Protein AF-0000000075436293 (afdb_homodimer)

Secondary structure (DSSP, 8-state):
-HHHHHHHHHHT--SSS---HHHHHHHHHH--SHHHHHHHHHHHHHHHHT--HHHHHHHHHHHTTSS-----HHHHHHHHHHH----EE-STT-EEE----HHHHHHH-TTTTHHHHHHHHHHTT--HHHHHHHHHHHHHHHTSTTSPPPPHHHHHT-HHHHHHHHHHHHHHHHHIIIIITTTGGGSSS-S----GGGTTS-SS-BEE-HHHHHHHHHHHSS--SEEEEEESS-BHHHHHHHHHH--SEEEEEETTEEEEEEE-SS---EEEEEESS-----TTS-------TTS--EEEEEEEETTEEEEEEEEEEESS-TT-----S-B-TT-------TTTHHHHHHHHHHHHHHHHHHHHH-BEEE-SS-SSSEEEEESS-----SS---BHHHHBSS--GGGTS-----SS---S---S-S---GGGTHHHHHTT--S-----HHHHHT--GGGHHHHHHHH-HHHHHHHHHHHHH--SHHHHTT--S----TT-HHHHHHHHHHHHHHHHHHHHHT--SB--S-STTS---SHHHHHHHHTHHHHH-TT--EEEEEHHHHHHHHHHHHT-PPPHHHHTT---TTS-TTS-GGGGGGGPPPEEEEEETTEEEE-GGG-TTS---STT-B--EEEESEEEEEEE-SS-EEEEE--SSEEEEEE-PPPP-HHHHHHSPPPPBPTT-EEE--EE----EEEEEEEE-SSSEEEEEEEEE-SS-EEEE-THHHHHHHHH--EEP--SSPP-SEEEPPTT--EEEE-HHHHHHHS--------------SS-----------------PEEEEEEE-SHHHHHHHHHHTTTS-EEEE-SSS-HHHHHHHHHHS---GGGGGS--EEEEE-------HHHHHHHGGGG-/-HHHHHHHHHHT--SSS---HHHHHHHHHH--SHHHHHHHHHHHHHHHHT--HHHHHHHHHHHTTSS-----HHHHHHHHHHH----EE-STT-EEE----HHHHHHH-TTTTHHHHHHHHHHTT--HHHHHHHHHHHHHHHTSTTSPPPPHHHHHT-HHHHHHHHHHHHHHHHHIIIIITTTGGGSS--S----GGGTTS-SS-BEE-HHHHHHHHHHHSS--SEEEEEESS-BHHHHHHHHHH--SEEEEEETTEEEEEEE-SS---EEEEEESS-----TTS-------TTS--EEEEEEEETTEEEEEEEEEEESS-TT-----S-B-TT-------TTTHHHHHHHHHHHHHHHHHHHHH-BEEE-SS-SSSEEEEESS-----SS---BHHHHBSS--GGGTS-----SS---S-----S---GGGTHHHHHTT--S-----HHHHHT--GGGHHHHHHHH-HHHHHHHHHHHHH--SHHHHTT--S----TT-HHHHHHHHHHHHHHHHHHHHHT--SB--S-STT----SHHHHHHHHTHHHHH-TT--EEEEEHHHHHHHHHHHHT-PPPHHHHTT--STTS-TTS-GGGGGGGPPPEEEEEETTEEEE-GGG-TTS---STT-B--EEEESEEEEEEE-SS-EEEEE--SSEEEEEE-PPPP-HHHHHHSPPPPBPTT-EEE--EE----EEEEEEEE-SSSEEEEEEEEE-SS-EEEE-THHHHHHHHH--EEP--SSPP-SEEEPPTT--EEEE-HHHHHHHS---------S----SS--------------S--PEEEEEEE-SHHHHHHHHHHTTTS-EEEE-SSS-HHHHHHHHHHS---GGGGGS--EEEEE-------HHHHHHS--TT-

Structure (mmCIF, N/CA/C/O backbone):
data_AF-0000000075436293-model_v1
#
loop_
_entity.id
_entity.type
_entity.pdbx_description
1 polymer 'Uncharacterized protein'
#
loop_
_atom_site.group_PDB
_atom_site.id
_atom_site.type_symbol
_atom_site.label_atom_id
_atom_site.label_alt_id
_atom_site.label_comp_id
_atom_site.label_asym_id
_atom_site.label_entity_id
_atom_site.label_seq_id
_atom_site.pdbx_PDB_ins_code
_atom_site.Cartn_x
_atom_site.Cartn_y
_atom_site.Cartn_z
_atom_site.occupancy
_atom_site.B_iso_or_equiv
_atom_site.auth_seq_id
_atom_site.auth_comp_id
_atom_site.auth_asym_id
_atom_site.auth_atom_id
_atom_site.pdbx_PDB_model_num
ATOM 1 N N . MET A 1 1 ? 4.285 16.156 36.469 1 28.81 1 MET A N 1
ATOM 2 C CA . MET A 1 1 ? 4.121 15.594 35.125 1 28.81 1 MET A CA 1
ATOM 3 C C . MET A 1 1 ? 5.43 14.984 34.625 1 28.81 1 MET A C 1
ATOM 5 O O . MET A 1 1 ? 5.422 13.977 33.938 1 28.81 1 MET A O 1
ATOM 9 N N . SER A 1 2 ? 6.566 15.672 35.031 1 36.75 2 SER A N 1
ATOM 10 C CA . SER A 1 2 ? 7.895 15.234 34.625 1 36.75 2 SER A CA 1
ATOM 11 C C . SER A 1 2 ? 8.281 13.914 35.281 1 36.75 2 SER A C 1
ATOM 13 O O . SER A 1 2 ? 8.867 13.047 34.625 1 36.75 2 SER A O 1
ATOM 15 N N . SER A 1 3 ? 7.832 13.844 36.469 1 42.28 3 SER A N 1
ATOM 16 C CA . SER A 1 3 ? 8.305 12.68 37.219 1 42.28 3 SER A CA 1
ATOM 17 C C . SER A 1 3 ? 7.684 11.398 36.688 1 42.28 3 SER A C 1
ATOM 19 O O . SER A 1 3 ? 8.344 10.359 36.625 1 42.28 3 SER A O 1
ATOM 21 N N . ASN A 1 4 ? 6.508 11.586 36.312 1 42.25 4 ASN A N 1
ATOM 22 C CA . ASN A 1 4 ? 5.805 10.367 35.938 1 42.25 4 ASN A CA 1
ATOM 23 C C . ASN A 1 4 ? 6.145 9.953 34.5 1 42.25 4 ASN A C 1
ATOM 25 O O . ASN A 1 4 ? 6.055 8.773 34.156 1 42.25 4 ASN A O 1
ATOM 29 N N . LEU A 1 5 ? 6.398 10.93 33.688 1 47.09 5 LEU A N 1
ATOM 30 C CA . LEU A 1 5 ? 6.941 10.539 32.406 1 47.09 5 LEU A CA 1
ATOM 31 C C . LEU A 1 5 ? 8.297 9.859 32.562 1 47.09 5 LEU A C 1
ATOM 33 O O . LEU A 1 5 ? 8.664 9 31.75 1 47.09 5 LEU A O 1
ATOM 37 N N . ASP A 1 6 ? 8.977 10.117 33.688 1 46.31 6 ASP A N 1
ATOM 38 C CA . ASP A 1 6 ? 10.25 9.484 34 1 46.31 6 ASP A CA 1
ATOM 39 C C . ASP A 1 6 ? 10.055 8 34.344 1 46.31 6 ASP A C 1
ATOM 41 O O . ASP A 1 6 ? 10.891 7.168 33.969 1 46.31 6 ASP A O 1
ATOM 45 N N . LEU A 1 7 ? 8.992 7.715 35 1 43.88 7 LEU A N 1
ATOM 46 C CA . LEU A 1 7 ? 8.742 6.32 35.344 1 43.88 7 LEU A CA 1
ATOM 47 C C . LEU A 1 7 ? 8.43 5.5 34.094 1 43.88 7 LEU A C 1
ATOM 49 O O . LEU A 1 7 ? 8.883 4.363 33.969 1 43.88 7 LEU A O 1
ATOM 53 N N . VAL A 1 8 ? 7.684 6.168 33.281 1 47.5 8 VAL A N 1
ATOM 54 C CA . VAL A 1 8 ? 7.387 5.465 32.031 1 47.5 8 VAL A CA 1
ATOM 55 C C . VAL A 1 8 ? 8.672 5.262 31.219 1 47.5 8 VAL A C 1
ATOM 57 O O . VAL A 1 8 ? 8.906 4.184 30.672 1 47.5 8 VAL A O 1
ATOM 60 N N . ALA A 1 9 ? 9.508 6.246 31.312 1 49.06 9 ALA A N 1
ATOM 61 C CA . ALA A 1 9 ? 10.797 6.176 30.641 1 49.06 9 ALA A CA 1
ATOM 62 C C . ALA A 1 9 ? 11.68 5.09 31.25 1 49.06 9 ALA A C 1
ATOM 64 O O . ALA A 1 9 ? 12.383 4.371 30.531 1 49.06 9 ALA A O 1
ATOM 65 N N . LYS A 1 10 ? 11.719 4.965 32.562 1 46.94 10 LYS A N 1
ATOM 66 C CA . LYS A 1 10 ? 12.531 3.953 33.219 1 46.94 10 LYS A CA 1
ATOM 67 C C . LYS A 1 10 ? 12.094 2.545 32.844 1 46.94 10 LYS A C 1
ATOM 69 O O . LYS A 1 10 ? 12.922 1.638 32.719 1 46.94 10 LYS A O 1
ATOM 74 N N . GLY A 1 11 ? 10.859 2.398 32.688 1 43.78 11 GLY A N 1
ATOM 75 C CA . GLY A 1 11 ? 10.375 1.091 32.281 1 43.78 11 GLY A CA 1
ATOM 76 C C . GLY A 1 11 ? 10.734 0.742 30.844 1 43.78 11 GLY A C 1
ATOM 77 O O . GLY A 1 11 ? 10.727 -0.43 30.469 1 43.78 11 GLY A O 1
ATOM 78 N N . MET A 1 12 ? 10.867 1.787 30.125 1 46.22 12 MET A N 1
ATOM 79 C CA . MET A 1 12 ? 11.211 1.552 28.734 1 46.22 12 MET A CA 1
ATOM 80 C C . MET A 1 12 ? 12.719 1.404 28.562 1 46.22 12 MET A C 1
ATOM 82 O O . MET A 1 12 ? 13.219 1.341 27.438 1 46.22 12 MET A O 1
ATOM 86 N N . ASP A 1 13 ? 13.5 1.611 29.547 1 45.69 13 ASP A N 1
ATOM 87 C CA . ASP A 1 13 ? 14.945 1.533 29.391 1 45.69 13 ASP A CA 1
ATOM 88 C C . ASP A 1 13 ? 15.383 0.111 29.047 1 45.69 13 ASP A C 1
ATOM 90 O O . ASP A 1 13 ? 15.805 -0.645 29.922 1 45.69 13 ASP A O 1
ATOM 94 N N . ILE A 1 14 ? 14.961 -0.398 28.109 1 46.25 14 ILE A N 1
ATOM 95 C CA . ILE A 1 14 ? 15.43 -1.646 27.516 1 46.25 14 ILE A CA 1
ATOM 96 C C . ILE A 1 14 ? 16.938 -1.608 27.344 1 46.25 14 ILE A C 1
ATOM 98 O O . ILE A 1 14 ? 17.578 -2.637 27.078 1 46.25 14 ILE A O 1
ATOM 102 N N . THR A 1 15 ? 17.609 -0.341 27.406 1 42 15 THR A N 1
ATOM 103 C CA . THR A 1 15 ? 19.031 -0.199 27.078 1 42 15 THR A CA 1
ATOM 104 C C . THR A 1 15 ? 19.891 -0.969 28.078 1 42 15 THR A C 1
ATOM 106 O O . THR A 1 15 ? 20.922 -1.535 27.703 1 42 15 THR A O 1
ATOM 109 N N . ALA A 1 16 ? 19.641 -0.723 29.328 1 43.59 16 ALA A N 1
ATOM 110 C CA . ALA A 1 16 ? 20.641 -1.228 30.266 1 43.59 16 ALA A CA 1
ATOM 111 C C . ALA A 1 16 ? 20.719 -2.75 30.219 1 43.59 16 ALA A C 1
ATOM 113 O O . ALA A 1 16 ? 21.734 -3.334 30.594 1 43.59 16 ALA A O 1
ATOM 114 N N . ARG A 1 17 ? 19.562 -3.543 29.906 1 49 17 ARG A N 1
ATOM 115 C CA . ARG A 1 17 ? 19.672 -5 29.891 1 49 17 ARG A CA 1
ATOM 116 C C . ARG A 1 17 ? 19.453 -5.562 28.5 1 49 17 ARG A C 1
ATOM 118 O O . ARG A 1 17 ? 18.578 -5.098 27.766 1 49 17 ARG A O 1
ATOM 125 N N . GLY A 1 18 ? 20.547 -5.957 27.766 1 58.38 18 GLY A N 1
ATOM 126 C CA . GLY A 1 18 ? 20.625 -6.676 26.5 1 58.38 18 GLY A CA 1
ATOM 127 C C . GLY A 1 18 ? 19.375 -7.5 26.219 1 58.38 18 GLY A C 1
ATOM 128 O O . GLY A 1 18 ? 18.859 -8.172 27.109 1 58.38 18 GLY A O 1
ATOM 129 N N . ILE A 1 19 ? 18.453 -7.172 25.25 1 66.94 19 ILE A N 1
ATOM 130 C CA . ILE A 1 19 ? 17.312 -7.965 24.828 1 66.94 19 ILE A CA 1
ATOM 131 C C . ILE A 1 19 ? 17.781 -9.18 24.031 1 66.94 19 ILE A C 1
ATOM 133 O O . ILE A 1 19 ? 18.797 -9.117 23.328 1 66.94 19 ILE A O 1
ATOM 137 N N . ASP A 1 20 ? 17.328 -10.375 24.453 1 73.44 20 ASP A N 1
ATOM 138 C CA . ASP A 1 20 ? 17.516 -11.555 23.609 1 73.44 20 ASP A CA 1
ATOM 139 C C . ASP A 1 20 ? 16.266 -11.844 22.781 1 73.44 20 ASP A C 1
ATOM 141 O O . ASP A 1 20 ? 15.297 -12.43 23.297 1 73.44 20 ASP A O 1
ATOM 145 N N . LEU A 1 21 ? 16.234 -11.438 21.578 1 75.12 21 LEU A N 1
ATOM 146 C CA . LEU A 1 21 ? 15.07 -11.484 20.688 1 75.12 21 LEU A CA 1
ATOM 147 C C . LEU A 1 21 ? 14.602 -12.922 20.484 1 75.12 21 LEU A C 1
ATOM 149 O O . LEU A 1 21 ? 13.406 -13.172 20.344 1 75.12 21 LEU A O 1
ATOM 153 N N . ILE A 1 22 ? 15.531 -13.836 20.469 1 71.62 22 ILE A N 1
ATOM 154 C CA . ILE A 1 22 ? 15.164 -15.234 20.266 1 71.62 22 ILE A CA 1
ATOM 155 C C . ILE A 1 22 ? 14.328 -15.719 21.453 1 71.62 22 ILE A C 1
ATOM 157 O O . ILE A 1 22 ? 13.305 -16.375 21.281 1 71.62 22 ILE A O 1
ATOM 161 N N . THR A 1 23 ? 14.836 -15.328 22.562 1 72.81 23 THR A N 1
ATOM 162 C CA . THR A 1 23 ? 14.102 -15.695 23.781 1 72.81 23 THR A CA 1
ATOM 163 C C . THR A 1 23 ? 12.711 -15.062 23.781 1 72.81 23 THR A C 1
ATOM 165 O O . THR A 1 23 ? 11.734 -15.703 24.156 1 72.81 23 THR A O 1
ATOM 168 N N . VAL A 1 24 ? 12.656 -13.93 23.344 1 70.88 24 VAL A N 1
ATOM 169 C CA . VAL A 1 24 ? 11.383 -13.227 23.281 1 70.88 24 VAL A CA 1
ATOM 170 C C . VAL A 1 24 ? 10.445 -13.93 22.297 1 70.88 24 VAL A C 1
ATOM 172 O O . VAL A 1 24 ? 9.273 -14.172 22.625 1 70.88 24 VAL A O 1
ATOM 175 N N . LEU A 1 25 ? 10.875 -14.289 21.172 1 71.38 25 LEU A N 1
ATOM 176 C CA . LEU A 1 25 ? 10.07 -14.938 20.141 1 71.38 25 LEU A CA 1
ATOM 177 C C . LEU A 1 25 ? 9.617 -16.328 20.609 1 71.38 25 LEU A C 1
ATOM 179 O O . LEU A 1 25 ? 8.492 -16.734 20.312 1 71.38 25 LEU A O 1
ATOM 183 N N . THR A 1 26 ? 10.555 -16.969 21.266 1 67.19 26 THR A N 1
ATOM 184 C CA . THR A 1 26 ? 10.203 -18.281 21.781 1 67.19 26 THR A CA 1
ATOM 185 C C . THR A 1 26 ? 9.078 -18.172 22.812 1 67.19 26 THR A C 1
ATOM 187 O O . THR A 1 26 ? 8.188 -19.031 22.844 1 67.19 26 THR A O 1
ATOM 190 N N . GLN A 1 27 ? 9.156 -17.141 23.562 1 66.25 27 GLN A N 1
ATOM 191 C CA . GLN A 1 27 ? 8.109 -16.906 24.562 1 66.25 27 GLN A CA 1
ATOM 192 C C . GLN A 1 27 ? 6.777 -16.594 23.875 1 66.25 27 GLN A C 1
ATOM 194 O O . GLN A 1 27 ? 5.719 -17 24.344 1 66.25 27 GLN A O 1
ATOM 199 N N . VAL A 1 28 ? 6.98 -15.883 22.828 1 62.91 28 VAL A N 1
ATOM 200 C CA . VAL A 1 28 ? 5.789 -15.555 22.062 1 62.91 28 VAL A CA 1
ATOM 201 C C . VAL A 1 28 ? 5.172 -16.828 21.484 1 62.91 28 VAL A C 1
ATOM 203 O O . VAL A 1 28 ? 3.949 -16.984 21.469 1 62.91 28 VAL A O 1
ATOM 206 N N . SER A 1 29 ? 6.023 -17.734 21.031 1 59.03 29 SER A N 1
ATOM 207 C CA . SER A 1 29 ? 5.566 -18.953 20.359 1 59.03 29 SER A CA 1
ATOM 208 C C . SER A 1 29 ? 5.059 -19.984 21.359 1 59.03 29 SER A C 1
ATOM 210 O O . SER A 1 29 ? 4.148 -20.75 21.047 1 59.03 29 SER A O 1
ATOM 212 N N . ASN A 1 30 ? 5.828 -20.234 22.484 1 53.88 30 ASN A N 1
ATOM 213 C CA . ASN A 1 30 ? 5.566 -21.328 23.422 1 53.88 30 ASN A CA 1
ATOM 214 C C . ASN A 1 30 ? 4.414 -21 24.359 1 53.88 30 ASN A C 1
ATOM 216 O O . ASN A 1 30 ? 3.926 -21.875 25.078 1 53.88 30 ASN A O 1
ATOM 220 N N . ARG A 1 31 ? 4.223 -19.797 24.734 1 49.09 31 ARG A N 1
ATOM 221 C CA . ARG A 1 31 ? 3.205 -19.656 25.781 1 49.09 31 ARG A CA 1
ATOM 222 C C . ARG A 1 31 ? 1.826 -20.031 25.25 1 49.09 31 ARG A C 1
ATOM 224 O O . ARG A 1 31 ? 1.253 -19.312 24.422 1 49.09 31 ARG A O 1
ATOM 231 N N . ALA A 1 32 ? 1.662 -21.328 25.156 1 46.25 32 ALA A N 1
ATOM 232 C CA . ALA A 1 32 ? 0.559 -22.219 24.828 1 46.25 32 ALA A CA 1
ATOM 233 C C . ALA A 1 32 ? -0.749 -21.734 25.438 1 46.25 32 ALA A C 1
ATOM 235 O O . ALA A 1 32 ? -1.803 -22.344 25.234 1 46.25 32 ALA A O 1
ATOM 236 N N . GLU A 1 33 ? -0.755 -20.859 26.547 1 51.66 33 GLU A N 1
ATOM 237 C CA . GLU A 1 33 ? -2.123 -20.719 27.031 1 51.66 33 GLU A CA 1
ATOM 238 C C . GLU A 1 33 ? -2.941 -19.797 26.125 1 51.66 33 GLU A C 1
ATOM 240 O O . GLU A 1 33 ? -2.383 -19.016 25.344 1 51.66 33 GLU A O 1
ATOM 245 N N . GLY A 1 34 ? -4.258 -20.094 25.953 1 56.25 34 GLY A N 1
ATOM 246 C CA . GLY A 1 34 ? -5.309 -19.484 25.156 1 56.25 34 GLY A CA 1
ATOM 247 C C . GLY A 1 34 ? -5.195 -17.969 25.078 1 56.25 34 GLY A C 1
ATOM 248 O O . GLY A 1 34 ? -5.328 -17.391 24 1 56.25 34 GLY A O 1
ATOM 249 N N . TYR A 1 35 ? -4.695 -17.391 26.156 1 60.94 35 TYR A N 1
ATOM 250 C CA . TYR A 1 35 ? -4.664 -15.938 26.219 1 60.94 35 TYR A CA 1
ATOM 251 C C . TYR A 1 35 ? -3.449 -15.383 25.484 1 60.94 35 TYR A C 1
ATOM 253 O O . TYR A 1 35 ? -3.535 -14.352 24.812 1 60.94 35 TYR A O 1
ATOM 261 N N . SER A 1 36 ? -2.367 -16.094 25.516 1 62.69 36 SER A N 1
ATOM 262 C CA . SER A 1 36 ? -1.144 -15.617 24.891 1 62.69 36 SER A CA 1
ATOM 263 C C . SER A 1 36 ? -1.257 -15.656 23.359 1 62.69 36 SER A C 1
ATOM 265 O O . SER A 1 36 ? -0.739 -14.773 22.672 1 62.69 36 SER A O 1
ATOM 267 N N . LEU A 1 37 ? -1.997 -16.609 22.906 1 67.5 37 LEU A N 1
ATOM 268 C CA . LEU A 1 37 ? -2.211 -16.703 21.469 1 67.5 37 LEU A CA 1
ATOM 269 C C . LEU A 1 37 ? -3.088 -15.562 20.969 1 67.5 37 LEU A C 1
ATOM 271 O O . LEU A 1 37 ? -2.818 -14.977 19.922 1 67.5 37 LEU A O 1
ATOM 275 N N . ILE A 1 38 ? -4.055 -15.312 21.828 1 69.62 38 ILE A N 1
ATOM 276 C CA . ILE A 1 38 ? -4.961 -14.234 21.438 1 69.62 38 ILE A CA 1
ATOM 277 C C . ILE A 1 38 ? -4.227 -12.898 21.484 1 69.62 38 ILE A C 1
ATOM 279 O O . ILE A 1 38 ? -4.426 -12.047 20.609 1 69.62 38 ILE A O 1
ATOM 283 N N . LEU A 1 39 ? -3.387 -12.82 22.484 1 68.56 39 LEU A N 1
ATOM 284 C CA . LEU A 1 39 ? -2.604 -11.594 22.609 1 68.56 39 LEU A CA 1
ATOM 285 C C . LEU A 1 39 ? -1.681 -11.422 21.406 1 68.56 39 LEU A C 1
ATOM 287 O O . LEU A 1 39 ? -1.535 -10.312 20.891 1 68.56 39 LEU A O 1
ATOM 291 N N . LYS A 1 40 ? -1.103 -12.461 21.016 1 72.25 40 LYS A N 1
ATOM 292 C CA . LYS A 1 40 ? -0.235 -12.445 19.844 1 72.25 40 LYS A CA 1
ATOM 293 C C . LYS A 1 40 ? -1.014 -12.047 18.578 1 72.25 40 LYS A C 1
ATOM 295 O O . LYS A 1 40 ? -0.548 -11.234 17.797 1 72.25 40 LYS A O 1
ATOM 300 N N . GLU A 1 41 ? -2.17 -12.57 18.469 1 75.75 41 GLU A N 1
ATOM 301 C CA . GLU A 1 41 ? -2.99 -12.289 17.297 1 75.75 41 GLU A CA 1
ATOM 302 C C . GLU A 1 41 ? -3.463 -10.836 17.297 1 75.75 41 GLU A C 1
ATOM 304 O O . GLU A 1 41 ? -3.475 -10.18 16.25 1 75.75 41 GLU A O 1
ATOM 309 N N . VAL A 1 42 ? -3.795 -10.453 18.438 1 73.62 42 VAL A N 1
ATOM 310 C CA . VAL A 1 42 ? -4.242 -9.07 18.547 1 73.62 42 VAL A CA 1
ATOM 311 C C . VAL A 1 42 ? -3.082 -8.125 18.234 1 73.62 42 VAL A C 1
ATOM 313 O O . VAL A 1 42 ? -3.254 -7.141 17.5 1 73.62 42 VAL A O 1
ATOM 316 N N . GLY A 1 43 ? -1.94 -8.445 18.828 1 74.75 43 GLY A N 1
ATOM 317 C CA . GLY A 1 43 ? -0.765 -7.648 18.531 1 74.75 43 GLY A CA 1
ATOM 318 C C . GLY A 1 43 ? -0.42 -7.629 17.047 1 74.75 43 GLY A C 1
ATOM 319 O O . GLY A 1 43 ? -0.098 -6.578 16.484 1 74.75 43 GLY A O 1
ATOM 320 N N . TYR A 1 44 ? -0.534 -8.797 16.469 1 77.75 44 TYR A N 1
ATOM 321 C CA . TYR A 1 44 ? -0.281 -8.922 15.031 1 77.75 44 TYR A CA 1
ATOM 322 C C . TYR A 1 44 ? -1.249 -8.062 14.227 1 77.75 44 TYR A C 1
ATOM 324 O O . TYR A 1 44 ? -0.838 -7.336 13.32 1 77.75 44 TYR A O 1
ATOM 332 N N . TRP A 1 45 ? -2.42 -8.078 14.648 1 79.44 45 TRP A N 1
ATOM 333 C CA . TRP A 1 45 ? -3.436 -7.344 13.898 1 79.44 45 TRP A CA 1
ATOM 334 C C . TRP A 1 45 ? -3.285 -5.844 14.102 1 79.44 45 TRP A C 1
ATOM 336 O O . TRP A 1 45 ? -3.502 -5.059 13.18 1 79.44 45 TRP A O 1
ATOM 346 N N . LEU A 1 46 ? -2.9 -5.453 15.344 1 79.88 46 LEU A N 1
ATOM 347 C CA . LEU A 1 46 ? -2.645 -4.039 15.594 1 79.88 46 LEU A CA 1
ATOM 348 C C . LEU A 1 46 ? -1.507 -3.527 14.719 1 79.88 46 LEU A C 1
ATOM 350 O O . LEU A 1 46 ? -1.597 -2.434 14.156 1 79.88 46 LEU A O 1
ATOM 354 N N . GLY A 1 47 ? -0.566 -4.352 14.57 1 78.69 47 GLY A N 1
ATOM 355 C CA . GLY A 1 47 ? 0.561 -3.975 13.734 1 78.69 47 GLY A CA 1
ATOM 356 C C . GLY A 1 47 ? 0.226 -3.953 12.258 1 78.69 47 GLY A C 1
ATOM 357 O O . GLY A 1 47 ? 0.543 -2.99 11.555 1 78.69 47 GLY A O 1
ATOM 358 N N . LYS A 1 48 ? -0.477 -4.922 11.898 1 80.69 48 LYS A N 1
ATOM 359 C CA . LYS A 1 48 ? -0.842 -5.062 10.492 1 80.69 48 LYS A CA 1
ATOM 360 C C . LYS A 1 48 ? -1.737 -3.914 10.039 1 80.69 48 LYS A C 1
ATOM 362 O O . LYS A 1 48 ? -1.534 -3.35 8.961 1 80.69 48 LYS A O 1
ATOM 367 N N . GLU A 1 49 ? -2.664 -3.594 10.891 1 79.62 49 GLU A N 1
ATOM 368 C CA . GLU A 1 49 ? -3.648 -2.578 10.523 1 79.62 49 GLU A CA 1
ATOM 369 C C . GLU A 1 49 ? -3.18 -1.185 10.93 1 79.62 49 GLU A C 1
ATOM 371 O O . GLU A 1 49 ? -3.766 -0.182 10.516 1 79.62 49 GLU A O 1
ATOM 376 N N . GLY A 1 50 ? -2.137 -1.126 11.703 1 75.12 50 GLY A N 1
ATOM 377 C CA . GLY A 1 50 ? -1.646 0.158 12.172 1 75.12 50 GLY A CA 1
ATOM 378 C C . GLY A 1 50 ? -2.598 0.842 13.141 1 75.12 50 GLY A C 1
ATOM 379 O O . GLY A 1 50 ? -2.752 2.064 13.102 1 75.12 50 GLY A O 1
ATOM 380 N N . LEU A 1 51 ? -3.402 0.042 13.82 1 76.81 51 LEU A N 1
ATOM 381 C CA . LEU A 1 51 ? -4.375 0.583 14.758 1 76.81 51 LEU A CA 1
ATOM 382 C C . LEU A 1 51 ? -3.725 0.882 16.109 1 76.81 51 LEU A C 1
ATOM 384 O O . LEU A 1 51 ? -2.844 0.143 16.547 1 76.81 51 LEU A O 1
ATOM 388 N N . ASP A 1 52 ? -4.18 2.021 16.656 1 75.69 52 ASP A N 1
ATOM 389 C CA . ASP A 1 52 ? -3.736 2.361 18.016 1 75.69 52 ASP A CA 1
ATOM 390 C C . ASP A 1 52 ? -4.441 1.496 19.047 1 75.69 52 ASP A C 1
ATOM 392 O O . ASP A 1 52 ? -5.66 1.319 19 1 75.69 52 ASP A O 1
ATOM 396 N N . GLU A 1 53 ? -3.66 0.971 19.922 1 77.38 53 GLU A N 1
ATOM 397 C CA . GLU A 1 53 ? -4.18 0.091 20.953 1 77.38 53 GLU A CA 1
ATOM 398 C C . GLU A 1 53 ? -5.219 0.806 21.812 1 77.38 53 GLU A C 1
ATOM 400 O O . GLU A 1 53 ? -6.238 0.219 22.188 1 77.38 53 GLU A O 1
ATOM 405 N N . MET A 1 54 ? -5.027 2.039 22.109 1 76.75 54 MET A N 1
ATOM 406 C CA . MET A 1 54 ? -5.945 2.797 22.953 1 76.75 54 MET A CA 1
ATOM 407 C C . MET A 1 54 ? -7.27 3.039 22.234 1 76.75 54 MET A C 1
ATOM 409 O O . MET A 1 54 ? -8.336 2.971 22.859 1 76.75 54 MET A O 1
ATOM 413 N N . GLU A 1 55 ? -7.129 3.332 21.047 1 80.56 55 GLU A N 1
ATOM 414 C CA . GLU A 1 55 ? -8.344 3.547 20.281 1 80.56 55 GLU A CA 1
ATOM 415 C C . GLU A 1 55 ? -9.172 2.268 20.172 1 80.56 55 GLU A C 1
ATOM 417 O O . GLU A 1 55 ? -10.398 2.305 20.281 1 80.56 55 GLU A O 1
ATOM 422 N N . LEU A 1 56 ? -8.516 1.145 20.016 1 84.19 56 LEU A N 1
ATOM 423 C CA . LEU A 1 56 ? -9.219 -0.132 19.953 1 84.19 56 LEU A CA 1
ATOM 424 C C . LEU A 1 56 ? -9.875 -0.447 21.297 1 84.19 56 LEU A C 1
ATOM 426 O O . LEU A 1 56 ? -11.023 -0.905 21.328 1 84.19 56 LEU A O 1
ATOM 430 N N . THR A 1 57 ? -9.172 -0.164 22.375 1 83.69 57 THR A N 1
ATOM 431 C CA . THR A 1 57 ? -9.719 -0.416 23.703 1 83.69 57 THR A CA 1
ATOM 432 C C . THR A 1 57 ? -10.953 0.445 23.953 1 83.69 57 THR A C 1
ATOM 434 O O . THR A 1 57 ? -11.961 -0.039 24.469 1 83.69 57 THR A O 1
ATOM 437 N N . LYS A 1 58 ? -10.805 1.693 23.578 1 82.25 58 LYS A N 1
ATOM 438 C CA . LYS A 1 58 ? -11.953 2.586 23.719 1 82.25 58 LYS A CA 1
ATOM 439 C C . LYS A 1 58 ? -13.133 2.107 22.875 1 82.25 58 LYS A C 1
ATOM 441 O O . LYS A 1 58 ? -14.281 2.141 23.328 1 82.25 58 LYS A O 1
ATOM 446 N N . PHE A 1 59 ? -12.852 1.671 21.75 1 91.31 59 PHE A N 1
ATOM 447 C CA . PHE A 1 59 ? -13.867 1.143 20.859 1 91.31 59 PHE A CA 1
ATOM 448 C C . PHE A 1 59 ? -14.539 -0.088 21.453 1 91.31 59 PHE A C 1
ATOM 450 O O . PHE A 1 59 ? -15.766 -0.18 21.5 1 91.31 59 PHE A O 1
ATOM 457 N N . LEU A 1 60 ? -13.766 -1.04 21.953 1 88.12 60 LEU A N 1
ATOM 458 C CA . LEU A 1 60 ? -14.305 -2.275 22.516 1 88.12 60 LEU A CA 1
ATOM 459 C C . LEU A 1 60 ? -15.125 -1.991 23.766 1 88.12 60 LEU A C 1
ATOM 461 O O . LEU A 1 60 ? -16.141 -2.658 24.016 1 88.12 60 LEU A O 1
ATOM 465 N N . LYS A 1 61 ? -14.695 -0.99 24.5 1 86.25 61 LYS A N 1
ATOM 466 C CA . LYS A 1 61 ? -15.453 -0.614 25.688 1 86.25 61 LYS A CA 1
ATOM 467 C C . LYS A 1 61 ? -16.781 0.025 25.312 1 86.25 61 LYS A C 1
ATOM 469 O O . LYS A 1 61 ? -17.828 -0.286 25.906 1 86.25 61 LYS A O 1
ATOM 474 N N . SER A 1 62 ? -16.719 0.817 24.312 1 87.06 62 SER A N 1
ATOM 475 C CA . SER A 1 62 ? -17.922 1.539 23.906 1 87.06 62 SER A CA 1
ATOM 476 C C . SER A 1 62 ? -18.922 0.604 23.234 1 87.06 62 SER A C 1
ATOM 478 O O . SER A 1 62 ? -20.125 0.89 23.219 1 87.06 62 SER A O 1
ATOM 480 N N . THR A 1 63 ? -18.469 -0.499 22.734 1 92.19 63 THR A N 1
ATOM 481 C CA . THR A 1 63 ? -19.344 -1.385 21.984 1 92.19 63 THR A CA 1
ATOM 482 C C . THR A 1 63 ? -19.703 -2.623 22.797 1 92.19 63 THR A C 1
ATOM 484 O O . THR A 1 63 ? -20.453 -3.486 22.344 1 92.19 63 THR A O 1
ATOM 487 N N . ARG A 1 64 ? -19.219 -2.641 24.016 1 90.75 64 ARG A N 1
ATOM 488 C CA . ARG A 1 64 ? -19.391 -3.848 24.812 1 90.75 64 ARG A CA 1
ATOM 489 C C . ARG A 1 64 ? -20.859 -4.09 25.125 1 90.75 64 ARG A C 1
ATOM 491 O O . ARG A 1 64 ? -21.531 -3.232 25.703 1 90.75 64 ARG A O 1
ATOM 498 N N . ALA A 1 65 ? -21.406 -5.18 24.75 1 88.44 65 ALA A N 1
ATOM 499 C CA . ALA A 1 65 ? -22.75 -5.672 25.062 1 88.44 65 ALA A CA 1
ATOM 500 C C . ALA A 1 65 ? -23.812 -4.625 24.719 1 88.44 65 ALA A C 1
ATOM 502 O O . ALA A 1 65 ? -24.812 -4.5 25.422 1 88.44 65 ALA A O 1
ATOM 503 N N . LEU A 1 66 ? -23.484 -3.83 23.688 1 88.88 66 LEU A N 1
ATOM 504 C CA . LEU A 1 66 ? -24.484 -2.857 23.234 1 88.88 66 LEU A CA 1
ATOM 505 C C . LEU A 1 66 ? -25.719 -3.557 22.688 1 88.88 66 LEU A C 1
ATOM 507 O O . LEU A 1 66 ? -26.844 -3.07 22.859 1 88.88 66 LEU A O 1
ATOM 511 N N . VAL A 1 67 ? -25.469 -4.594 21.906 1 90.44 67 VAL A N 1
ATOM 512 C CA . VAL A 1 67 ? -26.5 -5.469 21.344 1 90.44 67 VAL A CA 1
ATOM 513 C C . VAL A 1 67 ? -26.141 -6.926 21.625 1 90.44 67 VAL A C 1
ATOM 515 O O . VAL A 1 67 ? -24.984 -7.25 21.891 1 90.44 67 VAL A O 1
ATOM 518 N N . ARG A 1 68 ? -27.172 -7.703 21.719 1 88.31 68 ARG A N 1
ATOM 519 C CA . ARG A 1 68 ? -26.953 -9.141 21.859 1 88.31 68 ARG A CA 1
ATOM 520 C C . ARG A 1 68 ? -27.703 -9.922 20.797 1 88.31 68 ARG A C 1
ATOM 522 O O . ARG A 1 68 ? -28.922 -9.836 20.703 1 88.31 68 ARG A O 1
ATOM 529 N N . PRO A 1 69 ? -26.891 -10.625 20 1 92.06 69 PRO A N 1
ATOM 530 C CA . PRO A 1 69 ? -27.594 -11.477 19.047 1 92.06 69 PRO A CA 1
ATOM 531 C C . PRO A 1 69 ? -28.5 -12.492 19.734 1 92.06 69 PRO A C 1
ATOM 533 O O . PRO A 1 69 ? -28.266 -12.883 20.875 1 92.06 69 PRO A O 1
ATOM 536 N N . ASN A 1 70 ? -29.5 -12.867 18.969 1 92 70 ASN A N 1
ATOM 537 C CA . ASN A 1 70 ? -30.453 -13.766 19.609 1 92 70 ASN A CA 1
ATOM 538 C C . ASN A 1 70 ? -29.938 -15.203 19.641 1 92 70 ASN A C 1
ATOM 540 O O . ASN A 1 70 ? -28.812 -15.461 19.234 1 92 70 ASN A O 1
ATOM 544 N N . GLU A 1 71 ? -30.719 -16.109 20.188 1 86.75 71 GLU A N 1
ATOM 545 C CA . GLU A 1 71 ? -30.203 -17.453 20.5 1 86.75 71 GLU A CA 1
ATOM 546 C C . GLU A 1 71 ? -30.766 -18.484 19.531 1 86.75 71 GLU A C 1
ATOM 548 O O . GLU A 1 71 ? -30.828 -19.672 19.844 1 86.75 71 GLU A O 1
ATOM 553 N N . GLN A 1 72 ? -31.094 -18.016 18.422 1 89.81 72 GLN A N 1
ATOM 554 C CA . GLN A 1 72 ? -31.594 -18.969 17.422 1 89.81 72 GLN A CA 1
ATOM 555 C C . GLN A 1 72 ? -30.469 -19.875 16.922 1 89.81 72 GLN A C 1
ATOM 557 O O . GLN A 1 72 ? -29.297 -19.5 16.938 1 89.81 72 GLN A O 1
ATOM 562 N N . ARG A 1 73 ? -30.875 -20.984 16.469 1 87.44 73 ARG A N 1
ATOM 563 C CA . ARG A 1 73 ? -29.922 -22 16.016 1 87.44 73 ARG A CA 1
ATOM 564 C C . ARG A 1 73 ? -29.094 -21.484 14.844 1 87.44 73 ARG A C 1
ATOM 566 O O . ARG A 1 73 ? -27.891 -21.75 14.773 1 87.44 73 ARG A O 1
ATOM 573 N N . GLU A 1 74 ? -29.719 -20.75 13.984 1 86.44 74 GLU A N 1
ATOM 574 C CA . GLU A 1 74 ? -29.016 -20.219 12.82 1 86.44 74 GLU A CA 1
ATOM 575 C C . GLU A 1 74 ? -27.938 -19.219 13.242 1 86.44 74 GLU A C 1
ATOM 577 O O . GLU A 1 74 ? -26.844 -19.188 12.656 1 86.44 74 GLU A O 1
ATOM 582 N N . VAL A 1 75 ? -28.188 -18.453 14.188 1 90.81 75 VAL A N 1
ATOM 583 C CA . VAL A 1 75 ? -27.25 -17.453 14.68 1 90.81 75 VAL A CA 1
ATOM 584 C C . VAL A 1 75 ? -26.078 -18.141 15.383 1 90.81 75 VAL A C 1
ATOM 586 O O . VAL A 1 75 ? -24.922 -17.797 15.148 1 90.81 75 VAL A O 1
ATOM 589 N N . GLY A 1 76 ? -26.406 -19.109 16.203 1 87.06 76 GLY A N 1
ATOM 590 C CA . GLY A 1 76 ? -25.359 -19.875 16.844 1 87.06 76 GLY A CA 1
ATOM 591 C C . GLY A 1 76 ? -24.469 -20.609 15.859 1 87.06 76 GLY A C 1
ATOM 592 O O . GLY A 1 76 ? -23.234 -20.656 16.031 1 87.06 76 GLY A O 1
ATOM 593 N N . GLY A 1 77 ? -25.156 -21.188 14.875 1 86.31 77 GLY A N 1
ATOM 594 C CA . GLY A 1 77 ? -24.406 -21.891 13.844 1 86.31 77 GLY A CA 1
ATOM 595 C C . GLY A 1 77 ? -23.453 -20.984 13.078 1 86.31 77 GLY A C 1
ATOM 596 O O . GLY A 1 77 ? -22.359 -21.406 12.719 1 86.31 77 GLY A O 1
ATOM 597 N N . PHE A 1 78 ? -23.922 -19.797 12.914 1 89.56 78 PHE A N 1
ATOM 598 C CA . PHE A 1 78 ? -23.094 -18.812 12.227 1 89.56 78 PHE A CA 1
ATOM 599 C C . PHE A 1 78 ? -21.828 -18.531 13.031 1 89.56 78 PHE A C 1
ATOM 601 O O . PHE A 1 78 ? -20.719 -18.547 12.477 1 89.56 78 PHE A O 1
ATOM 608 N N . PHE A 1 79 ? -21.922 -18.281 14.297 1 88.81 79 PHE A N 1
ATOM 609 C CA . PHE A 1 79 ? -20.766 -17.922 15.125 1 88.81 79 PHE A CA 1
ATOM 610 C C . PHE A 1 79 ? -19.859 -19.125 15.312 1 88.81 79 PHE A C 1
ATOM 612 O O . PHE A 1 79 ? -18.641 -18.984 15.406 1 88.81 79 PHE A O 1
ATOM 619 N N . ASP A 1 80 ? -20.422 -20.328 15.266 1 84.31 80 ASP A N 1
ATOM 620 C CA . ASP A 1 80 ? -19.609 -21.547 15.344 1 84.31 80 ASP A CA 1
ATOM 621 C C . ASP A 1 80 ? -18.734 -21.703 14.102 1 84.31 80 ASP A C 1
ATOM 623 O O . ASP A 1 80 ? -17.562 -22.047 14.195 1 84.31 80 ASP A O 1
ATOM 627 N N . ALA A 1 81 ? -19.328 -21.391 12.992 1 85.12 81 ALA A N 1
ATOM 628 C CA . ALA A 1 81 ? -18.625 -21.5 11.727 1 85.12 81 ALA A CA 1
ATOM 629 C C . ALA A 1 81 ? -17.5 -20.469 11.633 1 85.12 81 ALA A C 1
ATOM 631 O O . ALA A 1 81 ? -16.406 -20.781 11.156 1 85.12 81 ALA A O 1
ATOM 632 N N . VAL A 1 82 ? -17.766 -19.266 12.094 1 86.5 82 VAL A N 1
ATOM 633 C CA . VAL A 1 82 ? -16.812 -18.172 11.992 1 86.5 82 VAL A CA 1
ATOM 634 C C . VAL A 1 82 ? -15.641 -18.391 12.953 1 86.5 82 VAL A C 1
ATOM 636 O O . VAL A 1 82 ? -14.5 -18.047 12.641 1 86.5 82 VAL A O 1
ATOM 639 N N . SER A 1 83 ? -15.914 -19.031 14.055 1 81.5 83 SER A N 1
ATOM 640 C CA . SER A 1 83 ? -14.898 -19.156 15.102 1 81.5 83 SER A CA 1
ATOM 641 C C . SER A 1 83 ? -14.109 -20.453 14.953 1 81.5 83 SER A C 1
ATOM 643 O O . SER A 1 83 ? -13.141 -20.688 15.688 1 81.5 83 SER A O 1
ATOM 645 N N . ASP A 1 84 ? -14.531 -21.266 14.008 1 79 84 ASP A N 1
ATOM 646 C CA . ASP A 1 84 ? -13.812 -22.516 13.781 1 79 84 ASP A CA 1
ATOM 647 C C . ASP A 1 84 ? -12.414 -22.266 13.242 1 79 84 ASP A C 1
ATOM 649 O O . ASP A 1 84 ? -12.25 -21.609 12.203 1 79 84 ASP A O 1
ATOM 653 N N . ARG A 1 85 ? -11.383 -22.797 13.945 1 77.38 85 ARG A N 1
ATOM 654 C CA . ARG A 1 85 ? -10.008 -22.531 13.539 1 77.38 85 ARG A CA 1
ATOM 655 C C . ARG A 1 85 ? -9.266 -23.828 13.219 1 77.38 85 ARG A C 1
ATOM 657 O O . ARG A 1 85 ? -8.039 -23.844 13.141 1 77.38 85 ARG A O 1
ATOM 664 N N . ARG A 1 86 ? -9.906 -24.891 13.008 1 76 86 ARG A N 1
ATOM 665 C CA . ARG A 1 86 ? -9.258 -26.172 12.758 1 76 86 ARG A CA 1
ATOM 666 C C . ARG A 1 86 ? -8.648 -26.203 11.359 1 76 86 ARG A C 1
ATOM 668 O O . ARG A 1 86 ? -9.289 -25.812 10.383 1 76 86 ARG A O 1
ATOM 675 N N . PRO A 1 87 ? -7.328 -26.609 11.312 1 78.88 87 PRO A N 1
ATOM 676 C CA . PRO A 1 87 ? -6.715 -26.75 9.992 1 78.88 87 PRO A CA 1
ATOM 677 C C . PRO A 1 87 ? -7.391 -27.828 9.148 1 78.88 87 PRO A C 1
ATOM 679 O O . PRO A 1 87 ? -7.855 -28.844 9.68 1 78.88 87 PRO A O 1
ATOM 682 N N . ARG A 1 88 ? -7.477 -27.656 7.887 1 82.5 88 ARG A N 1
ATOM 683 C CA . ARG A 1 88 ? -8.055 -28.594 6.926 1 82.5 88 ARG A CA 1
ATOM 684 C C . ARG A 1 88 ? -7.078 -28.891 5.797 1 82.5 88 ARG A C 1
ATOM 686 O O . ARG A 1 88 ? -6.32 -28.016 5.371 1 82.5 88 ARG A O 1
ATOM 693 N N . PRO A 1 89 ? -7.062 -30.141 5.426 1 81.25 89 PRO A N 1
ATOM 694 C CA . PRO A 1 89 ? -6.211 -30.469 4.277 1 81.25 89 PRO A CA 1
ATOM 695 C C . PRO A 1 89 ? -6.691 -29.812 2.982 1 81.25 89 PRO A C 1
ATOM 697 O O . PRO A 1 89 ? -7.891 -29.578 2.818 1 81.25 89 PRO A O 1
ATOM 700 N N . SER A 1 90 ? -5.777 -29.516 2.209 1 86.88 90 SER A N 1
ATOM 701 C CA . SER A 1 90 ? -6.004 -28.984 0.874 1 86.88 90 SER A CA 1
ATOM 702 C C . SER A 1 90 ? -5.277 -29.797 -0.186 1 86.88 90 SER A C 1
ATOM 704 O O . SER A 1 90 ? -5.309 -31.031 -0.157 1 86.88 90 SER A O 1
ATOM 706 N N . VAL A 1 91 ? -4.707 -29.188 -1.123 1 87.25 91 VAL A N 1
ATOM 707 C CA . VAL A 1 91 ? -3.898 -29.844 -2.145 1 87.25 91 VAL A CA 1
ATOM 708 C C . VAL A 1 91 ? -2.473 -30.031 -1.631 1 87.25 91 VAL A C 1
ATOM 710 O O . VAL A 1 91 ? -1.829 -29.078 -1.203 1 87.25 91 VAL A O 1
ATOM 713 N N . VAL A 1 92 ? -2.078 -31.281 -1.617 1 85.5 92 VAL A N 1
ATOM 714 C CA . VAL A 1 92 ? -0.715 -31.531 -1.165 1 85.5 92 VAL A CA 1
ATOM 715 C C . VAL A 1 92 ? 0.263 -30.672 -1.959 1 85.5 92 VAL A C 1
ATOM 717 O O . VAL A 1 92 ? 0.195 -30.609 -3.189 1 85.5 92 VAL A O 1
ATOM 720 N N . PRO A 1 93 ? 1.095 -29.984 -1.228 1 89.38 93 PRO A N 1
ATOM 721 C CA . PRO A 1 93 ? 1.486 -30.047 0.182 1 89.38 93 PRO A CA 1
ATOM 722 C C . PRO A 1 93 ? 0.788 -28.984 1.035 1 89.38 93 PRO A C 1
ATOM 724 O O . PRO A 1 93 ? 1.071 -28.859 2.23 1 89.38 93 PRO A O 1
ATOM 727 N N . LEU A 1 94 ? -0.109 -28.312 0.485 1 91.75 94 LEU A N 1
ATOM 728 C CA . LEU A 1 94 ? -0.675 -27.156 1.169 1 91.75 94 LEU A CA 1
ATOM 729 C C . LEU A 1 94 ? -1.823 -27.578 2.082 1 91.75 94 LEU A C 1
ATOM 731 O O . LEU A 1 94 ? -2.562 -28.516 1.77 1 91.75 94 LEU A O 1
ATOM 735 N N . TRP A 1 95 ? -1.859 -26.938 3.17 1 91.12 95 TRP A N 1
ATOM 736 C CA . TRP A 1 95 ? -2.967 -27.016 4.117 1 91.12 95 TRP A CA 1
ATOM 737 C C . TRP A 1 95 ? -3.598 -25.641 4.332 1 91.12 95 TRP A C 1
ATOM 739 O O . TRP A 1 95 ? -3.098 -24.641 3.824 1 91.12 95 TRP A O 1
ATOM 749 N N . ALA A 1 96 ? -4.773 -25.688 4.93 1 91 96 ALA A N 1
ATOM 750 C CA . ALA A 1 96 ? -5.441 -24.422 5.18 1 91 96 ALA A CA 1
ATOM 751 C C . ALA A 1 96 ? -5.941 -24.328 6.621 1 91 96 ALA A C 1
ATOM 753 O O . ALA A 1 96 ? -6.371 -25.344 7.191 1 91 96 ALA A O 1
ATOM 754 N N . GLN A 1 97 ? -5.809 -23.156 7.164 1 87.31 97 GLN A N 1
ATOM 755 C CA . GLN A 1 97 ? -6.316 -22.859 8.5 1 87.31 97 GLN A CA 1
ATOM 756 C C . GLN A 1 97 ? -7.016 -21.5 8.531 1 87.31 97 GLN A C 1
ATOM 758 O O . GLN A 1 97 ? -6.449 -20.5 8.109 1 87.31 97 GLN A O 1
ATOM 763 N N . PRO A 1 98 ? -8.242 -21.531 9.062 1 83.62 98 PRO A N 1
ATOM 764 C CA . PRO A 1 98 ? -8.922 -20.234 9.156 1 83.62 98 PRO A CA 1
ATOM 765 C C . PRO A 1 98 ? -8.102 -19.188 9.922 1 83.62 98 PRO A C 1
ATOM 767 O O . PRO A 1 98 ? -7.41 -19.531 10.883 1 83.62 98 PRO A O 1
ATOM 770 N N . SER A 1 99 ? -8.203 -17.938 9.516 1 80.12 99 SER A N 1
ATOM 771 C CA . SER A 1 99 ? -7.371 -16.859 10.031 1 80.12 99 SER A CA 1
ATOM 772 C C . SER A 1 99 ? -7.836 -16.422 11.422 1 80.12 99 SER A C 1
ATOM 774 O O . SER A 1 99 ? -8.969 -16.703 11.812 1 80.12 99 SER A O 1
ATOM 776 N N . GLY A 1 100 ? -6.902 -15.797 12.094 1 77.38 100 GLY A N 1
ATOM 777 C CA . GLY A 1 100 ? -7.25 -15.102 13.32 1 77.38 100 GLY A CA 1
ATOM 778 C C . GLY A 1 100 ? -7.434 -13.609 13.133 1 77.38 100 GLY A C 1
ATOM 779 O O . GLY A 1 100 ? -6.918 -12.805 13.914 1 77.38 100 GLY A O 1
ATOM 780 N N . ALA A 1 101 ? -8.172 -13.281 12.094 1 84.44 101 ALA A N 1
ATOM 781 C CA . ALA A 1 101 ? -8.391 -11.883 11.758 1 84.44 101 ALA A CA 1
ATOM 782 C C . ALA A 1 101 ? -9.273 -11.195 12.805 1 84.44 101 ALA A C 1
ATOM 784 O O . ALA A 1 101 ? -9.977 -11.867 13.562 1 84.44 101 ALA A O 1
ATOM 785 N N . LEU A 1 102 ? -9.188 -9.906 12.859 1 83.5 102 LEU A N 1
ATOM 786 C CA . LEU A 1 102 ? -9.891 -9.102 13.852 1 83.5 102 LEU A CA 1
ATOM 787 C C . LEU A 1 102 ? -11.383 -9.398 13.828 1 83.5 102 LEU A C 1
ATOM 789 O O . LEU A 1 102 ? -12 -9.594 14.883 1 83.5 102 LEU A O 1
ATOM 793 N N . GLY A 1 103 ? -11.961 -9.461 12.633 1 85.81 103 GLY A N 1
ATOM 794 C CA . GLY A 1 103 ? -13.383 -9.766 12.516 1 85.81 103 GLY A CA 1
ATOM 795 C C . GLY A 1 103 ? -13.758 -11.094 13.141 1 85.81 103 GLY A C 1
ATOM 796 O O . GLY A 1 103 ? -14.805 -11.211 13.789 1 85.81 103 GLY A O 1
ATOM 797 N N . ARG A 1 104 ? -12.977 -11.984 13.031 1 86.88 104 ARG A N 1
ATOM 798 C CA . ARG A 1 104 ? -13.234 -13.305 13.602 1 86.88 104 ARG A CA 1
ATOM 799 C C . ARG A 1 104 ? -13.031 -13.289 15.109 1 86.88 104 ARG A C 1
ATOM 801 O O . ARG A 1 104 ? -13.766 -13.961 15.844 1 86.88 104 ARG A O 1
ATOM 808 N N . LEU A 1 105 ? -12.023 -12.562 15.586 1 84.75 105 LEU A N 1
ATOM 809 C CA . LEU A 1 105 ? -11.82 -12.422 17.016 1 84.75 105 LEU A CA 1
ATOM 810 C C . LEU A 1 105 ? -13.016 -11.742 17.688 1 84.75 105 LEU A C 1
ATOM 812 O O . LEU A 1 105 ? -13.453 -12.156 18.75 1 84.75 105 LEU A O 1
ATOM 816 N N . ILE A 1 106 ? -13.484 -10.75 16.984 1 88.81 106 ILE A N 1
ATOM 817 C CA . ILE A 1 106 ? -14.656 -10.055 17.484 1 88.81 106 ILE A CA 1
ATOM 818 C C . ILE A 1 106 ? -15.852 -11 17.531 1 88.81 106 ILE A C 1
ATOM 820 O O . ILE A 1 106 ? -16.625 -11 18.484 1 88.81 106 ILE A O 1
ATOM 824 N N . ALA A 1 107 ? -15.938 -11.82 16.547 1 89.06 107 ALA A N 1
ATOM 825 C CA . ALA A 1 107 ? -17.016 -12.797 16.484 1 89.06 107 ALA A CA 1
ATOM 826 C C . ALA A 1 107 ? -16.906 -13.82 17.609 1 89.06 107 ALA A C 1
ATOM 828 O O . ALA A 1 107 ? -17.906 -14.391 18.047 1 89.06 107 ALA A O 1
ATOM 829 N N . GLY A 1 108 ? -15.719 -14.031 18.109 1 85.44 108 GLY A N 1
ATOM 830 C CA . GLY A 1 108 ? -15.484 -14.992 19.172 1 85.44 108 GLY A CA 1
ATOM 831 C C . GLY A 1 108 ? -15.773 -14.445 20.547 1 85.44 108 GLY A C 1
ATOM 832 O O . GLY A 1 108 ? -15.891 -15.203 21.516 1 85.44 108 GLY A O 1
ATOM 833 N N . ASP A 1 109 ? -15.891 -13.141 20.656 1 87.81 109 ASP A N 1
ATOM 834 C CA . ASP A 1 109 ? -16.234 -12.477 21.906 1 87.81 109 ASP A CA 1
ATOM 835 C C . ASP A 1 109 ? -17.75 -12.32 22.062 1 87.81 109 ASP A C 1
ATOM 837 O O . ASP A 1 109 ? -18.359 -11.531 21.344 1 87.81 109 ASP A O 1
ATOM 841 N N . PRO A 1 110 ? -18.359 -12.977 23.062 1 88.19 110 PRO A N 1
ATOM 842 C CA . PRO A 1 110 ? -19.812 -12.945 23.203 1 88.19 110 PRO A CA 1
ATOM 843 C C . PRO A 1 110 ? -20.344 -11.531 23.453 1 88.19 110 PRO A C 1
ATOM 845 O O . PRO A 1 110 ? -21.516 -11.266 23.188 1 88.19 110 PRO A O 1
ATOM 848 N N . PHE A 1 111 ? -19.516 -10.656 23.938 1 90.44 111 PHE A N 1
ATOM 849 C CA . PHE A 1 111 ? -19.969 -9.305 24.25 1 90.44 111 PHE A CA 1
ATOM 850 C C . PHE A 1 111 ? -19.781 -8.375 23.062 1 90.44 111 PHE A C 1
ATOM 852 O O . PHE A 1 111 ? -20.297 -7.258 23.047 1 90.44 111 PHE A O 1
ATOM 859 N N . GLN A 1 112 ? -19.031 -8.859 22.062 1 93.44 112 GLN A N 1
ATOM 860 C CA . GLN A 1 112 ? -18.734 -8.008 20.906 1 93.44 112 GLN A CA 1
ATOM 861 C C . GLN A 1 112 ? -19.312 -8.586 19.625 1 93.44 112 GLN A C 1
ATOM 863 O O . GLN A 1 112 ? -19.422 -7.887 18.625 1 93.44 112 GLN A O 1
ATOM 868 N N . ARG A 1 113 ? -19.75 -9.82 19.547 1 93.44 113 ARG A N 1
ATOM 869 C CA . ARG A 1 113 ? -20.047 -10.57 18.344 1 93.44 113 ARG A CA 1
ATOM 870 C C . ARG A 1 113 ? -21.234 -9.953 17.594 1 93.44 113 ARG A C 1
ATOM 872 O O . ARG A 1 113 ? -21.391 -10.188 16.391 1 93.44 113 ARG A O 1
ATOM 879 N N . TRP A 1 114 ? -22.031 -9.133 18.266 1 94.75 114 TRP A N 1
ATOM 880 C CA . TRP A 1 114 ? -23.141 -8.461 17.594 1 94.75 114 TRP A CA 1
ATOM 881 C C . TRP A 1 114 ? -22.625 -7.578 16.469 1 94.75 114 TRP A C 1
ATOM 883 O O . TRP A 1 114 ? -23.328 -7.352 15.477 1 94.75 114 TRP A O 1
ATOM 893 N N . LEU A 1 115 ? -21.406 -7.074 16.594 1 94.88 115 LEU A N 1
ATOM 894 C CA . LEU A 1 115 ? -20.828 -6.246 15.539 1 94.88 115 LEU A CA 1
ATOM 895 C C . LEU A 1 115 ? -20.672 -7.035 14.242 1 94.88 115 LEU A C 1
ATOM 897 O O . LEU A 1 115 ? -21.062 -6.559 13.172 1 94.88 115 LEU A O 1
ATOM 901 N N . THR A 1 116 ? -20.203 -8.25 14.367 1 93.62 116 THR A N 1
ATOM 902 C CA . THR A 1 116 ? -19.953 -9.102 13.211 1 93.62 116 THR A CA 1
ATOM 903 C C . THR A 1 116 ? -21.281 -9.461 12.523 1 93.62 116 THR A C 1
ATOM 905 O O . THR A 1 116 ? -21.391 -9.344 11.305 1 93.62 116 THR A O 1
ATOM 908 N N . SER A 1 117 ? -22.234 -9.875 13.305 1 94.5 117 SER A N 1
ATOM 909 C CA . SER A 1 117 ? -23.516 -10.25 12.711 1 94.5 117 SER A CA 1
ATOM 910 C C . SER A 1 117 ? -24.219 -9.047 12.102 1 94.5 117 SER A C 1
ATOM 912 O O . SER A 1 117 ? -24.828 -9.156 11.039 1 94.5 117 SER A O 1
ATOM 914 N N . THR A 1 118 ? -24.109 -7.875 12.734 1 96.12 118 THR A N 1
ATOM 915 C CA . THR A 1 118 ? -24.719 -6.668 12.188 1 96.12 118 THR A CA 1
ATOM 916 C C . THR A 1 118 ? -24.094 -6.312 10.844 1 96.12 118 THR A C 1
ATOM 918 O O . THR A 1 118 ? -24.797 -6.047 9.867 1 96.12 118 THR A O 1
ATOM 921 N N . ILE A 1 119 ? -22.797 -6.328 10.812 1 95.88 119 ILE A N 1
ATOM 922 C CA . ILE A 1 119 ? -22.062 -5.984 9.602 1 95.88 119 ILE A CA 1
ATOM 923 C C . ILE A 1 119 ? -22.406 -6.969 8.484 1 95.88 119 ILE A C 1
ATOM 925 O O . ILE A 1 119 ? -22.688 -6.562 7.355 1 95.88 119 ILE A O 1
ATOM 929 N N . CYS A 1 120 ? -22.469 -8.195 8.797 1 93.94 120 CYS A N 1
ATOM 930 C CA . CYS A 1 120 ? -22.766 -9.219 7.797 1 93.94 120 CYS A CA 1
ATOM 931 C C . CYS A 1 120 ? -24.203 -9.109 7.305 1 93.94 120 CYS A C 1
ATOM 933 O O . CYS A 1 120 ? -24.484 -9.352 6.129 1 93.94 120 CYS A O 1
ATOM 935 N N . CYS A 1 121 ? -25.141 -8.734 8.211 1 94.44 121 CYS A N 1
ATOM 936 C CA . CYS A 1 121 ? -26.516 -8.484 7.789 1 94.44 121 CYS A CA 1
ATOM 937 C C . CYS A 1 121 ? -26.594 -7.336 6.793 1 94.44 121 CYS A C 1
ATOM 939 O O . CYS A 1 121 ? -27.281 -7.43 5.773 1 94.44 121 CYS A O 1
ATOM 941 N N . LEU A 1 122 ? -25.812 -6.363 7.09 1 94.88 122 LEU A N 1
ATOM 942 C CA . LEU A 1 122 ? -25.891 -5.156 6.27 1 94.88 122 LEU A CA 1
ATOM 943 C C . LEU A 1 122 ? -25.203 -5.367 4.926 1 94.88 122 LEU A C 1
ATOM 945 O O . LEU A 1 122 ? -25.594 -4.785 3.918 1 94.88 122 LEU A O 1
ATOM 949 N N . PHE A 1 123 ? -24.234 -6.246 4.809 1 92.38 123 PHE A N 1
ATOM 950 C CA . PHE A 1 123 ? -23.547 -6.523 3.553 1 92.38 123 PHE A CA 1
ATOM 951 C C . PHE A 1 123 ? -24.5 -7.129 2.533 1 92.38 123 PHE A C 1
ATOM 953 O O . PHE A 1 123 ? -24.25 -7.082 1.328 1 92.38 123 PHE A O 1
ATOM 960 N N . ARG A 1 124 ? -25.516 -7.676 3.031 1 90.38 124 ARG A N 1
ATOM 961 C CA . ARG A 1 124 ? -26.516 -8.273 2.139 1 90.38 124 ARG A CA 1
ATOM 962 C C . ARG A 1 124 ? -27.094 -7.238 1.189 1 90.38 124 ARG A C 1
ATOM 964 O O . ARG A 1 124 ? -27.484 -7.562 0.068 1 90.38 124 ARG A O 1
ATOM 971 N N . TY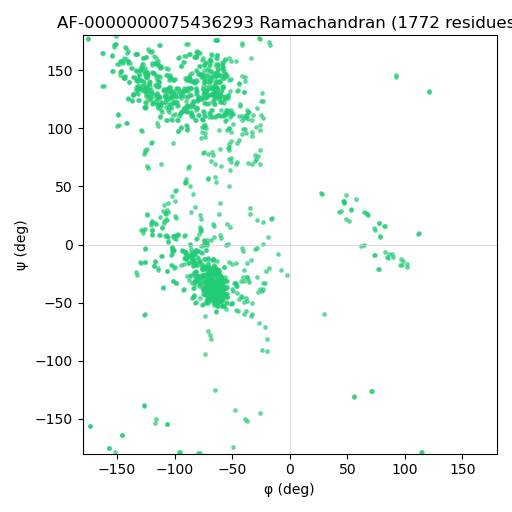R A 1 125 ? -27.078 -6 1.681 1 89.69 125 TYR A N 1
ATOM 972 C CA . TYR A 1 125 ? -27.766 -4.992 0.885 1 89.69 125 TYR A CA 1
ATOM 973 C C . TYR A 1 125 ? -26.875 -3.785 0.634 1 89.69 125 TYR A C 1
ATOM 975 O O . TYR A 1 125 ? -27.172 -2.945 -0.216 1 89.69 125 TYR A O 1
ATOM 983 N N . HIS A 1 126 ? -25.797 -3.678 1.418 1 91.06 126 HIS A N 1
ATOM 984 C CA . HIS A 1 126 ? -25.109 -2.389 1.434 1 91.06 126 HIS A CA 1
ATOM 985 C C . HIS A 1 126 ? -23.594 -2.562 1.31 1 91.06 126 HIS A C 1
ATOM 987 O O . HIS A 1 126 ? -23.078 -3.668 1.478 1 91.06 126 HIS A O 1
ATOM 993 N N . ASP A 1 127 ? -22.953 -1.433 0.975 1 90.12 127 ASP A N 1
ATOM 994 C CA . ASP A 1 127 ? -21.5 -1.404 0.885 1 90.12 127 ASP A CA 1
ATOM 995 C C . ASP A 1 127 ? -20.875 -0.899 2.186 1 90.12 127 ASP A C 1
ATOM 997 O O . ASP A 1 127 ? -21.594 -0.652 3.162 1 90.12 127 ASP A O 1
ATOM 1001 N N . GLU A 1 128 ? -19.625 -0.803 2.234 1 91.19 128 GLU A N 1
ATOM 1002 C CA . GLU A 1 128 ? -18.859 -0.471 3.438 1 91.19 128 GLU A CA 1
ATOM 1003 C C . GLU A 1 128 ? -19.203 0.93 3.936 1 91.19 128 GLU A C 1
ATOM 1005 O O . GLU A 1 128 ? -19.281 1.161 5.145 1 91.19 128 GLU A O 1
ATOM 1010 N N . ARG A 1 129 ? -19.438 1.877 2.99 1 88.12 129 ARG A N 1
ATOM 1011 C CA . ARG A 1 129 ? -19.703 3.256 3.381 1 88.12 129 ARG A CA 1
ATOM 1012 C C . ARG A 1 129 ? -21.016 3.35 4.172 1 88.12 129 ARG A C 1
ATOM 1014 O O . ARG A 1 129 ? -21.062 4.008 5.215 1 88.12 129 ARG A O 1
ATOM 1021 N N . PHE A 1 130 ? -22.047 2.725 3.66 1 91.06 130 PHE A N 1
ATOM 1022 C CA . PHE A 1 130 ? -23.344 2.682 4.344 1 91.06 130 PHE A CA 1
ATOM 1023 C C . PHE A 1 130 ? -23.203 2.047 5.719 1 91.06 130 PHE A C 1
ATOM 1025 O O . PHE A 1 130 ? -23.734 2.566 6.707 1 91.06 130 PHE A O 1
ATOM 1032 N N . ILE A 1 131 ? -22.453 0.995 5.793 1 95.56 131 ILE A N 1
ATOM 1033 C CA . ILE A 1 131 ? -22.328 0.222 7.023 1 95.56 131 ILE A CA 1
ATOM 1034 C C . ILE A 1 131 ? -21.531 1.021 8.055 1 95.56 131 ILE A C 1
ATOM 1036 O O . ILE A 1 131 ? -21.891 1.041 9.242 1 95.56 131 ILE A O 1
ATOM 1040 N N . LYS A 1 132 ? -20.516 1.64 7.609 1 93.25 132 LYS A N 1
ATOM 1041 C CA . LYS A 1 132 ? -19.703 2.461 8.5 1 93.25 132 LYS A CA 1
ATOM 1042 C C . LYS A 1 132 ? -20.547 3.547 9.172 1 93.25 132 LYS A C 1
ATOM 1044 O O . LYS A 1 132 ? -20.469 3.734 10.383 1 93.25 132 LYS A O 1
ATOM 1049 N N . MET A 1 133 ? -21.375 4.18 8.414 1 91.88 133 MET A N 1
ATOM 1050 C CA . MET A 1 133 ? -22.219 5.246 8.945 1 91.88 133 MET A CA 1
ATOM 1051 C C . MET A 1 133 ? -23.25 4.691 9.906 1 91.88 133 MET A C 1
ATOM 1053 O O . MET A 1 133 ? -23.5 5.266 10.969 1 91.88 133 MET A O 1
ATOM 1057 N N . THR A 1 134 ? -23.797 3.629 9.516 1 94.5 134 THR A N 1
ATOM 1058 C CA . THR A 1 134 ? -24.828 3.025 10.344 1 94.5 134 THR A CA 1
ATOM 1059 C C . THR A 1 134 ? -24.266 2.57 11.688 1 94.5 134 THR A C 1
ATOM 1061 O O . THR A 1 134 ? -24.797 2.916 12.742 1 94.5 134 THR A O 1
ATOM 1064 N N . VAL A 1 135 ? -23.172 1.867 11.656 1 95.69 135 VAL A N 1
ATOM 1065 C CA . VAL A 1 135 ? -22.594 1.271 12.852 1 95.69 135 VAL A CA 1
ATOM 1066 C C . VAL A 1 135 ? -22.016 2.365 13.75 1 95.69 135 VAL A C 1
ATOM 1068 O O . VAL A 1 135 ? -22.234 2.352 14.969 1 95.69 135 VAL A O 1
ATOM 1071 N N . SER A 1 136 ? -21.344 3.307 13.172 1 93.69 136 SER A N 1
ATOM 1072 C CA . SER A 1 136 ? -20.797 4.406 13.961 1 93.69 136 SER A CA 1
ATOM 1073 C C . SER A 1 136 ? -21.906 5.211 14.633 1 93.69 136 SER A C 1
ATOM 1075 O O . SER A 1 136 ? -21.812 5.523 15.82 1 93.69 136 SER A O 1
ATOM 1077 N N . SER A 1 137 ? -22.969 5.52 13.891 1 93.38 137 SER A N 1
ATOM 1078 C CA . SER A 1 137 ? -24.094 6.25 14.445 1 93.38 137 SER A CA 1
ATOM 1079 C C . SER A 1 137 ? -24.781 5.457 15.562 1 93.38 137 SER A C 1
ATOM 1081 O O . SER A 1 137 ? -25.156 6.02 16.594 1 93.38 137 SER A O 1
ATOM 1083 N N . LEU A 1 138 ? -24.891 4.219 15.32 1 94.94 138 LEU A N 1
ATOM 1084 C CA . LEU A 1 138 ? -25.531 3.352 16.312 1 94.94 138 LEU A CA 1
ATOM 1085 C C . LEU A 1 138 ? -24.75 3.363 17.625 1 94.94 138 LEU A C 1
ATOM 1087 O O . LEU A 1 138 ? -25.328 3.48 18.703 1 94.94 138 LEU A O 1
ATOM 1091 N N . ILE A 1 139 ? -23.453 3.27 17.562 1 93.25 139 ILE A N 1
ATOM 1092 C CA . ILE A 1 139 ? -22.609 3.244 18.75 1 93.25 139 ILE A CA 1
ATOM 1093 C C . ILE A 1 139 ? -22.766 4.547 19.531 1 93.25 139 ILE A C 1
ATOM 1095 O O . ILE A 1 139 ? -22.938 4.531 20.75 1 93.25 139 ILE A O 1
ATOM 1099 N N . ILE A 1 140 ? -22.75 5.656 18.812 1 91.88 140 ILE A N 1
ATOM 1100 C CA . ILE A 1 140 ? -22.828 6.965 19.469 1 91.88 140 ILE A CA 1
ATOM 1101 C C . ILE A 1 140 ? -24.219 7.156 20.078 1 91.88 140 ILE A C 1
ATOM 1103 O O . ILE A 1 140 ? -24.344 7.559 21.234 1 91.88 140 ILE A O 1
ATOM 1107 N N . LEU A 1 141 ? -25.25 6.781 19.359 1 90.94 141 LEU A N 1
ATOM 1108 C CA . LEU A 1 141 ? -26.625 7 19.797 1 90.94 141 LEU A CA 1
ATOM 1109 C C . LEU A 1 141 ? -26.984 6.047 20.938 1 90.94 141 LEU A C 1
ATOM 1111 O O . LEU A 1 141 ? -27.672 6.438 21.875 1 90.94 141 LEU A O 1
ATOM 1115 N N . ALA A 1 142 ? -26.516 4.867 20.844 1 88.38 142 ALA A N 1
ATOM 1116 C CA . ALA A 1 142 ? -26.844 3.869 21.859 1 88.38 142 ALA A CA 1
ATOM 1117 C C . ALA A 1 142 ? -26.125 4.16 23.172 1 88.38 142 ALA A C 1
ATOM 1119 O O . ALA A 1 142 ? -26.562 3.736 24.234 1 88.38 142 ALA A O 1
ATOM 1120 N N . SER A 1 143 ? -25.062 4.859 23.109 1 82 143 SER A N 1
ATOM 1121 C CA . SER A 1 143 ? -24.281 5.18 24.297 1 82 143 SER A CA 1
ATOM 1122 C C . SER A 1 143 ? -24.875 6.367 25.047 1 82 143 SER A C 1
ATOM 1124 O O . SER A 1 143 ? -24.422 6.707 26.141 1 82 143 SER A O 1
ATOM 1126 N N . ARG A 1 144 ? -25.859 6.941 24.516 1 80.94 144 ARG A N 1
ATOM 1127 C CA . ARG A 1 144 ? -26.516 8.109 25.109 1 80.94 144 ARG A CA 1
ATOM 1128 C C . ARG A 1 144 ? -28 7.852 25.328 1 80.94 144 ARG A C 1
ATOM 1130 O O . ARG A 1 144 ? -28.844 8.602 24.828 1 80.94 144 ARG A O 1
ATOM 1137 N N . PRO A 1 145 ? -28.203 6.934 26.219 1 76.88 145 PRO A N 1
ATOM 1138 C CA . PRO A 1 145 ? -29.641 6.652 26.422 1 76.88 145 PRO A CA 1
ATOM 1139 C C . PRO A 1 145 ? -30.375 7.809 27.078 1 76.88 145 PRO A C 1
ATOM 1141 O O . PRO A 1 145 ? -29.875 8.406 28.047 1 76.88 145 PRO A O 1
ATOM 1144 N N . GLY A 1 146 ? -31.516 8.172 26.594 1 72.75 146 GLY A N 1
ATOM 1145 C CA . GLY A 1 146 ? -32.375 9.18 27.203 1 72.75 146 GLY A CA 1
ATOM 1146 C C . GLY A 1 146 ? -32 10.594 26.797 1 72.75 146 GLY A C 1
ATOM 1147 O O . GLY A 1 146 ? -32.719 11.547 27.141 1 72.75 146 GLY A O 1
ATOM 1148 N N . GLN A 1 147 ? -30.891 10.734 26.172 1 77.88 147 GLN A N 1
ATOM 1149 C CA . GLN A 1 147 ? -30.5 12.062 25.734 1 77.88 147 GLN A CA 1
ATOM 1150 C C . GLN A 1 147 ? -31.172 12.43 24.406 1 77.88 147 GLN A C 1
ATOM 1152 O O . GLN A 1 147 ? -31.703 11.562 23.719 1 77.88 147 GLN A O 1
ATOM 1157 N N . LYS A 1 148 ? -31.156 13.688 24.203 1 76.69 148 LYS A N 1
ATOM 1158 C CA . LYS A 1 148 ? -31.719 14.164 22.953 1 76.69 148 LYS A CA 1
ATOM 1159 C C . LYS A 1 148 ? -31 13.523 21.766 1 76.69 148 LYS A C 1
ATOM 1161 O O . LYS A 1 148 ? -29.781 13.383 21.766 1 76.69 148 LYS A O 1
ATOM 1166 N N . LEU A 1 149 ? -31.906 13.148 20.859 1 82.19 149 LEU A N 1
ATOM 1167 C CA . LEU A 1 149 ? -31.375 12.516 19.656 1 82.19 149 LEU A CA 1
ATOM 1168 C C . LEU A 1 149 ? -30.531 13.5 18.844 1 82.19 149 LEU A C 1
ATOM 1170 O O . LEU A 1 149 ? -30.969 14.617 18.594 1 82.19 149 LEU A O 1
ATOM 1174 N N . LEU A 1 150 ? -29.344 13.078 18.5 1 84.56 150 LEU A N 1
ATOM 1175 C CA . LEU A 1 150 ? -28.5 13.891 17.641 1 84.56 150 LEU A CA 1
ATOM 1176 C C . LEU A 1 150 ? -28.984 13.836 16.188 1 84.56 150 LEU A C 1
ATOM 1178 O O . LEU A 1 150 ? -29.375 12.773 15.703 1 84.56 150 LEU A O 1
ATOM 1182 N N . THR A 1 151 ? -29.047 14.961 15.602 1 80.81 151 THR A N 1
ATOM 1183 C CA . THR A 1 151 ? -29.375 15 14.18 1 80.81 151 THR A CA 1
ATOM 1184 C C . THR A 1 151 ? -28.25 14.398 13.344 1 80.81 151 THR A C 1
ATOM 1186 O O . THR A 1 151 ? -27.156 14.172 13.844 1 80.81 151 THR A O 1
ATOM 1189 N N . GLU A 1 152 ? -28.609 14.086 12.125 1 80.19 152 GLU A N 1
ATOM 1190 C CA . GLU A 1 152 ? -27.609 13.531 11.203 1 80.19 152 GLU A CA 1
ATOM 1191 C C . GLU A 1 152 ? -26.406 14.461 11.078 1 80.19 152 GLU A C 1
ATOM 1193 O O . GLU A 1 152 ? -25.266 13.992 11.023 1 80.19 152 GLU A O 1
ATOM 1198 N N . TYR A 1 153 ? -26.672 15.719 11.086 1 69.69 153 TYR A N 1
ATOM 1199 C CA . TYR A 1 153 ? -25.609 16.719 10.969 1 69.69 153 TYR A CA 1
ATOM 1200 C C . TYR A 1 153 ? -24.75 16.75 12.227 1 69.69 153 TYR A C 1
ATOM 1202 O O . TYR A 1 153 ? -23.531 16.766 12.148 1 69.69 153 TYR A O 1
ATOM 1210 N N . GLU A 1 154 ? -25.406 16.75 13.398 1 75.06 154 GLU A N 1
ATOM 1211 C CA . GLU A 1 154 ? -24.688 16.766 14.664 1 75.06 154 GLU A CA 1
ATOM 1212 C C . GLU A 1 154 ? -23.797 15.531 14.805 1 75.06 154 GLU A C 1
ATOM 1214 O O . GLU A 1 154 ? -22.688 15.609 15.344 1 75.06 154 GLU A O 1
ATOM 1219 N N . LEU A 1 155 ? -24.312 14.445 14.32 1 79.5 155 LEU A N 1
ATOM 1220 C CA . LEU A 1 155 ? -23.562 13.195 14.406 1 79.5 155 LEU A CA 1
ATOM 1221 C C . LEU A 1 155 ? -22.344 13.227 13.5 1 79.5 155 LEU A C 1
ATOM 1223 O O . LEU A 1 155 ? -21.266 12.75 13.883 1 79.5 155 LEU A O 1
ATOM 1227 N N . ALA A 1 156 ? -22.5 13.766 12.328 1 71.75 156 ALA A N 1
ATOM 1228 C CA . ALA A 1 156 ? -21.422 13.789 11.344 1 71.75 156 ALA A CA 1
ATOM 1229 C C . ALA A 1 156 ? -20.234 14.594 11.859 1 71.75 156 ALA A C 1
ATOM 1231 O O . ALA A 1 156 ? -19.078 14.289 11.516 1 71.75 156 ALA A O 1
ATOM 1232 N N . TYR A 1 157 ? -20.516 15.492 12.797 1 67.81 157 TYR A N 1
ATOM 1233 C CA . TYR A 1 157 ? -19.453 16.375 13.273 1 67.81 157 TYR A CA 1
ATOM 1234 C C . TYR A 1 157 ? -19.109 16.078 14.727 1 67.81 157 TYR A C 1
ATOM 1236 O O . TYR A 1 157 ? -18.344 16.812 15.352 1 67.81 157 TYR A O 1
ATOM 1244 N N . HIS A 1 158 ? -19.703 15.039 15.117 1 74.81 158 HIS A N 1
ATOM 1245 C CA . HIS A 1 158 ? -19.422 14.641 16.5 1 74.81 158 HIS A CA 1
ATOM 1246 C C . HIS A 1 158 ? -18 14.078 16.625 1 74.81 158 HIS A C 1
ATOM 1248 O O . HIS A 1 158 ? -17.562 13.289 15.781 1 74.81 158 HIS A O 1
ATOM 1254 N N . PRO A 1 159 ? -17.188 14.492 17.625 1 74.88 159 PRO A N 1
ATOM 1255 C CA . PRO A 1 159 ? -15.805 14.016 17.797 1 74.88 159 PRO A CA 1
ATOM 1256 C C . PRO A 1 159 ? -15.719 12.492 17.891 1 74.88 159 PRO A C 1
ATOM 1258 O O . PRO A 1 159 ? -14.734 11.906 17.438 1 74.88 159 PRO A O 1
ATOM 1261 N N . GLU A 1 160 ? -16.734 11.953 18.422 1 82.5 160 GLU A N 1
ATOM 1262 C CA . GLU A 1 160 ? -16.719 10.5 18.547 1 82.5 160 GLU A CA 1
ATOM 1263 C C . GLU A 1 160 ? -16.797 9.828 17.172 1 82.5 160 GLU A C 1
ATOM 1265 O O . GLU A 1 160 ? -16.312 8.711 17 1 82.5 160 GLU A O 1
ATOM 1270 N N . MET A 1 161 ? -17.469 10.5 16.266 1 84.31 161 MET A N 1
ATOM 1271 C CA . MET A 1 161 ? -17.531 9.953 14.914 1 84.31 161 MET A CA 1
ATOM 1272 C C . MET A 1 161 ? -16.156 9.859 14.297 1 84.31 161 MET A C 1
ATOM 1274 O O . MET A 1 161 ? -15.828 8.867 13.633 1 84.31 161 MET A O 1
ATOM 1278 N N . LEU A 1 162 ? -15.352 10.805 14.578 1 79.81 162 LEU A N 1
ATOM 1279 C CA . LEU A 1 162 ? -13.977 10.82 14.078 1 79.81 162 LEU A CA 1
ATOM 1280 C C . LEU A 1 162 ? -13.141 9.734 14.742 1 79.81 162 LEU A C 1
ATOM 1282 O O . LEU A 1 162 ? -12.297 9.117 14.094 1 79.81 162 LEU A O 1
ATOM 1286 N N . GLN A 1 163 ? -13.43 9.547 15.961 1 82.19 163 GLN A N 1
ATOM 1287 C CA . GLN A 1 163 ? -12.688 8.555 16.719 1 82.19 163 GLN A CA 1
ATOM 1288 C C . GLN A 1 163 ? -13 7.141 16.234 1 82.19 163 GLN A C 1
ATOM 1290 O O . GLN A 1 163 ? -12.148 6.254 16.297 1 82.19 163 GLN A O 1
ATOM 1295 N N . LEU A 1 164 ? -14.188 6.988 15.758 1 87.81 164 LEU A N 1
ATOM 1296 C CA . LEU A 1 164 ? -14.648 5.66 15.375 1 87.81 164 LEU A CA 1
ATOM 1297 C C . LEU A 1 164 ? -14.32 5.371 13.914 1 87.81 164 LEU A C 1
ATOM 1299 O O . LEU A 1 164 ? -14.352 4.215 13.484 1 87.81 164 LEU A O 1
ATOM 1303 N N . GLU A 1 165 ? -13.938 6.383 13.211 1 82.69 165 GLU A N 1
ATOM 1304 C CA . GLU A 1 165 ? -13.867 6.289 11.758 1 82.69 165 GLU A CA 1
ATOM 1305 C C . GLU A 1 165 ? -12.914 5.18 11.32 1 82.69 165 GLU A C 1
ATOM 1307 O O . GLU A 1 165 ? -13.297 4.27 10.586 1 82.69 165 GLU A O 1
ATOM 1312 N N . GLU A 1 166 ? -11.758 5.184 11.789 1 86.19 166 GLU A N 1
ATOM 1313 C CA . GLU A 1 166 ? -10.742 4.246 11.305 1 86.19 166 GLU A CA 1
ATOM 1314 C C . GLU A 1 166 ? -10.992 2.844 11.852 1 86.19 166 GLU A C 1
ATOM 1316 O O . GLU A 1 166 ? -10.898 1.859 11.117 1 86.19 166 GLU A O 1
ATOM 1321 N N . ILE A 1 167 ? -11.328 2.771 13.102 1 88.69 167 ILE A N 1
ATOM 1322 C CA . ILE A 1 167 ? -11.469 1.466 13.734 1 88.69 167 ILE A CA 1
ATOM 1323 C C . ILE A 1 167 ? -12.68 0.735 13.148 1 88.69 167 ILE A C 1
ATOM 1325 O O . ILE A 1 167 ? -12.594 -0.456 12.836 1 88.69 167 ILE A O 1
ATOM 1329 N N . VAL A 1 168 ? -13.789 1.402 12.977 1 92.88 168 VAL A N 1
ATOM 1330 C CA . VAL A 1 168 ? -14.992 0.778 12.422 1 92.88 168 VAL A CA 1
ATOM 1331 C C . VAL A 1 168 ? -14.734 0.337 10.984 1 92.88 168 VAL A C 1
ATOM 1333 O O . VAL A 1 168 ? -15.141 -0.756 10.586 1 92.88 168 VAL A O 1
ATOM 1336 N N . SER A 1 169 ? -14.031 1.184 10.273 1 91.56 169 SER A N 1
ATOM 1337 C CA . SER A 1 169 ? -13.695 0.822 8.898 1 91.56 169 SER A CA 1
ATOM 1338 C C . SER A 1 169 ? -12.867 -0.459 8.852 1 91.56 169 SER A C 1
ATOM 1340 O O . SER A 1 169 ? -13.125 -1.338 8.023 1 91.56 169 SER A O 1
ATOM 1342 N N . LYS A 1 170 ? -11.938 -0.592 9.703 1 90.75 170 LYS A N 1
ATOM 1343 C CA . LYS A 1 170 ? -11.07 -1.765 9.734 1 90.75 170 LYS A CA 1
ATOM 1344 C C . LYS A 1 170 ? -11.844 -3.014 10.141 1 90.75 170 LYS A C 1
ATOM 1346 O O . LYS A 1 170 ? -11.586 -4.105 9.633 1 90.75 170 LYS A O 1
ATOM 1351 N N . VAL A 1 171 ? -12.695 -2.834 11.055 1 92 171 VAL A N 1
ATOM 1352 C CA . VAL A 1 171 ? -13.516 -3.955 11.5 1 92 171 VAL A CA 1
ATOM 1353 C C . VAL A 1 171 ? -14.414 -4.422 10.352 1 92 171 VAL A C 1
ATOM 1355 O O . VAL A 1 171 ? -14.547 -5.625 10.109 1 92 171 VAL A O 1
ATOM 1358 N N . ILE A 1 172 ? -14.969 -3.496 9.664 1 94.44 172 ILE A N 1
ATOM 1359 C CA . ILE A 1 172 ? -15.828 -3.818 8.531 1 94.44 172 ILE A CA 1
ATOM 1360 C C . ILE A 1 172 ? -15.023 -4.527 7.449 1 94.44 172 ILE A C 1
ATOM 1362 O O . ILE A 1 172 ? -15.445 -5.559 6.926 1 94.44 172 ILE A O 1
ATOM 1366 N N . ASP A 1 173 ? -13.828 -4.023 7.172 1 92.12 173 ASP A N 1
ATOM 1367 C CA . ASP A 1 173 ? -12.969 -4.609 6.145 1 92.12 173 ASP A CA 1
ATOM 1368 C C . ASP A 1 173 ? -12.57 -6.039 6.516 1 92.12 173 ASP A C 1
ATOM 1370 O O . ASP A 1 173 ? -12.555 -6.926 5.66 1 92.12 173 ASP A O 1
ATOM 1374 N N . SER A 1 174 ? -12.25 -6.203 7.73 1 91.81 174 SER A N 1
ATOM 1375 C CA . SER A 1 174 ? -11.867 -7.531 8.195 1 91.81 174 SER A CA 1
ATOM 1376 C C . SER A 1 174 ? -13.031 -8.508 8.086 1 91.81 174 SER A C 1
ATOM 1378 O O . SER A 1 174 ? -12.844 -9.664 7.703 1 91.81 174 SER A O 1
ATOM 1380 N N . ASN A 1 175 ? -14.203 -8.047 8.422 1 92.94 175 ASN A N 1
ATOM 1381 C CA . ASN A 1 175 ? -15.383 -8.898 8.312 1 92.94 175 ASN A CA 1
ATOM 1382 C C . ASN A 1 175 ? -15.688 -9.25 6.852 1 92.94 175 ASN A C 1
ATOM 1384 O O . ASN A 1 175 ? -16.078 -10.367 6.547 1 92.94 175 ASN A O 1
ATOM 1388 N N . TRP A 1 176 ? -15.555 -8.336 6.035 1 93.44 176 TRP A N 1
ATOM 1389 C CA . TRP A 1 176 ? -15.828 -8.625 4.629 1 93.44 176 TRP A CA 1
ATOM 1390 C C . TRP A 1 176 ? -14.82 -9.617 4.07 1 93.44 176 TRP A C 1
ATOM 1392 O O . TRP A 1 176 ? -15.203 -10.617 3.457 1 93.44 176 TRP A O 1
ATOM 1402 N N . LEU A 1 177 ? -13.539 -9.336 4.301 1 91.81 177 LEU A N 1
ATOM 1403 C CA . LEU A 1 177 ? -12.453 -10.109 3.707 1 91.81 177 LEU A CA 1
ATOM 1404 C C . LEU A 1 177 ? -12.445 -11.539 4.246 1 91.81 177 LEU A C 1
ATOM 1406 O O . LEU A 1 177 ? -12.195 -12.484 3.496 1 91.81 177 LEU A O 1
ATOM 1410 N N . HIS A 1 178 ? -12.781 -11.742 5.535 1 90.88 178 HIS A N 1
ATOM 1411 C CA . HIS A 1 178 ? -12.516 -13.031 6.156 1 90.88 178 HIS A CA 1
ATOM 1412 C C . HIS A 1 178 ? -13.812 -13.773 6.445 1 90.88 178 HIS A C 1
ATOM 1414 O O . HIS A 1 178 ? -13.789 -14.961 6.789 1 90.88 178 HIS A O 1
ATOM 1420 N N . ILE A 1 179 ? -14.883 -13.125 6.301 1 91 179 ILE A N 1
ATOM 1421 C CA . ILE A 1 179 ? -16.141 -13.797 6.609 1 91 179 ILE A CA 1
ATOM 1422 C C . ILE A 1 179 ? -17.094 -13.695 5.414 1 91 179 ILE A C 1
ATOM 1424 O O . ILE A 1 179 ? -17.359 -14.695 4.742 1 91 179 ILE A O 1
ATOM 1428 N N . ALA A 1 180 ? -17.453 -12.461 5.02 1 90.88 180 ALA A N 1
ATOM 1429 C CA . ALA A 1 180 ? -18.453 -12.273 3.971 1 90.88 180 ALA A CA 1
ATOM 1430 C C . ALA A 1 180 ? -17.922 -12.75 2.621 1 90.88 180 ALA A C 1
ATOM 1432 O O . ALA A 1 180 ? -18.594 -13.492 1.908 1 90.88 180 ALA A O 1
ATOM 1433 N N . ASN A 1 181 ? -16.703 -12.406 2.262 1 90.38 181 ASN A N 1
ATOM 1434 C CA . ASN A 1 181 ? -16.125 -12.758 0.97 1 90.38 181 ASN A CA 1
ATOM 1435 C C . ASN A 1 181 ? -15.633 -14.203 0.958 1 90.38 181 ASN A C 1
ATOM 1437 O O . ASN A 1 181 ? -15.461 -14.797 -0.108 1 90.38 181 ASN A O 1
ATOM 1441 N N . SER A 1 182 ? -15.258 -14.734 2.1 1 85.31 182 SER A N 1
ATOM 1442 C CA . SER A 1 182 ? -14.75 -16.094 2.188 1 85.31 182 SER A CA 1
ATOM 1443 C C . SER A 1 182 ? -15.875 -17.109 2.016 1 85.31 182 SER A C 1
ATOM 1445 O O . SER A 1 182 ? -15.617 -18.281 1.714 1 85.31 182 SER A O 1
ATOM 1447 N N . GLY A 1 183 ? -16.938 -16.656 1.936 1 71.62 183 GLY A N 1
ATOM 1448 C CA . GLY A 1 183 ? -18.062 -17.531 1.7 1 71.62 183 GLY A CA 1
ATOM 1449 C C . GLY A 1 183 ? -18.312 -18.516 2.83 1 71.62 183 GLY A C 1
ATOM 1450 O O . GLY A 1 183 ? -18.75 -19.641 2.596 1 71.62 183 GLY A O 1
ATOM 1451 N N . ILE A 1 184 ? -17.469 -18.438 3.85 1 59.16 184 ILE A N 1
ATOM 1452 C CA . ILE A 1 184 ? -17.688 -19.312 4.988 1 59.16 184 ILE A CA 1
ATOM 1453 C C . ILE A 1 184 ? -19.188 -19.469 5.242 1 59.16 184 ILE A C 1
ATOM 1455 O O . ILE A 1 184 ? -19.625 -20.5 5.75 1 59.16 184 ILE A O 1
ATOM 1459 N N . ILE A 1 185 ? -19.75 -18.516 4.594 1 48.94 185 ILE A N 1
ATOM 1460 C CA . ILE A 1 185 ? -21.188 -18.516 4.809 1 48.94 185 ILE A CA 1
ATOM 1461 C C . ILE A 1 185 ? -21.859 -19.422 3.766 1 48.94 185 ILE A C 1
ATOM 1463 O O . ILE A 1 185 ? -23.078 -19.609 3.795 1 48.94 185 ILE A O 1
ATOM 1467 N N . GLY A 1 186 ? -21.203 -19.828 2.654 1 44.94 186 GLY A N 1
ATOM 1468 C CA . GLY A 1 186 ? -21.797 -20.766 1.71 1 44.94 186 GLY A CA 1
ATOM 1469 C C . GLY A 1 186 ? -22.375 -22 2.375 1 44.94 186 GLY A C 1
ATOM 1470 O O . GLY A 1 186 ? -22.844 -22.906 1.694 1 44.94 186 GLY A O 1
ATOM 1471 N N . SER A 1 187 ? -21.688 -22.438 3.305 1 42.06 187 SER A N 1
ATOM 1472 C CA . SER A 1 187 ? -22.453 -23.469 3.988 1 42.06 187 SER A CA 1
ATOM 1473 C C . SER A 1 187 ? -23.922 -23.094 4.098 1 42.06 187 SER A C 1
ATOM 1475 O O . SER A 1 187 ? -24.281 -21.922 3.951 1 42.06 187 SER A O 1
ATOM 1477 N N . ASP A 1 188 ? -24.688 -23.953 4.012 1 41.31 188 ASP A N 1
ATOM 1478 C CA . ASP A 1 188 ? -26.078 -23.641 4.379 1 41.31 188 ASP A CA 1
ATOM 1479 C C . ASP A 1 188 ? -26.141 -22.406 5.258 1 41.31 188 ASP A C 1
ATOM 1481 O O . ASP A 1 188 ? -27.234 -21.844 5.469 1 41.31 188 ASP A O 1
ATOM 1485 N N . THR A 1 189 ? -25 -22 6.016 1 46.91 189 THR A N 1
ATOM 1486 C CA . THR A 1 189 ? -25.078 -20.891 6.973 1 46.91 189 THR A CA 1
ATOM 1487 C C . THR A 1 189 ? -24.391 -19.656 6.418 1 46.91 189 THR A C 1
ATOM 1489 O O . THR A 1 189 ? -23.219 -19.406 6.707 1 46.91 189 THR A O 1
ATOM 1492 N N . GLU A 1 190 ? -24.297 -19.141 5.09 1 60.31 190 GLU A N 1
ATOM 1493 C CA . GLU A 1 190 ? -24.062 -17.875 4.383 1 60.31 190 GLU A CA 1
ATOM 1494 C C . GLU A 1 190 ? -24.281 -16.688 5.301 1 60.31 190 GLU A C 1
ATOM 1496 O O . GLU A 1 190 ? -24.703 -16.844 6.449 1 60.31 190 GLU A O 1
ATOM 1501 N N . CYS A 1 191 ? -23.875 -15.383 4.512 1 78.12 191 CYS A N 1
ATOM 1502 C CA . CYS A 1 191 ? -24.266 -14.156 5.195 1 78.12 191 CYS A CA 1
ATOM 1503 C C . CYS A 1 191 ? -25.75 -14.18 5.555 1 78.12 191 CYS A C 1
ATOM 1505 O O . CYS A 1 191 ? -26.531 -14.891 4.93 1 78.12 191 CYS A O 1
ATOM 1507 N N . PRO A 1 192 ? -26.016 -13.68 6.645 1 87.69 192 PRO A N 1
ATOM 1508 C CA . PRO A 1 192 ? -27.406 -13.633 7.094 1 87.69 192 PRO A CA 1
ATOM 1509 C C . PRO A 1 192 ? -28.375 -13.289 5.969 1 87.69 192 PRO A C 1
ATOM 1511 O O . PRO A 1 192 ? -28.062 -12.461 5.105 1 87.69 192 PRO A O 1
ATOM 1514 N N . ARG A 1 193 ? -29.484 -14.148 5.895 1 88.5 193 ARG A N 1
ATOM 1515 C CA . ARG A 1 193 ? -30.547 -13.914 4.934 1 88.5 193 ARG A CA 1
ATOM 1516 C C . ARG A 1 193 ? -31.906 -13.898 5.625 1 88.5 193 ARG A C 1
ATOM 1518 O O . ARG A 1 193 ? -32.031 -14.352 6.766 1 88.5 193 ARG A O 1
ATOM 1525 N N . LEU A 1 194 ? -32.781 -13.312 4.902 1 90.94 194 LEU A N 1
ATOM 1526 C CA . LEU A 1 194 ? -34.125 -13.344 5.434 1 90.94 194 LEU A CA 1
ATOM 1527 C C . LEU A 1 194 ? -34.656 -14.773 5.508 1 90.94 194 LEU A C 1
ATOM 1529 O O . LEU A 1 194 ? -34.312 -15.609 4.668 1 90.94 194 LEU A O 1
ATOM 1533 N N . PRO A 1 195 ? -35.438 -15.031 6.523 1 90.12 195 PRO A N 1
ATOM 1534 C CA . PRO A 1 195 ? -36.062 -16.375 6.621 1 90.12 195 PRO A CA 1
ATOM 1535 C C . PRO A 1 195 ? -36.875 -16.734 5.383 1 90.12 195 PRO A C 1
ATOM 1537 O O . PRO A 1 195 ? -37.281 -15.859 4.621 1 90.12 195 PRO A O 1
ATOM 1540 N N . THR A 1 196 ? -37.062 -17.953 5.215 1 88.56 196 THR A N 1
ATOM 1541 C CA . THR A 1 196 ? -37.719 -18.5 4.023 1 88.56 196 THR A CA 1
ATOM 1542 C C . THR A 1 196 ? -39.125 -17.922 3.867 1 88.56 196 THR A C 1
ATOM 1544 O O . THR A 1 196 ? -39.594 -17.719 2.746 1 88.56 196 THR A O 1
ATOM 1547 N N . GLU A 1 197 ? -39.75 -17.609 4.996 1 89.06 197 GLU A N 1
ATOM 1548 C CA . GLU A 1 197 ? -41.094 -17.078 4.984 1 89.06 197 GLU A CA 1
ATOM 1549 C C . GLU A 1 197 ? -41.125 -15.672 4.406 1 89.06 197 GLU A C 1
ATOM 1551 O O . GLU A 1 197 ? -42.188 -15.203 3.953 1 89.06 197 GLU A O 1
ATOM 1556 N N . LEU A 1 198 ? -40 -15.078 4.434 1 90.81 198 LEU A N 1
ATOM 1557 C CA . LEU A 1 198 ? -39.969 -13.68 3.998 1 90.81 198 LEU A CA 1
ATOM 1558 C C . LEU A 1 198 ? -39.219 -13.555 2.678 1 90.81 198 LEU A C 1
ATOM 1560 O O . LEU A 1 198 ? -38.812 -12.453 2.285 1 90.81 198 LEU A O 1
ATOM 1564 N N . LYS A 1 199 ? -38.969 -14.578 1.963 1 82.44 199 LYS A N 1
ATOM 1565 C CA . LYS A 1 199 ? -38.156 -14.594 0.741 1 82.44 199 LYS A CA 1
ATOM 1566 C C . LYS A 1 199 ? -38.875 -13.898 -0.403 1 82.44 199 LYS A C 1
ATOM 1568 O O . LYS A 1 199 ? -38.281 -13.578 -1.43 1 82.44 199 LYS A O 1
ATOM 1573 N N . TRP A 1 200 ? -40.188 -13.664 -0.136 1 79 200 TRP A N 1
ATOM 1574 C CA . TRP A 1 200 ? -40.938 -12.961 -1.15 1 79 200 TRP A CA 1
ATOM 1575 C C . TRP A 1 200 ? -40.531 -11.5 -1.243 1 79 200 TRP A C 1
ATOM 1577 O O . TRP A 1 200 ? -40.875 -10.805 -2.205 1 79 200 TRP A O 1
ATOM 1587 N N . ALA A 1 201 ? -39.844 -11.07 -0.196 1 81 201 ALA A N 1
ATOM 1588 C CA . ALA A 1 201 ? -39.406 -9.68 -0.151 1 81 201 ALA A CA 1
ATOM 1589 C C . ALA A 1 201 ? -38.438 -9.359 -1.307 1 81 201 ALA A C 1
ATOM 1591 O O . ALA A 1 201 ? -37.781 -10.258 -1.845 1 81 201 ALA A O 1
ATOM 1592 N N . CYS A 1 202 ? -38.438 -8.062 -1.639 1 77.81 202 CYS A N 1
ATOM 1593 C CA . CYS A 1 202 ? -37.594 -7.586 -2.742 1 77.81 202 CYS A CA 1
ATOM 1594 C C . CYS A 1 202 ? -36.156 -7.996 -2.553 1 77.81 202 CYS A C 1
ATOM 1596 O O . CYS A 1 202 ? -35.562 -7.785 -1.485 1 77.81 202 CYS A O 1
ATOM 1598 N N . LYS A 1 203 ? -35.625 -8.641 -3.578 1 72.56 203 LYS A N 1
ATOM 1599 C CA . LYS A 1 203 ? -34.25 -9.125 -3.523 1 72.56 203 LYS A CA 1
ATOM 1600 C C . LYS A 1 203 ? -33.25 -7.973 -3.312 1 72.56 203 LYS A C 1
ATOM 1602 O O . LYS A 1 203 ? -32.25 -8.125 -2.607 1 72.56 203 LYS A O 1
ATOM 1607 N N . ARG A 1 204 ? -33.531 -6.918 -3.904 1 73.94 204 ARG A N 1
ATOM 1608 C CA . ARG A 1 204 ? -32.656 -5.758 -3.744 1 73.94 204 ARG A CA 1
ATOM 1609 C C . ARG A 1 204 ? -32.938 -5.059 -2.416 1 73.94 204 ARG A C 1
ATOM 1611 O O . ARG A 1 204 ? -32.062 -4.359 -1.894 1 73.94 204 ARG A O 1
ATOM 1618 N N . GLY A 1 205 ? -34.188 -5.234 -1.975 1 79.19 205 GLY A N 1
ATOM 1619 C CA . GLY A 1 205 ? -34.531 -4.746 -0.652 1 79.19 205 GLY A CA 1
ATOM 1620 C C . GLY A 1 205 ? -35.094 -3.336 -0.669 1 79.19 205 GLY A C 1
ATOM 1621 O O . GLY A 1 205 ? -34.781 -2.553 -1.571 1 79.19 205 GLY A O 1
ATOM 1622 N N . HIS A 1 206 ? -36 -2.998 0.119 1 87.69 206 HIS A N 1
ATOM 1623 C CA . HIS A 1 206 ? -36.469 -1.681 0.55 1 87.69 206 HIS A CA 1
ATOM 1624 C C . HIS A 1 206 ? -35.844 -1.296 1.888 1 87.69 206 HIS A C 1
ATOM 1626 O O . HIS A 1 206 ? -36.188 -1.872 2.924 1 87.69 206 HIS A O 1
ATOM 1632 N N . ASN A 1 207 ? -34.938 -0.372 1.765 1 90.75 207 ASN A N 1
ATOM 1633 C CA . ASN A 1 207 ? -34.031 -0.214 2.889 1 90.75 207 ASN A CA 1
ATOM 1634 C C . ASN A 1 207 ? -34.125 1.183 3.498 1 90.75 207 ASN A C 1
ATOM 1636 O O . ASN A 1 207 ? -34.344 2.162 2.785 1 90.75 207 ASN A O 1
ATOM 1640 N N . ILE A 1 208 ? -33.906 1.21 4.793 1 92.44 208 ILE A N 1
ATOM 1641 C CA . ILE A 1 208 ? -33.812 2.461 5.539 1 92.44 208 ILE A CA 1
ATOM 1642 C C . ILE A 1 208 ? -32.406 3.053 5.379 1 92.44 208 ILE A C 1
ATOM 1644 O O . ILE A 1 208 ? -31.422 2.324 5.383 1 92.44 208 ILE A O 1
ATOM 1648 N N . ALA A 1 209 ? -32.438 4.406 5.258 1 89.12 209 ALA A N 1
ATOM 1649 C CA . ALA A 1 209 ? -31.141 5.09 5.141 1 89.12 209 ALA A CA 1
ATOM 1650 C C . ALA A 1 209 ? -30.312 4.906 6.402 1 89.12 209 ALA A C 1
ATOM 1652 O O . ALA A 1 209 ? -30.844 4.629 7.477 1 89.12 209 ALA A O 1
ATOM 1653 N N . SER A 1 210 ? -29.062 5.109 6.301 1 90.94 210 SER A N 1
ATOM 1654 C CA . SER A 1 210 ? -28.078 4.742 7.309 1 90.94 210 SER A CA 1
ATOM 1655 C C . SER A 1 210 ? -28.375 5.41 8.648 1 90.94 210 SER A C 1
ATOM 1657 O O . SER A 1 210 ? -28.5 4.738 9.672 1 90.94 210 SER A O 1
ATOM 1659 N N . TYR A 1 211 ? -28.562 6.738 8.703 1 88.81 211 TYR A N 1
ATOM 1660 C CA . TYR A 1 211 ? -28.797 7.465 9.938 1 88.81 211 TYR A CA 1
ATOM 1661 C C . TYR A 1 211 ? -30.109 7.023 10.578 1 88.81 211 TYR A C 1
ATOM 1663 O O . TYR A 1 211 ? -30.172 6.75 11.781 1 88.81 211 TYR A O 1
ATOM 1671 N N . LYS A 1 212 ? -31.109 6.98 9.82 1 91.5 212 LYS A N 1
ATOM 1672 C CA . LYS A 1 212 ? -32.438 6.617 10.336 1 91.5 212 LYS A CA 1
ATOM 1673 C C . LYS A 1 212 ? -32.438 5.188 10.875 1 91.5 212 LYS A C 1
ATOM 1675 O O . LYS A 1 212 ? -33.094 4.895 11.875 1 91.5 212 LYS A O 1
ATOM 1680 N N . LEU A 1 213 ? -31.766 4.355 10.094 1 94.19 213 LEU A N 1
ATOM 1681 C CA . LEU A 1 213 ? -31.656 2.979 10.57 1 94.19 213 LEU A CA 1
ATOM 1682 C C . LEU A 1 213 ? -30.969 2.928 11.93 1 94.19 213 LEU A C 1
ATOM 1684 O O . LEU A 1 213 ? -31.422 2.217 12.828 1 94.19 213 LEU A O 1
ATOM 1688 N N . ALA A 1 214 ? -29.891 3.668 12.062 1 94.12 214 ALA A N 1
ATOM 1689 C CA . ALA A 1 214 ? -29.156 3.711 13.328 1 94.12 214 ALA A CA 1
ATOM 1690 C C . ALA A 1 214 ? -30.062 4.199 14.461 1 94.12 214 ALA A C 1
ATOM 1692 O O . ALA A 1 214 ? -29.984 3.684 15.586 1 94.12 214 ALA A O 1
ATOM 1693 N N . VAL A 1 215 ? -30.875 5.176 14.188 1 92.25 215 VAL A N 1
ATOM 1694 C CA . VAL A 1 215 ? -31.781 5.707 15.188 1 92.25 215 VAL A CA 1
ATOM 1695 C C . VAL A 1 215 ? -32.75 4.617 15.625 1 92.25 215 VAL A C 1
ATOM 1697 O O . VAL A 1 215 ? -32.969 4.391 16.828 1 92.25 215 VAL A O 1
ATOM 1700 N N . VAL A 1 216 ? -33.312 3.977 14.672 1 92.44 216 VAL A N 1
ATOM 1701 C CA . VAL A 1 216 ? -34.281 2.934 14.969 1 92.44 216 VAL A CA 1
ATOM 1702 C C . VAL A 1 216 ? -33.625 1.817 15.773 1 92.44 216 VAL A C 1
ATOM 1704 O O . VAL A 1 216 ? -34.156 1.363 16.781 1 92.44 216 VAL A O 1
ATOM 1707 N N . LEU A 1 217 ? -32.5 1.404 15.352 1 93.56 217 LEU A N 1
ATOM 1708 C CA . LEU A 1 217 ? -31.781 0.325 16.016 1 93.56 217 LEU A CA 1
ATOM 1709 C C . LEU A 1 217 ? -31.438 0.713 17.453 1 93.56 217 LEU A C 1
ATOM 1711 O O . LEU A 1 217 ? -31.5 -0.121 18.359 1 93.56 217 LEU A O 1
ATOM 1715 N N . SER A 1 218 ? -30.984 1.953 17.625 1 91.5 218 SER A N 1
ATOM 1716 C CA . SER A 1 218 ? -30.609 2.406 18.953 1 91.5 218 SER A CA 1
ATOM 1717 C C . SER A 1 218 ? -31.797 2.307 19.922 1 91.5 218 SER A C 1
ATOM 1719 O O . SER A 1 218 ? -31.625 2.012 21.094 1 91.5 218 SER A O 1
ATOM 1721 N N . LYS A 1 219 ? -32.969 2.441 19.406 1 86.5 219 LYS A N 1
ATOM 1722 C CA . LYS A 1 219 ? -34.188 2.336 20.219 1 86.5 219 LYS A CA 1
ATOM 1723 C C . LYS A 1 219 ? -34.531 0.876 20.484 1 86.5 219 LYS A C 1
ATOM 1725 O O . LYS A 1 219 ? -35.156 0.558 21.516 1 86.5 219 LYS A O 1
ATOM 1730 N N . LEU A 1 220 ? -34.125 0.091 19.609 1 88.25 220 LEU A N 1
ATOM 1731 C CA . LEU A 1 220 ? -34.469 -1.327 19.703 1 88.25 220 LEU A CA 1
ATOM 1732 C C . LEU A 1 220 ? -33.469 -2.055 20.594 1 88.25 220 LEU A C 1
ATOM 1734 O O . LEU A 1 220 ? -33.688 -3.219 20.953 1 88.25 220 LEU A O 1
ATOM 1738 N N . CYS A 1 221 ? -32.344 -1.482 20.906 1 83.38 221 CYS A N 1
ATOM 1739 C CA . CYS A 1 221 ? -31.359 -2.088 21.797 1 83.38 221 CYS A CA 1
ATOM 1740 C C . CYS A 1 221 ? -31.938 -2.289 23.188 1 83.38 221 CYS A C 1
ATOM 1742 O O . CYS A 1 221 ? -31.578 -3.246 23.875 1 83.38 221 CYS A O 1
ATOM 1744 N N . ASN A 1 222 ? -32.719 -1.386 23.641 1 78.69 222 ASN A N 1
ATOM 1745 C CA . ASN A 1 222 ? -33.531 -1.494 24.859 1 78.69 222 ASN A CA 1
ATOM 1746 C C . ASN A 1 222 ? -35 -1.19 24.578 1 78.69 222 ASN A C 1
ATOM 1748 O O . ASN A 1 222 ? -35.5 -0.138 24.969 1 78.69 222 ASN A O 1
ATOM 1752 N N . PRO A 1 223 ? -35.594 -2.268 24 1 77.44 223 PRO A N 1
ATOM 1753 C CA . PRO A 1 223 ? -36.906 -1.968 23.484 1 77.44 223 PRO A CA 1
ATOM 1754 C C . PRO A 1 223 ? -37.969 -1.936 24.578 1 77.44 223 PRO A C 1
ATOM 1756 O O . PRO A 1 223 ? -37.875 -2.664 25.578 1 77.44 223 PRO A O 1
ATOM 1759 N N . PRO A 1 224 ? -38.875 -1.051 24.297 1 79.69 224 PRO A N 1
ATOM 1760 C CA . PRO A 1 224 ? -40.094 -1.136 25.141 1 79.69 224 PRO A CA 1
ATOM 1761 C C . PRO A 1 224 ? -40.844 -2.459 24.969 1 79.69 224 PRO A C 1
ATOM 1763 O O . PRO A 1 224 ? -40.406 -3.311 24.188 1 79.69 224 PRO A O 1
ATOM 1766 N N . ARG A 1 225 ? -41.844 -2.615 25.719 1 83.81 225 ARG A N 1
ATOM 1767 C CA . ARG A 1 225 ? -42.562 -3.887 25.766 1 83.81 225 ARG A CA 1
ATOM 1768 C C . ARG A 1 225 ? -43.156 -4.227 24.406 1 83.81 225 ARG A C 1
ATOM 1770 O O . ARG A 1 225 ? -43.094 -5.379 23.969 1 83.81 225 ARG A O 1
ATOM 1777 N N . GLU A 1 226 ? -43.781 -3.189 23.781 1 89.19 226 GLU A N 1
ATOM 1778 C CA . GLU A 1 226 ? -44.375 -3.457 22.484 1 89.19 226 GLU A CA 1
ATOM 1779 C C . GLU A 1 226 ? -44.094 -2.33 21.484 1 89.19 226 GLU A C 1
ATOM 1781 O O . GLU A 1 226 ? -44.375 -1.165 21.766 1 89.19 226 GLU A O 1
ATOM 1786 N N . ILE A 1 227 ? -43.5 -2.727 20.359 1 92.62 227 ILE A N 1
ATOM 1787 C CA . ILE A 1 227 ? -43.188 -1.786 19.297 1 92.62 227 ILE A CA 1
ATOM 1788 C C . ILE A 1 227 ? -43.906 -2.215 18 1 92.62 227 ILE A C 1
ATOM 1790 O O . ILE A 1 227 ? -43.906 -3.4 17.672 1 92.62 227 ILE A O 1
ATOM 1794 N N . ILE A 1 228 ? -44.531 -1.292 17.375 1 90.88 228 ILE A N 1
ATOM 1795 C CA . ILE A 1 228 ? -45.188 -1.528 16.094 1 90.88 228 ILE A CA 1
ATOM 1796 C C . ILE A 1 228 ? -44.562 -0.649 15.016 1 90.88 228 ILE A C 1
ATOM 1798 O O . ILE A 1 228 ? -44.438 0.565 15.195 1 90.88 228 ILE A O 1
ATOM 1802 N N . LEU A 1 229 ? -44.062 -1.26 13.969 1 94 229 LEU A N 1
ATOM 1803 C CA . LEU A 1 229 ? -43.5 -0.536 12.828 1 94 229 LEU A CA 1
ATOM 1804 C C . LEU A 1 229 ? -44.406 -0.633 11.617 1 94 229 LEU A C 1
ATOM 1806 O O . LEU A 1 229 ? -44.75 -1.734 11.18 1 94 229 LEU A O 1
ATOM 1810 N N . HIS A 1 230 ? -44.812 0.522 11.117 1 90.31 230 HIS A N 1
ATOM 1811 C CA . HIS A 1 230 ? -45.688 0.591 9.945 1 90.31 230 HIS A CA 1
ATOM 1812 C C . HIS A 1 230 ? -44.938 1.086 8.719 1 90.31 230 HIS A C 1
ATOM 1814 O O . HIS A 1 230 ? -44.219 2.078 8.797 1 90.31 230 HIS A O 1
ATOM 1820 N N . SER A 1 231 ? -45.031 0.315 7.637 1 90.81 231 SER A N 1
ATOM 1821 C CA . SER A 1 231 ? -44.375 0.709 6.379 1 90.81 231 SER A CA 1
ATOM 1822 C C . SER A 1 231 ? -45.188 0.226 5.18 1 90.81 231 SER A C 1
ATOM 1824 O O . SER A 1 231 ? -46.062 -0.637 5.316 1 90.81 231 SER A O 1
ATOM 1826 N N . GLU A 1 232 ? -44.969 0.874 4.066 1 84.44 232 GLU A N 1
ATOM 1827 C CA . GLU A 1 232 ? -45.656 0.446 2.85 1 84.44 232 GLU A CA 1
ATOM 1828 C C . GLU A 1 232 ? -45.125 -0.896 2.357 1 84.44 232 GLU A C 1
ATOM 1830 O O . GLU A 1 232 ? -45.875 -1.762 1.938 1 84.44 232 GLU A O 1
ATOM 1835 N N . LEU A 1 233 ? -43.875 -1.005 2.381 1 88.5 233 LEU A N 1
ATOM 1836 C CA . LEU A 1 233 ? -43.188 -2.238 1.995 1 88.5 233 LEU A CA 1
ATOM 1837 C C . LEU A 1 233 ? -42.312 -2.75 3.129 1 88.5 233 LEU A C 1
ATOM 1839 O O . LEU A 1 233 ? -42.031 -2.021 4.086 1 88.5 233 LEU A O 1
ATOM 1843 N N . LEU A 1 234 ? -41.906 -3.947 2.967 1 90.44 234 LEU A N 1
ATOM 1844 C CA . LEU A 1 234 ? -41.062 -4.535 4.016 1 90.44 234 LEU A CA 1
ATOM 1845 C C . LEU A 1 234 ? -39.688 -3.9 4.031 1 90.44 234 LEU A C 1
ATOM 1847 O O . LEU A 1 234 ? -39 -3.885 3.014 1 90.44 234 LEU A O 1
ATOM 1851 N N . LEU A 1 235 ? -39.344 -3.354 5.102 1 93.31 235 LEU A N 1
ATOM 1852 C CA . LEU A 1 235 ? -38 -2.791 5.266 1 93.31 235 LEU A CA 1
ATOM 1853 C C . LEU A 1 235 ? -36.969 -3.893 5.477 1 93.31 235 LEU A C 1
ATOM 1855 O O . LEU A 1 235 ? -36.812 -4.379 6.598 1 93.31 235 LEU A O 1
ATOM 1859 N N . THR A 1 236 ? -36.281 -4.195 4.488 1 92.94 236 THR A N 1
ATOM 1860 C CA . THR A 1 236 ? -35.5 -5.438 4.426 1 92.94 236 THR A CA 1
ATOM 1861 C C . THR A 1 236 ? -34.312 -5.387 5.367 1 92.94 236 THR A C 1
ATOM 1863 O O . THR A 1 236 ? -34.062 -6.336 6.109 1 92.94 236 THR A O 1
ATOM 1866 N N . ASN A 1 237 ? -33.5 -4.246 5.281 1 93.44 237 ASN A N 1
ATOM 1867 C CA . ASN A 1 237 ? -32.312 -4.203 6.117 1 93.44 237 ASN A CA 1
ATOM 1868 C C . ASN A 1 237 ? -32.656 -4.211 7.602 1 93.44 237 ASN A C 1
ATOM 1870 O O . ASN A 1 237 ? -32 -4.875 8.398 1 93.44 237 ASN A O 1
ATOM 1874 N N . LEU A 1 238 ? -33.75 -3.574 7.984 1 95.88 238 LEU A N 1
ATOM 1875 C CA . LEU A 1 238 ? -34.188 -3.592 9.375 1 95.88 238 LEU A CA 1
ATOM 1876 C C . LEU A 1 238 ? -34.719 -4.973 9.758 1 95.88 238 LEU A C 1
ATOM 1878 O O . LEU A 1 238 ? -34.375 -5.5 10.812 1 95.88 238 LEU A O 1
ATOM 1882 N N . THR A 1 239 ? -35.562 -5.5 8.922 1 95.5 239 THR A N 1
ATOM 1883 C CA . THR A 1 239 ? -36.156 -6.789 9.211 1 95.5 239 THR A CA 1
ATOM 1884 C C . THR A 1 239 ? -35.094 -7.871 9.375 1 95.5 239 THR A C 1
ATOM 1886 O O . THR A 1 239 ? -35.156 -8.68 10.305 1 95.5 239 THR A O 1
ATOM 1889 N N . LEU A 1 240 ? -34.156 -7.863 8.461 1 94.69 240 LEU A N 1
ATOM 1890 C CA . LEU A 1 240 ? -33.094 -8.844 8.562 1 94.69 240 LEU A CA 1
ATOM 1891 C C . LEU A 1 240 ? -32.344 -8.703 9.883 1 94.69 240 LEU A C 1
ATOM 1893 O O . LEU A 1 240 ? -32.062 -9.695 10.555 1 94.69 240 LEU A O 1
ATOM 1897 N N . TRP A 1 241 ? -32.031 -7.484 10.258 1 96.31 241 TRP A N 1
ATOM 1898 C CA . TRP A 1 241 ? -31.312 -7.246 11.516 1 96.31 241 TRP A CA 1
ATOM 1899 C C . TRP A 1 241 ? -32.125 -7.758 12.703 1 96.31 241 TRP A C 1
ATOM 1901 O O . TRP A 1 241 ? -31.562 -8.383 13.617 1 96.31 241 TRP A O 1
ATOM 1911 N N . LEU A 1 242 ? -33.438 -7.57 12.703 1 95.81 242 LEU A N 1
ATOM 1912 C CA . LEU A 1 242 ? -34.312 -7.992 13.789 1 95.81 242 LEU A CA 1
ATOM 1913 C C . LEU A 1 242 ? -34.344 -9.516 13.922 1 95.81 242 LEU A C 1
ATOM 1915 O O . LEU A 1 242 ? -34.344 -10.047 15.031 1 95.81 242 LEU A O 1
ATOM 1919 N N . THR A 1 243 ? -34.312 -10.156 12.828 1 95.06 243 THR A N 1
ATOM 1920 C CA . THR A 1 243 ? -34.375 -11.617 12.867 1 95.06 243 THR A CA 1
ATOM 1921 C C . THR A 1 243 ? -33.125 -12.18 13.531 1 95.06 243 THR A C 1
ATOM 1923 O O . THR A 1 243 ? -33.125 -13.312 14.023 1 95.06 243 THR A O 1
ATOM 1926 N N . TRP A 1 244 ? -32.062 -11.422 13.602 1 95.19 244 TRP A N 1
ATOM 1927 C CA . TRP A 1 244 ? -30.781 -11.922 14.117 1 95.19 244 TRP A CA 1
ATOM 1928 C C . TRP A 1 244 ? -30.484 -11.359 15.5 1 95.19 244 TRP A C 1
ATOM 1930 O O . TRP A 1 244 ? -29.688 -11.914 16.25 1 95.19 244 TRP A O 1
ATOM 1940 N N . HIS A 1 245 ? -31.062 -10.211 15.883 1 94.5 245 HIS A N 1
ATOM 1941 C CA . HIS A 1 245 ? -30.578 -9.516 17.078 1 94.5 245 HIS A CA 1
ATOM 1942 C C . HIS A 1 245 ? -31.719 -9.266 18.062 1 94.5 245 HIS A C 1
ATOM 1944 O O . HIS A 1 245 ? -31.484 -8.93 19.219 1 94.5 245 HIS A O 1
ATOM 195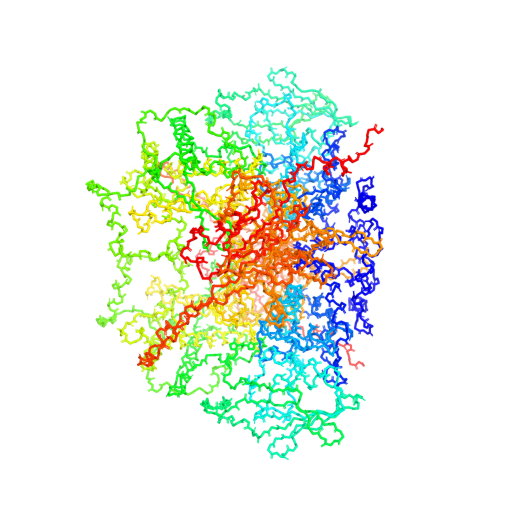0 N N . PHE A 1 246 ? -32.938 -9.414 17.578 1 93.75 246 PHE A N 1
ATOM 1951 C CA . PHE A 1 246 ? -34.062 -9.219 18.484 1 93.75 246 PHE A CA 1
ATOM 1952 C C . PHE A 1 246 ? -34.312 -10.469 19.312 1 93.75 246 PHE A C 1
ATOM 1954 O O . PHE A 1 246 ? -34.281 -11.586 18.797 1 93.75 246 PHE A O 1
ATOM 1961 N N . SER A 1 247 ? -34.531 -10.336 20.609 1 91.19 247 SER A N 1
ATOM 1962 C CA . SER A 1 247 ? -34.656 -11.484 21.5 1 91.19 247 SER A CA 1
ATOM 1963 C C . SER A 1 247 ? -36.094 -11.688 21.953 1 91.19 247 SER A C 1
ATOM 1965 O O . SER A 1 247 ? -36.344 -12.5 22.844 1 91.19 247 SER A O 1
ATOM 1967 N N . GLY A 1 248 ? -37.031 -10.984 21.422 1 91.81 248 GLY A N 1
ATOM 1968 C CA . GLY A 1 248 ? -38.438 -11.148 21.766 1 91.81 248 GLY A CA 1
ATOM 1969 C C . GLY A 1 248 ? -39.219 -11.82 20.672 1 91.81 248 GLY A C 1
ATOM 1970 O O . GLY A 1 248 ? -38.719 -12.688 19.969 1 91.81 248 GLY A O 1
ATOM 1971 N N . ARG A 1 249 ? -40.562 -11.492 20.719 1 93.62 249 ARG A N 1
ATOM 1972 C CA . ARG A 1 249 ? -41.438 -12.031 19.703 1 93.62 249 ARG A CA 1
ATOM 1973 C C . ARG A 1 249 ? -41.531 -11.094 18.5 1 93.62 249 ARG A C 1
ATOM 1975 O O . ARG A 1 249 ? -41.844 -9.922 18.641 1 93.62 249 ARG A O 1
ATOM 1982 N N . LEU A 1 250 ? -41.125 -11.609 17.344 1 95.62 250 LEU A N 1
ATOM 1983 C CA . LEU A 1 250 ? -41.188 -10.836 16.109 1 95.62 250 LEU A CA 1
ATOM 1984 C C . LEU A 1 250 ? -42.344 -11.312 15.234 1 95.62 250 LEU A C 1
ATOM 1986 O O . LEU A 1 250 ? -42.438 -12.492 14.883 1 95.62 250 LEU A O 1
ATOM 1990 N N . ARG A 1 251 ? -43.25 -10.375 14.953 1 94.44 251 ARG A N 1
ATOM 1991 C CA . ARG A 1 251 ? -44.406 -10.664 14.125 1 94.44 251 ARG A CA 1
ATOM 1992 C C . ARG A 1 251 ? -44.438 -9.781 12.883 1 94.44 251 ARG A C 1
ATOM 1994 O O . ARG A 1 251 ? -44.219 -8.57 12.969 1 94.44 251 ARG A O 1
ATOM 2001 N N . VAL A 1 252 ? -44.562 -10.43 11.695 1 94.44 252 VAL A N 1
ATOM 2002 C CA . VAL A 1 252 ? -44.656 -9.688 10.445 1 94.44 252 VAL A CA 1
ATOM 2003 C C . VAL A 1 252 ? -46.031 -9.898 9.82 1 94.44 252 VAL A C 1
ATOM 2005 O O . VAL A 1 252 ? -46.406 -11.031 9.516 1 94.44 252 VAL A O 1
ATOM 2008 N N . VAL A 1 253 ? -46.75 -8.773 9.695 1 90.25 253 VAL A N 1
ATOM 2009 C CA . VAL A 1 253 ? -48.094 -8.789 9.109 1 90.25 253 VAL A CA 1
ATOM 2010 C C . VAL A 1 253 ? -48.094 -8 7.801 1 90.25 253 VAL A C 1
ATOM 2012 O O . VAL A 1 253 ? -47.719 -6.82 7.777 1 90.25 253 VAL A O 1
ATOM 2015 N N . VAL A 1 254 ? -48.406 -8.672 6.746 1 88.19 254 VAL A N 1
ATOM 2016 C CA . VAL A 1 254 ? -48.469 -8.023 5.445 1 88.19 254 VAL A CA 1
ATOM 2017 C C . VAL A 1 254 ? -49.906 -8.039 4.918 1 88.19 254 VAL A C 1
ATOM 2019 O O . VAL A 1 254 ? -50.5 -9.109 4.77 1 88.19 254 VAL A O 1
ATOM 2022 N N . SER A 1 255 ? -50.406 -6.934 4.598 1 83.56 255 SER A N 1
ATOM 2023 C CA . SER A 1 255 ? -51.781 -6.797 4.121 1 83.56 255 SER A CA 1
ATOM 2024 C C . SER A 1 255 ? -52.75 -7.566 5.004 1 83.56 255 SER A C 1
ATOM 2026 O O . SER A 1 255 ? -53.625 -8.289 4.504 1 83.56 255 SER A O 1
ATOM 2028 N N . GLY A 1 256 ? -52.438 -7.539 6.293 1 80.38 256 GLY A N 1
ATOM 2029 C CA . GLY A 1 256 ? -53.312 -8.141 7.273 1 80.38 256 GLY A CA 1
ATOM 2030 C C . GLY A 1 256 ? -53.031 -9.609 7.527 1 80.38 256 GLY A C 1
ATOM 2031 O O . GLY A 1 256 ? -53.562 -10.203 8.461 1 80.38 256 GLY A O 1
ATOM 2032 N N . SER A 1 257 ? -52.156 -10.195 6.734 1 87.94 257 SER A N 1
ATOM 2033 C CA . SER A 1 257 ? -51.812 -11.609 6.898 1 87.94 257 SER A CA 1
ATOM 2034 C C . SER A 1 257 ? -50.531 -11.766 7.707 1 87.94 257 SER A C 1
ATOM 2036 O O . SER A 1 257 ? -49.531 -11.086 7.438 1 87.94 257 SER A O 1
ATOM 2038 N N . VAL A 1 258 ? -50.625 -12.664 8.641 1 91.81 258 VAL A N 1
ATOM 2039 C CA . VAL A 1 258 ? -49.406 -12.961 9.422 1 91.81 258 VAL A CA 1
ATOM 2040 C C . VAL A 1 258 ? -48.5 -13.891 8.625 1 91.81 258 VAL A C 1
ATOM 2042 O O . VAL A 1 258 ? -48.812 -15.062 8.422 1 91.81 258 VAL A O 1
ATOM 2045 N N . ILE A 1 259 ? -47.406 -13.438 8.195 1 92.19 259 ILE A N 1
ATOM 2046 C CA . ILE A 1 259 ? -46.5 -14.188 7.344 1 92.19 259 ILE A CA 1
ATOM 2047 C C . ILE A 1 259 ? -45.375 -14.797 8.188 1 92.19 259 ILE A C 1
ATOM 2049 O O . ILE A 1 259 ? -44.844 -15.859 7.852 1 92.19 259 ILE A O 1
ATOM 2053 N N . TYR A 1 260 ? -45 -14.125 9.195 1 94.81 260 TYR A N 1
ATOM 2054 C CA . TYR A 1 260 ? -43.906 -14.547 10.078 1 94.81 260 TYR A CA 1
ATOM 2055 C C . TYR A 1 260 ? -44.25 -14.25 11.531 1 94.81 260 TYR A C 1
ATOM 2057 O O . TYR A 1 260 ? -44.688 -13.141 11.859 1 94.81 260 TYR A O 1
ATOM 2065 N N . ASP A 1 261 ? -44.188 -15.219 12.422 1 93.62 261 ASP A N 1
ATOM 2066 C CA . ASP A 1 261 ? -44.438 -15.086 13.852 1 93.62 261 ASP A CA 1
ATOM 2067 C C . ASP A 1 261 ? -43.625 -16.078 14.664 1 93.62 261 ASP A C 1
ATOM 2069 O O . ASP A 1 261 ? -43.938 -17.266 14.727 1 93.62 261 ASP A O 1
ATOM 2073 N N . ARG A 1 262 ? -42.5 -15.516 15.273 1 94.19 262 ARG A N 1
ATOM 2074 C CA . ARG A 1 262 ? -41.594 -16.375 16.016 1 94.19 262 ARG A CA 1
ATOM 2075 C C . ARG A 1 262 ? -41.062 -15.672 17.25 1 94.19 262 ARG A C 1
ATOM 2077 O O . ARG A 1 262 ? -40.844 -14.461 17.234 1 94.19 262 ARG A O 1
ATOM 2084 N N . THR A 1 263 ? -40.875 -16.422 18.266 1 92.88 263 THR A N 1
ATOM 2085 C CA . THR A 1 263 ? -40.125 -15.953 19.438 1 92.88 263 THR A CA 1
ATOM 2086 C C . THR A 1 263 ? -38.625 -16.234 19.281 1 92.88 263 THR A C 1
ATOM 2088 O O . THR A 1 263 ? -38.219 -17.391 19.188 1 92.88 263 THR A O 1
ATOM 2091 N N . LEU A 1 264 ? -37.875 -15.234 19.281 1 92.94 264 LEU A N 1
ATOM 2092 C CA . LEU A 1 264 ? -36.469 -15.336 18.875 1 92.94 264 LEU A CA 1
ATOM 2093 C C . LEU A 1 264 ? -35.562 -15.359 20.094 1 92.94 264 LEU A C 1
ATOM 2095 O O . LEU A 1 264 ? -34.344 -15.516 19.969 1 92.94 264 LEU A O 1
ATOM 2099 N N . GLY A 1 265 ? -36.094 -15.195 21.312 1 89.31 265 GLY A N 1
ATOM 2100 C CA . GLY A 1 265 ? -35.312 -15.234 22.531 1 89.31 265 GLY A CA 1
ATOM 2101 C C . GLY A 1 265 ? -36.156 -15.18 23.781 1 89.31 265 GLY A C 1
ATOM 2102 O O . GLY A 1 265 ? -37.344 -15.508 23.766 1 89.31 265 GLY A O 1
ATOM 2103 N N . GLN A 1 266 ? -35.531 -14.711 24.906 1 86.88 266 GLN A N 1
ATOM 2104 C CA . GLN A 1 266 ? -36.188 -14.828 26.203 1 86.88 266 GLN A CA 1
ATOM 2105 C C . GLN A 1 266 ? -36.781 -13.492 26.625 1 86.88 266 GLN A C 1
ATOM 2107 O O . GLN A 1 266 ? -37.5 -13.414 27.625 1 86.88 266 GLN A O 1
ATOM 2112 N N . ALA A 1 267 ? -36.531 -12.492 25.859 1 87.62 267 ALA A N 1
ATOM 2113 C CA . ALA A 1 267 ? -37.031 -11.172 26.25 1 87.62 267 ALA A CA 1
ATOM 2114 C C . ALA A 1 267 ? -38.531 -11.094 26.141 1 87.62 267 ALA A C 1
ATOM 2116 O O . ALA A 1 267 ? -39.125 -11.688 25.234 1 87.62 267 ALA A O 1
ATOM 2117 N N . ASP A 1 268 ? -39.094 -10.383 27.094 1 86.31 268 ASP A N 1
ATOM 2118 C CA . ASP A 1 268 ? -40.562 -10.195 27.094 1 86.31 268 ASP A CA 1
ATOM 2119 C C . ASP A 1 268 ? -40.938 -8.945 26.312 1 86.31 268 ASP A C 1
ATOM 2121 O O . ASP A 1 268 ? -41.469 -7.984 26.891 1 86.31 268 ASP A O 1
ATOM 2125 N N . SER A 1 269 ? -40.594 -8.805 25.125 1 91 269 SER A N 1
ATOM 2126 C CA . SER A 1 269 ? -40.906 -7.703 24.234 1 91 269 SER A CA 1
ATOM 2127 C C . SER A 1 269 ? -41.375 -8.219 22.875 1 91 269 SER A C 1
ATOM 2129 O O . SER A 1 269 ? -41.062 -9.344 22.484 1 91 269 SER A O 1
ATOM 2131 N N . THR A 1 270 ? -42.25 -7.387 22.281 1 91.88 270 THR A N 1
ATOM 2132 C CA . THR A 1 270 ? -42.781 -7.766 20.969 1 91.88 270 THR A CA 1
ATOM 2133 C C . THR A 1 270 ? -42.562 -6.641 19.953 1 91.88 270 THR A C 1
ATOM 2135 O O . THR A 1 270 ? -42.75 -5.465 20.281 1 91.88 270 THR A O 1
ATOM 2138 N N . VAL A 1 271 ? -42.062 -7.031 18.828 1 94.25 271 VAL A N 1
ATOM 2139 C CA . VAL A 1 271 ? -42 -6.121 17.688 1 94.25 271 VAL A CA 1
ATOM 2140 C C . VAL A 1 271 ? -42.875 -6.629 16.562 1 94.25 271 VAL A C 1
ATOM 2142 O O . VAL A 1 271 ? -42.75 -7.77 16.109 1 94.25 271 VAL A O 1
ATOM 2145 N N . GLU A 1 272 ? -43.812 -5.848 16.172 1 92.81 272 GLU A N 1
ATOM 2146 C CA . GLU A 1 272 ? -44.719 -6.184 15.07 1 92.81 272 GLU A CA 1
ATOM 2147 C C . GLU A 1 272 ? -44.469 -5.277 13.867 1 92.81 272 GLU A C 1
ATOM 2149 O O . GLU A 1 272 ? -44.531 -4.051 13.984 1 92.81 272 GLU A O 1
ATOM 2154 N N . LEU A 1 273 ? -44.125 -5.887 12.75 1 95.31 273 LEU A N 1
ATOM 2155 C CA . LEU A 1 273 ? -43.969 -5.168 11.484 1 95.31 273 LEU A CA 1
ATOM 2156 C C . LEU A 1 273 ? -45.25 -5.254 10.656 1 95.31 273 LEU A C 1
ATOM 2158 O O . LEU A 1 273 ? -45.625 -6.332 10.18 1 95.31 273 LEU A O 1
ATOM 2162 N N . ARG A 1 274 ? -45.875 -4.141 10.523 1 91.06 274 ARG A N 1
ATOM 2163 C CA . ARG A 1 274 ? -47.094 -4.07 9.703 1 91.06 274 ARG A CA 1
ATOM 2164 C C . ARG A 1 274 ? -46.781 -3.467 8.336 1 91.06 274 ARG A C 1
ATOM 2166 O O . ARG A 1 274 ? -46.531 -2.264 8.227 1 91.06 274 ARG A O 1
ATOM 2173 N N . VAL A 1 275 ? -46.875 -4.305 7.367 1 90.25 275 VAL A N 1
ATOM 2174 C CA . VAL A 1 275 ? -46.531 -3.92 6 1 90.25 275 VAL A CA 1
ATOM 2175 C C . VAL A 1 275 ? -47.812 -3.842 5.156 1 90.25 275 VAL A C 1
ATOM 2177 O O . VAL A 1 275 ? -48.625 -4.77 5.164 1 90.25 275 VAL A O 1
ATOM 2180 N N . LYS A 1 276 ? -47.969 -2.834 4.457 1 85.38 276 LYS A N 1
ATOM 2181 C CA . LYS A 1 276 ? -49.219 -2.57 3.758 1 85.38 276 LYS A CA 1
ATOM 2182 C C . LYS A 1 276 ? -49.406 -3.516 2.572 1 85.38 276 LYS A C 1
ATOM 2184 O O . LYS A 1 276 ? -50.5 -4.008 2.324 1 85.38 276 LYS A O 1
ATOM 2189 N N . ARG A 1 277 ? -48.281 -3.725 1.782 1 82.88 277 ARG A N 1
ATOM 2190 C CA . ARG A 1 277 ? -48.438 -4.52 0.57 1 82.88 277 ARG A CA 1
ATOM 2191 C C . ARG A 1 277 ? -47.219 -5.367 0.291 1 82.88 277 ARG A C 1
ATOM 2193 O O . ARG A 1 277 ? -46.125 -5.043 0.747 1 82.88 277 ARG A O 1
ATOM 2200 N N . PHE A 1 278 ? -47.406 -6.449 -0.49 1 82.38 278 PHE A N 1
ATOM 2201 C CA . PHE A 1 278 ? -46.312 -7.277 -0.991 1 82.38 278 PHE A CA 1
ATOM 2202 C C . PHE A 1 278 ? -45.562 -6.578 -2.125 1 82.38 278 PHE A C 1
ATOM 2204 O O . PHE A 1 278 ? -46.156 -5.793 -2.869 1 82.38 278 PHE A O 1
ATOM 2211 N N . CYS A 1 279 ? -44.25 -6.73 -2.076 1 75.5 279 CYS A N 1
ATOM 2212 C CA . CYS A 1 279 ? -43.5 -6.191 -3.199 1 75.5 279 CYS A CA 1
ATOM 2213 C C . CYS A 1 279 ? -43.781 -6.973 -4.477 1 75.5 279 CYS A C 1
ATOM 2215 O O . CYS A 1 279 ? -43.781 -8.203 -4.469 1 75.5 279 CYS A O 1
ATOM 2217 N N . SER A 1 280 ? -44.5 -6.453 -5.516 1 62.91 280 SER A N 1
ATOM 2218 C CA . SER A 1 280 ? -44.844 -7.148 -6.754 1 62.91 280 SER A CA 1
ATOM 2219 C C . SER A 1 280 ? -43.625 -7.422 -7.602 1 62.91 280 SER A C 1
ATOM 2221 O O . SER A 1 280 ? -42.906 -6.488 -8.016 1 62.91 280 SER A O 1
ATOM 2223 N N . MET A 1 281 ? -42.844 -8.391 -7.344 1 53.78 281 MET A N 1
ATOM 2224 C CA . MET A 1 281 ? -41.75 -8.789 -8.234 1 53.78 281 MET A CA 1
ATOM 2225 C C . MET A 1 281 ? -42.281 -9.141 -9.617 1 53.78 281 MET A C 1
ATOM 2227 O O . MET A 1 281 ? -43.312 -9.812 -9.734 1 53.78 281 MET A O 1
ATOM 2231 N N . ASP A 1 282 ? -42.062 -8.406 -10.727 1 50.94 282 ASP A N 1
ATOM 2232 C CA . ASP A 1 282 ? -42.469 -8.906 -12.031 1 50.94 282 ASP A CA 1
ATOM 2233 C C . ASP A 1 282 ? -41.938 -10.32 -12.266 1 50.94 282 ASP A C 1
ATOM 2235 O O . ASP A 1 282 ? -41.125 -10.812 -11.5 1 50.94 282 ASP A O 1
ATOM 2239 N N . GLU A 1 283 ? -42.625 -11.141 -13.258 1 44.81 283 GLU A N 1
ATOM 2240 C CA . GLU A 1 283 ? -42.312 -12.508 -13.664 1 44.81 283 GLU A CA 1
ATOM 2241 C C . GLU A 1 283 ? -40.781 -12.734 -13.719 1 44.81 283 GLU A C 1
ATOM 2243 O O . GLU A 1 283 ? -40.312 -13.875 -13.633 1 44.81 283 GLU A O 1
ATOM 2248 N N . ALA A 1 284 ? -40.062 -11.812 -14.305 1 43.22 284 ALA A N 1
ATOM 2249 C CA . ALA A 1 284 ? -38.656 -12.031 -14.602 1 43.22 284 ALA A CA 1
ATOM 2250 C C . ALA A 1 284 ? -37.812 -11.891 -13.344 1 43.22 284 ALA A C 1
ATOM 2252 O O . ALA A 1 284 ? -36.562 -11.898 -13.422 1 43.22 284 ALA A O 1
ATOM 2253 N N . GLY A 1 285 ? -38.469 -11.875 -12.039 1 43.81 285 GLY A N 1
ATOM 2254 C CA . GLY A 1 285 ? -37.781 -11.883 -10.758 1 43.81 285 GLY A CA 1
ATOM 2255 C C . GLY A 1 285 ? -37.219 -10.531 -10.383 1 43.81 285 GLY A C 1
ATOM 2256 O O . GLY A 1 285 ? -36.344 -10.445 -9.5 1 43.81 285 GLY A O 1
ATOM 2257 N N . GLN A 1 286 ? -37.031 -9.695 -11.328 1 45.06 286 GLN A N 1
ATOM 2258 C CA . GLN A 1 286 ? -36.5 -8.359 -11.086 1 45.06 286 GLN A CA 1
ATOM 2259 C C . GLN A 1 286 ? -37.5 -7.508 -10.312 1 45.06 286 GLN A C 1
ATOM 2261 O O . GLN A 1 286 ? -38.656 -7.336 -10.742 1 45.06 286 GLN A O 1
ATOM 2266 N N . GLY A 1 287 ? -37.812 -7.641 -9.086 1 43.44 287 GLY A N 1
ATOM 2267 C CA . GLY A 1 287 ? -38.75 -7.102 -8.117 1 43.44 287 GLY A CA 1
ATOM 2268 C C . GLY A 1 287 ? -39.25 -5.715 -8.477 1 43.44 287 GLY A C 1
ATOM 2269 O O . GLY A 1 287 ? -40.438 -5.535 -8.812 1 43.44 287 GLY A O 1
ATOM 2270 N N . CYS A 1 288 ? -38.656 -4.652 -8.078 1 49.28 288 CYS A N 1
ATOM 2271 C CA . CYS A 1 288 ? -39.219 -3.604 -7.246 1 49.28 288 CYS A CA 1
ATOM 2272 C C . CYS A 1 288 ? -40.125 -2.678 -8.07 1 49.28 288 CYS A C 1
ATOM 2274 O O . CYS A 1 288 ? -40.031 -2.652 -9.297 1 49.28 288 CYS A O 1
ATOM 2276 N N . CYS A 1 289 ? -41 -1.829 -7.125 1 47.69 289 CYS A N 1
ATOM 2277 C CA . CYS A 1 289 ? -42.062 -0.855 -7.324 1 47.69 289 CYS A CA 1
ATOM 2278 C C . CYS A 1 289 ? -41.656 0.198 -8.344 1 47.69 289 CYS A C 1
ATOM 2280 O O . CYS A 1 289 ? -40.531 0.706 -8.312 1 47.69 289 CYS A O 1
ATOM 2282 N N . PRO A 1 290 ? -42.219 0.035 -9.539 1 44.28 290 PRO A N 1
ATOM 2283 C CA . PRO A 1 290 ? -42.094 1.255 -10.336 1 44.28 290 PRO A CA 1
ATOM 2284 C C . PRO A 1 290 ? -41.938 2.508 -9.484 1 44.28 290 PRO A C 1
ATOM 2286 O O . PRO A 1 290 ? -42.375 2.547 -8.336 1 44.28 290 PRO A O 1
ATOM 2289 N N . ILE A 1 291 ? -40.906 3.225 -9.695 1 43.59 291 ILE A N 1
ATOM 2290 C CA . ILE A 1 291 ? -40.719 4.574 -9.172 1 43.59 291 ILE A CA 1
ATOM 2291 C C . ILE A 1 291 ? -42.062 5.293 -9.125 1 43.59 291 ILE A C 1
ATOM 2293 O O . ILE A 1 291 ? -42.469 5.918 -10.109 1 43.59 291 ILE A O 1
ATOM 2297 N N . GLU A 1 292 ? -43.188 4.762 -8.93 1 40.97 292 GLU A N 1
ATOM 2298 C CA . GLU A 1 292 ? -44.188 5.84 -8.953 1 40.97 292 GLU A CA 1
ATOM 2299 C C . GLU A 1 292 ? -43.812 6.934 -7.949 1 40.97 292 GLU A C 1
ATOM 2301 O O . GLU A 1 292 ? -43.625 6.66 -6.762 1 40.97 292 GLU A O 1
ATOM 2306 N N . HIS A 1 293 ? -43.188 8.008 -8.414 1 40.34 293 HIS A N 1
ATOM 2307 C CA . HIS A 1 293 ? -42.781 9.266 -7.785 1 40.34 293 HIS A CA 1
ATOM 2308 C C . HIS A 1 293 ? -43.719 9.594 -6.613 1 40.34 293 HIS A C 1
ATOM 2310 O O . HIS A 1 293 ? -43.375 10.453 -5.789 1 40.34 293 HIS A O 1
ATOM 2316 N N . SER A 1 294 ? -45 9.375 -6.77 1 41.34 294 SER A N 1
ATOM 2317 C CA . SER A 1 294 ? -45.969 10.133 -5.977 1 41.34 294 SER A CA 1
ATOM 2318 C C . SER A 1 294 ? -46.031 9.625 -4.539 1 41.34 294 SER A C 1
ATOM 2320 O O . SER A 1 294 ? -46.625 10.258 -3.67 1 41.34 294 SER A O 1
ATOM 2322 N N . GLN A 1 295 ? -45.969 8.328 -4.219 1 46.47 295 GLN A N 1
ATOM 2323 C CA . GLN A 1 295 ? -46.406 7.91 -2.891 1 46.47 295 GLN A CA 1
ATOM 2324 C C . GLN A 1 295 ? -45.25 7.934 -1.892 1 46.47 295 GLN A C 1
ATOM 2326 O O . GLN A 1 295 ? -44.125 7.539 -2.221 1 46.47 295 GLN A O 1
ATOM 2331 N N . ALA A 1 296 ? -45.469 8.68 -0.829 1 54.97 296 ALA A N 1
ATOM 2332 C CA . ALA A 1 296 ? -44.594 9 0.308 1 54.97 296 ALA A CA 1
ATOM 2333 C C . ALA A 1 296 ? -44 7.734 0.904 1 54.97 296 ALA A C 1
ATOM 2335 O O . ALA A 1 296 ? -44.719 6.887 1.44 1 54.97 296 ALA A O 1
ATOM 2336 N N . ASN A 1 297 ? -42.906 7.109 0.588 1 75.94 297 ASN A N 1
ATOM 2337 C CA . ASN A 1 297 ? -42.125 5.996 1.135 1 75.94 297 ASN A CA 1
ATOM 2338 C C . ASN A 1 297 ? -41.656 6.281 2.559 1 75.94 297 ASN A C 1
ATOM 2340 O O . ASN A 1 297 ? -40.5 6.605 2.779 1 75.94 297 ASN A O 1
ATOM 2344 N N . SER A 1 298 ? -42.719 6.32 3.412 1 82.25 298 SER A N 1
ATOM 2345 C CA . SER A 1 298 ? -42.406 6.633 4.805 1 82.25 298 SER A CA 1
ATOM 2346 C C . SER A 1 298 ? -42.656 5.434 5.707 1 82.25 298 SER A C 1
ATOM 2348 O O . SER A 1 298 ? -43.375 4.492 5.32 1 82.25 298 SER A O 1
ATOM 2350 N N . PHE A 1 299 ? -42.031 5.312 6.77 1 90.06 299 PHE A N 1
ATOM 2351 C CA . PHE A 1 299 ? -42.281 4.336 7.824 1 90.06 299 PHE A CA 1
ATOM 2352 C C . PHE A 1 299 ? -42.406 5.02 9.18 1 90.06 299 PHE A C 1
ATOM 2354 O O . PHE A 1 299 ? -41.938 6.152 9.352 1 90.06 299 PHE A O 1
ATOM 2361 N N . GLU A 1 300 ? -43.125 4.422 10.055 1 90.31 300 GLU A N 1
ATOM 2362 C CA . GLU A 1 300 ? -43.344 4.953 11.398 1 90.31 300 GLU A CA 1
ATOM 2363 C C . GLU A 1 300 ? -43.125 3.871 12.453 1 90.31 300 GLU A C 1
ATOM 2365 O O . GLU A 1 300 ? -43.594 2.736 12.289 1 90.31 300 GLU A O 1
ATOM 2370 N N . VAL A 1 301 ? -42.375 4.168 13.43 1 90.69 301 VAL A N 1
ATOM 2371 C CA . VAL A 1 301 ? -42.156 3.309 14.586 1 90.69 301 VAL A CA 1
ATOM 2372 C C . VAL A 1 301 ? -43 3.805 15.766 1 90.69 301 VAL A C 1
ATOM 2374 O O . VAL A 1 301 ? -42.844 4.953 16.188 1 90.69 301 VAL A O 1
ATOM 2377 N N . MET A 1 302 ? -43.812 2.918 16.266 1 89.19 302 MET A N 1
ATOM 2378 C CA . MET A 1 302 ? -44.719 3.307 17.359 1 89.19 302 MET A CA 1
ATOM 2379 C C . MET A 1 302 ? -44.531 2.391 18.562 1 89.19 302 MET A C 1
ATOM 2381 O O . MET A 1 302 ? -44.188 1.217 18.406 1 89.19 302 MET A O 1
ATOM 2385 N N . GLU A 1 303 ? -44.688 2.994 19.672 1 89.94 303 GLU A N 1
ATOM 2386 C CA . GLU A 1 303 ? -44.719 2.246 20.922 1 89.94 303 GLU A CA 1
ATOM 2387 C C . GLU A 1 303 ? -46.125 2.168 21.484 1 89.94 303 GLU A C 1
ATOM 2389 O O . GLU A 1 303 ? -46.875 3.146 21.422 1 89.94 303 GLU A O 1
ATOM 2394 N N . ASN A 1 304 ? -46.406 0.995 21.859 1 79.69 304 ASN A N 1
ATOM 2395 C CA . ASN A 1 304 ? -47.719 0.813 22.531 1 79.69 304 ASN A CA 1
ATOM 2396 C C . ASN A 1 304 ? -47.594 1.006 24.031 1 79.69 304 ASN A C 1
ATOM 2398 O O . ASN A 1 304 ? -47 0.171 24.719 1 79.69 304 ASN A O 1
ATOM 2402 N N . VAL A 1 305 ? -48 2.086 24.484 1 79.69 305 VAL A N 1
ATOM 2403 C CA . VAL A 1 305 ? -48 2.355 25.906 1 79.69 305 VAL A CA 1
ATOM 2404 C C . VAL A 1 305 ? -49.406 2.215 26.484 1 79.69 305 VAL A C 1
ATOM 2406 O O . VAL A 1 305 ? -50.219 3.129 26.359 1 79.69 305 VAL A O 1
ATOM 2409 N N . ALA A 1 306 ? -49.688 1.209 27.219 1 75.25 306 ALA A N 1
ATOM 2410 C CA . ALA A 1 306 ? -50.969 0.952 27.875 1 75.25 306 ALA A CA 1
ATOM 2411 C C . ALA A 1 306 ? -52.125 1.146 26.906 1 75.25 306 ALA A C 1
ATOM 2413 O O . ALA A 1 306 ? -53.125 1.796 27.234 1 75.25 306 ALA A O 1
ATOM 2414 N N . GLY A 1 307 ? -51.938 0.787 25.625 1 71.06 307 GLY A N 1
ATOM 2415 C CA . GLY A 1 307 ? -53 0.855 24.641 1 71.06 307 GLY A CA 1
ATOM 2416 C C . GLY A 1 307 ? -52.906 2.061 23.734 1 71.06 307 GLY A C 1
ATOM 2417 O O . GLY A 1 307 ? -53.562 2.109 22.688 1 71.06 307 GLY A O 1
ATOM 2418 N N . ASP A 1 308 ? -52.125 3.07 24.125 1 78.44 308 ASP A N 1
ATOM 2419 C CA . ASP A 1 308 ? -51.938 4.266 23.312 1 78.44 308 ASP A CA 1
ATOM 2420 C C . ASP A 1 308 ? -50.688 4.148 22.438 1 78.44 308 ASP A C 1
ATOM 2422 O O . ASP A 1 308 ? -49.625 3.797 22.922 1 78.44 308 ASP A O 1
ATOM 2426 N N . LEU A 1 309 ? -50.906 4.355 21.156 1 83.12 309 LEU A N 1
ATOM 2427 C CA . LEU A 1 309 ? -49.781 4.293 20.234 1 83.12 309 LEU A CA 1
ATOM 2428 C C . LEU A 1 309 ? -49.062 5.633 20.156 1 83.12 309 LEU A C 1
ATOM 2430 O O . LEU A 1 309 ? -49.656 6.652 19.812 1 83.12 309 LEU A O 1
ATOM 2434 N N . ARG A 1 310 ? -47.875 5.633 20.625 1 85.56 310 ARG A N 1
ATOM 2435 C CA . ARG A 1 310 ? -47.031 6.824 20.562 1 85.56 310 ARG A CA 1
ATOM 2436 C C . ARG A 1 310 ? -45.938 6.684 19.5 1 85.56 310 ARG A C 1
ATOM 2438 O O . ARG A 1 310 ? -45.25 5.668 19.438 1 85.56 310 ARG A O 1
ATOM 2445 N N . SER A 1 311 ? -45.875 7.703 18.734 1 86.19 311 SER A N 1
ATOM 2446 C CA . SER A 1 311 ? -44.875 7.688 17.672 1 86.19 311 SER A CA 1
ATOM 2447 C C . SER A 1 311 ? -43.469 7.914 18.234 1 86.19 311 SER A C 1
ATOM 2449 O O . SER A 1 311 ? -43.219 8.883 18.953 1 86.19 311 SER A O 1
ATOM 2451 N N . LEU A 1 312 ? -42.594 7.004 18.016 1 82.38 312 LEU A N 1
ATOM 2452 C CA . LEU A 1 312 ? -41.188 7.105 18.453 1 82.38 312 LEU A CA 1
ATOM 2453 C C . LEU A 1 312 ? -40.312 7.723 17.375 1 82.38 312 LEU A C 1
ATOM 2455 O O . LEU A 1 312 ? -39.344 8.422 17.672 1 82.38 312 LEU A O 1
ATOM 2459 N N . PHE A 1 313 ? -40.594 7.375 16.125 1 86.75 313 PHE A N 1
ATOM 2460 C CA . PHE A 1 313 ? -39.75 7.84 15.016 1 86.75 313 PHE A CA 1
ATOM 2461 C C . PHE A 1 313 ? -40.469 7.68 13.688 1 86.75 313 PHE A C 1
ATOM 2463 O O . PHE A 1 313 ? -41.188 6.691 13.469 1 86.75 313 PHE A O 1
ATOM 2470 N N . THR A 1 314 ? -40.344 8.727 12.875 1 85.69 314 THR A N 1
ATOM 2471 C CA . THR A 1 314 ? -40.875 8.672 11.516 1 85.69 314 THR A CA 1
ATOM 2472 C C . THR A 1 314 ? -39.75 8.961 10.508 1 85.69 314 THR A C 1
ATOM 2474 O O . THR A 1 314 ? -38.906 9.836 10.742 1 85.69 314 THR A O 1
ATOM 2477 N N . GLY A 1 315 ? -39.688 8.148 9.492 1 84.62 315 GLY A N 1
ATOM 2478 C CA . GLY A 1 315 ? -38.656 8.367 8.484 1 84.62 315 GLY A CA 1
ATOM 2479 C C . GLY A 1 315 ? -39.062 7.883 7.105 1 84.62 315 GLY A C 1
ATOM 2480 O O . GLY A 1 315 ? -40.156 7.336 6.926 1 84.62 315 GLY A O 1
ATOM 2481 N N . GLU A 1 316 ? -38.188 8.234 6.152 1 80 316 GLU A N 1
ATOM 2482 C CA . GLU A 1 316 ? -38.406 7.758 4.789 1 80 316 GLU A CA 1
ATOM 2483 C C . GLU A 1 316 ? -37.438 6.617 4.461 1 80 316 GLU A C 1
ATOM 2485 O O . GLU A 1 316 ? -36.375 6.496 5.078 1 80 316 GLU A O 1
ATOM 2490 N N . TYR A 1 317 ? -37.875 5.68 3.684 1 80.75 317 TYR A N 1
ATOM 2491 C CA . TYR A 1 317 ? -37 4.602 3.238 1 80.75 317 TYR A CA 1
ATOM 2492 C C . TYR A 1 317 ? -36.875 4.586 1.72 1 80.75 317 TYR A C 1
ATOM 2494 O O . TYR A 1 317 ? -37.625 5.27 1.025 1 80.75 317 TYR A O 1
ATOM 2502 N N . ASP A 1 318 ? -35.719 3.98 1.169 1 72.56 318 ASP A N 1
ATOM 2503 C CA . ASP A 1 318 ? -35.344 3.973 -0.245 1 72.56 318 ASP A CA 1
ATOM 2504 C C . ASP A 1 318 ? -36.031 2.809 -0.977 1 72.56 318 ASP A C 1
ATOM 2506 O O . ASP A 1 318 ? -35.75 1.645 -0.686 1 72.56 318 ASP A O 1
ATOM 2510 N N . ASN A 1 319 ? -36.938 3.189 -1.868 1 62.28 319 ASN A N 1
ATOM 2511 C CA . ASN A 1 319 ? -37.625 2.182 -2.664 1 62.28 319 ASN A CA 1
ATOM 2512 C C . ASN A 1 319 ? -36.844 1.853 -3.941 1 62.28 319 ASN A C 1
ATOM 2514 O O . ASN A 1 319 ? -37.094 0.813 -4.562 1 62.28 319 ASN A O 1
ATOM 2518 N N . ILE A 1 320 ? -36.094 2.861 -4.469 1 56.94 320 ILE A N 1
ATOM 2519 C CA . ILE A 1 320 ? -35.531 2.717 -5.797 1 56.94 320 ILE A CA 1
ATOM 2520 C C . ILE A 1 320 ? -34 2.568 -5.68 1 56.94 320 ILE A C 1
ATOM 2522 O O . ILE A 1 320 ? -33.281 2.615 -6.688 1 56.94 320 ILE A O 1
ATOM 2526 N N . GLN A 1 321 ? -33.469 2.035 -4.609 1 57.44 321 GLN A N 1
ATOM 2527 C CA . GLN A 1 321 ? -32.031 1.881 -4.379 1 57.44 321 GLN A CA 1
ATOM 2528 C C . GLN A 1 321 ? -31.297 3.182 -4.664 1 57.44 321 GLN A C 1
ATOM 2530 O O . GLN A 1 321 ? -30.297 3.184 -5.387 1 57.44 321 GLN A O 1
ATOM 2535 N N . THR A 1 322 ? -31.844 4.18 -4.234 1 52.59 322 THR A N 1
ATOM 2536 C CA . THR A 1 322 ? -31.234 5.488 -4.43 1 52.59 322 THR A CA 1
ATOM 2537 C C . THR A 1 322 ? -30.078 5.691 -3.451 1 52.59 322 THR A C 1
ATOM 2539 O O . THR A 1 322 ? -29.297 6.633 -3.594 1 52.59 322 THR A O 1
ATOM 2542 N N . LEU A 1 323 ? -30.047 4.676 -2.598 1 58.41 323 LEU A N 1
ATOM 2543 C CA . LEU A 1 323 ? -29.047 4.863 -1.555 1 58.41 323 LEU A CA 1
ATOM 2544 C C . LEU A 1 323 ? -27.641 4.711 -2.121 1 58.41 323 LEU A C 1
ATOM 2546 O O . LEU A 1 323 ? -26.656 5.039 -1.451 1 58.41 323 LEU A O 1
ATOM 2550 N N . GLY A 1 324 ? -27.5 4.508 -3.473 1 62.16 324 GLY A N 1
ATOM 2551 C CA . GLY A 1 324 ? -26.188 4.367 -4.074 1 62.16 324 GLY A CA 1
ATOM 2552 C C . GLY A 1 324 ? -25.312 3.328 -3.385 1 62.16 324 GLY A C 1
ATOM 2553 O O . GLY A 1 324 ? -24.094 3.484 -3.299 1 62.16 324 GLY A O 1
ATOM 2554 N N . SER A 1 325 ? -25.906 2.453 -2.666 1 78.75 325 SER A N 1
ATOM 2555 C CA . SER A 1 325 ? -25.188 1.411 -1.941 1 78.75 325 SER A CA 1
ATOM 2556 C C . SER A 1 325 ? -25.391 0.045 -2.584 1 78.75 325 SER A C 1
ATOM 2558 O O . SER A 1 325 ? -26.5 -0.27 -3.037 1 78.75 325 SER A O 1
ATOM 2560 N N . GLU A 1 326 ? -24.281 -0.729 -2.773 1 81.31 326 GLU A N 1
ATOM 2561 C CA . GLU A 1 326 ? -24.328 -2.037 -3.418 1 81.31 326 GLU A CA 1
ATOM 2562 C C . GLU A 1 326 ? -24 -3.152 -2.43 1 81.31 326 GLU A C 1
ATOM 2564 O O . GLU A 1 326 ? -23.188 -2.969 -1.527 1 81.31 326 GLU A O 1
ATOM 2569 N N . PRO A 1 327 ? -24.688 -4.242 -2.641 1 86.12 327 PRO A N 1
ATOM 2570 C CA . PRO A 1 327 ? -24.375 -5.387 -1.785 1 86.12 327 PRO A CA 1
ATOM 2571 C C . PRO A 1 327 ? -22.938 -5.871 -1.957 1 86.12 327 PRO A C 1
ATOM 2573 O O . PRO A 1 327 ? -22.344 -5.711 -3.033 1 86.12 327 PRO A O 1
ATOM 2576 N N . ARG A 1 328 ? -22.328 -6.453 -0.905 1 89 328 ARG A N 1
ATOM 2577 C CA . ARG A 1 328 ? -20.953 -6.941 -0.937 1 89 328 ARG A CA 1
ATOM 2578 C C . ARG A 1 328 ? -20.906 -8.438 -0.654 1 89 328 ARG A C 1
ATOM 2580 O O . ARG A 1 328 ? -19.844 -8.977 -0.307 1 89 328 ARG A O 1
ATOM 2587 N N . VAL A 1 329 ? -21.984 -9.109 -0.805 1 88.19 329 VAL A N 1
ATOM 2588 C CA . VAL A 1 329 ? -22 -10.555 -0.583 1 88.19 329 VAL A CA 1
ATOM 2589 C C . VAL A 1 329 ? -21.719 -11.281 -1.895 1 88.19 329 VAL A C 1
ATOM 2591 O O . VAL A 1 329 ? -21.922 -10.727 -2.977 1 88.19 329 VAL A O 1
ATOM 2594 N N . ARG A 1 330 ? -21.266 -12.453 -1.795 1 89.69 330 ARG A N 1
ATOM 2595 C CA . ARG A 1 330 ? -21.016 -13.281 -2.973 1 89.69 330 ARG A CA 1
ATOM 2596 C C . ARG A 1 330 ? -22.297 -13.531 -3.752 1 89.69 330 ARG A C 1
ATOM 2598 O O . ARG A 1 330 ? -23.375 -13.617 -3.166 1 89.69 330 ARG A O 1
ATOM 2605 N N . THR A 1 331 ? -22.156 -13.602 -5.035 1 86.62 331 THR A N 1
ATOM 2606 C CA . THR A 1 331 ? -23.328 -13.773 -5.895 1 86.62 331 THR A CA 1
ATOM 2607 C C . THR A 1 331 ? -23.156 -14.992 -6.793 1 86.62 331 THR A C 1
ATOM 2609 O O . THR A 1 331 ? -22.031 -15.484 -6.98 1 86.62 331 THR A O 1
ATOM 2612 N N . LYS A 1 332 ? -24.25 -15.406 -7.277 1 88.12 332 LYS A N 1
ATOM 2613 C CA . LYS A 1 332 ? -24.234 -16.547 -8.188 1 88.12 332 LYS A CA 1
ATOM 2614 C C . LYS A 1 332 ? -23.562 -16.188 -9.508 1 88.12 332 LYS A C 1
ATOM 2616 O O . LYS A 1 332 ? -23.531 -15.016 -9.891 1 88.12 332 LYS A O 1
ATOM 2621 N N . LEU A 1 333 ? -23.125 -17.203 -10.141 1 91.5 333 LEU A N 1
ATOM 2622 C CA . LEU A 1 333 ? -22.562 -17.031 -11.477 1 91.5 333 LEU A CA 1
ATOM 2623 C C . LEU A 1 333 ? -23.609 -16.5 -12.438 1 91.5 333 LEU A C 1
ATOM 2625 O O . LEU A 1 333 ? -24.781 -16.875 -12.383 1 91.5 333 LEU A O 1
ATOM 2629 N N . TYR A 1 334 ? -23.219 -15.578 -13.305 1 91.12 334 TYR A N 1
ATOM 2630 C CA . TYR A 1 334 ? -23.969 -15.039 -14.438 1 91.12 334 TYR A CA 1
ATOM 2631 C C . TYR A 1 334 ? -25.062 -14.094 -13.969 1 91.12 334 TYR A C 1
ATOM 2633 O O . TYR A 1 334 ? -26.031 -13.836 -14.695 1 91.12 334 TYR A O 1
ATOM 2641 N N . GLU A 1 335 ? -24.984 -13.719 -12.711 1 85.94 335 GLU A N 1
ATOM 2642 C CA . GLU A 1 335 ? -25.844 -12.625 -12.258 1 85.94 335 GLU A CA 1
ATOM 2643 C C . GLU A 1 335 ? -25.25 -11.266 -12.594 1 85.94 335 GLU A C 1
ATOM 2645 O O . GLU A 1 335 ? -24.141 -10.938 -12.141 1 85.94 335 GLU A O 1
ATOM 2650 N N . SER A 1 336 ? -25.906 -10.484 -13.383 1 83.94 336 SER A N 1
ATOM 2651 C CA . SER A 1 336 ? -25.375 -9.211 -13.859 1 83.94 336 SER A CA 1
ATOM 2652 C C . SER A 1 336 ? -25.781 -8.07 -12.938 1 83.94 336 SER A C 1
ATOM 2654 O O . SER A 1 336 ? -26.938 -7.957 -12.547 1 83.94 336 SER A O 1
ATOM 2656 N N . PRO A 1 337 ? -24.828 -7.262 -12.586 1 79.19 337 PRO A N 1
ATOM 2657 C CA . PRO A 1 337 ? -25.156 -6.062 -11.82 1 79.19 337 PRO A CA 1
ATOM 2658 C C . PRO A 1 337 ? -25.609 -4.906 -12.695 1 79.19 337 PRO A C 1
ATOM 2660 O O . PRO A 1 337 ? -26.062 -3.873 -12.18 1 79.19 337 PRO A O 1
ATOM 2663 N N . PHE A 1 338 ? -25.531 -5.059 -14.062 1 81.12 338 PHE A N 1
ATOM 2664 C CA . PHE A 1 338 ? -25.859 -3.979 -14.984 1 81.12 338 PHE A CA 1
ATOM 2665 C C . PHE A 1 338 ? -27.359 -3.867 -15.195 1 81.12 338 PHE A C 1
ATOM 2667 O O . PHE A 1 338 ? -28.078 -4.871 -15.125 1 81.12 338 PHE A O 1
ATOM 2674 N N . ARG A 1 339 ? -27.672 -2.539 -15.469 1 78.69 339 ARG A N 1
ATOM 2675 C CA . ARG A 1 339 ? -29.094 -2.279 -15.672 1 78.69 339 ARG A CA 1
ATOM 2676 C C . ARG A 1 339 ? -29.344 -1.492 -16.953 1 78.69 339 ARG A C 1
ATOM 2678 O O . ARG A 1 339 ? -28.516 -0.644 -17.328 1 78.69 339 ARG A O 1
ATOM 2685 N N . TYR A 1 340 ? -30.438 -1.921 -17.578 1 86.69 340 TYR A N 1
ATOM 2686 C CA . TYR A 1 340 ? -30.859 -1.229 -18.781 1 86.69 340 TYR A CA 1
ATOM 2687 C C . TYR A 1 340 ? -32.188 -0.495 -18.562 1 86.69 340 TYR A C 1
ATOM 2689 O O . TYR A 1 340 ? -32.969 -0.882 -17.703 1 86.69 340 TYR A O 1
ATOM 2697 N N . PRO A 1 341 ? -32.375 0.617 -19.359 1 82.75 341 PRO A N 1
ATOM 2698 C CA . PRO A 1 341 ? -33.656 1.284 -19.281 1 82.75 341 PRO A CA 1
ATOM 2699 C C . PRO A 1 341 ? -34.812 0.354 -19.641 1 82.75 341 PRO A C 1
ATOM 2701 O O . PRO A 1 341 ? -34.656 -0.593 -20.406 1 82.75 341 PRO A O 1
ATOM 2704 N N . GLN A 1 342 ? -36.062 0.573 -19.109 1 78.44 342 GLN A N 1
ATOM 2705 C CA . GLN A 1 342 ? -37.25 -0.301 -19.203 1 78.44 342 GLN A CA 1
ATOM 2706 C C . GLN A 1 342 ? -37.625 -0.561 -20.656 1 78.44 342 GLN A C 1
ATOM 2708 O O . GLN A 1 342 ? -38 -1.681 -21.016 1 78.44 342 GLN A O 1
ATOM 2713 N N . GLY A 1 343 ? -37.594 0.36 -21.547 1 78.44 343 GLY A N 1
ATOM 2714 C CA . GLY A 1 343 ? -38 0.203 -22.938 1 78.44 343 GLY A CA 1
ATOM 2715 C C . GLY A 1 343 ? -37.188 -0.798 -23.703 1 78.44 343 GLY A C 1
ATOM 2716 O O . GLY A 1 343 ? -37.656 -1.428 -24.641 1 78.44 343 GLY A O 1
ATOM 2717 N N . CYS A 1 344 ? -35.938 -1.043 -23.297 1 87.88 344 CYS A N 1
ATOM 2718 C CA . CYS A 1 344 ? -35.062 -1.912 -24.078 1 87.88 344 CYS A CA 1
ATOM 2719 C C . CYS A 1 344 ? -34.469 -2.998 -23.203 1 87.88 344 CYS A C 1
ATOM 2721 O O . CYS A 1 344 ? -33.625 -3.773 -23.656 1 87.88 344 CYS A O 1
ATOM 2723 N N . ARG A 1 345 ? -34.875 -3.182 -22.062 1 87.19 345 ARG A N 1
ATOM 2724 C CA . ARG A 1 345 ? -34.219 -4.02 -21.047 1 87.19 345 ARG A CA 1
ATOM 2725 C C . ARG A 1 345 ? -34.188 -5.477 -21.484 1 87.19 345 ARG A C 1
ATOM 2727 O O . ARG A 1 345 ? -33.125 -6.074 -21.578 1 87.19 345 ARG A O 1
ATOM 2734 N N . LYS A 1 346 ? -35.344 -6.031 -21.75 1 85.81 346 LYS A N 1
ATOM 2735 C CA . LYS A 1 346 ? -35.406 -7.449 -22.094 1 85.81 346 LYS A CA 1
ATOM 2736 C C . LYS A 1 346 ? -34.562 -7.75 -23.328 1 85.81 346 LYS A C 1
ATOM 2738 O O . LYS A 1 346 ? -33.812 -8.742 -23.359 1 85.81 346 LYS A O 1
ATOM 2743 N N . ARG A 1 347 ? -34.656 -6.926 -24.25 1 88.75 347 ARG A N 1
ATOM 2744 C CA . ARG A 1 347 ? -33.938 -7.133 -25.484 1 88.75 347 ARG A CA 1
ATOM 2745 C C . ARG A 1 347 ? -32.438 -7.062 -25.25 1 88.75 347 ARG A C 1
ATOM 2747 O O . ARG A 1 347 ? -31.688 -7.926 -25.719 1 88.75 347 ARG A O 1
ATOM 2754 N N . MET A 1 348 ? -32 -6.07 -24.562 1 92.56 348 MET A N 1
ATOM 2755 C CA . MET A 1 348 ? -30.578 -5.871 -24.344 1 92.56 348 MET A CA 1
ATOM 2756 C C . MET A 1 348 ? -30 -6.965 -23.453 1 92.56 348 MET A C 1
ATOM 2758 O O . MET A 1 348 ? -28.875 -7.402 -23.641 1 92.56 348 MET A O 1
ATOM 2762 N N . GLU A 1 349 ? -30.828 -7.441 -22.531 1 91.31 349 GLU A N 1
ATOM 2763 C CA . GLU A 1 349 ? -30.375 -8.523 -21.656 1 91.31 349 GLU A CA 1
ATOM 2764 C C . GLU A 1 349 ? -30.156 -9.812 -22.438 1 91.31 349 GLU A C 1
ATOM 2766 O O . GLU A 1 349 ? -29.172 -10.516 -22.219 1 91.31 349 GLU A O 1
ATOM 2771 N N . ILE A 1 350 ? -31.016 -10.055 -23.281 1 93.44 350 ILE A N 1
ATOM 2772 C CA . ILE A 1 350 ? -30.891 -11.25 -24.109 1 93.44 350 ILE A CA 1
ATOM 2773 C C . ILE A 1 350 ? -29.688 -11.102 -25.047 1 93.44 350 ILE A C 1
ATOM 2775 O O . ILE A 1 350 ? -28.922 -12.047 -25.219 1 93.44 350 ILE A O 1
ATOM 2779 N N . GLN A 1 351 ? -29.578 -9.938 -25.625 1 94.5 351 GLN A N 1
ATOM 2780 C CA . GLN A 1 351 ? -28.5 -9.703 -26.578 1 94.5 351 GLN A CA 1
ATOM 2781 C C . GLN A 1 351 ? -27.141 -9.859 -25.906 1 94.5 351 GLN A C 1
ATOM 2783 O O . GLN A 1 351 ? -26.234 -10.508 -26.453 1 94.5 351 GLN A O 1
ATOM 2788 N N . SER A 1 352 ? -26.969 -9.266 -24.781 1 94.25 352 SER A N 1
ATOM 2789 C CA . SER A 1 352 ? -25.688 -9.328 -24.078 1 94.25 352 SER A CA 1
ATOM 2790 C C . SER A 1 352 ? -25.391 -10.742 -23.594 1 94.25 352 SER A C 1
ATOM 2792 O O . SER A 1 352 ? -24.266 -11.227 -23.734 1 94.25 352 SER A O 1
ATOM 2794 N N . LEU A 1 353 ? -26.391 -11.391 -23.062 1 95 353 LEU A N 1
ATOM 2795 C CA . LEU A 1 353 ? -26.219 -12.75 -22.547 1 95 353 LEU A CA 1
ATOM 2796 C C . LEU A 1 353 ? -25.875 -13.719 -23.672 1 95 353 LEU A C 1
ATOM 2798 O O . LEU A 1 353 ? -24.938 -14.516 -23.547 1 95 353 LEU A O 1
ATOM 2802 N N . ARG A 1 354 ? -26.609 -13.641 -24.734 1 96.25 354 ARG A N 1
ATOM 2803 C CA . ARG A 1 354 ? -26.391 -14.531 -25.875 1 96.25 354 ARG A CA 1
ATOM 2804 C C . ARG A 1 354 ? -25.031 -14.25 -26.516 1 96.25 354 ARG A C 1
ATOM 2806 O O . ARG A 1 354 ? -24.344 -15.172 -26.969 1 96.25 354 ARG A O 1
ATOM 2813 N N . THR A 1 355 ? -24.703 -13.023 -26.641 1 96.5 355 THR A N 1
ATOM 2814 C CA . THR A 1 355 ? -23.391 -12.688 -27.172 1 96.5 355 THR A CA 1
ATOM 2815 C C . THR A 1 355 ? -22.281 -13.281 -26.312 1 96.5 355 THR A C 1
ATOM 2817 O O . THR A 1 355 ? -21.312 -13.844 -26.828 1 96.5 355 THR A O 1
ATOM 2820 N N . GLY A 1 356 ? -22.422 -13.172 -24.969 1 95.75 356 GLY A N 1
ATOM 2821 C CA . GLY A 1 356 ? -21.469 -13.789 -24.062 1 95.75 356 GLY A CA 1
ATOM 2822 C C . GLY A 1 356 ? -21.391 -15.305 -24.219 1 95.75 356 GLY A C 1
ATOM 2823 O O . GLY A 1 356 ? -20.312 -15.883 -24.172 1 95.75 356 GLY A O 1
ATOM 2824 N N . GLN A 1 357 ? -22.5 -15.898 -24.391 1 97 357 GLN A N 1
ATOM 2825 C CA . GLN A 1 357 ? -22.594 -17.344 -24.578 1 97 357 GLN A CA 1
ATOM 2826 C C . GLN A 1 357 ? -21.859 -17.781 -25.844 1 97 357 GLN A C 1
ATOM 2828 O O . GLN A 1 357 ? -21.109 -18.766 -25.828 1 97 357 GLN A O 1
ATOM 2833 N N . GLU A 1 358 ? -22.078 -17.078 -26.938 1 96.88 358 GLU A N 1
ATOM 2834 C CA . GLU A 1 358 ? -21.469 -17.438 -28.219 1 96.88 358 GLU A CA 1
ATOM 2835 C C . GLU A 1 358 ? -19.969 -17.203 -28.188 1 96.88 358 GLU A C 1
ATOM 2837 O O . GLU A 1 358 ? -19.203 -17.969 -28.797 1 96.88 358 GLU A O 1
ATOM 2842 N N . LEU A 1 359 ? -19.547 -16.141 -27.578 1 96.38 359 LEU A N 1
ATOM 2843 C CA . LEU A 1 359 ? -18.109 -15.914 -27.422 1 96.38 359 LEU A CA 1
ATOM 2844 C C . LEU A 1 359 ? -17.469 -17.047 -26.641 1 96.38 359 LEU A C 1
ATOM 2846 O O . LEU A 1 359 ? -16.391 -17.516 -27 1 96.38 359 LEU A O 1
ATOM 2850 N N . LEU A 1 360 ? -18.172 -17.453 -25.578 1 97.38 360 LEU A N 1
ATOM 2851 C CA . LEU A 1 360 ? -17.672 -18.547 -24.75 1 97.38 360 LEU A CA 1
ATOM 2852 C C . LEU A 1 360 ? -17.641 -19.859 -25.531 1 97.38 360 LEU A C 1
ATOM 2854 O O . LEU A 1 360 ? -16.688 -20.641 -25.422 1 97.38 360 LEU A O 1
ATOM 2858 N N . ARG A 1 361 ? -18.641 -20.109 -26.297 1 96.69 361 ARG A N 1
ATOM 2859 C CA . ARG A 1 361 ? -18.688 -21.297 -27.141 1 96.69 361 ARG A CA 1
ATOM 2860 C C . ARG A 1 361 ? -17.547 -21.312 -28.141 1 96.69 361 ARG A C 1
ATOM 2862 O O . ARG A 1 361 ? -16.891 -22.344 -28.344 1 96.69 361 ARG A O 1
ATOM 2869 N N . TRP A 1 362 ? -17.375 -20.25 -28.766 1 96.56 362 TRP A N 1
ATOM 2870 C CA . TRP A 1 362 ? -16.266 -20.109 -29.688 1 96.56 362 TRP A CA 1
ATOM 2871 C C . TRP A 1 362 ? -14.938 -20.422 -29.016 1 96.56 362 TRP A C 1
ATOM 2873 O O . TRP A 1 362 ? -14.148 -21.234 -29.516 1 96.56 362 TRP A O 1
ATOM 2883 N N . PHE A 1 363 ? -14.672 -19.828 -27.875 1 96.5 363 PHE A N 1
ATOM 2884 C CA . PHE A 1 363 ? -13.43 -19.984 -27.125 1 96.5 363 PHE A CA 1
ATOM 2885 C C . PHE A 1 363 ? -13.211 -21.453 -26.766 1 96.5 363 PHE A C 1
ATOM 2887 O O . PHE A 1 363 ? -12.125 -22 -26.953 1 96.5 363 PHE A O 1
ATOM 2894 N N . CYS A 1 364 ? -14.219 -22.094 -26.266 1 96.31 364 CYS A N 1
ATOM 2895 C CA . CYS A 1 364 ? -14.141 -23.484 -25.812 1 96.31 364 CYS A CA 1
ATOM 2896 C C . CYS A 1 364 ? -13.914 -24.422 -26.984 1 96.31 364 CYS A C 1
ATOM 2898 O O . CYS A 1 364 ? -13.352 -25.516 -26.812 1 96.31 364 CYS A O 1
ATOM 2900 N N . SER A 1 365 ? -14.289 -24.031 -28.156 1 94.5 365 SER A N 1
ATOM 2901 C CA . SER A 1 365 ? -14.242 -24.922 -29.312 1 94.5 365 SER A CA 1
ATOM 2902 C C . SER A 1 365 ? -12.906 -24.828 -30.031 1 94.5 365 SER A C 1
ATOM 2904 O O . SER A 1 365 ? -12.641 -25.578 -30.969 1 94.5 365 SER A O 1
ATOM 2906 N N . LEU A 1 366 ? -12.094 -23.953 -29.656 1 95.19 366 LEU A N 1
ATOM 2907 C CA . LEU A 1 366 ? -10.828 -23.734 -30.344 1 95.19 366 LEU A CA 1
ATOM 2908 C C . LEU A 1 366 ? -9.898 -24.938 -30.172 1 95.19 366 LEU A C 1
ATOM 2910 O O . LEU A 1 366 ? -9.672 -25.406 -29.047 1 95.19 366 LEU A O 1
ATOM 2914 N N . PRO A 1 367 ? -9.336 -25.438 -31.203 1 93.69 367 PRO A N 1
ATOM 2915 C CA . PRO A 1 367 ? -8.336 -26.5 -31.078 1 93.69 367 PRO A CA 1
ATOM 2916 C C . PRO A 1 367 ? -7.035 -26.016 -30.453 1 93.69 367 PRO A C 1
ATOM 2918 O O . PRO A 1 367 ? -6.664 -24.844 -30.594 1 93.69 367 PRO A O 1
ATOM 2921 N N . ILE A 1 368 ? -6.402 -26.906 -29.781 1 92.56 368 ILE A N 1
ATOM 2922 C CA . ILE A 1 368 ? -5.176 -26.531 -29.078 1 92.56 368 ILE A CA 1
ATOM 2923 C C . ILE A 1 368 ? -3.994 -27.297 -29.672 1 92.56 368 ILE A C 1
ATOM 2925 O O . ILE A 1 368 ? -4.156 -28.406 -30.188 1 92.56 368 ILE A O 1
ATOM 2929 N N . LYS A 1 369 ? -2.896 -26.578 -29.688 1 86.44 369 LYS A N 1
ATOM 2930 C CA . LYS A 1 369 ? -1.607 -27.141 -30.062 1 86.44 369 LYS A CA 1
ATOM 2931 C C . LYS A 1 369 ? -0.562 -26.938 -28.984 1 86.44 369 LYS A C 1
ATOM 2933 O O . LYS A 1 369 ? -0.627 -25.953 -28.234 1 86.44 369 LYS A O 1
ATOM 2938 N N . LYS A 1 370 ? 0.321 -27.906 -28.828 1 81.94 370 LYS A N 1
ATOM 2939 C CA . LYS A 1 370 ? 1.377 -27.812 -27.828 1 81.94 370 LYS A CA 1
ATOM 2940 C C . LYS A 1 370 ? 2.314 -26.641 -28.125 1 81.94 370 LYS A C 1
ATOM 2942 O O . LYS A 1 370 ? 2.611 -26.344 -29.281 1 81.94 370 LYS A O 1
ATOM 2947 N N . GLU A 1 371 ? 2.605 -25.891 -27.016 1 77.69 371 GLU A N 1
ATOM 2948 C CA . GLU A 1 371 ? 3.576 -24.797 -27.094 1 77.69 371 GLU A CA 1
ATOM 2949 C C . GLU A 1 371 ? 4.969 -25.266 -26.688 1 77.69 371 GLU A C 1
ATOM 2951 O O . GLU A 1 371 ? 5.188 -25.641 -25.531 1 77.69 371 GLU A O 1
ATOM 2956 N N . SER A 1 372 ? 5.922 -25.297 -27.516 1 66.12 372 SER A N 1
ATOM 2957 C CA . SER A 1 372 ? 7.207 -25.938 -27.266 1 66.12 372 SER A CA 1
ATOM 2958 C C . SER A 1 372 ? 8.156 -25.016 -26.516 1 66.12 372 SER A C 1
ATOM 2960 O O . SER A 1 372 ? 9.117 -25.484 -25.891 1 66.12 372 SER A O 1
ATOM 2962 N N . MET A 1 373 ? 7.938 -23.719 -26.484 1 64.31 373 MET A N 1
ATOM 2963 C CA . MET A 1 373 ? 9 -22.844 -25.984 1 64.31 373 MET A CA 1
ATOM 2964 C C . MET A 1 373 ? 8.523 -22.062 -24.766 1 64.31 373 MET A C 1
ATOM 2966 O O . MET A 1 373 ? 9.281 -21.266 -24.203 1 64.31 373 MET A O 1
ATOM 2970 N N . GLY A 1 374 ? 7.445 -22.375 -24.297 1 65.06 374 GLY A N 1
ATOM 2971 C CA . GLY A 1 374 ? 6.949 -21.516 -23.234 1 65.06 374 GLY A CA 1
ATOM 2972 C C . GLY A 1 374 ? 7.508 -21.875 -21.875 1 65.06 374 GLY A C 1
ATOM 2973 O O . GLY A 1 374 ? 7.801 -23.031 -21.594 1 65.06 374 GLY A O 1
ATOM 2974 N N . SER A 1 375 ? 7.863 -20.812 -21 1 73.12 375 SER A N 1
ATOM 2975 C CA . SER A 1 375 ? 8.391 -21 -19.656 1 73.12 375 SER A CA 1
ATOM 2976 C C . SER A 1 375 ? 7.27 -21.25 -18.641 1 73.12 375 SER A C 1
ATOM 2978 O O . SER A 1 375 ? 7.523 -21.672 -17.516 1 73.12 375 SER A O 1
ATOM 2980 N N . ARG A 1 376 ? 6.047 -21.125 -19.047 1 83.06 376 ARG A N 1
ATOM 2981 C CA . ARG A 1 376 ? 4.879 -21.328 -18.203 1 83.06 376 ARG A CA 1
ATOM 2982 C C . ARG A 1 376 ? 3.846 -22.203 -18.891 1 83.06 376 ARG A C 1
ATOM 2984 O O . ARG A 1 376 ? 3.961 -22.484 -20.078 1 83.06 376 ARG A O 1
ATOM 2991 N N . LEU A 1 377 ? 2.953 -22.672 -18.078 1 89.56 377 LEU A N 1
ATOM 2992 C CA . LEU A 1 377 ? 1.896 -23.5 -18.641 1 89.56 377 LEU A CA 1
ATOM 2993 C C . LEU A 1 377 ? 1.063 -22.719 -19.641 1 89.56 377 LEU A C 1
ATOM 2995 O O . LEU A 1 377 ? 0.449 -21.703 -19.297 1 89.56 377 LEU A O 1
ATOM 2999 N N . SER A 1 378 ? 1.176 -23.078 -20.891 1 90.69 378 SER A N 1
ATOM 3000 C CA . SER A 1 378 ? 0.456 -22.422 -21.969 1 90.69 378 SER A CA 1
ATOM 3001 C C . SER A 1 378 ? 0.262 -23.359 -23.156 1 90.69 378 SER A C 1
ATOM 3003 O O . SER A 1 378 ? 0.916 -24.391 -23.25 1 90.69 378 SER A O 1
ATOM 3005 N N . PHE A 1 379 ? -0.656 -23 -24.016 1 92.94 379 PHE A N 1
ATOM 3006 C CA . PHE A 1 379 ? -0.946 -23.719 -25.234 1 92.94 379 PHE A CA 1
ATOM 3007 C C . PHE A 1 379 ? -1.165 -22.766 -26.406 1 92.94 379 PHE A C 1
ATOM 3009 O O . PHE A 1 379 ? -1.533 -21.609 -26.203 1 92.94 379 PHE A O 1
ATOM 3016 N N . LYS A 1 380 ? -0.893 -23.219 -27.531 1 91.31 380 LYS A N 1
ATOM 3017 C CA . LYS A 1 380 ? -1.3 -22.484 -28.734 1 91.31 380 LYS A CA 1
ATOM 3018 C C . LYS A 1 380 ? -2.734 -22.828 -29.125 1 91.31 380 LYS A C 1
ATOM 3020 O O . LYS A 1 380 ? -3.178 -23.969 -28.938 1 91.31 380 LYS A O 1
ATOM 3025 N N . VAL A 1 381 ? -3.406 -21.828 -29.547 1 94.25 381 VAL A N 1
ATOM 3026 C CA . VAL A 1 381 ? -4.773 -22.031 -30.016 1 94.25 381 VAL A CA 1
ATOM 3027 C C . VAL A 1 381 ? -4.855 -21.75 -31.516 1 94.25 381 VAL A C 1
ATOM 3029 O O . VAL A 1 381 ? -4.223 -20.812 -32 1 94.25 381 VAL A O 1
ATOM 3032 N N . LEU A 1 382 ? -5.598 -22.562 -32.188 1 93 382 LEU A N 1
ATOM 3033 C CA . LEU A 1 382 ? -5.801 -22.391 -33.625 1 93 382 LEU A CA 1
ATOM 3034 C C . LEU A 1 382 ? -7.16 -21.766 -33.906 1 93 382 LEU A C 1
ATOM 3036 O O . LEU A 1 382 ? -8.172 -22.188 -33.344 1 93 382 LEU A O 1
ATOM 3040 N N . LEU A 1 383 ? -7.125 -20.734 -34.75 1 93 383 LEU A N 1
ATOM 3041 C CA . LEU A 1 383 ? -8.344 -19.984 -35.031 1 93 383 LEU A CA 1
ATOM 3042 C C . LEU A 1 383 ? -9.023 -20.531 -36.281 1 93 383 LEU A C 1
ATOM 3044 O O . LEU A 1 383 ? -10.164 -20.156 -36.562 1 93 383 LEU A O 1
ATOM 3048 N N . ALA A 1 384 ? -8.328 -21.25 -37.062 1 80.5 384 ALA A N 1
ATOM 3049 C CA . ALA A 1 384 ? -8.906 -21.906 -38.25 1 80.5 384 ALA A CA 1
ATOM 3050 C C . ALA A 1 384 ? -8.859 -23.422 -38.094 1 80.5 384 ALA A C 1
ATOM 3052 O O . ALA A 1 384 ? -8.023 -23.969 -37.344 1 80.5 384 ALA A O 1
ATOM 3053 N N . PRO A 1 385 ? -9.961 -23.969 -38.562 1 67.25 385 PRO A N 1
ATOM 3054 C CA . PRO A 1 385 ? -9.977 -25.422 -38.469 1 67.25 385 PRO A CA 1
ATOM 3055 C C . PRO A 1 385 ? -8.734 -26.078 -39.062 1 67.25 385 PRO A C 1
ATOM 3057 O O . PRO A 1 385 ? -8.195 -25.594 -40.062 1 67.25 385 PRO A O 1
ATOM 3060 N N . ASP A 1 386 ? -7.934 -26.609 -38.281 1 56.75 386 ASP A N 1
ATOM 3061 C CA . ASP A 1 386 ? -6.801 -27.375 -38.812 1 56.75 386 ASP A CA 1
ATOM 3062 C C . ASP A 1 386 ? -7.262 -28.438 -39.812 1 56.75 386 ASP A C 1
ATOM 3064 O O . ASP A 1 386 ? -8.203 -29.188 -39.531 1 56.75 386 ASP A O 1
ATOM 3068 N N . ASP A 1 387 ? -7.148 -28.203 -41.125 1 50.41 387 ASP A N 1
ATOM 3069 C CA . ASP A 1 387 ? -7.406 -29.25 -42.094 1 50.41 387 ASP A CA 1
ATOM 3070 C C . ASP A 1 387 ? -6.816 -30.578 -41.656 1 50.41 387 ASP A C 1
ATOM 3072 O O . ASP A 1 387 ? -6.617 -31.484 -42.5 1 50.41 387 ASP A O 1
ATOM 3076 N N . ALA A 1 388 ? -6.195 -30.578 -40.656 1 48.22 388 ALA A N 1
ATOM 3077 C CA . ALA A 1 388 ? -5.527 -31.875 -40.562 1 48.22 388 ALA A CA 1
ATOM 3078 C C . ALA A 1 388 ? -6.535 -33 -40.375 1 48.22 388 ALA A C 1
ATOM 3080 O O . ALA A 1 388 ? -7.609 -32.812 -39.812 1 48.22 388 ALA A O 1
ATOM 3081 N N . GLY A 1 389 ? -6.398 -34.125 -40.875 1 46.5 389 GLY A N 1
ATOM 3082 C CA . GLY A 1 389 ? -7.008 -35.438 -41 1 46.5 389 GLY A CA 1
ATOM 3083 C C . GLY A 1 389 ? -7.668 -35.906 -39.719 1 46.5 389 GLY A C 1
ATOM 3084 O O . GLY A 1 389 ? -7.988 -35.094 -38.844 1 46.5 389 GLY A O 1
ATOM 3085 N N . ASP A 1 390 ? -7.746 -37.25 -39.406 1 48.81 390 ASP A N 1
ATOM 3086 C CA . ASP A 1 390 ? -8.438 -38.219 -38.594 1 48.81 390 ASP A CA 1
ATOM 3087 C C . ASP A 1 390 ? -7.992 -38.125 -37.125 1 48.81 390 ASP A C 1
ATOM 3089 O O . ASP A 1 390 ? -8.359 -38.969 -36.312 1 48.81 390 ASP A O 1
ATOM 3093 N N . ARG A 1 391 ? -7.094 -37.281 -36.688 1 54.47 391 ARG A N 1
ATOM 3094 C CA . ARG A 1 391 ? -6.676 -37.406 -35.312 1 54.47 391 ARG A CA 1
ATOM 3095 C C . ARG A 1 391 ? -7.527 -36.531 -34.406 1 54.47 391 ARG A C 1
ATOM 3097 O O . ARG A 1 391 ? -7.934 -35.438 -34.781 1 54.47 391 ARG A O 1
ATOM 3104 N N . PRO A 1 392 ? -7.98 -37.156 -33.312 1 60.53 392 PRO A N 1
ATOM 3105 C CA . PRO A 1 392 ? -8.742 -36.375 -32.312 1 60.53 392 PRO A CA 1
ATOM 3106 C C . PRO A 1 392 ? -8 -35.125 -31.859 1 60.53 392 PRO A C 1
ATOM 3108 O O . PRO A 1 392 ? -6.84 -35.188 -31.453 1 60.53 392 PRO A O 1
ATOM 3111 N N . ILE A 1 393 ? -8.625 -33.938 -32.219 1 68.62 393 ILE A N 1
ATOM 3112 C CA . ILE A 1 393 ? -8 -32.656 -31.906 1 68.62 393 ILE A CA 1
ATOM 3113 C C . ILE A 1 393 ? -8.445 -32.188 -30.516 1 68.62 393 ILE A C 1
ATOM 3115 O O . ILE A 1 393 ? -9.641 -32.094 -30.234 1 68.62 393 ILE A O 1
ATOM 3119 N N . GLU A 1 394 ? -7.504 -32.125 -29.578 1 86 394 GLU A N 1
ATOM 3120 C CA . GLU A 1 394 ? -7.805 -31.547 -28.281 1 86 394 GLU A CA 1
ATOM 3121 C C . GLU A 1 394 ? -8.156 -30.062 -28.391 1 86 394 GLU A C 1
ATOM 3123 O O . GLU A 1 394 ? -7.598 -29.359 -29.234 1 86 394 GLU A O 1
ATOM 3128 N N . ARG A 1 395 ? -9.242 -29.75 -27.641 1 93.31 395 ARG A N 1
ATOM 3129 C CA . ARG A 1 395 ? -9.742 -28.375 -27.656 1 93.31 395 ARG A CA 1
ATOM 3130 C C . ARG A 1 395 ? -9.555 -27.703 -26.297 1 93.31 395 ARG A C 1
ATOM 3132 O O . ARG A 1 395 ? -9.188 -28.359 -25.328 1 93.31 395 ARG A O 1
ATOM 3139 N N . VAL A 1 396 ? -9.828 -26.406 -26.281 1 95.62 396 VAL A N 1
ATOM 3140 C CA . VAL A 1 396 ? -9.727 -25.656 -25.047 1 95.62 396 VAL A CA 1
ATOM 3141 C C . VAL A 1 396 ? -10.648 -26.266 -23.984 1 95.62 396 VAL A C 1
ATOM 3143 O O . VAL A 1 396 ? -10.281 -26.359 -22.812 1 95.62 396 VAL A O 1
ATOM 3146 N N . ALA A 1 397 ? -11.82 -26.734 -24.359 1 95.5 397 ALA A N 1
ATOM 3147 C CA . ALA A 1 397 ? -12.812 -27.328 -23.453 1 95.5 397 ALA A CA 1
ATOM 3148 C C . ALA A 1 397 ? -12.234 -28.531 -22.719 1 95.5 397 ALA A C 1
ATOM 3150 O O . ALA A 1 397 ? -12.625 -28.812 -21.578 1 95.5 397 ALA A O 1
ATOM 3151 N N . ASP A 1 398 ? -11.32 -29.203 -23.312 1 94.81 398 ASP A N 1
ATOM 3152 C CA . ASP A 1 398 ? -10.742 -30.406 -22.734 1 94.81 398 ASP A CA 1
ATOM 3153 C C . ASP A 1 398 ? -9.773 -30.062 -21.609 1 94.81 398 ASP A C 1
ATOM 3155 O O . ASP A 1 398 ? -9.492 -30.891 -20.734 1 94.81 398 ASP A O 1
ATOM 3159 N N . LEU A 1 399 ? -9.227 -28.875 -21.734 1 95.62 399 LEU A N 1
ATOM 3160 C CA . LEU A 1 399 ? -8.281 -28.438 -20.703 1 95.62 399 LEU A CA 1
ATOM 3161 C C . LEU A 1 399 ? -9.016 -27.891 -19.484 1 95.62 399 LEU A C 1
ATOM 3163 O O . LEU A 1 399 ? -8.461 -27.844 -18.391 1 95.62 399 LEU A O 1
ATOM 3167 N N . LEU A 1 400 ? -10.242 -27.469 -19.703 1 96.5 400 LEU A N 1
ATOM 3168 C CA . LEU A 1 400 ? -11.008 -26.828 -18.641 1 96.5 400 LEU A CA 1
ATOM 3169 C C . LEU A 1 400 ? -11.57 -27.859 -17.688 1 96.5 400 LEU A C 1
ATOM 3171 O O . LEU A 1 400 ? -11.734 -29.031 -18.047 1 96.5 400 LEU A O 1
ATOM 3175 N N . GLY A 1 401 ? -11.797 -27.422 -16.438 1 95 401 GLY A N 1
ATOM 3176 C CA . GLY A 1 401 ? -12.258 -28.328 -15.398 1 95 401 GLY A CA 1
ATOM 3177 C C . GLY A 1 401 ? -13.641 -28.891 -15.664 1 95 401 GLY A C 1
ATOM 3178 O O . GLY A 1 401 ? -13.891 -30.062 -15.383 1 95 401 GLY A O 1
ATOM 3179 N N . ARG A 1 402 ? -14.445 -28.094 -16.109 1 94.81 402 ARG A N 1
ATOM 3180 C CA . ARG A 1 402 ? -15.797 -28.531 -16.453 1 94.81 402 ARG A CA 1
ATOM 3181 C C . ARG A 1 402 ? -16.406 -27.656 -17.547 1 94.81 402 ARG A C 1
ATOM 3183 O O . ARG A 1 402 ? -15.828 -26.625 -17.906 1 94.81 402 ARG A O 1
ATOM 3190 N N . THR A 1 403 ? -17.516 -28.078 -18.016 1 95.31 403 THR A N 1
ATOM 3191 C CA . THR A 1 403 ? -18.25 -27.281 -19.016 1 95.31 403 THR A CA 1
ATOM 3192 C C . THR A 1 403 ? -19.016 -26.156 -18.344 1 95.31 403 THR A C 1
ATOM 3194 O O . THR A 1 403 ? -19.797 -26.391 -17.422 1 95.31 403 THR A O 1
ATOM 3197 N N . PRO A 1 404 ? -18.734 -24.984 -18.828 1 96.12 404 PRO A N 1
ATOM 3198 C CA . PRO A 1 404 ? -19.484 -23.875 -18.219 1 96.12 404 PRO A CA 1
ATOM 3199 C C . PRO A 1 404 ? -20.984 -24.031 -18.328 1 96.12 404 PRO A C 1
ATOM 3201 O O . PRO A 1 404 ? -21.5 -24.422 -19.391 1 96.12 404 PRO A O 1
ATOM 3204 N N . GLN A 1 405 ? -21.656 -23.625 -17.344 1 94.88 405 GLN A N 1
ATOM 3205 C CA . GLN A 1 405 ? -23.109 -23.797 -17.297 1 94.88 405 GLN A CA 1
ATOM 3206 C C . GLN A 1 405 ? -23.797 -22.891 -18.297 1 94.88 405 GLN A C 1
ATOM 3208 O O . GLN A 1 405 ? -24.891 -23.203 -18.781 1 94.88 405 GLN A O 1
ATOM 3213 N N . LEU A 1 406 ? -23.172 -21.812 -18.578 1 95.38 406 LEU A N 1
ATOM 3214 C CA . LEU A 1 406 ? -23.734 -20.859 -19.516 1 95.38 406 LEU A CA 1
ATOM 3215 C C . LEU A 1 406 ? -23.969 -21.516 -20.875 1 95.38 406 LEU A C 1
ATOM 3217 O O . LEU A 1 406 ? -24.859 -21.109 -21.625 1 95.38 406 LEU A O 1
ATOM 3221 N N . LEU A 1 407 ? -23.172 -22.453 -21.281 1 95.81 407 LEU A N 1
ATOM 3222 C CA . LEU A 1 407 ? -23.25 -23.094 -22.594 1 95.81 407 LEU A CA 1
ATOM 3223 C C . LEU A 1 407 ? -24.438 -24.031 -22.672 1 95.81 407 LEU A C 1
ATOM 3225 O O . LEU A 1 407 ? -24.906 -24.359 -23.766 1 95.81 407 LEU A O 1
ATOM 3229 N N . VAL A 1 408 ? -24.906 -24.422 -21.516 1 91.88 408 VAL A N 1
ATOM 3230 C CA . VAL A 1 408 ? -26 -25.375 -21.484 1 91.88 408 VAL A CA 1
ATOM 3231 C C . VAL A 1 408 ? -27.312 -24.641 -21.25 1 91.88 408 VAL A C 1
ATOM 3233 O O . VAL A 1 408 ? -28.391 -25.172 -21.562 1 91.88 408 VAL A O 1
ATOM 3236 N N . ASN A 1 409 ? -27.234 -23.516 -20.781 1 89.38 409 ASN A N 1
ATOM 3237 C CA . ASN A 1 409 ? -28.422 -22.734 -20.469 1 89.38 409 ASN A CA 1
ATOM 3238 C C . ASN A 1 409 ? -29.109 -22.234 -21.75 1 89.38 409 ASN A C 1
ATOM 3240 O O . ASN A 1 409 ? -28.453 -22 -22.75 1 89.38 409 ASN A O 1
ATOM 3244 N N . THR A 1 410 ? -30.391 -22.172 -21.672 1 86.69 410 THR A N 1
ATOM 3245 C CA . THR A 1 410 ? -31.156 -21.609 -22.781 1 86.69 410 THR A CA 1
ATOM 3246 C C . THR A 1 410 ? -31.219 -20.094 -22.672 1 86.69 410 THR A C 1
ATOM 3248 O O . THR A 1 410 ? -31.734 -19.547 -21.703 1 86.69 410 THR A O 1
ATOM 3251 N N . CYS A 1 411 ? -30.516 -19.672 -23.594 1 83.81 411 CYS A N 1
ATOM 3252 C CA . CYS A 1 411 ? -30.516 -18.203 -23.672 1 83.81 411 CYS A CA 1
ATOM 3253 C C . CYS A 1 411 ? -31.391 -17.719 -24.812 1 83.81 411 CYS A C 1
ATOM 3255 O O . CYS A 1 411 ? -31.766 -18.484 -25.688 1 83.81 411 CYS A O 1
ATOM 3257 N N . GLY A 1 412 ? -32.156 -16.719 -24.891 1 85.5 412 GLY A N 1
ATOM 3258 C CA . GLY A 1 412 ? -32.906 -16.141 -25.984 1 85.5 412 GLY A CA 1
ATOM 3259 C C . GLY A 1 412 ? -32.125 -16.109 -27.297 1 85.5 412 GLY A C 1
ATOM 3260 O O . GLY A 1 412 ? -30.984 -16.594 -27.359 1 85.5 412 GLY A O 1
ATOM 3261 N N . GLU A 1 413 ? -32.781 -15.75 -28.391 1 87.06 413 GLU A N 1
ATOM 3262 C CA . GLU A 1 413 ? -32.156 -15.703 -29.703 1 87.06 413 GLU A CA 1
ATOM 3263 C C . GLU A 1 413 ? -31.797 -14.273 -30.109 1 87.06 413 GLU A C 1
ATOM 3265 O O . GLU A 1 413 ? -32.469 -13.328 -29.688 1 87.06 413 GLU A O 1
ATOM 3270 N N . LEU A 1 414 ? -30.609 -14.102 -30.781 1 89.31 414 LEU A N 1
ATOM 3271 C CA . LEU A 1 414 ? -30.188 -12.781 -31.234 1 89.31 414 LEU A CA 1
ATOM 3272 C C . LEU A 1 414 ? -31.078 -12.266 -32.344 1 89.31 414 LEU A C 1
ATOM 3274 O O . LEU A 1 414 ? -31.203 -11.055 -32.562 1 89.31 414 LEU A O 1
ATOM 3278 N N . GLY A 1 415 ? -31.812 -13.148 -33.062 1 82.75 415 GLY A N 1
ATOM 3279 C CA . GLY A 1 415 ? -32.75 -12.766 -34.125 1 82.75 415 GLY A CA 1
ATOM 3280 C C . GLY A 1 415 ? -32.031 -12.43 -35.438 1 82.75 415 GLY A C 1
ATOM 3281 O O . GLY A 1 415 ? -32.625 -11.852 -36.344 1 82.75 415 GLY A O 1
ATOM 3282 N N . ARG A 1 416 ? -30.719 -12.617 -35.594 1 84.19 416 ARG A N 1
ATOM 3283 C CA . ARG A 1 416 ? -29.938 -12.352 -36.812 1 84.19 416 ARG A CA 1
ATOM 3284 C C . ARG A 1 416 ? -28.766 -13.32 -36.938 1 84.19 416 ARG A C 1
ATOM 3286 O O . ARG A 1 416 ? -28.359 -13.938 -35.938 1 84.19 416 ARG A O 1
ATOM 3293 N N . ASN A 1 417 ? -28.422 -13.445 -38.188 1 87.62 417 ASN A N 1
ATOM 3294 C CA . ASN A 1 417 ? -27.188 -14.18 -38.375 1 87.62 417 ASN A CA 1
ATOM 3295 C C . ASN A 1 417 ? -25.984 -13.422 -37.812 1 87.62 417 ASN A C 1
ATOM 3297 O O . ASN A 1 417 ? -25.969 -12.188 -37.812 1 87.62 417 ASN A O 1
ATOM 3301 N N . PHE A 1 418 ? -25.156 -14.117 -37.156 1 91.19 418 PHE A N 1
ATOM 3302 C CA . PHE A 1 418 ? -24 -13.453 -36.562 1 91.19 418 PHE A CA 1
ATOM 3303 C C . PHE A 1 418 ? -22.734 -14.234 -36.844 1 91.19 418 PHE A C 1
ATOM 3305 O O . PHE A 1 418 ? -22.781 -15.43 -37.125 1 91.19 418 PHE A O 1
ATOM 3312 N N . VAL A 1 419 ? -21.609 -13.555 -36.938 1 93.56 419 VAL A N 1
ATOM 3313 C CA . VAL A 1 419 ? -20.25 -14.07 -37 1 93.56 419 VAL A CA 1
ATOM 3314 C C . VAL A 1 419 ? -19.484 -13.719 -35.75 1 93.56 419 VAL A C 1
ATOM 3316 O O . VAL A 1 419 ? -19.438 -12.555 -35.344 1 93.56 419 VAL A O 1
ATOM 3319 N N . VAL A 1 420 ? -19.016 -14.773 -35.125 1 95.56 420 VAL A N 1
ATOM 3320 C CA . VAL A 1 420 ? -18.359 -14.516 -33.844 1 95.56 420 VAL A CA 1
ATOM 3321 C C . VAL A 1 420 ? -16.969 -13.922 -34.062 1 95.56 420 VAL A C 1
ATOM 3323 O O . VAL A 1 420 ? -16.641 -12.867 -33.5 1 95.56 420 VAL A O 1
ATOM 3326 N N . PHE A 1 421 ? -16.172 -14.594 -34.906 1 94.5 421 PHE A N 1
ATOM 3327 C CA . PHE A 1 421 ? -14.797 -14.18 -35.125 1 94.5 421 PHE A CA 1
ATOM 3328 C C . PHE A 1 421 ? -14.516 -14.07 -36.625 1 94.5 421 PHE A C 1
ATOM 3330 O O . PHE A 1 421 ? -14.945 -14.914 -37.406 1 94.5 421 PHE A O 1
ATOM 3337 N N . SER A 1 422 ? -13.875 -12.945 -37.031 1 90.19 422 SER A N 1
ATOM 3338 C CA . SER A 1 422 ? -13.445 -12.742 -38.406 1 90.19 422 SER A CA 1
ATOM 3339 C C . SER A 1 422 ? -12.188 -11.883 -38.469 1 90.19 422 SER A C 1
ATOM 3341 O O . SER A 1 422 ? -12.219 -10.703 -38.094 1 90.19 422 SER A O 1
ATOM 3343 N N . PRO A 1 423 ? -11.031 -12.5 -38.875 1 83.69 423 PRO A N 1
ATOM 3344 C CA . PRO A 1 423 ? -9.859 -11.648 -39.031 1 83.69 423 PRO A CA 1
ATOM 3345 C C . PRO A 1 423 ? -10.078 -10.508 -40.031 1 83.69 423 PRO A C 1
ATOM 3347 O O . PRO A 1 423 ? -10.844 -10.664 -41 1 83.69 423 PRO A O 1
ATOM 3350 N N . PRO A 1 424 ? -9.648 -9.258 -39.719 1 68.31 424 PRO A N 1
ATOM 3351 C CA . PRO A 1 424 ? -9.891 -8.117 -40.594 1 68.31 424 PRO A CA 1
ATOM 3352 C C . PRO A 1 424 ? -9.43 -8.383 -42.031 1 68.31 424 PRO A C 1
ATOM 3354 O O . PRO A 1 424 ? -8.242 -8.617 -42.281 1 68.31 424 PRO A O 1
ATOM 3357 N N . GLY A 1 425 ? -9.648 -9.266 -42.719 1 52.53 425 GLY A N 1
ATOM 3358 C CA . GLY A 1 425 ? -9.32 -9.281 -44.156 1 52.53 425 GLY A CA 1
ATOM 3359 C C . GLY A 1 425 ? -9.766 -8.023 -44.875 1 52.53 425 GLY A C 1
ATOM 3360 O O . GLY A 1 425 ? -10.266 -7.086 -44.25 1 52.53 425 GLY A O 1
ATOM 3361 N N . GLU A 1 426 ? -10.305 -8.32 -46.312 1 40.28 426 GLU A N 1
ATOM 3362 C CA . GLU A 1 426 ? -10.617 -7.707 -47.594 1 40.28 426 GLU A CA 1
ATOM 3363 C C . GLU A 1 426 ? -11.805 -6.758 -47.469 1 40.28 426 GLU A C 1
ATOM 3365 O O . GLU A 1 426 ? -12.242 -6.172 -48.469 1 40.28 426 GLU A O 1
ATOM 3370 N N . SER A 1 427 ? -12.727 -6.949 -46.625 1 37.59 427 SER A N 1
ATOM 3371 C CA . SER A 1 427 ? -13.922 -6.207 -47.031 1 37.59 427 SER A CA 1
ATOM 3372 C C . SER A 1 427 ? -13.758 -4.715 -46.75 1 37.59 427 SER A C 1
ATOM 3374 O O . SER A 1 427 ? -13.445 -4.309 -45.625 1 37.59 427 SER A O 1
ATOM 3376 N N . ALA A 1 428 ? -13.555 -3.871 -47.875 1 36.5 428 ALA A N 1
ATOM 3377 C CA . ALA A 1 428 ? -13.5 -2.445 -48.188 1 36.5 428 ALA A CA 1
ATOM 3378 C C . ALA A 1 428 ? -14.727 -1.717 -47.656 1 36.5 428 ALA A C 1
ATOM 3380 O O . ALA A 1 428 ? -15.555 -1.232 -48.438 1 36.5 428 ALA A O 1
ATOM 3381 N N . SER A 1 429 ? -15.523 -2.188 -46.812 1 33.66 429 SER A N 1
ATOM 3382 C CA . SER A 1 429 ? -16.594 -1.188 -46.781 1 33.66 429 SER A CA 1
ATOM 3383 C C . SER A 1 429 ? -16.062 0.152 -46.25 1 33.66 429 SER A C 1
ATOM 3385 O O . SER A 1 429 ? -15.242 0.197 -45.344 1 33.66 429 SER A O 1
ATOM 3387 N N . PRO A 1 430 ? -16.234 1.32 -47.031 1 35.03 430 PRO A N 1
ATOM 3388 C CA . PRO A 1 430 ? -15.805 2.709 -46.844 1 35.03 430 PRO A CA 1
ATOM 3389 C C . PRO A 1 430 ? -15.977 3.203 -45.406 1 35.03 430 PRO A C 1
ATOM 3391 O O . PRO A 1 430 ? -15.273 4.125 -45 1 35.03 430 PRO A O 1
ATOM 3394 N N . GLU A 1 431 ? -17.094 2.902 -44.844 1 33.34 431 GLU A N 1
ATOM 3395 C CA . GLU A 1 431 ? -17.406 3.539 -43.562 1 33.34 431 GLU A CA 1
ATOM 3396 C C . GLU A 1 431 ? -16.391 3.15 -42.5 1 33.34 431 GLU A C 1
ATOM 3398 O O . GLU A 1 431 ? -16.219 3.861 -41.5 1 33.34 431 GLU A O 1
ATOM 3403 N N . ARG A 1 432 ? -15.891 1.964 -42.562 1 36.25 432 ARG A N 1
ATOM 3404 C CA . ARG A 1 432 ? -14.977 1.457 -41.531 1 36.25 432 ARG A CA 1
ATOM 3405 C C . ARG A 1 432 ? -13.578 2.037 -41.719 1 36.25 432 ARG A C 1
ATOM 3407 O O . ARG A 1 432 ? -12.672 1.729 -40.938 1 36.25 432 ARG A O 1
ATOM 3414 N N . GLU A 1 433 ? -13.211 2.598 -42.875 1 36.69 433 GLU A N 1
ATOM 3415 C CA . GLU A 1 433 ? -12.008 3.363 -43.156 1 36.69 433 GLU A CA 1
ATOM 3416 C C . GLU A 1 433 ? -11.914 4.609 -42.281 1 36.69 433 GLU A C 1
ATOM 3418 O O . GLU A 1 433 ? -10.82 5.086 -42 1 36.69 433 GLU A O 1
ATOM 3423 N N . ALA A 1 434 ? -13.031 5.219 -42.062 1 33.41 434 ALA A N 1
ATOM 3424 C CA . ALA A 1 434 ? -12.961 6.469 -41.312 1 33.41 434 ALA A CA 1
ATOM 3425 C C . ALA A 1 434 ? -12.328 6.25 -39.938 1 33.41 434 ALA A C 1
ATOM 3427 O O . ALA A 1 434 ? -11.789 7.184 -39.344 1 33.41 434 ALA A O 1
ATOM 3428 N N . PHE A 1 435 ? -12.648 5.133 -39.375 1 32.03 435 PHE A N 1
ATOM 3429 C CA . PHE A 1 435 ? -12.039 4.871 -38.062 1 32.03 435 PHE A CA 1
ATOM 3430 C C . PHE A 1 435 ? -10.523 4.754 -38.219 1 32.03 435 PHE A C 1
ATOM 3432 O O . PHE A 1 435 ? -9.805 4.848 -37.219 1 32.03 435 PHE A O 1
ATOM 3439 N N . SER A 1 436 ? -10.039 4.414 -39.375 1 35.5 436 SER A N 1
ATOM 3440 C CA . SER A 1 436 ? -8.602 4.43 -39.594 1 35.5 436 SER A CA 1
ATOM 3441 C C . SER A 1 436 ? -8.016 5.82 -39.375 1 35.5 436 SER A C 1
ATOM 3443 O O . SER A 1 436 ? -6.832 5.957 -39.062 1 35.5 436 SER A O 1
ATOM 3445 N N . ASP A 1 437 ? -8.734 6.84 -39.719 1 33.47 437 ASP A N 1
ATOM 3446 C CA . ASP A 1 437 ? -8.211 8.203 -39.656 1 33.47 437 ASP A CA 1
ATOM 3447 C C . ASP A 1 437 ? -8.109 8.672 -38.219 1 33.47 437 ASP A C 1
ATOM 3449 O O . ASP A 1 437 ? -7.395 9.633 -37.906 1 33.47 437 ASP A O 1
ATOM 3453 N N . ILE A 1 438 ? -9.188 8.469 -37.469 1 32.19 438 ILE A N 1
ATOM 3454 C CA . ILE A 1 438 ? -9.094 9.055 -36.156 1 32.19 438 ILE A CA 1
ATOM 3455 C C . ILE A 1 438 ? -7.859 8.516 -35.438 1 32.19 438 ILE A C 1
ATOM 3457 O O . ILE A 1 438 ? -7.211 9.234 -34.656 1 32.19 438 ILE A O 1
ATOM 3461 N N . MET A 1 439 ? -7.715 7.121 -35.375 1 33.91 439 MET A N 1
ATOM 3462 C CA . MET A 1 439 ? -6.367 6.766 -34.938 1 33.91 439 MET A CA 1
ATOM 3463 C C . MET A 1 439 ? -5.348 7.059 -36.031 1 33.91 439 MET A C 1
ATOM 3465 O O . MET A 1 439 ? -5.375 6.434 -37.094 1 33.91 439 MET A O 1
ATOM 3469 N N . ASP A 1 440 ? -5.211 8.211 -36.531 1 32.56 440 ASP A N 1
ATOM 3470 C CA . ASP A 1 440 ? -4.012 8.484 -37.312 1 32.56 440 ASP A CA 1
ATOM 3471 C C . ASP A 1 440 ? -2.934 7.434 -37.062 1 32.56 440 ASP A C 1
ATOM 3473 O O . ASP A 1 440 ? -1.865 7.746 -36.531 1 32.56 440 ASP A O 1
ATOM 3477 N N . MET A 1 441 ? -3.4 6.363 -36.625 1 32.31 441 MET A N 1
ATOM 3478 C CA . MET A 1 441 ? -2.523 5.203 -36.75 1 32.31 441 MET A CA 1
ATOM 3479 C C . MET A 1 441 ? -2.049 5.027 -38.188 1 32.31 441 MET A C 1
ATOM 3481 O O . MET A 1 441 ? -1.792 3.904 -38.625 1 32.31 441 MET A O 1
ATOM 3485 N N . ASP A 1 442 ? -2.332 5.758 -39.156 1 32.53 442 ASP A N 1
ATOM 3486 C CA . ASP A 1 442 ? -1.695 5.555 -40.438 1 32.53 442 ASP A CA 1
ATOM 3487 C C . ASP A 1 442 ? -0.217 5.207 -40.281 1 32.53 442 ASP A C 1
ATOM 3489 O O . ASP A 1 442 ? 0.478 4.957 -41.281 1 32.53 442 ASP A O 1
ATOM 3493 N N . ASN A 1 443 ? 0.469 5.98 -39.5 1 31.19 443 ASN A N 1
ATOM 3494 C CA . ASN A 1 443 ? 1.725 5.273 -39.281 1 31.19 443 ASN A CA 1
ATOM 3495 C C . ASN A 1 443 ? 1.493 3.918 -38.625 1 31.19 443 ASN A C 1
ATOM 3497 O O . ASN A 1 443 ? 1.602 3.793 -37.406 1 31.19 443 ASN A O 1
ATOM 3501 N N . ALA A 1 444 ? 0.473 3.209 -38.906 1 34.97 444 ALA A N 1
ATOM 3502 C CA . ALA A 1 444 ? 0.276 1.764 -38.844 1 34.97 444 ALA A CA 1
ATOM 3503 C C . ALA A 1 444 ? 1.612 1.028 -38.812 1 34.97 444 ALA A C 1
ATOM 3505 O O . ALA A 1 444 ? 1.942 0.28 -39.75 1 34.97 444 ALA A O 1
ATOM 3506 N N . SER A 1 445 ? 2.611 1.643 -38.719 1 33.28 445 SER A N 1
ATOM 3507 C CA . SER A 1 445 ? 3.768 0.841 -38.344 1 33.28 445 SER A CA 1
ATOM 3508 C C . SER A 1 445 ? 3.391 -0.218 -37.312 1 33.28 445 SER A C 1
ATOM 3510 O O . SER A 1 445 ? 2.428 -0.046 -36.562 1 33.28 445 SER A O 1
ATOM 3512 N N . GLU A 1 446 ? 3.971 -1.441 -37.438 1 36.06 446 GLU A N 1
ATOM 3513 C CA . GLU A 1 446 ? 4.082 -2.697 -36.719 1 36.06 446 GLU A CA 1
ATOM 3514 C C . GLU A 1 446 ? 3.934 -2.473 -35.219 1 36.06 446 GLU A C 1
ATOM 3516 O O . GLU A 1 446 ? 4.75 -1.783 -34.594 1 36.06 446 GLU A O 1
ATOM 3521 N N . LEU A 1 447 ? 2.648 -2.268 -34.875 1 41.25 447 LEU A N 1
ATOM 3522 C CA . LEU A 1 447 ? 2.551 -2.359 -33.406 1 41.25 447 LEU A CA 1
ATOM 3523 C C . LEU A 1 447 ? 3.562 -3.359 -32.875 1 41.25 447 LEU A C 1
ATOM 3525 O O . LEU A 1 447 ? 3.6 -4.512 -33.281 1 41.25 447 LEU A O 1
ATOM 3529 N N . SER A 1 448 ? 4.516 -2.973 -32.5 1 46.81 448 SER A N 1
ATOM 3530 C CA . SER A 1 448 ? 5.477 -3.875 -31.891 1 46.81 448 SER A CA 1
ATOM 3531 C C . SER A 1 448 ? 4.863 -4.59 -30.688 1 46.81 448 SER A C 1
ATOM 3533 O O . SER A 1 448 ? 3.941 -4.074 -30.047 1 46.81 448 SER A O 1
ATOM 3535 N N . ARG A 1 449 ? 4.879 -5.934 -30.734 1 48.81 449 ARG A N 1
ATOM 3536 C CA . ARG A 1 449 ? 4.434 -6.816 -29.656 1 48.81 449 ARG A CA 1
ATOM 3537 C C . ARG A 1 449 ? 4.488 -6.109 -28.312 1 48.81 449 ARG A C 1
ATOM 3539 O O . ARG A 1 449 ? 3.592 -6.277 -27.484 1 48.81 449 ARG A O 1
ATOM 3546 N N . GLY A 1 450 ? 5.43 -5.266 -28.188 1 47.62 450 GLY A N 1
ATOM 3547 C CA . GLY A 1 450 ? 5.578 -4.531 -26.938 1 47.62 450 GLY A CA 1
ATOM 3548 C C . GLY A 1 450 ? 4.516 -3.467 -26.75 1 47.62 450 GLY A C 1
ATOM 3549 O O . GLY A 1 450 ? 4.148 -3.152 -25.609 1 47.62 450 GLY A O 1
ATOM 3550 N N . GLN A 1 451 ? 3.871 -3.027 -27.797 1 47.5 451 GLN A N 1
ATOM 3551 C CA . GLN A 1 451 ? 2.914 -1.931 -27.703 1 47.5 451 GLN A CA 1
ATOM 3552 C C . GLN A 1 451 ? 1.548 -2.43 -27.25 1 47.5 451 GLN A C 1
ATOM 3554 O O . GLN A 1 451 ? 0.838 -1.732 -26.516 1 47.5 451 GLN A O 1
ATOM 3559 N N . ILE A 1 452 ? 1.18 -3.566 -27.703 1 49.97 452 ILE A N 1
ATOM 3560 C CA . ILE A 1 452 ? -0.101 -4.113 -27.266 1 49.97 452 ILE A CA 1
ATOM 3561 C C . ILE A 1 452 ? -0.08 -4.34 -25.75 1 49.97 452 ILE A C 1
ATOM 3563 O O . ILE A 1 452 ? -1.058 -4.047 -25.062 1 49.97 452 ILE A O 1
ATOM 3567 N N . ASP A 1 453 ? 1.076 -4.871 -25.359 1 52.78 453 ASP A N 1
ATOM 3568 C CA . ASP A 1 453 ? 1.216 -5.129 -23.922 1 52.78 453 ASP A CA 1
ATOM 3569 C C . ASP A 1 453 ? 1.115 -3.836 -23.125 1 52.78 453 ASP A C 1
ATOM 3571 O O . ASP A 1 453 ? 0.661 -3.846 -21.969 1 52.78 453 ASP A O 1
ATOM 3575 N N . ASN A 1 454 ? 1.414 -2.797 -23.844 1 52.31 454 ASN A N 1
ATOM 3576 C CA . ASN A 1 454 ? 1.436 -1.506 -23.172 1 52.31 454 ASN A CA 1
ATOM 3577 C C . ASN A 1 454 ? 0.218 -0.661 -23.531 1 52.31 454 ASN A C 1
ATOM 3579 O O . ASN A 1 454 ? 0.187 0.54 -23.25 1 52.31 454 ASN A O 1
ATOM 3583 N N . THR A 1 455 ? -0.648 -1.432 -24.297 1 56.03 455 THR A N 1
ATOM 3584 C CA . THR A 1 455 ? -1.836 -0.67 -24.672 1 56.03 455 THR A CA 1
ATOM 3585 C C . THR A 1 455 ? -2.639 -0.28 -23.438 1 56.03 455 THR A C 1
ATOM 3587 O O . THR A 1 455 ? -2.879 -1.111 -22.562 1 56.03 455 THR A O 1
ATOM 3590 N N . VAL A 1 456 ? -2.975 0.925 -23.375 1 62.31 456 VAL A N 1
ATOM 3591 C CA . VAL A 1 456 ? -3.779 1.476 -22.297 1 62.31 456 VAL A CA 1
ATOM 3592 C C . VAL A 1 456 ? -5.133 0.773 -22.25 1 62.31 456 VAL A C 1
ATOM 3594 O O . VAL A 1 456 ? -5.664 0.364 -23.281 1 62.31 456 VAL A O 1
ATOM 3597 N N . PHE A 1 457 ? -5.621 0.29 -21.219 1 59.5 457 PHE A N 1
ATOM 3598 C CA . PHE A 1 457 ? -6.836 -0.457 -20.922 1 59.5 457 PHE A CA 1
ATOM 3599 C C . PHE A 1 457 ? -8 0.055 -21.75 1 59.5 457 PHE A C 1
ATOM 3601 O O . PHE A 1 457 ? -8.82 -0.731 -22.234 1 59.5 457 PHE A O 1
ATOM 3608 N N . GLU A 1 458 ? -7.945 1.393 -22.141 1 62.69 458 GLU A N 1
ATOM 3609 C CA . GLU A 1 458 ? -9.086 2.029 -22.797 1 62.69 458 GLU A CA 1
ATOM 3610 C C . GLU A 1 458 ? -9.078 1.751 -24.297 1 62.69 458 GLU A C 1
ATOM 3612 O O . GLU A 1 458 ? -10.102 1.899 -24.969 1 62.69 458 GLU A O 1
ATOM 3617 N N . GLU A 1 459 ? -8 1.164 -24.797 1 73.38 459 GLU A N 1
ATOM 3618 C CA . GLU A 1 459 ? -7.895 0.918 -26.234 1 73.38 459 GLU A CA 1
ATOM 3619 C C . GLU A 1 459 ? -8.172 -0.544 -26.562 1 73.38 459 GLU A C 1
ATOM 3621 O O . GLU A 1 459 ? -8.406 -0.89 -27.719 1 73.38 459 GLU A O 1
ATOM 3626 N N . LYS A 1 460 ? -8.305 -1.441 -25.641 1 81.31 460 LYS A N 1
ATOM 3627 C CA . LYS A 1 460 ? -8.445 -2.881 -25.844 1 81.31 460 LYS A CA 1
ATOM 3628 C C . LYS A 1 460 ? -9.797 -3.213 -26.484 1 81.31 460 LYS A C 1
ATOM 3630 O O . LYS A 1 460 ? -9.875 -4.059 -27.375 1 81.31 460 LYS A O 1
ATOM 3635 N N . PRO A 1 461 ? -10.852 -2.508 -26.031 1 86 461 PRO A N 1
ATOM 3636 C CA . PRO A 1 461 ? -12.148 -2.803 -26.641 1 86 461 PRO A CA 1
ATOM 3637 C C . PRO A 1 461 ? -12.148 -2.541 -28.156 1 86 461 PRO A C 1
ATOM 3639 O O . PRO A 1 461 ? -12.812 -3.256 -28.906 1 86 461 PRO A O 1
ATOM 3642 N N . LEU A 1 462 ? -11.336 -1.631 -28.594 1 84.94 462 LEU A N 1
ATOM 3643 C CA . LEU A 1 462 ? -11.297 -1.291 -30.016 1 84.94 462 LEU A CA 1
ATOM 3644 C C . LEU A 1 462 ? -10.719 -2.441 -30.844 1 84.94 462 LEU A C 1
ATOM 3646 O O . LEU A 1 462 ? -11.195 -2.723 -31.938 1 84.94 462 LEU A O 1
ATOM 3650 N N . ILE A 1 463 ? -9.82 -3.086 -30.312 1 86.5 463 ILE A N 1
ATOM 3651 C CA . ILE A 1 463 ? -9.227 -4.234 -31 1 86.5 463 ILE A CA 1
ATOM 3652 C C . ILE A 1 463 ? -10.234 -5.375 -31.062 1 86.5 463 ILE A C 1
ATOM 3654 O O . ILE A 1 463 ? -10.422 -5.996 -32.125 1 86.5 463 ILE A O 1
ATOM 3658 N N . LEU A 1 464 ? -10.898 -5.621 -30 1 92.19 464 LEU A N 1
ATOM 3659 C CA . LEU A 1 464 ? -11.844 -6.73 -29.938 1 92.19 464 LEU A CA 1
ATOM 3660 C C . LEU A 1 464 ? -13.023 -6.488 -30.875 1 92.19 464 LEU A C 1
ATOM 3662 O O . LEU A 1 464 ? -13.523 -7.426 -31.516 1 92.19 464 LEU A O 1
ATOM 3666 N N . LEU A 1 465 ? -13.43 -5.242 -31 1 91.62 465 LEU A N 1
ATOM 3667 C CA . LEU A 1 465 ? -14.539 -4.918 -31.875 1 91.62 465 LEU A CA 1
ATOM 3668 C C . LEU A 1 465 ? -14.172 -5.168 -33.344 1 91.62 465 LEU A C 1
ATOM 3670 O O . LEU A 1 465 ? -15.023 -5.531 -34.156 1 91.62 465 LEU A O 1
ATOM 3674 N N . ARG A 1 466 ? -12.961 -5.109 -33.594 1 89.31 466 ARG A N 1
ATOM 3675 C CA . ARG A 1 466 ? -12.469 -5.32 -34.969 1 89.31 466 ARG A CA 1
ATOM 3676 C C . ARG A 1 466 ? -12.453 -6.805 -35.312 1 89.31 466 ARG A C 1
ATOM 3678 O O . ARG A 1 466 ? -12.711 -7.18 -36.438 1 89.31 466 ARG A O 1
ATOM 3685 N N . TYR A 1 467 ? -12.203 -7.613 -34.406 1 93.44 467 TYR A N 1
ATOM 3686 C CA . TYR A 1 467 ? -11.969 -9.023 -34.688 1 93.44 467 TYR A CA 1
ATOM 3687 C C . TYR A 1 467 ? -13.195 -9.859 -34.344 1 93.44 467 TYR A C 1
ATOM 3689 O O . TYR A 1 467 ? -13.305 -11.016 -34.75 1 93.44 467 TYR A O 1
ATOM 3697 N N . PHE A 1 468 ? -14.055 -9.305 -33.562 1 95.31 468 PHE A N 1
ATOM 3698 C CA . PHE A 1 468 ? -15.258 -10.023 -33.156 1 95.31 468 PHE A CA 1
ATOM 3699 C C . PHE A 1 468 ? -16.516 -9.273 -33.594 1 95.31 468 PHE A C 1
ATOM 3701 O O . PHE A 1 468 ? -17.141 -8.57 -32.812 1 95.31 468 PHE A O 1
ATOM 3708 N N . PRO A 1 469 ? -16.984 -9.516 -34.781 1 94.56 469 PRO A N 1
ATOM 3709 C CA . PRO A 1 469 ? -18.156 -8.82 -35.312 1 94.56 469 PRO A CA 1
ATOM 3710 C C . PRO A 1 469 ? -19.391 -8.945 -34.438 1 94.56 469 PRO A C 1
ATOM 3712 O O . PRO A 1 469 ? -20.219 -8.039 -34.375 1 94.56 469 PRO A O 1
ATOM 3715 N N . ILE A 1 470 ? -19.484 -9.992 -33.719 1 95.81 470 ILE A N 1
ATOM 3716 C CA . ILE A 1 470 ? -20.641 -10.195 -32.875 1 95.81 470 ILE A CA 1
ATOM 3717 C C . ILE A 1 470 ? -20.703 -9.094 -31.812 1 95.81 470 ILE A C 1
ATOM 3719 O O . ILE A 1 470 ? -21.781 -8.695 -31.375 1 95.81 470 ILE A O 1
ATOM 3723 N N . LEU A 1 471 ? -19.547 -8.641 -31.359 1 95.19 471 LEU A N 1
ATOM 3724 C CA . LEU A 1 471 ? -19.484 -7.551 -30.391 1 95.19 471 LEU A CA 1
ATOM 3725 C C . LEU A 1 471 ? -19.891 -6.227 -31.031 1 95.19 471 LEU A C 1
ATOM 3727 O O . LEU A 1 471 ? -20.562 -5.402 -30.406 1 95.19 471 LEU A O 1
ATOM 3731 N N . GLN A 1 472 ? -19.469 -6.059 -32.25 1 92 472 GLN A N 1
ATOM 3732 C CA . GLN A 1 472 ? -19.859 -4.855 -32.969 1 92 472 GLN A CA 1
ATOM 3733 C C . GLN A 1 472 ? -21.359 -4.793 -33.188 1 92 472 GLN A C 1
ATOM 3735 O O . GLN A 1 472 ? -21.969 -3.736 -33 1 92 472 GLN A O 1
ATOM 3740 N N . ASP A 1 473 ? -21.859 -5.914 -33.5 1 93.69 473 ASP A N 1
ATOM 3741 C CA . ASP A 1 473 ? -23.312 -5.988 -33.656 1 93.69 473 ASP A CA 1
ATOM 3742 C C . ASP A 1 473 ? -24.031 -5.598 -32.375 1 93.69 473 ASP A C 1
ATOM 3744 O O . ASP A 1 473 ? -25.031 -4.895 -32.406 1 93.69 473 ASP A O 1
ATOM 3748 N N . LEU A 1 474 ? -23.547 -6.082 -31.297 1 94.88 474 LEU A N 1
ATOM 3749 C CA . LEU A 1 474 ? -24.141 -5.801 -29.984 1 94.88 474 LEU A CA 1
ATOM 3750 C C . LEU A 1 474 ? -24.109 -4.305 -29.688 1 94.88 474 LEU A C 1
ATOM 3752 O O . LEU A 1 474 ? -25.125 -3.734 -29.266 1 94.88 474 LEU A O 1
ATOM 3756 N N . ILE A 1 475 ? -22.938 -3.668 -29.891 1 92.62 475 ILE A N 1
ATOM 3757 C CA . ILE A 1 475 ? -22.781 -2.254 -29.562 1 92.62 475 ILE A CA 1
ATOM 3758 C C . ILE A 1 475 ? -23.656 -1.412 -30.5 1 92.62 475 ILE A C 1
ATOM 3760 O O . ILE A 1 475 ? -24.188 -0.376 -30.094 1 92.62 475 ILE A O 1
ATOM 3764 N N . ASP A 1 476 ? -23.812 -1.859 -31.734 1 90.12 476 ASP A N 1
ATOM 3765 C CA . ASP A 1 476 ? -24.672 -1.161 -32.688 1 90.12 476 ASP A CA 1
ATOM 3766 C C . ASP A 1 476 ? -26.141 -1.237 -32.25 1 90.12 476 ASP A C 1
ATOM 3768 O O . ASP A 1 476 ? -26.875 -0.262 -32.375 1 90.12 476 ASP A O 1
ATOM 3772 N N . GLN A 1 477 ? -26.484 -2.33 -31.781 1 91.06 477 GLN A N 1
ATOM 3773 C CA . GLN A 1 477 ? -27.844 -2.494 -31.281 1 91.06 477 GLN A CA 1
ATOM 3774 C C . GLN A 1 477 ? -28.078 -1.63 -30.047 1 91.06 477 GLN A C 1
ATOM 3776 O O . GLN A 1 477 ? -29.141 -1.04 -29.891 1 91.06 477 GLN A O 1
ATOM 3781 N N . ALA A 1 478 ? -27.141 -1.596 -29.141 1 92.75 478 ALA A N 1
ATOM 3782 C CA . ALA A 1 478 ? -27.234 -0.793 -27.938 1 92.75 478 ALA A CA 1
ATOM 3783 C C . ALA A 1 478 ? -27.312 0.695 -28.266 1 92.75 478 ALA A C 1
ATOM 3785 O O . ALA A 1 478 ? -28.016 1.453 -27.578 1 92.75 478 ALA A O 1
ATOM 3786 N N . LYS A 1 479 ? -26.578 1.062 -29.266 1 90.25 479 LYS A N 1
ATOM 3787 C CA . LYS A 1 479 ? -26.578 2.453 -29.703 1 90.25 479 LYS A CA 1
ATOM 3788 C C . LYS A 1 479 ? -27.969 2.922 -30.062 1 90.25 479 LYS A C 1
ATOM 3790 O O . LYS A 1 479 ? -28.344 4.062 -29.781 1 90.25 479 LYS A O 1
ATOM 3795 N N . LEU A 1 480 ? -28.734 2.084 -30.656 1 88.25 480 LEU A N 1
ATOM 3796 C CA . LEU A 1 480 ? -30.078 2.41 -31.094 1 88.25 480 LEU A CA 1
ATOM 3797 C C . LEU A 1 480 ? -30.984 2.74 -29.906 1 88.25 480 LEU A C 1
ATOM 3799 O O . LEU A 1 480 ? -31.938 3.518 -30.047 1 88.25 480 LEU A O 1
ATOM 3803 N N . SER A 1 481 ? -30.656 2.178 -28.797 1 88.5 481 SER A N 1
ATOM 3804 C CA . SER A 1 481 ? -31.5 2.359 -27.609 1 88.5 481 SER A CA 1
ATOM 3805 C C . SER A 1 481 ? -30.906 3.383 -26.656 1 88.5 481 SER A C 1
ATOM 3807 O O . SER A 1 481 ? -31.5 3.711 -25.625 1 88.5 481 SER A O 1
ATOM 3809 N N . CYS A 1 482 ? -29.734 3.844 -27 1 90.06 482 CYS A N 1
ATOM 3810 C CA . CYS A 1 482 ? -29.016 4.707 -26.062 1 90.06 482 CYS A CA 1
ATOM 3811 C C . CYS A 1 482 ? -29.406 6.168 -26.266 1 90.06 482 CYS A C 1
ATOM 3813 O O . CYS A 1 482 ? -29.578 6.613 -27.406 1 90.06 482 CYS A O 1
ATOM 3815 N N . LYS A 1 483 ? -29.531 6.953 -25.188 1 83.56 483 LYS A N 1
ATOM 3816 C CA . LYS A 1 483 ? -29.922 8.359 -25.281 1 83.56 483 LYS A CA 1
ATOM 3817 C C . LYS A 1 483 ? -28.812 9.273 -24.781 1 83.56 483 LYS A C 1
ATOM 3819 O O . LYS A 1 483 ? -29.062 10.43 -24.438 1 83.56 483 LYS A O 1
ATOM 3824 N N . CYS A 1 484 ? -27.641 8.734 -24.734 1 85.25 484 CYS A N 1
ATOM 3825 C CA . CYS A 1 484 ? -26.562 9.562 -24.219 1 85.25 484 CYS A CA 1
ATOM 3826 C C . CYS A 1 484 ? -26.031 10.5 -25.297 1 85.25 484 CYS A C 1
ATOM 3828 O O . CYS A 1 484 ? -26.375 10.352 -26.484 1 85.25 484 CYS A O 1
ATOM 3830 N N . GLY A 1 485 ? -25.281 11.609 -24.906 1 78.69 485 GLY A N 1
ATOM 3831 C CA . GLY A 1 485 ? -24.766 12.617 -25.812 1 78.69 485 GLY A CA 1
ATOM 3832 C C . GLY A 1 485 ? -23.828 12.062 -26.859 1 78.69 485 GLY A C 1
ATOM 3833 O O . GLY A 1 485 ? -23.844 12.484 -28.016 1 78.69 485 GLY A O 1
ATOM 3834 N N . ASN A 1 486 ? -23.078 11.117 -26.594 1 78.75 486 ASN A N 1
ATOM 3835 C CA . ASN A 1 486 ? -22.094 10.531 -27.5 1 78.75 486 ASN A CA 1
ATOM 3836 C C . ASN A 1 486 ? -22.781 9.734 -28.609 1 78.75 486 ASN A C 1
ATOM 3838 O O . ASN A 1 486 ? -22.344 9.781 -29.766 1 78.75 486 ASN A O 1
ATOM 3842 N N . CYS A 1 487 ? -23.703 8.922 -28.188 1 85.19 487 CYS A N 1
ATOM 3843 C CA . CYS A 1 487 ? -24.422 8.086 -29.156 1 85.19 487 CYS A CA 1
ATOM 3844 C C . CYS A 1 487 ? -25.312 8.93 -30.047 1 85.19 487 CYS A C 1
ATOM 3846 O O . CYS A 1 487 ? -25.594 8.547 -31.188 1 85.19 487 CYS A O 1
ATOM 3848 N N . ALA A 1 488 ? -25.672 10.125 -29.453 1 79.69 488 ALA A N 1
ATOM 3849 C CA . ALA A 1 488 ? -26.484 11.031 -30.266 1 79.69 488 ALA A CA 1
ATOM 3850 C C . ALA A 1 488 ? -25.656 11.648 -31.391 1 79.69 488 ALA A C 1
ATOM 3852 O O . ALA A 1 488 ? -26.172 11.891 -32.5 1 79.69 488 ALA A O 1
ATOM 3853 N N . LYS A 1 489 ? -24.406 12.117 -31.094 1 73.31 489 LYS A N 1
ATOM 3854 C CA . LYS A 1 489 ? -23.547 12.75 -32.094 1 73.31 489 LYS A CA 1
ATOM 3855 C C . LYS A 1 489 ? -23.125 11.766 -33.156 1 73.31 489 LYS A C 1
ATOM 3857 O O . LYS A 1 489 ? -22.453 12.141 -34.125 1 73.31 489 LYS A O 1
ATOM 3862 N N . ASP A 1 490 ? -23.75 10.734 -33.281 1 62.34 490 ASP A N 1
ATOM 3863 C CA . ASP A 1 490 ? -23.5 9.664 -34.25 1 62.34 490 ASP A CA 1
ATOM 3864 C C . ASP A 1 490 ? -22.016 9.359 -34.375 1 62.34 490 ASP A C 1
ATOM 3866 O O . ASP A 1 490 ? -21.516 9.086 -35.469 1 62.34 490 ASP A O 1
ATOM 3870 N N . ASP A 1 491 ? -21.281 9.617 -33.281 1 59.78 491 ASP A N 1
ATOM 3871 C CA . ASP A 1 491 ? -19.875 9.266 -33.25 1 59.78 491 ASP A CA 1
ATOM 3872 C C . ASP A 1 491 ? -19.672 7.754 -33.219 1 59.78 491 ASP A C 1
ATOM 3874 O O . ASP A 1 491 ? -20.172 7.09 -32.281 1 59.78 491 ASP A O 1
ATOM 3878 N N . PRO A 1 492 ? -19.109 7.227 -34.281 1 61.53 492 PRO A N 1
ATOM 3879 C CA . PRO A 1 492 ? -18.953 5.773 -34.375 1 61.53 492 PRO A CA 1
ATOM 3880 C C . PRO A 1 492 ? -17.953 5.238 -33.344 1 61.53 492 PRO A C 1
ATOM 3882 O O . PRO A 1 492 ? -17.922 4.035 -33.094 1 61.53 492 PRO A O 1
ATOM 3885 N N . ALA A 1 493 ? -17.219 6.133 -32.75 1 65.56 493 ALA A N 1
ATOM 3886 C CA . ALA A 1 493 ? -16.109 5.66 -31.922 1 65.56 493 ALA A CA 1
ATOM 3887 C C . ALA A 1 493 ? -16.609 5.203 -30.562 1 65.56 493 ALA A C 1
ATOM 3889 O O . ALA A 1 493 ? -17.484 5.844 -29.969 1 65.56 493 ALA A O 1
ATOM 3890 N N . PHE A 1 494 ? -16.25 3.879 -30.234 1 78.38 494 PHE A N 1
ATOM 3891 C CA . PHE A 1 494 ? -16.531 3.367 -28.891 1 78.38 494 PHE A CA 1
ATOM 3892 C C . PHE A 1 494 ? -15.891 4.246 -27.828 1 78.38 494 PHE A C 1
ATOM 3894 O O . PHE A 1 494 ? -14.68 4.465 -27.844 1 78.38 494 PHE A O 1
ATOM 3901 N N . ILE A 1 495 ? -16.734 4.863 -27.094 1 73 495 ILE A N 1
ATOM 3902 C CA . ILE A 1 495 ? -16.219 5.73 -26.031 1 73 495 ILE A CA 1
ATOM 3903 C C . ILE A 1 495 ? -16.406 5.055 -24.672 1 73 495 ILE A C 1
ATOM 3905 O O . ILE A 1 495 ? -17.469 4.48 -24.391 1 73 495 ILE A O 1
ATOM 3909 N N . TRP A 1 496 ? -15.383 5.117 -23.906 1 75.19 496 TRP A N 1
ATOM 3910 C CA . TRP A 1 496 ? -15.391 4.562 -22.562 1 75.19 496 TRP A CA 1
ATOM 3911 C C . TRP A 1 496 ? -16.172 5.461 -21.609 1 75.19 496 TRP A C 1
ATOM 3913 O O . TRP A 1 496 ? -15.578 6.246 -20.859 1 75.19 496 TRP A O 1
ATOM 3923 N N . ASP A 1 497 ? -17.484 5.379 -21.656 1 77.5 497 ASP A N 1
ATOM 3924 C CA . ASP A 1 497 ? -18.391 6.152 -20.812 1 77.5 497 ASP A CA 1
ATOM 3925 C C . ASP A 1 497 ? -19.359 5.242 -20.047 1 77.5 497 ASP A C 1
ATOM 3927 O O . ASP A 1 497 ? -20.203 4.59 -20.656 1 77.5 497 ASP A O 1
ATOM 3931 N N . GLU A 1 498 ? -19.297 5.281 -18.781 1 77.06 498 GLU A N 1
ATOM 3932 C CA . GLU A 1 498 ? -20.094 4.395 -17.953 1 77.06 498 GLU A CA 1
ATOM 3933 C C . GLU A 1 498 ? -21.578 4.707 -18.078 1 77.06 498 GLU A C 1
ATOM 3935 O O . GLU A 1 498 ? -22.422 3.877 -17.734 1 77.06 498 GLU A O 1
ATOM 3940 N N . HIS A 1 499 ? -21.906 5.832 -18.672 1 79.88 499 HIS A N 1
ATOM 3941 C CA . HIS A 1 499 ? -23.312 6.215 -18.797 1 79.88 499 HIS A CA 1
ATOM 3942 C C . HIS A 1 499 ? -23.828 5.922 -20.188 1 79.88 499 HIS A C 1
ATOM 3944 O O . HIS A 1 499 ? -25 6.207 -20.5 1 79.88 499 HIS A O 1
ATOM 3950 N N . CYS A 1 500 ? -23.031 5.289 -20.922 1 89.25 500 CYS A N 1
ATOM 3951 C CA . CYS A 1 500 ? -23.391 4.895 -22.281 1 89.25 500 CYS A CA 1
ATOM 3952 C C . CYS A 1 500 ? -23.844 3.438 -22.328 1 89.25 500 CYS A C 1
ATOM 3954 O O . CYS A 1 500 ? -23.172 2.561 -21.766 1 89.25 500 CYS A O 1
ATOM 3956 N N . LEU A 1 501 ? -24.953 3.1 -23.016 1 91.06 501 LEU A N 1
ATOM 3957 C CA . LEU A 1 501 ? -25.484 1.738 -23.094 1 91.06 501 LEU A CA 1
ATOM 3958 C C . LEU A 1 501 ? -24.531 0.835 -23.859 1 91.06 501 LEU A C 1
ATOM 3960 O O . LEU A 1 501 ? -24.516 -0.381 -23.672 1 91.06 501 LEU A O 1
ATOM 3964 N N . ARG A 1 502 ? -23.828 1.451 -24.828 1 91.44 502 ARG A N 1
ATOM 3965 C CA . ARG A 1 502 ? -22.828 0.674 -25.531 1 91.44 502 ARG A CA 1
ATOM 3966 C C . ARG A 1 502 ? -21.797 0.102 -24.578 1 91.44 502 ARG A C 1
ATOM 3968 O O . ARG A 1 502 ? -21.422 -1.07 -24.688 1 91.44 502 ARG A O 1
ATOM 3975 N N . TYR A 1 503 ? -21.406 0.951 -23.766 1 89.56 503 TYR A N 1
ATOM 3976 C CA . TYR A 1 503 ? -20.453 0.541 -22.734 1 89.56 503 TYR A CA 1
ATOM 3977 C C . TYR A 1 503 ? -21.047 -0.547 -21.844 1 89.56 503 TYR A C 1
ATOM 3979 O O . TYR A 1 503 ? -20.391 -1.559 -21.578 1 89.56 503 TYR A O 1
ATOM 3987 N N . THR A 1 504 ? -22.203 -0.38 -21.422 1 89.25 504 THR A N 1
ATOM 3988 C CA . THR A 1 504 ? -22.875 -1.314 -20.516 1 89.25 504 THR A CA 1
ATOM 3989 C C . THR A 1 504 ? -23.016 -2.688 -21.172 1 89.25 504 THR A C 1
ATOM 3991 O O . THR A 1 504 ? -22.719 -3.709 -20.547 1 89.25 504 THR A O 1
ATOM 3994 N N . ALA A 1 505 ? -23.406 -2.66 -22.359 1 92.81 505 ALA A N 1
ATOM 3995 C CA . ALA A 1 505 ? -23.594 -3.922 -23.062 1 92.81 505 ALA A CA 1
ATOM 3996 C C . ALA A 1 505 ? -22.281 -4.66 -23.25 1 92.81 505 ALA A C 1
ATOM 3998 O O . ALA A 1 505 ? -22.203 -5.879 -23.062 1 92.81 505 ALA A O 1
ATOM 3999 N N . PHE A 1 506 ? -21.328 -3.939 -23.594 1 92.44 506 PHE A N 1
ATOM 4000 C CA . PHE A 1 506 ? -20 -4.527 -23.797 1 92.44 506 PHE A CA 1
ATOM 4001 C C . PHE A 1 506 ? -19.484 -5.133 -22.5 1 92.44 506 PHE A C 1
ATOM 4003 O O . PHE A 1 506 ? -19.047 -6.285 -22.484 1 92.44 506 PHE A O 1
ATOM 4010 N N . MET A 1 507 ? -19.562 -4.355 -21.484 1 91.12 507 MET A N 1
ATOM 4011 C CA . MET A 1 507 ? -19.016 -4.801 -20.188 1 91.12 507 MET A CA 1
ATOM 4012 C C . MET A 1 507 ? -19.828 -5.98 -19.656 1 91.12 507 MET A C 1
ATOM 4014 O O . MET A 1 507 ? -19.266 -6.867 -19 1 91.12 507 MET A O 1
ATOM 4018 N N . GLU A 1 508 ? -21.062 -5.957 -19.859 1 92.06 508 GLU A N 1
ATOM 4019 C CA . GLU A 1 508 ? -21.891 -7.07 -19.406 1 92.06 508 GLU A CA 1
ATOM 4020 C C . GLU A 1 508 ? -21.516 -8.359 -20.141 1 92.06 508 GLU A C 1
ATOM 4022 O O . GLU A 1 508 ? -21.469 -9.43 -19.531 1 92.06 508 GLU A O 1
ATOM 4027 N N . THR A 1 509 ? -21.25 -8.227 -21.359 1 94.19 509 THR A N 1
ATOM 4028 C CA . THR A 1 509 ? -20.812 -9.391 -22.141 1 94.19 509 THR A CA 1
ATOM 4029 C C . THR A 1 509 ? -19.484 -9.93 -21.625 1 94.19 509 THR A C 1
ATOM 4031 O O . THR A 1 509 ? -19.312 -11.141 -21.484 1 94.19 509 THR A O 1
ATOM 4034 N N . MET A 1 510 ? -18.594 -8.992 -21.422 1 93.56 510 MET A N 1
ATOM 4035 C CA . MET A 1 510 ? -17.312 -9.398 -20.875 1 93.56 510 MET A CA 1
ATOM 4036 C C . MET A 1 510 ? -17.484 -10.07 -19.516 1 93.56 510 MET A C 1
ATOM 4038 O O . MET A 1 510 ? -16.75 -11.008 -19.188 1 93.56 510 MET A O 1
ATOM 4042 N N . LEU A 1 511 ? -18.422 -9.617 -18.797 1 92.44 511 LEU A N 1
ATOM 4043 C CA . LEU A 1 511 ? -18.703 -10.227 -17.5 1 92.44 511 LEU A CA 1
ATOM 4044 C C . LEU A 1 511 ? -19.172 -11.672 -17.672 1 92.44 511 LEU A C 1
ATOM 4046 O O . LEU A 1 511 ? -18.688 -12.562 -16.969 1 92.44 511 LEU A O 1
ATOM 4050 N N . TYR A 1 512 ? -20.078 -11.906 -18.578 1 94.12 512 TYR A N 1
ATOM 4051 C CA . TYR A 1 512 ? -20.578 -13.258 -18.797 1 94.12 512 TYR A CA 1
ATOM 4052 C C . TYR A 1 512 ? -19.453 -14.188 -19.25 1 94.12 512 TYR A C 1
ATOM 4054 O O . TYR A 1 512 ? -19.391 -15.336 -18.797 1 94.12 512 TYR A O 1
ATOM 4062 N N . PHE A 1 513 ? -18.672 -13.656 -20.078 1 95.38 513 PHE A N 1
ATOM 4063 C CA . PHE A 1 513 ? -17.531 -14.445 -20.531 1 95.38 513 PHE A CA 1
ATOM 4064 C C . PHE A 1 513 ? -16.609 -14.789 -19.359 1 95.38 513 PHE A C 1
ATOM 4066 O O . PHE A 1 513 ? -16.203 -15.945 -19.203 1 95.38 513 PHE A O 1
ATOM 4073 N N . ALA A 1 514 ? -16.266 -13.812 -18.594 1 94.62 514 ALA A N 1
ATOM 4074 C CA . ALA A 1 514 ? -15.391 -14.023 -17.438 1 94.62 514 ALA A CA 1
ATOM 4075 C C . ALA A 1 514 ? -16 -15.023 -16.469 1 94.62 514 ALA A C 1
ATOM 4077 O O . ALA A 1 514 ? -15.305 -15.891 -15.938 1 94.62 514 ALA A O 1
ATOM 4078 N N . HIS A 1 515 ? -17.281 -14.938 -16.203 1 93.94 515 HIS A N 1
ATOM 4079 C CA . HIS A 1 515 ? -17.984 -15.883 -15.336 1 93.94 515 HIS A CA 1
ATOM 4080 C C . HIS A 1 515 ? -17.922 -17.297 -15.914 1 93.94 515 HIS A C 1
ATOM 4082 O O . HIS A 1 515 ? -17.797 -18.266 -15.172 1 93.94 515 HIS A O 1
ATOM 4088 N N . GLY A 1 516 ? -18.094 -17.297 -17.219 1 96.06 516 GLY A N 1
ATOM 4089 C CA . GLY A 1 516 ? -18.016 -18.609 -17.875 1 96.06 516 GLY A CA 1
ATOM 4090 C C . GLY A 1 516 ? -16.672 -19.281 -17.672 1 96.06 516 GLY A C 1
ATOM 4091 O O . GLY A 1 516 ? -16.609 -20.484 -17.406 1 96.06 516 GLY A O 1
ATOM 4092 N N . VAL A 1 517 ? -15.672 -18.5 -17.781 1 96.06 517 VAL A N 1
ATOM 4093 C CA . VAL A 1 517 ? -14.328 -19.031 -17.578 1 96.06 517 VAL A CA 1
ATOM 4094 C C . VAL A 1 517 ? -14.156 -19.453 -16.109 1 96.06 517 VAL A C 1
ATOM 4096 O O . VAL A 1 517 ? -13.617 -20.516 -15.828 1 96.06 517 VAL A O 1
ATOM 4099 N N . ALA A 1 518 ? -14.578 -18.641 -15.242 1 95.69 518 ALA A N 1
ATOM 4100 C CA . ALA A 1 518 ? -14.5 -18.969 -13.82 1 95.69 518 ALA A CA 1
ATOM 4101 C C . ALA A 1 518 ? -15.273 -20.25 -13.516 1 95.69 518 ALA A C 1
ATOM 4103 O O . ALA A 1 518 ? -14.805 -21.109 -12.766 1 95.69 518 ALA A O 1
ATOM 4104 N N . ASP A 1 519 ? -16.391 -20.344 -14.109 1 96 519 ASP A N 1
ATOM 4105 C CA . ASP A 1 519 ? -17.219 -21.547 -13.977 1 96 519 ASP A CA 1
ATOM 4106 C C . ASP A 1 519 ? -16.469 -22.781 -14.469 1 96 519 ASP A C 1
ATOM 4108 O O . ASP A 1 519 ? -16.453 -23.812 -13.797 1 96 519 ASP A O 1
ATOM 4112 N N . ALA A 1 520 ? -15.875 -22.625 -15.531 1 97 520 ALA A N 1
ATOM 4113 C CA . ALA A 1 520 ? -15.125 -23.719 -16.141 1 97 520 ALA A CA 1
ATOM 4114 C C . ALA A 1 520 ? -13.977 -24.172 -15.234 1 97 520 ALA A C 1
ATOM 4116 O O . ALA A 1 520 ? -13.586 -25.344 -15.242 1 97 520 ALA A O 1
ATOM 4117 N N . PHE A 1 521 ? -13.391 -23.25 -14.477 1 96.19 521 PHE A N 1
ATOM 4118 C CA . PHE A 1 521 ? -12.289 -23.547 -13.57 1 96.19 521 PHE A CA 1
ATOM 4119 C C . PHE A 1 521 ? -12.797 -24.188 -12.297 1 96.19 521 PHE A C 1
ATOM 4121 O O . PHE A 1 521 ? -12 -24.672 -11.477 1 96.19 521 PHE A O 1
ATOM 4128 N N . GLY A 1 522 ? -14.07 -24.109 -12.047 1 92.62 522 GLY A N 1
ATOM 4129 C CA . GLY A 1 522 ? -14.656 -24.781 -10.891 1 92.62 522 GLY A CA 1
ATOM 4130 C C . GLY A 1 522 ? -15.156 -23.812 -9.836 1 92.62 522 GLY A C 1
ATOM 4131 O O . GLY A 1 522 ? -15.5 -24.219 -8.727 1 92.62 522 GLY A O 1
ATOM 4132 N N . ALA A 1 523 ? -15.195 -22.531 -10.148 1 92.62 523 ALA A N 1
ATOM 4133 C CA . ALA A 1 523 ? -15.703 -21.562 -9.18 1 92.62 523 ALA A CA 1
ATOM 4134 C C . ALA A 1 523 ? -17.203 -21.75 -8.938 1 92.62 523 ALA A C 1
ATOM 4136 O O . ALA A 1 523 ? -17.984 -21.812 -9.891 1 92.62 523 ALA A O 1
ATOM 4137 N N . PRO A 1 524 ? -17.625 -21.828 -7.711 1 90.06 524 PRO A N 1
ATOM 4138 C CA . PRO A 1 524 ? -19.047 -22.031 -7.43 1 90.06 524 PRO A CA 1
ATOM 4139 C C . PRO A 1 524 ? -19.859 -20.75 -7.512 1 90.06 524 PRO A C 1
ATOM 4141 O O . PRO A 1 524 ? -21.062 -20.781 -7.746 1 90.06 524 PRO A O 1
ATOM 4144 N N . ASP A 1 525 ? -19.25 -19.656 -7.262 1 91.62 525 ASP A N 1
ATOM 4145 C CA . ASP A 1 525 ? -19.875 -18.328 -7.234 1 91.62 525 ASP A CA 1
ATOM 4146 C C . ASP A 1 525 ? -18.844 -17.234 -7.477 1 91.62 525 ASP A C 1
ATOM 4148 O O . ASP A 1 525 ? -17.703 -17.516 -7.891 1 91.62 525 ASP A O 1
ATOM 4152 N N . ILE A 1 526 ? -19.328 -15.961 -7.352 1 90.25 526 ILE A N 1
ATOM 4153 C CA . ILE A 1 526 ? -18.438 -14.828 -7.633 1 90.25 526 ILE A CA 1
ATOM 4154 C C . ILE A 1 526 ? -18.375 -13.906 -6.418 1 90.25 526 ILE A C 1
ATOM 4156 O O . ILE A 1 526 ? -19.344 -13.812 -5.652 1 90.25 526 ILE A O 1
ATOM 4160 N N . SER A 1 527 ? -17.203 -13.273 -6.199 1 90.69 527 SER A N 1
ATOM 4161 C CA . SER A 1 527 ? -17 -12.328 -5.102 1 90.69 527 SER A CA 1
ATOM 4162 C C . SER A 1 527 ? -17.906 -11.102 -5.258 1 90.69 527 SER A C 1
ATOM 4164 O O . SER A 1 527 ? -18.25 -10.719 -6.379 1 90.69 527 SER A O 1
ATOM 4166 N N . GLY A 1 528 ? -18.328 -10.547 -4.145 1 85.5 528 GLY A N 1
ATOM 4167 C CA . GLY A 1 528 ? -19.141 -9.344 -4.156 1 85.5 528 GLY A CA 1
ATOM 4168 C C . GLY A 1 528 ? -18.344 -8.078 -4.336 1 85.5 528 GLY A C 1
ATOM 4169 O O . GLY A 1 528 ? -18.859 -6.973 -4.148 1 85.5 528 GLY A O 1
ATOM 4170 N N . CYS A 1 529 ? -17.016 -8.281 -4.57 1 78.38 529 CYS A N 1
ATOM 4171 C CA . CYS A 1 529 ? -16.172 -7.102 -4.766 1 78.38 529 CYS A CA 1
ATOM 4172 C C . CYS A 1 529 ? -16.641 -6.305 -5.98 1 78.38 529 CYS A C 1
ATOM 4174 O O . CYS A 1 529 ? -17.047 -6.879 -6.984 1 78.38 529 CYS A O 1
ATOM 4176 N N . SER A 1 530 ? -17.25 -5.027 -5.809 1 57.84 530 SER A N 1
ATOM 4177 C CA . SER A 1 530 ? -17.844 -4.227 -6.867 1 57.84 530 SER A CA 1
ATOM 4178 C C . SER A 1 530 ? -16.969 -4.203 -8.117 1 57.84 530 SER A C 1
ATOM 4180 O O . SER A 1 530 ? -15.758 -4.008 -8.023 1 57.84 530 SER A O 1
ATOM 4182 N N . ALA A 1 531 ? -17.484 -4.859 -9.148 1 49.62 531 ALA A N 1
ATOM 4183 C CA . ALA A 1 531 ? -17.047 -5 -10.531 1 49.62 531 ALA A CA 1
ATOM 4184 C C . ALA A 1 531 ? -16.5 -3.68 -11.078 1 49.62 531 ALA A C 1
ATOM 4186 O O . ALA A 1 531 ? -15.547 -3.666 -11.859 1 49.62 531 ALA A O 1
ATOM 4187 N N . ALA A 1 532 ? -17.516 -2.717 -11.008 1 44.28 532 ALA A N 1
ATOM 4188 C CA . ALA A 1 532 ? -17.391 -1.446 -11.719 1 44.28 532 ALA A CA 1
ATOM 4189 C C . ALA A 1 532 ? -16.016 -0.82 -11.5 1 44.28 532 ALA A C 1
ATOM 4191 O O . ALA A 1 532 ? -15.539 -0.061 -12.344 1 44.28 532 ALA A O 1
ATOM 4192 N N . THR A 1 533 ? -15.555 -1.027 -10.383 1 44.12 533 THR A N 1
ATOM 4193 C CA . THR A 1 533 ? -14.227 -0.497 -10.086 1 44.12 533 THR A CA 1
ATOM 4194 C C . THR A 1 533 ? -13.141 -1.376 -10.695 1 44.12 533 THR A C 1
ATOM 4196 O O . THR A 1 533 ? -11.977 -0.98 -10.75 1 44.12 533 THR A O 1
ATOM 4199 N N . ALA A 1 534 ? -13.383 -2.727 -10.711 1 44.44 534 ALA A N 1
ATOM 4200 C CA . ALA A 1 534 ? -12.258 -3.502 -11.219 1 44.44 534 ALA A CA 1
ATOM 4201 C C . ALA A 1 534 ? -12.172 -3.422 -12.742 1 44.44 534 ALA A C 1
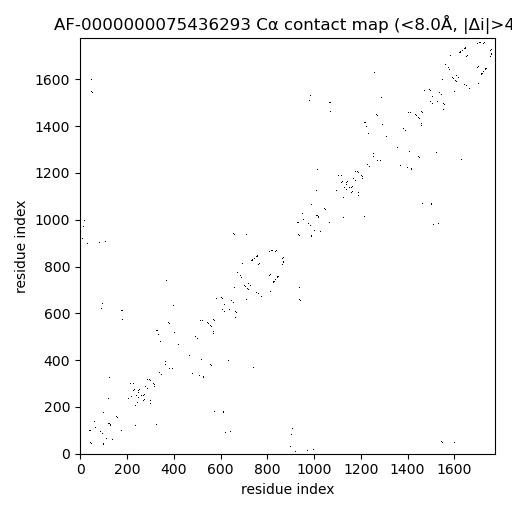ATOM 4203 O O . ALA A 1 534 ? -11.328 -4.078 -13.359 1 44.44 534 ALA A O 1
ATOM 4204 N N . GLY A 1 535 ? -12.961 -2.49 -13.359 1 46.62 535 GLY A N 1
ATOM 4205 C CA . GLY A 1 535 ? -12.898 -2.27 -14.797 1 46.62 535 GLY A CA 1
ATOM 4206 C C . GLY A 1 535 ? -12.508 -3.512 -15.57 1 46.62 535 GLY A C 1
ATOM 4207 O O . GLY A 1 535 ? -13.094 -3.803 -16.625 1 46.62 535 GLY A O 1
ATOM 4208 N N . ASP A 1 536 ? -11.297 -4.199 -15.375 1 58.72 536 ASP A N 1
ATOM 4209 C CA . ASP A 1 536 ? -10.727 -5.234 -16.234 1 58.72 536 ASP A CA 1
ATOM 4210 C C . ASP A 1 536 ? -10.969 -6.625 -15.648 1 58.72 536 ASP A C 1
ATOM 4212 O O . ASP A 1 536 ? -10.484 -6.938 -14.562 1 58.72 536 ASP A O 1
ATOM 4216 N N . SER A 1 537 ? -12.219 -7.281 -15.984 1 68.62 537 SER A N 1
ATOM 4217 C CA . SER A 1 537 ? -12.492 -8.648 -15.547 1 68.62 537 SER A CA 1
ATOM 4218 C C . SER A 1 537 ? -11.461 -9.625 -16.109 1 68.62 537 SER A C 1
ATOM 4220 O O . SER A 1 537 ? -11.547 -10.828 -15.859 1 68.62 537 SER A O 1
ATOM 4222 N N . GLY A 1 538 ? -10.531 -9.211 -16.672 1 85.44 538 GLY A N 1
ATOM 4223 C CA . GLY A 1 538 ? -9.523 -10.062 -17.281 1 85.44 538 GLY A CA 1
ATOM 4224 C C . GLY A 1 538 ? -10.008 -10.727 -18.562 1 85.44 538 GLY A C 1
ATOM 4225 O O . GLY A 1 538 ? -9.227 -11.375 -19.266 1 85.44 538 GLY A O 1
ATOM 4226 N N . ALA A 1 539 ? -11.375 -10.602 -18.859 1 92.38 539 ALA A N 1
ATOM 4227 C CA . ALA A 1 539 ? -11.961 -11.227 -20.047 1 92.38 539 ALA A CA 1
ATOM 4228 C C . ALA A 1 539 ? -11.289 -10.734 -21.328 1 92.38 539 ALA A C 1
ATOM 4230 O O . ALA A 1 539 ? -10.953 -11.523 -22.203 1 92.38 539 ALA A O 1
ATOM 4231 N N . MET A 1 540 ? -11.094 -9.461 -21.422 1 91.56 540 MET A N 1
ATOM 4232 C CA . MET A 1 540 ? -10.484 -8.875 -22.609 1 91.56 540 MET A CA 1
ATOM 4233 C C . MET A 1 540 ? -9.086 -9.445 -22.828 1 91.56 540 MET A C 1
ATOM 4235 O O . MET A 1 540 ? -8.703 -9.734 -23.969 1 91.56 540 MET A O 1
ATOM 4239 N N . GLU A 1 541 ? -8.398 -9.656 -21.734 1 91.56 541 GLU A N 1
ATOM 4240 C CA . GLU A 1 541 ? -7.035 -10.18 -21.844 1 91.56 541 GLU A CA 1
ATOM 4241 C C . GLU A 1 541 ? -7.027 -11.602 -22.391 1 91.56 541 GLU A C 1
ATOM 4243 O O . GLU A 1 541 ? -6.156 -11.953 -23.188 1 91.56 541 GLU A O 1
ATOM 4248 N N . ILE A 1 542 ? -7.941 -12.422 -21.938 1 95.06 542 ILE A N 1
ATOM 4249 C CA . ILE A 1 542 ? -8.016 -13.797 -22.422 1 95.06 542 ILE A CA 1
ATOM 4250 C C . ILE A 1 542 ? -8.305 -13.812 -23.922 1 95.06 542 ILE A C 1
ATOM 4252 O O . ILE A 1 542 ? -7.668 -14.562 -24.672 1 95.06 542 ILE A O 1
ATOM 4256 N N . LEU A 1 543 ? -9.242 -12.977 -24.297 1 95.12 543 LEU A N 1
ATOM 4257 C CA . LEU A 1 543 ? -9.625 -12.93 -25.703 1 95.12 543 LEU A CA 1
ATOM 4258 C C . LEU A 1 543 ? -8.484 -12.375 -26.562 1 95.12 543 LEU A C 1
ATOM 4260 O O . LEU A 1 543 ? -8.25 -12.852 -27.672 1 95.12 543 LEU A O 1
ATOM 4264 N N . LEU A 1 544 ? -7.816 -11.43 -26.094 1 92.88 544 LEU A N 1
ATOM 4265 C CA . LEU A 1 544 ? -6.684 -10.875 -26.828 1 92.88 544 LEU A CA 1
ATOM 4266 C C . LEU A 1 544 ? -5.559 -11.898 -26.953 1 92.88 544 LEU A C 1
ATOM 4268 O O . LEU A 1 544 ? -4.902 -11.984 -27.984 1 92.88 544 LEU A O 1
ATOM 4272 N N . ASP A 1 545 ? -5.324 -12.688 -25.891 1 93.06 545 ASP A N 1
ATOM 4273 C CA . ASP A 1 545 ? -4.344 -13.766 -25.969 1 93.06 545 ASP A CA 1
ATOM 4274 C C . ASP A 1 545 ? -4.723 -14.781 -27.031 1 93.06 545 ASP A C 1
ATOM 4276 O O . ASP A 1 545 ? -3.857 -15.273 -27.766 1 93.06 545 ASP A O 1
ATOM 4280 N N . ALA A 1 546 ? -5.988 -15.039 -27.062 1 95.25 546 ALA A N 1
ATOM 4281 C CA . ALA A 1 546 ? -6.488 -16.062 -27.969 1 95.25 546 ALA A CA 1
ATOM 4282 C C . ALA A 1 546 ? -6.277 -15.648 -29.422 1 95.25 546 ALA A C 1
ATOM 4284 O O . ALA A 1 546 ? -6.219 -16.5 -30.328 1 95.25 546 ALA A O 1
ATOM 4285 N N . ILE A 1 547 ? -6.145 -14.336 -29.703 1 93.94 547 ILE A N 1
ATOM 4286 C CA . ILE A 1 547 ? -6.004 -13.891 -31.078 1 93.94 547 ILE A CA 1
ATOM 4287 C C . ILE A 1 547 ? -4.672 -13.164 -31.25 1 93.94 547 ILE A C 1
ATOM 4289 O O . ILE A 1 547 ? -4.492 -12.406 -32.219 1 93.94 547 ILE A O 1
ATOM 4293 N N . ASP A 1 548 ? -3.826 -13.266 -30.328 1 89.31 548 ASP A N 1
ATOM 4294 C CA . ASP A 1 548 ? -2.615 -12.469 -30.203 1 89.31 548 ASP A CA 1
ATOM 4295 C C . ASP A 1 548 ? -1.817 -12.469 -31.5 1 89.31 548 ASP A C 1
ATOM 4297 O O . ASP A 1 548 ? -1.485 -11.406 -32.031 1 89.31 548 ASP A O 1
ATOM 4301 N N . ASP A 1 549 ? -1.531 -13.648 -32.094 1 86.75 549 ASP A N 1
ATOM 4302 C CA . ASP A 1 549 ? -0.714 -13.75 -33.312 1 86.75 549 ASP A CA 1
ATOM 4303 C C . ASP A 1 549 ? -1.445 -13.172 -34.531 1 86.75 549 ASP A C 1
ATOM 4305 O O . ASP A 1 549 ? -0.825 -12.57 -35.406 1 86.75 549 ASP A O 1
ATOM 4309 N N . CYS A 1 550 ? -2.686 -13.336 -34.5 1 88.12 550 CYS A N 1
ATOM 4310 C CA . CYS A 1 550 ? -3.518 -12.875 -35.594 1 88.12 550 CYS A CA 1
ATOM 4311 C C . CYS A 1 550 ? -3.566 -11.352 -35.625 1 88.12 550 CYS A C 1
ATOM 4313 O O . CYS A 1 550 ? -3.693 -10.758 -36.719 1 88.12 550 CYS A O 1
ATOM 4315 N N . VAL A 1 551 ? -3.568 -10.734 -34.5 1 84.81 551 VAL A N 1
ATOM 4316 C CA . VAL A 1 551 ? -3.615 -9.281 -34.406 1 84.81 551 VAL A CA 1
ATOM 4317 C C . VAL A 1 551 ? -2.344 -8.688 -35 1 84.81 551 VAL A C 1
ATOM 4319 O O . VAL A 1 551 ? -2.385 -7.637 -35.656 1 84.81 551 VAL A O 1
ATOM 4322 N N . PHE A 1 552 ? -1.292 -9.391 -34.844 1 78.5 552 PHE A N 1
ATOM 4323 C CA . PHE A 1 552 ? -0.012 -8.914 -35.344 1 78.5 552 PHE A CA 1
ATOM 4324 C C . PHE A 1 552 ? 0.149 -9.25 -36.812 1 78.5 552 PHE A C 1
ATOM 4326 O O . PHE A 1 552 ? 0.694 -8.461 -37.594 1 78.5 552 PHE A O 1
ATOM 4333 N N . ASP A 1 553 ? -0.208 -10.523 -37.125 1 82.25 553 ASP A N 1
ATOM 4334 C CA . ASP A 1 553 ? -0.187 -11.023 -38.5 1 82.25 553 ASP A CA 1
ATOM 4335 C C . ASP A 1 553 ? -1.512 -11.695 -38.875 1 82.25 553 ASP A C 1
ATOM 4337 O O . ASP A 1 553 ? -1.717 -12.875 -38.562 1 82.25 553 ASP A O 1
ATOM 4341 N N . PRO A 1 554 ? -2.324 -10.961 -39.531 1 82.69 554 PRO A N 1
ATOM 4342 C CA . PRO A 1 554 ? -3.664 -11.477 -39.844 1 82.69 554 PRO A CA 1
ATOM 4343 C C . PRO A 1 554 ? -3.633 -12.789 -40.625 1 82.69 554 PRO A C 1
ATOM 4345 O O . PRO A 1 554 ? -4.637 -13.5 -40.688 1 82.69 554 PRO A O 1
ATOM 4348 N N . SER A 1 555 ? -2.502 -13.039 -41.219 1 82.94 555 SER A N 1
ATOM 4349 C CA . SER A 1 555 ? -2.379 -14.281 -41.969 1 82.94 555 SER A CA 1
ATOM 4350 C C . SER A 1 555 ? -2.078 -15.453 -41.062 1 82.94 555 SER A C 1
ATOM 4352 O O . SER A 1 555 ? -2.273 -16.609 -41.438 1 82.94 555 SER A O 1
ATOM 4354 N N . ASN A 1 556 ? -1.637 -15.164 -39.906 1 88.06 556 ASN A N 1
ATOM 4355 C CA . ASN A 1 556 ? -1.344 -16.203 -38.906 1 88.06 556 ASN A CA 1
ATOM 4356 C C . ASN A 1 556 ? -2.529 -16.438 -37.969 1 88.06 556 ASN A C 1
ATOM 4358 O O . ASN A 1 556 ? -2.66 -15.781 -36.938 1 88.06 556 ASN A O 1
ATOM 4362 N N . LEU A 1 557 ? -3.275 -17.438 -38.188 1 90.81 557 LEU A N 1
ATOM 4363 C CA . LEU A 1 557 ? -4.508 -17.703 -37.469 1 90.81 557 LEU A CA 1
ATOM 4364 C C . LEU A 1 557 ? -4.238 -18.578 -36.25 1 90.81 557 LEU A C 1
ATOM 4366 O O . LEU A 1 557 ? -4.879 -19.625 -36.062 1 90.81 557 LEU A O 1
ATOM 4370 N N . GLU A 1 558 ? -3.299 -18.094 -35.438 1 90.44 558 GLU A N 1
ATOM 4371 C CA . GLU A 1 558 ? -2.963 -18.734 -34.188 1 90.44 558 GLU A CA 1
ATOM 4372 C C . GLU A 1 558 ? -3.002 -17.734 -33.031 1 90.44 558 GLU A C 1
ATOM 4374 O O . GLU A 1 558 ? -2.982 -16.531 -33.25 1 90.44 558 GLU A O 1
ATOM 4379 N N . GLY A 1 559 ? -3.203 -18.25 -31.875 1 92.88 559 GLY A N 1
ATOM 4380 C CA . GLY A 1 559 ? -3.145 -17.484 -30.641 1 92.88 559 GLY A CA 1
ATOM 4381 C C . GLY A 1 559 ? -2.609 -18.281 -29.469 1 92.88 559 GLY A C 1
ATOM 4382 O O . GLY A 1 559 ? -1.893 -19.281 -29.672 1 92.88 559 GLY A O 1
ATOM 4383 N N . ASN A 1 560 ? -2.873 -17.703 -28.281 1 92.5 560 ASN A N 1
ATOM 4384 C CA . ASN A 1 560 ? -2.32 -18.359 -27.094 1 92.5 560 ASN A CA 1
ATOM 4385 C C . ASN A 1 560 ? -3.381 -18.547 -26 1 92.5 560 ASN A C 1
ATOM 4387 O O . ASN A 1 560 ? -4.34 -17.781 -25.938 1 92.5 560 ASN A O 1
ATOM 4391 N N . LEU A 1 561 ? -3.266 -19.594 -25.312 1 95.06 561 LEU A N 1
ATOM 4392 C CA . LEU A 1 561 ? -3.949 -19.812 -24.047 1 95.06 561 LEU A CA 1
ATOM 4393 C C . LEU A 1 561 ? -2.955 -19.859 -22.891 1 95.06 561 LEU A C 1
ATOM 4395 O O . LEU A 1 561 ? -2.217 -20.828 -22.734 1 95.06 561 LEU A O 1
ATOM 4399 N N . GLN A 1 562 ? -3.002 -18.844 -22.062 1 92.81 562 GLN A N 1
ATOM 4400 C CA . GLN A 1 562 ? -2.002 -18.703 -21.016 1 92.81 562 GLN A CA 1
ATOM 4401 C C . GLN A 1 562 ? -2.605 -19 -19.641 1 92.81 562 GLN A C 1
ATOM 4403 O O . GLN A 1 562 ? -3.586 -18.375 -19.234 1 92.81 562 GLN A O 1
ATOM 4408 N N . TRP A 1 563 ? -1.983 -19.875 -18.891 1 94.31 563 TRP A N 1
ATOM 4409 C CA . TRP A 1 563 ? -2.422 -20.203 -17.531 1 94.31 563 TRP A CA 1
ATOM 4410 C C . TRP A 1 563 ? -2.508 -18.969 -16.656 1 94.31 563 TRP A C 1
ATOM 4412 O O . TRP A 1 563 ? -3.506 -18.75 -15.969 1 94.31 563 TRP A O 1
ATOM 4422 N N . HIS A 1 564 ? -1.515 -18.094 -16.734 1 91.44 564 HIS A N 1
ATOM 4423 C CA . HIS A 1 564 ? -1.422 -16.922 -15.891 1 91.44 564 HIS A CA 1
ATOM 4424 C C . HIS A 1 564 ? -2.594 -15.969 -16.125 1 91.44 564 HIS A C 1
ATOM 4426 O O . HIS A 1 564 ? -3.184 -15.453 -15.18 1 91.44 564 HIS A O 1
ATOM 4432 N N . THR A 1 565 ? -2.928 -15.734 -17.328 1 92.62 565 THR A N 1
ATOM 4433 C CA . THR A 1 565 ? -3.994 -14.812 -17.688 1 92.62 565 THR A CA 1
ATOM 4434 C C . THR A 1 565 ? -5.352 -15.352 -17.25 1 92.62 565 THR A C 1
ATOM 4436 O O . THR A 1 565 ? -6.164 -14.625 -16.672 1 92.62 565 THR A O 1
ATOM 4439 N N . VAL A 1 566 ? -5.578 -16.594 -17.547 1 95.81 566 VAL A N 1
ATOM 4440 C CA . VAL A 1 566 ? -6.855 -17.219 -17.188 1 95.81 566 VAL A CA 1
ATOM 4441 C C . VAL A 1 566 ? -6.992 -17.281 -15.672 1 95.81 566 VAL A C 1
ATOM 4443 O O . VAL A 1 566 ? -8.047 -16.953 -15.125 1 95.81 566 VAL A O 1
ATOM 4446 N N . LEU A 1 567 ? -5.926 -17.672 -15.031 1 95.19 567 LEU A N 1
ATOM 4447 C CA . LEU A 1 567 ? -5.938 -17.734 -13.578 1 95.19 567 LEU A CA 1
ATOM 4448 C C . LEU A 1 567 ? -6.23 -16.375 -12.969 1 95.19 567 LEU A C 1
ATOM 4450 O O . LEU A 1 567 ? -6.996 -16.266 -12.008 1 95.19 567 LEU A O 1
ATOM 4454 N N . SER A 1 568 ? -5.57 -15.367 -13.477 1 93.88 568 SER A N 1
ATOM 4455 C CA . SER A 1 568 ? -5.785 -14.008 -12.984 1 93.88 568 SER A CA 1
ATOM 4456 C C . SER A 1 568 ? -7.254 -13.609 -13.086 1 93.88 568 SER A C 1
ATOM 4458 O O . SER A 1 568 ? -7.809 -13.031 -12.148 1 93.88 568 SER A O 1
ATOM 4460 N N . THR A 1 569 ? -7.859 -13.938 -14.156 1 93.69 569 THR A N 1
ATOM 4461 C CA . THR A 1 569 ? -9.266 -13.609 -14.383 1 93.69 569 THR A CA 1
ATOM 4462 C C . THR A 1 569 ? -10.156 -14.367 -13.406 1 93.69 569 THR A C 1
ATOM 4464 O O . THR A 1 569 ? -11.07 -13.781 -12.82 1 93.69 569 THR A O 1
ATOM 4467 N N . VAL A 1 570 ? -9.906 -15.602 -13.25 1 95.12 570 VAL A N 1
ATOM 4468 C CA . VAL A 1 570 ? -10.695 -16.438 -12.352 1 95.12 570 VAL A CA 1
ATOM 4469 C C . VAL A 1 570 ? -10.57 -15.906 -10.922 1 95.12 570 VAL A C 1
ATOM 4471 O O . VAL A 1 570 ? -11.57 -15.781 -10.211 1 95.12 570 VAL A O 1
ATOM 4474 N N . CYS A 1 571 ? -9.375 -15.586 -10.516 1 94.56 571 CYS A N 1
ATOM 4475 C CA . CYS A 1 571 ? -9.141 -15.109 -9.156 1 94.56 571 CYS A CA 1
ATOM 4476 C C . CYS A 1 571 ? -9.797 -13.758 -8.938 1 94.56 571 CYS A C 1
ATOM 4478 O O . CYS A 1 571 ? -10.359 -13.5 -7.871 1 94.56 571 CYS A O 1
ATOM 4480 N N . GLN A 1 572 ? -9.75 -12.906 -9.898 1 92.44 572 GLN A N 1
ATOM 4481 C CA . GLN A 1 572 ? -10.375 -11.594 -9.789 1 92.44 572 GLN A CA 1
ATOM 4482 C C . GLN A 1 572 ? -11.883 -11.719 -9.57 1 92.44 572 GLN A C 1
ATOM 4484 O O . GLN A 1 572 ? -12.469 -10.969 -8.789 1 92.44 572 GLN A O 1
ATOM 4489 N N . ASN A 1 573 ? -12.438 -12.664 -10.258 1 91.44 573 ASN A N 1
ATOM 4490 C CA . ASN A 1 573 ? -13.883 -12.828 -10.18 1 91.44 573 ASN A CA 1
ATOM 4491 C C . ASN A 1 573 ? -14.289 -13.641 -8.945 1 91.44 573 ASN A C 1
ATOM 4493 O O . ASN A 1 573 ? -15.234 -13.273 -8.242 1 91.44 573 ASN A O 1
ATOM 4497 N N . PHE A 1 574 ? -13.625 -14.695 -8.664 1 93.25 574 PHE A N 1
ATOM 4498 C CA . PHE A 1 574 ? -14.016 -15.609 -7.594 1 93.25 574 PHE A CA 1
ATOM 4499 C C . PHE A 1 574 ? -13.555 -15.094 -6.238 1 93.25 574 PHE A C 1
ATOM 4501 O O . PHE A 1 574 ? -14.32 -15.078 -5.277 1 93.25 574 PHE A O 1
ATOM 4508 N N . LEU A 1 575 ? -12.289 -14.727 -6.152 1 93.19 575 LEU A N 1
ATOM 4509 C CA . LEU A 1 575 ? -11.727 -14.297 -4.875 1 93.19 575 LEU A CA 1
ATOM 4510 C C . LEU A 1 575 ? -11.969 -12.812 -4.652 1 93.19 575 LEU A C 1
ATOM 4512 O O . LEU A 1 575 ? -12.016 -12.352 -3.508 1 93.19 575 LEU A O 1
ATOM 4516 N N . GLY A 1 576 ? -12.102 -12.055 -5.758 1 90.88 576 GLY A N 1
ATOM 4517 C CA . GLY A 1 576 ? -12.227 -10.609 -5.645 1 90.88 576 GLY A CA 1
ATOM 4518 C C . GLY A 1 576 ? -10.906 -9.914 -5.375 1 90.88 576 GLY A C 1
ATOM 4519 O O . GLY A 1 576 ? -10.883 -8.82 -4.812 1 90.88 576 GLY A O 1
ATOM 4520 N N . CYS A 1 577 ? -9.75 -10.578 -5.645 1 91.69 577 CYS A N 1
ATOM 4521 C CA . CYS A 1 577 ? -8.438 -9.977 -5.43 1 91.69 577 CYS A CA 1
ATOM 4522 C C . CYS A 1 577 ? -7.992 -9.172 -6.648 1 91.69 577 CYS A C 1
ATOM 4524 O O . CYS A 1 577 ? -8.594 -9.281 -7.719 1 91.69 577 CYS A O 1
ATOM 4526 N N . PRO A 1 578 ? -6.984 -8.289 -6.574 1 87.62 578 PRO A N 1
ATOM 4527 C CA . PRO A 1 578 ? -6.441 -7.59 -7.738 1 87.62 578 PRO A CA 1
ATOM 4528 C C . PRO A 1 578 ? -5.805 -8.539 -8.75 1 87.62 578 PRO A C 1
ATOM 4530 O O . PRO A 1 578 ? -5.57 -9.711 -8.445 1 87.62 578 PRO A O 1
ATOM 4533 N N . PRO A 1 579 ? -5.609 -8.031 -9.984 1 89.25 579 PRO A N 1
ATOM 4534 C CA . PRO A 1 579 ? -4.938 -8.867 -10.984 1 89.25 579 PRO A CA 1
ATOM 4535 C C . PRO A 1 579 ? -3.574 -9.367 -10.516 1 89.25 579 PRO A C 1
ATOM 4537 O O . PRO A 1 579 ? -2.873 -8.664 -9.781 1 89.25 579 PRO A O 1
ATOM 4540 N N . LEU A 1 580 ? -3.238 -10.484 -10.906 1 90.06 580 LEU A N 1
ATOM 4541 C CA . LEU A 1 580 ? -2.039 -11.164 -10.414 1 90.06 580 LEU A CA 1
ATOM 4542 C C . LEU A 1 580 ? -0.788 -10.359 -10.766 1 90.06 580 LEU A C 1
ATOM 4544 O O . LEU A 1 580 ? 0.196 -10.383 -10.023 1 90.06 580 LEU A O 1
ATOM 4548 N N . ASP A 1 581 ? -0.765 -9.641 -11.852 1 83.75 581 ASP A N 1
ATOM 4549 C CA . ASP A 1 581 ? 0.388 -8.836 -12.25 1 83.75 581 ASP A CA 1
ATOM 4550 C C . ASP A 1 581 ? 0.663 -7.734 -11.227 1 83.75 581 ASP A C 1
ATOM 4552 O O . ASP A 1 581 ? 1.819 -7.383 -10.977 1 83.75 581 ASP A O 1
ATOM 4556 N N . LYS A 1 582 ? -0.356 -7.242 -10.672 1 82.62 582 LYS A N 1
ATOM 4557 C CA . LYS A 1 582 ? -0.211 -6.223 -9.633 1 82.62 582 LYS A CA 1
ATOM 4558 C C . LYS A 1 582 ? 0.289 -6.84 -8.328 1 82.62 582 LYS A C 1
ATOM 4560 O O . LYS A 1 582 ? 1.021 -6.195 -7.574 1 82.62 582 LYS A O 1
ATOM 4565 N N . LEU A 1 583 ? -0.153 -8.008 -8.07 1 86.75 583 LEU A N 1
ATOM 4566 C CA . LEU A 1 583 ? 0.222 -8.672 -6.828 1 86.75 583 LEU A CA 1
ATOM 4567 C C . LEU A 1 583 ? 1.662 -9.172 -6.891 1 86.75 583 LEU A C 1
ATOM 4569 O O . LEU A 1 583 ? 2.309 -9.352 -5.855 1 86.75 583 LEU A O 1
ATOM 4573 N N . THR A 1 584 ? 2.178 -9.539 -7.953 1 80.88 584 THR A N 1
ATOM 4574 C CA . THR A 1 584 ? 3.523 -10.078 -8.086 1 80.88 584 THR A CA 1
ATOM 4575 C C . THR A 1 584 ? 4.5 -9 -8.555 1 80.88 584 THR A C 1
ATOM 4577 O O . THR A 1 584 ? 5.711 -9.219 -8.555 1 80.88 584 THR A O 1
ATOM 4580 N N . ASP A 1 585 ? 4.172 -7.645 -8.336 1 60.91 585 ASP A N 1
ATOM 4581 C CA . ASP A 1 585 ? 5.023 -6.578 -8.859 1 60.91 585 ASP A CA 1
ATOM 4582 C C . ASP A 1 585 ? 5.766 -7.035 -10.109 1 60.91 585 ASP A C 1
ATOM 4584 O O . ASP A 1 585 ? 6.93 -7.438 -10.039 1 60.91 585 ASP A O 1
ATOM 4588 N N . ALA A 1 586 ? 5.164 -7.699 -11.023 1 49.91 586 ALA A N 1
ATOM 4589 C CA . ALA A 1 586 ? 5.773 -8.281 -12.219 1 49.91 586 ALA A CA 1
ATOM 4590 C C . ALA A 1 586 ? 7.004 -7.492 -12.648 1 49.91 586 ALA A C 1
ATOM 4592 O O . ALA A 1 586 ? 7.484 -7.641 -13.773 1 49.91 586 ALA A O 1
ATOM 4593 N N . THR A 1 587 ? 7.367 -6.395 -12 1 39.75 587 THR A N 1
ATOM 4594 C CA . THR A 1 587 ? 8.656 -6.098 -12.625 1 39.75 587 THR A CA 1
ATOM 4595 C C . THR A 1 587 ? 9.57 -7.316 -12.578 1 39.75 587 THR A C 1
ATOM 4597 O O . THR A 1 587 ? 9.828 -7.863 -11.5 1 39.75 587 THR A O 1
ATOM 4600 N N . TYR A 1 588 ? 9.305 -8.289 -13.383 1 37.75 588 TYR A N 1
ATOM 4601 C CA . TYR A 1 588 ? 10.133 -9.422 -13.781 1 37.75 588 TYR A CA 1
ATOM 4602 C C . TYR A 1 588 ? 11.555 -9.273 -13.25 1 37.75 588 TYR A C 1
ATOM 4604 O O . TYR A 1 588 ? 12.398 -10.141 -13.461 1 37.75 588 TYR A O 1
ATOM 4612 N N . ASN A 1 589 ? 11.961 -8.078 -12.938 1 38.72 589 ASN A N 1
ATOM 4613 C CA . ASN A 1 589 ? 13.406 -7.941 -12.828 1 38.72 589 ASN A CA 1
ATOM 4614 C C . ASN A 1 589 ? 13.922 -8.531 -11.516 1 38.72 589 ASN A C 1
ATOM 4616 O O . ASN A 1 589 ? 14.484 -7.816 -10.68 1 38.72 589 ASN A O 1
ATOM 4620 N N . ASP A 1 590 ? 13.148 -9.398 -10.984 1 40.41 590 ASP A N 1
ATOM 4621 C CA . ASP A 1 590 ? 13.789 -9.992 -9.812 1 40.41 590 ASP A CA 1
ATOM 4622 C C . ASP A 1 590 ? 15.258 -10.289 -10.078 1 40.41 590 ASP A C 1
ATOM 4624 O O . ASP A 1 590 ? 15.922 -10.938 -9.266 1 40.41 590 ASP A O 1
ATOM 4628 N N . SER A 1 591 ? 15.508 -10.578 -11.266 1 38.78 591 SER A N 1
ATOM 4629 C CA . SER A 1 591 ? 16.906 -10.938 -11.461 1 38.78 591 SER A CA 1
ATOM 4630 C C . SER A 1 591 ? 17.844 -9.82 -10.977 1 38.78 591 SER A C 1
ATOM 4632 O O . SER A 1 591 ? 17.578 -8.641 -11.203 1 38.78 591 SER A O 1
ATOM 4634 N N . PRO A 1 592 ? 18.438 -10.109 -10.055 1 39.34 592 PRO A N 1
ATOM 4635 C CA . PRO A 1 592 ? 19.516 -9.156 -9.773 1 39.34 592 PRO A CA 1
ATOM 4636 C C . PRO A 1 592 ? 20.109 -8.531 -11.031 1 39.34 592 PRO A C 1
ATOM 4638 O O . PRO A 1 592 ? 20.281 -9.219 -12.039 1 39.34 592 PRO A O 1
ATOM 4641 N N . ILE A 1 593 ? 19.859 -7.34 -11.32 1 35.91 593 ILE A N 1
ATOM 4642 C CA . ILE A 1 593 ? 20.359 -6.586 -12.461 1 35.91 593 ILE A CA 1
ATOM 4643 C C . ILE A 1 593 ? 21.656 -7.223 -12.961 1 35.91 593 ILE A C 1
ATOM 4645 O O . ILE A 1 593 ? 21.938 -7.227 -14.164 1 35.91 593 ILE A O 1
ATOM 4649 N N . ASP A 1 594 ? 22.484 -7.68 -12.172 1 37.41 594 ASP A N 1
ATOM 4650 C CA . ASP A 1 594 ? 23.812 -8.039 -12.648 1 37.41 594 ASP A CA 1
ATOM 4651 C C . ASP A 1 594 ? 23.828 -9.461 -13.211 1 37.41 594 ASP A C 1
ATOM 4653 O O . ASP A 1 594 ? 24.891 -10.016 -13.492 1 37.41 594 ASP A O 1
ATOM 4657 N N . ILE A 1 595 ? 22.812 -10.219 -13.086 1 38.72 595 ILE A N 1
ATOM 4658 C CA . ILE A 1 595 ? 22.953 -11.531 -13.703 1 38.72 595 ILE A CA 1
ATOM 4659 C C . ILE A 1 595 ? 22.547 -11.453 -15.18 1 38.72 595 ILE A C 1
ATOM 4661 O O . ILE A 1 595 ? 21.469 -10.953 -15.5 1 38.72 595 ILE A O 1
ATOM 4665 N N . PRO A 1 596 ? 23.359 -11.711 -16.078 1 38 596 PRO A N 1
ATOM 4666 C CA . PRO A 1 596 ? 23.109 -11.664 -17.531 1 38 596 PRO A CA 1
ATOM 4667 C C . PRO A 1 596 ? 21.781 -12.305 -17.906 1 38 596 PRO A C 1
ATOM 4669 O O . PRO A 1 596 ? 21.344 -13.273 -17.281 1 38 596 PRO A O 1
ATOM 4672 N N . HIS A 1 597 ? 20.922 -11.781 -18.859 1 36.78 597 HIS A N 1
ATOM 4673 C CA . HIS A 1 597 ? 19.609 -11.984 -19.469 1 36.78 597 HIS A CA 1
ATOM 4674 C C . HIS A 1 597 ? 19.406 -13.445 -19.844 1 36.78 597 HIS A C 1
ATOM 4676 O O . HIS A 1 597 ? 18.281 -13.953 -19.797 1 36.78 597 HIS A O 1
ATOM 4682 N N . PRO A 1 598 ? 20.25 -14.031 -20.625 1 37.09 598 PRO A N 1
ATOM 4683 C CA . PRO A 1 598 ? 19.891 -15.32 -21.219 1 37.09 598 PRO A CA 1
ATOM 4684 C C . PRO A 1 598 ? 19.312 -16.297 -20.203 1 37.09 598 PRO A C 1
ATOM 4686 O O . PRO A 1 598 ? 18.547 -17.188 -20.562 1 37.09 598 PRO A O 1
ATOM 4689 N N . PHE A 1 599 ? 19.75 -16.281 -19.078 1 37.91 599 PHE A N 1
ATOM 4690 C CA . PHE A 1 599 ? 19.406 -17.234 -18.031 1 37.91 599 PHE A CA 1
ATOM 4691 C C . PHE A 1 599 ? 18.062 -16.875 -17.406 1 37.91 599 PHE A C 1
ATOM 4693 O O . PHE A 1 599 ? 17.438 -17.703 -16.734 1 37.91 599 PHE A O 1
ATOM 4700 N N . MET A 1 600 ? 17.578 -15.805 -17.672 1 40.97 600 MET A N 1
ATOM 4701 C CA . MET A 1 600 ? 16.375 -15.258 -17.062 1 40.97 600 MET A CA 1
ATOM 4702 C C . MET A 1 600 ? 15.133 -16 -17.562 1 40.97 600 MET A C 1
ATOM 4704 O O . MET A 1 600 ? 14.141 -16.094 -16.844 1 40.97 600 MET A O 1
ATOM 4708 N N . GLN A 1 601 ? 15.172 -16.312 -18.812 1 41.03 601 GLN A N 1
ATOM 4709 C CA . GLN A 1 601 ? 14.023 -16.938 -19.453 1 41.03 601 GLN A CA 1
ATOM 4710 C C . GLN A 1 601 ? 13.602 -18.219 -18.719 1 41.03 601 GLN A C 1
ATOM 4712 O O . GLN A 1 601 ? 12.414 -18.547 -18.688 1 41.03 601 GLN A O 1
ATOM 4717 N N . HIS A 1 602 ? 14.578 -19.078 -18.312 1 41.16 602 HIS A N 1
ATOM 4718 C CA . HIS A 1 602 ? 14.328 -20.375 -17.688 1 41.16 602 HIS A CA 1
ATOM 4719 C C . HIS A 1 602 ? 13.828 -20.219 -16.266 1 41.16 602 HIS A C 1
ATOM 4721 O O . HIS A 1 602 ? 13.508 -21.219 -15.602 1 41.16 602 HIS A O 1
ATOM 4727 N N . LEU A 1 603 ? 13.711 -18.953 -15.875 1 51.19 603 LEU A N 1
ATOM 4728 C CA . LEU A 1 603 ? 13.5 -18.672 -14.461 1 51.19 603 LEU A CA 1
ATOM 4729 C C . LEU A 1 603 ? 12.086 -18.172 -14.203 1 51.19 603 LEU A C 1
ATOM 4731 O O . LEU A 1 603 ? 11.797 -17.641 -13.133 1 51.19 603 LEU A O 1
ATOM 4735 N N . GLY A 1 604 ? 11.25 -18.484 -15.227 1 60.78 604 GLY A N 1
ATOM 4736 C CA . GLY A 1 604 ? 9.906 -18.016 -14.93 1 60.78 604 GLY A CA 1
ATOM 4737 C C . GLY A 1 604 ? 9.211 -18.812 -13.852 1 60.78 604 GLY A C 1
ATOM 4738 O O . GLY A 1 604 ? 9.383 -20.031 -13.766 1 60.78 604 GLY A O 1
ATOM 4739 N N . THR A 1 605 ? 8.672 -18.188 -12.852 1 74.19 605 THR A N 1
ATOM 4740 C CA . THR A 1 605 ? 7.93 -18.812 -11.758 1 74.19 605 THR A CA 1
ATOM 4741 C C . THR A 1 605 ? 6.457 -18.969 -12.125 1 74.19 605 THR A C 1
ATOM 4743 O O . THR A 1 605 ? 5.953 -18.25 -13 1 74.19 605 THR A O 1
ATOM 4746 N N . THR A 1 606 ? 5.922 -20.203 -11.82 1 89.38 606 THR A N 1
ATOM 4747 C CA . THR A 1 606 ? 4.512 -20.469 -12.078 1 89.38 606 THR A CA 1
ATOM 4748 C C . THR A 1 606 ? 3.674 -20.219 -10.828 1 89.38 606 THR A C 1
ATOM 4750 O O . THR A 1 606 ? 4.008 -20.703 -9.742 1 89.38 606 THR A O 1
ATOM 4753 N N . ILE A 1 607 ? 2.611 -19.469 -11 1 93.62 607 ILE A N 1
ATOM 4754 C CA . ILE A 1 607 ? 1.694 -19.266 -9.883 1 93.62 607 ILE A CA 1
ATOM 4755 C C . ILE A 1 607 ? 0.798 -20.484 -9.711 1 93.62 607 ILE A C 1
ATOM 4757 O O . ILE A 1 607 ? 0.16 -20.938 -10.664 1 93.62 607 ILE A O 1
ATOM 4761 N N . ILE A 1 608 ? 0.766 -21.031 -8.508 1 95.94 608 ILE A N 1
ATOM 4762 C CA . ILE A 1 608 ? 0.069 -22.297 -8.312 1 95.94 608 ILE A CA 1
ATOM 4763 C C . ILE A 1 608 ? -1.085 -22.094 -7.328 1 95.94 608 ILE A C 1
ATOM 4765 O O . ILE A 1 608 ? -1.955 -22.969 -7.207 1 95.94 608 ILE A O 1
ATOM 4769 N N . ALA A 1 609 ? -1.034 -21.031 -6.582 1 97 609 ALA A N 1
ATOM 4770 C CA . ALA A 1 609 ? -2.088 -20.781 -5.598 1 97 609 ALA A CA 1
ATOM 4771 C C . ALA A 1 609 ? -2.236 -19.297 -5.305 1 97 609 ALA A C 1
ATOM 4773 O O . ALA A 1 609 ? -1.277 -18.531 -5.438 1 97 609 ALA A O 1
ATOM 4774 N N . VAL A 1 610 ? -3.396 -18.875 -4.996 1 96.44 610 VAL A N 1
ATOM 4775 C CA . VAL A 1 610 ? -3.703 -17.5 -4.621 1 96.44 610 VAL A CA 1
ATOM 4776 C C . VAL A 1 610 ? -4.629 -17.484 -3.406 1 96.44 610 VAL A C 1
ATOM 4778 O O . VAL A 1 610 ? -5.594 -18.266 -3.346 1 96.44 610 VAL A O 1
ATOM 4781 N N . GLN A 1 611 ? -4.23 -16.719 -2.463 1 95.25 611 GLN A N 1
ATOM 4782 C CA . GLN A 1 611 ? -5.023 -16.578 -1.248 1 95.25 611 GLN A CA 1
ATOM 4783 C C . GLN A 1 611 ? -5.535 -15.141 -1.104 1 95.25 611 GLN A C 1
ATOM 4785 O O . GLN A 1 611 ? -4.809 -14.188 -1.372 1 95.25 611 GLN A O 1
ATOM 4790 N N . HIS A 1 612 ? -6.824 -15 -0.734 1 94.44 612 HIS A N 1
ATOM 4791 C CA . HIS A 1 612 ? -7.422 -13.703 -0.434 1 94.44 612 HIS A CA 1
ATOM 4792 C C . HIS A 1 612 ? -8.391 -13.797 0.74 1 94.44 612 HIS A C 1
ATOM 4794 O O . HIS A 1 612 ? -9.508 -14.297 0.587 1 94.44 612 HIS A O 1
ATOM 4800 N N . GLY A 1 613 ? -7.898 -13.305 1.843 1 91.81 613 GLY A N 1
ATOM 4801 C CA . GLY A 1 613 ? -8.656 -13.484 3.07 1 91.81 613 GLY A CA 1
ATOM 4802 C C . GLY A 1 613 ? -8.656 -14.922 3.564 1 91.81 613 GLY A C 1
ATOM 4803 O O . GLY A 1 613 ? -7.594 -15.531 3.717 1 91.81 613 GLY A O 1
ATOM 4804 N N . ASP A 1 614 ? -9.875 -15.461 3.789 1 91.25 614 ASP A N 1
ATOM 4805 C CA . ASP A 1 614 ? -9.992 -16.812 4.32 1 91.25 614 ASP A CA 1
ATOM 4806 C C . ASP A 1 614 ? -10.445 -17.797 3.242 1 91.25 614 ASP A C 1
ATOM 4808 O O . ASP A 1 614 ? -11.172 -18.75 3.529 1 91.25 614 ASP A O 1
ATOM 4812 N N . ILE A 1 615 ? -10.109 -17.484 2.033 1 92.19 615 ILE A N 1
ATOM 4813 C CA . ILE A 1 615 ? -10.375 -18.375 0.908 1 92.19 615 ILE A CA 1
ATOM 4814 C C . ILE A 1 615 ? -9.18 -18.375 -0.04 1 92.19 615 ILE A C 1
ATOM 4816 O O . ILE A 1 615 ? -8.484 -17.375 -0.172 1 92.19 615 ILE A O 1
ATOM 4820 N N . ALA A 1 616 ? -8.883 -19.469 -0.511 1 94.44 616 ALA A N 1
ATOM 4821 C CA . ALA A 1 616 ? -7.746 -19.625 -1.413 1 94.44 616 ALA A CA 1
ATOM 4822 C C . ALA A 1 616 ? -8.062 -20.594 -2.549 1 94.44 616 ALA A C 1
ATOM 4824 O O . ALA A 1 616 ? -9.062 -21.312 -2.492 1 94.44 616 ALA A O 1
ATOM 4825 N N . VAL A 1 617 ? -7.336 -20.5 -3.639 1 95.88 617 VAL A N 1
ATOM 4826 C CA . VAL A 1 617 ? -7.414 -21.438 -4.75 1 95.88 617 VAL A CA 1
ATOM 4827 C C . VAL A 1 617 ? -6.043 -22.062 -4.996 1 95.88 617 VAL A C 1
ATOM 4829 O O . VAL A 1 617 ? -5.016 -21.391 -4.867 1 95.88 617 VAL A O 1
ATOM 4832 N N . VAL A 1 618 ? -6.027 -23.328 -5.289 1 96.56 618 VAL A N 1
ATOM 4833 C CA . VAL A 1 618 ? -4.781 -24.062 -5.488 1 96.56 618 VAL A CA 1
ATOM 4834 C C . VAL A 1 618 ? -4.879 -24.922 -6.746 1 96.56 618 VAL A C 1
ATOM 4836 O O . VAL A 1 618 ? -5.91 -25.547 -7 1 96.56 618 VAL A O 1
ATOM 4839 N N . ALA A 1 619 ? -3.838 -24.891 -7.633 1 96.25 619 ALA A N 1
ATOM 4840 C CA . ALA A 1 619 ? -3.766 -25.797 -8.781 1 96.25 619 ALA A CA 1
ATOM 4841 C C . ALA A 1 619 ? -3.605 -27.234 -8.32 1 96.25 619 ALA A C 1
ATOM 4843 O O . ALA A 1 619 ? -2.66 -27.578 -7.602 1 96.25 619 ALA A O 1
ATOM 4844 N N . PRO A 1 620 ? -4.426 -28.109 -8.773 1 94.19 620 PRO A N 1
ATOM 4845 C CA . PRO A 1 620 ? -4.379 -29.484 -8.273 1 94.19 620 PRO A CA 1
ATOM 4846 C C . PRO A 1 620 ? -3.133 -30.234 -8.742 1 94.19 620 PRO A C 1
ATOM 4848 O O . PRO A 1 620 ? -2.682 -31.156 -8.062 1 94.19 620 PRO A O 1
ATOM 4851 N N . TRP A 1 621 ? -2.59 -29.891 -9.836 1 94.69 621 TRP A N 1
ATOM 4852 C CA . TRP A 1 621 ? -1.487 -30.656 -10.414 1 94.69 621 TRP A CA 1
ATOM 4853 C C . TRP A 1 621 ? -0.19 -30.406 -9.656 1 94.69 621 TRP A C 1
ATOM 4855 O O . TRP A 1 621 ? 0.854 -30.969 -9.992 1 94.69 621 TRP A O 1
ATOM 4865 N N . ILE A 1 622 ? -0.167 -29.641 -8.594 1 93.5 622 ILE A N 1
ATOM 4866 C CA . ILE A 1 622 ? 1.014 -29.453 -7.762 1 93.5 622 ILE A CA 1
ATOM 4867 C C . ILE A 1 622 ? 1.234 -30.688 -6.898 1 93.5 622 ILE A C 1
ATOM 4869 O O . ILE A 1 622 ? 2.326 -30.891 -6.359 1 93.5 622 ILE A O 1
ATOM 4873 N N . ASP A 1 623 ? 0.178 -31.422 -6.727 1 93.44 623 ASP A N 1
ATOM 4874 C CA . ASP A 1 623 ? 0.305 -32.719 -6.039 1 93.44 623 ASP A CA 1
ATOM 4875 C C . ASP A 1 623 ? 0.969 -33.75 -6.934 1 93.44 623 ASP A C 1
ATOM 4877 O O . ASP A 1 623 ? 0.31 -34.344 -7.777 1 93.44 623 ASP A O 1
ATOM 4881 N N . LEU A 1 624 ? 2.225 -34.031 -6.719 1 93.88 624 LEU A N 1
ATOM 4882 C CA . LEU A 1 624 ? 2.986 -34.938 -7.578 1 93.88 624 LEU A CA 1
ATOM 4883 C C . LEU A 1 624 ? 2.822 -36.406 -7.129 1 93.88 624 LEU A C 1
ATOM 4885 O O . LEU A 1 624 ? 3.391 -37.312 -7.734 1 93.88 624 LEU A O 1
ATOM 4889 N N . THR A 1 625 ? 2.055 -36.562 -6.121 1 90.06 625 THR A N 1
ATOM 4890 C CA . THR A 1 625 ? 1.855 -37.938 -5.633 1 90.06 625 THR A CA 1
ATOM 4891 C C . THR A 1 625 ? 0.857 -38.688 -6.512 1 90.06 625 THR A C 1
ATOM 4893 O O . THR A 1 625 ? 0.779 -39.906 -6.465 1 90.06 625 THR A O 1
ATOM 4896 N N . GLU A 1 626 ? 0.194 -37.875 -7.305 1 88.5 626 GLU A N 1
ATOM 4897 C CA . GLU A 1 626 ? -0.767 -38.469 -8.234 1 88.5 626 GLU A CA 1
ATOM 4898 C C . GLU A 1 626 ? -0.305 -38.312 -9.68 1 88.5 626 GLU A C 1
ATOM 4900 O O . GLU A 1 626 ? 0.452 -37.375 -10 1 88.5 626 GLU A O 1
ATOM 4905 N N . ARG A 1 627 ? -0.783 -39.25 -10.477 1 88.69 627 ARG A N 1
ATOM 4906 C CA . ARG A 1 627 ? -0.431 -39.125 -11.883 1 88.69 627 ARG A CA 1
ATOM 4907 C C . ARG A 1 627 ? -1.055 -37.875 -12.508 1 88.69 627 ARG A C 1
ATOM 4909 O O . ARG A 1 627 ? -2.25 -37.625 -12.344 1 88.69 627 ARG A O 1
ATOM 4916 N N . LEU A 1 628 ? -0.267 -37.188 -13.203 1 91.56 628 LEU A N 1
ATOM 4917 C CA . LEU A 1 628 ? -0.719 -35.906 -13.789 1 91.56 628 LEU A CA 1
ATOM 4918 C C . LEU A 1 628 ? -1.363 -36.156 -15.148 1 91.56 628 LEU A C 1
ATOM 4920 O O . LEU A 1 628 ? -1.001 -37.094 -15.859 1 91.56 628 LEU A O 1
ATOM 4924 N N . ASN A 1 629 ? -2.361 -35.375 -15.391 1 88.81 629 ASN A N 1
ATOM 4925 C CA . ASN A 1 629 ? -3.07 -35.406 -16.656 1 88.81 629 ASN A CA 1
ATOM 4926 C C . ASN A 1 629 ? -3.281 -34 -17.203 1 88.81 629 ASN A C 1
ATOM 4928 O O . ASN A 1 629 ? -3.521 -33.062 -16.453 1 88.81 629 ASN A O 1
ATOM 4932 N N . LEU A 1 630 ? -3.15 -33.906 -18.5 1 90.62 630 LEU A N 1
ATOM 4933 C CA . LEU A 1 630 ? -3.348 -32.594 -19.125 1 90.62 630 LEU A CA 1
ATOM 4934 C C . LEU A 1 630 ? -4.828 -32.25 -19.188 1 90.62 630 LEU A C 1
ATOM 4936 O O . LEU A 1 630 ? -5.191 -31.078 -19.188 1 90.62 630 LEU A O 1
ATOM 4940 N N . ARG A 1 631 ? -5.578 -33.281 -19.312 1 91.38 631 ARG A N 1
ATOM 4941 C CA . ARG A 1 631 ? -7.016 -33 -19.312 1 91.38 631 ARG A CA 1
ATOM 4942 C C . ARG A 1 631 ? -7.453 -32.344 -18 1 91.38 631 ARG A C 1
ATOM 4944 O O . ARG A 1 631 ? -7.039 -32.75 -16.922 1 91.38 631 ARG A O 1
ATOM 4951 N N . ARG A 1 632 ? -8.141 -31.281 -18.156 1 94.38 632 ARG A N 1
ATOM 4952 C CA . ARG A 1 632 ? -8.711 -30.547 -17.031 1 94.38 632 ARG A CA 1
ATOM 4953 C C . ARG A 1 632 ? -7.617 -29.922 -16.172 1 94.38 632 ARG A C 1
ATOM 4955 O O . ARG A 1 632 ? -7.758 -29.844 -14.953 1 94.38 632 ARG A O 1
ATOM 4962 N N . CYS A 1 633 ? -6.477 -29.656 -16.781 1 94.94 633 CYS A N 1
ATOM 4963 C CA . CYS A 1 633 ? -5.395 -29.062 -16 1 94.94 633 CYS A CA 1
ATOM 4964 C C . CYS A 1 633 ? -5.68 -27.594 -15.688 1 94.94 633 CYS A C 1
ATOM 4966 O O . CYS A 1 633 ? -5.059 -27.016 -14.789 1 94.94 633 CYS A O 1
ATOM 4968 N N . PHE A 1 634 ? -6.609 -26.938 -16.469 1 96.25 634 PHE A N 1
ATOM 4969 C CA . PHE A 1 634 ? -7.039 -25.578 -16.172 1 96.25 634 PHE A CA 1
ATOM 4970 C C . PHE A 1 634 ? -8.211 -25.594 -15.195 1 96.25 634 PHE A C 1
ATOM 4972 O O . PHE A 1 634 ? -9.32 -25.188 -15.547 1 96.25 634 PHE A O 1
ATOM 4979 N N . ARG A 1 635 ? -7.93 -26 -14.039 1 95.81 635 ARG A N 1
ATOM 4980 C CA . ARG A 1 635 ? -8.914 -26.062 -12.961 1 95.81 635 ARG A CA 1
ATOM 4981 C C . ARG A 1 635 ? -8.281 -25.719 -11.617 1 95.81 635 ARG A C 1
ATOM 4983 O O . ARG A 1 635 ? -7.059 -25.688 -11.492 1 95.81 635 ARG A O 1
ATOM 4990 N N . LEU A 1 636 ? -9.141 -25.359 -10.703 1 94.38 636 LEU A N 1
ATOM 4991 C CA . LEU A 1 636 ? -8.656 -25 -9.375 1 94.38 636 LEU A CA 1
ATOM 4992 C C . LEU A 1 636 ? -9.43 -25.734 -8.289 1 94.38 636 LEU A C 1
ATOM 4994 O O . LEU A 1 636 ? -10.578 -26.125 -8.5 1 94.38 636 LEU A O 1
ATOM 4998 N N . GLU A 1 637 ? -8.734 -25.969 -7.203 1 94.5 637 GLU A N 1
ATOM 4999 C CA . GLU A 1 637 ? -9.391 -26.406 -5.977 1 94.5 637 GLU A CA 1
ATOM 5000 C C . GLU A 1 637 ? -9.617 -25.234 -5.016 1 94.5 637 GLU A C 1
ATOM 5002 O O . GLU A 1 637 ? -8.695 -24.469 -4.738 1 94.5 637 GLU A O 1
ATOM 5007 N N . VAL A 1 638 ? -10.812 -25.094 -4.594 1 91.88 638 VAL A N 1
ATOM 5008 C CA . VAL A 1 638 ? -11.164 -24.031 -3.652 1 91.88 638 VAL A CA 1
ATOM 5009 C C . VAL A 1 638 ? -10.914 -24.516 -2.223 1 91.88 638 VAL A C 1
ATOM 5011 O O . VAL A 1 638 ? -11.352 -25.594 -1.839 1 91.88 638 VAL A O 1
ATOM 5014 N N . VAL A 1 639 ? -10.188 -23.703 -1.514 1 90.81 639 VAL A N 1
ATOM 5015 C CA . VAL A 1 639 ? -9.828 -24.062 -0.144 1 90.81 639 VAL A CA 1
ATOM 5016 C C . VAL A 1 639 ? -10.258 -22.938 0.803 1 90.81 639 VAL A C 1
ATOM 5018 O O . VAL A 1 639 ? -10 -21.766 0.54 1 90.81 639 VAL A O 1
ATOM 5021 N N . GLN A 1 640 ? -10.898 -23.328 1.915 1 88.38 640 GLN A N 1
ATOM 5022 C CA . GLN A 1 640 ? -11.266 -22.344 2.934 1 88.38 640 GLN A CA 1
ATOM 5023 C C . GLN A 1 640 ? -10.172 -22.219 3.994 1 88.38 640 GLN A C 1
ATOM 5025 O O . GLN A 1 640 ? -9.688 -23.234 4.516 1 88.38 640 GLN A O 1
ATOM 5030 N N . GLY A 1 641 ? -9.797 -20.969 4.188 1 89.38 641 GLY A N 1
ATOM 5031 C CA . GLY A 1 641 ? -8.758 -20.703 5.168 1 89.38 641 GLY A CA 1
ATOM 5032 C C . GLY A 1 641 ? -7.484 -20.141 4.555 1 89.38 641 GLY A C 1
ATOM 5033 O O . GLY A 1 641 ? -7.414 -19.938 3.342 1 89.38 641 GLY A O 1
ATOM 5034 N N . ARG A 1 642 ? -6.543 -19.922 5.422 1 90.56 642 ARG A N 1
ATOM 5035 C CA . ARG A 1 642 ? -5.219 -19.469 5.004 1 90.56 642 ARG A CA 1
ATOM 5036 C C . ARG A 1 642 ? -4.309 -20.656 4.688 1 90.56 642 ARG A C 1
ATOM 5038 O O . ARG A 1 642 ? -4.254 -21.625 5.449 1 90.56 642 ARG A O 1
ATOM 5045 N N . LEU A 1 643 ? -3.641 -20.516 3.602 1 94.06 643 LEU A N 1
ATOM 5046 C CA . LEU A 1 643 ? -2.766 -21.594 3.16 1 94.06 643 LEU A CA 1
ATOM 5047 C C . LEU A 1 643 ? -1.503 -21.656 4.012 1 94.06 643 LEU A C 1
ATOM 5049 O O . LEU A 1 643 ? -1.147 -20.672 4.672 1 94.06 643 LEU A O 1
ATOM 5053 N N . GLY A 1 644 ? -0.922 -22.797 4.086 1 91.12 644 GLY A N 1
ATOM 5054 C CA . GLY A 1 644 ? 0.333 -23.031 4.781 1 91.12 644 GLY A CA 1
ATOM 5055 C C . GLY A 1 644 ? 0.853 -24.438 4.613 1 91.12 644 GLY A C 1
ATOM 5056 O O . GLY A 1 644 ? 0.315 -25.219 3.818 1 91.12 644 GLY A O 1
ATOM 5057 N N . ILE A 1 645 ? 1.997 -24.703 5.164 1 89.38 645 ILE A N 1
ATOM 5058 C CA . ILE A 1 645 ? 2.588 -26.031 5.105 1 89.38 645 ILE A CA 1
ATOM 5059 C C . ILE A 1 645 ? 2.83 -26.547 6.523 1 89.38 645 ILE A C 1
ATOM 5061 O O . ILE A 1 645 ? 3.227 -25.797 7.41 1 89.38 645 ILE A O 1
ATOM 5065 N N . PRO A 1 646 ? 2.547 -27.734 6.746 1 84.19 646 PRO A N 1
ATOM 5066 C CA . PRO A 1 646 ? 2.941 -28.344 8.016 1 84.19 646 PRO A CA 1
ATOM 5067 C C . PRO A 1 646 ? 4.441 -28.609 8.102 1 84.19 646 PRO A C 1
ATOM 5069 O O . PRO A 1 646 ? 5.035 -29.125 7.148 1 84.19 646 PRO A O 1
ATOM 5072 N N . ILE A 1 647 ? 5.113 -28.156 9.133 1 76.94 647 ILE A N 1
ATOM 5073 C CA . ILE A 1 647 ? 6.535 -28.391 9.359 1 76.94 647 ILE A CA 1
ATOM 5074 C C . ILE A 1 647 ? 6.723 -29.391 10.492 1 76.94 647 ILE A C 1
ATOM 5076 O O . ILE A 1 647 ? 6.211 -29.188 11.594 1 76.94 647 ILE A O 1
ATOM 5080 N N . GLN A 1 648 ? 7.34 -30.5 10.133 1 67.81 648 GLN A N 1
ATOM 5081 C CA . GLN A 1 648 ? 7.605 -31.531 11.133 1 67.81 648 GLN A CA 1
ATOM 5082 C C . GLN A 1 648 ? 8.852 -31.203 11.945 1 67.81 648 GLN A C 1
ATOM 5084 O O . GLN A 1 648 ? 9.93 -31.016 11.375 1 67.81 648 GLN A O 1
ATOM 5089 N N . THR A 1 649 ? 8.641 -30.812 13.172 1 62.47 649 THR A N 1
ATOM 5090 C CA . THR A 1 649 ? 9.789 -30.703 14.07 1 62.47 649 THR A CA 1
ATOM 5091 C C . THR A 1 649 ? 9.938 -31.969 14.914 1 62.47 649 THR A C 1
ATOM 5093 O O . THR A 1 649 ? 9.109 -32.875 14.82 1 62.47 649 THR A O 1
ATOM 5096 N N . THR A 1 650 ? 11.133 -32.25 15.539 1 56.84 650 THR A N 1
ATOM 5097 C CA . THR A 1 650 ? 11.422 -33.438 16.359 1 56.84 650 THR A CA 1
ATOM 5098 C C . THR A 1 650 ? 10.312 -33.688 17.359 1 56.84 650 THR A C 1
ATOM 5100 O O . THR A 1 650 ? 10.031 -34.844 17.719 1 56.84 650 THR A O 1
ATOM 5103 N N . GLU A 1 651 ? 9.664 -32.688 17.875 1 56.47 651 GLU A N 1
ATOM 5104 C CA . GLU A 1 651 ? 8.727 -32.875 18.969 1 56.47 651 GLU A CA 1
ATOM 5105 C C . GLU A 1 651 ? 7.289 -32.656 18.531 1 56.47 651 GLU A C 1
ATOM 5107 O O . GLU A 1 651 ? 6.371 -33.312 19 1 56.47 651 GLU A O 1
ATOM 5112 N N . ASN A 1 652 ? 7.066 -31.625 17.594 1 65.25 652 ASN A N 1
ATOM 5113 C CA . ASN A 1 652 ? 5.695 -31.25 17.266 1 65.25 652 ASN A CA 1
ATOM 5114 C C . ASN A 1 652 ? 5.57 -30.797 15.812 1 65.25 652 ASN A C 1
ATOM 5116 O O . ASN A 1 652 ? 6.578 -30.547 15.148 1 65.25 652 ASN A O 1
ATOM 5120 N N . VAL A 1 653 ? 4.375 -31.062 15.195 1 70.62 653 VAL A N 1
ATOM 5121 C CA . VAL A 1 653 ? 4.086 -30.516 13.875 1 70.62 653 VAL A CA 1
ATOM 5122 C C . VAL A 1 653 ? 3.621 -29.062 14.008 1 70.62 653 VAL A C 1
ATOM 5124 O O . VAL A 1 653 ? 2.701 -28.766 14.773 1 70.62 653 VAL A O 1
ATOM 5127 N N . ARG A 1 654 ? 4.359 -28.234 13.453 1 72.81 654 ARG A N 1
ATOM 5128 C CA . ARG A 1 654 ? 3.98 -26.828 13.445 1 72.81 654 ARG A CA 1
ATOM 5129 C C . ARG A 1 654 ? 3.449 -26.406 12.078 1 72.81 654 ARG A C 1
ATOM 5131 O O . ARG A 1 654 ? 3.959 -26.859 11.047 1 72.81 654 ARG A O 1
ATOM 5138 N N . PHE A 1 655 ? 2.381 -25.688 12.094 1 78.25 655 PHE A N 1
ATOM 5139 C CA . PHE A 1 655 ? 1.781 -25.172 10.867 1 78.25 655 PHE A CA 1
ATOM 5140 C C . PHE A 1 655 ? 2.305 -23.781 10.547 1 78.25 655 PHE A C 1
ATOM 5142 O O . PHE A 1 655 ? 2.158 -22.859 11.344 1 78.25 655 PHE A O 1
ATOM 5149 N N . GLN A 1 656 ? 2.984 -23.703 9.484 1 83.81 656 GLN A N 1
ATOM 5150 C CA . GLN A 1 656 ? 3.412 -22.391 8.992 1 83.81 656 GLN A CA 1
ATOM 5151 C C . GLN A 1 656 ? 2.363 -21.781 8.07 1 83.81 656 GLN A C 1
ATOM 5153 O O . GLN A 1 656 ? 2.34 -22.078 6.871 1 83.81 656 GLN A O 1
ATOM 5158 N N . ALA A 1 657 ? 1.561 -20.891 8.609 1 83.31 657 ALA A N 1
ATOM 5159 C CA . ALA A 1 657 ? 0.506 -20.266 7.824 1 83.31 657 ALA A CA 1
ATOM 5160 C C . ALA A 1 657 ? 1.021 -19 7.129 1 83.31 657 ALA A C 1
ATOM 5162 O O . ALA A 1 657 ? 1.896 -18.312 7.656 1 83.31 657 ALA A O 1
ATOM 5163 N N . ILE A 1 658 ? 0.538 -18.812 5.969 1 88.06 658 ILE A N 1
ATOM 5164 C CA . ILE A 1 658 ? 0.793 -17.547 5.293 1 88.06 658 ILE A CA 1
ATOM 5165 C C . ILE A 1 658 ? 0.222 -16.391 6.117 1 88.06 658 ILE A C 1
ATOM 5167 O O . ILE A 1 658 ? -0.95 -16.422 6.5 1 88.06 658 ILE A O 1
ATOM 5171 N N . ALA A 1 659 ? 1.057 -15.43 6.379 1 78.94 659 ALA A N 1
ATOM 5172 C CA . ALA A 1 659 ? 0.687 -14.359 7.305 1 78.94 659 ALA A CA 1
ATOM 5173 C C . ALA A 1 659 ? -0.132 -13.281 6.598 1 78.94 659 ALA A C 1
ATOM 5175 O O . ALA A 1 659 ? -0.98 -12.633 7.215 1 78.94 659 ALA A O 1
ATOM 5176 N N . ARG A 1 660 ? 0.023 -13.141 5.285 1 86.06 660 ARG A N 1
ATOM 5177 C CA . ARG A 1 660 ? -0.604 -12.047 4.555 1 86.06 660 ARG A CA 1
ATOM 5178 C C . ARG A 1 660 ? -2.033 -12.398 4.156 1 86.06 660 ARG A C 1
ATOM 5180 O O . ARG A 1 660 ? -2.34 -13.562 3.893 1 86.06 660 ARG A O 1
ATOM 5187 N N . ASP A 1 661 ? -2.896 -11.422 4.109 1 89 661 ASP A N 1
ATOM 5188 C CA . ASP A 1 661 ? -4.289 -11.641 3.727 1 89 661 ASP A CA 1
ATOM 5189 C C . ASP A 1 661 ? -4.406 -11.969 2.24 1 89 661 ASP A C 1
ATOM 5191 O O . ASP A 1 661 ? -5.273 -12.75 1.836 1 89 661 ASP A O 1
ATOM 5195 N N . THR A 1 662 ? -3.631 -11.336 1.471 1 92.12 662 THR A N 1
ATOM 5196 C CA . THR A 1 662 ? -3.555 -11.609 0.04 1 92.12 662 THR A CA 1
ATOM 5197 C C . THR A 1 662 ? -2.152 -12.07 -0.349 1 92.12 662 THR A C 1
ATOM 5199 O O . THR A 1 662 ? -1.164 -11.406 -0.027 1 92.12 662 THR A O 1
ATOM 5202 N N . SER A 1 663 ? -2.102 -13.227 -0.913 1 93.38 663 SER A N 1
ATOM 5203 C CA . SER A 1 663 ? -0.795 -13.766 -1.273 1 93.38 663 SER A CA 1
ATOM 5204 C C . SER A 1 663 ? -0.875 -14.609 -2.541 1 93.38 663 SER A C 1
ATOM 5206 O O . SER A 1 663 ? -1.93 -15.164 -2.857 1 93.38 663 SER A O 1
ATOM 5208 N N . VAL A 1 664 ? 0.203 -14.594 -3.264 1 94.69 664 VAL A N 1
ATOM 5209 C CA . VAL A 1 664 ? 0.403 -15.461 -4.422 1 94.69 664 VAL A CA 1
ATOM 5210 C C . VAL A 1 664 ? 1.526 -16.453 -4.141 1 94.69 664 VAL A C 1
ATOM 5212 O O . VAL A 1 664 ? 2.578 -16.078 -3.615 1 94.69 664 VAL A O 1
ATOM 5215 N N . ILE A 1 665 ? 1.29 -17.688 -4.309 1 94.06 665 ILE A N 1
ATOM 5216 C CA . ILE A 1 665 ? 2.316 -18.703 -4.137 1 94.06 665 ILE A CA 1
ATOM 5217 C C . ILE A 1 665 ? 2.846 -19.141 -5.5 1 94.06 665 ILE A C 1
ATOM 5219 O O . ILE A 1 665 ? 2.076 -19.578 -6.359 1 94.06 665 ILE A O 1
ATOM 5223 N N . GLU A 1 666 ? 4.102 -19.016 -5.73 1 91.5 666 GLU A N 1
ATOM 5224 C CA . GLU A 1 666 ? 4.789 -19.422 -6.953 1 91.5 666 GLU A CA 1
ATOM 5225 C C . GLU A 1 666 ? 5.781 -20.547 -6.676 1 91.5 666 GLU A C 1
ATOM 5227 O O . GLU A 1 666 ? 6.199 -20.75 -5.531 1 91.5 666 GLU A O 1
ATOM 5232 N N . THR A 1 667 ? 6.02 -21.266 -7.668 1 90.25 667 THR A N 1
ATOM 5233 C CA . THR A 1 667 ? 7.039 -22.297 -7.516 1 90.25 667 THR A CA 1
ATOM 5234 C C . THR A 1 667 ? 8.438 -21.703 -7.691 1 90.25 667 THR A C 1
ATOM 5236 O O . THR A 1 667 ? 8.586 -20.562 -8.125 1 90.25 667 THR A O 1
ATOM 5239 N N . GLN A 1 668 ? 9.391 -22.438 -7.211 1 83.56 668 GLN A N 1
ATOM 5240 C CA . GLN A 1 668 ? 10.789 -22.078 -7.367 1 83.56 668 GLN A CA 1
ATOM 5241 C C . GLN A 1 668 ? 11.477 -22.969 -8.398 1 83.56 668 GLN A C 1
ATOM 5243 O O . GLN A 1 668 ? 11.195 -24.156 -8.484 1 83.56 668 GLN A O 1
ATOM 5248 N N . HIS A 1 669 ? 12.414 -22.406 -9.141 1 77.81 669 HIS A N 1
ATOM 5249 C CA . HIS A 1 669 ? 13.117 -23.156 -10.18 1 77.81 669 HIS A CA 1
ATOM 5250 C C . HIS A 1 669 ? 13.938 -24.297 -9.586 1 77.81 669 HIS A C 1
ATOM 5252 O O . HIS A 1 669 ? 14.398 -24.203 -8.445 1 77.81 669 HIS A O 1
ATOM 5258 N N . THR A 1 670 ? 14.141 -25.25 -10.414 1 82.81 670 THR A N 1
ATOM 5259 C CA . THR A 1 670 ? 14.906 -26.438 -10.031 1 82.81 670 THR A CA 1
ATOM 5260 C C . THR A 1 670 ? 16.375 -26.078 -9.828 1 82.81 670 THR A C 1
ATOM 5262 O O . THR A 1 670 ? 16.953 -25.312 -10.602 1 82.81 670 THR A O 1
ATOM 5265 N N . GLU A 1 671 ? 16.953 -26.672 -8.82 1 77.06 671 GLU A N 1
ATOM 5266 C CA . GLU A 1 671 ? 18.359 -26.453 -8.484 1 77.06 671 GLU A CA 1
ATOM 5267 C C . GLU A 1 671 ? 19.281 -26.969 -9.586 1 77.06 671 GLU A C 1
ATOM 5269 O O . GLU A 1 671 ? 19.047 -28.047 -10.141 1 77.06 671 GLU A O 1
ATOM 5274 N N . ASP A 1 672 ? 20.328 -26.219 -9.898 1 73.25 672 ASP A N 1
ATOM 5275 C CA . ASP A 1 672 ? 21.312 -26.594 -10.914 1 73.25 672 ASP A CA 1
ATOM 5276 C C . ASP A 1 672 ? 22.328 -27.578 -10.352 1 73.25 672 ASP A C 1
ATOM 5278 O O . ASP A 1 672 ? 22.891 -27.344 -9.281 1 73.25 672 ASP A O 1
ATOM 5282 N N . VAL A 1 673 ? 22.5 -28.672 -11.102 1 75.94 673 VAL A N 1
ATOM 5283 C CA . VAL A 1 673 ? 23.453 -29.672 -10.656 1 75.94 673 VAL A CA 1
ATOM 5284 C C . VAL A 1 673 ? 24.484 -29.922 -11.75 1 75.94 673 VAL A C 1
ATOM 5286 O O . VAL A 1 673 ? 25.062 -31.016 -11.828 1 75.94 673 VAL A O 1
ATOM 5289 N N . SER A 1 674 ? 24.75 -29 -12.625 1 74 674 SER A N 1
ATOM 5290 C CA . SER A 1 674 ? 25.641 -29.156 -13.766 1 74 674 SER A CA 1
ATOM 5291 C C . SER A 1 674 ? 27.062 -29.484 -13.32 1 74 674 SER A C 1
ATOM 5293 O O . SER A 1 674 ? 27.75 -30.266 -13.969 1 74 674 SER A O 1
ATOM 5295 N N . ASP A 1 675 ? 27.453 -28.984 -12.266 1 66.25 675 ASP A N 1
ATOM 5296 C CA . ASP A 1 675 ? 28.812 -29.219 -11.773 1 66.25 675 ASP A CA 1
ATOM 5297 C C . ASP A 1 675 ? 29.016 -30.688 -11.406 1 66.25 675 ASP A C 1
ATOM 5299 O O . ASP A 1 675 ? 30.016 -31.297 -11.773 1 66.25 675 ASP A O 1
ATOM 5303 N N . TYR A 1 676 ? 28.062 -31.219 -10.711 1 76.69 676 TYR A N 1
ATOM 5304 C CA . TYR A 1 676 ? 28.141 -32.625 -10.336 1 76.69 676 TYR A CA 1
ATOM 5305 C C . TYR A 1 676 ? 28.156 -33.531 -11.57 1 76.69 676 TYR A C 1
ATOM 5307 O O . TYR A 1 676 ? 28.938 -34.469 -11.648 1 76.69 676 TYR A O 1
ATOM 5315 N N . GLU A 1 677 ? 27.281 -33.281 -12.539 1 81.75 677 GLU A N 1
ATOM 5316 C CA . GLU A 1 677 ? 27.172 -34.094 -13.75 1 81.75 677 GLU A CA 1
ATOM 5317 C C . GLU A 1 677 ? 28.469 -34.062 -14.555 1 81.75 677 GLU A C 1
ATOM 5319 O O . GLU A 1 677 ? 28.859 -35.062 -15.172 1 81.75 677 GLU A O 1
ATOM 5324 N N . ASN A 1 678 ? 29.125 -32.906 -14.539 1 76.44 678 ASN A N 1
ATOM 5325 C CA . ASN A 1 678 ? 30.359 -32.75 -15.297 1 76.44 678 ASN A CA 1
ATOM 5326 C C . ASN A 1 678 ? 31.531 -33.5 -14.625 1 76.44 678 ASN A C 1
ATOM 5328 O O . ASN A 1 678 ? 32.375 -34.062 -15.305 1 76.44 678 ASN A O 1
ATOM 5332 N N . LEU A 1 679 ? 31.484 -33.469 -13.375 1 76.62 679 LEU A N 1
ATOM 5333 C CA . LEU A 1 679 ? 32.594 -34.094 -12.625 1 76.62 679 LEU A CA 1
ATOM 5334 C C . LEU A 1 679 ? 32.406 -35.594 -12.516 1 76.62 679 LEU A C 1
ATOM 5336 O O . LEU A 1 679 ? 33.406 -36.344 -12.5 1 76.62 679 LEU A O 1
ATOM 5340 N N . PHE A 1 680 ? 31.125 -36.062 -12.461 1 84.94 680 PHE A N 1
ATOM 5341 C CA . PHE A 1 680 ? 30.844 -37.469 -12.266 1 84.94 680 PHE A CA 1
ATOM 5342 C C . PHE A 1 680 ? 29.938 -38 -13.375 1 84.94 680 PHE A C 1
ATOM 5344 O O . PHE A 1 680 ? 28.75 -38.219 -13.156 1 84.94 680 PHE A O 1
ATOM 5351 N N . LYS A 1 681 ? 30.5 -38.312 -14.469 1 85.75 681 LYS A N 1
ATOM 5352 C CA . LYS A 1 681 ? 29.734 -38.75 -15.641 1 85.75 681 LYS A CA 1
ATOM 5353 C C . LYS A 1 681 ? 29.234 -40.188 -15.484 1 85.75 681 LYS A C 1
ATOM 5355 O O . LYS A 1 681 ? 29.891 -41 -14.844 1 85.75 681 LYS A O 1
ATOM 5360 N N . MET A 1 682 ? 28.062 -40.438 -16.047 1 91.31 682 MET A N 1
ATOM 5361 C CA . MET A 1 682 ? 27.5 -41.781 -16.062 1 91.31 682 MET A CA 1
ATOM 5362 C C . MET A 1 682 ? 28.219 -42.688 -17.078 1 91.31 682 MET A C 1
ATOM 5364 O O . MET A 1 682 ? 28.594 -42.219 -18.156 1 91.31 682 MET A O 1
ATOM 5368 N N . PRO A 1 683 ? 28.375 -43.906 -16.719 1 91.12 683 PRO A N 1
ATOM 5369 C CA . PRO A 1 683 ? 28.953 -44.812 -17.703 1 91.12 683 PRO A CA 1
ATOM 5370 C C . PRO A 1 683 ? 28.078 -45 -18.938 1 91.12 683 PRO A C 1
ATOM 5372 O O . PRO A 1 683 ? 26.859 -45.125 -18.812 1 91.12 683 PRO A O 1
ATOM 5375 N N . VAL A 1 684 ? 28.703 -45.062 -20.109 1 93.38 684 VAL A N 1
ATOM 5376 C CA . VAL A 1 684 ? 28 -45.188 -21.375 1 93.38 684 VAL A CA 1
ATOM 5377 C C . VAL A 1 684 ? 28.109 -46.656 -21.859 1 93.38 684 VAL A C 1
ATOM 5379 O O . VAL A 1 684 ? 29.188 -47.25 -21.812 1 93.38 684 VAL A O 1
ATOM 5382 N N . ARG A 1 685 ? 26.969 -47.156 -22.234 1 93.44 685 ARG A N 1
ATOM 5383 C CA . ARG A 1 685 ? 26.938 -48.469 -22.859 1 93.44 685 ARG A CA 1
ATOM 5384 C C . ARG A 1 685 ? 26.828 -48.344 -24.375 1 93.44 685 ARG A C 1
ATOM 5386 O O . ARG A 1 685 ? 25.938 -47.656 -24.891 1 93.44 685 ARG A O 1
ATOM 5393 N N . ASP A 1 686 ? 27.688 -49.094 -25.031 1 90.69 686 ASP A N 1
ATOM 5394 C CA . ASP A 1 686 ? 27.781 -48.938 -26.484 1 90.69 686 ASP A CA 1
ATOM 5395 C C . ASP A 1 686 ? 26.812 -49.875 -27.203 1 90.69 686 ASP A C 1
ATOM 5397 O O . ASP A 1 686 ? 26.281 -50.812 -26.578 1 90.69 686 ASP A O 1
ATOM 5401 N N . GLY A 1 687 ? 26.75 -49.656 -28.453 1 91.12 687 GLY A N 1
ATOM 5402 C CA . GLY A 1 687 ? 25.906 -50.5 -29.281 1 91.12 687 GLY A CA 1
ATOM 5403 C C . GLY A 1 687 ? 26.297 -51.969 -29.25 1 91.12 687 GLY A C 1
ATOM 5404 O O . GLY A 1 687 ? 27.484 -52.312 -29.219 1 91.12 687 GLY A O 1
ATOM 5405 N N . GLY A 1 688 ? 25.219 -52.781 -29.25 1 89.44 688 GLY A N 1
ATOM 5406 C CA . GLY A 1 688 ? 25.453 -54.219 -29.219 1 89.44 688 GLY A CA 1
ATOM 5407 C C . GLY A 1 688 ? 25.391 -54.781 -27.828 1 89.44 688 GLY A C 1
ATOM 5408 O O . GLY A 1 688 ? 25.234 -56 -27.672 1 89.44 688 GLY A O 1
ATOM 5409 N N . SER A 1 689 ? 25.5 -54 -26.875 1 92.19 689 SER A N 1
ATOM 5410 C CA . SER A 1 689 ? 25.438 -54.469 -25.5 1 92.19 689 SER A CA 1
ATOM 5411 C C . SER A 1 689 ? 24 -54.75 -25.078 1 92.19 689 SER A C 1
ATOM 5413 O O . SER A 1 689 ? 23.062 -54.125 -25.531 1 92.19 689 SER A O 1
ATOM 5415 N N . GLU A 1 690 ? 23.844 -55.75 -24.281 1 93.06 690 GLU A N 1
ATOM 5416 C CA . GLU A 1 690 ? 22.547 -56.094 -23.719 1 93.06 690 GLU A CA 1
ATOM 5417 C C . GLU A 1 690 ? 22.281 -55.344 -22.406 1 93.06 690 GLU A C 1
ATOM 5419 O O . GLU A 1 690 ? 23.188 -55.219 -21.594 1 93.06 690 GLU A O 1
ATOM 5424 N N . ILE A 1 691 ? 21.156 -54.812 -22.344 1 92.94 691 ILE A N 1
ATOM 5425 C CA . ILE A 1 691 ? 20.797 -54.156 -21.109 1 92.94 691 ILE A CA 1
ATOM 5426 C C . ILE A 1 691 ? 19.5 -54.719 -20.562 1 92.94 691 ILE A C 1
ATOM 5428 O O . ILE A 1 691 ? 18.641 -55.188 -21.328 1 92.94 691 ILE A O 1
ATOM 5432 N N . GLN A 1 692 ? 19.344 -54.812 -19.281 1 92.69 692 GLN A N 1
ATOM 5433 C CA . GLN A 1 692 ? 18.156 -55.281 -18.562 1 92.69 692 GLN A CA 1
ATOM 5434 C C . GLN A 1 692 ? 17.625 -54.219 -17.609 1 92.69 692 GLN A C 1
ATOM 5436 O O . GLN A 1 692 ? 18.375 -53.719 -16.766 1 92.69 692 GLN A O 1
ATOM 5441 N N . LEU A 1 693 ? 16.359 -53.906 -17.797 1 92.81 693 LEU A N 1
ATOM 5442 C CA . LEU A 1 693 ? 15.727 -52.938 -16.906 1 92.81 693 LEU A CA 1
ATOM 5443 C C . LEU A 1 693 ? 15.188 -53.625 -15.656 1 92.81 693 LEU A C 1
ATOM 5445 O O . LEU A 1 693 ? 14.648 -54.75 -15.734 1 92.81 693 LEU A O 1
ATOM 5449 N N . THR A 1 694 ? 15.422 -53.062 -14.469 1 90.69 694 THR A N 1
ATOM 5450 C CA . THR A 1 694 ? 14.898 -53.562 -13.203 1 90.69 694 THR A CA 1
ATOM 5451 C C . THR A 1 694 ? 13.961 -52.531 -12.562 1 90.69 694 THR A C 1
ATOM 5453 O O . THR A 1 694 ? 13.984 -51.344 -12.93 1 90.69 694 THR A O 1
ATOM 5456 N N . ALA A 1 695 ? 13.094 -53.062 -11.719 1 90 695 ALA A N 1
ATOM 5457 C CA . ALA A 1 695 ? 12.258 -52.125 -10.953 1 90 695 ALA A CA 1
ATOM 5458 C C . ALA A 1 695 ? 13.109 -51.25 -10.047 1 90 695 ALA A C 1
ATOM 5460 O O . ALA A 1 695 ? 13.961 -51.75 -9.312 1 90 695 ALA A O 1
ATOM 5461 N N . ASP A 1 696 ? 12.922 -50 -10.172 1 92.62 696 ASP A N 1
ATOM 5462 C CA . ASP A 1 696 ? 13.688 -49.062 -9.352 1 92.62 696 ASP A CA 1
ATOM 5463 C C . ASP A 1 696 ? 13.156 -49.031 -7.918 1 92.62 696 ASP A C 1
ATOM 5465 O O . ASP A 1 696 ? 12.047 -48.562 -7.676 1 92.62 696 ASP A O 1
ATOM 5469 N N . LYS A 1 697 ? 13.953 -49.469 -6.922 1 89.12 697 LYS A N 1
ATOM 5470 C CA . LYS A 1 697 ? 13.523 -49.562 -5.531 1 89.12 697 LYS A CA 1
ATOM 5471 C C . LYS A 1 697 ? 14.172 -48.469 -4.684 1 89.12 697 LYS A C 1
ATOM 5473 O O . LYS A 1 697 ? 14.258 -48.594 -3.461 1 89.12 697 LYS A O 1
ATOM 5478 N N . CYS A 1 698 ? 14.609 -47.406 -5.359 1 91.62 698 CYS A N 1
ATOM 5479 C CA . CYS A 1 698 ? 15.195 -46.312 -4.617 1 91.62 698 CYS A CA 1
ATOM 5480 C C . CYS A 1 698 ? 14.164 -45.656 -3.711 1 91.62 698 CYS A C 1
ATOM 5482 O O . CYS A 1 698 ? 13 -45.5 -4.098 1 91.62 698 CYS A O 1
ATOM 5484 N N . SER A 1 699 ? 14.578 -45.406 -2.494 1 90.62 699 SER A N 1
ATOM 5485 C CA . SER A 1 699 ? 13.688 -44.688 -1.593 1 90.62 699 SER A CA 1
ATOM 5486 C C . SER A 1 699 ? 13.609 -43.219 -1.967 1 90.62 699 SER A C 1
ATOM 5488 O O . SER A 1 699 ? 14.594 -42.625 -2.422 1 90.62 699 SER A O 1
ATOM 5490 N N . VAL A 1 700 ? 12.375 -42.656 -1.886 1 92.69 700 VAL A N 1
ATOM 5491 C CA . VAL A 1 700 ? 12.188 -41.25 -2.195 1 92.69 700 VAL A CA 1
ATOM 5492 C C . VAL A 1 700 ? 11.508 -40.531 -1.019 1 92.69 700 VAL A C 1
ATOM 5494 O O . VAL A 1 700 ? 10.516 -41.031 -0.486 1 92.69 700 VAL A O 1
ATOM 5497 N N . ARG A 1 701 ? 12.141 -39.531 -0.496 1 88.25 701 ARG A N 1
ATOM 5498 C CA . ARG A 1 701 ? 11.57 -38.625 0.502 1 88.25 701 ARG A CA 1
ATOM 5499 C C . ARG A 1 701 ? 11.414 -37.219 -0.054 1 88.25 701 ARG A C 1
ATOM 5501 O O . ARG A 1 701 ? 12.25 -36.75 -0.837 1 88.25 701 ARG A O 1
ATOM 5508 N N . HIS A 1 702 ? 10.328 -36.656 0.212 1 89.5 702 HIS A N 1
ATOM 5509 C CA . HIS A 1 702 ? 10.141 -35.281 -0.245 1 89.5 702 HIS A CA 1
ATOM 5510 C C . HIS A 1 702 ? 9.531 -34.406 0.849 1 89.5 702 HIS A C 1
ATOM 5512 O O . HIS A 1 702 ? 8.836 -34.906 1.731 1 89.5 702 HIS A O 1
ATOM 5518 N N . ASP A 1 703 ? 9.883 -33.219 0.954 1 85.38 703 ASP A N 1
ATOM 5519 C CA . ASP A 1 703 ? 9.305 -32.219 1.829 1 85.38 703 ASP A CA 1
ATOM 5520 C C . ASP A 1 703 ? 9.234 -30.844 1.131 1 85.38 703 ASP A C 1
ATOM 5522 O O . ASP A 1 703 ? 9.734 -30.688 0.016 1 85.38 703 ASP A O 1
ATOM 5526 N N . PHE A 1 704 ? 8.477 -30.016 1.72 1 87.81 704 PHE A N 1
ATOM 5527 C CA . PHE A 1 704 ? 8.227 -28.719 1.098 1 87.81 704 PHE A CA 1
ATOM 5528 C C . PHE A 1 704 ? 8.609 -27.578 2.041 1 87.81 704 PHE A C 1
ATOM 5530 O O . PHE A 1 704 ? 8.562 -27.734 3.264 1 87.81 704 PHE A O 1
ATOM 5537 N N . MET A 1 705 ? 9.047 -26.516 1.477 1 82.56 705 MET A N 1
ATOM 5538 C CA . MET A 1 705 ? 9.305 -25.266 2.195 1 82.56 705 MET A CA 1
ATOM 5539 C C . MET A 1 705 ? 8.555 -24.109 1.562 1 82.56 705 MET A C 1
ATOM 5541 O O . MET A 1 705 ? 8.453 -24.016 0.337 1 82.56 705 MET A O 1
ATOM 5545 N N . LEU A 1 706 ? 7.938 -23.375 2.371 1 88.19 706 LEU A N 1
ATOM 5546 C CA . LEU A 1 706 ? 7.219 -22.172 1.942 1 88.19 706 LEU A CA 1
ATOM 5547 C C . LEU A 1 706 ? 7.891 -20.922 2.477 1 88.19 706 LEU A C 1
ATOM 5549 O O . LEU A 1 706 ? 8.055 -20.766 3.689 1 88.19 706 LEU A O 1
ATOM 5553 N N . MET A 1 707 ? 8.336 -20.047 1.521 1 83 707 MET A N 1
ATOM 5554 C CA . MET A 1 707 ? 9.109 -18.875 1.932 1 83 707 MET A CA 1
ATOM 5555 C C . MET A 1 707 ? 8.477 -17.594 1.406 1 83 707 MET A C 1
ATOM 5557 O O . MET A 1 707 ? 8.023 -17.547 0.261 1 83 707 MET A O 1
ATOM 5561 N N . SER A 1 708 ? 8.406 -16.594 2.266 1 84.31 708 SER A N 1
ATOM 5562 C CA . SER A 1 708 ? 7.961 -15.273 1.832 1 84.31 708 SER A CA 1
ATOM 5563 C C . SER A 1 708 ? 9.086 -14.516 1.139 1 84.31 708 SER A C 1
ATOM 5565 O O . SER A 1 708 ? 10.18 -14.359 1.697 1 84.31 708 SER A O 1
ATOM 5567 N N . VAL A 1 709 ? 8.859 -14.023 -0.095 1 80.94 709 VAL A N 1
ATOM 5568 C CA . VAL A 1 709 ? 9.93 -13.352 -0.825 1 80.94 709 VAL A CA 1
ATOM 5569 C C . VAL A 1 709 ? 9.578 -11.883 -1.02 1 80.94 709 VAL A C 1
ATOM 5571 O O . VAL A 1 709 ? 10.445 -11.062 -1.336 1 80.94 709 VAL A O 1
ATOM 5574 N N . ALA A 1 710 ? 8.32 -11.547 -0.943 1 79.31 710 ALA A N 1
ATOM 5575 C CA . ALA A 1 710 ? 7.828 -10.18 -1.028 1 79.31 710 ALA A CA 1
ATOM 5576 C C . ALA A 1 710 ? 6.531 -10.016 -0.241 1 79.31 710 ALA A C 1
ATOM 5578 O O . ALA A 1 710 ? 6.062 -10.953 0.401 1 79.31 710 ALA A O 1
ATOM 5579 N N . SER A 1 711 ? 6.004 -8.867 -0.235 1 79.31 711 SER A N 1
ATOM 5580 C CA . SER A 1 711 ? 4.836 -8.547 0.579 1 79.31 711 SER A CA 1
ATOM 5581 C C . SER A 1 711 ? 3.656 -9.445 0.237 1 79.31 711 SER A C 1
ATOM 5583 O O . SER A 1 711 ? 2.881 -9.828 1.118 1 79.31 711 SER A O 1
ATOM 5585 N N . THR A 1 712 ? 3.516 -9.82 -0.997 1 88.44 712 THR A N 1
ATOM 5586 C CA . THR A 1 712 ? 2.371 -10.641 -1.378 1 88.44 712 THR A CA 1
ATOM 5587 C C . THR A 1 712 ? 2.826 -11.906 -2.094 1 88.44 712 THR A C 1
ATOM 5589 O O . THR A 1 712 ? 2.008 -12.633 -2.666 1 88.44 712 THR A O 1
ATOM 5592 N N . ARG A 1 713 ? 4.113 -12.219 -2.037 1 89 713 ARG A N 1
ATOM 5593 C CA . ARG A 1 713 ? 4.621 -13.32 -2.85 1 89 713 ARG A CA 1
ATOM 5594 C C . ARG A 1 713 ? 5.305 -14.367 -1.982 1 89 713 ARG A C 1
ATOM 5596 O O . ARG A 1 713 ? 6.152 -14.039 -1.151 1 89 713 ARG A O 1
ATOM 5603 N N . TYR A 1 714 ? 4.93 -15.57 -2.156 1 88.88 714 TYR A N 1
ATOM 5604 C CA . TYR A 1 714 ? 5.551 -16.719 -1.524 1 88.88 714 TYR A CA 1
ATOM 5605 C C . TYR A 1 714 ? 6.098 -17.688 -2.57 1 88.88 714 TYR A C 1
ATOM 5607 O O . TYR A 1 714 ? 5.574 -17.766 -3.686 1 88.88 714 TYR A O 1
ATOM 5615 N N . LYS A 1 715 ? 7.168 -18.359 -2.234 1 87.88 715 LYS A N 1
ATOM 5616 C CA . LYS A 1 715 ? 7.738 -19.391 -3.086 1 87.88 715 LYS A CA 1
ATOM 5617 C C . LYS A 1 715 ? 7.656 -20.766 -2.41 1 87.88 715 LYS A C 1
ATOM 5619 O O . LYS A 1 715 ? 7.938 -20.891 -1.217 1 87.88 715 LYS A O 1
ATOM 5624 N N . LEU A 1 716 ? 7.164 -21.672 -3.15 1 89.94 716 LEU A N 1
ATOM 5625 C CA . LEU A 1 716 ? 7.113 -23.047 -2.699 1 89.94 716 LEU A CA 1
ATOM 5626 C C . LEU A 1 716 ? 8.281 -23.844 -3.268 1 89.94 716 LEU A C 1
ATOM 5628 O O . LEU A 1 716 ? 8.445 -23.953 -4.484 1 89.94 716 LEU A O 1
ATOM 5632 N N . LEU A 1 717 ? 9.125 -24.391 -2.33 1 84.31 717 LEU A N 1
ATOM 5633 C CA . LEU A 1 717 ? 10.258 -25.234 -2.703 1 84.31 717 LEU A CA 1
ATOM 5634 C C . LEU A 1 717 ? 9.992 -26.688 -2.346 1 84.31 717 LEU A C 1
ATOM 5636 O O . LEU A 1 717 ? 9.516 -26.984 -1.247 1 84.31 717 LEU A O 1
ATOM 5640 N N . MET A 1 718 ? 10.188 -27.516 -3.316 1 90.44 718 MET A N 1
ATOM 5641 C CA . MET A 1 718 ? 10.102 -28.953 -3.066 1 90.44 718 MET A CA 1
ATOM 5642 C C . MET A 1 718 ? 11.492 -29.578 -2.996 1 90.44 718 MET A C 1
ATOM 5644 O O . MET A 1 718 ? 12.266 -29.5 -3.949 1 90.44 718 MET A O 1
ATOM 5648 N N . ARG A 1 719 ? 11.781 -30.109 -1.828 1 87.44 719 ARG A N 1
ATOM 5649 C CA . ARG A 1 719 ? 13.031 -30.859 -1.665 1 87.44 719 ARG A CA 1
ATOM 5650 C C . ARG A 1 719 ? 12.789 -32.375 -1.799 1 87.44 719 ARG A C 1
ATOM 5652 O O . ARG A 1 719 ? 11.914 -32.906 -1.134 1 87.44 719 ARG A O 1
ATOM 5659 N N . VAL A 1 720 ? 13.5 -32.969 -2.734 1 92.69 720 VAL A N 1
ATOM 5660 C CA . VAL A 1 720 ? 13.422 -34.406 -2.938 1 92.69 720 VAL A CA 1
ATOM 5661 C C . VAL A 1 720 ? 14.766 -35.062 -2.594 1 92.69 720 VAL A C 1
ATOM 5663 O O . VAL A 1 720 ? 15.82 -34.562 -3.025 1 92.69 720 VAL A O 1
ATOM 5666 N N . SER A 1 721 ? 14.648 -36.094 -1.718 1 90.19 721 SER A N 1
ATOM 5667 C CA . SER A 1 721 ? 15.852 -36.812 -1.32 1 90.19 721 SER A CA 1
ATOM 5668 C C . SER A 1 721 ? 15.727 -38.312 -1.616 1 90.19 721 SER A C 1
ATOM 5670 O O . SER A 1 721 ? 14.648 -38.875 -1.446 1 90.19 721 SER A O 1
ATOM 5672 N N . SER A 1 722 ? 16.734 -38.781 -2.191 1 93.06 722 SER A N 1
ATOM 5673 C CA . SER A 1 722 ? 16.859 -40.219 -2.418 1 93.06 722 SER A CA 1
ATOM 5674 C C . SER A 1 722 ? 18.062 -40.781 -1.676 1 93.06 722 SER A C 1
ATOM 5676 O O . SER A 1 722 ? 18.453 -40.281 -0.625 1 93.06 722 SER A O 1
ATOM 5678 N N . GLU A 1 723 ? 18.703 -41.906 -2.115 1 87.88 723 GLU A N 1
ATOM 5679 C CA . GLU A 1 723 ? 19.781 -42.594 -1.411 1 87.88 723 GLU A CA 1
ATOM 5680 C C . GLU A 1 723 ? 21.047 -41.719 -1.343 1 87.88 723 GLU A C 1
ATOM 5682 O O . GLU A 1 723 ? 21.609 -41.531 -0.266 1 87.88 723 GLU A O 1
ATOM 5687 N N . SER A 1 724 ? 21.438 -41.094 -2.406 1 88.06 724 SER A N 1
ATOM 5688 C CA . SER A 1 724 ? 22.703 -40.375 -2.424 1 88.06 724 SER A CA 1
ATOM 5689 C C . SER A 1 724 ? 22.516 -38.938 -2.844 1 88.06 724 SER A C 1
ATOM 5691 O O . SER A 1 724 ? 23.469 -38.156 -2.818 1 88.06 724 SER A O 1
ATOM 5693 N N . HIS A 1 725 ? 21.344 -38.562 -3.174 1 90.06 725 HIS A N 1
ATOM 5694 C CA . HIS A 1 725 ? 21.156 -37.219 -3.703 1 90.06 725 HIS A CA 1
ATOM 5695 C C . HIS A 1 725 ? 19.984 -36.531 -3.016 1 90.06 725 HIS A C 1
ATOM 5697 O O . HIS A 1 725 ? 19.047 -37.156 -2.568 1 90.06 725 HIS A O 1
ATOM 5703 N N . SER A 1 726 ? 20.094 -35.25 -2.785 1 87.62 726 SER A N 1
ATOM 5704 C CA . SER A 1 726 ? 19.062 -34.344 -2.322 1 87.62 726 SER A CA 1
ATOM 5705 C C . SER A 1 726 ? 19.016 -33.062 -3.168 1 87.62 726 SER A C 1
ATOM 5707 O O . SER A 1 726 ? 20.031 -32.406 -3.348 1 87.62 726 SER A O 1
ATOM 5709 N N . ARG A 1 727 ? 17.797 -32.781 -3.73 1 86.62 727 ARG A N 1
ATOM 5710 C CA . ARG A 1 727 ? 17.734 -31.688 -4.695 1 86.62 727 ARG A CA 1
ATOM 5711 C C . ARG A 1 727 ? 16.422 -30.922 -4.578 1 86.62 727 ARG A C 1
ATOM 5713 O O . ARG A 1 727 ? 15.383 -31.516 -4.273 1 86.62 727 ARG A O 1
ATOM 5720 N N . MET A 1 728 ? 16.5 -29.625 -4.758 1 84.06 728 MET A N 1
ATOM 5721 C CA . MET A 1 728 ? 15.289 -28.828 -4.875 1 84.06 728 MET A CA 1
ATOM 5722 C C . MET A 1 728 ? 14.711 -28.906 -6.285 1 84.06 728 MET A C 1
ATOM 5724 O O . MET A 1 728 ? 15.43 -28.719 -7.27 1 84.06 728 MET A O 1
ATOM 5728 N N . ILE A 1 729 ? 13.367 -29.156 -6.391 1 89.06 729 ILE A N 1
ATOM 5729 C CA . ILE A 1 729 ? 12.719 -29.359 -7.684 1 89.06 729 ILE A CA 1
ATOM 5730 C C . ILE A 1 729 ? 11.523 -28.422 -7.82 1 89.06 729 ILE A C 1
ATOM 5732 O O . ILE A 1 729 ? 10.766 -28.234 -6.863 1 89.06 729 ILE A O 1
ATOM 5736 N N . ASP A 1 730 ? 11.383 -27.828 -8.984 1 89.06 730 ASP A N 1
ATOM 5737 C CA . ASP A 1 730 ? 10.164 -27.109 -9.32 1 89.06 730 ASP A CA 1
ATOM 5738 C C . ASP A 1 730 ? 9.031 -28.078 -9.664 1 89.06 730 ASP A C 1
ATOM 5740 O O . ASP A 1 730 ? 9.023 -28.688 -10.734 1 89.06 730 ASP A O 1
ATOM 5744 N N . PRO A 1 731 ? 8.086 -28.203 -8.836 1 91.31 731 PRO A N 1
ATOM 5745 C CA . PRO A 1 731 ? 7.035 -29.188 -9.07 1 91.31 731 PRO A CA 1
ATOM 5746 C C . PRO A 1 731 ? 6.176 -28.859 -10.289 1 91.31 731 PRO A C 1
ATOM 5748 O O . PRO A 1 731 ? 5.492 -29.734 -10.82 1 91.31 731 PRO A O 1
ATOM 5751 N N . SER A 1 732 ? 6.109 -27.625 -10.727 1 91.75 732 SER A N 1
ATOM 5752 C CA . SER A 1 732 ? 5.266 -27.25 -11.859 1 91.75 732 SER A CA 1
ATOM 5753 C C . SER A 1 732 ? 5.859 -27.734 -13.18 1 91.75 732 SER A C 1
ATOM 5755 O O . SER A 1 732 ? 5.168 -27.766 -14.195 1 91.75 732 SER A O 1
ATOM 5757 N N . ARG A 1 733 ? 7.086 -28.156 -13.164 1 91.31 733 ARG A N 1
ATOM 5758 C CA . ARG A 1 733 ? 7.766 -28.547 -14.391 1 91.31 733 ARG A CA 1
ATOM 5759 C C . ARG A 1 733 ? 7.211 -29.875 -14.914 1 91.31 733 ARG A C 1
ATOM 5761 O O . ARG A 1 733 ? 7.316 -30.156 -16.109 1 91.31 733 ARG A O 1
ATOM 5768 N N . ALA A 1 734 ? 6.66 -30.672 -14.047 1 92.69 734 ALA A N 1
ATOM 5769 C CA . ALA A 1 734 ? 6.086 -31.922 -14.5 1 92.69 734 ALA A CA 1
ATOM 5770 C C . ALA A 1 734 ? 4.914 -31.688 -15.445 1 92.69 734 ALA A C 1
ATOM 5772 O O . ALA A 1 734 ? 4.863 -32.25 -16.531 1 92.69 734 ALA A O 1
ATOM 5773 N N . ILE A 1 735 ? 4.035 -30.812 -15.039 1 93 735 ILE A N 1
ATOM 5774 C CA . ILE A 1 735 ? 2.869 -30.547 -15.875 1 93 735 ILE A CA 1
ATOM 5775 C C . ILE A 1 735 ? 3.295 -29.766 -17.109 1 93 735 ILE A C 1
ATOM 5777 O O . ILE A 1 735 ? 2.713 -29.922 -18.188 1 93 735 ILE A O 1
ATOM 5781 N N . LEU A 1 736 ? 4.262 -28.922 -16.984 1 90.88 736 LEU A N 1
ATOM 5782 C CA . LEU A 1 736 ? 4.773 -28.172 -18.109 1 90.88 736 LEU A CA 1
ATOM 5783 C C . LEU A 1 736 ? 5.352 -29.109 -19.172 1 90.88 736 LEU A C 1
ATOM 5785 O O . LEU A 1 736 ? 5.145 -28.906 -20.375 1 90.88 736 LEU A O 1
ATOM 5789 N N . LYS A 1 737 ? 6.059 -30.109 -18.719 1 90.25 737 LYS A N 1
ATOM 5790 C CA . LYS A 1 737 ? 6.621 -31.078 -19.641 1 90.25 737 LYS A CA 1
ATOM 5791 C C . LYS A 1 737 ? 5.516 -31.828 -20.391 1 90.25 737 LYS A C 1
ATOM 5793 O O . LYS A 1 737 ? 5.625 -32.062 -21.594 1 90.25 737 LYS A O 1
ATOM 5798 N N . LEU A 1 738 ? 4.531 -32.156 -19.703 1 90.62 738 LEU A N 1
ATOM 5799 C CA . LEU A 1 738 ? 3.4 -32.844 -20.344 1 90.62 738 LEU A CA 1
ATOM 5800 C C . LEU A 1 738 ? 2.748 -31.922 -21.375 1 90.62 738 LEU A C 1
ATOM 5802 O O . LEU A 1 738 ? 2.375 -32.375 -22.453 1 90.62 738 LEU A O 1
ATOM 5806 N N . ALA A 1 739 ? 2.625 -30.703 -21.047 1 90.06 739 ALA A N 1
ATOM 5807 C CA . ALA A 1 739 ? 1.98 -29.734 -21.938 1 90.06 739 ALA A CA 1
ATOM 5808 C C . ALA A 1 739 ? 2.814 -29.5 -23.188 1 90.06 739 ALA A C 1
ATOM 5810 O O . ALA A 1 739 ? 2.268 -29.25 -24.266 1 90.06 739 ALA A O 1
ATOM 5811 N N . ARG A 1 740 ? 4.07 -29.547 -23.016 1 86.31 740 ARG A N 1
ATOM 5812 C CA . ARG A 1 740 ? 4.965 -29.359 -24.156 1 86.31 740 ARG A CA 1
ATOM 5813 C C . ARG A 1 740 ? 4.957 -30.578 -25.078 1 86.31 740 ARG A C 1
ATOM 5815 O O . ARG A 1 740 ? 5.32 -30.484 -26.25 1 86.31 740 ARG A O 1
ATOM 5822 N N . GLY A 1 741 ? 4.672 -31.734 -24.469 1 82.88 741 GLY A N 1
ATOM 5823 C CA . GLY A 1 741 ? 4.512 -32.906 -25.281 1 82.88 741 GLY A CA 1
ATOM 5824 C C . GLY A 1 741 ? 5.488 -34.031 -24.938 1 82.88 741 GLY A C 1
ATOM 5825 O O . GLY A 1 741 ? 6.656 -33.75 -24.656 1 82.88 741 GLY A O 1
ATOM 5826 N N . ILE A 1 742 ? 4.961 -35.156 -24.797 1 87.25 742 ILE A N 1
ATOM 5827 C CA . ILE A 1 742 ? 5.727 -36.375 -24.594 1 87.25 742 ILE A CA 1
ATOM 5828 C C . ILE A 1 742 ? 5.344 -37.406 -25.656 1 87.25 742 ILE A C 1
ATOM 5830 O O . ILE A 1 742 ? 4.211 -37.406 -26.141 1 87.25 742 ILE A O 1
ATOM 5834 N N . HIS A 1 743 ? 6.316 -38.188 -26.094 1 87.5 743 HIS A N 1
ATOM 5835 C CA . HIS A 1 743 ? 6.074 -39.219 -27.109 1 87.5 743 HIS A CA 1
ATOM 5836 C C . HIS A 1 743 ? 5.746 -40.531 -26.453 1 87.5 743 HIS A C 1
ATOM 5838 O O . HIS A 1 743 ? 6.562 -41.094 -25.719 1 87.5 743 HIS A O 1
ATOM 5844 N N . HIS A 1 744 ? 4.547 -40.938 -26.75 1 87.12 744 HIS A N 1
ATOM 5845 C CA . HIS A 1 744 ? 4.16 -42.25 -26.234 1 87.12 744 HIS A CA 1
ATOM 5846 C C . HIS A 1 744 ? 4.543 -43.344 -27.219 1 87.12 744 HIS A C 1
ATOM 5848 O O . HIS A 1 744 ? 4.168 -43.312 -28.391 1 87.12 744 HIS A O 1
ATOM 5854 N N . LEU A 1 745 ? 5.27 -44.344 -26.719 1 90.31 745 LEU A N 1
ATOM 5855 C CA . LEU A 1 745 ? 5.77 -45.406 -27.594 1 90.31 745 LEU A CA 1
ATOM 5856 C C . LEU A 1 745 ? 4.883 -46.656 -27.484 1 90.31 745 LEU A C 1
ATOM 5858 O O . LEU A 1 745 ? 4.344 -46.938 -26.422 1 90.31 745 LEU A O 1
ATOM 5862 N N . ARG A 1 746 ? 4.723 -47.25 -28.641 1 87.38 746 ARG A N 1
ATOM 5863 C CA . ARG A 1 746 ? 3.939 -48.469 -28.719 1 87.38 746 ARG A CA 1
ATOM 5864 C C . ARG A 1 746 ? 4.531 -49.438 -29.734 1 87.38 746 ARG A C 1
ATOM 5866 O O . ARG A 1 746 ? 5.238 -49.031 -30.656 1 87.38 746 ARG A O 1
ATOM 5873 N N . CYS A 1 747 ? 4.492 -50.75 -29.484 1 89.69 747 CYS A N 1
ATOM 5874 C CA . CYS A 1 747 ? 4.867 -51.781 -30.438 1 89.69 747 CYS A CA 1
ATOM 5875 C C . CYS A 1 747 ? 3.949 -53 -30.328 1 89.69 747 CYS A C 1
ATOM 5877 O O . CYS A 1 747 ? 3.125 -53.094 -29.422 1 89.69 747 CYS A O 1
ATOM 5879 N N . ASN A 1 748 ? 3.986 -54 -31.281 1 87.06 748 ASN A N 1
ATOM 5880 C CA . ASN A 1 748 ? 3.133 -55.188 -31.312 1 87.06 748 ASN A CA 1
ATOM 5881 C C . ASN A 1 748 ? 3.83 -56.406 -30.688 1 87.06 748 ASN A C 1
ATOM 5883 O O . ASN A 1 748 ? 3.307 -57.5 -30.734 1 87.06 748 ASN A O 1
ATOM 5887 N N . HIS A 1 749 ? 4.91 -56.219 -30.094 1 88.38 749 HIS A N 1
ATOM 5888 C CA . HIS A 1 749 ? 5.637 -57.312 -29.484 1 88.38 749 HIS A CA 1
ATOM 5889 C C . HIS A 1 749 ? 5.242 -57.5 -28.016 1 88.38 749 HIS A C 1
ATOM 5891 O O . HIS A 1 749 ? 4.625 -56.594 -27.422 1 88.38 749 HIS A O 1
ATOM 5897 N N . SER A 1 750 ? 5.57 -58.688 -27.516 1 83.88 750 SER A N 1
ATOM 5898 C CA . SER A 1 750 ? 5.387 -58.875 -26.078 1 83.88 750 SER A CA 1
ATOM 5899 C C . SER A 1 750 ? 6.363 -58 -25.281 1 83.88 750 SER A C 1
ATOM 5901 O O . SER A 1 750 ? 7.523 -57.875 -25.656 1 83.88 750 SER A O 1
ATOM 5903 N N . PRO A 1 751 ? 5.789 -57.344 -24.25 1 84 751 PRO A N 1
ATOM 5904 C CA . PRO A 1 751 ? 6.668 -56.5 -23.453 1 84 751 PRO A CA 1
ATOM 5905 C C . PRO A 1 751 ? 7.871 -57.25 -22.875 1 84 751 PRO A C 1
ATOM 5907 O O . PRO A 1 751 ? 7.734 -58.406 -22.453 1 84 751 PRO A O 1
ATOM 5910 N N . ASN A 1 752 ? 9.055 -56.781 -23.125 1 85.81 752 ASN A N 1
ATOM 5911 C CA . ASN A 1 752 ? 10.297 -57.312 -22.609 1 85.81 752 ASN A CA 1
ATOM 5912 C C . ASN A 1 752 ? 11.195 -56.25 -22.016 1 85.81 752 ASN A C 1
ATOM 5914 O O . ASN A 1 752 ? 11.367 -55.188 -22.609 1 85.81 752 ASN A O 1
ATOM 5918 N N . ARG A 1 753 ? 11.742 -56.562 -20.844 1 89.62 753 ARG A N 1
ATOM 5919 C CA . ARG A 1 753 ? 12.57 -55.594 -20.141 1 89.62 753 ARG A CA 1
ATOM 5920 C C . ARG A 1 753 ? 14.039 -55.75 -20.531 1 89.62 753 ARG A C 1
ATOM 5922 O O . ARG A 1 753 ? 14.875 -54.938 -20.125 1 89.62 753 ARG A O 1
ATOM 5929 N N . ALA A 1 754 ? 14.258 -56.75 -21.25 1 91.31 754 ALA A N 1
ATOM 5930 C CA . ALA A 1 754 ? 15.609 -56.938 -21.766 1 91.31 754 ALA A CA 1
ATOM 5931 C C . ALA A 1 754 ? 15.688 -56.562 -23.25 1 91.31 754 ALA A C 1
ATOM 5933 O O . ALA A 1 754 ? 14.742 -56.812 -24 1 91.31 754 ALA A O 1
ATOM 5934 N N . GLY A 1 755 ? 16.828 -55.969 -23.609 1 91.06 755 GLY A N 1
ATOM 5935 C CA . GLY A 1 755 ? 17.016 -55.594 -25 1 91.06 755 GLY A CA 1
ATOM 5936 C C . GLY A 1 755 ? 18.453 -55.312 -25.344 1 91.06 755 GLY A C 1
ATOM 5937 O O . GLY A 1 755 ? 19.312 -55.188 -24.469 1 91.06 755 GLY A O 1
ATOM 5938 N N . THR A 1 756 ? 18.719 -55.281 -26.609 1 93 756 THR A N 1
ATOM 5939 C CA . THR A 1 756 ? 20.047 -55 -27.125 1 93 756 THR A CA 1
ATOM 5940 C C . THR A 1 756 ? 20.109 -53.594 -27.719 1 93 756 THR A C 1
ATOM 5942 O O . THR A 1 756 ? 19.25 -53.219 -28.516 1 93 756 THR A O 1
ATOM 5945 N N . ILE A 1 757 ? 21.047 -52.812 -27.25 1 94.44 757 ILE A N 1
ATOM 5946 C CA . ILE A 1 757 ? 21.234 -51.469 -27.781 1 94.44 757 ILE A CA 1
ATOM 5947 C C . ILE A 1 757 ? 21.562 -51.531 -29.266 1 94.44 757 ILE A C 1
ATOM 5949 O O . ILE A 1 757 ? 22.516 -52.219 -29.672 1 94.44 757 ILE A O 1
ATOM 5953 N N . PRO A 1 758 ? 20.812 -50.906 -30.078 1 91.56 758 PRO A N 1
ATOM 5954 C CA . PRO A 1 758 ? 21.109 -50.906 -31.5 1 91.56 758 PRO A CA 1
ATOM 5955 C C . PRO A 1 758 ? 22.5 -50.375 -31.828 1 91.56 758 PRO A C 1
ATOM 5957 O O . PRO A 1 758 ? 22.969 -49.438 -31.172 1 91.56 758 PRO A O 1
ATOM 5960 N N . ARG A 1 759 ? 23.094 -50.875 -32.906 1 88.5 759 ARG A N 1
ATOM 5961 C CA . ARG A 1 759 ? 24.422 -50.438 -33.312 1 88.5 759 ARG A CA 1
ATOM 5962 C C . ARG A 1 759 ? 24.422 -48.938 -33.688 1 88.5 759 ARG A C 1
ATOM 5964 O O . ARG A 1 759 ? 23.469 -48.469 -34.312 1 88.5 759 ARG A O 1
ATOM 5971 N N . GLY A 1 760 ? 25.406 -48.25 -33.156 1 87 760 GLY A N 1
ATOM 5972 C CA . GLY A 1 760 ? 25.531 -46.812 -33.469 1 87 760 GLY A CA 1
ATOM 5973 C C . GLY A 1 760 ? 24.938 -45.938 -32.375 1 87 760 GLY A C 1
ATOM 5974 O O . GLY A 1 760 ? 25.078 -44.719 -32.438 1 87 760 GLY A O 1
ATOM 5975 N N . LEU A 1 761 ? 24.203 -46.625 -31.562 1 90.94 761 LEU A N 1
ATOM 5976 C CA . LEU A 1 761 ? 23.609 -45.875 -30.453 1 90.94 761 LEU A CA 1
ATOM 5977 C C . LEU A 1 761 ? 24.312 -46.188 -29.141 1 90.94 761 LEU A C 1
ATOM 5979 O O . LEU A 1 761 ? 24.969 -47.25 -29 1 90.94 761 LEU A O 1
ATOM 5983 N N . SER A 1 762 ? 24.297 -45.219 -28.281 1 93 762 SER A N 1
ATOM 5984 C CA . SER A 1 762 ? 24.797 -45.406 -26.938 1 93 762 SER A CA 1
ATOM 5985 C C . SER A 1 762 ? 23.75 -45.062 -25.891 1 93 762 SER A C 1
ATOM 5987 O O . SER A 1 762 ? 22.859 -44.219 -26.156 1 93 762 SER A O 1
ATOM 5989 N N . VAL A 1 763 ? 23.812 -45.75 -24.766 1 95.12 763 VAL A N 1
ATOM 5990 C CA . VAL A 1 763 ? 22.766 -45.594 -23.766 1 95.12 763 VAL A CA 1
ATOM 5991 C C . VAL A 1 763 ? 23.406 -45.375 -22.391 1 95.12 763 VAL A C 1
ATOM 5993 O O . VAL A 1 763 ? 24.438 -46 -22.078 1 95.12 763 VAL A O 1
ATOM 5996 N N . GLU A 1 764 ? 22.891 -44.438 -21.703 1 94.75 764 GLU A N 1
ATOM 5997 C CA . GLU A 1 764 ? 23.141 -44.312 -20.266 1 94.75 764 GLU A CA 1
ATOM 5998 C C . GLU A 1 764 ? 21.953 -44.812 -19.438 1 94.75 764 GLU A C 1
ATOM 6000 O O . GLU A 1 764 ? 20.812 -44.375 -19.656 1 94.75 764 GLU A O 1
ATOM 6005 N N . LEU A 1 765 ? 22.172 -45.688 -18.516 1 95.12 765 LEU A N 1
ATOM 6006 C CA . LEU A 1 765 ? 21.109 -46.25 -17.703 1 95.12 765 LEU A CA 1
ATOM 6007 C C . LEU A 1 765 ? 21.047 -45.594 -16.328 1 95.12 765 LEU A C 1
ATOM 6009 O O . LEU A 1 765 ? 22.062 -45.531 -15.625 1 95.12 765 LEU A O 1
ATOM 6013 N N . TYR A 1 766 ? 19.828 -45.188 -16 1 95.56 766 TYR A N 1
ATOM 6014 C CA . TYR A 1 766 ? 19.703 -44.375 -14.773 1 95.56 766 TYR A CA 1
ATOM 6015 C C . TYR A 1 766 ? 18.703 -45.031 -13.82 1 95.56 766 TYR A C 1
ATOM 6017 O O . TYR A 1 766 ? 17.594 -45.375 -14.219 1 95.56 766 TYR A O 1
ATOM 6025 N N . ARG A 1 767 ? 19.062 -45.156 -12.531 1 95.06 767 ARG A N 1
ATOM 6026 C CA . ARG A 1 767 ? 18.094 -45.281 -11.453 1 95.06 767 ARG A CA 1
ATOM 6027 C C . ARG A 1 767 ? 17.516 -43.906 -11.078 1 95.06 767 ARG A C 1
ATOM 6029 O O . ARG A 1 767 ? 18.047 -42.875 -11.469 1 95.06 767 ARG A O 1
ATOM 6036 N N . PHE A 1 768 ? 16.484 -43.938 -10.359 1 95.38 768 PHE A N 1
ATOM 6037 C CA . PHE A 1 768 ? 15.891 -42.688 -9.938 1 95.38 768 PHE A CA 1
ATOM 6038 C C . PHE A 1 768 ? 16.906 -41.812 -9.211 1 95.38 768 PHE A C 1
ATOM 6040 O O . PHE A 1 768 ? 16.938 -40.594 -9.406 1 95.38 768 PHE A O 1
ATOM 6047 N N . ASP A 1 769 ? 17.688 -42.438 -8.359 1 94.69 769 ASP A N 1
ATOM 6048 C CA . ASP A 1 769 ? 18.688 -41.719 -7.578 1 94.69 769 ASP A CA 1
ATOM 6049 C C . ASP A 1 769 ? 19.656 -40.969 -8.484 1 94.69 769 ASP A C 1
ATOM 6051 O O . ASP A 1 769 ? 19.938 -39.781 -8.258 1 94.69 769 ASP A O 1
ATOM 6055 N N . GLU A 1 770 ? 20.109 -41.562 -9.508 1 94.25 770 GLU A N 1
ATOM 6056 C CA . GLU A 1 770 ? 21.062 -40.938 -10.43 1 94.25 770 GLU A CA 1
ATOM 6057 C C . GLU A 1 770 ? 20.375 -39.875 -11.273 1 94.25 770 GLU A C 1
ATOM 6059 O O . GLU A 1 770 ? 20.969 -38.844 -11.586 1 94.25 770 GLU A O 1
ATOM 6064 N N . ALA A 1 771 ? 19.156 -40.156 -11.648 1 94.5 771 ALA A N 1
ATOM 6065 C CA . ALA A 1 771 ? 18.422 -39.156 -12.414 1 94.5 771 ALA A CA 1
ATOM 6066 C C . ALA A 1 771 ? 18.219 -37.875 -11.602 1 94.5 771 ALA A C 1
ATOM 6068 O O . ALA A 1 771 ? 18.344 -36.781 -12.133 1 94.5 771 ALA A O 1
ATOM 6069 N N . LEU A 1 772 ? 17.922 -38.031 -10.336 1 93.88 772 LEU A N 1
ATOM 6070 C CA . LEU A 1 772 ? 17.719 -36.906 -9.422 1 93.88 772 LEU A CA 1
ATOM 6071 C C . LEU A 1 772 ? 18.969 -36.031 -9.344 1 93.88 772 LEU A C 1
ATOM 6073 O O . LEU A 1 772 ? 18.891 -34.812 -9.305 1 93.88 772 LEU A O 1
ATOM 6077 N N . GLY A 1 773 ? 20.047 -36.688 -9.383 1 89.62 773 GLY A N 1
ATOM 6078 C CA . GLY A 1 773 ? 21.297 -35.969 -9.18 1 89.62 773 GLY A CA 1
ATOM 6079 C C . GLY A 1 773 ? 21.906 -35.438 -10.461 1 89.62 773 GLY A C 1
ATOM 6080 O O . GLY A 1 773 ? 22.797 -34.594 -10.43 1 89.62 773 GLY A O 1
ATOM 6081 N N . ARG A 1 774 ? 21.359 -35.812 -11.641 1 89.81 774 ARG A N 1
ATOM 6082 C CA . ARG A 1 774 ? 22.141 -35.5 -12.836 1 89.81 774 ARG A CA 1
ATOM 6083 C C . ARG A 1 774 ? 21.281 -34.875 -13.914 1 89.81 774 ARG A C 1
ATOM 6085 O O . ARG A 1 774 ? 21.797 -34.156 -14.789 1 89.81 774 ARG A O 1
ATOM 6092 N N . TRP A 1 775 ? 19.984 -35.094 -13.906 1 90.44 775 TRP A N 1
ATOM 6093 C CA . TRP A 1 775 ? 19.125 -34.625 -14.992 1 90.44 775 TRP A CA 1
ATOM 6094 C C . TRP A 1 775 ? 18.766 -33.156 -14.805 1 90.44 775 TRP A C 1
ATOM 6096 O O . TRP A 1 775 ? 18.906 -32.625 -13.711 1 90.44 775 TRP A O 1
ATOM 6106 N N . GLY A 1 776 ? 18.234 -32.469 -15.805 1 75.5 776 GLY A N 1
ATOM 6107 C CA . GLY A 1 776 ? 17.641 -31.125 -15.75 1 75.5 776 GLY A CA 1
ATOM 6108 C C . GLY A 1 776 ? 18.672 -30.016 -15.805 1 75.5 776 GLY A C 1
ATOM 6109 O O . GLY A 1 776 ? 18.422 -28.922 -15.312 1 75.5 776 GLY A O 1
ATOM 6110 N N . VAL A 1 777 ? 19.875 -30.281 -16.203 1 58.66 777 VAL A N 1
ATOM 6111 C CA . VAL A 1 777 ? 20.938 -29.312 -16.312 1 58.66 777 VAL A CA 1
ATOM 6112 C C . VAL A 1 777 ? 20.625 -28.328 -17.453 1 58.66 777 VAL A C 1
ATOM 6114 O O . VAL A 1 777 ? 20.281 -28.734 -18.562 1 58.66 777 VAL A O 1
ATOM 6117 N N . PRO A 1 778 ? 20.453 -27.031 -16.969 1 54.66 778 PRO A N 1
ATOM 6118 C CA . PRO A 1 778 ? 20.203 -26.062 -18.031 1 54.66 778 PRO A CA 1
ATOM 6119 C C . PRO A 1 778 ? 21.297 -26.047 -19.078 1 54.66 778 PRO A C 1
ATOM 6121 O O . PRO A 1 778 ? 22.484 -26.156 -18.75 1 54.66 778 PRO A O 1
ATOM 6124 N N . VAL A 1 779 ? 21.172 -26.562 -20.312 1 47.88 779 VAL A N 1
ATOM 6125 C CA . VAL A 1 779 ? 22.172 -26.391 -21.359 1 47.88 779 VAL A CA 1
ATOM 6126 C C . VAL A 1 779 ? 22.281 -24.906 -21.734 1 47.88 779 VAL A C 1
ATOM 6128 O O . VAL A 1 779 ? 21.266 -24.25 -21.984 1 47.88 779 VAL A O 1
ATOM 6131 N N . PRO A 1 780 ? 23.391 -24.25 -21.406 1 42.12 780 PRO A N 1
ATOM 6132 C CA . PRO A 1 780 ? 23.547 -22.859 -21.828 1 42.12 780 PRO A CA 1
ATOM 6133 C C . PRO A 1 780 ? 23.062 -22.625 -23.266 1 42.12 780 PRO A C 1
ATOM 6135 O O . PRO A 1 780 ? 23.438 -23.375 -24.172 1 42.12 780 PRO A O 1
ATOM 6138 N N . LYS A 1 781 ? 21.938 -22.219 -23.531 1 39.78 781 LYS A N 1
ATOM 6139 C CA . LYS A 1 781 ? 21.75 -21.844 -24.922 1 39.78 781 LYS A CA 1
ATOM 6140 C C . LYS A 1 781 ? 23.016 -21.188 -25.5 1 39.78 781 LYS A C 1
ATOM 6142 O O . LYS A 1 781 ? 23.641 -20.375 -24.828 1 39.78 781 LYS A O 1
ATOM 6147 N N . LEU A 1 782 ? 23.734 -21.75 -26.469 1 32.06 782 LEU A N 1
ATOM 6148 C CA . LEU A 1 782 ? 24.734 -21.078 -27.281 1 32.06 782 LEU A CA 1
ATOM 6149 C C . LEU A 1 782 ? 24.406 -19.594 -27.422 1 32.06 782 LEU A C 1
ATOM 6151 O O . LEU A 1 782 ? 23.234 -19.234 -27.625 1 32.06 782 LEU A O 1
ATOM 6155 N N . ALA A 1 783 ? 25.234 -18.672 -26.953 1 30.02 783 ALA A N 1
ATOM 6156 C CA . ALA A 1 783 ? 25.406 -17.281 -27.344 1 30.02 783 ALA A CA 1
ATOM 6157 C C . ALA A 1 783 ? 24.984 -17.047 -28.797 1 30.02 783 ALA A C 1
ATOM 6159 O O . ALA A 1 783 ? 25.516 -17.703 -29.703 1 30.02 783 ALA A O 1
ATOM 6160 N N . GLU A 1 784 ? 23.953 -16.609 -29.188 1 28.53 784 GLU A N 1
ATOM 6161 C CA . GLU A 1 784 ? 24.109 -15.695 -30.312 1 28.53 784 GLU A CA 1
ATOM 6162 C C . GLU A 1 784 ? 25.375 -14.852 -30.141 1 28.53 784 GLU A C 1
ATOM 6164 O O . GLU A 1 784 ? 25.656 -14.352 -29.062 1 28.53 784 GLU A O 1
ATOM 6169 N N . GLY A 1 785 ? 26.469 -14.984 -30.938 1 28.55 785 GLY A N 1
ATOM 6170 C CA . GLY A 1 785 ? 27.484 -13.977 -31.156 1 28.55 785 GLY A CA 1
ATOM 6171 C C . GLY A 1 785 ? 27.031 -12.578 -30.812 1 28.55 785 GLY A C 1
ATOM 6172 O O . GLY A 1 785 ? 27.672 -11.867 -30.047 1 28.55 785 GLY A O 1
ATOM 6173 N N . ALA A 1 786 ? 26.469 -11.891 -31.906 1 27.91 786 ALA A N 1
ATOM 6174 C CA . ALA A 1 786 ? 26.547 -10.57 -32.531 1 27.91 786 ALA A CA 1
ATOM 6175 C C . ALA A 1 786 ? 25.562 -9.602 -31.859 1 27.91 786 ALA A C 1
ATOM 6177 O O . ALA A 1 786 ? 24.359 -9.641 -32.125 1 27.91 786 ALA A O 1
ATOM 6178 N N . VAL A 1 787 ? 25.531 -9.484 -30.734 1 28.19 787 VAL A N 1
ATOM 6179 C CA . VAL A 1 787 ? 25.047 -8.109 -30.641 1 28.19 787 VAL A CA 1
ATOM 6180 C C . VAL A 1 787 ? 25.875 -7.215 -31.562 1 28.19 787 VAL A C 1
ATOM 6182 O O . VAL A 1 787 ? 27.109 -7.258 -31.531 1 28.19 787 VAL A O 1
ATOM 6185 N N . PRO A 1 788 ? 25.234 -6.668 -32.656 1 27.53 788 PRO A N 1
ATOM 6186 C CA . PRO A 1 788 ? 25.984 -5.672 -33.438 1 27.53 788 PRO A CA 1
ATOM 6187 C C . PRO A 1 788 ? 26.656 -4.633 -32.531 1 27.53 788 PRO A C 1
ATOM 6189 O O . PRO A 1 788 ? 25.984 -3.918 -31.781 1 27.53 788 PRO A O 1
ATOM 6192 N N . SER A 1 789 ? 27.641 -5 -31.781 1 26.14 789 SER A N 1
ATOM 6193 C CA . SER A 1 789 ? 28.438 -3.828 -31.453 1 26.14 789 SER A CA 1
ATOM 6194 C C . SER A 1 789 ? 28.609 -2.908 -32.656 1 26.14 789 SER A C 1
ATOM 6196 O O . SER A 1 789 ? 28.781 -3.377 -33.781 1 26.14 789 SER A O 1
ATOM 6198 N N . GLU A 1 790 ? 28 -1.733 -32.656 1 24.97 790 GLU A N 1
ATOM 6199 C CA . GLU A 1 790 ? 28.344 -0.848 -33.75 1 24.97 790 GLU A CA 1
ATOM 6200 C C . GLU A 1 790 ? 29.797 -1.043 -34.188 1 24.97 790 GLU A C 1
ATOM 6202 O O . GLU A 1 790 ? 30.125 -0.911 -35.375 1 24.97 790 GLU A O 1
ATOM 6207 N N . SER A 1 791 ? 30.766 -0.836 -33.312 1 22.52 791 SER A N 1
ATOM 6208 C CA . SER A 1 791 ? 32.031 -0.678 -34.031 1 22.52 791 SER A CA 1
ATOM 6209 C C . SER A 1 791 ? 32.469 -1.998 -34.656 1 22.52 791 SER A C 1
ATOM 6211 O O . SER A 1 791 ? 33 -2.02 -35.781 1 22.52 791 SER A O 1
ATOM 6213 N N . THR A 1 792 ? 33.062 -2.957 -33.812 1 22.47 792 THR A N 1
ATOM 6214 C CA . THR A 1 792 ? 34.062 -3.75 -34.5 1 22.47 792 THR A CA 1
ATOM 6215 C C . THR A 1 792 ? 33.406 -4.754 -35.469 1 22.47 792 THR A C 1
ATOM 6217 O O . THR A 1 792 ? 32.688 -5.633 -35 1 22.47 792 THR A O 1
ATOM 6220 N N . ARG A 1 793 ? 33.219 -4.57 -36.781 1 23.02 793 ARG A N 1
ATOM 6221 C CA . ARG A 1 793 ? 33.062 -5.254 -38.062 1 23.02 793 ARG A CA 1
ATOM 6222 C C . ARG A 1 793 ? 33.75 -6.609 -38.062 1 23.02 793 ARG A C 1
ATOM 6224 O O . ARG A 1 793 ? 33.281 -7.555 -38.688 1 23.02 793 ARG A O 1
ATOM 6231 N N . THR A 1 794 ? 35.094 -6.496 -38 1 21.42 794 THR A N 1
ATOM 6232 C CA . THR A 1 794 ? 35.844 -7.371 -38.875 1 21.42 794 THR A CA 1
ATOM 6233 C C . THR A 1 794 ? 35.781 -8.82 -38.406 1 21.42 794 THR A C 1
ATOM 6235 O O . THR A 1 794 ? 35.688 -9.742 -39.219 1 21.42 794 THR A O 1
ATOM 6238 N N . THR A 1 795 ? 36.531 -9.172 -37.281 1 22.98 795 THR A N 1
ATOM 6239 C CA . THR A 1 795 ? 37.125 -10.5 -37.438 1 22.98 795 THR A CA 1
ATOM 6240 C C . THR A 1 795 ? 36.062 -11.586 -37.219 1 22.98 795 THR A C 1
ATOM 6242 O O . THR A 1 795 ? 35.438 -11.633 -36.188 1 22.98 795 THR A O 1
ATOM 6245 N N . ARG A 1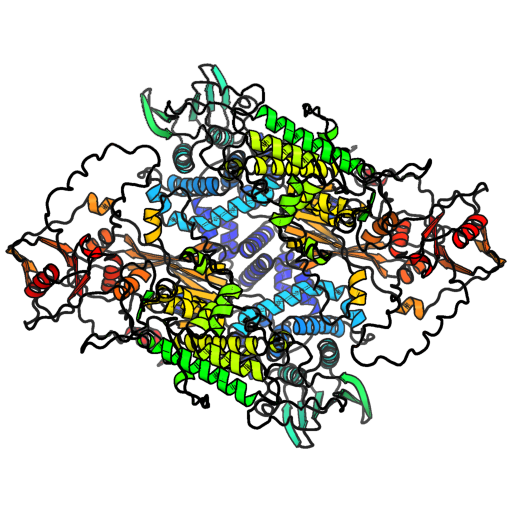 796 ? 35.406 -12.18 -38.25 1 26.52 796 ARG A N 1
ATOM 6246 C CA . ARG A 1 796 ? 34.781 -13.43 -38.688 1 26.52 796 ARG A CA 1
ATOM 6247 C C . ARG A 1 796 ? 35.438 -14.625 -38 1 26.52 796 ARG A C 1
ATOM 6249 O O . ARG A 1 796 ? 36.312 -15.273 -38.562 1 26.52 796 ARG A O 1
ATOM 6256 N N . SER A 1 797 ? 36.094 -14.289 -36.844 1 24.2 797 SER A N 1
ATOM 6257 C CA . SER A 1 797 ? 36.812 -15.523 -36.531 1 24.2 797 SER A CA 1
ATOM 6258 C C . SER A 1 797 ? 35.875 -16.734 -36.531 1 24.2 797 SER A C 1
ATOM 6260 O O . SER A 1 797 ? 34.688 -16.609 -36.188 1 24.2 797 SER A O 1
ATOM 6262 N N . LYS A 1 798 ? 36.375 -17.812 -37.25 1 30.34 798 LYS A N 1
ATOM 6263 C CA . LYS A 1 798 ? 35.875 -19.141 -37.594 1 30.34 798 LYS A CA 1
ATOM 6264 C C . LYS A 1 798 ? 35.25 -19.828 -36.375 1 30.34 798 LYS A C 1
ATOM 6266 O O . LYS A 1 798 ? 35.906 -19.984 -35.344 1 30.34 798 LYS A O 1
ATOM 6271 N N . ALA A 1 799 ? 34.031 -19.531 -36.25 1 29.59 799 ALA A N 1
ATOM 6272 C CA . ALA A 1 799 ? 33.25 -20.484 -35.438 1 29.59 799 ALA A CA 1
ATOM 6273 C C . ALA A 1 799 ? 33.844 -21.906 -35.562 1 29.59 799 ALA A C 1
ATOM 6275 O O . ALA A 1 799 ? 33.812 -22.484 -36.656 1 29.59 799 ALA A O 1
ATOM 6276 N N . LYS A 1 800 ? 34.906 -22.016 -34.969 1 29.77 800 LYS A N 1
ATOM 6277 C CA . LYS A 1 800 ? 35.281 -23.406 -35.062 1 29.77 800 LYS A CA 1
ATOM 6278 C C . LYS A 1 800 ? 34.062 -24.328 -35.094 1 29.77 800 LYS A C 1
ATOM 6280 O O . LYS A 1 800 ? 33.125 -24.125 -34.344 1 29.77 800 LYS A O 1
ATOM 6285 N N . LYS A 1 801 ? 33.875 -24.906 -36.156 1 30.27 801 LYS A N 1
ATOM 6286 C CA . LYS A 1 801 ? 32.969 -26.047 -36.344 1 30.27 801 LYS A CA 1
ATOM 6287 C C . LYS A 1 801 ? 32.906 -26.922 -35.125 1 30.27 801 LYS A C 1
ATOM 6289 O O . LYS A 1 801 ? 33.906 -27.531 -34.719 1 30.27 801 LYS A O 1
ATOM 6294 N N . ILE A 1 802 ? 32.281 -26.312 -34.094 1 32.19 802 ILE A N 1
ATOM 6295 C CA . ILE A 1 802 ? 32.062 -27.375 -33.125 1 32.19 802 ILE A CA 1
ATOM 6296 C C . ILE A 1 802 ? 32 -28.734 -33.812 1 32.19 802 ILE A C 1
ATOM 6298 O O . ILE A 1 802 ? 31.141 -28.953 -34.688 1 32.19 802 ILE A O 1
ATOM 6302 N N . SER A 1 803 ? 33.25 -29.234 -34.062 1 30.64 803 SER A N 1
ATOM 6303 C CA . SER A 1 803 ? 33.469 -30.516 -34.719 1 30.64 803 SER A CA 1
ATOM 6304 C C . SER A 1 803 ? 32.312 -31.453 -34.531 1 30.64 803 SER A C 1
ATOM 6306 O O . SER A 1 803 ? 31.516 -31.281 -33.594 1 30.64 803 SER A O 1
ATOM 6308 N N . SER A 1 804 ? 32.5 -32.625 -35.219 1 32.47 804 SER A N 1
ATOM 6309 C CA . SER A 1 804 ? 31.688 -33.812 -35.562 1 32.47 804 SER A CA 1
ATOM 6310 C C . SER A 1 804 ? 30.938 -34.312 -34.344 1 32.47 804 SER A C 1
ATOM 6312 O O . SER A 1 804 ? 31.359 -34.094 -33.219 1 32.47 804 SER A O 1
ATOM 6314 N N . LYS A 1 805 ? 29.797 -35.094 -34.625 1 44 805 LYS A N 1
ATOM 6315 C CA . LYS A 1 805 ? 28.453 -35.688 -34.469 1 44 805 LYS A CA 1
ATOM 6316 C C . LYS A 1 805 ? 28.469 -36.812 -33.438 1 44 805 LYS A C 1
ATOM 6318 O O . LYS A 1 805 ? 28.438 -37.969 -33.812 1 44 805 LYS A O 1
ATOM 6323 N N . MET A 1 806 ? 29.297 -36.969 -32.719 1 44.31 806 MET A N 1
ATOM 6324 C CA . MET A 1 806 ? 28.922 -38.156 -31.969 1 44.31 806 MET A CA 1
ATOM 6325 C C . MET A 1 806 ? 27.547 -38 -31.328 1 44.31 806 MET A C 1
ATOM 6327 O O . MET A 1 806 ? 27.281 -37.031 -30.656 1 44.31 806 MET A O 1
ATOM 6331 N N . ALA A 1 807 ? 26.594 -38.719 -31.656 1 62.38 807 ALA A N 1
ATOM 6332 C CA . ALA A 1 807 ? 25.219 -38.781 -31.188 1 62.38 807 ALA A CA 1
ATOM 6333 C C . ALA A 1 807 ? 25.156 -38.875 -29.672 1 62.38 807 ALA A C 1
ATOM 6335 O O . ALA A 1 807 ? 25.859 -39.688 -29.047 1 62.38 807 ALA A O 1
ATOM 6336 N N . LYS A 1 808 ? 24.672 -37.844 -28.891 1 81.06 808 LYS A N 1
ATOM 6337 C CA . LYS A 1 808 ? 24.484 -37.875 -27.438 1 81.06 808 LYS A CA 1
ATOM 6338 C C . LYS A 1 808 ? 23.797 -39.188 -27 1 81.06 808 LYS A C 1
ATOM 6340 O O . LYS A 1 808 ? 22.891 -39.688 -27.688 1 81.06 808 LYS A O 1
ATOM 6345 N N . PRO A 1 809 ? 24.359 -39.781 -26 1 90.62 809 PRO A N 1
ATOM 6346 C CA . PRO A 1 809 ? 23.719 -41.031 -25.547 1 90.62 809 PRO A CA 1
ATOM 6347 C C . PRO A 1 809 ? 22.266 -40.844 -25.109 1 90.62 809 PRO A C 1
ATOM 6349 O O . PRO A 1 809 ? 21.922 -39.781 -24.609 1 90.62 809 PRO A O 1
ATOM 6352 N N . ILE A 1 810 ? 21.453 -41.844 -25.375 1 94 810 ILE A N 1
ATOM 6353 C CA . ILE A 1 810 ? 20.078 -41.812 -24.906 1 94 810 ILE A CA 1
ATOM 6354 C C . ILE A 1 810 ? 20.031 -42.094 -23.406 1 94 810 ILE A C 1
ATOM 6356 O O . ILE A 1 810 ? 20.625 -43.094 -22.938 1 94 810 ILE A O 1
ATOM 6360 N N . ARG A 1 811 ? 19.422 -41.25 -22.719 1 94.75 811 ARG A N 1
ATOM 6361 C CA . ARG A 1 811 ? 19.234 -41.5 -21.281 1 94.75 811 ARG A CA 1
ATOM 6362 C C . ARG A 1 811 ? 18.016 -42.375 -21.031 1 94.75 811 ARG A C 1
ATOM 6364 O O . ARG A 1 811 ? 16.906 -42.031 -21.453 1 94.75 811 ARG A O 1
ATOM 6371 N N . VAL A 1 812 ? 18.234 -43.469 -20.359 1 95.19 812 VAL A N 1
ATOM 6372 C CA . VAL A 1 812 ? 17.156 -44.438 -20.141 1 95.19 812 VAL A CA 1
ATOM 6373 C C . VAL A 1 812 ? 17.031 -44.688 -18.641 1 95.19 812 VAL A C 1
ATOM 6375 O O . VAL A 1 812 ? 18.031 -44.938 -17.953 1 95.19 812 VAL A O 1
ATOM 6378 N N . THR A 1 813 ? 15.805 -44.656 -18.172 1 95.94 813 THR A N 1
ATOM 6379 C CA . THR A 1 813 ? 15.609 -45 -16.766 1 95.94 813 THR A CA 1
ATOM 6380 C C . THR A 1 813 ? 15.25 -46.469 -16.609 1 95.94 813 THR A C 1
ATOM 6382 O O . THR A 1 813 ? 14.688 -47.094 -17.516 1 95.94 813 THR A O 1
ATOM 6385 N N . HIS A 1 814 ? 15.594 -46.969 -15.406 1 94.88 814 HIS A N 1
ATOM 6386 C CA . HIS A 1 814 ? 14.953 -48.219 -14.984 1 94.88 814 HIS A CA 1
ATOM 6387 C C . HIS A 1 814 ? 13.453 -48.031 -14.805 1 94.88 814 HIS A C 1
ATOM 6389 O O . HIS A 1 814 ? 12.938 -46.906 -14.984 1 94.88 814 HIS A O 1
ATOM 6395 N N . VAL A 1 815 ? 12.75 -49.062 -14.508 1 93.88 815 VAL A N 1
ATOM 6396 C CA . VAL A 1 815 ? 11.297 -49 -14.391 1 93.88 815 VAL A CA 1
ATOM 6397 C C . VAL A 1 815 ? 10.922 -48.281 -13.086 1 93.88 815 VAL A C 1
ATOM 6399 O O . VAL A 1 815 ? 11.125 -48.812 -12 1 93.88 815 VAL A O 1
ATOM 6402 N N . LEU A 1 816 ? 10.383 -47.094 -13.242 1 93.62 816 LEU A N 1
ATOM 6403 C CA . LEU A 1 816 ? 9.961 -46.344 -12.07 1 93.62 816 LEU A CA 1
ATOM 6404 C C . LEU A 1 816 ? 8.695 -46.938 -11.453 1 93.62 816 LEU A C 1
ATOM 6406 O O . LEU A 1 816 ? 7.688 -47.094 -12.141 1 93.62 816 LEU A O 1
ATOM 6410 N N . ASP A 1 817 ? 8.617 -47.156 -10.156 1 88.38 817 ASP A N 1
ATOM 6411 C CA . ASP A 1 817 ? 7.57 -47.938 -9.523 1 88.38 817 ASP A CA 1
ATOM 6412 C C . ASP A 1 817 ? 6.527 -47.062 -8.859 1 88.38 817 ASP A C 1
ATOM 6414 O O . ASP A 1 817 ? 5.625 -47.562 -8.18 1 88.38 817 ASP A O 1
ATOM 6418 N N . SER A 1 818 ? 6.672 -45.75 -8.875 1 89.94 818 SER A N 1
ATOM 6419 C CA . SER A 1 818 ? 5.715 -44.844 -8.227 1 89.94 818 SER A CA 1
ATOM 6420 C C . SER A 1 818 ? 5.445 -43.625 -9.078 1 89.94 818 SER A C 1
ATOM 6422 O O . SER A 1 818 ? 6.281 -43.219 -9.906 1 89.94 818 SER A O 1
ATOM 6424 N N . SER A 1 819 ? 4.238 -43 -8.844 1 91 819 SER A N 1
ATOM 6425 C CA . SER A 1 819 ? 3.852 -41.781 -9.57 1 91 819 SER A CA 1
ATOM 6426 C C . SER A 1 819 ? 4.766 -40.625 -9.234 1 91 819 SER A C 1
ATOM 6428 O O . SER A 1 819 ? 5.078 -39.781 -10.094 1 91 819 SER A O 1
ATOM 6430 N N . ILE A 1 820 ? 5.18 -40.562 -8 1 93.81 820 ILE A N 1
ATOM 6431 C CA . ILE A 1 820 ? 6.023 -39.438 -7.57 1 93.81 820 ILE A CA 1
ATOM 6432 C C . ILE A 1 820 ? 7.367 -39.5 -8.297 1 93.81 820 ILE A C 1
ATOM 6434 O O . ILE A 1 820 ? 7.891 -38.469 -8.734 1 93.81 820 ILE A O 1
ATOM 6438 N N . LYS A 1 821 ? 7.91 -40.719 -8.422 1 94.38 821 LYS A N 1
ATOM 6439 C CA . LYS A 1 821 ? 9.164 -40.875 -9.156 1 94.38 821 LYS A CA 1
ATOM 6440 C C . LYS A 1 821 ? 8.992 -40.5 -10.625 1 94.38 821 LYS A C 1
ATOM 6442 O O . LYS A 1 821 ? 9.852 -39.812 -11.195 1 94.38 821 LYS A O 1
ATOM 6447 N N . PHE A 1 822 ? 7.91 -40.938 -11.109 1 93.88 822 PHE A N 1
ATOM 6448 C CA . PHE A 1 822 ? 7.617 -40.656 -12.508 1 93.88 822 PHE A CA 1
ATOM 6449 C C . PHE A 1 822 ? 7.504 -39.156 -12.734 1 93.88 822 PHE A C 1
ATOM 6451 O O . PHE A 1 822 ? 8.164 -38.594 -13.617 1 93.88 822 PHE A O 1
ATOM 6458 N N . ASN A 1 823 ? 6.676 -38.469 -11.953 1 95 823 ASN A N 1
ATOM 6459 C CA . ASN A 1 823 ? 6.434 -37.031 -12.109 1 95 823 ASN A CA 1
ATOM 6460 C C . ASN A 1 823 ? 7.707 -36.219 -11.898 1 95 823 ASN A C 1
ATOM 6462 O O . ASN A 1 823 ? 7.941 -35.219 -12.594 1 95 823 ASN A O 1
ATOM 6466 N N . ILE A 1 824 ? 8.469 -36.656 -10.938 1 94.62 824 ILE A N 1
ATOM 6467 C CA . ILE A 1 824 ? 9.719 -35.938 -10.672 1 94.62 824 ILE A CA 1
ATOM 6468 C C . ILE A 1 824 ? 10.672 -36.125 -11.852 1 94.62 824 ILE A C 1
ATOM 6470 O O . ILE A 1 824 ? 11.328 -35.156 -12.273 1 94.62 824 ILE A O 1
ATOM 6474 N N . THR A 1 825 ? 10.727 -37.312 -12.352 1 95.25 825 THR A N 1
ATOM 6475 C CA . THR A 1 825 ? 11.586 -37.562 -13.492 1 95.25 825 THR A CA 1
ATOM 6476 C C . THR A 1 825 ? 11.141 -36.75 -14.703 1 95.25 825 THR A C 1
ATOM 6478 O O . THR A 1 825 ? 11.977 -36.25 -15.469 1 95.25 825 THR A O 1
ATOM 6481 N N . LEU A 1 826 ? 9.914 -36.625 -14.828 1 93.38 826 LEU A N 1
ATOM 6482 C CA . LEU A 1 826 ? 9.383 -35.781 -15.891 1 93.38 826 LEU A CA 1
ATOM 6483 C C . LEU A 1 826 ? 9.812 -34.344 -15.695 1 93.38 826 LEU A C 1
ATOM 6485 O O . LEU A 1 826 ? 10.203 -33.656 -16.656 1 93.38 826 LEU A O 1
ATOM 6489 N N . ALA A 1 827 ? 9.68 -33.875 -14.5 1 92.56 827 ALA A N 1
ATOM 6490 C CA . ALA A 1 827 ? 10.07 -32.531 -14.18 1 92.56 827 ALA A CA 1
ATOM 6491 C C . ALA A 1 827 ? 11.547 -32.281 -14.484 1 92.56 827 ALA A C 1
ATOM 6493 O O . ALA A 1 827 ? 11.93 -31.172 -14.883 1 92.56 827 ALA A O 1
ATOM 6494 N N . LEU A 1 828 ? 12.328 -33.281 -14.328 1 93.12 828 LEU A N 1
ATOM 6495 C CA . LEU A 1 828 ? 13.773 -33.156 -14.492 1 93.12 828 LEU A CA 1
ATOM 6496 C C . LEU A 1 828 ? 14.172 -33.312 -15.953 1 93.12 828 LEU A C 1
ATOM 6498 O O . LEU A 1 828 ? 15.32 -33.062 -16.328 1 93.12 828 LEU A O 1
ATOM 6502 N N . SER A 1 829 ? 13.289 -33.75 -16.812 1 91.19 829 SER A N 1
ATOM 6503 C CA . SER A 1 829 ? 13.594 -33.969 -18.234 1 91.19 829 SER A CA 1
ATOM 6504 C C . SER A 1 829 ? 13.812 -32.656 -18.969 1 91.19 829 SER A C 1
ATOM 6506 O O . SER A 1 829 ? 14.43 -32.625 -20.031 1 91.19 829 SER A O 1
ATOM 6508 N N . GLY A 1 830 ? 13.328 -31.609 -18.391 1 81.25 830 GLY A N 1
ATOM 6509 C CA . GLY A 1 830 ? 13.555 -30.281 -18.938 1 81.25 830 GLY A CA 1
ATOM 6510 C C . GLY A 1 830 ? 13.102 -30.156 -20.375 1 81.25 830 GLY A C 1
ATOM 6511 O O . GLY A 1 830 ? 11.977 -30.516 -20.719 1 81.25 830 GLY A O 1
ATOM 6512 N N . ASP A 1 831 ? 13.992 -29.625 -21.25 1 78.94 831 ASP A N 1
ATOM 6513 C CA . ASP A 1 831 ? 13.672 -29.375 -22.656 1 78.94 831 ASP A CA 1
ATOM 6514 C C . ASP A 1 831 ? 14.031 -30.562 -23.531 1 78.94 831 ASP A C 1
ATOM 6516 O O . ASP A 1 831 ? 13.805 -30.547 -24.734 1 78.94 831 ASP A O 1
ATOM 6520 N N . ASN A 1 832 ? 14.406 -31.625 -22.938 1 87.19 832 ASN A N 1
ATOM 6521 C CA . ASN A 1 832 ? 14.781 -32.844 -23.672 1 87.19 832 ASN A CA 1
ATOM 6522 C C . ASN A 1 832 ? 13.562 -33.531 -24.266 1 87.19 832 ASN A C 1
ATOM 6524 O O . ASN A 1 832 ? 12.531 -33.656 -23.594 1 87.19 832 ASN A O 1
ATOM 6528 N N . PRO A 1 833 ? 13.742 -33.938 -25.562 1 90.44 833 PRO A N 1
ATOM 6529 C CA . PRO A 1 833 ? 12.672 -34.812 -26.031 1 90.44 833 PRO A CA 1
ATOM 6530 C C . PRO A 1 833 ? 12.484 -36.062 -25.156 1 90.44 833 PRO A C 1
ATOM 6532 O O . PRO A 1 833 ? 13.453 -36.75 -24.859 1 90.44 833 PRO A O 1
ATOM 6535 N N . THR A 1 834 ? 11.312 -36.281 -24.75 1 93.06 834 THR A N 1
ATOM 6536 C CA . THR A 1 834 ? 11.039 -37.312 -23.75 1 93.06 834 THR A CA 1
ATOM 6537 C C . THR A 1 834 ? 10.086 -38.375 -24.328 1 93.06 834 THR A C 1
ATOM 6539 O O . THR A 1 834 ? 9.031 -38.031 -24.859 1 93.06 834 THR A O 1
ATOM 6542 N N . PHE A 1 835 ? 10.477 -39.594 -24.156 1 93.69 835 PHE A N 1
ATOM 6543 C CA . PHE A 1 835 ? 9.719 -40.75 -24.625 1 93.69 835 PHE A CA 1
ATOM 6544 C C . PHE A 1 835 ? 9.273 -41.625 -23.469 1 93.69 835 PHE A C 1
ATOM 6546 O O . PHE A 1 835 ? 10.023 -41.812 -22.5 1 93.69 835 PHE A O 1
ATOM 6553 N N . LEU A 1 836 ? 8.055 -42.062 -23.547 1 92.5 836 LEU A N 1
ATOM 6554 C CA . LEU A 1 836 ? 7.492 -42.781 -22.422 1 92.5 836 LEU A CA 1
ATOM 6555 C C . LEU A 1 836 ? 7.164 -44.219 -22.812 1 92.5 836 LEU A C 1
ATOM 6557 O O . LEU A 1 836 ? 6.547 -44.469 -23.859 1 92.5 836 LEU A O 1
ATOM 6561 N N . CYS A 1 837 ? 7.676 -45.125 -21.984 1 88.06 837 CYS A N 1
ATOM 6562 C CA . CYS A 1 837 ? 7.344 -46.562 -22.094 1 88.06 837 CYS A CA 1
ATOM 6563 C C . CYS A 1 837 ? 6.434 -47 -20.953 1 88.06 837 CYS A C 1
ATOM 6565 O O . CYS A 1 837 ? 6.859 -47.031 -19.797 1 88.06 837 CYS A O 1
ATOM 6567 N N . SER A 1 838 ? 5.137 -47.25 -21.266 1 77.94 838 SER A N 1
ATOM 6568 C CA . SER A 1 838 ? 4.18 -47.625 -20.234 1 77.94 838 SER A CA 1
ATOM 6569 C C . SER A 1 838 ? 3.941 -49.125 -20.203 1 77.94 838 SER A C 1
ATOM 6571 O O . SER A 1 838 ? 2.83 -49.594 -19.922 1 77.94 838 SER A O 1
ATOM 6573 N N . GLY A 1 839 ? 4.973 -50.031 -20.422 1 69.81 839 GLY A N 1
ATOM 6574 C CA . GLY A 1 839 ? 4.844 -51.469 -20.281 1 69.81 839 GLY A CA 1
ATOM 6575 C C . GLY A 1 839 ? 4.324 -52.156 -21.531 1 69.81 839 GLY A C 1
ATOM 6576 O O . GLY A 1 839 ? 4.305 -53.375 -21.625 1 69.81 839 GLY A O 1
ATOM 6577 N N . SER A 1 840 ? 3.914 -51.406 -22.5 1 73.94 840 SER A N 1
ATOM 6578 C CA . SER A 1 840 ? 3.299 -52.031 -23.688 1 73.94 840 SER A CA 1
ATOM 6579 C C . SER A 1 840 ? 4.309 -52.156 -24.812 1 73.94 840 SER A C 1
ATOM 6581 O O . SER A 1 840 ? 3.932 -52.469 -25.953 1 73.94 840 SER A O 1
ATOM 6583 N N . ILE A 1 841 ? 5.527 -51.875 -24.531 1 82.94 841 ILE A N 1
ATOM 6584 C CA . ILE A 1 841 ? 6.523 -51.938 -25.594 1 82.94 841 ILE A CA 1
ATOM 6585 C C . ILE A 1 841 ? 7.754 -52.688 -25.125 1 82.94 841 ILE A C 1
ATOM 6587 O O . ILE A 1 841 ? 8.125 -52.625 -23.938 1 82.94 841 ILE A O 1
ATOM 6591 N N . CYS A 1 842 ? 8.234 -53.562 -26 1 89.75 842 CYS A N 1
ATOM 6592 C CA . CYS A 1 842 ? 9.484 -54.25 -25.656 1 89.75 842 CYS A CA 1
ATOM 6593 C C . CYS A 1 842 ? 10.664 -53.281 -25.734 1 89.75 842 CYS A C 1
ATOM 6595 O O . CYS A 1 842 ? 10.625 -52.312 -26.516 1 89.75 842 CYS A O 1
ATOM 6597 N N . LEU A 1 843 ? 11.695 -53.469 -25 1 92.5 843 LEU A N 1
ATOM 6598 C CA . LEU A 1 843 ? 12.805 -52.531 -24.844 1 92.5 843 LEU A CA 1
ATOM 6599 C C . LEU A 1 843 ? 13.531 -52.344 -26.172 1 92.5 843 LEU A C 1
ATOM 6601 O O . LEU A 1 843 ? 13.984 -51.25 -26.469 1 92.5 843 LEU A O 1
ATOM 6605 N N . ASN A 1 844 ? 13.633 -53.375 -27.031 1 91.06 844 ASN A N 1
ATOM 6606 C CA . ASN A 1 844 ? 14.297 -53.25 -28.312 1 91.06 844 ASN A CA 1
ATOM 6607 C C . ASN A 1 844 ? 13.609 -52.219 -29.219 1 91.06 844 ASN A C 1
ATOM 6609 O O . ASN A 1 844 ? 14.266 -51.375 -29.797 1 91.06 844 ASN A O 1
ATOM 6613 N N . CYS A 1 845 ? 12.328 -52.406 -29.234 1 93.19 845 CYS A N 1
ATOM 6614 C CA . CYS A 1 845 ? 11.555 -51.469 -30.047 1 93.19 845 CYS A CA 1
ATOM 6615 C C . CYS A 1 845 ? 11.594 -50.062 -29.469 1 93.19 845 CYS A C 1
ATOM 6617 O O . CYS A 1 845 ? 11.633 -49.094 -30.203 1 93.19 845 CYS A O 1
ATOM 6619 N N . ALA A 1 846 ? 11.523 -50 -28.172 1 93.69 846 ALA A N 1
ATOM 6620 C CA . ALA A 1 846 ? 11.547 -48.688 -27.5 1 93.69 846 ALA A CA 1
ATOM 6621 C C . ALA A 1 846 ? 12.828 -47.938 -27.828 1 93.69 846 ALA A C 1
ATOM 6623 O O . ALA A 1 846 ? 12.781 -46.75 -28.125 1 93.69 846 ALA A O 1
ATOM 6624 N N . LEU A 1 847 ? 13.945 -48.531 -27.75 1 93.81 847 LEU A N 1
ATOM 6625 C CA . LEU A 1 847 ? 15.234 -47.906 -28.031 1 93.81 847 LEU A CA 1
ATOM 6626 C C . LEU A 1 847 ? 15.32 -47.5 -29.5 1 93.81 847 LEU A C 1
ATOM 6628 O O . LEU A 1 847 ? 15.797 -46.375 -29.797 1 93.81 847 LEU A O 1
ATOM 6632 N N . LYS A 1 848 ? 14.828 -48.312 -30.312 1 91.88 848 LYS A N 1
ATOM 6633 C CA . LYS A 1 848 ? 14.867 -48 -31.734 1 91.88 848 LYS A CA 1
ATOM 6634 C C . LYS A 1 848 ? 13.977 -46.812 -32.062 1 91.88 848 LYS A C 1
ATOM 6636 O O . LYS A 1 848 ? 14.391 -45.906 -32.781 1 91.88 848 LYS A O 1
ATOM 6641 N N . GLN A 1 849 ? 12.836 -46.875 -31.516 1 92.69 849 GLN A N 1
ATOM 6642 C CA . GLN A 1 849 ? 11.891 -45.781 -31.781 1 92.69 849 GLN A CA 1
ATOM 6643 C C . GLN A 1 849 ? 12.383 -44.469 -31.188 1 92.69 849 GLN A C 1
ATOM 6645 O O . GLN A 1 849 ? 12.203 -43.406 -31.797 1 92.69 849 GLN A O 1
ATOM 6650 N N . THR A 1 850 ? 12.883 -44.531 -30 1 93.62 850 THR A N 1
ATOM 6651 C CA . THR A 1 850 ? 13.422 -43.344 -29.359 1 93.62 850 THR A CA 1
ATOM 6652 C C . THR A 1 850 ? 14.492 -42.688 -30.25 1 93.62 850 THR A C 1
ATOM 6654 O O . THR A 1 850 ? 14.586 -41.469 -30.312 1 93.62 850 THR A O 1
ATOM 6657 N N . ALA A 1 851 ? 15.227 -43.375 -30.891 1 90.62 851 ALA A N 1
ATOM 6658 C CA . ALA A 1 851 ? 16.312 -42.875 -31.719 1 90.62 851 ALA A CA 1
ATOM 6659 C C . ALA A 1 851 ? 15.789 -42.344 -33.031 1 90.62 851 ALA A C 1
ATOM 6661 O O . ALA A 1 851 ? 16.375 -41.406 -33.625 1 90.62 851 ALA A O 1
ATOM 6662 N N . GLU A 1 852 ? 14.711 -42.875 -33.562 1 88.75 852 GLU A N 1
ATOM 6663 C CA . GLU A 1 852 ? 14.305 -42.594 -34.938 1 88.75 852 GLU A CA 1
ATOM 6664 C C . GLU A 1 852 ? 13.18 -41.562 -34.969 1 88.75 852 GLU A C 1
ATOM 6666 O O . GLU A 1 852 ? 13.016 -40.875 -35.969 1 88.75 852 GLU A O 1
ATOM 6671 N N . LEU A 1 853 ? 12.406 -41.562 -34.031 1 90.56 853 LEU A N 1
ATOM 6672 C CA . LEU A 1 853 ? 11.25 -40.688 -34.094 1 90.56 853 LEU A CA 1
ATOM 6673 C C . LEU A 1 853 ? 11.695 -39.219 -34.25 1 90.56 853 LEU A C 1
ATOM 6675 O O . LEU A 1 853 ? 12.625 -38.781 -33.562 1 90.56 853 LEU A O 1
ATOM 6679 N N . PRO A 1 854 ? 11.062 -38.594 -35.156 1 86.38 854 PRO A N 1
ATOM 6680 C CA . PRO A 1 854 ? 11.438 -37.188 -35.375 1 86.38 854 PRO A CA 1
ATOM 6681 C C . PRO A 1 854 ? 11.008 -36.281 -34.219 1 86.38 854 PRO A C 1
ATOM 6683 O O . PRO A 1 854 ? 9.969 -36.531 -33.594 1 86.38 854 PRO A O 1
ATOM 6686 N N . VAL A 1 855 ? 11.875 -35.406 -33.875 1 83.88 855 VAL A N 1
ATOM 6687 C CA . VAL A 1 855 ? 11.602 -34.406 -32.812 1 83.88 855 VAL A CA 1
ATOM 6688 C C . VAL A 1 855 ? 11.625 -33 -33.406 1 83.88 855 VAL A C 1
ATOM 6690 O O . VAL A 1 855 ? 12.086 -32.812 -34.562 1 83.88 855 VAL A O 1
ATOM 6693 N N . ASP A 1 856 ? 11.078 -32.094 -32.781 1 76.75 856 ASP A N 1
ATOM 6694 C CA . ASP A 1 856 ? 11.055 -30.703 -33.219 1 76.75 856 ASP A CA 1
ATOM 6695 C C . ASP A 1 856 ? 12.477 -30.156 -33.406 1 76.75 856 ASP A C 1
ATOM 6697 O O . ASP A 1 856 ? 13.406 -30.625 -32.75 1 76.75 856 ASP A O 1
ATOM 6701 N N . GLU A 1 857 ? 12.625 -29.156 -34.219 1 73.88 857 GLU A N 1
ATOM 6702 C CA . GLU A 1 857 ? 13.93 -28.609 -34.562 1 73.88 857 GLU A CA 1
ATOM 6703 C C . GLU A 1 857 ? 14.672 -28.078 -33.344 1 73.88 857 GLU A C 1
ATOM 6705 O O . GLU A 1 857 ? 15.883 -28.281 -33.219 1 73.88 857 GLU A O 1
ATOM 6710 N N . TRP A 1 858 ? 13.93 -27.531 -32.531 1 69.69 858 TRP A N 1
ATOM 6711 C CA . TRP A 1 858 ? 14.594 -26.906 -31.406 1 69.69 858 TRP A CA 1
ATOM 6712 C C . TRP A 1 858 ? 15.055 -27.953 -30.391 1 69.69 858 TRP A C 1
ATOM 6714 O O . TRP A 1 858 ? 15.984 -27.703 -29.625 1 69.69 858 TRP A O 1
ATOM 6724 N N . GLU A 1 859 ? 14.469 -29.109 -30.438 1 77.44 859 GLU A N 1
ATOM 6725 C CA . GLU A 1 859 ? 14.789 -30.188 -29.5 1 77.44 859 GLU A CA 1
ATOM 6726 C C . GLU A 1 859 ? 16.016 -30.969 -29.938 1 77.44 859 GLU A C 1
ATOM 6728 O O . GLU A 1 859 ? 16.609 -31.703 -29.156 1 77.44 859 GLU A O 1
ATOM 6733 N N . LYS A 1 860 ? 16.391 -30.75 -31.141 1 75.5 860 LYS A N 1
ATOM 6734 C CA . LYS A 1 860 ? 17.484 -31.531 -31.703 1 75.5 860 LYS A CA 1
ATOM 6735 C C . LYS A 1 860 ? 18.797 -31.25 -30.984 1 75.5 860 LYS A C 1
ATOM 6737 O O . LYS A 1 860 ? 19.703 -32.094 -31 1 75.5 860 LYS A O 1
ATOM 6742 N N . ALA A 1 861 ? 18.703 -30.094 -30.359 1 73.06 861 ALA A N 1
ATOM 6743 C CA . ALA A 1 861 ? 19.938 -29.703 -29.688 1 73.06 861 ALA A CA 1
ATOM 6744 C C . ALA A 1 861 ? 20.078 -30.453 -28.359 1 73.06 861 ALA A C 1
ATOM 6746 O O . ALA A 1 861 ? 21.172 -30.5 -27.781 1 73.06 861 ALA A O 1
ATOM 6747 N N . TYR A 1 862 ? 19.047 -31.234 -27.969 1 82.06 862 TYR A N 1
ATOM 6748 C CA . TYR A 1 862 ? 19.062 -31.875 -26.656 1 82.06 862 TYR A CA 1
ATOM 6749 C C . TYR A 1 862 ? 19.109 -33.375 -26.781 1 82.06 862 TYR A C 1
ATOM 6751 O O . TYR A 1 862 ? 18.797 -33.938 -27.844 1 82.06 862 TYR A O 1
ATOM 6759 N N . GLY A 1 863 ? 19.594 -33.938 -25.734 1 85.94 863 GLY A N 1
ATOM 6760 C CA . GLY A 1 863 ? 19.609 -35.375 -25.703 1 85.94 863 GLY A CA 1
ATOM 6761 C C . GLY A 1 863 ? 18.25 -36 -25.5 1 85.94 863 GLY A C 1
ATOM 6762 O O . GLY A 1 863 ? 17.359 -35.375 -24.922 1 85.94 863 GLY A O 1
ATOM 6763 N N . ARG A 1 864 ? 18.094 -37.219 -25.906 1 92.56 864 ARG A N 1
ATOM 6764 C CA . ARG A 1 864 ? 16.828 -37.938 -25.812 1 92.56 864 ARG A CA 1
ATOM 6765 C C . ARG A 1 864 ? 16.719 -38.688 -24.484 1 92.56 864 ARG A C 1
ATOM 6767 O O . ARG A 1 864 ? 17.703 -39.219 -24 1 92.56 864 ARG A O 1
ATOM 6774 N N . ILE A 1 865 ? 15.516 -38.688 -23.938 1 94.88 865 ILE A N 1
ATOM 6775 C CA . ILE A 1 865 ? 15.281 -39.344 -22.656 1 94.88 865 ILE A CA 1
ATOM 6776 C C . ILE A 1 865 ? 14.156 -40.344 -22.797 1 94.88 865 ILE A C 1
ATOM 6778 O O . ILE A 1 865 ? 13.102 -40.062 -23.359 1 94.88 865 ILE A O 1
ATOM 6782 N N . LEU A 1 866 ? 14.438 -41.531 -22.375 1 95.38 866 LEU A N 1
ATOM 6783 C CA . LEU A 1 866 ? 13.43 -42.594 -22.344 1 95.38 866 LEU A CA 1
ATOM 6784 C C . LEU A 1 866 ? 13.062 -42.938 -20.906 1 95.38 866 LEU A C 1
ATOM 6786 O O . LEU A 1 866 ? 13.906 -43.438 -20.141 1 95.38 866 LEU A O 1
ATOM 6790 N N . ILE A 1 867 ? 11.844 -42.656 -20.547 1 95.12 867 ILE A N 1
ATOM 6791 C CA . ILE A 1 867 ? 11.359 -42.938 -19.188 1 95.12 867 ILE A CA 1
ATOM 6792 C C . ILE A 1 867 ? 10.484 -44.188 -19.188 1 95.12 867 ILE A C 1
ATOM 6794 O O . ILE A 1 867 ? 9.539 -44.281 -19.969 1 95.12 867 ILE A O 1
ATOM 6798 N N . ASN A 1 868 ? 10.828 -45.125 -18.328 1 92.94 868 ASN A N 1
ATOM 6799 C CA . ASN A 1 868 ? 10.07 -46.375 -18.188 1 92.94 868 ASN A CA 1
ATOM 6800 C C . ASN A 1 868 ? 9.227 -46.375 -16.906 1 92.94 868 ASN A C 1
ATOM 6802 O O . ASN A 1 868 ? 9.758 -46.188 -15.812 1 92.94 868 ASN A O 1
ATOM 6806 N N . CYS A 1 869 ? 7.973 -46.375 -17.062 1 84.88 869 CYS A N 1
ATOM 6807 C CA . CYS A 1 869 ? 7.117 -46.375 -15.891 1 84.88 869 CYS A CA 1
ATOM 6808 C C . CYS A 1 869 ? 6.125 -47.531 -15.93 1 84.88 869 CYS A C 1
ATOM 6810 O O . CYS A 1 869 ? 5.844 -48.094 -17 1 84.88 869 CYS A O 1
ATOM 6812 N N . PHE A 1 870 ? 5.77 -48.062 -14.703 1 66.81 870 PHE A N 1
ATOM 6813 C CA . PHE A 1 870 ? 4.77 -49.125 -14.609 1 66.81 870 PHE A CA 1
ATOM 6814 C C . PHE A 1 870 ? 3.373 -48.562 -14.859 1 66.81 870 PHE A C 1
ATOM 6816 O O . PHE A 1 870 ? 3.088 -47.406 -14.539 1 66.81 870 PHE A O 1
ATOM 6823 N N . GLU A 1 871 ? 2.609 -49.156 -15.664 1 56.81 871 GLU A N 1
ATOM 6824 C CA . GLU A 1 871 ? 1.183 -48.844 -15.688 1 56.81 871 GLU A CA 1
ATOM 6825 C C . GLU A 1 871 ? 0.58 -48.906 -14.289 1 56.81 871 GLU A C 1
ATOM 6827 O O . GLU A 1 871 ? 0.587 -49.969 -13.656 1 56.81 871 GLU A O 1
ATOM 6832 N N . SER A 1 872 ? 0.826 -48 -13.5 1 47.41 872 SER A N 1
ATOM 6833 C CA . SER A 1 872 ? 0.25 -48.062 -12.164 1 47.41 872 SER A CA 1
ATOM 6834 C C . SER A 1 872 ? -1.252 -48.312 -12.219 1 47.41 872 SER A C 1
ATOM 6836 O O . SER A 1 872 ? -1.967 -47.688 -13 1 47.41 872 SER A O 1
ATOM 6838 N N . LYS A 1 873 ? -1.841 -49.438 -11.789 1 41.66 873 LYS A N 1
ATOM 6839 C CA . LYS A 1 873 ? -3.215 -49.5 -11.305 1 41.66 873 LYS A CA 1
ATOM 6840 C C . LYS A 1 873 ? -3.529 -48.312 -10.391 1 41.66 873 LYS A C 1
ATOM 6842 O O . LYS A 1 873 ? -2.703 -47.938 -9.555 1 41.66 873 LYS A O 1
ATOM 6847 N N . PRO A 1 874 ? -4.504 -47.531 -10.758 1 40.5 874 PRO A N 1
ATOM 6848 C CA . PRO A 1 874 ? -4.891 -46.406 -9.875 1 40.5 874 PRO A CA 1
ATOM 6849 C C . PRO A 1 874 ? -4.836 -46.812 -8.398 1 40.5 874 PRO A C 1
ATOM 6851 O O . PRO A 1 874 ? -5.379 -47.844 -8.008 1 40.5 874 PRO A O 1
ATOM 6854 N N . GLU A 1 875 ? -3.959 -46.562 -7.684 1 33.97 875 GLU A N 1
ATOM 6855 C CA . GLU A 1 875 ? -4.031 -46.812 -6.25 1 33.97 875 GLU A CA 1
ATOM 6856 C C . GLU A 1 875 ? -5.266 -46.188 -5.625 1 33.97 875 GLU A C 1
ATOM 6858 O O . GLU A 1 875 ? -5.379 -44.938 -5.59 1 33.97 875 GLU A O 1
ATOM 6863 N N . LYS A 1 876 ? -6.52 -46.719 -5.641 1 34.72 876 LYS A N 1
ATOM 6864 C CA . LYS A 1 876 ? -7.746 -46.344 -4.938 1 34.72 876 LYS A CA 1
ATOM 6865 C C . LYS A 1 876 ? -7.449 -45.938 -3.492 1 34.72 876 LYS A C 1
ATOM 6867 O O . LYS A 1 876 ? -8.336 -45.469 -2.783 1 34.72 876 LYS A O 1
ATOM 6872 N N . GLY A 1 877 ? -6.473 -46.438 -2.754 1 30.67 877 GLY A N 1
ATOM 6873 C CA . GLY A 1 877 ? -6.508 -46.562 -1.307 1 30.67 877 GLY A CA 1
ATOM 6874 C C . GLY A 1 877 ? -6.191 -45.25 -0.586 1 30.67 877 GLY A C 1
ATOM 6875 O O . GLY A 1 877 ? -6.277 -45.188 0.642 1 30.67 877 GLY A O 1
ATOM 6876 N N . PHE A 1 878 ? -5.492 -44.406 -1.134 1 29.36 878 PHE A N 1
ATOM 6877 C CA . PHE A 1 878 ? -4.992 -43.438 -0.177 1 29.36 878 PHE A CA 1
ATOM 6878 C C . PHE A 1 878 ? -6.098 -42.469 0.241 1 29.36 878 PHE A C 1
ATOM 6880 O O . PHE A 1 878 ? -6.023 -41.844 1.307 1 29.36 878 PHE A O 1
ATOM 6887 N N . ILE A 1 879 ? -7.117 -42.25 -0.578 1 28.88 879 ILE A N 1
ATOM 6888 C CA . ILE A 1 879 ? -8.188 -41.406 -0.057 1 28.88 879 ILE A CA 1
ATOM 6889 C C . ILE A 1 879 ? -8.883 -42.125 1.103 1 28.88 879 ILE A C 1
ATOM 6891 O O . ILE A 1 879 ? -9.211 -41.5 2.115 1 28.88 879 ILE A O 1
ATOM 6895 N N . ASN A 1 880 ? -9.125 -43.375 0.942 1 28.23 880 ASN A N 1
ATOM 6896 C CA . ASN A 1 880 ? -9.891 -44.062 1.98 1 28.23 880 ASN A CA 1
ATOM 6897 C C . ASN A 1 880 ? -9.133 -44.094 3.305 1 28.23 880 ASN A C 1
ATOM 6899 O O . ASN A 1 880 ? -9.742 -44.188 4.371 1 28.23 880 ASN A O 1
ATOM 6903 N N . ARG A 1 881 ? -7.797 -44.312 3.318 1 29.97 881 ARG A N 1
ATOM 6904 C CA . ARG A 1 881 ? -7.09 -44.406 4.59 1 29.97 881 ARG A CA 1
ATOM 6905 C C . ARG A 1 881 ? -7.113 -43.062 5.336 1 29.97 881 ARG A C 1
ATOM 6907 O O . ARG A 1 881 ? -7.055 -43.031 6.566 1 29.97 881 ARG A O 1
ATOM 6914 N N . LEU A 1 882 ? -7.031 -41.969 4.598 1 27.03 882 LEU A N 1
ATOM 6915 C CA . LEU A 1 882 ? -7.184 -40.75 5.371 1 27.03 882 LEU A CA 1
ATOM 6916 C C . LEU A 1 882 ? -8.609 -40.594 5.883 1 27.03 882 LEU A C 1
ATOM 6918 O O . LEU A 1 882 ? -8.836 -40 6.934 1 27.03 882 LEU A O 1
ATOM 6922 N N . LEU A 1 883 ? -9.672 -41.094 5.027 1 28.2 883 LEU A N 1
ATOM 6923 C CA . LEU A 1 883 ? -11.039 -40.969 5.508 1 28.2 883 LEU A CA 1
ATOM 6924 C C . LEU A 1 883 ? -11.406 -42.156 6.391 1 28.2 883 LEU A C 1
ATOM 6926 O O . LEU A 1 883 ? -12.555 -42.281 6.824 1 28.2 883 LEU A O 1
ATOM 6930 N N . GLY A 1 884 ? -10.609 -43.25 6.477 1 25.47 884 GLY A N 1
ATOM 6931 C CA . GLY A 1 884 ? -11.133 -44.469 7.094 1 25.47 884 GLY A CA 1
ATOM 6932 C C . GLY A 1 884 ? -11.75 -44.219 8.461 1 25.47 884 GLY A C 1
ATOM 6933 O O . GLY A 1 884 ? -12.562 -45 8.93 1 25.47 884 GLY A O 1
ATOM 6934 N N . HIS A 1 885 ? -11.18 -43.594 9.406 1 27.36 885 HIS A N 1
ATOM 6935 C CA . HIS A 1 885 ? -11.656 -44.031 10.703 1 27.36 885 HIS A CA 1
ATOM 6936 C C . HIS A 1 885 ? -13.078 -43.562 10.977 1 27.36 885 HIS A C 1
ATOM 6938 O O . HIS A 1 885 ? -13.578 -43.656 12.094 1 27.36 885 HIS A O 1
ATOM 6944 N N . SER A 1 886 ? -13.758 -42.812 10.07 1 21.69 886 SER A N 1
ATOM 6945 C CA . SER A 1 886 ? -15.031 -42.531 10.719 1 21.69 886 SER A CA 1
ATOM 6946 C C . SER A 1 886 ? -15.969 -43.719 10.672 1 21.69 886 SER A C 1
ATOM 6948 O O . SER A 1 886 ? -17.156 -43.594 10.992 1 21.69 886 SER A O 1
ATOM 6950 N N . LYS A 1 887 ? -15.625 -44.906 10.039 1 23.12 887 LYS A N 1
ATOM 6951 C CA . LYS A 1 887 ? -16.781 -45.812 10.156 1 23.12 887 LYS A CA 1
ATOM 6952 C C . LYS A 1 887 ? -17 -46.25 11.602 1 23.12 887 LYS A C 1
ATOM 6954 O O . LYS A 1 887 ? -18.031 -46.812 11.938 1 23.12 887 LYS A O 1
ATOM 6959 N N . ARG A 1 888 ? -16.062 -46.25 12.617 1 20.53 888 ARG A N 1
ATOM 6960 C CA . ARG A 1 888 ? -16.812 -46.688 13.797 1 20.53 888 ARG A CA 1
ATOM 6961 C C . ARG A 1 888 ? -17.547 -45.5 14.43 1 20.53 888 ARG A C 1
ATOM 6963 O O . ARG A 1 888 ? -17.016 -44.406 14.508 1 20.53 888 ARG A O 1
ATOM 6970 N N . MET B 1 1 ? 0.301 -38.625 12.531 1 27.86 1 MET B N 1
ATOM 6971 C CA . MET B 1 1 ? 0.346 -37.25 12.047 1 27.86 1 MET B CA 1
ATOM 6972 C C . MET B 1 1 ? -0.968 -36.531 12.328 1 27.86 1 MET B C 1
ATOM 6974 O O . MET B 1 1 ? -0.979 -35.312 12.57 1 27.86 1 MET B O 1
ATOM 6978 N N . SER B 1 2 ? -2.102 -37.312 12.258 1 35.56 2 SER B N 1
ATOM 6979 C CA . SER B 1 2 ? -3.439 -36.781 12.477 1 35.56 2 SER B CA 1
ATOM 6980 C C . SER B 1 2 ? -3.645 -36.375 13.938 1 35.56 2 SER B C 1
ATOM 6982 O O . SER B 1 2 ? -4.262 -35.375 14.234 1 35.56 2 SER B O 1
ATOM 6984 N N . SER B 1 3 ? -3.023 -37.188 14.727 1 40.78 3 SER B N 1
ATOM 6985 C CA . SER B 1 3 ? -3.318 -36.969 16.141 1 40.78 3 SER B CA 1
ATOM 6986 C C . SER B 1 3 ? -2.695 -35.688 16.656 1 40.78 3 SER B C 1
ATOM 6988 O O . SER B 1 3 ? -3.285 -35 17.5 1 40.78 3 SER B O 1
ATOM 6990 N N . ASN B 1 4 ? -1.581 -35.469 16.109 1 40.06 4 ASN B N 1
ATOM 6991 C CA . ASN B 1 4 ? -0.857 -34.312 16.672 1 40.06 4 ASN B CA 1
ATOM 6992 C C . ASN B 1 4 ? -1.345 -33 16.078 1 40.06 4 ASN B C 1
ATOM 6994 O O . ASN B 1 4 ? -1.159 -31.938 16.688 1 40.06 4 ASN B O 1
ATOM 6998 N N . LEU B 1 5 ? -1.791 -33.062 14.867 1 45.34 5 LEU B N 1
ATOM 6999 C CA . LEU B 1 5 ? -2.469 -31.859 14.391 1 45.34 5 LEU B CA 1
ATOM 7000 C C . LEU B 1 5 ? -3.723 -31.594 15.211 1 45.34 5 LEU B C 1
ATOM 7002 O O . LEU B 1 5 ? -4.148 -30.438 15.336 1 45.34 5 LEU B O 1
ATOM 7006 N N . ASP B 1 6 ? -4.254 -32.625 15.883 1 45.22 6 ASP B N 1
ATOM 7007 C CA . ASP B 1 6 ? -5.414 -32.5 16.766 1 45.22 6 ASP B CA 1
ATOM 7008 C C . ASP B 1 6 ? -5.066 -31.703 18.016 1 45.22 6 ASP B C 1
ATOM 7010 O O . ASP B 1 6 ? -5.891 -30.922 18.516 1 45.22 6 ASP B O 1
ATOM 7014 N N . LEU B 1 7 ? -3.893 -31.953 18.516 1 42.41 7 LEU B N 1
ATOM 7015 C CA . LEU B 1 7 ? -3.504 -31.234 19.719 1 42.41 7 LEU B CA 1
ATOM 7016 C C . LEU B 1 7 ? -3.328 -29.75 19.438 1 42.41 7 LEU B C 1
ATOM 7018 O O . LEU B 1 7 ? -3.705 -28.906 20.266 1 42.41 7 LEU B O 1
ATOM 7022 N N . VAL B 1 8 ? -2.783 -29.531 18.266 1 46.19 8 VAL B N 1
ATOM 7023 C CA . VAL B 1 8 ? -2.625 -28.125 17.906 1 46.19 8 VAL B CA 1
ATOM 7024 C C . VAL B 1 8 ? -3.996 -27.484 17.734 1 46.19 8 VAL B C 1
ATOM 7026 O O . VAL B 1 8 ? -4.223 -26.359 18.203 1 46.19 8 VAL B O 1
ATOM 7029 N N . ALA B 1 9 ? -4.906 -28.266 17.203 1 47.53 9 ALA B N 1
ATOM 7030 C CA . ALA B 1 9 ? -6.277 -27.797 17.016 1 47.53 9 ALA B CA 1
ATOM 7031 C C . ALA B 1 9 ? -6.969 -27.578 18.359 1 47.53 9 ALA B C 1
ATOM 7033 O O . ALA B 1 9 ? -7.738 -26.625 18.531 1 47.53 9 ALA B O 1
ATOM 7034 N N . LYS B 1 10 ? -6.758 -28.469 19.312 1 46.88 10 LYS B N 1
ATOM 7035 C CA . LYS B 1 10 ? -7.391 -28.344 20.625 1 46.88 10 LYS B CA 1
ATOM 7036 C C . LYS B 1 10 ? -6.938 -27.078 21.328 1 46.88 10 LYS B C 1
ATOM 7038 O O . LYS B 1 10 ? -7.715 -26.453 22.047 1 46.88 10 LYS B O 1
ATOM 7043 N N . GLY B 1 11 ? -5.715 -26.797 21.203 1 42.41 11 GLY B N 1
ATOM 7044 C CA . GLY B 1 11 ? -5.23 -25.578 21.828 1 42.41 11 GLY B CA 1
ATOM 7045 C C . GLY B 1 11 ? -5.793 -24.328 21.203 1 42.41 11 GLY B C 1
ATOM 7046 O O . GLY B 1 11 ? -5.746 -23.25 21.797 1 42.41 11 GLY B O 1
ATOM 7047 N N . MET B 1 12 ? -6.113 -24.5 19.984 1 44.62 12 MET B N 1
ATOM 7048 C CA . MET B 1 12 ? -6.68 -23.344 19.297 1 44.62 12 MET B CA 1
ATOM 7049 C C . MET B 1 12 ? -8.18 -23.25 19.531 1 44.62 12 MET B C 1
ATOM 7051 O O . MET B 1 12 ? -8.867 -22.453 18.906 1 44.62 12 MET B O 1
ATOM 7055 N N . ASP B 1 13 ? -8.773 -24.156 20.188 1 43.69 13 ASP B N 1
ATOM 7056 C CA . ASP B 1 13 ? -10.219 -24.125 20.359 1 43.69 13 ASP B CA 1
ATOM 7057 C C . ASP B 1 13 ? -10.641 -22.906 21.172 1 43.69 13 ASP B C 1
ATOM 7059 O O . ASP B 1 13 ? -10.867 -23 22.375 1 43.69 13 ASP B O 1
ATOM 7063 N N . ILE B 1 14 ? -10.336 -21.859 20.875 1 45.03 14 ILE B N 1
ATOM 7064 C CA . ILE B 1 14 ? -10.859 -20.609 21.375 1 45.03 14 ILE B CA 1
ATOM 7065 C C . ILE B 1 14 ? -12.391 -20.656 21.391 1 45.03 14 ILE B C 1
ATOM 7067 O O . ILE B 1 14 ? -13.039 -19.781 21.984 1 45.03 14 ILE B O 1
ATOM 7071 N N . THR B 1 15 ? -13.055 -21.672 20.641 1 41.03 15 THR B N 1
ATOM 7072 C CA . THR B 1 15 ? -14.508 -21.688 20.453 1 41.03 15 THR B CA 1
ATOM 7073 C C . THR B 1 15 ? -15.219 -21.922 21.781 1 41.03 15 THR B C 1
ATOM 7075 O O . THR B 1 15 ? -16.297 -21.375 22.016 1 41.03 15 THR B O 1
ATOM 7078 N N . ALA B 1 16 ? -14.797 -22.953 22.453 1 43.72 16 ALA B N 1
ATOM 7079 C CA . ALA B 1 16 ? -15.656 -23.375 23.562 1 43.72 16 ALA B CA 1
ATOM 7080 C C . ALA B 1 16 ? -15.742 -22.281 24.625 1 43.72 16 ALA B C 1
ATOM 7082 O O . ALA B 1 16 ? -16.688 -22.266 25.438 1 43.72 16 ALA B O 1
ATOM 7083 N N . ARG B 1 17 ? -14.602 -21.422 24.891 1 48.84 17 ARG B N 1
ATOM 7084 C CA . ARG B 1 17 ? -14.688 -20.422 25.969 1 48.84 17 ARG B CA 1
ATOM 7085 C C . ARG B 1 17 ? -14.609 -19 25.406 1 48.84 17 ARG B C 1
ATOM 7087 O O . ARG B 1 17 ? -13.82 -18.734 24.5 1 48.84 17 ARG B O 1
ATOM 7094 N N . GLY B 1 18 ? -15.766 -18.266 25.328 1 58.53 18 GLY B N 1
ATOM 7095 C CA . GLY B 1 18 ? -15.938 -16.844 25.016 1 58.53 18 GLY B CA 1
ATOM 7096 C C . GLY B 1 18 ? -14.711 -16.016 25.344 1 58.53 18 GLY B C 1
ATOM 7097 O O . GLY B 1 18 ? -14.039 -16.25 26.344 1 58.53 18 GLY B O 1
ATOM 7098 N N . ILE B 1 19 ? -13.922 -15.422 24.391 1 67.56 19 ILE B N 1
ATOM 7099 C CA . ILE B 1 19 ? -12.781 -14.531 24.594 1 67.56 19 ILE B CA 1
ATOM 7100 C C . ILE B 1 19 ? -13.281 -13.148 25.016 1 67.56 19 ILE B C 1
ATOM 7102 O O . ILE B 1 19 ? -14.359 -12.719 24.594 1 67.56 19 ILE B O 1
ATOM 7106 N N . ASP B 1 20 ? -12.742 -12.641 26.109 1 73.75 20 ASP B N 1
ATOM 7107 C CA . ASP B 1 20 ? -12.961 -11.234 26.453 1 73.75 20 ASP B CA 1
ATOM 7108 C C . ASP B 1 20 ? -11.789 -10.367 25.984 1 73.75 20 ASP B C 1
ATOM 7110 O O . ASP B 1 20 ? -10.75 -10.312 26.641 1 73.75 20 ASP B O 1
ATOM 7114 N N . LEU B 1 21 ? -11.922 -9.742 24.859 1 74.94 21 LEU B N 1
ATOM 7115 C CA . LEU B 1 21 ? -10.859 -9 24.188 1 74.94 21 LEU B CA 1
ATOM 7116 C C . LEU B 1 21 ? -10.344 -7.863 25.062 1 74.94 21 LEU B C 1
ATOM 7118 O O . LEU B 1 21 ? -9.164 -7.527 25.031 1 74.94 21 LEU B O 1
ATOM 7122 N N . ILE B 1 22 ? -11.234 -7.277 25.828 1 71.56 22 ILE B N 1
ATOM 7123 C CA . ILE B 1 22 ? -10.828 -6.176 26.688 1 71.56 22 ILE B CA 1
ATOM 7124 C C . ILE B 1 22 ? -9.852 -6.688 27.75 1 71.56 22 ILE B C 1
ATOM 7126 O O . ILE B 1 22 ? -8.82 -6.059 28.016 1 71.56 22 ILE B O 1
ATOM 7130 N N . THR B 1 23 ? -10.25 -7.77 28.266 1 71.75 23 THR B N 1
ATOM 7131 C CA . THR B 1 23 ? -9.383 -8.375 29.281 1 71.75 23 THR B CA 1
ATOM 7132 C C . THR B 1 23 ? -8.031 -8.742 28.672 1 71.75 23 THR B C 1
ATOM 7134 O O . THR B 1 23 ? -6.992 -8.539 29.312 1 71.75 23 THR B O 1
ATOM 7137 N N . VAL B 1 24 ? -8.062 -9.172 27.531 1 69.5 24 VAL B N 1
ATOM 7138 C CA . VAL B 1 24 ? -6.832 -9.539 26.859 1 69.5 24 VAL B CA 1
ATOM 7139 C C . VAL B 1 24 ? -5.965 -8.297 26.641 1 69.5 24 VAL B C 1
ATOM 7141 O O . VAL B 1 24 ? -4.766 -8.32 26.938 1 69.5 24 VAL B O 1
ATOM 7144 N N . LEU B 1 25 ? -6.5 -7.246 26.188 1 70.12 25 LEU B N 1
ATOM 7145 C CA . LEU B 1 25 ? -5.773 -6.012 25.906 1 70.12 25 LEU B CA 1
ATOM 7146 C C . LEU B 1 25 ? -5.238 -5.391 27.203 1 70.12 25 LEU B C 1
ATOM 7148 O O . LEU B 1 25 ? -4.129 -4.852 27.219 1 70.12 25 LEU B O 1
ATOM 7152 N N . THR B 1 26 ? -6.082 -5.48 28.203 1 66.19 26 THR B N 1
ATOM 7153 C CA . THR B 1 26 ? -5.66 -4.938 29.484 1 66.19 26 THR B CA 1
ATOM 7154 C C . THR B 1 26 ? -4.461 -5.707 30.031 1 66.19 26 THR B C 1
ATOM 7156 O O . THR B 1 26 ? -3.549 -5.113 30.609 1 66.19 26 THR B O 1
ATOM 7159 N N . GLN B 1 27 ? -4.523 -6.996 29.828 1 63.97 27 GLN B N 1
ATOM 7160 C CA . GLN B 1 27 ? -3.408 -7.82 30.281 1 63.97 27 GLN B CA 1
ATOM 7161 C C . GLN B 1 27 ? -2.131 -7.48 29.516 1 63.97 27 GLN B C 1
ATOM 7163 O O . GLN B 1 27 ? -1.038 -7.5 30.094 1 63.97 27 GLN B O 1
ATOM 7168 N N . VAL B 1 28 ? -2.41 -7.117 28.375 1 60.44 28 VAL B N 1
ATOM 7169 C CA . VAL B 1 28 ? -1.275 -6.73 27.531 1 60.44 28 VAL B CA 1
ATOM 7170 C C . VAL B 1 28 ? -0.69 -5.414 28.031 1 60.44 28 VAL B C 1
ATOM 7172 O O . VAL B 1 28 ? 0.531 -5.246 28.078 1 60.44 28 VAL B O 1
ATOM 7175 N N . SER B 1 29 ? -1.581 -4.531 28.359 1 56.84 29 SER B N 1
ATOM 7176 C CA . SER B 1 29 ? -1.16 -3.189 28.75 1 56.84 29 SER B CA 1
ATOM 7177 C C . SER B 1 29 ? -0.558 -3.189 30.156 1 56.84 29 SER B C 1
ATOM 7179 O O . SER B 1 29 ? 0.322 -2.379 30.453 1 56.84 29 SER B O 1
ATOM 7181 N N . ASN B 1 30 ? -1.213 -3.943 31.125 1 52.84 30 ASN B N 1
ATOM 7182 C CA . ASN B 1 30 ? -0.809 -3.898 32.531 1 52.84 30 ASN B CA 1
ATOM 7183 C C . ASN B 1 30 ? 0.484 -4.672 32.781 1 52.84 30 ASN B C 1
ATOM 7185 O O . ASN B 1 30 ? 1.116 -4.531 33.812 1 52.84 30 ASN B O 1
ATOM 7189 N N . ARG B 1 31 ? 0.621 -5.762 32.125 1 47.06 31 ARG B N 1
ATOM 7190 C CA . ARG B 1 31 ? 1.828 -6.492 32.5 1 47.06 31 ARG B CA 1
ATOM 7191 C C . ARG B 1 31 ? 3.08 -5.711 32.125 1 47.06 31 ARG B C 1
ATOM 7193 O O . ARG B 1 31 ? 3.445 -5.645 30.953 1 47.06 31 ARG B O 1
ATOM 7200 N N . ALA B 1 32 ? 3.271 -4.66 32.812 1 45.34 32 ALA B N 1
ATOM 7201 C CA . ALA B 1 32 ? 4.297 -3.637 33 1 45.34 32 ALA B CA 1
ATOM 7202 C C . ALA B 1 32 ? 5.688 -4.207 32.719 1 45.34 32 ALA B C 1
ATOM 7204 O O . ALA B 1 32 ? 6.68 -3.473 32.719 1 45.34 32 ALA B O 1
ATOM 7205 N N . GLU B 1 33 ? 5.98 -5.594 32.906 1 51.12 33 GLU B N 1
ATOM 7206 C CA . GLU B 1 33 ? 7.418 -5.832 32.906 1 51.12 33 GLU B CA 1
ATOM 7207 C C . GLU B 1 33 ? 7.996 -5.746 31.5 1 51.12 33 GLU B C 1
ATOM 7209 O O . GLU B 1 33 ? 7.254 -5.789 30.516 1 51.12 33 GLU B O 1
ATOM 7214 N N . GLY B 1 34 ? 9.32 -5.32 31.391 1 55.62 34 GLY B N 1
ATOM 7215 C CA . GLY B 1 34 ? 10.219 -5.102 30.266 1 55.62 34 GLY B CA 1
ATOM 7216 C C . GLY B 1 34 ? 10.031 -6.105 29.141 1 55.62 34 GLY B C 1
ATOM 7217 O O . GLY B 1 34 ? 9.969 -5.734 27.969 1 55.62 34 GLY B O 1
ATOM 7218 N N . TYR B 1 35 ? 9.625 -7.309 29.547 1 59.22 35 TYR B N 1
ATOM 7219 C CA . TYR B 1 35 ? 9.555 -8.375 28.562 1 59.22 35 TYR B CA 1
ATOM 7220 C C . TYR B 1 35 ? 8.219 -8.336 27.812 1 59.22 35 TYR B C 1
ATOM 7222 O O . TYR B 1 35 ? 8.172 -8.57 26.609 1 59.22 35 TYR B O 1
ATOM 7230 N N . SER B 1 36 ? 7.16 -7.93 28.469 1 62.62 36 SER B N 1
ATOM 7231 C CA . SER B 1 36 ? 5.844 -7.895 27.844 1 62.62 36 SER B CA 1
ATOM 7232 C C . SER B 1 36 ? 5.758 -6.777 26.812 1 62.62 36 SER B C 1
ATOM 7234 O O . SER B 1 36 ? 5.105 -6.938 25.781 1 62.62 36 SER B O 1
ATOM 7236 N N . LEU B 1 37 ? 6.473 -5.762 27.078 1 67.31 37 LEU B N 1
ATOM 7237 C CA . LEU B 1 37 ? 6.496 -4.656 26.141 1 67.31 37 LEU B CA 1
ATOM 7238 C C . LEU B 1 37 ? 7.238 -5.043 24.859 1 67.31 37 LEU B C 1
ATOM 7240 O O . LEU B 1 37 ? 6.797 -4.715 23.75 1 67.31 37 LEU B O 1
ATOM 7244 N N . ILE B 1 38 ? 8.273 -5.789 25.125 1 69.62 38 ILE B N 1
ATOM 7245 C CA . ILE B 1 38 ? 9.07 -6.215 23.984 1 69.62 38 ILE B CA 1
ATOM 7246 C C . ILE B 1 38 ? 8.273 -7.219 23.156 1 69.62 38 ILE B C 1
ATOM 7248 O O . ILE B 1 38 ? 8.305 -7.18 21.922 1 69.62 38 ILE B O 1
ATOM 7252 N N . LEU B 1 39 ? 7.586 -8.055 23.891 1 69.06 39 LEU B N 1
ATOM 7253 C CA . LEU B 1 39 ? 6.754 -9.039 23.203 1 69.06 39 LEU B CA 1
ATOM 7254 C C . LEU B 1 39 ? 5.676 -8.359 22.375 1 69.06 39 LEU B C 1
ATOM 7256 O O . LEU B 1 39 ? 5.418 -8.75 21.234 1 69.06 39 LEU B O 1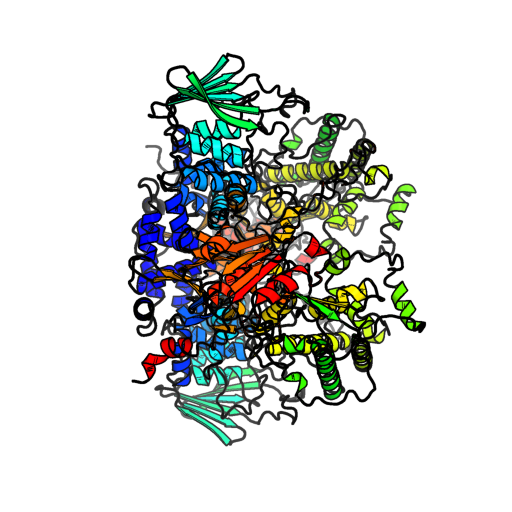
ATOM 7260 N N . LYS B 1 40 ? 5.105 -7.359 22.922 1 72.19 40 LYS B N 1
ATOM 7261 C CA . LYS B 1 40 ? 4.082 -6.59 22.219 1 72.19 40 LYS B CA 1
ATOM 7262 C C . LYS B 1 40 ? 4.664 -5.898 21 1 72.19 40 LYS B C 1
ATOM 7264 O O . LYS B 1 40 ? 4.059 -5.918 19.922 1 72.19 40 LYS B O 1
ATOM 7269 N N . GLU B 1 41 ? 5.801 -5.371 21.156 1 75.5 41 GLU B N 1
ATOM 7270 C CA . GLU B 1 41 ? 6.438 -4.66 20.047 1 75.5 41 GLU B CA 1
ATOM 7271 C C . GLU B 1 41 ? 6.832 -5.617 18.922 1 75.5 41 GLU B C 1
ATOM 7273 O O . GLU B 1 41 ? 6.672 -5.297 17.75 1 75.5 41 GLU B O 1
ATOM 7278 N N . VAL B 1 42 ? 7.297 -6.695 19.375 1 74.38 42 VAL B N 1
ATOM 7279 C CA . VAL B 1 42 ? 7.688 -7.68 18.375 1 74.38 42 VAL B CA 1
ATOM 7280 C C . VAL B 1 42 ? 6.453 -8.164 17.625 1 74.38 42 VAL B C 1
ATOM 7282 O O . VAL B 1 42 ? 6.48 -8.297 16.391 1 74.38 42 VAL B O 1
ATOM 7285 N N . GLY B 1 43 ? 5.422 -8.453 18.406 1 74.5 43 GLY B N 1
ATOM 7286 C CA . GLY B 1 43 ? 4.18 -8.844 17.75 1 74.5 43 GLY B CA 1
ATOM 7287 C C . GLY B 1 43 ? 3.656 -7.789 16.797 1 74.5 43 GLY B C 1
ATOM 7288 O O . GLY B 1 43 ? 3.225 -8.109 15.688 1 74.5 43 GLY B O 1
ATOM 7289 N N . TYR B 1 44 ? 3.744 -6.562 17.234 1 78 44 TYR B N 1
ATOM 7290 C CA . TYR B 1 44 ? 3.316 -5.438 16.422 1 78 44 TYR B CA 1
ATOM 7291 C C . TYR B 1 44 ? 4.129 -5.367 15.133 1 78 44 TYR B C 1
ATOM 7293 O O . TYR B 1 44 ? 3.572 -5.211 14.039 1 78 44 TYR B O 1
ATOM 7301 N N . TRP B 1 45 ? 5.355 -5.586 15.273 1 80.06 45 TRP B N 1
ATOM 7302 C CA . TRP B 1 45 ? 6.23 -5.465 14.117 1 80.06 45 TRP B CA 1
ATOM 7303 C C . TRP B 1 45 ? 6.027 -6.633 13.156 1 80.06 45 TRP B C 1
ATOM 7305 O O . TRP B 1 45 ? 6.09 -6.461 11.938 1 80.06 45 TRP B O 1
ATOM 7315 N N . LEU B 1 46 ? 5.77 -7.828 13.727 1 80.44 46 LEU B N 1
ATOM 7316 C CA . LEU B 1 46 ? 5.48 -8.977 12.875 1 80.44 46 LEU B CA 1
ATOM 7317 C C . LEU B 1 46 ? 4.227 -8.734 12.039 1 80.44 46 LEU B C 1
ATOM 7319 O O . LEU B 1 46 ? 4.199 -9.047 10.852 1 80.44 46 LEU B O 1
ATOM 7323 N N . GLY B 1 47 ? 3.301 -8.117 12.656 1 79.25 47 GLY B N 1
ATOM 7324 C CA . GLY B 1 47 ? 2.07 -7.812 11.945 1 79.25 47 GLY B CA 1
ATOM 7325 C C . GLY B 1 47 ? 2.232 -6.707 10.922 1 79.25 47 GLY B C 1
ATOM 7326 O O . GLY B 1 47 ? 1.794 -6.844 9.773 1 79.25 47 GLY B O 1
ATOM 7327 N N . LYS B 1 48 ? 2.93 -5.742 11.32 1 81.5 48 LYS B N 1
ATOM 7328 C CA . LYS B 1 48 ? 3.131 -4.582 10.461 1 81.5 48 LYS B CA 1
ATOM 7329 C C . LYS B 1 48 ? 3.92 -4.953 9.211 1 81.5 48 LYS B C 1
ATOM 7331 O O . LYS B 1 48 ? 3.564 -4.543 8.102 1 81.5 48 LYS B O 1
ATOM 7336 N N . GLU B 1 49 ? 4.938 -5.738 9.422 1 80.5 49 GLU B N 1
ATOM 7337 C CA . GLU B 1 49 ? 5.824 -6.094 8.32 1 80.5 49 GLU B CA 1
ATOM 7338 C C . GLU B 1 49 ? 5.332 -7.34 7.59 1 80.5 49 GLU B C 1
ATOM 7340 O O . GLU B 1 49 ? 5.801 -7.652 6.496 1 80.5 49 GLU B O 1
ATOM 7345 N N . GLY B 1 50 ? 4.375 -8 8.164 1 75.5 50 GLY B N 1
ATOM 7346 C CA . GLY B 1 50 ? 3.871 -9.227 7.559 1 75.5 50 GLY B CA 1
ATOM 7347 C C . GLY B 1 50 ? 4.891 -10.344 7.547 1 75.5 50 GLY B C 1
ATOM 7348 O O . GLY B 1 50 ? 4.973 -11.109 6.582 1 75.5 50 GLY B O 1
ATOM 7349 N N . LEU B 1 51 ? 5.805 -10.305 8.484 1 77.88 51 LEU B N 1
ATOM 7350 C CA . LEU B 1 51 ? 6.855 -11.312 8.555 1 77.88 51 LEU B CA 1
ATOM 7351 C C . LEU B 1 51 ? 6.359 -12.57 9.273 1 77.88 51 LEU B C 1
ATOM 7353 O O . LEU B 1 51 ? 5.59 -12.477 10.227 1 77.88 51 LEU B O 1
ATOM 7357 N N . ASP B 1 52 ? 6.797 -13.703 8.711 1 76.5 52 ASP B N 1
ATOM 7358 C CA . ASP B 1 52 ? 6.527 -14.969 9.383 1 76.5 52 ASP B CA 1
ATOM 7359 C C . ASP B 1 52 ? 7.426 -15.141 10.602 1 76.5 52 ASP B C 1
ATOM 7361 O O . ASP B 1 52 ? 8.633 -14.93 10.531 1 76.5 52 ASP B O 1
ATOM 7365 N N . GLU B 1 53 ? 6.805 -15.492 11.672 1 78.12 53 GLU B N 1
ATOM 7366 C CA . GLU B 1 53 ? 7.52 -15.656 12.938 1 78.12 53 GLU B CA 1
ATOM 7367 C C . GLU B 1 53 ? 8.625 -16.703 12.812 1 78.12 53 GLU B C 1
ATOM 7369 O O . GLU B 1 53 ? 9.719 -16.516 13.344 1 78.12 53 GLU B O 1
ATOM 7374 N N . MET B 1 54 ? 8.398 -17.734 12.109 1 77.5 54 MET B N 1
ATOM 7375 C CA . MET B 1 54 ? 9.375 -18.812 11.969 1 77.5 54 MET B CA 1
ATOM 7376 C C . MET B 1 54 ? 10.57 -18.359 11.125 1 77.5 54 MET B C 1
ATOM 7378 O O . MET B 1 54 ? 11.711 -18.703 11.43 1 77.5 54 MET B O 1
ATOM 7382 N N . GLU B 1 55 ? 10.242 -17.688 10.148 1 81.25 55 GLU B N 1
ATOM 7383 C CA . GLU B 1 55 ? 11.32 -17.188 9.305 1 81.25 55 GLU B CA 1
ATOM 7384 C C . GLU B 1 55 ? 12.195 -16.203 10.07 1 81.25 55 GLU B C 1
ATOM 7386 O O . GLU B 1 55 ? 13.422 -16.219 9.93 1 81.25 55 GLU B O 1
ATOM 7391 N N . LEU B 1 56 ? 11.594 -15.359 10.867 1 85.19 56 LEU B N 1
ATOM 7392 C CA . LEU B 1 56 ? 12.359 -14.414 11.68 1 85.19 56 LEU B CA 1
ATOM 7393 C C . LEU B 1 56 ? 13.227 -15.148 12.695 1 85.19 56 LEU B C 1
ATOM 7395 O O . LEU B 1 56 ? 14.391 -14.789 12.906 1 85.19 56 LEU B O 1
ATOM 7399 N N . THR B 1 57 ? 12.672 -16.203 13.297 1 84.19 57 THR B N 1
ATOM 7400 C CA . THR B 1 57 ? 13.422 -16.984 14.281 1 84.19 57 THR B CA 1
ATOM 7401 C C . THR B 1 57 ? 14.625 -17.656 13.625 1 84.19 57 THR B C 1
ATOM 7403 O O . THR B 1 57 ? 15.727 -17.656 14.18 1 84.19 57 THR B O 1
ATOM 7406 N N . LYS B 1 58 ? 14.344 -18.219 12.477 1 82.94 58 LYS B N 1
ATOM 7407 C CA . LYS B 1 58 ? 15.438 -18.859 11.75 1 82.94 58 LYS B CA 1
ATOM 7408 C C . LYS B 1 58 ? 16.516 -17.828 11.391 1 82.94 58 LYS B C 1
ATOM 7410 O O . LYS B 1 58 ? 17.703 -18.125 11.492 1 82.94 58 LYS B O 1
ATOM 7415 N N . PHE B 1 59 ? 16.109 -16.703 11 1 91.69 59 PHE B N 1
ATOM 7416 C CA . PHE B 1 59 ? 17.016 -15.625 10.664 1 91.69 59 PHE B CA 1
ATOM 7417 C C . PHE B 1 59 ? 17.844 -15.211 11.883 1 91.69 59 PHE B C 1
ATOM 7419 O O . PHE B 1 59 ? 19.062 -15.102 11.805 1 91.69 59 PHE B O 1
ATOM 7426 N N . LEU B 1 60 ? 17.203 -15.008 13.023 1 88.62 60 LEU B N 1
ATOM 7427 C CA . LEU B 1 60 ? 17.891 -14.562 14.234 1 88.62 60 LEU B CA 1
ATOM 7428 C C . LEU B 1 60 ? 18.859 -15.625 14.734 1 88.62 60 LEU B C 1
ATOM 7430 O O . LEU B 1 60 ? 19.922 -15.305 15.266 1 88.62 60 LEU B O 1
ATOM 7434 N N . LYS B 1 61 ? 18.484 -16.859 14.531 1 86.56 61 LYS B N 1
ATOM 7435 C CA . LYS B 1 61 ? 19.375 -17.953 14.93 1 86.56 61 LYS B CA 1
ATOM 7436 C C . LYS B 1 61 ? 20.609 -18 14.023 1 86.56 61 LYS B C 1
ATOM 7438 O O . LYS B 1 61 ? 21.734 -18.172 14.5 1 86.56 61 LYS B O 1
ATOM 7443 N N . SER B 1 62 ? 20.328 -17.781 12.781 1 87.69 62 SER B N 1
ATOM 7444 C CA . SER B 1 62 ? 21.406 -17.875 11.812 1 87.69 62 SER B CA 1
ATOM 7445 C C . SER B 1 62 ? 22.375 -16.703 11.945 1 87.69 62 SER B C 1
ATOM 7447 O O . SER B 1 62 ? 23.531 -16.797 11.562 1 87.69 62 SER B O 1
ATOM 7449 N N . THR B 1 63 ? 21.922 -15.617 12.492 1 92.31 63 THR B N 1
ATOM 7450 C CA . THR B 1 63 ? 22.734 -14.406 12.539 1 92.31 63 THR B CA 1
ATOM 7451 C C . THR B 1 63 ? 23.266 -14.172 13.953 1 92.31 63 THR B C 1
ATOM 7453 O O . THR B 1 63 ? 24 -13.211 14.188 1 92.31 63 THR B O 1
ATOM 7456 N N . ARG B 1 64 ? 22.953 -15.086 14.828 1 91.06 64 ARG B N 1
ATOM 7457 C CA . ARG B 1 64 ? 23.312 -14.867 16.219 1 91.06 64 ARG B CA 1
ATOM 7458 C C . ARG B 1 64 ? 24.812 -14.836 16.406 1 91.06 64 ARG B C 1
ATOM 7460 O O . ARG B 1 64 ? 25.5 -15.805 16.062 1 91.06 64 ARG B O 1
ATOM 7467 N N . ALA B 1 65 ? 25.359 -13.797 16.891 1 88.62 65 ALA B N 1
ATOM 7468 C CA . ALA B 1 65 ? 26.75 -13.617 17.281 1 88.62 65 ALA B CA 1
ATOM 7469 C C . ALA B 1 65 ? 27.703 -13.984 16.141 1 88.62 65 ALA B C 1
ATOM 7471 O O . ALA B 1 65 ? 28.781 -14.516 16.375 1 88.62 65 ALA B O 1
ATOM 7472 N N . LEU B 1 66 ? 27.188 -13.773 14.906 1 88.94 66 LEU B N 1
ATOM 7473 C CA . LEU B 1 66 ? 28.047 -14.023 13.758 1 88.94 66 LEU B CA 1
ATOM 7474 C C . LEU B 1 66 ? 29.234 -13.07 13.75 1 88.94 66 LEU B C 1
ATOM 7476 O O . LEU B 1 66 ? 30.344 -13.445 13.352 1 88.94 66 LEU B O 1
ATOM 7480 N N . VAL B 1 67 ? 28.938 -11.82 14.039 1 90.56 67 VAL B N 1
ATOM 7481 C CA . VAL B 1 67 ? 29.938 -10.758 14.188 1 90.56 67 VAL B CA 1
ATOM 7482 C C . VAL B 1 67 ? 29.703 -10.016 15.508 1 90.56 67 VAL B C 1
ATOM 7484 O O . VAL B 1 67 ? 28.609 -10.078 16.078 1 90.56 67 VAL B O 1
ATOM 7487 N N . ARG B 1 68 ? 30.766 -9.492 16 1 88.62 68 ARG B N 1
ATOM 7488 C CA . ARG B 1 68 ? 30.656 -8.656 17.188 1 88.62 68 ARG B CA 1
ATOM 7489 C C . ARG B 1 68 ? 31.297 -7.289 16.969 1 88.62 68 ARG B C 1
ATOM 7491 O O . ARG B 1 68 ? 32.5 -7.199 16.688 1 88.62 68 ARG B O 1
ATOM 7498 N N . PRO B 1 69 ? 30.422 -6.289 17.078 1 92.19 69 PRO B N 1
ATOM 7499 C CA . PRO B 1 69 ? 31.031 -4.961 17 1 92.19 69 PRO B CA 1
ATOM 7500 C C . PRO B 1 69 ? 32.094 -4.73 18.062 1 92.19 69 PRO B C 1
ATOM 7502 O O . PRO B 1 69 ? 32.031 -5.34 19.141 1 92.19 69 PRO B O 1
ATOM 7505 N N . ASN B 1 70 ? 33 -3.861 17.703 1 92.31 70 ASN B N 1
ATOM 7506 C CA . ASN B 1 70 ? 34.094 -3.676 18.656 1 92.31 70 ASN B CA 1
ATOM 7507 C C . ASN B 1 70 ? 33.656 -2.785 19.828 1 92.31 70 ASN B C 1
ATOM 7509 O O . ASN B 1 70 ? 32.5 -2.373 19.906 1 92.31 70 ASN B O 1
ATOM 7513 N N . GLU B 1 71 ? 34.562 -2.539 20.75 1 86.94 71 GLU B N 1
ATOM 7514 C CA . GLU B 1 71 ? 34.188 -1.915 22.016 1 86.94 71 GLU B CA 1
ATOM 7515 C C . GLU B 1 71 ? 34.688 -0.466 22.078 1 86.94 71 GLU B C 1
ATOM 7517 O O . GLU B 1 71 ? 34.844 0.093 23.156 1 86.94 71 GLU B O 1
ATOM 7522 N N . GLN B 1 72 ? 34.812 0.069 20.953 1 90 72 GLN B N 1
ATOM 7523 C CA . GLN B 1 72 ? 35.219 1.469 20.922 1 90 72 GLN B CA 1
ATOM 7524 C C . GLN B 1 72 ? 34.125 2.381 21.438 1 90 72 GLN B C 1
ATOM 7526 O O . GLN B 1 72 ? 32.938 2.045 21.328 1 90 72 GLN B O 1
ATOM 7531 N N . ARG B 1 73 ? 34.5 3.475 21.906 1 87.5 73 ARG B N 1
ATOM 7532 C CA . ARG B 1 73 ? 33.562 4.43 22.484 1 87.5 73 ARG B CA 1
ATOM 7533 C C . ARG B 1 73 ? 32.562 4.891 21.438 1 87.5 73 ARG B C 1
ATOM 7535 O O . ARG B 1 73 ? 31.375 5.062 21.766 1 87.5 73 ARG B O 1
ATOM 7542 N N . GLU B 1 74 ? 33 5.102 20.25 1 86.56 74 GLU B N 1
ATOM 7543 C CA . GLU B 1 74 ? 32.125 5.562 19.188 1 86.56 74 GLU B CA 1
ATOM 7544 C C . GLU B 1 74 ? 31.047 4.523 18.875 1 86.56 74 GLU B C 1
ATOM 7546 O O . GLU B 1 74 ? 29.891 4.871 18.609 1 86.56 74 GLU B O 1
ATOM 7551 N N . VAL B 1 75 ? 31.391 3.314 18.891 1 90.94 75 VAL B N 1
ATOM 7552 C CA . VAL B 1 75 ? 30.469 2.223 18.594 1 90.94 75 VAL B CA 1
ATOM 7553 C C . VAL B 1 75 ? 29.453 2.084 19.734 1 90.94 75 VAL B C 1
ATOM 7555 O O . VAL B 1 75 ? 28.25 1.956 19.484 1 90.94 75 VAL B O 1
ATOM 7558 N N . GLY B 1 76 ? 29.938 2.143 20.938 1 87.19 76 GLY B N 1
ATOM 7559 C CA . GLY B 1 76 ? 29.047 2.115 22.078 1 87.19 76 GLY B CA 1
ATOM 7560 C C . GLY B 1 76 ? 28.062 3.281 22.109 1 87.19 76 GLY B C 1
ATOM 7561 O O . GLY B 1 76 ? 26.891 3.105 22.406 1 87.19 76 GLY B O 1
ATOM 7562 N N . GLY B 1 77 ? 28.672 4.438 21.797 1 86.31 77 GLY B N 1
ATOM 7563 C CA . GLY B 1 77 ? 27.828 5.625 21.75 1 86.31 77 GLY B CA 1
ATOM 7564 C C . GLY B 1 77 ? 26.719 5.531 20.703 1 86.31 77 GLY B C 1
ATOM 7565 O O . GLY B 1 77 ? 25.609 6.012 20.938 1 86.31 77 GLY B O 1
ATOM 7566 N N . PHE B 1 78 ? 27.062 4.898 19.656 1 89.5 78 PHE B N 1
ATOM 7567 C CA . PHE B 1 78 ? 26.094 4.695 18.594 1 89.5 78 PHE B CA 1
ATOM 7568 C C . PHE B 1 78 ? 24.938 3.834 19.078 1 89.5 78 PHE B C 1
ATOM 7570 O O . PHE B 1 78 ? 23.766 4.188 18.891 1 89.5 78 PHE B O 1
ATOM 7577 N N . PHE B 1 79 ? 25.188 2.727 19.688 1 88.81 79 PHE B N 1
ATOM 7578 C CA . PHE B 1 79 ? 24.141 1.81 20.141 1 88.81 79 PHE B CA 1
ATOM 7579 C C . PHE B 1 79 ? 23.344 2.414 21.281 1 88.81 79 PHE B C 1
ATOM 7581 O O . PHE B 1 79 ? 22.141 2.176 21.406 1 88.81 79 PHE B O 1
ATOM 7588 N N . ASP B 1 80 ? 23.984 3.287 22.062 1 84.19 80 ASP B N 1
ATOM 7589 C CA . ASP B 1 80 ? 23.266 3.982 23.125 1 84.19 80 ASP B CA 1
ATOM 7590 C C . ASP B 1 80 ? 22.25 4.961 22.547 1 84.19 80 ASP B C 1
ATOM 7592 O O . ASP B 1 80 ? 21.125 5.055 23.031 1 84.19 80 ASP B O 1
ATOM 7596 N N . ALA B 1 81 ? 22.656 5.621 21.5 1 85.31 81 ALA B N 1
ATOM 7597 C CA . ALA B 1 81 ? 21.781 6.594 20.859 1 85.31 81 ALA B CA 1
ATOM 7598 C C . ALA B 1 81 ? 20.594 5.91 20.188 1 85.31 81 ALA B C 1
ATOM 7600 O O . ALA B 1 81 ? 19.469 6.398 20.266 1 85.31 81 ALA B O 1
ATOM 7601 N N . VAL B 1 82 ? 20.828 4.773 19.578 1 86.69 82 VAL B N 1
ATOM 7602 C CA . VAL B 1 82 ? 19.812 4.062 18.828 1 86.69 82 VAL B CA 1
ATOM 7603 C C . VAL B 1 82 ? 18.797 3.428 19.781 1 86.69 82 VAL B C 1
ATOM 7605 O O . VAL B 1 82 ? 17.609 3.354 19.484 1 86.69 82 VAL B O 1
ATOM 7608 N N . SER B 1 83 ? 19.266 3.045 20.938 1 81.94 83 SER B N 1
ATOM 7609 C CA . SER B 1 83 ? 18.422 2.285 21.844 1 81.94 83 SER B CA 1
ATOM 7610 C C . SER B 1 83 ? 17.703 3.205 22.828 1 81.94 83 SER B C 1
ATOM 7612 O O . SER B 1 83 ? 16.875 2.752 23.609 1 81.94 83 SER B O 1
ATOM 7614 N N . ASP B 1 84 ? 18.031 4.48 22.75 1 79.5 84 ASP B N 1
ATOM 7615 C CA . ASP B 1 84 ? 17.375 5.434 23.625 1 79.5 84 ASP B CA 1
ATOM 7616 C C . ASP B 1 84 ? 15.891 5.57 23.281 1 79.5 84 ASP B C 1
ATOM 7618 O O . ASP B 1 84 ? 15.547 5.918 22.141 1 79.5 84 ASP B O 1
ATOM 7622 N N . ARG B 1 85 ? 15.016 5.312 24.281 1 78.38 85 ARG B N 1
ATOM 7623 C CA . ARG B 1 85 ? 13.586 5.34 24 1 78.38 85 ARG B CA 1
ATOM 7624 C C . ARG B 1 85 ? 12.875 6.383 24.859 1 78.38 85 ARG B C 1
ATOM 7626 O O . ARG B 1 85 ? 11.648 6.359 24.984 1 78.38 85 ARG B O 1
ATOM 7633 N N . ARG B 1 86 ? 13.531 7.305 25.406 1 77.12 86 ARG B N 1
ATOM 7634 C CA . ARG B 1 86 ? 12.922 8.297 26.281 1 77.12 86 ARG B CA 1
ATOM 7635 C C . ARG B 1 86 ? 12.125 9.328 25.484 1 77.12 86 ARG B C 1
ATOM 7637 O O . ARG B 1 86 ? 12.609 9.836 24.453 1 77.12 86 ARG B O 1
ATOM 7644 N N . PRO B 1 87 ? 10.844 9.539 25.938 1 80.62 87 PRO B N 1
ATOM 7645 C CA . PRO B 1 87 ? 10.07 10.594 25.266 1 80.62 87 PRO B CA 1
ATOM 7646 C C . PRO B 1 87 ? 10.688 11.977 25.438 1 80.62 87 PRO B C 1
ATOM 7648 O O . PRO B 1 87 ? 11.273 12.273 26.484 1 80.62 87 PRO B O 1
ATOM 7651 N N . ARG B 1 88 ? 10.586 12.82 24.484 1 83.19 88 ARG B N 1
ATOM 7652 C CA . ARG B 1 88 ? 11.078 14.188 24.5 1 83.19 88 ARG B CA 1
ATOM 7653 C C . ARG B 1 88 ? 9.977 15.172 24.109 1 83.19 88 ARG B C 1
ATOM 7655 O O . ARG B 1 88 ? 9.133 14.859 23.266 1 83.19 88 ARG B O 1
ATOM 7662 N N . PRO B 1 89 ? 9.977 16.266 24.781 1 82.31 89 PRO B N 1
ATOM 7663 C CA . PRO B 1 89 ? 9 17.281 24.391 1 82.31 89 PRO B CA 1
ATOM 7664 C C . PRO B 1 89 ? 9.281 17.859 23 1 82.31 89 PRO B C 1
ATOM 7666 O O . PRO B 1 89 ? 10.438 17.906 22.562 1 82.31 89 PRO B O 1
ATOM 7669 N N . SER B 1 90 ? 8.266 18.188 22.375 1 87 90 SER B N 1
ATOM 7670 C CA . SER B 1 90 ? 8.297 18.859 21.078 1 87 90 SER B CA 1
ATOM 7671 C C . SER B 1 90 ? 7.473 20.141 21.094 1 87 90 SER B C 1
ATOM 7673 O O . SER B 1 90 ? 7.57 20.938 22.031 1 87 90 SER B O 1
ATOM 7675 N N . VAL B 1 91 ? 6.754 20.375 20.094 1 87.25 91 VAL B N 1
ATOM 7676 C CA . VAL B 1 91 ? 5.848 21.516 20.016 1 87.25 91 VAL B CA 1
ATOM 7677 C C . VAL B 1 91 ? 4.523 21.172 20.688 1 87.25 91 VAL B C 1
ATOM 7679 O O . VAL B 1 91 ? 3.895 20.156 20.359 1 87.25 91 VAL B O 1
ATOM 7682 N N . VAL B 1 92 ? 4.203 21.969 21.656 1 85.62 92 VAL B N 1
ATOM 7683 C CA . VAL B 1 92 ? 2.934 21.719 22.328 1 85.62 92 VAL B CA 1
ATOM 7684 C C . VAL B 1 92 ? 1.808 21.656 21.297 1 85.62 92 VAL B C 1
ATOM 7686 O O . VAL B 1 92 ? 1.699 22.531 20.438 1 85.62 92 VAL B O 1
ATOM 7689 N N . PRO B 1 93 ? 1.055 20.609 21.375 1 89.5 93 PRO B N 1
ATOM 7690 C CA . PRO B 1 93 ? 0.868 19.578 22.406 1 89.5 93 PRO B CA 1
ATOM 7691 C C . PRO B 1 93 ? 1.615 18.281 22.078 1 89.5 93 PRO B C 1
ATOM 7693 O O . PRO B 1 93 ? 1.49 17.297 22.812 1 89.5 93 PRO B O 1
ATOM 7696 N N . LEU B 1 94 ? 2.383 18.281 21.109 1 91.88 94 LEU B N 1
ATOM 7697 C CA . LEU B 1 94 ? 2.965 17.047 20.609 1 91.88 94 LEU B CA 1
ATOM 7698 C C . LEU B 1 94 ? 4.254 16.719 21.359 1 91.88 94 LEU B C 1
ATOM 7700 O O . LEU B 1 94 ? 5 17.625 21.75 1 91.88 94 LEU B O 1
ATOM 7704 N N . TRP B 1 95 ? 4.406 15.492 21.609 1 91.12 95 TRP B N 1
ATOM 7705 C CA . TRP B 1 95 ? 5.637 14.914 22.125 1 91.12 95 TRP B CA 1
ATOM 7706 C C . TRP B 1 95 ? 6.203 13.875 21.156 1 91.12 95 TRP B C 1
ATOM 7708 O O . TRP B 1 95 ? 5.57 13.555 20.141 1 91.12 95 TRP B O 1
ATOM 7718 N N . ALA B 1 96 ? 7.445 13.531 21.422 1 91.06 96 ALA B N 1
ATOM 7719 C CA . ALA B 1 96 ? 8.062 12.539 20.531 1 91.06 96 ALA B CA 1
ATOM 7720 C C . ALA B 1 96 ? 8.758 11.445 21.344 1 91.06 96 ALA B C 1
ATOM 7722 O O . ALA B 1 96 ? 9.328 11.719 22.406 1 91.06 96 ALA B O 1
ATOM 7723 N N . GLN B 1 97 ? 8.625 10.25 20.859 1 87.44 97 GLN B N 1
ATOM 7724 C CA . GLN B 1 97 ? 9.289 9.086 21.438 1 87.44 97 GLN B CA 1
ATOM 7725 C C . GLN B 1 97 ? 9.891 8.195 20.344 1 87.44 97 GLN B C 1
ATOM 7727 O O . GLN B 1 97 ? 9.195 7.797 19.422 1 87.44 97 GLN B O 1
ATOM 7732 N N . PRO B 1 98 ? 11.172 7.887 20.531 1 83.94 98 PRO B N 1
ATOM 7733 C CA . PRO B 1 98 ? 11.766 6.988 19.531 1 83.94 98 PRO B CA 1
ATOM 7734 C C . PRO B 1 98 ? 11 5.676 19.391 1 83.94 98 PRO B C 1
ATOM 7736 O O . PRO B 1 98 ? 10.492 5.145 20.391 1 83.94 98 PRO B O 1
ATOM 7739 N N . SER B 1 99 ? 10.93 5.145 18.188 1 80.38 99 SER B N 1
ATOM 7740 C CA . SER B 1 99 ? 10.109 3.984 17.859 1 80.38 99 SER B CA 1
ATOM 7741 C C . SER B 1 99 ? 10.75 2.697 18.375 1 80.38 99 SER B C 1
ATOM 7743 O O . SER B 1 99 ? 11.945 2.664 18.688 1 80.38 99 SER B O 1
ATOM 7745 N N . GLY B 1 100 ? 9.883 1.7 18.469 1 77.62 100 GLY B N 1
ATOM 7746 C CA . GLY B 1 100 ? 10.359 0.347 18.719 1 77.62 100 GLY B CA 1
ATOM 7747 C C . GLY B 1 100 ? 10.422 -0.494 17.453 1 77.62 100 GLY B C 1
ATOM 7748 O O . GLY B 1 100 ? 9.984 -1.646 17.453 1 77.62 100 GLY B O 1
ATOM 7749 N N . ALA B 1 101 ? 10.977 0.119 16.422 1 84.44 101 ALA B N 1
ATOM 7750 C CA . ALA B 1 101 ? 11.062 -0.549 15.125 1 84.44 101 ALA B CA 1
ATOM 7751 C C . ALA B 1 101 ? 12.047 -1.718 15.18 1 84.44 101 ALA B C 1
ATOM 7753 O O . ALA B 1 101 ? 12.891 -1.787 16.078 1 84.44 101 ALA B O 1
ATOM 7754 N N . LEU B 1 102 ? 11.906 -2.602 14.25 1 83.81 102 LEU B N 1
ATOM 7755 C CA . LEU B 1 102 ? 12.695 -3.826 14.188 1 83.81 102 LEU B CA 1
ATOM 7756 C C . LEU B 1 102 ? 14.188 -3.516 14.203 1 83.81 102 LEU B C 1
ATOM 7758 O O . LEU B 1 102 ? 14.945 -4.129 14.953 1 83.81 102 LEU B O 1
ATOM 7762 N N . GLY B 1 103 ? 14.594 -2.537 13.406 1 85.94 103 GLY B N 1
ATOM 7763 C CA . GLY B 1 103 ? 16 -2.156 13.367 1 85.94 103 GLY B CA 1
ATOM 7764 C C . GLY B 1 103 ? 16.531 -1.721 14.719 1 85.94 103 GLY B C 1
ATOM 7765 O O . GLY B 1 103 ? 17.656 -2.062 15.086 1 85.94 103 GLY B O 1
ATOM 7766 N N . ARG B 1 104 ? 15.805 -1.097 15.414 1 87 104 ARG B N 1
ATOM 7767 C CA . ARG B 1 104 ? 16.219 -0.631 16.734 1 87 104 ARG B CA 1
ATOM 7768 C C . ARG B 1 104 ? 16.219 -1.775 17.75 1 87 104 ARG B C 1
ATOM 7770 O O . ARG B 1 104 ? 17.078 -1.828 18.625 1 87 104 ARG B O 1
ATOM 7777 N N . LEU B 1 105 ? 15.25 -2.67 17.641 1 85.25 105 LEU B N 1
ATOM 7778 C CA . LEU B 1 105 ? 15.227 -3.846 18.5 1 85.25 105 LEU B CA 1
ATOM 7779 C C . LEU B 1 105 ? 16.469 -4.711 18.266 1 85.25 105 LEU B C 1
ATOM 7781 O O . LEU B 1 105 ? 17.062 -5.211 19.219 1 85.25 105 LEU B O 1
ATOM 7785 N N . ILE B 1 106 ? 16.781 -4.824 17.016 1 89.06 106 ILE B N 1
ATOM 7786 C CA . ILE B 1 106 ? 17.969 -5.59 16.656 1 89.06 106 ILE B CA 1
ATOM 7787 C C . ILE B 1 106 ? 19.203 -4.906 17.234 1 89.06 106 ILE B C 1
ATOM 7789 O O . ILE B 1 106 ? 20.109 -5.57 17.75 1 89.06 106 ILE B O 1
ATOM 7793 N N . ALA B 1 107 ? 19.203 -3.625 17.188 1 89.31 107 ALA B N 1
ATOM 7794 C CA . ALA B 1 107 ? 20.328 -2.857 17.734 1 89.31 107 ALA B CA 1
ATOM 7795 C C . ALA B 1 107 ? 20.422 -3.021 19.25 1 89.31 107 ALA B C 1
ATOM 7797 O O . ALA B 1 107 ? 21.5 -2.895 19.828 1 89.31 107 ALA B O 1
ATOM 7798 N N . GLY B 1 108 ? 19.328 -3.326 19.875 1 85.5 108 GLY B N 1
ATOM 7799 C CA . GLY B 1 108 ? 19.281 -3.488 21.328 1 85.5 108 GLY B CA 1
ATOM 7800 C C . GLY B 1 108 ? 19.734 -4.863 21.781 1 85.5 108 GLY B C 1
ATOM 7801 O O . GLY B 1 108 ? 20.031 -5.062 22.969 1 85.5 108 GLY B O 1
ATOM 7802 N N . ASP B 1 109 ? 19.797 -5.801 20.875 1 88.06 109 ASP B N 1
ATOM 7803 C CA . ASP B 1 109 ? 20.266 -7.156 21.156 1 88.06 109 ASP B CA 1
ATOM 7804 C C . ASP B 1 109 ? 21.781 -7.273 20.938 1 88.06 109 ASP B C 1
ATOM 7806 O O . ASP B 1 109 ? 22.25 -7.23 19.797 1 88.06 109 ASP B O 1
ATOM 7810 N N . PRO B 1 110 ? 22.562 -7.559 22 1 88.44 110 PRO B N 1
ATOM 7811 C CA . PRO B 1 110 ? 24.016 -7.598 21.875 1 88.44 110 PRO B CA 1
ATOM 7812 C C . PRO B 1 110 ? 24.5 -8.68 20.922 1 88.44 110 PRO B C 1
ATOM 7814 O O . PRO B 1 110 ? 25.609 -8.594 20.391 1 88.44 110 PRO B O 1
ATOM 7817 N N . PHE B 1 111 ? 23.703 -9.68 20.688 1 90.5 111 PHE B N 1
ATOM 7818 C CA . PHE B 1 111 ? 24.125 -10.781 19.828 1 90.5 111 PHE B CA 1
ATOM 7819 C C . PHE B 1 111 ? 23.719 -10.523 18.375 1 90.5 111 PHE B C 1
ATOM 7821 O O . PHE B 1 111 ? 24.188 -11.219 17.469 1 90.5 111 PHE B O 1
ATOM 7828 N N . GLN B 1 112 ? 22.859 -9.5 18.188 1 93.62 112 GLN B N 1
ATOM 7829 C CA . GLN B 1 112 ? 22.359 -9.242 16.844 1 93.62 112 GLN B CA 1
ATOM 7830 C C . GLN B 1 112 ? 22.797 -7.867 16.344 1 93.62 112 GLN B C 1
ATOM 7832 O O . GLN B 1 112 ? 22.734 -7.578 15.148 1 93.62 112 GLN B O 1
ATOM 7837 N N . ARG B 1 113 ? 23.281 -6.953 17.156 1 93.56 113 ARG B N 1
ATOM 7838 C CA . ARG B 1 113 ? 23.438 -5.531 16.875 1 93.56 113 ARG B CA 1
ATOM 7839 C C . ARG B 1 113 ? 24.469 -5.305 15.773 1 93.56 113 ARG B C 1
ATOM 7841 O O . ARG B 1 113 ? 24.469 -4.254 15.125 1 93.56 113 ARG B O 1
ATOM 7848 N N . TRP B 1 114 ? 25.312 -6.305 15.492 1 94.81 114 TRP B N 1
ATOM 7849 C CA . TRP B 1 114 ? 26.266 -6.176 14.398 1 94.81 114 TRP B CA 1
ATOM 7850 C C . TRP B 1 114 ? 25.547 -5.969 13.07 1 94.81 114 TRP B C 1
ATOM 7852 O O . TRP B 1 114 ? 26.094 -5.34 12.156 1 94.81 114 TRP B O 1
ATOM 7862 N N . LEU B 1 115 ? 24.344 -6.48 12.945 1 95 115 LEU B N 1
ATOM 7863 C CA . LEU B 1 115 ? 23.562 -6.297 11.719 1 95 115 LEU B CA 1
ATOM 7864 C C . LEU B 1 115 ? 23.281 -4.816 11.477 1 95 115 LEU B C 1
ATOM 7866 O O . LEU B 1 115 ? 23.484 -4.316 10.367 1 95 115 LEU B O 1
ATOM 7870 N N . THR B 1 116 ? 22.891 -4.129 12.523 1 93.69 116 THR B N 1
ATOM 7871 C CA . THR B 1 116 ? 22.547 -2.713 12.438 1 93.69 116 THR B CA 1
ATOM 7872 C C . THR B 1 116 ? 23.766 -1.878 12.07 1 93.69 116 THR B C 1
ATOM 7874 O O . THR B 1 116 ? 23.703 -1.035 11.172 1 93.69 116 THR B O 1
ATOM 7877 N N . SER B 1 117 ? 24.844 -2.125 12.758 1 94.5 117 SER B N 1
ATOM 7878 C CA . SER B 1 117 ? 26.047 -1.347 12.477 1 94.5 117 SER B CA 1
ATOM 7879 C C . SER B 1 117 ? 26.594 -1.649 11.086 1 94.5 117 SER B C 1
ATOM 7881 O O . SER B 1 117 ? 27.062 -0.749 10.391 1 94.5 117 SER B O 1
ATOM 7883 N N . THR B 1 118 ? 26.516 -2.908 10.648 1 96.19 118 THR B N 1
ATOM 7884 C CA . THR B 1 118 ? 26.969 -3.262 9.305 1 96.19 118 THR B CA 1
ATOM 7885 C C . THR B 1 118 ? 26.141 -2.545 8.25 1 96.19 118 THR B C 1
ATOM 7887 O O . THR B 1 118 ? 26.688 -1.954 7.316 1 96.19 118 THR B O 1
ATOM 7890 N N . ILE B 1 119 ? 24.859 -2.596 8.43 1 95.94 119 ILE B N 1
ATOM 7891 C CA . ILE B 1 119 ? 23.938 -1.975 7.477 1 95.94 119 ILE B CA 1
ATOM 7892 C C . ILE B 1 119 ? 24.188 -0.468 7.434 1 95.94 119 ILE B C 1
ATOM 7894 O O . ILE B 1 119 ? 24.281 0.121 6.352 1 95.94 119 ILE B O 1
ATOM 7898 N N . CYS B 1 120 ? 24.359 0.133 8.531 1 94 120 CYS B N 1
ATOM 7899 C CA . CYS B 1 120 ? 24.578 1.574 8.602 1 94 120 CYS B CA 1
ATOM 7900 C C . CYS B 1 120 ? 25.922 1.955 7.992 1 94 120 CYS B C 1
ATOM 7902 O O . CYS B 1 120 ? 26.047 3.01 7.367 1 94 120 CYS B O 1
ATOM 7904 N N . CYS B 1 121 ? 26.953 1.095 8.18 1 94.44 121 CYS B N 1
ATOM 7905 C CA . CYS B 1 121 ? 28.234 1.325 7.531 1 94.44 121 CYS B CA 1
ATOM 7906 C C . CYS B 1 121 ? 28.094 1.305 6.016 1 94.44 121 CYS B C 1
ATOM 7908 O O . CYS B 1 121 ? 28.641 2.17 5.324 1 94.44 121 CYS B O 1
ATOM 7910 N N . LEU B 1 122 ? 27.328 0.379 5.59 1 94.94 122 LEU B N 1
ATOM 7911 C CA . LEU B 1 122 ? 27.219 0.188 4.148 1 94.94 122 LEU B CA 1
ATOM 7912 C C . LEU B 1 122 ? 26.359 1.282 3.52 1 94.94 122 LEU B C 1
ATOM 7914 O O . LEU B 1 122 ? 26.578 1.672 2.373 1 94.94 122 LEU B O 1
ATOM 7918 N N . PHE B 1 123 ? 25.438 1.894 4.227 1 92.25 123 PHE B N 1
ATOM 7919 C CA . PHE B 1 123 ? 24.594 2.967 3.705 1 92.25 123 PHE B CA 1
ATOM 7920 C C . PHE B 1 123 ? 25.438 4.191 3.359 1 92.25 123 PHE B C 1
ATOM 7922 O O . PHE B 1 123 ? 25.016 5.039 2.57 1 92.25 123 PHE B O 1
ATOM 7929 N N . ARG B 1 124 ? 26.547 4.262 3.945 1 90.38 124 ARG B N 1
ATOM 7930 C CA . ARG B 1 124 ? 27.438 5.387 3.676 1 90.38 124 ARG B CA 1
ATOM 7931 C C . ARG B 1 124 ? 27.828 5.438 2.203 1 90.38 124 ARG B C 1
ATOM 7933 O O . ARG B 1 124 ? 28.078 6.512 1.659 1 90.38 124 ARG B O 1
ATOM 7940 N N . TYR B 1 125 ? 27.781 4.238 1.607 1 89.56 125 TYR B N 1
ATOM 7941 C CA . TYR B 1 125 ? 28.312 4.203 0.245 1 89.56 125 TYR B CA 1
ATOM 7942 C C . TYR B 1 125 ? 27.328 3.523 -0.698 1 89.56 125 TYR B C 1
ATOM 7944 O O . TYR B 1 125 ? 27.469 3.611 -1.92 1 89.56 125 TYR B O 1
ATOM 7952 N N . HIS B 1 126 ? 26.344 2.809 -0.118 1 91.19 126 HIS B N 1
ATOM 7953 C CA . HIS B 1 126 ? 25.594 1.892 -0.974 1 91.19 126 HIS B CA 1
ATOM 7954 C C . HIS B 1 126 ? 24.094 2.006 -0.728 1 91.19 126 HIS B C 1
ATOM 7956 O O . HIS B 1 126 ? 23.672 2.588 0.271 1 91.19 126 HIS B O 1
ATOM 7962 N N . ASP B 1 127 ? 23.359 1.449 -1.702 1 90.31 127 ASP B N 1
ATOM 7963 C CA . ASP B 1 127 ? 21.891 1.406 -1.586 1 90.31 127 ASP B CA 1
ATOM 7964 C C . ASP B 1 127 ? 21.438 0.066 -1.021 1 90.31 127 ASP B C 1
ATOM 7966 O O . ASP B 1 127 ? 22.25 -0.778 -0.654 1 90.31 127 ASP B O 1
ATOM 7970 N N . GLU B 1 128 ? 20.203 -0.112 -0.889 1 91.5 128 GLU B N 1
ATOM 7971 C CA . GLU B 1 128 ? 19.594 -1.274 -0.245 1 91.5 128 GLU B CA 1
ATOM 7972 C C . GLU B 1 128 ? 19.922 -2.557 -1.005 1 91.5 128 GLU B C 1
ATOM 7974 O O . GLU B 1 128 ? 20.156 -3.604 -0.396 1 91.5 128 GLU B O 1
ATOM 7979 N N . ARG B 1 129 ? 19.953 -2.479 -2.363 1 88.19 129 ARG B N 1
ATOM 7980 C CA . ARG B 1 129 ? 20.188 -3.672 -3.166 1 88.19 129 ARG B CA 1
ATOM 7981 C C . ARG B 1 129 ? 21.578 -4.238 -2.896 1 88.19 129 ARG B C 1
ATOM 7983 O O . ARG B 1 129 ? 21.734 -5.449 -2.709 1 88.19 129 ARG B O 1
ATOM 7990 N N . PHE B 1 130 ? 22.578 -3.367 -2.918 1 91.31 130 PHE B N 1
ATOM 7991 C CA . PHE B 1 130 ? 23.953 -3.762 -2.615 1 91.31 130 PHE B CA 1
ATOM 7992 C C . PHE B 1 130 ? 24.047 -4.375 -1.222 1 91.31 130 PHE B C 1
ATOM 7994 O O . PHE B 1 130 ? 24.672 -5.418 -1.037 1 91.31 130 PHE B O 1
ATOM 8001 N N . ILE B 1 131 ? 23.359 -3.773 -0.288 1 95.56 131 ILE B N 1
ATOM 8002 C CA . ILE B 1 131 ? 23.453 -4.18 1.109 1 95.56 131 ILE B CA 1
ATOM 8003 C C . ILE B 1 131 ? 22.766 -5.527 1.302 1 95.56 131 ILE B C 1
ATOM 8005 O O . ILE B 1 131 ? 23.281 -6.398 2.012 1 95.56 131 ILE B O 1
ATOM 8009 N N . LYS B 1 132 ? 21.656 -5.672 0.691 1 93.5 132 LYS B N 1
ATOM 8010 C CA . LYS B 1 132 ? 20.922 -6.934 0.777 1 93.5 132 LYS B CA 1
ATOM 8011 C C . LYS B 1 132 ? 21.781 -8.102 0.292 1 93.5 132 LYS B C 1
ATOM 8013 O O . LYS B 1 132 ? 21.875 -9.133 0.958 1 93.5 132 LYS B O 1
ATOM 8018 N N . MET B 1 133 ? 22.453 -7.902 -0.78 1 92.19 133 MET B N 1
ATOM 8019 C CA . MET B 1 133 ? 23.297 -8.953 -1.344 1 92.19 133 MET B CA 1
ATOM 8020 C C . MET B 1 133 ? 24.5 -9.234 -0.441 1 92.19 133 MET B C 1
ATOM 8022 O O . MET B 1 133 ? 24.844 -10.391 -0.206 1 92.19 133 MET B O 1
ATOM 8026 N N . THR B 1 134 ? 25.047 -8.203 0.027 1 94.56 134 THR B N 1
ATOM 8027 C CA . THR B 1 134 ? 26.219 -8.352 0.872 1 94.56 134 THR B CA 1
ATOM 8028 C C . THR B 1 134 ? 25.875 -9.078 2.166 1 94.56 134 THR B C 1
ATOM 8030 O O . THR B 1 134 ? 26.531 -10.055 2.533 1 94.56 134 THR B O 1
ATOM 8033 N N . VAL B 1 135 ? 24.828 -8.664 2.82 1 95.81 135 VAL B N 1
ATOM 8034 C CA . VAL B 1 135 ? 24.453 -9.195 4.129 1 95.81 135 VAL B CA 1
ATOM 8035 C C . VAL B 1 135 ? 23.953 -10.633 3.98 1 95.81 135 VAL B C 1
ATOM 8037 O O . VAL B 1 135 ? 24.344 -11.516 4.758 1 95.81 135 VAL B O 1
ATOM 8040 N N . SER B 1 136 ? 23.156 -10.875 2.992 1 93.94 136 SER B N 1
ATOM 8041 C CA . SER B 1 136 ? 22.656 -12.227 2.766 1 93.94 136 SER B CA 1
ATOM 8042 C C . SER B 1 136 ? 23.797 -13.195 2.461 1 93.94 136 SER B C 1
ATOM 8044 O O . SER B 1 136 ? 23.859 -14.297 3.014 1 93.94 136 SER B O 1
ATOM 8046 N N . SER B 1 137 ? 24.734 -12.766 1.604 1 93.62 137 SER B N 1
ATOM 8047 C CA . SER B 1 137 ? 25.891 -13.594 1.271 1 93.62 137 SER B CA 1
ATOM 8048 C C . SER B 1 137 ? 26.75 -13.844 2.494 1 93.62 137 SER B C 1
ATOM 8050 O O . SER B 1 137 ? 27.25 -14.961 2.699 1 93.62 137 SER B O 1
ATOM 8052 N N . LEU B 1 138 ? 26.906 -12.836 3.244 1 95.06 138 LEU B N 1
ATOM 8053 C CA . LEU B 1 138 ? 27.719 -12.945 4.449 1 95.06 138 LEU B CA 1
ATOM 8054 C C . LEU B 1 138 ? 27.141 -13.984 5.406 1 95.06 138 LEU B C 1
ATOM 8056 O O . LEU B 1 138 ? 27.875 -14.812 5.945 1 95.06 138 LEU B O 1
ATOM 8060 N N . ILE B 1 139 ? 25.875 -13.969 5.617 1 93.56 139 ILE B N 1
ATOM 8061 C CA . ILE B 1 139 ? 25.188 -14.883 6.527 1 93.56 139 ILE B CA 1
ATOM 8062 C C . ILE B 1 139 ? 25.375 -16.328 6.047 1 93.56 139 ILE B C 1
ATOM 8064 O O . ILE B 1 139 ? 25.734 -17.203 6.832 1 93.56 139 ILE B O 1
ATOM 8068 N N . ILE B 1 140 ? 25.188 -16.531 4.75 1 92.25 140 ILE B N 1
ATOM 8069 C CA . ILE B 1 140 ? 25.281 -17.875 4.191 1 92.25 140 ILE B CA 1
ATOM 8070 C C . ILE B 1 140 ? 26.734 -18.359 4.254 1 92.25 140 ILE B C 1
ATOM 8072 O O . ILE B 1 140 ? 27 -19.484 4.691 1 92.25 140 ILE B O 1
ATOM 8076 N N . LEU B 1 141 ? 27.672 -17.516 3.928 1 91.06 141 LEU B N 1
ATOM 8077 C CA . LEU B 1 141 ? 29.078 -17.906 3.865 1 91.06 141 LEU B CA 1
ATOM 8078 C C . LEU B 1 141 ? 29.656 -18.094 5.266 1 91.06 141 LEU B C 1
ATOM 8080 O O . LEU B 1 141 ? 30.453 -19 5.5 1 91.06 141 LEU B O 1
ATOM 8084 N N . ALA B 1 142 ? 29.266 -17.266 6.152 1 88.56 142 ALA B N 1
ATOM 8085 C CA . ALA B 1 142 ? 29.781 -17.328 7.512 1 88.56 142 ALA B CA 1
ATOM 8086 C C . ALA B 1 142 ? 29.25 -18.547 8.258 1 88.56 142 ALA B C 1
ATOM 8088 O O . ALA B 1 142 ? 29.859 -19.031 9.211 1 88.56 142 ALA B O 1
ATOM 8089 N N . SER B 1 143 ? 28.141 -19.031 7.844 1 82.38 143 SER B N 1
ATOM 8090 C CA . SER B 1 143 ? 27.516 -20.188 8.5 1 82.38 143 SER B CA 1
ATOM 8091 C C . SER B 1 143 ? 28.141 -21.5 8.023 1 82.38 143 SER B C 1
ATOM 8093 O O . SER B 1 143 ? 27.828 -22.562 8.547 1 82.38 143 SER B O 1
ATOM 8095 N N . ARG B 1 144 ? 29 -21.422 7.113 1 81.31 144 ARG B N 1
ATOM 8096 C CA . ARG B 1 144 ? 29.656 -22.594 6.547 1 81.31 144 ARG B CA 1
ATOM 8097 C C . ARG B 1 144 ? 31.172 -22.484 6.664 1 81.31 144 ARG B C 1
ATOM 8099 O O . ARG B 1 144 ? 31.891 -22.562 5.66 1 81.31 144 ARG B O 1
ATOM 8106 N N . PRO B 1 145 ? 31.578 -22.547 7.906 1 77 145 PRO B N 1
ATOM 8107 C CA . PRO B 1 145 ? 33.031 -22.406 8.039 1 77 145 PRO B CA 1
ATOM 8108 C C . PRO B 1 145 ? 33.781 -23.625 7.504 1 77 145 PRO B C 1
ATOM 8110 O O . PRO B 1 145 ? 33.375 -24.766 7.758 1 77 145 PRO B O 1
ATOM 8113 N N . GLY B 1 146 ? 34.812 -23.422 6.758 1 73.06 146 GLY B N 1
ATOM 8114 C CA . GLY B 1 146 ? 35.688 -24.484 6.285 1 73.06 146 GLY B CA 1
ATOM 8115 C C . GLY B 1 146 ? 35.188 -25.141 5.012 1 73.06 146 GLY B C 1
ATOM 8116 O O . GLY B 1 146 ? 35.875 -26 4.434 1 73.06 146 GLY B O 1
ATOM 8117 N N . GLN B 1 147 ? 33.969 -24.859 4.652 1 77.69 147 GLN B N 1
ATOM 8118 C CA . GLN B 1 147 ? 33.438 -25.438 3.428 1 77.69 147 GLN B CA 1
ATOM 8119 C C . GLN B 1 147 ? 33.906 -24.641 2.201 1 77.69 147 GLN B C 1
ATOM 8121 O O . GLN B 1 147 ? 34.406 -23.531 2.324 1 77.69 147 GLN B O 1
ATOM 8126 N N . LYS B 1 148 ? 33.781 -25.328 1.132 1 76.56 148 LYS B N 1
ATOM 8127 C CA . LYS B 1 148 ? 34.125 -24.672 -0.124 1 76.56 148 LYS B CA 1
ATOM 8128 C C . LYS B 1 148 ? 33.281 -23.406 -0.321 1 76.56 148 LYS B C 1
ATOM 8130 O O . LYS B 1 148 ? 32.094 -23.391 -0.035 1 76.56 148 LYS B O 1
ATOM 8135 N N . LEU B 1 149 ? 34.062 -22.438 -0.742 1 82.12 149 LEU B N 1
ATOM 8136 C CA . LEU B 1 149 ? 33.406 -21.156 -0.976 1 82.12 149 LEU B CA 1
ATOM 8137 C C . LEU B 1 149 ? 32.406 -21.25 -2.123 1 82.12 149 LEU B C 1
ATOM 8139 O O . LEU B 1 149 ? 32.75 -21.766 -3.195 1 82.12 149 LEU B O 1
ATOM 8143 N N . LEU B 1 150 ? 31.219 -20.797 -1.879 1 85.06 150 LEU B N 1
ATOM 8144 C CA . LEU B 1 150 ? 30.203 -20.75 -2.93 1 85.06 150 LEU B CA 1
ATOM 8145 C C . LEU B 1 150 ? 30.469 -19.609 -3.896 1 85.06 150 LEU B C 1
ATOM 8147 O O . LEU B 1 150 ? 30.844 -18.516 -3.477 1 85.06 150 LEU B O 1
ATOM 8151 N N . THR B 1 151 ? 30.375 -19.906 -5.133 1 81.31 151 THR B N 1
ATOM 8152 C CA . THR B 1 151 ? 30.5 -18.859 -6.129 1 81.31 151 THR B CA 1
ATOM 8153 C C . THR B 1 151 ? 29.297 -17.906 -6.078 1 81.31 151 THR B C 1
ATOM 8155 O O . THR B 1 151 ? 28.297 -18.203 -5.426 1 81.31 151 THR B O 1
ATOM 8158 N N . GLU B 1 152 ? 29.5 -16.781 -6.691 1 80.56 152 GLU B N 1
ATOM 8159 C CA . GLU B 1 152 ? 28.422 -15.805 -6.754 1 80.56 152 GLU B CA 1
ATOM 8160 C C . GLU B 1 152 ? 27.156 -16.406 -7.359 1 80.56 152 GLU B C 1
ATOM 8162 O O . GLU B 1 152 ? 26.047 -16.141 -6.895 1 80.56 152 GLU B O 1
ATOM 8167 N N . TYR B 1 153 ? 27.359 -17.234 -8.312 1 70.5 153 TYR B N 1
ATOM 8168 C CA . TYR B 1 153 ? 26.25 -17.906 -8.984 1 70.5 153 TYR B CA 1
ATOM 8169 C C . TYR B 1 153 ? 25.562 -18.906 -8.07 1 70.5 153 TYR B C 1
ATOM 8171 O O . TYR B 1 153 ? 24.344 -18.953 -7.977 1 70.5 153 TYR B O 1
ATOM 8179 N N . GLU B 1 154 ? 26.375 -19.719 -7.395 1 75.81 154 GLU B N 1
ATOM 8180 C CA . GLU B 1 154 ? 25.828 -20.719 -6.48 1 75.81 154 GLU B CA 1
ATOM 8181 C C . GLU B 1 154 ? 25.047 -20.062 -5.352 1 75.81 154 GLU B C 1
ATOM 8183 O O . GLU B 1 154 ? 24.016 -20.594 -4.914 1 75.81 154 GLU B O 1
ATOM 8188 N N . LEU B 1 155 ? 25.547 -18.938 -4.93 1 79.94 155 LEU B N 1
ATOM 8189 C CA . LEU B 1 155 ? 24.891 -18.219 -3.844 1 79.94 155 LEU B CA 1
ATOM 8190 C C . LEU B 1 155 ? 23.547 -17.656 -4.297 1 79.94 155 LEU B C 1
ATOM 8192 O O . LEU B 1 155 ? 22.562 -17.703 -3.549 1 79.94 155 LEU B O 1
ATOM 8196 N N . ALA B 1 156 ? 23.5 -17.141 -5.496 1 72 156 ALA B N 1
ATOM 8197 C CA . ALA B 1 156 ? 22.297 -16.516 -6.02 1 72 156 ALA B CA 1
ATOM 8198 C C . ALA B 1 156 ? 21.156 -17.516 -6.109 1 72 156 ALA B C 1
ATOM 8200 O O . ALA B 1 156 ? 19.984 -17.156 -5.957 1 72 156 ALA B O 1
ATOM 8201 N N . TYR B 1 157 ? 21.516 -18.797 -6.195 1 68.69 157 TYR B N 1
ATOM 8202 C CA . TYR B 1 157 ? 20.484 -19.812 -6.391 1 68.69 157 TYR B CA 1
ATOM 8203 C C . TYR B 1 157 ? 20.375 -20.719 -5.164 1 68.69 157 TYR B C 1
ATOM 8205 O O . TYR B 1 157 ? 19.641 -21.703 -5.188 1 68.69 157 TYR B O 1
ATOM 8213 N N . HIS B 1 158 ? 21.078 -20.266 -4.211 1 75.56 158 HIS B N 1
ATOM 8214 C CA . HIS B 1 158 ? 21.016 -21.031 -2.973 1 75.56 158 HIS B CA 1
ATOM 8215 C C . HIS B 1 158 ? 19.672 -20.844 -2.271 1 75.56 158 HIS B C 1
ATOM 8217 O O . HIS B 1 158 ? 19.172 -19.719 -2.172 1 75.56 158 HIS B O 1
ATOM 8223 N N . PRO B 1 159 ? 18.969 -21.922 -1.805 1 75.31 159 PRO B N 1
ATOM 8224 C CA . PRO B 1 159 ? 17.672 -21.828 -1.139 1 75.31 159 PRO B CA 1
ATOM 8225 C C . PRO B 1 159 ? 17.688 -20.875 0.06 1 75.31 159 PRO B C 1
ATOM 8227 O O . PRO B 1 159 ? 16.688 -20.219 0.35 1 75.31 159 PRO B O 1
ATOM 8230 N N . GLU B 1 160 ? 18.812 -20.828 0.671 1 83.06 160 GLU B N 1
ATOM 8231 C CA . GLU B 1 160 ? 18.906 -19.953 1.836 1 83.06 160 GLU B CA 1
ATOM 8232 C C . GLU B 1 160 ? 18.828 -18.484 1.43 1 83.06 160 GLU B C 1
ATOM 8234 O O . GLU B 1 160 ? 18.391 -17.641 2.217 1 83.06 160 GLU B O 1
ATOM 8239 N N . MET B 1 161 ? 19.297 -18.234 0.231 1 84.81 161 MET B N 1
ATOM 8240 C CA . MET B 1 161 ? 19.203 -16.859 -0.262 1 84.81 161 MET B CA 1
ATOM 8241 C C . MET B 1 161 ? 17.75 -16.422 -0.394 1 84.81 161 MET B C 1
ATOM 8243 O O . MET B 1 161 ? 17.391 -15.297 -0.052 1 84.81 161 MET B O 1
ATOM 8247 N N . LEU B 1 162 ? 16.938 -17.328 -0.785 1 80.31 162 LEU B N 1
ATOM 8248 C CA . LEU B 1 162 ? 15.508 -17.062 -0.927 1 80.31 162 LEU B CA 1
ATOM 8249 C C . LEU B 1 162 ? 14.844 -16.891 0.437 1 80.31 162 LEU B C 1
ATOM 8251 O O . LEU B 1 162 ? 13.953 -16.047 0.596 1 80.31 162 LEU B O 1
ATOM 8255 N N . GLN B 1 163 ? 15.328 -17.641 1.332 1 83.06 163 GLN B N 1
ATOM 8256 C CA . GLN B 1 163 ? 14.781 -17.594 2.684 1 83.06 163 GLN B CA 1
ATOM 8257 C C . GLN B 1 163 ? 15.102 -16.266 3.355 1 83.06 163 GLN B C 1
ATOM 8259 O O . GLN B 1 163 ? 14.328 -15.781 4.188 1 83.06 163 GLN B O 1
ATOM 8264 N N . LEU B 1 164 ? 16.219 -15.719 2.977 1 88.19 164 LEU B N 1
ATOM 8265 C CA . LEU B 1 164 ? 16.703 -14.508 3.639 1 88.19 164 LEU B CA 1
ATOM 8266 C C . LEU B 1 164 ? 16.172 -13.258 2.938 1 88.19 164 LEU B C 1
ATOM 8268 O O . LEU B 1 164 ? 16.219 -12.164 3.5 1 88.19 164 LEU B O 1
ATOM 8272 N N . GLU B 1 165 ? 15.617 -13.438 1.783 1 83.19 165 GLU B N 1
ATOM 8273 C CA . GLU B 1 165 ? 15.336 -12.312 0.904 1 83.19 165 GLU B CA 1
ATOM 8274 C C . GLU B 1 165 ? 14.406 -11.305 1.58 1 83.19 165 GLU B C 1
ATOM 8276 O O . GLU B 1 165 ? 14.75 -10.125 1.707 1 83.19 165 GLU B O 1
ATOM 8281 N N . GLU B 1 166 ? 13.336 -11.734 2.051 1 86.81 166 GLU B N 1
ATOM 8282 C CA . GLU B 1 166 ? 12.328 -10.812 2.58 1 86.81 166 GLU B CA 1
ATOM 8283 C C . GLU B 1 166 ? 12.75 -10.258 3.938 1 86.81 166 GLU B C 1
ATOM 8285 O O . GLU B 1 166 ? 12.617 -9.062 4.195 1 86.81 166 GLU B O 1
ATOM 8290 N N . ILE B 1 167 ? 13.281 -11.102 4.762 1 89.25 167 ILE B N 1
ATOM 8291 C CA . ILE B 1 167 ? 13.602 -10.695 6.125 1 89.25 167 ILE B CA 1
ATOM 8292 C C . ILE B 1 167 ? 14.75 -9.695 6.105 1 89.25 167 ILE B C 1
ATOM 8294 O O . ILE B 1 167 ? 14.703 -8.672 6.797 1 89.25 167 ILE B O 1
ATOM 8298 N N . VAL B 1 168 ? 15.781 -9.938 5.332 1 93.19 168 VAL B N 1
ATOM 8299 C CA . VAL B 1 168 ? 16.922 -9.039 5.262 1 93.19 168 VAL B CA 1
ATOM 8300 C C . VAL B 1 168 ? 16.5 -7.695 4.684 1 93.19 168 VAL B C 1
ATOM 8302 O O . VAL B 1 168 ? 16.906 -6.641 5.172 1 93.19 168 VAL B O 1
ATOM 8305 N N . SER B 1 169 ? 15.633 -7.773 3.691 1 91.81 169 SER B N 1
ATOM 8306 C CA . SER B 1 169 ? 15.125 -6.539 3.107 1 91.81 169 SER B CA 1
ATOM 8307 C C . SER B 1 169 ? 14.391 -5.699 4.145 1 91.81 169 SER B C 1
ATOM 8309 O O . SER B 1 169 ? 14.586 -4.48 4.219 1 91.81 169 SER B O 1
ATOM 8311 N N . LYS B 1 170 ? 13.609 -6.297 4.941 1 91.12 170 LYS B N 1
ATOM 8312 C CA . LYS B 1 170 ? 12.828 -5.594 5.957 1 91.12 170 LYS B CA 1
ATOM 8313 C C . LYS B 1 170 ? 13.734 -5.016 7.043 1 91.12 170 LYS B C 1
ATOM 8315 O O . LYS B 1 170 ? 13.477 -3.926 7.559 1 91.12 170 LYS B O 1
ATOM 8320 N N . VAL B 1 171 ? 14.703 -5.762 7.375 1 92.38 171 VAL B N 1
ATOM 8321 C CA . VAL B 1 171 ? 15.648 -5.289 8.375 1 92.38 171 VAL B CA 1
ATOM 8322 C C . VAL B 1 171 ? 16.391 -4.066 7.844 1 92.38 171 VAL B C 1
ATOM 8324 O O . VAL B 1 171 ? 16.578 -3.08 8.562 1 92.38 171 VAL B O 1
ATOM 8327 N N . ILE B 1 172 ? 16.781 -4.137 6.629 1 94.69 172 ILE B N 1
ATOM 8328 C CA . ILE B 1 172 ? 17.5 -3.025 6.008 1 94.69 172 ILE B CA 1
ATOM 8329 C C . ILE B 1 172 ? 16.594 -1.801 5.934 1 94.69 172 ILE B C 1
ATOM 8331 O O . ILE B 1 172 ? 17 -0.695 6.297 1 94.69 172 ILE B O 1
ATOM 8335 N N . ASP B 1 173 ? 15.336 -2.008 5.551 1 92.38 173 ASP B N 1
ATOM 8336 C CA . ASP B 1 173 ? 14.383 -0.909 5.434 1 92.38 173 ASP B CA 1
ATOM 8337 C C . ASP B 1 173 ? 14.133 -0.255 6.789 1 92.38 173 ASP B C 1
ATOM 8339 O O . ASP B 1 173 ? 14.039 0.971 6.887 1 92.38 173 ASP B O 1
ATOM 8343 N N . SER B 1 174 ? 13.992 -1.068 7.75 1 92.06 174 SER B N 1
ATOM 8344 C CA . SER B 1 174 ? 13.766 -0.551 9.094 1 92.06 174 SER B CA 1
ATOM 8345 C C . SER B 1 174 ? 14.961 0.252 9.594 1 92.06 174 SER B C 1
ATOM 8347 O O . SER B 1 174 ? 14.797 1.295 10.227 1 92.06 174 SER B O 1
ATOM 8349 N N . ASN B 1 175 ? 16.141 -0.231 9.305 1 93 175 ASN B N 1
ATOM 8350 C CA . ASN B 1 175 ? 17.344 0.494 9.695 1 93 175 ASN B CA 1
ATOM 8351 C C . ASN B 1 175 ? 17.469 1.824 8.961 1 93 175 ASN B C 1
ATOM 8353 O O . ASN B 1 175 ? 17.891 2.826 9.539 1 93 175 ASN B O 1
ATOM 8357 N N . TRP B 1 176 ? 17.172 1.809 7.777 1 93.56 176 TRP B N 1
ATOM 8358 C CA . TRP B 1 176 ? 17.266 3.062 7.035 1 93.56 176 TRP B CA 1
ATOM 8359 C C . TRP B 1 176 ? 16.25 4.078 7.551 1 93.56 176 TRP B C 1
ATOM 8361 O O . TRP B 1 176 ? 16.594 5.223 7.84 1 93.56 176 TRP B O 1
ATOM 8371 N N . LEU B 1 177 ? 14.992 3.631 7.66 1 91.75 177 LEU B N 1
ATOM 8372 C CA . LEU B 1 177 ? 13.883 4.52 7.992 1 91.75 177 LEU B CA 1
ATOM 8373 C C . LEU B 1 177 ? 14.031 5.066 9.406 1 91.75 177 LEU B C 1
ATOM 8375 O O . LEU B 1 177 ? 13.734 6.234 9.656 1 91.75 177 LEU B O 1
ATOM 8379 N N . HIS B 1 178 ? 14.562 4.281 10.359 1 91 178 HIS B N 1
ATOM 8380 C CA . HIS B 1 178 ? 14.469 4.66 11.758 1 91 178 HIS B CA 1
ATOM 8381 C C . HIS B 1 178 ? 15.836 5.023 12.328 1 91 178 HIS B C 1
ATOM 8383 O O . HIS B 1 178 ? 15.93 5.547 13.438 1 91 178 HIS B O 1
ATOM 8389 N N . ILE B 1 179 ? 16.828 4.762 11.602 1 91 179 ILE B N 1
ATOM 8390 C CA . ILE B 1 179 ? 18.156 5.059 12.133 1 91 179 ILE B CA 1
ATOM 8391 C C . ILE B 1 179 ? 18.922 5.941 11.148 1 91 179 ILE B C 1
ATOM 8393 O O . ILE B 1 179 ? 19.156 7.121 11.414 1 91 179 ILE B O 1
ATOM 8397 N N . ALA B 1 180 ? 19.141 5.445 9.914 1 90.94 180 ALA B N 1
ATOM 8398 C CA . ALA B 1 180 ? 19.969 6.168 8.961 1 90.94 180 ALA B CA 1
ATOM 8399 C C . ALA B 1 180 ? 19.297 7.457 8.508 1 90.94 180 ALA B C 1
ATOM 8401 O O . ALA B 1 180 ? 19.906 8.523 8.508 1 90.94 180 ALA B O 1
ATOM 8402 N N . ASN B 1 181 ? 18.016 7.406 8.18 1 90.38 181 ASN B N 1
ATOM 8403 C CA . ASN B 1 181 ? 17.297 8.57 7.688 1 90.38 181 ASN B CA 1
ATOM 8404 C C . ASN B 1 181 ? 16.891 9.5 8.828 1 90.38 181 ASN B C 1
ATOM 8406 O O . ASN B 1 181 ? 16.609 10.68 8.602 1 90.38 181 ASN B O 1
ATOM 8410 N N . SER B 1 182 ? 16.719 8.969 10.016 1 85.25 182 SER B N 1
ATOM 8411 C CA . SER B 1 182 ? 16.312 9.773 11.164 1 85.25 182 SER B CA 1
ATOM 8412 C C . SER B 1 182 ? 17.453 10.656 11.648 1 85.25 182 SER B C 1
ATOM 8414 O O . SER B 1 182 ? 17.219 11.641 12.367 1 85.25 182 SER B O 1
ATOM 8416 N N . GLY B 1 183 ? 18.453 10.484 11.094 1 70.75 183 GLY B N 1
ATOM 8417 C CA . GLY B 1 183 ? 19.594 11.32 11.438 1 70.75 183 GLY B CA 1
ATOM 8418 C C . GLY B 1 183 ? 20.031 11.164 12.875 1 70.75 183 GLY B C 1
ATOM 8419 O O . GLY B 1 183 ? 20.5 12.125 13.5 1 70.75 183 GLY B O 1
ATOM 8420 N N . ILE B 1 184 ? 19.297 10.312 13.625 1 59.56 184 ILE B N 1
ATOM 8421 C CA . ILE B 1 184 ? 19.719 10.078 14.992 1 59.56 184 ILE B CA 1
ATOM 8422 C C . ILE B 1 184 ? 21.25 10.148 15.078 1 59.56 184 ILE B C 1
ATOM 8424 O O . ILE B 1 184 ? 21.812 10.484 16.125 1 59.56 184 ILE B O 1
ATOM 8428 N N . ILE B 1 185 ? 21.688 10.109 13.859 1 47.81 185 ILE B N 1
ATOM 8429 C CA . ILE B 1 185 ? 23.141 10.117 13.766 1 47.81 185 ILE B CA 1
ATOM 8430 C C . ILE B 1 185 ? 23.656 11.555 13.75 1 47.81 185 ILE B C 1
ATOM 8432 O O . ILE B 1 185 ? 24.859 11.789 13.719 1 47.81 185 ILE B O 1
ATOM 8436 N N . GLY B 1 186 ? 22.844 12.594 13.5 1 43.81 186 GLY B N 1
ATOM 8437 C CA . GLY B 1 186 ? 23.297 13.977 13.586 1 43.81 186 GLY B CA 1
ATOM 8438 C C . GLY B 1 186 ? 24.109 14.258 14.844 1 43.81 186 GLY B C 1
ATOM 8439 O O . GLY B 1 186 ? 24.516 15.391 15.078 1 43.81 186 GLY B O 1
ATOM 8440 N N . SER B 1 187 ? 23.609 13.711 15.828 1 41.88 187 SER B N 1
ATOM 8441 C CA . SER B 1 187 ? 24.562 13.883 16.938 1 41.88 187 SER B CA 1
ATOM 8442 C C . SER B 1 187 ? 26 13.672 16.469 1 41.88 187 SER B C 1
ATOM 8444 O O . SER B 1 187 ? 26.234 13.094 15.398 1 41.88 187 SER B O 1
ATOM 8446 N N . ASP B 1 188 ? 26.797 14.305 16.953 1 41.25 188 ASP B N 1
ATOM 8447 C CA . ASP B 1 188 ? 28.188 13.906 16.734 1 41.25 188 ASP B CA 1
ATOM 8448 C C . ASP B 1 188 ? 28.281 12.461 16.266 1 41.25 188 ASP B C 1
ATOM 8450 O O . ASP B 1 188 ? 29.344 12.008 15.836 1 41.25 188 ASP B O 1
ATOM 8454 N N . THR B 1 189 ? 27.156 11.539 16.5 1 47.88 189 THR B N 1
ATOM 8455 C CA . THR B 1 189 ? 27.312 10.109 16.234 1 47.88 189 THR B CA 1
ATOM 8456 C C . THR B 1 189 ? 26.516 9.695 15.008 1 47.88 189 THR B C 1
ATOM 8458 O O . THR B 1 189 ? 25.406 9.172 15.133 1 47.88 189 THR B O 1
ATOM 8461 N N . GLU B 1 190 ? 26.25 10.414 13.828 1 61.91 190 GLU B N 1
ATOM 8462 C CA . GLU B 1 190 ? 25.875 10.07 12.453 1 61.91 190 GLU B CA 1
ATOM 8463 C C . GLU B 1 190 ? 26.156 8.594 12.156 1 61.91 190 GLU B C 1
ATOM 8465 O O . GLU B 1 190 ? 26.703 7.883 13 1 61.91 190 GLU B O 1
ATOM 8470 N N . CYS B 1 191 ? 25.562 8.234 10.789 1 79 191 CYS B N 1
ATOM 8471 C CA . CYS B 1 191 ? 25.984 6.922 10.305 1 79 191 CYS B CA 1
ATOM 8472 C C . CYS B 1 191 ? 27.5 6.77 10.359 1 79 191 CYS B C 1
ATOM 8474 O O . CYS B 1 191 ? 28.219 7.766 10.359 1 79 191 CYS B O 1
ATOM 8476 N N . PRO B 1 192 ? 27.891 5.637 10.68 1 87.75 192 PRO B N 1
ATOM 8477 C CA . PRO B 1 192 ? 29.328 5.359 10.758 1 87.75 192 PRO B CA 1
ATOM 8478 C C . PRO B 1 192 ? 30.109 6.02 9.633 1 87.75 192 PRO B C 1
ATOM 8480 O O . PRO B 1 192 ? 29.641 6.082 8.492 1 87.75 192 PRO B O 1
ATOM 8483 N N . ARG B 1 193 ? 31.234 6.715 10.078 1 88.56 193 ARG B N 1
ATOM 8484 C CA . ARG B 1 193 ? 32.156 7.336 9.125 1 88.56 193 ARG B CA 1
ATOM 8485 C C . ARG B 1 193 ? 33.594 6.895 9.383 1 88.56 193 ARG B C 1
ATOM 8487 O O . ARG B 1 193 ? 33.906 6.363 10.453 1 88.56 193 ARG B O 1
ATOM 8494 N N . LEU B 1 194 ? 34.312 7.098 8.359 1 91.06 194 LEU B N 1
ATOM 8495 C CA . LEU B 1 194 ? 35.719 6.809 8.547 1 91.06 194 LEU B CA 1
ATOM 8496 C C . LEU B 1 194 ? 36.344 7.738 9.586 1 91.06 194 LEU B C 1
ATOM 8498 O O . LEU B 1 194 ? 35.938 8.898 9.703 1 91.06 194 LEU B O 1
ATOM 8502 N N . PRO B 1 195 ? 37.281 7.203 10.336 1 90.38 195 PRO B N 1
ATOM 8503 C CA . PRO B 1 195 ? 37.969 8.062 11.297 1 90.38 195 PRO B CA 1
ATOM 8504 C C . PRO B 1 195 ? 38.625 9.281 10.648 1 90.38 195 PRO B C 1
ATOM 8506 O O . PRO B 1 195 ? 38.875 9.281 9.438 1 90.38 195 PRO B O 1
ATOM 8509 N N . THR B 1 196 ? 38.875 10.234 11.414 1 88.5 196 THR B N 1
ATOM 8510 C CA . THR B 1 196 ? 39.375 11.523 10.938 1 88.5 196 THR B CA 1
ATOM 8511 C C . THR B 1 196 ? 40.719 11.336 10.211 1 88.5 196 THR B C 1
ATOM 8513 O O . THR B 1 196 ? 41 12.07 9.258 1 88.5 196 THR B O 1
ATOM 8516 N N . GLU B 1 197 ? 41.469 10.352 10.633 1 89.06 197 GLU B N 1
ATOM 8517 C CA . GLU B 1 197 ? 42.781 10.094 10.047 1 89.06 197 GLU B CA 1
ATOM 8518 C C . GLU B 1 197 ? 42.656 9.586 8.609 1 89.06 197 GLU B C 1
ATOM 8520 O O . GLU B 1 197 ? 43.594 9.68 7.824 1 89.06 197 GLU B O 1
ATOM 8525 N N . LEU B 1 198 ? 41.5 9.094 8.344 1 90.81 198 LEU B N 1
ATOM 8526 C CA . LEU B 1 198 ? 41.312 8.484 7.031 1 90.81 198 LEU B CA 1
ATOM 8527 C C . LEU B 1 198 ? 40.375 9.336 6.172 1 90.81 198 LEU B C 1
ATOM 8529 O O . LEU B 1 198 ? 39.875 8.867 5.152 1 90.81 198 LEU B O 1
ATOM 8533 N N . LYS B 1 199 ? 40.094 10.523 6.5 1 82.12 199 LYS B N 1
ATOM 8534 C CA . LYS B 1 199 ? 39.125 11.391 5.82 1 82.12 199 LYS B CA 1
ATOM 8535 C C . LYS B 1 199 ? 39.656 11.836 4.457 1 82.12 199 LYS B C 1
ATOM 8537 O O . LYS B 1 199 ? 38.906 12.367 3.639 1 82.12 199 LYS B O 1
ATOM 8542 N N . TRP B 1 200 ? 40.938 11.555 4.281 1 78.75 200 TRP B N 1
ATOM 8543 C CA . TRP B 1 200 ? 41.531 11.891 2.988 1 78.75 200 TRP B CA 1
ATOM 8544 C C . TRP B 1 200 ? 41 10.961 1.898 1 78.75 200 TRP B C 1
ATOM 8546 O O . TRP B 1 200 ? 41.188 11.234 0.708 1 78.75 200 TRP B O 1
ATOM 8556 N N . ALA B 1 201 ? 40.438 9.844 2.365 1 80.94 201 ALA B N 1
ATOM 8557 C CA . ALA B 1 201 ? 39.938 8.852 1.415 1 80.94 201 ALA B CA 1
ATOM 8558 C C . ALA B 1 201 ? 38.812 9.438 0.551 1 80.94 201 ALA B C 1
ATOM 8560 O O . ALA B 1 201 ? 38.156 10.391 0.956 1 80.94 201 ALA B O 1
ATOM 8561 N N . CYS B 1 202 ? 38.688 8.828 -0.618 1 77.56 202 CYS B N 1
ATOM 8562 C CA . CYS B 1 202 ? 37.688 9.281 -1.584 1 77.56 202 CYS B CA 1
ATOM 8563 C C . CYS B 1 202 ? 36.281 9.32 -0.955 1 77.56 202 CYS B C 1
ATOM 8565 O O . CYS B 1 202 ? 35.875 8.359 -0.322 1 77.56 202 CYS B O 1
ATOM 8567 N N . LYS B 1 203 ? 35.656 10.469 -1.087 1 72.12 203 LYS B N 1
ATOM 8568 C CA . LYS B 1 203 ? 34.344 10.664 -0.5 1 72.12 203 LYS B CA 1
ATOM 8569 C C . LYS B 1 203 ? 33.312 9.664 -1.069 1 72.12 203 LYS B C 1
ATOM 8571 O O . LYS B 1 203 ? 32.438 9.18 -0.35 1 72.12 203 LYS B O 1
ATOM 8576 N N . ARG B 1 204 ? 33.438 9.43 -2.289 1 73.31 204 ARG B N 1
ATOM 8577 C CA . ARG B 1 204 ? 32.531 8.469 -2.914 1 73.31 204 ARG B CA 1
ATOM 8578 C C . ARG B 1 204 ? 32.938 7.039 -2.59 1 73.31 204 ARG B C 1
ATOM 8580 O O . ARG B 1 204 ? 32.125 6.125 -2.629 1 73.31 204 ARG B O 1
ATOM 8587 N N . GLY B 1 205 ? 34.25 6.898 -2.354 1 78.19 205 GLY B N 1
ATOM 8588 C CA . GLY B 1 205 ? 34.781 5.621 -1.898 1 78.19 205 GLY B CA 1
ATOM 8589 C C . GLY B 1 205 ? 35.25 4.727 -3.035 1 78.19 205 GLY B C 1
ATOM 8590 O O . GLY B 1 205 ? 34.781 4.855 -4.164 1 78.19 205 GLY B O 1
ATOM 8591 N N . HIS B 1 206 ? 36.25 3.963 -2.887 1 87.44 206 HIS B N 1
ATOM 8592 C CA . HIS B 1 206 ? 36.656 2.791 -3.648 1 87.44 206 HIS B CA 1
ATOM 8593 C C . HIS B 1 206 ? 36.219 1.502 -2.975 1 87.44 206 HIS B C 1
ATOM 8595 O O . HIS B 1 206 ? 36.75 1.121 -1.929 1 87.44 206 HIS B O 1
ATOM 8601 N N . ASN B 1 207 ? 35.219 0.924 -3.605 1 90.56 207 ASN B N 1
ATOM 8602 C CA . ASN B 1 207 ? 34.469 -0.074 -2.855 1 90.56 207 ASN B CA 1
ATOM 8603 C C . ASN B 1 207 ? 34.562 -1.45 -3.508 1 90.56 207 ASN B C 1
ATOM 8605 O O . ASN B 1 207 ? 34.594 -1.56 -4.734 1 90.56 207 ASN B O 1
ATOM 8609 N N . ILE B 1 208 ? 34.531 -2.445 -2.645 1 92.25 208 ILE B N 1
ATOM 8610 C CA . ILE B 1 208 ? 34.469 -3.838 -3.072 1 92.25 208 ILE B CA 1
ATOM 8611 C C . ILE B 1 208 ? 33.031 -4.199 -3.426 1 92.25 208 ILE B C 1
ATOM 8613 O O . ILE B 1 208 ? 32.094 -3.775 -2.748 1 92.25 208 ILE B O 1
ATOM 8617 N N . ALA B 1 209 ? 32.938 -5.012 -4.523 1 89.19 209 ALA B N 1
ATOM 8618 C CA . ALA B 1 209 ? 31.609 -5.461 -4.93 1 89.19 209 ALA B CA 1
ATOM 8619 C C . ALA B 1 209 ? 30.969 -6.332 -3.852 1 89.19 209 ALA B C 1
ATOM 8621 O O . ALA B 1 209 ? 31.672 -6.922 -3.025 1 89.19 209 ALA B O 1
ATOM 8622 N N . SER B 1 210 ? 29.719 -6.453 -3.904 1 90.94 210 SER B N 1
ATOM 8623 C CA . SER B 1 210 ? 28.906 -7.023 -2.834 1 90.94 210 SER B CA 1
ATOM 8624 C C . SER B 1 210 ? 29.359 -8.445 -2.5 1 90.94 210 SER B C 1
ATOM 8626 O O . SER B 1 210 ? 29.641 -8.75 -1.342 1 90.94 210 SER B O 1
ATOM 8628 N N . TYR B 1 211 ? 29.453 -9.352 -3.469 1 88.94 211 TYR B N 1
ATOM 8629 C CA . TYR B 1 211 ? 29.828 -10.742 -3.234 1 88.94 211 TYR B CA 1
ATOM 8630 C C . TYR B 1 211 ? 31.25 -10.844 -2.668 1 88.94 211 TYR B C 1
ATOM 8632 O O . TYR B 1 211 ? 31.469 -11.547 -1.686 1 88.94 211 TYR B O 1
ATOM 8640 N N . LYS B 1 212 ? 32.125 -10.18 -3.271 1 91.44 212 LYS B N 1
ATOM 8641 C CA . LYS B 1 212 ? 33.531 -10.242 -2.842 1 91.44 212 LYS B CA 1
ATOM 8642 C C . LYS B 1 212 ? 33.688 -9.688 -1.432 1 91.44 212 LYS B C 1
ATOM 8644 O O . LYS B 1 212 ? 34.5 -10.195 -0.647 1 91.44 212 LYS B O 1
ATOM 8649 N N . LEU B 1 213 ? 32.969 -8.602 -1.223 1 94.12 213 LEU B N 1
ATOM 8650 C CA . LEU B 1 213 ? 33 -8.047 0.125 1 94.12 213 LEU B CA 1
ATOM 8651 C C . LEU B 1 213 ? 32.5 -9.062 1.148 1 94.12 213 LEU B C 1
ATOM 8653 O O . LEU B 1 213 ? 33.125 -9.227 2.207 1 94.12 213 LEU B O 1
ATOM 8657 N N . ALA B 1 214 ? 31.438 -9.727 0.832 1 94.12 214 ALA B N 1
ATOM 8658 C CA . ALA B 1 214 ? 30.875 -10.742 1.728 1 94.12 214 ALA B CA 1
ATOM 8659 C C . ALA B 1 214 ? 31.891 -11.852 1.985 1 94.12 214 ALA B C 1
ATOM 8661 O O . ALA B 1 214 ? 32 -12.344 3.109 1 94.12 214 ALA B O 1
ATOM 8662 N N . VAL B 1 215 ? 32.594 -12.25 0.968 1 92.25 215 VAL B N 1
ATOM 8663 C CA . VAL B 1 215 ? 33.594 -13.289 1.103 1 92.25 215 VAL B CA 1
ATOM 8664 C C . VAL B 1 215 ? 34.688 -12.828 2.066 1 92.25 215 VAL B C 1
ATOM 8666 O O . VAL B 1 215 ? 35.062 -13.555 2.988 1 92.25 215 VAL B O 1
ATOM 8669 N N . VAL B 1 216 ? 35.156 -11.648 1.845 1 92.38 216 VAL B N 1
ATOM 8670 C CA . VAL B 1 216 ? 36.219 -11.117 2.684 1 92.38 216 VAL B CA 1
ATOM 8671 C C . VAL B 1 216 ? 35.719 -11.016 4.129 1 92.38 216 VAL B C 1
ATOM 8673 O O . VAL B 1 216 ? 36.438 -11.422 5.055 1 92.38 216 VAL B O 1
ATOM 8676 N N . LEU B 1 217 ? 34.594 -10.492 4.309 1 93.75 217 LEU B N 1
ATOM 8677 C CA . LEU B 1 217 ? 34.031 -10.32 5.652 1 93.75 217 LEU B CA 1
ATOM 8678 C C . LEU B 1 217 ? 33.875 -11.664 6.348 1 93.75 217 LEU B C 1
ATOM 8680 O O . LEU B 1 217 ? 34.094 -11.781 7.551 1 93.75 217 LEU B O 1
ATOM 8684 N N . SER B 1 218 ? 33.375 -12.641 5.59 1 91.44 218 SER B N 1
ATOM 8685 C CA . SER B 1 218 ? 33.188 -13.969 6.176 1 91.44 218 SER B CA 1
ATOM 8686 C C . SER B 1 218 ? 34.5 -14.531 6.711 1 91.44 218 SER B C 1
ATOM 8688 O O . SER B 1 218 ? 34.5 -15.234 7.727 1 91.44 218 SER B O 1
ATOM 8690 N N . LYS B 1 219 ? 35.594 -14.18 6.109 1 86.62 219 LYS B N 1
ATOM 8691 C CA . LYS B 1 219 ? 36.906 -14.633 6.555 1 86.62 219 LYS B CA 1
ATOM 8692 C C . LYS B 1 219 ? 37.375 -13.844 7.773 1 86.62 219 LYS B C 1
ATOM 8694 O O . LYS B 1 219 ? 38.125 -14.359 8.602 1 86.62 219 LYS B O 1
ATOM 8699 N N . LEU B 1 220 ? 36.906 -12.688 7.84 1 88.44 220 LEU B N 1
ATOM 8700 C CA . LEU B 1 220 ? 37.312 -11.805 8.922 1 88.44 220 LEU B CA 1
ATOM 8701 C C . LEU B 1 220 ? 36.5 -12.047 10.18 1 88.44 220 LEU B C 1
ATOM 8703 O O . LEU B 1 220 ? 36.812 -11.531 11.25 1 88.44 220 LEU B O 1
ATOM 8707 N N . CYS B 1 221 ? 35.375 -12.742 10.109 1 83.75 221 CYS B N 1
ATOM 8708 C CA . CYS B 1 221 ? 34.562 -13.07 11.273 1 83.75 221 CYS B CA 1
ATOM 8709 C C . CYS B 1 221 ? 35.375 -13.93 12.258 1 83.75 221 CYS B C 1
ATOM 8711 O O . CYS B 1 221 ? 35.156 -13.836 13.469 1 83.75 221 CYS B O 1
ATOM 8713 N N . ASN B 1 222 ? 36.125 -14.805 11.773 1 78.94 222 ASN B N 1
ATOM 8714 C CA . ASN B 1 222 ? 37.125 -15.578 12.539 1 78.94 222 ASN B CA 1
ATOM 8715 C C . ASN B 1 222 ? 38.5 -15.477 11.93 1 78.94 222 ASN B C 1
ATOM 8717 O O . ASN B 1 222 ? 39 -16.438 11.336 1 78.94 222 ASN B O 1
ATOM 8721 N N . PRO B 1 223 ? 39.094 -14.297 12.273 1 77.44 223 PRO B N 1
ATOM 8722 C CA . PRO B 1 223 ? 40.312 -14.023 11.523 1 77.44 223 PRO B CA 1
ATOM 8723 C C . PRO B 1 223 ? 41.5 -14.797 12.07 1 77.44 223 PRO B C 1
ATOM 8725 O O . PRO B 1 223 ? 41.594 -15.047 13.273 1 77.44 223 PRO B O 1
ATOM 8728 N N . PRO B 1 224 ? 42.312 -15.109 11.109 1 80.12 224 PRO B N 1
ATOM 8729 C CA . PRO B 1 224 ? 43.625 -15.594 11.555 1 80.12 224 PRO B CA 1
ATOM 8730 C C . PRO B 1 224 ? 44.406 -14.539 12.328 1 80.12 224 PRO B C 1
ATOM 8732 O O . PRO B 1 224 ? 43.938 -13.414 12.5 1 80.12 224 PRO B O 1
ATOM 8735 N N . ARG B 1 225 ? 45.531 -14.922 12.812 1 84.31 225 ARG B N 1
ATOM 8736 C CA . ARG B 1 225 ? 46.312 -14.062 13.695 1 84.31 225 ARG B CA 1
ATOM 8737 C C . ARG B 1 225 ? 46.719 -12.781 12.977 1 84.31 225 ARG B C 1
ATOM 8739 O O . ARG B 1 225 ? 46.656 -11.695 13.555 1 84.31 225 ARG B O 1
ATOM 8746 N N . GLU B 1 226 ? 47.188 -12.969 11.711 1 89.25 226 GLU B N 1
ATOM 8747 C CA . GLU B 1 226 ? 47.625 -11.789 10.977 1 89.25 226 GLU B CA 1
ATOM 8748 C C . GLU B 1 226 ? 47.125 -11.828 9.531 1 89.25 226 GLU B C 1
ATOM 8750 O O . GLU B 1 226 ? 47.375 -12.781 8.805 1 89.25 226 GLU B O 1
ATOM 8755 N N . ILE B 1 227 ? 46.406 -10.766 9.164 1 92.69 227 ILE B N 1
ATOM 8756 C CA . ILE B 1 227 ? 45.875 -10.625 7.805 1 92.69 227 ILE B CA 1
ATOM 8757 C C . ILE B 1 227 ? 46.438 -9.336 7.184 1 92.69 227 ILE B C 1
ATOM 8759 O O . ILE B 1 227 ? 46.469 -8.297 7.836 1 92.69 227 ILE B O 1
ATOM 8763 N N . ILE B 1 228 ? 46.938 -9.453 5.996 1 90.88 228 ILE B N 1
ATOM 8764 C CA . ILE B 1 228 ? 47.406 -8.297 5.238 1 90.88 228 ILE B CA 1
ATOM 8765 C C . ILE B 1 228 ? 46.562 -8.133 3.973 1 90.88 228 ILE B C 1
ATOM 8767 O O . ILE B 1 228 ? 46.406 -9.078 3.199 1 90.88 228 ILE B O 1
ATOM 8771 N N . LEU B 1 229 ? 45.969 -6.973 3.809 1 93.94 229 LEU B N 1
ATOM 8772 C CA . LEU B 1 229 ? 45.219 -6.652 2.6 1 93.94 229 LEU B CA 1
ATOM 8773 C C . LEU B 1 229 ? 45.969 -5.629 1.751 1 93.94 229 LEU B C 1
ATOM 8775 O O . LEU B 1 229 ? 46.312 -4.547 2.232 1 93.94 229 LEU B O 1
ATOM 8779 N N . HIS B 1 230 ? 46.25 -5.992 0.504 1 90.12 230 HIS B N 1
ATOM 8780 C CA . HIS B 1 230 ? 46.938 -5.121 -0.431 1 90.12 230 HIS B CA 1
ATOM 8781 C C . HIS B 1 230 ? 46 -4.586 -1.499 1 90.12 230 HIS B C 1
ATOM 8783 O O . HIS B 1 230 ? 45.219 -5.348 -2.092 1 90.12 230 HIS B O 1
ATOM 8789 N N . SER B 1 231 ? 45.969 -3.264 -1.647 1 90.56 231 SER B N 1
ATOM 8790 C CA . SER B 1 231 ? 45.125 -2.635 -2.678 1 90.56 231 SER B CA 1
ATOM 8791 C C . SER B 1 231 ? 45.781 -1.371 -3.215 1 90.56 231 SER B C 1
ATOM 8793 O O . SER B 1 231 ? 46.719 -0.833 -2.596 1 90.56 231 SER B O 1
ATOM 8795 N N . GLU B 1 232 ? 45.375 -0.99 -4.402 1 84.12 232 GLU B N 1
ATOM 8796 C CA . GLU B 1 232 ? 45.938 0.24 -4.977 1 84.12 232 GLU B CA 1
ATOM 8797 C C . GLU B 1 232 ? 45.406 1.468 -4.234 1 84.12 232 GLU B C 1
ATOM 8799 O O . GLU B 1 232 ? 46.156 2.41 -3.98 1 84.12 232 GLU B O 1
ATOM 8804 N N . LEU B 1 233 ? 44.156 1.439 -3.957 1 88.25 233 LEU B N 1
ATOM 8805 C CA . LEU B 1 233 ? 43.531 2.506 -3.203 1 88.25 233 LEU B CA 1
ATOM 8806 C C . LEU B 1 233 ? 42.844 1.951 -1.956 1 88.25 233 LEU B C 1
ATOM 8808 O O . LEU B 1 233 ? 42.656 0.738 -1.832 1 88.25 233 LEU B O 1
ATOM 8812 N N . LEU B 1 234 ? 42.469 2.855 -1.117 1 90.19 234 LEU B N 1
ATOM 8813 C CA . LEU B 1 234 ? 41.844 2.418 0.121 1 90.19 234 LEU B CA 1
ATOM 8814 C C . LEU B 1 234 ? 40.438 1.89 -0.146 1 90.19 234 LEU B C 1
ATOM 8816 O O . LEU B 1 234 ? 39.594 2.588 -0.734 1 90.19 234 LEU B O 1
ATOM 8820 N N . LEU B 1 235 ? 40.219 0.709 0.187 1 93.19 235 LEU B N 1
ATOM 8821 C CA . LEU B 1 235 ? 38.906 0.125 0.066 1 93.19 235 LEU B CA 1
ATOM 8822 C C . LEU B 1 235 ? 37.969 0.644 1.164 1 93.19 235 LEU B C 1
ATOM 8824 O O . LEU B 1 235 ? 37.969 0.125 2.283 1 93.19 235 LEU B O 1
ATOM 8828 N N . THR B 1 236 ? 37.156 1.534 0.83 1 92.62 236 THR B N 1
ATOM 8829 C CA . THR B 1 236 ? 36.469 2.363 1.814 1 92.62 236 THR B CA 1
ATOM 8830 C C . THR B 1 236 ? 35.406 1.557 2.559 1 92.62 236 THR B C 1
ATOM 8832 O O . THR B 1 236 ? 35.312 1.62 3.787 1 92.62 236 THR B O 1
ATOM 8835 N N . ASN B 1 237 ? 34.531 0.812 1.779 1 93.44 237 ASN B N 1
ATOM 8836 C CA . ASN B 1 237 ? 33.469 0.084 2.459 1 93.44 237 ASN B CA 1
ATOM 8837 C C . ASN B 1 237 ? 34.031 -0.99 3.389 1 93.44 237 ASN B C 1
ATOM 8839 O O . ASN B 1 237 ? 33.5 -1.183 4.496 1 93.44 237 ASN B O 1
ATOM 8843 N N . LEU B 1 238 ? 35.094 -1.628 3.016 1 95.81 238 LEU B N 1
ATOM 8844 C CA . LEU B 1 238 ? 35.75 -2.621 3.877 1 95.81 238 LEU B CA 1
ATOM 8845 C C . LEU B 1 238 ? 36.406 -1.955 5.082 1 95.81 238 LEU B C 1
ATOM 8847 O O . LEU B 1 238 ? 36.219 -2.412 6.215 1 95.81 238 LEU B O 1
ATOM 8851 N N . THR B 1 239 ? 37.156 -0.92 4.805 1 95.56 239 THR B N 1
ATOM 8852 C CA . THR B 1 239 ? 37.875 -0.234 5.871 1 95.56 239 THR B CA 1
ATOM 8853 C C . THR B 1 239 ? 36.906 0.298 6.926 1 95.56 239 THR B C 1
ATOM 8855 O O . THR B 1 239 ? 37.156 0.163 8.125 1 95.56 239 THR B O 1
ATOM 8858 N N . LEU B 1 240 ? 35.844 0.911 6.453 1 94.69 240 LEU B N 1
ATOM 8859 C CA . LEU B 1 240 ? 34.875 1.422 7.395 1 94.69 240 LEU B CA 1
ATOM 8860 C C . LEU B 1 240 ? 34.312 0.296 8.258 1 94.69 240 LEU B C 1
ATOM 8862 O O . LEU B 1 240 ? 34.188 0.444 9.477 1 94.69 240 LEU B O 1
ATOM 8866 N N . TRP B 1 241 ? 33.969 -0.815 7.652 1 96.38 241 TRP B N 1
ATOM 8867 C CA . TRP B 1 241 ? 33.438 -1.949 8.391 1 96.38 241 TRP B CA 1
ATOM 8868 C C . TRP B 1 241 ? 34.406 -2.441 9.445 1 96.38 241 TRP B C 1
ATOM 8870 O O . TRP B 1 241 ? 34.031 -2.736 10.578 1 96.38 241 TRP B O 1
ATOM 8880 N N . LEU B 1 242 ? 35.719 -2.494 9.125 1 95.88 242 LEU B N 1
ATOM 8881 C CA . LEU B 1 242 ? 36.75 -2.963 10.031 1 95.88 242 LEU B CA 1
ATOM 8882 C C . LEU B 1 242 ? 36.875 -2.045 11.242 1 95.88 242 LEU B C 1
ATOM 8884 O O . LEU B 1 242 ? 37.062 -2.514 12.367 1 95.88 242 LEU B O 1
ATOM 8888 N N . THR B 1 243 ? 36.75 -0.804 11 1 95.25 243 THR B N 1
ATOM 8889 C CA . THR B 1 243 ? 36.875 0.143 12.094 1 95.25 243 THR B CA 1
ATOM 8890 C C . THR B 1 243 ? 35.781 -0.055 13.125 1 95.25 243 THR B C 1
ATOM 8892 O O . THR B 1 243 ? 35.938 0.323 14.289 1 95.25 243 THR B O 1
ATOM 8895 N N . TRP B 1 244 ? 34.688 -0.675 12.75 1 95.31 244 TRP B N 1
ATOM 8896 C CA . TRP B 1 244 ? 33.531 -0.8 13.633 1 95.31 244 TRP B CA 1
ATOM 8897 C C . TRP B 1 244 ? 33.406 -2.225 14.164 1 95.31 244 TRP B C 1
ATOM 8899 O O . TRP B 1 244 ? 32.75 -2.457 15.188 1 95.31 244 TRP B O 1
ATOM 8909 N N . HIS B 1 245 ? 33.969 -3.238 13.5 1 94.62 245 HIS B N 1
ATOM 8910 C CA . HIS B 1 245 ? 33.625 -4.617 13.828 1 94.62 245 HIS B CA 1
ATOM 8911 C C . HIS B 1 245 ? 34.844 -5.445 14.125 1 94.62 245 HIS B C 1
ATOM 8913 O O . HIS B 1 245 ? 34.75 -6.547 14.672 1 94.62 245 HIS B O 1
ATOM 8919 N N . PHE B 1 246 ? 36 -4.922 13.758 1 94 246 PHE B N 1
ATOM 8920 C CA . PHE B 1 246 ? 37.25 -5.656 14.055 1 94 246 PHE B CA 1
ATOM 8921 C C . PHE B 1 246 ? 37.688 -5.414 15.492 1 94 246 PHE B C 1
ATOM 8923 O O . PHE B 1 246 ? 37.656 -4.281 15.977 1 94 246 PHE B O 1
ATOM 8930 N N . SER B 1 247 ? 38.062 -6.441 16.219 1 91.44 247 SER B N 1
ATOM 8931 C CA . SER B 1 247 ? 38.344 -6.32 17.641 1 91.44 247 SER B CA 1
ATOM 8932 C C . SER B 1 247 ? 39.844 -6.434 17.906 1 91.44 247 SER B C 1
ATOM 8934 O O . SER B 1 247 ? 40.281 -6.539 19.047 1 91.44 247 SER B O 1
ATOM 8936 N N . GLY B 1 248 ? 40.656 -6.461 16.891 1 92 248 GLY B N 1
ATOM 8937 C CA . GLY B 1 248 ? 42.094 -6.52 17.047 1 92 248 GLY B CA 1
ATOM 8938 C C . GLY B 1 248 ? 42.781 -5.207 16.719 1 92 248 GLY B C 1
ATOM 8939 O O . GLY B 1 248 ? 42.25 -4.133 16.953 1 92 248 GLY B O 1
ATOM 8940 N N . ARG B 1 249 ? 44.094 -5.371 16.328 1 93.75 249 ARG B N 1
ATOM 8941 C CA . ARG B 1 249 ? 44.844 -4.195 15.922 1 93.75 249 ARG B CA 1
ATOM 8942 C C . ARG B 1 249 ? 44.688 -3.924 14.43 1 93.75 249 ARG B C 1
ATOM 8944 O O . ARG B 1 249 ? 44.969 -4.797 13.602 1 93.75 249 ARG B O 1
ATOM 8951 N N . LEU B 1 250 ? 44.156 -2.746 14.102 1 95.69 250 LEU B N 1
ATOM 8952 C CA . LEU B 1 250 ? 44 -2.34 12.711 1 95.69 250 LEU B CA 1
ATOM 8953 C C . LEU B 1 250 ? 45.062 -1.302 12.328 1 95.69 250 LEU B C 1
ATOM 8955 O O . LEU B 1 250 ? 45.156 -0.252 12.961 1 95.69 250 LEU B O 1
ATOM 8959 N N . ARG B 1 251 ? 45.844 -1.645 11.328 1 94.56 251 ARG B N 1
ATOM 8960 C CA . ARG B 1 251 ? 46.906 -0.767 10.836 1 94.56 251 ARG B CA 1
ATOM 8961 C C . ARG B 1 251 ? 46.688 -0.427 9.367 1 94.56 251 ARG B C 1
ATOM 8963 O O . ARG B 1 251 ? 46.438 -1.312 8.547 1 94.56 251 ARG B O 1
ATOM 8970 N N . VAL B 1 252 ? 46.688 0.881 9.055 1 94.38 252 VAL B N 1
ATOM 8971 C CA . VAL B 1 252 ? 46.562 1.322 7.668 1 94.38 252 VAL B CA 1
ATOM 8972 C C . VAL B 1 252 ? 47.844 2.014 7.227 1 94.38 252 VAL B C 1
ATOM 8974 O O . VAL B 1 252 ? 48.25 3.018 7.816 1 94.38 252 VAL B O 1
ATOM 8977 N N . VAL B 1 253 ? 48.5 1.403 6.211 1 90.19 253 VAL B N 1
ATOM 8978 C CA . VAL B 1 253 ? 49.719 1.931 5.652 1 90.19 253 VAL B CA 1
ATOM 8979 C C . VAL B 1 253 ? 49.5 2.383 4.215 1 90.19 253 VAL B C 1
ATOM 8981 O O . VAL B 1 253 ? 49.062 1.594 3.371 1 90.19 253 VAL B O 1
ATOM 8984 N N . VAL B 1 254 ? 49.719 3.625 3.967 1 87.94 254 VAL B N 1
ATOM 8985 C CA . VAL B 1 254 ? 49.562 4.16 2.621 1 87.94 254 VAL B CA 1
ATOM 8986 C C . VAL B 1 254 ? 50.906 4.652 2.092 1 87.94 254 VAL B C 1
ATOM 8988 O O . VAL B 1 254 ? 51.531 5.512 2.701 1 87.94 254 VAL B O 1
ATOM 8991 N N . SER B 1 255 ? 51.281 4.203 0.992 1 83.44 255 SER B N 1
ATOM 8992 C CA . SER B 1 255 ? 52.562 4.547 0.392 1 83.44 255 SER B CA 1
ATOM 8993 C C . SER B 1 255 ? 53.688 4.461 1.414 1 83.44 255 SER B C 1
ATOM 8995 O O . SER B 1 255 ? 54.531 5.375 1.514 1 83.44 255 SER B O 1
ATOM 8997 N N . GLY B 1 256 ? 53.562 3.453 2.275 1 80.06 256 GLY B N 1
ATOM 8998 C CA . GLY B 1 256 ? 54.625 3.182 3.242 1 80.06 256 GLY B CA 1
ATOM 8999 C C . GLY B 1 256 ? 54.438 3.951 4.539 1 80.06 256 GLY B C 1
ATOM 9000 O O . GLY B 1 256 ? 55.125 3.682 5.523 1 80.06 256 GLY B O 1
ATOM 9001 N N . SER B 1 257 ? 53.531 4.887 4.574 1 88 257 SER B N 1
ATOM 9002 C CA . SER B 1 257 ? 53.281 5.68 5.777 1 88 257 SER B CA 1
ATOM 9003 C C . SER B 1 257 ? 52.125 5.105 6.605 1 88 257 SER B C 1
ATOM 9005 O O . SER B 1 257 ? 51.062 4.805 6.066 1 88 257 SER B O 1
ATOM 9007 N N . VAL B 1 258 ? 52.406 4.996 7.883 1 91.62 258 VAL B N 1
ATOM 9008 C CA . VAL B 1 258 ? 51.344 4.539 8.781 1 91.62 258 VAL B CA 1
ATOM 9009 C C . VAL B 1 258 ? 50.406 5.695 9.086 1 91.62 258 VAL B C 1
ATOM 9011 O O . VAL B 1 258 ? 50.75 6.645 9.781 1 91.62 258 VAL B O 1
ATOM 9014 N N . ILE B 1 259 ? 49.219 5.648 8.617 1 92.25 259 ILE B N 1
ATOM 9015 C CA . ILE B 1 259 ? 48.25 6.727 8.742 1 92.25 259 ILE B CA 1
ATOM 9016 C C . ILE B 1 259 ? 47.312 6.438 9.898 1 92.25 259 ILE B C 1
ATOM 9018 O O . ILE B 1 259 ? 46.781 7.359 10.531 1 92.25 259 ILE B O 1
ATOM 9022 N N . TYR B 1 260 ? 47.031 5.219 10.117 1 94.81 260 TYR B N 1
ATOM 9023 C CA . TYR B 1 260 ? 46.094 4.773 11.148 1 94.81 260 TYR B CA 1
ATOM 9024 C C . TYR B 1 260 ? 46.625 3.514 11.836 1 94.81 260 TYR B C 1
ATOM 9026 O O . TYR B 1 260 ? 47.031 2.561 11.172 1 94.81 260 TYR B O 1
ATOM 9034 N N . ASP B 1 261 ? 46.75 3.506 13.133 1 93.62 261 ASP B N 1
ATOM 9035 C CA . ASP B 1 261 ? 47.188 2.371 13.938 1 93.62 261 ASP B CA 1
ATOM 9036 C C . ASP B 1 261 ? 46.531 2.381 15.32 1 93.62 261 ASP B C 1
ATOM 9038 O O . ASP B 1 261 ? 46.938 3.146 16.203 1 93.62 261 ASP B O 1
ATOM 9042 N N . ARG B 1 262 ? 45.5 1.482 15.461 1 94.25 262 ARG B N 1
ATOM 9043 C CA . ARG B 1 262 ? 44.75 1.458 16.719 1 94.25 262 ARG B CA 1
ATOM 9044 C C . ARG B 1 262 ? 44.344 0.035 17.078 1 94.25 262 ARG B C 1
ATOM 9046 O O . ARG B 1 262 ? 44.062 -0.781 16.203 1 94.25 262 ARG B O 1
ATOM 9053 N N . THR B 1 263 ? 44.375 -0.234 18.328 1 92.94 263 THR B N 1
ATOM 9054 C CA . THR B 1 263 ? 43.781 -1.458 18.844 1 92.94 263 THR B CA 1
ATOM 9055 C C . THR B 1 263 ? 42.281 -1.25 19.156 1 92.94 263 THR B C 1
ATOM 9057 O O . THR B 1 263 ? 41.938 -0.432 20.016 1 92.94 263 THR B O 1
ATOM 9060 N N . LEU B 1 264 ? 41.469 -1.968 18.516 1 93.19 264 LEU B N 1
ATOM 9061 C CA . LEU B 1 264 ? 40.031 -1.699 18.516 1 93.19 264 LEU B CA 1
ATOM 9062 C C . LEU B 1 264 ? 39.312 -2.648 19.469 1 93.19 264 LEU B C 1
ATOM 9064 O O . LEU B 1 264 ? 38.094 -2.529 19.656 1 93.19 264 LEU B O 1
ATOM 9068 N N . GLY B 1 265 ? 40 -3.621 20.062 1 89.75 265 GLY B N 1
ATOM 9069 C CA . GLY B 1 265 ? 39.406 -4.559 21 1 89.75 265 GLY B CA 1
ATOM 9070 C C . GLY B 1 265 ? 40.406 -5.473 21.672 1 89.75 265 GLY B C 1
ATOM 9071 O O . GLY B 1 265 ? 41.594 -5.148 21.734 1 89.75 265 GLY B O 1
ATOM 9072 N N . GLN B 1 266 ? 39.906 -6.637 22.141 1 87.25 266 GLN B N 1
ATOM 9073 C CA . GLN B 1 266 ? 40.75 -7.477 22.984 1 87.25 266 GLN B CA 1
ATOM 9074 C C . GLN B 1 266 ? 41.312 -8.648 22.188 1 87.25 266 GLN B C 1
ATOM 9076 O O . GLN B 1 266 ? 42.156 -9.391 22.688 1 87.25 266 GLN B O 1
ATOM 9081 N N . ALA B 1 267 ? 40.906 -8.766 20.984 1 87.94 267 ALA B N 1
ATOM 9082 C CA . ALA B 1 267 ? 41.344 -9.906 20.203 1 87.94 267 ALA B CA 1
ATOM 9083 C C . ALA B 1 267 ? 42.844 -9.781 19.844 1 87.94 267 ALA B C 1
ATOM 9085 O O . ALA B 1 267 ? 43.344 -8.672 19.609 1 87.94 267 ALA B O 1
ATOM 9086 N N . ASP B 1 268 ? 43.5 -10.938 19.859 1 86.56 268 ASP B N 1
ATOM 9087 C CA . ASP B 1 268 ? 44.906 -10.969 19.516 1 86.56 268 ASP B CA 1
ATOM 9088 C C . ASP B 1 268 ? 45.125 -11.188 18.016 1 86.56 268 ASP B C 1
ATOM 9090 O O . ASP B 1 268 ? 45.656 -12.211 17.609 1 86.56 268 ASP B O 1
ATOM 9094 N N . SER B 1 269 ? 44.562 -10.438 17.203 1 91.06 269 SER B N 1
ATOM 9095 C CA . SER B 1 269 ? 44.688 -10.484 15.742 1 91.06 269 SER B CA 1
ATOM 9096 C C . SER B 1 269 ? 45 -9.102 15.172 1 91.06 269 SER B C 1
ATOM 9098 O O . SER B 1 269 ? 44.688 -8.086 15.797 1 91.06 269 SER B O 1
ATOM 9100 N N . THR B 1 270 ? 45.719 -9.156 14.055 1 92 270 THR B N 1
ATOM 9101 C CA . THR B 1 270 ? 46.094 -7.898 13.406 1 92 270 THR B CA 1
ATOM 9102 C C . THR B 1 270 ? 45.656 -7.906 11.938 1 92 270 THR B C 1
ATOM 9104 O O . THR B 1 270 ? 45.844 -8.914 11.25 1 92 270 THR B O 1
ATOM 9107 N N . VAL B 1 271 ? 45.031 -6.84 11.555 1 94.31 271 VAL B N 1
ATOM 9108 C CA . VAL B 1 271 ? 44.75 -6.605 10.141 1 94.31 271 VAL B CA 1
ATOM 9109 C C . VAL B 1 271 ? 45.5 -5.375 9.656 1 94.31 271 VAL B C 1
ATOM 9111 O O . VAL B 1 271 ? 45.375 -4.289 10.234 1 94.31 271 VAL B O 1
ATOM 9114 N N . GLU B 1 272 ? 46.312 -5.555 8.688 1 92.75 272 GLU B N 1
ATOM 9115 C CA . GLU B 1 272 ? 47.062 -4.457 8.086 1 92.75 272 GLU B CA 1
ATOM 9116 C C . GLU B 1 272 ? 46.625 -4.184 6.656 1 92.75 272 GLU B C 1
ATOM 9118 O O . GLU B 1 272 ? 46.625 -5.086 5.816 1 92.75 272 GLU B O 1
ATOM 9123 N N . LEU B 1 273 ? 46.156 -2.967 6.422 1 95.25 273 LEU B N 1
ATOM 9124 C CA . LEU B 1 273 ? 45.781 -2.525 5.082 1 95.25 273 LEU B CA 1
ATOM 9125 C C . LEU B 1 273 ? 46.906 -1.767 4.422 1 95.25 273 LEU B C 1
ATOM 9127 O O . LEU B 1 273 ? 47.25 -0.66 4.848 1 95.25 273 LEU B O 1
ATOM 9131 N N . ARG B 1 274 ? 47.469 -2.373 3.432 1 90.56 274 ARG B N 1
ATOM 9132 C CA . ARG B 1 274 ? 48.531 -1.736 2.678 1 90.56 274 ARG B CA 1
ATOM 9133 C C . ARG B 1 274 ? 48 -1.146 1.372 1 90.56 274 ARG B C 1
ATOM 9135 O O . ARG B 1 274 ? 47.688 -1.884 0.442 1 90.56 274 ARG B O 1
ATOM 9142 N N . VAL B 1 275 ? 48.031 0.133 1.341 1 89.94 275 VAL B N 1
ATOM 9143 C CA . VAL B 1 275 ? 47.5 0.867 0.204 1 89.94 275 VAL B CA 1
ATOM 9144 C C . VAL B 1 275 ? 48.625 1.523 -0.579 1 89.94 275 VAL B C 1
ATOM 9146 O O . VAL B 1 275 ? 49.469 2.188 0.004 1 89.94 275 VAL B O 1
ATOM 9149 N N . LYS B 1 276 ? 48.625 1.401 -1.811 1 85.25 276 LYS B N 1
ATOM 9150 C CA . LYS B 1 276 ? 49.75 1.82 -2.635 1 85.25 276 LYS B CA 1
ATOM 9151 C C . LYS B 1 276 ? 49.812 3.34 -2.74 1 85.25 276 LYS B C 1
ATOM 9153 O O . LYS B 1 276 ? 50.906 3.922 -2.693 1 85.25 276 LYS B O 1
ATOM 9158 N N . ARG B 1 277 ? 48.594 3.994 -2.949 1 82.31 277 ARG B N 1
ATOM 9159 C CA . ARG B 1 277 ? 48.656 5.434 -3.188 1 82.31 277 ARG B CA 1
ATOM 9160 C C . ARG B 1 277 ? 47.438 6.133 -2.564 1 82.31 277 ARG B C 1
ATOM 9162 O O . ARG B 1 277 ? 46.406 5.512 -2.354 1 82.31 277 ARG B O 1
ATOM 9169 N N . PHE B 1 278 ? 47.594 7.426 -2.277 1 82.12 278 PHE B N 1
ATOM 9170 C CA . PHE B 1 278 ? 46.5 8.281 -1.836 1 82.12 278 PHE B CA 1
ATOM 9171 C C . PHE B 1 278 ? 45.594 8.617 -2.998 1 82.12 278 PHE B C 1
ATOM 9173 O O . PHE B 1 278 ? 46.031 8.68 -4.148 1 82.12 278 PHE B O 1
ATOM 9180 N N . CYS B 1 279 ? 44.312 8.609 -2.676 1 75.25 279 CYS B N 1
ATOM 9181 C CA . CYS B 1 279 ? 43.375 9.039 -3.705 1 75.25 279 CYS B CA 1
ATOM 9182 C C . CYS B 1 279 ? 43.5 10.523 -4 1 75.25 279 CYS B C 1
ATOM 9184 O O . CYS B 1 279 ? 43.594 11.336 -3.08 1 75.25 279 CYS B O 1
ATOM 9186 N N . SER B 1 280 ? 44 11.008 -5.188 1 63.22 280 SER B N 1
ATOM 9187 C CA . SER B 1 280 ? 44.219 12.406 -5.531 1 63.22 280 SER B CA 1
ATOM 9188 C C . SER B 1 280 ? 42.906 13.133 -5.742 1 63.22 280 SER B C 1
ATOM 9190 O O . SER B 1 280 ? 42.094 12.766 -6.617 1 63.22 280 SER B O 1
ATOM 9192 N N . MET B 1 281 ? 42.156 13.531 -4.777 1 53.75 281 MET B N 1
ATOM 9193 C CA . MET B 1 281 ? 40.969 14.375 -4.93 1 53.75 281 MET B CA 1
ATOM 9194 C C . MET B 1 281 ? 41.344 15.664 -5.664 1 53.75 281 MET B C 1
ATOM 9196 O O . MET B 1 281 ? 42.344 16.281 -5.383 1 53.75 281 MET B O 1
ATOM 9200 N N . ASP B 1 282 ? 40.906 15.961 -6.898 1 50.81 282 ASP B N 1
ATOM 9201 C CA . ASP B 1 282 ? 41.125 17.281 -7.453 1 50.81 282 ASP B CA 1
ATOM 9202 C C . ASP B 1 282 ? 40.625 18.375 -6.508 1 50.81 282 ASP B C 1
ATOM 9204 O O . ASP B 1 282 ? 39.906 18.078 -5.535 1 50.81 282 ASP B O 1
ATOM 9208 N N . GLU B 1 283 ? 41.094 19.703 -6.633 1 45.06 283 GLU B N 1
ATOM 9209 C CA . GLU B 1 283 ? 40.781 20.891 -5.859 1 45.06 283 GLU B CA 1
ATOM 9210 C C . GLU B 1 283 ? 39.281 20.953 -5.543 1 45.06 283 GLU B C 1
ATOM 9212 O O . GLU B 1 283 ? 38.875 21.609 -4.582 1 45.06 283 GLU B O 1
ATOM 9217 N N . ALA B 1 284 ? 38.406 20.688 -6.508 1 43.25 284 ALA B N 1
ATOM 9218 C CA . ALA B 1 284 ? 36.969 20.938 -6.387 1 43.25 284 ALA B CA 1
ATOM 9219 C C . ALA B 1 284 ? 36.281 19.844 -5.555 1 43.25 284 ALA B C 1
ATOM 9221 O O . ALA B 1 284 ? 35.062 19.797 -5.453 1 43.25 284 ALA B O 1
ATOM 9222 N N . GLY B 1 285 ? 37.094 18.906 -4.785 1 43.56 285 GLY B N 1
ATOM 9223 C CA . GLY B 1 285 ? 36.594 17.906 -3.857 1 43.56 285 GLY B CA 1
ATOM 9224 C C . GLY B 1 285 ? 36 16.688 -4.551 1 43.56 285 GLY B C 1
ATOM 9225 O O . GLY B 1 285 ? 35.25 15.93 -3.949 1 43.56 285 GLY B O 1
ATOM 9226 N N . GLN B 1 286 ? 35.594 16.781 -5.801 1 44.91 286 GLN B N 1
ATOM 9227 C CA . GLN B 1 286 ? 35.031 15.688 -6.594 1 44.91 286 GLN B CA 1
ATOM 9228 C C . GLN B 1 286 ? 36.031 14.547 -6.758 1 44.91 286 GLN B C 1
ATOM 9230 O O . GLN B 1 286 ? 37.219 14.789 -6.969 1 44.91 286 GLN B O 1
ATOM 9235 N N . GLY B 1 287 ? 36.062 13.523 -6.102 1 44.28 287 GLY B N 1
ATOM 9236 C CA . GLY B 1 287 ? 36.906 12.328 -5.969 1 44.28 287 GLY B CA 1
ATOM 9237 C C . GLY B 1 287 ? 37.656 11.984 -7.234 1 44.28 287 GLY B C 1
ATOM 9238 O O . GLY B 1 287 ? 37.406 12.57 -8.289 1 44.28 287 GLY B O 1
ATOM 9239 N N . CYS B 1 288 ? 38.562 10.805 -7.121 1 48.09 288 CYS B N 1
ATOM 9240 C CA . CYS B 1 288 ? 39.875 10.344 -7.527 1 48.09 288 CYS B CA 1
ATOM 9241 C C . CYS B 1 288 ? 39.969 10.203 -9.047 1 48.09 288 CYS B C 1
ATOM 9243 O O . CYS B 1 288 ? 38.969 10.414 -9.75 1 48.09 288 CYS B O 1
ATOM 9245 N N . CYS B 1 289 ? 40.438 8.75 -9.375 1 46.38 289 CYS B N 1
ATOM 9246 C CA . CYS B 1 289 ? 41.312 8.211 -10.414 1 46.38 289 CYS B CA 1
ATOM 9247 C C . CYS B 1 289 ? 40.625 8.242 -11.773 1 46.38 289 CYS B C 1
ATOM 9249 O O . CYS B 1 289 ? 39.469 7.859 -11.891 1 46.38 289 CYS B O 1
ATOM 9251 N N . PRO B 1 290 ? 41.031 9.289 -12.539 1 44.44 290 PRO B N 1
ATOM 9252 C CA . PRO B 1 290 ? 40.656 9.062 -13.938 1 44.44 290 PRO B CA 1
ATOM 9253 C C . PRO B 1 290 ? 40.469 7.582 -14.258 1 44.44 290 PRO B C 1
ATOM 9255 O O . PRO B 1 290 ? 41.062 6.719 -13.609 1 44.44 290 PRO B O 1
ATOM 9258 N N . ILE B 1 291 ? 39.344 7.242 -14.727 1 43.56 291 ILE B N 1
ATOM 9259 C CA . ILE B 1 291 ? 39.094 5.941 -15.328 1 43.56 291 ILE B CA 1
ATOM 9260 C C . ILE B 1 291 ? 40.344 5.453 -16.062 1 43.56 291 ILE B C 1
ATOM 9262 O O . ILE B 1 291 ? 40.531 5.746 -17.25 1 43.56 291 ILE B O 1
ATOM 9266 N N . GLU B 1 292 ? 41.562 5.777 -15.797 1 40.41 292 GLU B N 1
ATOM 9267 C CA . GLU B 1 292 ? 42.406 5.082 -16.766 1 40.41 292 GLU B CA 1
ATOM 9268 C C . GLU B 1 292 ? 42.062 3.592 -16.812 1 40.41 292 GLU B C 1
ATOM 9270 O O . GLU B 1 292 ? 42.094 2.914 -15.773 1 40.41 292 GLU B O 1
ATOM 9275 N N . HIS B 1 293 ? 41.25 3.184 -17.734 1 39.91 293 HIS B N 1
ATOM 9276 C CA . HIS B 1 293 ? 40.812 1.85 -18.156 1 39.91 293 HIS B CA 1
ATOM 9277 C C . HIS B 1 293 ? 41.875 0.805 -17.812 1 39.91 293 HIS B C 1
ATOM 9279 O O . HIS B 1 293 ? 41.625 -0.398 -17.906 1 39.91 293 HIS B O 1
ATOM 9285 N N . SER B 1 294 ? 43.156 1.148 -17.969 1 40.91 294 SER B N 1
ATOM 9286 C CA . SER B 1 294 ? 44.156 0.094 -18.219 1 40.91 294 SER B CA 1
ATOM 9287 C C . SER B 1 294 ? 44.406 -0.723 -16.953 1 40.91 294 SER B C 1
ATOM 9289 O O . SER B 1 294 ? 45 -1.8 -17.016 1 40.91 294 SER B O 1
ATOM 9291 N N . GLN B 1 295 ? 44.625 -0.171 -15.742 1 45.91 295 GLN B N 1
ATOM 9292 C CA . GLN B 1 295 ? 45.25 -0.986 -14.703 1 45.91 295 GLN B CA 1
ATOM 9293 C C . GLN B 1 295 ? 44.188 -1.66 -13.828 1 45.91 295 GLN B C 1
ATOM 9295 O O . GLN B 1 295 ? 43.219 -1.023 -13.414 1 45.91 295 GLN B O 1
ATOM 9300 N N . ALA B 1 296 ? 44.156 -2.961 -13.898 1 54.06 296 ALA B N 1
ATOM 9301 C CA . ALA B 1 296 ? 43.312 -3.93 -13.203 1 54.06 296 ALA B CA 1
ATOM 9302 C C . ALA B 1 296 ? 43.188 -3.582 -11.719 1 54.06 296 ALA B C 1
ATOM 9304 O O . ALA B 1 296 ? 44.188 -3.596 -10.984 1 54.06 296 ALA B O 1
ATOM 9305 N N . ASN B 1 297 ? 42.281 -2.814 -11.164 1 74.19 297 ASN B N 1
ATOM 9306 C CA . ASN B 1 297 ? 42 -2.488 -9.773 1 74.19 297 ASN B CA 1
ATOM 9307 C C . ASN B 1 297 ? 41.656 -3.736 -8.961 1 74.19 297 ASN B C 1
ATOM 9309 O O . ASN B 1 297 ? 40.5 -4.172 -8.945 1 74.19 297 ASN B O 1
ATOM 9313 N N . SER B 1 298 ? 42.781 -4.371 -8.578 1 81.88 298 SER B N 1
ATOM 9314 C CA . SER B 1 298 ? 42.625 -5.613 -7.832 1 81.88 298 SER B CA 1
ATOM 9315 C C . SER B 1 298 ? 43.094 -5.449 -6.387 1 81.88 298 SER B C 1
ATOM 9317 O O . SER B 1 298 ? 43.781 -4.492 -6.055 1 81.88 298 SER B O 1
ATOM 9319 N N . PHE B 1 299 ? 42.594 -6.16 -5.52 1 89.88 299 PHE B N 1
ATOM 9320 C CA . PHE B 1 299 ? 43.031 -6.27 -4.137 1 89.88 299 PHE B CA 1
ATOM 9321 C C . PHE B 1 299 ? 43.312 -7.727 -3.766 1 89.88 299 PHE B C 1
ATOM 9323 O O . PHE B 1 299 ? 42.812 -8.641 -4.43 1 89.88 299 PHE B O 1
ATOM 9330 N N . GLU B 1 300 ? 44.188 -7.922 -2.855 1 90.25 300 GLU B N 1
ATOM 9331 C CA . GLU B 1 300 ? 44.562 -9.258 -2.396 1 90.25 300 GLU B CA 1
ATOM 9332 C C . GLU B 1 300 ? 44.562 -9.336 -0.872 1 90.25 300 GLU B C 1
ATOM 9334 O O . GLU B 1 300 ? 45.031 -8.422 -0.201 1 90.25 300 GLU B O 1
ATOM 9339 N N . VAL B 1 301 ? 43.906 -10.312 -0.34 1 90.56 301 VAL B N 1
ATOM 9340 C CA . VAL B 1 301 ? 43.906 -10.609 1.089 1 90.56 301 VAL B CA 1
ATOM 9341 C C . VAL B 1 301 ? 44.875 -11.766 1.377 1 90.56 301 VAL B C 1
ATOM 9343 O O . VAL B 1 301 ? 44.719 -12.859 0.825 1 90.56 301 VAL B O 1
ATOM 9346 N N . MET B 1 302 ? 45.812 -11.484 2.246 1 89.19 302 MET B N 1
ATOM 9347 C CA . MET B 1 302 ? 46.844 -12.492 2.549 1 89.19 302 MET B CA 1
ATOM 9348 C C . MET B 1 302 ? 46.875 -12.781 4.043 1 89.19 302 MET B C 1
ATOM 9350 O O . MET B 1 302 ? 46.594 -11.906 4.859 1 89.19 302 MET B O 1
ATOM 9354 N N . GLU B 1 303 ? 47.125 -13.984 4.305 1 89.94 303 GLU B N 1
ATOM 9355 C CA . GLU B 1 303 ? 47.375 -14.406 5.68 1 89.94 303 GLU B CA 1
ATOM 9356 C C . GLU B 1 303 ? 48.875 -14.68 5.914 1 89.94 303 GLU B C 1
ATOM 9358 O O . GLU B 1 303 ? 49.562 -15.242 5.051 1 89.94 303 GLU B O 1
ATOM 9363 N N . ASN B 1 304 ? 49.281 -14.156 6.992 1 79.25 304 ASN B N 1
ATOM 9364 C CA . ASN B 1 304 ? 50.656 -14.445 7.395 1 79.25 304 ASN B CA 1
ATOM 9365 C C . ASN B 1 304 ? 50.75 -15.703 8.25 1 79.25 304 ASN B C 1
ATOM 9367 O O . ASN B 1 304 ? 50.281 -15.703 9.406 1 79.25 304 ASN B O 1
ATOM 9371 N N . VAL B 1 305 ? 51.156 -16.734 7.68 1 79.81 305 VAL B N 1
ATOM 9372 C CA . VAL B 1 305 ? 51.344 -17.969 8.414 1 79.81 305 VAL B CA 1
ATOM 9373 C C . VAL B 1 305 ? 52.812 -18.219 8.695 1 79.81 305 VAL B C 1
ATOM 9375 O O . VAL B 1 305 ? 53.562 -18.688 7.824 1 79.81 305 VAL B O 1
ATOM 9378 N N . ALA B 1 306 ? 53.25 -18.078 9.891 1 74.69 306 ALA B N 1
ATOM 9379 C CA . ALA B 1 306 ? 54.625 -18.312 10.336 1 74.69 306 ALA B CA 1
ATOM 9380 C C . ALA B 1 306 ? 55.625 -17.656 9.398 1 74.69 306 ALA B C 1
ATOM 9382 O O . ALA B 1 306 ? 56.594 -18.281 8.969 1 74.69 306 ALA B O 1
ATOM 9383 N N . GLY B 1 307 ? 55.281 -16.453 8.875 1 70.31 307 GLY B N 1
ATOM 9384 C CA . GLY B 1 307 ? 56.219 -15.695 8.039 1 70.31 307 GLY B CA 1
ATOM 9385 C C . GLY B 1 307 ? 55.906 -15.812 6.559 1 70.31 307 GLY B C 1
ATOM 9386 O O . GLY B 1 307 ? 56.406 -15.023 5.754 1 70.31 307 GLY B O 1
ATOM 9387 N N . ASP B 1 308 ? 55.125 -16.859 6.184 1 78.25 308 ASP B N 1
ATOM 9388 C CA . ASP B 1 308 ? 54.781 -17.047 4.781 1 78.25 308 ASP B CA 1
ATOM 9389 C C . ASP B 1 308 ? 53.406 -16.406 4.469 1 78.25 308 ASP B C 1
ATOM 9391 O O . ASP B 1 308 ? 52.438 -16.594 5.203 1 78.25 308 ASP B O 1
ATOM 9395 N N . LEU B 1 309 ? 53.438 -15.586 3.436 1 82.94 309 LEU B N 1
ATOM 9396 C CA . LEU B 1 309 ? 52.188 -14.93 3.027 1 82.94 309 LEU B CA 1
ATOM 9397 C C . LEU B 1 309 ? 51.406 -15.828 2.092 1 82.94 309 LEU B C 1
ATOM 9399 O O . LEU B 1 309 ? 51.875 -16.188 1.015 1 82.94 309 LEU B O 1
ATOM 9403 N N . ARG B 1 310 ? 50.281 -16.25 2.549 1 85.69 310 ARG B N 1
ATOM 9404 C CA . ARG B 1 310 ? 49.375 -17.062 1.744 1 85.69 310 ARG B CA 1
ATOM 9405 C C . ARG B 1 310 ? 48.156 -16.25 1.292 1 85.69 310 ARG B C 1
ATOM 9407 O O . ARG B 1 310 ? 47.531 -15.586 2.104 1 85.69 310 ARG B O 1
ATOM 9414 N N . SER B 1 311 ? 47.938 -16.375 0.041 1 85.94 311 SER B N 1
ATOM 9415 C CA . SER B 1 311 ? 46.781 -15.656 -0.505 1 85.94 311 SER B CA 1
ATOM 9416 C C . SER B 1 311 ? 45.469 -16.312 -0.109 1 85.94 311 SER B C 1
ATOM 9418 O O . SER B 1 311 ? 45.281 -17.516 -0.323 1 85.94 311 SER B O 1
ATOM 9420 N N . LEU B 1 312 ? 44.625 -15.602 0.537 1 82.06 312 LEU B N 1
ATOM 9421 C CA . LEU B 1 312 ? 43.312 -16.094 0.943 1 82.06 312 LEU B CA 1
ATOM 9422 C C . LEU B 1 312 ? 42.25 -15.766 -0.108 1 82.06 312 LEU B C 1
ATOM 9424 O O . LEU B 1 312 ? 41.312 -16.531 -0.304 1 82.06 312 LEU B O 1
ATOM 9428 N N . PHE B 1 313 ? 42.344 -14.562 -0.704 1 86.56 313 PHE B N 1
ATOM 9429 C CA . PHE B 1 313 ? 41.344 -14.117 -1.659 1 86.56 313 PHE B CA 1
ATOM 9430 C C . PHE B 1 313 ? 41.875 -12.977 -2.514 1 86.56 313 PHE B C 1
ATOM 9432 O O . PHE B 1 313 ? 42.594 -12.109 -2.02 1 86.56 313 PHE B O 1
ATOM 9439 N N . THR B 1 314 ? 41.594 -13.086 -3.801 1 84.88 314 THR B N 1
ATOM 9440 C CA . THR B 1 314 ? 41.875 -12 -4.727 1 84.88 314 THR B CA 1
ATOM 9441 C C . THR B 1 314 ? 40.625 -11.523 -5.441 1 84.88 314 THR B C 1
ATOM 9443 O O . THR B 1 314 ? 39.781 -12.336 -5.816 1 84.88 314 THR B O 1
ATOM 9446 N N . GLY B 1 315 ? 40.5 -10.242 -5.508 1 84.06 315 GLY B N 1
ATOM 9447 C CA . GLY B 1 315 ? 39.312 -9.703 -6.18 1 84.06 315 GLY B CA 1
ATOM 9448 C C . GLY B 1 315 ? 39.562 -8.336 -6.789 1 84.06 315 GLY B C 1
ATOM 9449 O O . GLY B 1 315 ? 40.656 -7.797 -6.703 1 84.06 315 GLY B O 1
ATOM 9450 N N . GLU B 1 316 ? 38.531 -7.918 -7.531 1 78.81 316 GLU B N 1
ATOM 9451 C CA . GLU B 1 316 ? 38.562 -6.578 -8.109 1 78.81 316 GLU B CA 1
ATOM 9452 C C . GLU B 1 316 ? 37.625 -5.629 -7.348 1 78.81 316 GLU B C 1
ATOM 9454 O O . GLU B 1 316 ? 36.688 -6.066 -6.68 1 78.81 316 GLU B O 1
ATOM 9459 N N . TYR B 1 317 ? 38.031 -4.41 -7.234 1 79.12 317 TYR B N 1
ATOM 9460 C CA . TYR B 1 317 ? 37.156 -3.412 -6.613 1 79.12 317 TYR B CA 1
ATOM 9461 C C . TYR B 1 317 ? 36.844 -2.287 -7.59 1 79.12 317 TYR B C 1
ATOM 9463 O O . TYR B 1 317 ? 37.469 -2.16 -8.633 1 79.12 317 TYR B O 1
ATOM 9471 N N . ASP B 1 318 ? 35.656 -1.59 -7.379 1 70.38 318 ASP B N 1
ATOM 9472 C CA . ASP B 1 318 ? 35.094 -0.568 -8.258 1 70.38 318 ASP B CA 1
ATOM 9473 C C . ASP B 1 318 ? 35.688 0.801 -7.969 1 70.38 318 ASP B C 1
ATOM 9475 O O . ASP B 1 318 ? 35.5 1.358 -6.887 1 70.38 318 ASP B O 1
ATOM 9479 N N . ASN B 1 319 ? 36.469 1.258 -8.945 1 61.41 319 ASN B N 1
ATOM 9480 C CA . ASN B 1 319 ? 37.125 2.564 -8.812 1 61.41 319 ASN B CA 1
ATOM 9481 C C . ASN B 1 319 ? 36.219 3.678 -9.367 1 61.41 319 ASN B C 1
ATOM 9483 O O . ASN B 1 319 ? 36.438 4.855 -9.062 1 61.41 319 ASN B O 1
ATOM 9487 N N . ILE B 1 320 ? 35.375 3.279 -10.32 1 55.91 320 ILE B N 1
ATOM 9488 C CA . ILE B 1 320 ? 34.688 4.32 -11.055 1 55.91 320 ILE B CA 1
ATOM 9489 C C . ILE B 1 320 ? 33.188 4.262 -10.719 1 55.91 320 ILE B C 1
ATOM 9491 O O . ILE B 1 320 ? 32.344 4.777 -11.469 1 55.91 320 ILE B O 1
ATOM 9495 N N . GLN B 1 321 ? 32.844 3.707 -9.562 1 57.72 321 GLN B N 1
ATOM 9496 C CA . GLN B 1 321 ? 31.453 3.664 -9.07 1 57.72 321 GLN B CA 1
ATOM 9497 C C . GLN B 1 321 ? 30.547 2.971 -10.078 1 57.72 321 GLN B C 1
ATOM 9499 O O . GLN B 1 321 ? 29.469 3.477 -10.391 1 57.72 321 GLN B O 1
ATOM 9504 N N . THR B 1 322 ? 31.062 2.012 -10.602 1 50.09 322 THR B N 1
ATOM 9505 C CA . THR B 1 322 ? 30.281 1.258 -11.578 1 50.09 322 THR B CA 1
ATOM 9506 C C . THR B 1 322 ? 29.25 0.377 -10.875 1 50.09 322 THR B C 1
ATOM 9508 O O . THR B 1 322 ? 28.359 -0.182 -11.523 1 50.09 322 THR B O 1
ATOM 9511 N N . LEU B 1 323 ? 29.469 0.437 -9.578 1 56.75 323 LEU B N 1
ATOM 9512 C CA . LEU B 1 323 ? 28.594 -0.482 -8.852 1 56.75 323 LEU B CA 1
ATOM 9513 C C . LEU B 1 323 ? 27.141 -0.02 -8.914 1 56.75 323 LEU B C 1
ATOM 9515 O O . LEU B 1 323 ? 26.234 -0.769 -8.555 1 56.75 323 LEU B O 1
ATOM 9519 N N . GLY B 1 324 ? 26.828 1.075 -9.664 1 62.22 324 GLY B N 1
ATOM 9520 C CA . GLY B 1 324 ? 25.453 1.534 -9.773 1 62.22 324 GLY B CA 1
ATOM 9521 C C . GLY B 1 324 ? 24.766 1.646 -8.43 1 62.22 324 GLY B C 1
ATOM 9522 O O . GLY B 1 324 ? 23.562 1.348 -8.32 1 62.22 324 GLY B O 1
ATOM 9523 N N . SER B 1 325 ? 25.484 1.762 -7.375 1 79.12 325 SER B N 1
ATOM 9524 C CA . SER B 1 325 ? 24.953 1.873 -6.023 1 79.12 325 SER B CA 1
ATOM 9525 C C . SER B 1 325 ? 25.156 3.273 -5.457 1 79.12 325 SER B C 1
ATOM 9527 O O . SER B 1 325 ? 26.203 3.891 -5.684 1 79.12 325 SER B O 1
ATOM 9529 N N . GLU B 1 326 ? 24.109 3.85 -4.852 1 81.19 326 GLU B N 1
ATOM 9530 C CA . GLU B 1 326 ? 24.156 5.203 -4.305 1 81.19 326 GLU B CA 1
ATOM 9531 C C . GLU B 1 326 ? 24.031 5.195 -2.785 1 81.19 326 GLU B C 1
ATOM 9533 O O . GLU B 1 326 ? 23.328 4.348 -2.225 1 81.19 326 GLU B O 1
ATOM 9538 N N . PRO B 1 327 ? 24.734 6.113 -2.203 1 86.06 327 PRO B N 1
ATOM 9539 C CA . PRO B 1 327 ? 24.594 6.223 -0.749 1 86.06 327 PRO B CA 1
ATOM 9540 C C . PRO B 1 327 ? 23.172 6.582 -0.314 1 86.06 327 PRO B C 1
ATOM 9542 O O . PRO B 1 327 ? 22.438 7.242 -1.061 1 86.06 327 PRO B O 1
ATOM 9545 N N . ARG B 1 328 ? 22.75 6.152 0.886 1 88.94 328 ARG B N 1
ATOM 9546 C CA . ARG B 1 328 ? 21.422 6.422 1.411 1 88.94 328 ARG B CA 1
ATOM 9547 C C . ARG B 1 328 ? 21.5 7.203 2.719 1 88.94 328 ARG B C 1
ATOM 9549 O O . ARG B 1 328 ? 20.531 7.238 3.482 1 88.94 328 ARG B O 1
ATOM 9556 N N . VAL B 1 329 ? 22.578 7.84 2.977 1 88.38 329 VAL B N 1
ATOM 9557 C CA . VAL B 1 329 ? 22.719 8.633 4.191 1 88.38 329 VAL B CA 1
ATOM 9558 C C . VAL B 1 329 ? 22.312 10.078 3.912 1 88.38 329 VAL B C 1
ATOM 9560 O O . VAL B 1 329 ? 22.328 10.523 2.762 1 88.38 329 VAL B O 1
ATOM 9563 N N . ARG B 1 330 ? 21.953 10.75 4.91 1 89.62 330 ARG B N 1
ATOM 9564 C CA . ARG B 1 330 ? 21.594 12.164 4.789 1 89.62 330 ARG B CA 1
ATOM 9565 C C . ARG B 1 330 ? 22.766 12.984 4.281 1 89.62 330 ARG B C 1
ATOM 9567 O O . ARG B 1 330 ? 23.922 12.672 4.578 1 89.62 330 ARG B O 1
ATOM 9574 N N . THR B 1 331 ? 22.469 13.984 3.516 1 86.62 331 THR B N 1
ATOM 9575 C CA . THR B 1 331 ? 23.5 14.812 2.92 1 86.62 331 THR B CA 1
ATOM 9576 C C . THR B 1 331 ? 23.281 16.281 3.26 1 86.62 331 THR B C 1
ATOM 9578 O O . THR B 1 331 ? 22.188 16.672 3.66 1 86.62 331 THR B O 1
ATOM 9581 N N . LYS B 1 332 ? 24.328 16.984 3.088 1 88.12 332 LYS B N 1
ATOM 9582 C CA . LYS B 1 332 ? 24.234 18.422 3.344 1 88.12 332 LYS B CA 1
ATOM 9583 C C . LYS B 1 332 ? 23.375 19.109 2.301 1 88.12 332 LYS B C 1
ATOM 9585 O O . LYS B 1 332 ? 23.203 18.609 1.188 1 88.12 332 LYS B O 1
ATOM 9590 N N . LEU B 1 333 ? 22.906 20.234 2.697 1 91.56 333 LEU B N 1
ATOM 9591 C CA . LEU B 1 333 ? 22.156 21.078 1.78 1 91.56 333 LEU B CA 1
ATOM 9592 C C . LEU B 1 333 ? 23.031 21.5 0.598 1 91.56 333 LEU B C 1
ATOM 9594 O O . LEU B 1 333 ? 24.219 21.781 0.764 1 91.56 333 LEU B O 1
ATOM 9598 N N . TYR B 1 334 ? 22.469 21.516 -0.587 1 91.19 334 TYR B N 1
ATOM 9599 C CA . TYR B 1 334 ? 23.016 22.047 -1.829 1 91.19 334 TYR B CA 1
ATOM 9600 C C . TYR B 1 334 ? 24.109 21.141 -2.369 1 91.19 334 TYR B C 1
ATOM 9602 O O . TYR B 1 334 ? 24.938 21.562 -3.176 1 91.19 334 TYR B O 1
ATOM 9610 N N . GLU B 1 335 ? 24.172 19.938 -1.825 1 85.94 335 GLU B N 1
ATOM 9611 C CA . GLU B 1 335 ? 25.031 18.938 -2.455 1 85.94 335 GLU B CA 1
ATOM 9612 C C . GLU B 1 335 ? 24.297 18.25 -3.605 1 85.94 335 GLU B C 1
ATOM 9614 O O . GLU B 1 335 ? 23.281 17.609 -3.4 1 85.94 335 GLU B O 1
ATOM 9619 N N . SER B 1 336 ? 24.812 18.359 -4.793 1 83.81 336 SER B N 1
ATOM 9620 C CA . SER B 1 336 ? 24.141 17.844 -5.977 1 83.81 336 SER B CA 1
ATOM 9621 C C . SER B 1 336 ? 24.594 16.422 -6.281 1 83.81 336 SER B C 1
ATOM 9623 O O . SER B 1 336 ? 25.781 16.125 -6.273 1 83.81 336 SER B O 1
ATOM 9625 N N . PRO B 1 337 ? 23.656 15.562 -6.527 1 79 337 PRO B N 1
ATOM 9626 C CA . PRO B 1 337 ? 24.016 14.211 -6.961 1 79 337 PRO B CA 1
ATOM 9627 C C . PRO B 1 337 ? 24.281 14.117 -8.461 1 79 337 PRO B C 1
ATOM 9629 O O . PRO B 1 337 ? 24.719 13.078 -8.953 1 79 337 PRO B O 1
ATOM 9632 N N . PHE B 1 338 ? 24.016 15.227 -9.211 1 81.12 338 PHE B N 1
ATOM 9633 C CA . PHE B 1 338 ? 24.141 15.219 -10.664 1 81.12 338 PHE B CA 1
ATOM 9634 C C . PHE B 1 338 ? 25.594 15.398 -11.086 1 81.12 338 PHE B C 1
ATOM 9636 O O . PHE B 1 338 ? 26.359 16.078 -10.406 1 81.12 338 PHE B O 1
ATOM 9643 N N . ARG B 1 339 ? 25.797 14.727 -12.281 1 78.44 339 ARG B N 1
ATOM 9644 C CA . ARG B 1 339 ? 27.156 14.805 -12.805 1 78.44 339 ARG B CA 1
ATOM 9645 C C . ARG B 1 339 ? 27.156 15.242 -14.266 1 78.44 339 ARG B C 1
ATOM 9647 O O . ARG B 1 339 ? 26.266 14.891 -15.023 1 78.44 339 ARG B O 1
ATOM 9654 N N . TYR B 1 340 ? 28.172 16.062 -14.508 1 86.56 340 TYR B N 1
ATOM 9655 C CA . TYR B 1 340 ? 28.375 16.531 -15.875 1 86.56 340 TYR B CA 1
ATOM 9656 C C . TYR B 1 340 ? 29.656 15.961 -16.469 1 86.56 340 TYR B C 1
ATOM 9658 O O . TYR B 1 340 ? 30.594 15.633 -15.727 1 86.56 340 TYR B O 1
ATOM 9666 N N . PRO B 1 341 ? 29.672 15.82 -17.828 1 82.81 341 PRO B N 1
ATOM 9667 C CA . PRO B 1 341 ? 30.922 15.414 -18.469 1 82.81 341 PRO B CA 1
ATOM 9668 C C . PRO B 1 341 ? 32.062 16.375 -18.172 1 82.81 341 PRO B C 1
ATOM 9670 O O . PRO B 1 341 ? 31.859 17.562 -17.953 1 82.81 341 PRO B O 1
ATOM 9673 N N . GLN B 1 342 ? 33.344 15.914 -18.188 1 78.38 342 GLN B N 1
ATOM 9674 C CA . GLN B 1 342 ? 34.562 16.641 -17.75 1 78.38 342 GLN B CA 1
ATOM 9675 C C . GLN B 1 342 ? 34.75 17.922 -18.562 1 78.38 342 GLN B C 1
ATOM 9677 O O . GLN B 1 342 ? 35.125 18.953 -18.031 1 78.38 342 GLN B O 1
ATOM 9682 N N . GLY B 1 343 ? 34.5 17.953 -19.828 1 78.19 343 GLY B N 1
ATOM 9683 C CA . GLY B 1 343 ? 34.75 19.109 -20.672 1 78.19 343 GLY B CA 1
ATOM 9684 C C . GLY B 1 343 ? 33.875 20.312 -20.328 1 78.19 343 GLY B C 1
ATOM 9685 O O . GLY B 1 343 ? 34.281 21.453 -20.531 1 78.19 343 GLY B O 1
ATOM 9686 N N . CYS B 1 344 ? 32.75 20.078 -19.703 1 87.25 344 CYS B N 1
ATOM 9687 C CA . CYS B 1 344 ? 31.812 21.172 -19.453 1 87.25 344 CYS B CA 1
ATOM 9688 C C . CYS B 1 344 ? 31.391 21.203 -17.984 1 87.25 344 CYS B C 1
ATOM 9690 O O . CYS B 1 344 ? 30.531 22 -17.594 1 87.25 344 CYS B O 1
ATOM 9692 N N . ARG B 1 345 ? 32 20.531 -17.156 1 86.94 345 ARG B N 1
ATOM 9693 C CA . ARG B 1 345 ? 31.562 20.297 -15.781 1 86.94 345 ARG B CA 1
ATOM 9694 C C . ARG B 1 345 ? 31.531 21.594 -14.977 1 86.94 345 ARG B C 1
ATOM 9696 O O . ARG B 1 345 ? 30.484 21.984 -14.445 1 86.94 345 ARG B O 1
ATOM 9703 N N . LYS B 1 346 ? 32.656 22.234 -14.898 1 85.62 346 LYS B N 1
ATOM 9704 C CA . LYS B 1 346 ? 32.75 23.438 -14.07 1 85.62 346 LYS B CA 1
ATOM 9705 C C . LYS B 1 346 ? 31.75 24.5 -14.547 1 85.62 346 LYS B C 1
ATOM 9707 O O . LYS B 1 346 ? 31.094 25.156 -13.727 1 85.62 346 LYS B O 1
ATOM 9712 N N . ARG B 1 347 ? 31.703 24.625 -15.758 1 88.44 347 ARG B N 1
ATOM 9713 C CA . ARG B 1 347 ? 30.812 25.641 -16.328 1 88.44 347 ARG B CA 1
ATOM 9714 C C . ARG B 1 347 ? 29.344 25.312 -16.016 1 88.44 347 ARG B C 1
ATOM 9716 O O . ARG B 1 347 ? 28.594 26.188 -15.578 1 88.44 347 ARG B O 1
ATOM 9723 N N . MET B 1 348 ? 28.969 24.125 -16.25 1 92.31 348 MET B N 1
ATOM 9724 C CA . MET B 1 348 ? 27.578 23.719 -16.062 1 92.31 348 MET B CA 1
ATOM 9725 C C . MET B 1 348 ? 27.203 23.75 -14.578 1 92.31 348 MET B C 1
ATOM 9727 O O . MET B 1 348 ? 26.078 24.109 -14.227 1 92.31 348 MET B O 1
ATOM 9731 N N . GLU B 1 349 ? 28.172 23.438 -13.734 1 91.25 349 GLU B N 1
ATOM 9732 C CA . GLU B 1 349 ? 27.922 23.484 -12.297 1 91.25 349 GLU B CA 1
ATOM 9733 C C . GLU B 1 349 ? 27.656 24.906 -11.82 1 91.25 349 GLU B C 1
ATOM 9735 O O . GLU B 1 349 ? 26.75 25.156 -11.023 1 91.25 349 GLU B O 1
ATOM 9740 N N . ILE B 1 350 ? 28.406 25.75 -12.32 1 93.38 350 ILE B N 1
ATOM 9741 C CA . ILE B 1 350 ? 28.234 27.156 -11.953 1 93.38 350 ILE B CA 1
ATOM 9742 C C . ILE B 1 350 ? 26.906 27.672 -12.516 1 93.38 350 ILE B C 1
ATOM 9744 O O . ILE B 1 350 ? 26.172 28.391 -11.82 1 93.38 350 ILE B O 1
ATOM 9748 N N . GLN B 1 351 ? 26.656 27.312 -13.742 1 94.5 351 GLN B N 1
ATOM 9749 C CA . GLN B 1 351 ? 25.438 27.797 -14.391 1 94.5 351 GLN B CA 1
ATOM 9750 C C . GLN B 1 351 ? 24.188 27.312 -13.656 1 94.5 351 GLN B C 1
ATOM 9752 O O . GLN B 1 351 ? 23.266 28.094 -13.406 1 94.5 351 GLN B O 1
ATOM 9757 N N . SER B 1 352 ? 24.156 26.062 -13.312 1 94.19 352 SER B N 1
ATOM 9758 C CA . SER B 1 352 ? 23 25.516 -12.625 1 94.19 352 SER B CA 1
ATOM 9759 C C . SER B 1 352 ? 22.859 26.078 -11.219 1 94.19 352 SER B C 1
ATOM 9761 O O . SER B 1 352 ? 21.75 26.422 -10.789 1 94.19 352 SER B O 1
ATOM 9763 N N . LEU B 1 353 ? 23.938 26.172 -10.523 1 95 353 LEU B N 1
ATOM 9764 C CA . LEU B 1 353 ? 23.938 26.688 -9.156 1 95 353 LEU B CA 1
ATOM 9765 C C . LEU B 1 353 ? 23.5 28.141 -9.125 1 95 353 LEU B C 1
ATOM 9767 O O . LEU B 1 353 ? 22.641 28.531 -8.32 1 95 353 LEU B O 1
ATOM 9771 N N . ARG B 1 354 ? 24.062 28.938 -10 1 96.25 354 ARG B N 1
ATOM 9772 C CA . ARG B 1 354 ? 23.734 30.359 -10.047 1 96.25 354 ARG B CA 1
ATOM 9773 C C . ARG B 1 354 ? 22.281 30.562 -10.492 1 96.25 354 ARG B C 1
ATOM 9775 O O . ARG B 1 354 ? 21.609 31.469 -10 1 96.25 354 ARG B O 1
ATOM 9782 N N . THR B 1 355 ? 21.875 29.812 -11.422 1 96.5 355 THR B N 1
ATOM 9783 C CA . THR B 1 355 ? 20.469 29.906 -11.844 1 96.5 355 THR B CA 1
ATOM 9784 C C . THR B 1 355 ? 19.547 29.578 -10.68 1 96.5 355 THR B C 1
ATOM 9786 O O . THR B 1 355 ? 18.547 30.266 -10.477 1 96.5 355 THR B O 1
ATOM 9789 N N . GLY B 1 356 ? 19.859 28.531 -9.914 1 95.81 356 GLY B N 1
ATOM 9790 C CA . GLY B 1 356 ? 19.094 28.203 -8.734 1 95.81 356 GLY B CA 1
ATOM 9791 C C . GLY B 1 356 ? 19.094 29.312 -7.695 1 95.81 356 GLY B C 1
ATOM 9792 O O . GLY B 1 356 ? 18.047 29.594 -7.09 1 95.81 356 GLY B O 1
ATOM 9793 N N . GLN B 1 357 ? 20.188 29.922 -7.527 1 97 357 GLN B N 1
ATOM 9794 C CA . GLN B 1 357 ? 20.328 31.016 -6.578 1 97 357 GLN B CA 1
ATOM 9795 C C . GLN B 1 357 ? 19.469 32.219 -6.98 1 97 357 GLN B C 1
ATOM 9797 O O . GLN B 1 357 ? 18.797 32.812 -6.141 1 97 357 GLN B O 1
ATOM 9802 N N . GLU B 1 358 ? 19.484 32.562 -8.258 1 96.81 358 GLU B N 1
ATOM 9803 C CA . GLU B 1 358 ? 18.719 33.719 -8.742 1 96.81 358 GLU B CA 1
ATOM 9804 C C . GLU B 1 358 ? 17.219 33.438 -8.688 1 96.81 358 GLU B C 1
ATOM 9806 O O . GLU B 1 358 ? 16.438 34.344 -8.414 1 96.81 358 GLU B O 1
ATOM 9811 N N . LEU B 1 359 ? 16.828 32.25 -9.016 1 96.44 359 LEU B N 1
ATOM 9812 C CA . LEU B 1 359 ? 15.422 31.891 -8.883 1 96.44 359 LEU B CA 1
ATOM 9813 C C . LEU B 1 359 ? 14.969 32.031 -7.434 1 96.44 359 LEU B C 1
ATOM 9815 O O . LEU B 1 359 ? 13.875 32.531 -7.172 1 96.44 359 LEU B O 1
ATOM 9819 N N . LEU B 1 360 ? 15.836 31.531 -6.531 1 97.31 360 LEU B N 1
ATOM 9820 C CA . LEU B 1 360 ? 15.523 31.625 -5.109 1 97.31 360 LEU B CA 1
ATOM 9821 C C . LEU B 1 360 ? 15.461 33.062 -4.652 1 97.31 360 LEU B C 1
ATOM 9823 O O . LEU B 1 360 ? 14.594 33.438 -3.857 1 97.31 360 LEU B O 1
ATOM 9827 N N . ARG B 1 361 ? 16.344 33.875 -5.105 1 96.62 361 ARG B N 1
ATOM 9828 C CA . ARG B 1 361 ? 16.359 35.281 -4.785 1 96.62 361 ARG B CA 1
ATOM 9829 C C . ARG B 1 361 ? 15.086 35.969 -5.273 1 96.62 361 ARG B C 1
ATOM 9831 O O . ARG B 1 361 ? 14.484 36.781 -4.547 1 96.62 361 ARG B O 1
ATOM 9838 N N . TRP B 1 362 ? 14.766 35.719 -6.445 1 96.5 362 TRP B N 1
ATOM 9839 C CA . TRP B 1 362 ? 13.531 36.25 -7.012 1 96.5 362 TRP B CA 1
ATOM 9840 C C . TRP B 1 362 ? 12.336 35.844 -6.152 1 96.5 362 TRP B C 1
ATOM 9842 O O . TRP B 1 362 ? 11.531 36.719 -5.77 1 96.5 362 TRP B O 1
ATOM 9852 N N . PHE B 1 363 ? 12.203 34.594 -5.809 1 96.44 363 PHE B N 1
ATOM 9853 C CA . PHE B 1 363 ? 11.094 34.062 -5.023 1 96.44 363 PHE B CA 1
ATOM 9854 C C . PHE B 1 363 ? 11.023 34.75 -3.664 1 96.44 363 PHE B C 1
ATOM 9856 O O . PHE B 1 363 ? 9.953 35.188 -3.24 1 96.44 363 PHE B O 1
ATOM 9863 N N . CYS B 1 364 ? 12.125 34.906 -3.002 1 96.25 364 CYS B N 1
ATOM 9864 C CA . CYS B 1 364 ? 12.195 35.469 -1.667 1 96.25 364 CYS B CA 1
ATOM 9865 C C . CYS B 1 364 ? 11.867 36.969 -1.702 1 96.25 364 CYS B C 1
ATOM 9867 O O . CYS B 1 364 ? 11.398 37.531 -0.709 1 96.25 364 CYS B O 1
ATOM 9869 N N . SER B 1 365 ? 12.039 37.594 -2.82 1 94.44 365 SER B N 1
ATOM 9870 C CA . SER B 1 365 ? 11.883 39.031 -2.916 1 94.44 365 SER B CA 1
ATOM 9871 C C . SER B 1 365 ? 10.453 39.406 -3.273 1 94.44 365 SER B C 1
ATOM 9873 O O . SER B 1 365 ? 10.102 40.594 -3.283 1 94.44 365 SER B O 1
ATOM 9875 N N . LEU B 1 366 ? 9.648 38.5 -3.559 1 95.12 366 LEU B N 1
ATOM 9876 C CA . LEU B 1 366 ? 8.281 38.781 -3.998 1 95.12 366 LEU B CA 1
ATOM 9877 C C . LEU B 1 366 ? 7.465 39.406 -2.865 1 95.12 366 LEU B C 1
ATOM 9879 O O . LEU B 1 366 ? 7.434 38.875 -1.757 1 95.12 366 LEU B O 1
ATOM 9883 N N . PRO B 1 367 ? 6.793 40.469 -3.098 1 93.75 367 PRO B N 1
ATOM 9884 C CA . PRO B 1 367 ? 5.883 41.031 -2.096 1 93.75 367 PRO B CA 1
ATOM 9885 C C . PRO B 1 367 ? 4.66 40.125 -1.85 1 93.75 367 PRO B C 1
ATOM 9887 O O . PRO B 1 367 ? 4.195 39.438 -2.762 1 93.75 367 PRO B O 1
ATOM 9890 N N . ILE B 1 368 ? 4.199 40.188 -0.656 1 92.5 368 ILE B N 1
ATOM 9891 C CA . ILE B 1 368 ? 3.062 39.344 -0.307 1 92.5 368 ILE B CA 1
ATOM 9892 C C . ILE B 1 368 ? 1.855 40.219 0.037 1 92.5 368 ILE B C 1
ATOM 9894 O O . ILE B 1 368 ? 2.01 41.344 0.503 1 92.5 368 ILE B O 1
ATOM 9898 N N . LYS B 1 369 ? 0.735 39.656 -0.345 1 86.75 369 LYS B N 1
ATOM 9899 C CA . LYS B 1 369 ? -0.56 40.25 0 1 86.75 369 LYS B CA 1
ATOM 9900 C C . LYS B 1 369 ? -1.448 39.219 0.706 1 86.75 369 LYS B C 1
ATOM 9902 O O . LYS B 1 369 ? -1.341 38 0.456 1 86.75 369 LYS B O 1
ATOM 9907 N N . LYS B 1 370 ? -2.244 39.719 1.642 1 82.31 370 LYS B N 1
ATOM 9908 C CA . LYS B 1 370 ? -3.146 38.844 2.387 1 82.31 370 LYS B CA 1
ATOM 9909 C C . LYS B 1 370 ? -4.188 38.188 1.465 1 82.31 370 LYS B C 1
ATOM 9911 O O . LYS B 1 370 ? -4.668 38.844 0.53 1 82.31 370 LYS B O 1
ATOM 9916 N N . GLU B 1 371 ? -4.359 36.875 1.678 1 78.56 371 GLU B N 1
ATOM 9917 C CA . GLU B 1 371 ? -5.402 36.156 0.963 1 78.56 371 GLU B CA 1
ATOM 9918 C C . GLU B 1 371 ? -6.68 36.062 1.792 1 78.56 371 GLU B C 1
ATOM 9920 O O . GLU B 1 371 ? -6.715 35.375 2.812 1 78.56 371 GLU B O 1
ATOM 9925 N N . SER B 1 372 ? -7.73 36.656 1.435 1 67 372 SER B N 1
ATOM 9926 C CA . SER B 1 372 ? -8.914 36.812 2.266 1 67 372 SER B CA 1
ATOM 9927 C C . SER B 1 372 ? -9.82 35.594 2.199 1 67 372 SER B C 1
ATOM 9929 O O . SER B 1 372 ? -10.641 35.375 3.092 1 67 372 SER B O 1
ATOM 9931 N N . MET B 1 373 ? -9.703 34.719 1.222 1 64.62 373 MET B N 1
ATOM 9932 C CA . MET B 1 373 ? -10.727 33.688 1.052 1 64.62 373 MET B CA 1
ATOM 9933 C C . MET B 1 373 ? -10.125 32.312 1.192 1 64.62 373 MET B C 1
ATOM 9935 O O . MET B 1 373 ? -10.828 31.312 1.066 1 64.62 373 MET B O 1
ATOM 9939 N N . GLY B 1 374 ? -8.969 32.25 1.579 1 64.75 374 GLY B N 1
ATOM 9940 C CA . GLY B 1 374 ? -8.367 30.922 1.567 1 64.75 374 GLY B CA 1
ATOM 9941 C C . GLY B 1 374 ? -8.719 30.094 2.789 1 64.75 374 GLY B C 1
ATOM 9942 O O . GLY B 1 374 ? -8.898 30.625 3.883 1 64.75 374 GLY B O 1
ATOM 9943 N N . SER B 1 375 ? -9.016 28.719 2.6 1 73.12 375 SER B N 1
ATOM 9944 C CA . SER B 1 375 ? -9.344 27.797 3.688 1 73.12 375 SER B CA 1
ATOM 9945 C C . SER B 1 375 ? -8.078 27.281 4.367 1 73.12 375 SER B C 1
ATOM 9947 O O . SER B 1 375 ? -8.141 26.719 5.465 1 73.12 375 SER B O 1
ATOM 9949 N N . ARG B 1 376 ? -6.945 27.562 3.846 1 82.88 376 ARG B N 1
ATOM 9950 C CA . ARG B 1 376 ? -5.652 27.141 4.387 1 82.88 376 ARG B CA 1
ATOM 9951 C C . ARG B 1 376 ? -4.68 28.312 4.441 1 82.88 376 ARG B C 1
ATOM 9953 O O . ARG B 1 376 ? -4.949 29.375 3.883 1 82.88 376 ARG B O 1
ATOM 9960 N N . LEU B 1 377 ? -3.648 28.078 5.203 1 89.69 377 LEU B N 1
ATOM 9961 C CA . LEU B 1 377 ? -2.633 29.125 5.301 1 89.69 377 LEU B CA 1
ATOM 9962 C C . LEU B 1 377 ? -2.006 29.406 3.938 1 89.69 377 LEU B C 1
ATOM 9964 O O . LEU B 1 377 ? -1.421 28.5 3.326 1 89.69 377 LEU B O 1
ATOM 9968 N N . SER B 1 378 ? -2.277 30.562 3.41 1 91 378 SER B N 1
ATOM 9969 C CA . SER B 1 378 ? -1.764 30.969 2.107 1 91 378 SER B CA 1
ATOM 9970 C C . SER B 1 378 ? -1.683 32.469 1.994 1 91 378 SER B C 1
ATOM 9972 O O . SER B 1 378 ? -2.285 33.188 2.793 1 91 378 SER B O 1
ATOM 9974 N N . PHE B 1 379 ? -0.913 32.938 1.04 1 93 379 PHE B N 1
ATOM 9975 C CA . PHE B 1 379 ? -0.754 34.344 0.736 1 93 379 PHE B CA 1
ATOM 9976 C C . PHE B 1 379 ? -0.764 34.594 -0.769 1 93 379 PHE B C 1
ATOM 9978 O O . PHE B 1 379 ? -0.456 33.688 -1.547 1 93 379 PHE B O 1
ATOM 9985 N N . LYS B 1 380 ? -1.165 35.719 -1.149 1 91.38 380 LYS B N 1
ATOM 9986 C CA . LYS B 1 380 ? -0.977 36.156 -2.533 1 91.38 380 LYS B CA 1
ATOM 9987 C C . LYS B 1 380 ? 0.407 36.75 -2.736 1 91.38 380 LYS B C 1
ATOM 9989 O O . LYS B 1 380 ? 0.942 37.406 -1.838 1 91.38 380 LYS B O 1
ATOM 9994 N N . VAL B 1 381 ? 0.935 36.438 -3.852 1 94.25 381 VAL B N 1
ATOM 9995 C CA . VAL B 1 381 ? 2.236 37 -4.203 1 94.25 381 VAL B CA 1
ATOM 9996 C C . VAL B 1 381 ? 2.09 37.938 -5.406 1 94.25 381 VAL B C 1
ATOM 9998 O O . VAL B 1 381 ? 1.335 37.656 -6.336 1 94.25 381 VAL B O 1
ATOM 10001 N N . LEU B 1 382 ? 2.789 39.031 -5.34 1 93 382 LEU B N 1
ATOM 10002 C CA . LEU B 1 382 ? 2.781 40 -6.434 1 93 382 LEU B CA 1
ATOM 10003 C C . LEU B 1 382 ? 4.047 39.875 -7.273 1 93 382 LEU B C 1
ATOM 10005 O O . LEU B 1 382 ? 5.152 39.781 -6.73 1 93 382 LEU B O 1
ATOM 10009 N N . LEU B 1 383 ? 3.828 39.781 -8.586 1 92.75 383 LEU B N 1
ATOM 10010 C CA . LEU B 1 383 ? 4.953 39.594 -9.492 1 92.75 383 LEU B CA 1
ATOM 10011 C C . LEU B 1 383 ? 5.484 40.906 -10 1 92.75 383 LEU B C 1
ATOM 10013 O O . LEU B 1 383 ? 6.543 40.969 -10.633 1 92.75 383 LEU B O 1
ATOM 10017 N N . ALA B 1 384 ? 4.734 41.938 -9.875 1 80.44 384 ALA B N 1
ATOM 10018 C CA . ALA B 1 384 ? 5.18 43.312 -10.219 1 80.44 384 ALA B CA 1
ATOM 10019 C C . ALA B 1 384 ? 5.223 44.188 -8.992 1 80.44 384 ALA B C 1
ATOM 10021 O O . ALA B 1 384 ? 4.52 43.938 -8.008 1 80.44 384 ALA B O 1
ATOM 10022 N N . PRO B 1 385 ? 6.293 45 -9.039 1 66.88 385 PRO B N 1
ATOM 10023 C CA . PRO B 1 385 ? 6.387 45.875 -7.875 1 66.88 385 PRO B CA 1
ATOM 10024 C C . PRO B 1 385 ? 5.102 46.656 -7.625 1 66.88 385 PRO B C 1
ATOM 10026 O O . PRO B 1 385 ? 4.402 47.031 -8.57 1 66.88 385 PRO B O 1
ATOM 10029 N N . ASP B 1 386 ? 4.453 46.406 -6.609 1 56.47 386 ASP B N 1
ATOM 10030 C CA . ASP B 1 386 ? 3.297 47.219 -6.234 1 56.47 386 ASP B CA 1
ATOM 10031 C C . ASP B 1 386 ? 3.652 48.688 -6.184 1 56.47 386 ASP B C 1
ATOM 10033 O O . ASP B 1 386 ? 4.664 49.094 -5.594 1 56.47 386 ASP B O 1
ATOM 10037 N N . ASP B 1 387 ? 3.332 49.469 -7.219 1 50.31 387 ASP B N 1
ATOM 10038 C CA . ASP B 1 387 ? 3.488 50.938 -7.156 1 50.31 387 ASP B CA 1
ATOM 10039 C C . ASP B 1 387 ? 3.049 51.469 -5.797 1 50.31 387 ASP B C 1
ATOM 10041 O O . ASP B 1 387 ? 2.803 52.688 -5.652 1 50.31 387 ASP B O 1
ATOM 10045 N N . ALA B 1 388 ? 2.559 50.688 -5.051 1 47.88 388 ALA B N 1
ATOM 10046 C CA . ALA B 1 388 ? 1.981 51.438 -3.936 1 47.88 388 ALA B CA 1
ATOM 10047 C C . ALA B 1 388 ? 3.07 52.094 -3.096 1 47.88 388 ALA B C 1
ATOM 10049 O O . ALA B 1 388 ? 4.195 51.594 -3.023 1 47.88 388 ALA B O 1
ATOM 10050 N N . GLY B 1 389 ? 2.932 53.219 -2.531 1 46.09 389 GLY B N 1
ATOM 10051 C CA . GLY B 1 389 ? 3.572 54.25 -1.702 1 46.09 389 GLY B CA 1
ATOM 10052 C C . GLY B 1 389 ? 4.469 53.656 -0.629 1 46.09 389 GLY B C 1
ATOM 10053 O O . GLY B 1 389 ? 4.863 52.469 -0.715 1 46.09 389 GLY B O 1
ATOM 10054 N N . ASP B 1 390 ? 4.703 54.312 0.545 1 48.12 390 ASP B N 1
ATOM 10055 C CA . ASP B 1 390 ? 5.59 54.406 1.701 1 48.12 390 ASP B CA 1
ATOM 10056 C C . ASP B 1 390 ? 5.375 53.25 2.652 1 48.12 390 ASP B C 1
ATOM 10058 O O . ASP B 1 390 ? 5.91 53.219 3.764 1 48.12 390 ASP B O 1
ATOM 10062 N N . ARG B 1 391 ? 4.488 52.281 2.438 1 54.03 391 ARG B N 1
ATOM 10063 C CA . ARG B 1 391 ? 4.312 51.312 3.51 1 54.03 391 ARG B CA 1
ATOM 10064 C C . ARG B 1 391 ? 5.23 50.125 3.312 1 54.03 391 ARG B C 1
ATOM 10066 O O . ARG B 1 391 ? 5.477 49.688 2.182 1 54.03 391 ARG B O 1
ATOM 10073 N N . PRO B 1 392 ? 5.883 49.719 4.414 1 60.12 392 PRO B N 1
ATOM 10074 C CA . PRO B 1 392 ? 6.73 48.531 4.359 1 60.12 392 PRO B CA 1
ATOM 10075 C C . PRO B 1 392 ? 5.988 47.312 3.846 1 60.12 392 PRO B C 1
ATOM 10077 O O . PRO B 1 392 ? 4.914 46.969 4.355 1 60.12 392 PRO B O 1
ATOM 10080 N N . ILE B 1 393 ? 6.473 46.844 2.66 1 67.62 393 ILE B N 1
ATOM 10081 C CA . ILE B 1 393 ? 5.812 45.719 2.002 1 67.62 393 ILE B CA 1
ATOM 10082 C C . ILE B 1 393 ? 6.422 44.406 2.492 1 67.62 393 ILE B C 1
ATOM 10084 O O . ILE B 1 393 ? 7.641 44.219 2.441 1 67.62 393 ILE B O 1
ATOM 10088 N N . GLU B 1 394 ? 5.625 43.594 3.188 1 85.88 394 GLU B N 1
ATOM 10089 C CA . GLU B 1 394 ? 6.074 42.25 3.572 1 85.88 394 GLU B CA 1
ATOM 10090 C C . GLU B 1 394 ? 6.316 41.375 2.346 1 85.88 394 GLU B C 1
ATOM 10092 O O . GLU B 1 394 ? 5.613 41.5 1.342 1 85.88 394 GLU B O 1
ATOM 10097 N N . ARG B 1 395 ? 7.469 40.688 2.463 1 93.38 395 ARG B N 1
ATOM 10098 C CA . ARG B 1 395 ? 7.879 39.812 1.365 1 93.38 395 ARG B CA 1
ATOM 10099 C C . ARG B 1 395 ? 7.848 38.344 1.786 1 93.38 395 ARG B C 1
ATOM 10101 O O . ARG B 1 395 ? 7.656 38.031 2.965 1 93.38 395 ARG B O 1
ATOM 10108 N N . VAL B 1 396 ? 8.047 37.5 0.792 1 95.62 396 VAL B N 1
ATOM 10109 C CA . VAL B 1 396 ? 8.07 36.062 1.065 1 95.62 396 VAL B CA 1
ATOM 10110 C C . VAL B 1 396 ? 9.18 35.75 2.074 1 95.62 396 VAL B C 1
ATOM 10112 O O . VAL B 1 396 ? 8.984 34.906 2.973 1 95.62 396 VAL B O 1
ATOM 10115 N N . ALA B 1 397 ? 10.297 36.438 2.035 1 95.5 397 ALA B N 1
ATOM 10116 C CA . ALA B 1 397 ? 11.445 36.219 2.92 1 95.5 397 ALA B CA 1
ATOM 10117 C C . ALA B 1 397 ? 11.055 36.438 4.379 1 95.5 397 ALA B C 1
ATOM 10119 O O . ALA B 1 397 ? 11.609 35.812 5.277 1 95.5 397 ALA B O 1
ATOM 10120 N N . ASP B 1 398 ? 10.117 37.25 4.609 1 94.75 398 ASP B N 1
ATOM 10121 C CA . ASP B 1 398 ? 9.695 37.594 5.969 1 94.75 398 ASP B CA 1
ATOM 10122 C C . ASP B 1 398 ? 8.883 36.469 6.586 1 94.75 398 ASP B C 1
ATOM 10124 O O . ASP B 1 398 ? 8.789 36.344 7.809 1 94.75 398 ASP B O 1
ATOM 10128 N N . LEU B 1 399 ? 8.25 35.719 5.684 1 95.62 399 LEU B N 1
ATOM 10129 C CA . LEU B 1 399 ? 7.441 34.594 6.156 1 95.62 399 LEU B CA 1
ATOM 10130 C C . LEU B 1 399 ? 8.312 33.375 6.449 1 95.62 399 LEU B C 1
ATOM 10132 O O . LEU B 1 399 ? 7.922 32.5 7.227 1 95.62 399 LEU B O 1
ATOM 10136 N N . LEU B 1 400 ? 9.453 33.344 5.824 1 96.5 400 LEU B N 1
ATOM 10137 C CA . LEU B 1 400 ? 10.328 32.188 5.938 1 96.5 400 LEU B CA 1
ATOM 10138 C C . LEU B 1 400 ? 11.078 32.219 7.266 1 96.5 400 LEU B C 1
ATOM 10140 O O . LEU B 1 400 ? 11.281 33.281 7.859 1 96.5 400 LEU B O 1
ATOM 10144 N N . GLY B 1 401 ? 11.453 31.016 7.734 1 95 401 GLY B N 1
ATOM 10145 C CA . GLY B 1 401 ? 12.109 30.875 9.023 1 95 401 GLY B CA 1
ATOM 10146 C C . GLY B 1 401 ? 13.477 31.547 9.07 1 95 401 GLY B C 1
ATOM 10147 O O . GLY B 1 401 ? 13.844 32.125 10.086 1 95 401 GLY B O 1
ATOM 10148 N N . ARG B 1 402 ? 14.156 31.391 8.07 1 94.81 402 ARG B N 1
ATOM 10149 C CA . ARG B 1 402 ? 15.469 32 7.98 1 94.81 402 ARG B CA 1
ATOM 10150 C C . ARG B 1 402 ? 15.852 32.281 6.531 1 94.81 402 ARG B C 1
ATOM 10152 O O . ARG B 1 402 ? 15.172 31.812 5.609 1 94.81 402 ARG B O 1
ATOM 10159 N N . THR B 1 403 ? 16.906 33 6.367 1 95.38 403 THR B N 1
ATOM 10160 C CA . THR B 1 403 ? 17.438 33.25 5.031 1 95.38 403 THR B CA 1
ATOM 10161 C C . THR B 1 403 ? 18.219 32.031 4.523 1 95.38 403 THR B C 1
ATOM 10163 O O . THR B 1 403 ? 19.141 31.562 5.191 1 95.38 403 THR B O 1
ATOM 10166 N N . PRO B 1 404 ? 17.812 31.594 3.387 1 96.12 404 PRO B N 1
ATOM 10167 C CA . PRO B 1 404 ? 18.562 30.453 2.854 1 96.12 404 PRO B CA 1
ATOM 10168 C C . PRO B 1 404 ? 20.062 30.75 2.699 1 96.12 404 PRO B C 1
ATOM 10170 O O . PRO B 1 404 ? 20.438 31.828 2.223 1 96.12 404 PRO B O 1
ATOM 10173 N N . GLN B 1 405 ? 20.844 29.781 2.951 1 94.88 405 GLN B N 1
ATOM 10174 C CA . GLN B 1 405 ? 22.281 29.953 2.91 1 94.88 405 GLN B CA 1
ATOM 10175 C C . GLN B 1 405 ? 22.781 30.156 1.478 1 94.88 405 GLN B C 1
ATOM 10177 O O . GLN B 1 405 ? 23.812 30.781 1.248 1 94.88 405 GLN B O 1
ATOM 10182 N N . LEU B 1 406 ? 22.031 29.594 0.587 1 95.38 406 LEU B N 1
ATOM 10183 C CA . LEU B 1 406 ? 22.422 29.703 -0.817 1 95.38 406 LEU B CA 1
ATOM 10184 C C . LEU B 1 406 ? 22.484 31.156 -1.26 1 95.38 406 LEU B C 1
ATOM 10186 O O . LEU B 1 406 ? 23.219 31.5 -2.184 1 95.38 406 LEU B O 1
ATOM 10190 N N . LEU B 1 407 ? 21.703 32.031 -0.704 1 95.69 407 LEU B N 1
ATOM 10191 C CA . LEU B 1 407 ? 21.625 33.438 -1.103 1 95.69 407 LEU B CA 1
ATOM 10192 C C . LEU B 1 407 ? 22.859 34.188 -0.615 1 95.69 407 LEU B C 1
ATOM 10194 O O . LEU B 1 407 ? 23.188 35.25 -1.151 1 95.69 407 LEU B O 1
ATOM 10198 N N . VAL B 1 408 ? 23.5 33.625 0.335 1 91.81 408 VAL B N 1
ATOM 10199 C CA . VAL B 1 408 ? 24.656 34.312 0.916 1 91.81 408 VAL B CA 1
ATOM 10200 C C . VAL B 1 408 ? 25.953 33.719 0.337 1 91.81 408 VAL B C 1
ATOM 10202 O O . VAL B 1 408 ? 27 34.375 0.359 1 91.81 408 VAL B O 1
ATOM 10205 N N . ASN B 1 409 ? 25.859 32.625 -0.153 1 89.38 409 ASN B N 1
ATOM 10206 C CA . ASN B 1 409 ? 27.031 31.938 -0.701 1 89.38 409 ASN B CA 1
ATOM 10207 C C . ASN B 1 409 ? 27.5 32.594 -1.998 1 89.38 409 ASN B C 1
ATOM 10209 O O . ASN B 1 409 ? 26.688 33.125 -2.754 1 89.38 409 ASN B O 1
ATOM 10213 N N . THR B 1 410 ? 28.766 32.562 -2.168 1 86.31 410 THR B N 1
ATOM 10214 C CA . THR B 1 410 ? 29.328 33.094 -3.414 1 86.31 410 THR B CA 1
ATOM 10215 C C . THR B 1 410 ? 29.312 32 -4.488 1 86.31 410 THR B C 1
ATOM 10217 O O . THR B 1 410 ? 29.938 30.938 -4.324 1 86.31 410 THR B O 1
ATOM 10220 N N . CYS B 1 411 ? 28.469 32.344 -5.324 1 83.81 411 CYS B N 1
ATOM 10221 C CA . CYS B 1 411 ? 28.375 31.438 -6.449 1 83.81 411 CYS B CA 1
ATOM 10222 C C . CYS B 1 411 ? 29.062 32 -7.688 1 83.81 411 CYS B C 1
ATOM 10224 O O . CYS B 1 411 ? 29.344 33.219 -7.746 1 83.81 411 CYS B O 1
ATOM 10226 N N . GLY B 1 412 ? 29.719 31.453 -8.57 1 85.25 412 GLY B N 1
ATOM 10227 C CA . GLY B 1 412 ? 30.266 31.938 -9.828 1 85.25 412 GLY B CA 1
ATOM 10228 C C . GLY B 1 412 ? 29.312 32.844 -10.594 1 85.25 412 GLY B C 1
ATOM 10229 O O . GLY B 1 412 ? 28.219 33.125 -10.117 1 85.25 412 GLY B O 1
ATOM 10230 N N . GLU B 1 413 ? 29.781 33.438 -11.68 1 86.25 413 GLU B N 1
ATOM 10231 C CA . GLU B 1 413 ? 28.969 34.344 -12.484 1 86.25 413 GLU B CA 1
ATOM 10232 C C . GLU B 1 413 ? 28.484 33.656 -13.758 1 86.25 413 GLU B C 1
ATOM 10234 O O . GLU B 1 413 ? 29.141 32.75 -14.273 1 86.25 413 GLU B O 1
ATOM 10239 N N . LEU B 1 414 ? 27.203 34 -14.164 1 88.69 414 LEU B N 1
ATOM 10240 C CA . LEU B 1 414 ? 26.625 33.438 -15.375 1 88.69 414 LEU B CA 1
ATOM 10241 C C . LEU B 1 414 ? 27.328 33.969 -16.625 1 88.69 414 LEU B C 1
ATOM 10243 O O . LEU B 1 414 ? 27.344 33.312 -17.656 1 88.69 414 LEU B O 1
ATOM 10247 N N . GLY B 1 415 ? 28 35.156 -16.531 1 81.31 415 GLY B N 1
ATOM 10248 C CA . GLY B 1 415 ? 28.734 35.75 -17.641 1 81.31 415 GLY B CA 1
ATOM 10249 C C . GLY B 1 415 ? 27.844 36.438 -18.641 1 81.31 415 GLY B C 1
ATOM 10250 O O . GLY B 1 415 ? 28.281 36.781 -19.75 1 81.31 415 GLY B O 1
ATOM 10251 N N . ARG B 1 416 ? 26.547 36.594 -18.422 1 83.56 416 ARG B N 1
ATOM 10252 C CA . ARG B 1 416 ? 25.594 37.281 -19.297 1 83.56 416 ARG B CA 1
ATOM 10253 C C . ARG B 1 416 ? 24.469 37.906 -18.5 1 83.56 416 ARG B C 1
ATOM 10255 O O . ARG B 1 416 ? 24.25 37.562 -17.344 1 83.56 416 ARG B O 1
ATOM 10262 N N . ASN B 1 417 ? 23.969 38.906 -19.188 1 86.75 417 ASN B N 1
ATOM 10263 C CA . ASN B 1 417 ? 22.75 39.469 -18.609 1 86.75 417 ASN B CA 1
ATOM 10264 C C . ASN B 1 417 ? 21.594 38.469 -18.625 1 86.75 417 ASN B C 1
ATOM 10266 O O . ASN B 1 417 ? 21.516 37.656 -19.547 1 86.75 417 ASN B O 1
ATOM 10270 N N . PHE B 1 418 ? 20.922 38.375 -17.562 1 90.94 418 PHE B N 1
ATOM 10271 C CA . PHE B 1 418 ? 19.828 37.438 -17.5 1 90.94 418 PHE B CA 1
ATOM 10272 C C . PHE B 1 418 ? 18.562 38.062 -16.938 1 90.94 418 PHE B C 1
ATOM 10274 O O . PHE B 1 418 ? 18.641 39.094 -16.25 1 90.94 418 PHE B O 1
ATOM 10281 N N . VAL B 1 419 ? 17.406 37.625 -17.344 1 93.38 419 VAL B N 1
ATOM 10282 C CA . VAL B 1 419 ? 16.078 37.938 -16.828 1 93.38 419 VAL B CA 1
ATOM 10283 C C . VAL B 1 419 ? 15.469 36.688 -16.156 1 93.38 419 VAL B C 1
ATOM 10285 O O . VAL B 1 419 ? 15.406 35.625 -16.766 1 93.38 419 VAL B O 1
ATOM 10288 N N . VAL B 1 420 ? 15.148 36.906 -14.906 1 95.5 420 VAL B N 1
ATOM 10289 C CA . VAL B 1 420 ? 14.672 35.75 -14.156 1 95.5 420 VAL B CA 1
ATOM 10290 C C . VAL B 1 420 ? 13.234 35.438 -14.562 1 95.5 420 VAL B C 1
ATOM 10292 O O . VAL B 1 420 ? 12.922 34.281 -14.922 1 95.5 420 VAL B O 1
ATOM 10295 N N . PHE B 1 421 ? 12.391 36.438 -14.5 1 94.38 421 PHE B N 1
ATOM 10296 C CA . PHE B 1 421 ? 10.969 36.25 -14.773 1 94.38 421 PHE B CA 1
ATOM 10297 C C . PHE B 1 421 ? 10.477 37.281 -15.797 1 94.38 421 PHE B C 1
ATOM 10299 O O . PHE B 1 421 ? 10.844 38.438 -15.742 1 94.38 421 PHE B O 1
ATOM 10306 N N . SER B 1 422 ? 9.703 36.781 -16.797 1 90.31 422 SER B N 1
ATOM 10307 C CA . SER B 1 422 ? 9.07 37.625 -17.797 1 90.31 422 SER B CA 1
ATOM 10308 C C . SER B 1 422 ? 7.766 37.031 -18.281 1 90.31 422 SER B C 1
ATOM 10310 O O . SER B 1 422 ? 7.762 35.969 -18.906 1 90.31 422 SER B O 1
ATOM 10312 N N . PRO B 1 423 ? 6.621 37.719 -17.938 1 83.94 423 PRO B N 1
ATOM 10313 C CA . PRO B 1 423 ? 5.379 37.188 -18.5 1 83.94 423 PRO B CA 1
ATOM 10314 C C . PRO B 1 423 ? 5.387 37.156 -20.031 1 83.94 423 PRO B C 1
ATOM 10316 O O . PRO B 1 423 ? 6.031 38 -20.656 1 83.94 423 PRO B O 1
ATOM 10319 N N . PRO B 1 424 ? 4.926 36.062 -20.641 1 68.75 424 PRO B N 1
ATOM 10320 C CA . PRO B 1 424 ? 4.973 35.969 -22.109 1 68.75 424 PRO B CA 1
ATOM 10321 C C . PRO B 1 424 ? 4.336 37.188 -22.797 1 68.75 424 PRO B C 1
ATOM 10323 O O . PRO B 1 424 ? 3.18 37.5 -22.516 1 68.75 424 PRO B O 1
ATOM 10326 N N . GLY B 1 425 ? 4.695 38.281 -22.75 1 53.44 425 GLY B N 1
ATOM 10327 C CA . GLY B 1 425 ? 4.191 39.344 -23.625 1 53.44 425 GLY B CA 1
ATOM 10328 C C . GLY B 1 425 ? 4.195 38.969 -25.094 1 53.44 425 GLY B C 1
ATOM 10329 O O . GLY B 1 425 ? 4.672 37.875 -25.453 1 53.44 425 GLY B O 1
ATOM 10330 N N . GLU B 1 426 ? 3.812 40.094 -26 1 40.97 426 GLU B N 1
ATOM 10331 C CA . GLU B 1 426 ? 3.689 40.219 -27.453 1 40.97 426 GLU B CA 1
ATOM 10332 C C . GLU B 1 426 ? 4.965 39.75 -28.156 1 40.97 426 GLU B C 1
ATOM 10334 O O . GLU B 1 426 ? 5.113 39.938 -29.359 1 40.97 426 GLU B O 1
ATOM 10339 N N . SER B 1 427 ? 5.988 39.594 -27.594 1 37.56 427 SER B N 1
ATOM 10340 C CA . SER B 1 427 ? 7.117 39.562 -28.516 1 37.56 427 SER B CA 1
ATOM 10341 C C . SER B 1 427 ? 7.098 38.281 -29.359 1 37.56 427 SER B C 1
ATOM 10343 O O . SER B 1 427 ? 7.031 37.188 -28.828 1 37.56 427 SER B O 1
ATOM 10345 N N . ALA B 1 428 ? 6.77 38.469 -30.75 1 36.41 428 ALA B N 1
ATOM 10346 C CA . ALA B 1 428 ? 6.703 37.688 -32 1 36.41 428 ALA B CA 1
ATOM 10347 C C . ALA B 1 428 ? 8.031 37 -32.281 1 36.41 428 ALA B C 1
ATOM 10349 O O . ALA B 1 428 ? 8.727 37.312 -33.25 1 36.41 428 ALA B O 1
ATOM 10350 N N . SER B 1 429 ? 8.93 36.812 -31.438 1 33.5 429 SER B N 1
ATOM 10351 C CA . SER B 1 429 ? 9.992 36.25 -32.25 1 33.5 429 SER B CA 1
ATOM 10352 C C . SER B 1 429 ? 9.562 34.906 -32.875 1 33.5 429 SER B C 1
ATOM 10354 O O . SER B 1 429 ? 8.852 34.125 -32.219 1 33.5 429 SER B O 1
ATOM 10356 N N . PRO B 1 430 ? 9.656 34.688 -34.25 1 34.91 430 PRO B N 1
ATOM 10357 C CA . PRO B 1 430 ? 9.25 33.594 -35.125 1 34.91 430 PRO B CA 1
ATOM 10358 C C . PRO B 1 430 ? 9.602 32.219 -34.531 1 34.91 430 PRO B C 1
ATOM 10360 O O . PRO B 1 430 ? 8.945 31.219 -34.844 1 34.91 430 PRO B O 1
ATOM 10363 N N . GLU B 1 431 ? 10.797 32.094 -34.062 1 33.22 431 GLU B N 1
ATOM 10364 C CA . GLU B 1 431 ? 11.258 30.766 -33.688 1 33.22 431 GLU B CA 1
ATOM 10365 C C . GLU B 1 431 ? 10.422 30.188 -32.531 1 33.22 431 GLU B C 1
ATOM 10367 O O . GLU B 1 431 ? 10.336 28.969 -32.375 1 33.22 431 GLU B O 1
ATOM 10372 N N . ARG B 1 432 ? 10 31.016 -31.656 1 36.34 432 ARG B N 1
ATOM 10373 C CA . ARG B 1 432 ? 9.227 30.594 -30.5 1 36.34 432 ARG B CA 1
ATOM 10374 C C . ARG B 1 432 ? 7.793 30.25 -30.891 1 36.34 432 ARG B C 1
ATOM 10376 O O . ARG B 1 432 ? 7 29.828 -30.047 1 36.34 432 ARG B O 1
ATOM 10383 N N . GLU B 1 433 ? 7.266 30.734 -32.031 1 36.56 433 GLU B N 1
ATOM 10384 C CA . GLU B 1 433 ? 6.008 30.359 -32.688 1 36.56 433 GLU B CA 1
ATOM 10385 C C . GLU B 1 433 ? 5.992 28.875 -33.031 1 36.56 433 GLU B C 1
ATOM 10387 O O . GLU B 1 433 ? 4.93 28.25 -33.062 1 36.56 433 GLU B O 1
ATOM 10392 N N . ALA B 1 434 ? 7.098 28.391 -33.469 1 33.38 434 ALA B N 1
ATOM 10393 C CA . ALA B 1 434 ? 7.105 27 -33.906 1 33.38 434 ALA B CA 1
ATOM 10394 C C . ALA B 1 434 ? 6.699 26.078 -32.75 1 33.38 434 ALA B C 1
ATOM 10396 O O . ALA B 1 434 ? 6.199 24.969 -32.969 1 33.38 434 ALA B O 1
ATOM 10397 N N . PHE B 1 435 ? 7.168 26.438 -31.625 1 32.25 435 PHE B N 1
ATOM 10398 C CA . PHE B 1 435 ? 6.77 25.609 -30.484 1 32.25 435 PHE B CA 1
ATOM 10399 C C . PHE B 1 435 ? 5.262 25.672 -30.266 1 32.25 435 PHE B C 1
ATOM 10401 O O . PHE B 1 435 ? 4.695 24.828 -29.578 1 32.25 435 PHE B O 1
ATOM 10408 N N . SER B 1 436 ? 4.641 26.75 -30.688 1 35.31 436 SER B N 1
ATOM 10409 C CA . SER B 1 436 ? 3.184 26.812 -30.656 1 35.31 436 SER B CA 1
ATOM 10410 C C . SER B 1 436 ? 2.568 25.688 -31.484 1 35.31 436 SER B C 1
ATOM 10412 O O . SER B 1 436 ? 1.431 25.281 -31.234 1 35.31 436 SER B O 1
ATOM 10414 N N . ASP B 1 437 ? 3.158 25.359 -32.562 1 33.28 437 ASP B N 1
ATOM 10415 C CA . ASP B 1 437 ? 2.592 24.375 -33.5 1 33.28 437 ASP B CA 1
ATOM 10416 C C . ASP B 1 437 ? 2.703 22.969 -32.906 1 33.28 437 ASP B C 1
ATOM 10418 O O . ASP B 1 437 ? 1.995 22.047 -33.344 1 33.28 437 ASP B O 1
ATOM 10422 N N . ILE B 1 438 ? 3.873 22.641 -32.469 1 32.22 438 ILE B N 1
ATOM 10423 C CA . ILE B 1 438 ? 3.982 21.25 -32.031 1 32.22 438 ILE B CA 1
ATOM 10424 C C . ILE B 1 438 ? 2.926 20.953 -30.984 1 32.22 438 ILE B C 1
ATOM 10426 O O . ILE B 1 438 ? 2.359 19.844 -30.953 1 32.22 438 ILE B O 1
ATOM 10430 N N . MET B 1 439 ? 2.904 21.781 -29.844 1 33.81 439 MET B N 1
ATOM 10431 C CA . MET B 1 439 ? 1.674 21.562 -29.078 1 33.81 439 MET B CA 1
ATOM 10432 C C . MET B 1 439 ? 0.47 22.125 -29.828 1 33.81 439 MET B C 1
ATOM 10434 O O . MET B 1 439 ? 0.367 23.344 -30.031 1 33.81 439 MET B O 1
ATOM 10438 N N . ASP B 1 440 ? 0.182 21.766 -31 1 32.59 440 ASP B N 1
ATOM 10439 C CA . ASP B 1 440 ? -1.139 22.078 -31.531 1 32.59 440 ASP B CA 1
ATOM 10440 C C . ASP B 1 440 ? -2.102 22.484 -30.406 1 32.59 440 ASP B C 1
ATOM 10442 O O . ASP B 1 440 ? -3.094 21.781 -30.172 1 32.59 440 ASP B O 1
ATOM 10446 N N . MET B 1 441 ? -1.517 22.891 -29.406 1 32.47 441 MET B N 1
ATOM 10447 C CA . MET B 1 441 ? -2.336 23.656 -28.469 1 32.47 441 MET B CA 1
ATOM 10448 C C . MET B 1 441 ? -3.006 24.828 -29.172 1 32.47 441 MET B C 1
ATOM 10450 O O . MET B 1 441 ? -3.211 25.875 -28.562 1 32.47 441 MET B O 1
ATOM 10454 N N . ASP B 1 442 ? -2.895 25.141 -30.375 1 32.19 442 ASP B N 1
ATOM 10455 C CA . ASP B 1 442 ? -3.736 26.188 -30.953 1 32.19 442 ASP B CA 1
ATOM 10456 C C . ASP B 1 442 ? -5.145 26.141 -30.375 1 32.19 442 ASP B C 1
ATOM 10458 O O . ASP B 1 442 ? -5.977 27 -30.672 1 32.19 442 ASP B O 1
ATOM 10462 N N . ASN B 1 443 ? -5.691 24.984 -30.359 1 31.02 443 ASN B N 1
ATOM 10463 C CA . ASN B 1 443 ? -6.852 25.109 -29.484 1 31.02 443 ASN B CA 1
ATOM 10464 C C . ASN B 1 443 ? -6.445 25.5 -28.062 1 31.02 443 ASN B C 1
ATOM 10466 O O . ASN B 1 443 ? -6.414 24.656 -27.172 1 31.02 443 ASN B O 1
ATOM 10470 N N . ALA B 1 444 ? -5.387 26.141 -27.828 1 34.94 444 ALA B N 1
ATOM 10471 C CA . ALA B 1 444 ? -5.039 27.031 -26.734 1 34.94 444 ALA B CA 1
ATOM 10472 C C . ALA B 1 444 ? -6.293 27.625 -26.078 1 34.94 444 ALA B C 1
ATOM 10474 O O . ALA B 1 444 ? -6.504 28.844 -26.109 1 34.94 444 ALA B O 1
ATOM 10475 N N . SER B 1 445 ? -7.352 27.312 -26.5 1 33.66 445 SER B N 1
ATOM 10476 C CA . SER B 1 445 ? -8.43 27.641 -25.562 1 33.66 445 SER B CA 1
ATOM 10477 C C . SER B 1 445 ? -7.98 27.5 -24.125 1 33.66 445 SER B C 1
ATOM 10479 O O . SER B 1 445 ? -6.992 26.812 -23.828 1 33.66 445 SER B O 1
ATOM 10481 N N . GLU B 1 446 ? -8.719 28.156 -23.188 1 35.66 446 GLU B N 1
ATOM 10482 C CA . GLU B 1 446 ? -8.773 28.375 -21.75 1 35.66 446 GLU B CA 1
ATOM 10483 C C . GLU B 1 446 ? -8.359 27.109 -20.984 1 35.66 446 GLU B C 1
ATOM 10485 O O . GLU B 1 446 ? -9.078 26.109 -21 1 35.66 446 GLU B O 1
ATOM 10490 N N . LEU B 1 447 ? -7.051 26.859 -21.109 1 41.12 447 LEU B N 1
ATOM 10491 C CA . LEU B 1 447 ? -6.711 25.859 -20.109 1 41.12 447 LEU B CA 1
ATOM 10492 C C . LEU B 1 447 ? -7.566 26.031 -18.844 1 41.12 447 LEU B C 1
ATOM 10494 O O . LEU B 1 447 ? -7.605 27.125 -18.266 1 41.12 447 LEU B O 1
ATOM 10498 N N . SER B 1 448 ? -8.477 25.453 -18.781 1 46.19 448 SER B N 1
ATOM 10499 C CA . SER B 1 448 ? -9.297 25.531 -17.578 1 46.19 448 SER B CA 1
ATOM 10500 C C . SER B 1 448 ? -8.484 25.156 -16.344 1 46.19 448 SER B C 1
ATOM 10502 O O . SER B 1 448 ? -7.52 24.391 -16.422 1 46.19 448 SER B O 1
ATOM 10504 N N . ARG B 1 449 ? -8.414 26.094 -15.375 1 48.62 449 ARG B N 1
ATOM 10505 C CA . ARG B 1 449 ? -7.785 25.922 -14.07 1 48.62 449 ARG B CA 1
ATOM 10506 C C . ARG B 1 449 ? -7.684 24.438 -13.695 1 48.62 449 ARG B C 1
ATOM 10508 O O . ARG B 1 449 ? -6.672 24 -13.141 1 48.62 449 ARG B O 1
ATOM 10515 N N . GLY B 1 450 ? -8.633 23.719 -14.133 1 47.19 450 GLY B N 1
ATOM 10516 C CA . GLY B 1 450 ? -8.648 22.297 -13.82 1 47.19 450 GLY B CA 1
ATOM 10517 C C . GLY B 1 450 ? -7.621 21.5 -14.602 1 47.19 450 GLY B C 1
ATOM 10518 O O . GLY B 1 450 ? -7.137 20.469 -14.133 1 47.19 450 GLY B O 1
ATOM 10519 N N . GLN B 1 451 ? -7.133 22.031 -15.703 1 47.19 451 GLN B N 1
ATOM 10520 C CA . GLN B 1 451 ? -6.238 21.266 -16.562 1 47.19 451 GLN B CA 1
ATOM 10521 C C . GLN B 1 451 ? -4.797 21.344 -16.078 1 47.19 451 GLN B C 1
ATOM 10523 O O . GLN B 1 451 ? -4.031 20.391 -16.203 1 47.19 451 GLN B O 1
ATOM 10528 N N . ILE B 1 452 ? -4.426 22.5 -15.586 1 49.5 452 ILE B N 1
ATOM 10529 C CA . ILE B 1 452 ? -3.07 22.625 -15.062 1 49.5 452 ILE B CA 1
ATOM 10530 C C . ILE B 1 452 ? -2.873 21.641 -13.906 1 49.5 452 ILE B C 1
ATOM 10532 O O . ILE B 1 452 ? -1.825 21 -13.805 1 49.5 452 ILE B O 1
ATOM 10536 N N . ASP B 1 453 ? -3.932 21.625 -13.102 1 52.19 453 ASP B N 1
ATOM 10537 C CA . ASP B 1 453 ? -3.861 20.719 -11.961 1 52.19 453 ASP B CA 1
ATOM 10538 C C . ASP B 1 453 ? -3.723 19.266 -12.406 1 52.19 453 ASP B C 1
ATOM 10540 O O . ASP B 1 453 ? -3.137 18.453 -11.703 1 52.19 453 ASP B O 1
ATOM 10544 N N . ASN B 1 454 ? -4.152 19.094 -13.633 1 52.12 454 ASN B N 1
ATOM 10545 C CA . ASN B 1 454 ? -4.148 17.719 -14.141 1 52.12 454 ASN B CA 1
ATOM 10546 C C . ASN B 1 454 ? -3.027 17.516 -15.156 1 52.12 454 ASN B C 1
ATOM 10548 O O . ASN B 1 454 ? -3.014 16.5 -15.867 1 52.12 454 ASN B O 1
ATOM 10552 N N . THR B 1 455 ? -2.223 18.656 -15.188 1 55.31 455 THR B N 1
ATOM 10553 C CA . THR B 1 455 ? -1.135 18.5 -16.141 1 55.31 455 THR B CA 1
ATOM 10554 C C . THR B 1 455 ? -0.188 17.375 -15.719 1 55.31 455 THR B C 1
ATOM 10556 O O . THR B 1 455 ? 0.204 17.297 -14.555 1 55.31 455 THR B O 1
ATOM 10559 N N . VAL B 1 456 ? 0.115 16.562 -16.625 1 62.19 456 VAL B N 1
ATOM 10560 C CA . VAL B 1 456 ? 1.038 15.461 -16.422 1 62.19 456 VAL B CA 1
ATOM 10561 C C . VAL B 1 456 ? 2.42 15.992 -16.062 1 62.19 456 VAL B C 1
ATOM 10563 O O . VAL B 1 456 ? 2.811 17.078 -16.5 1 62.19 456 VAL B O 1
ATOM 10566 N N . PHE B 1 457 ? 3.078 15.602 -15.109 1 59.06 457 PHE B N 1
ATOM 10567 C CA . PHE B 1 457 ? 4.359 15.977 -14.523 1 59.06 457 PHE B CA 1
ATOM 10568 C C . PHE B 1 457 ? 5.363 16.344 -15.609 1 59.06 457 PHE B C 1
ATOM 10570 O O . PHE B 1 457 ? 6.141 17.297 -15.453 1 59.06 457 PHE B O 1
ATOM 10577 N N . GLU B 1 458 ? 5.18 15.727 -16.859 1 62.66 458 GLU B N 1
ATOM 10578 C CA . GLU B 1 458 ? 6.172 15.875 -17.922 1 62.66 458 GLU B CA 1
ATOM 10579 C C . GLU B 1 458 ? 5.953 17.172 -18.703 1 62.66 458 GLU B C 1
ATOM 10581 O O . GLU B 1 458 ? 6.855 17.641 -19.391 1 62.66 458 GLU B O 1
ATOM 10586 N N . GLU B 1 459 ? 4.859 17.844 -18.422 1 73.31 459 GLU B N 1
ATOM 10587 C CA . GLU B 1 459 ? 4.547 19.062 -19.172 1 73.31 459 GLU B CA 1
ATOM 10588 C C . GLU B 1 459 ? 4.855 20.312 -18.344 1 73.31 459 GLU B C 1
ATOM 10590 O O . GLU B 1 459 ? 4.93 21.422 -18.891 1 73.31 459 GLU B O 1
ATOM 10595 N N . LYS B 1 460 ? 5.168 20.234 -17.094 1 81 460 LYS B N 1
ATOM 10596 C CA . LYS B 1 460 ? 5.363 21.344 -16.188 1 81 460 LYS B CA 1
ATOM 10597 C C . LYS B 1 460 ? 6.617 22.141 -16.547 1 81 460 LYS B C 1
ATOM 10599 O O . LYS B 1 460 ? 6.613 23.375 -16.516 1 81 460 LYS B O 1
ATOM 10604 N N . PRO B 1 461 ? 7.684 21.406 -16.906 1 86.06 461 PRO B N 1
ATOM 10605 C CA . PRO B 1 461 ? 8.891 22.156 -17.266 1 86.06 461 PRO B CA 1
ATOM 10606 C C . PRO B 1 461 ? 8.664 23.094 -18.453 1 86.06 461 PRO B C 1
ATOM 10608 O O . PRO B 1 461 ? 9.258 24.172 -18.516 1 86.06 461 PRO B O 1
ATOM 10611 N N . LEU B 1 462 ? 7.758 22.781 -19.297 1 84.94 462 LEU B N 1
ATOM 10612 C CA . LEU B 1 462 ? 7.496 23.594 -20.484 1 84.94 462 LEU B CA 1
ATOM 10613 C C . LEU B 1 462 ? 6.871 24.938 -20.094 1 84.94 462 LEU B C 1
ATOM 10615 O O . LEU B 1 462 ? 7.195 25.969 -20.672 1 84.94 462 LEU B O 1
ATOM 10619 N N . ILE B 1 463 ? 6.102 24.922 -19.141 1 86.31 463 ILE B N 1
ATOM 10620 C CA . ILE B 1 463 ? 5.48 26.141 -18.656 1 86.31 463 ILE B CA 1
ATOM 10621 C C . ILE B 1 463 ? 6.535 27.031 -17.984 1 86.31 463 ILE B C 1
ATOM 10623 O O . ILE B 1 463 ? 6.594 28.234 -18.25 1 86.31 463 ILE B O 1
ATOM 10627 N N . LEU B 1 464 ? 7.34 26.438 -17.203 1 92.06 464 LEU B N 1
ATOM 10628 C CA . LEU B 1 464 ? 8.352 27.203 -16.484 1 92.06 464 LEU B CA 1
ATOM 10629 C C . LEU B 1 464 ? 9.367 27.812 -17.438 1 92.06 464 LEU B C 1
ATOM 10631 O O . LEU B 1 464 ? 9.828 28.938 -17.219 1 92.06 464 LEU B O 1
ATOM 10635 N N . LEU B 1 465 ? 9.672 27.094 -18.484 1 91.62 465 LEU B N 1
ATOM 10636 C CA . LEU B 1 465 ? 10.633 27.609 -19.469 1 91.62 465 LEU B CA 1
ATOM 10637 C C . LEU B 1 465 ? 10.078 28.828 -20.188 1 91.62 465 LEU B C 1
ATOM 10639 O O . LEU B 1 465 ? 10.828 29.734 -20.562 1 91.62 465 LEU B O 1
ATOM 10643 N N . ARG B 1 466 ? 8.844 28.906 -20.219 1 89 466 ARG B N 1
ATOM 10644 C CA . ARG B 1 466 ? 8.18 30.031 -20.891 1 89 466 ARG B CA 1
ATOM 10645 C C . ARG B 1 466 ? 8.203 31.281 -20.031 1 89 466 ARG B C 1
ATOM 10647 O O . ARG B 1 466 ? 8.32 32.406 -20.531 1 89 466 ARG B O 1
ATOM 10654 N N . TYR B 1 467 ? 8.125 31.125 -18.797 1 93.25 467 TYR B N 1
ATOM 10655 C CA . TYR B 1 467 ? 7.938 32.25 -17.906 1 93.25 467 TYR B CA 1
ATOM 10656 C C . TYR B 1 467 ? 9.242 32.625 -17.219 1 93.25 467 TYR B C 1
ATOM 10658 O O . TYR B 1 467 ? 9.367 33.719 -16.656 1 93.25 467 TYR B O 1
ATOM 10666 N N . PHE B 1 468 ? 10.172 31.75 -17.234 1 95.06 468 PHE B N 1
ATOM 10667 C CA . PHE B 1 468 ? 11.461 32 -16.625 1 95.06 468 PHE B CA 1
ATOM 10668 C C . PHE B 1 468 ? 12.586 31.922 -17.641 1 95.06 468 PHE B C 1
ATOM 10670 O O . PHE B 1 468 ? 13.273 30.906 -17.734 1 95.06 468 PHE B O 1
ATOM 10677 N N . PRO B 1 469 ? 12.898 33 -18.281 1 94.38 469 PRO B N 1
ATOM 10678 C CA . PRO B 1 469 ? 13.938 33.031 -19.312 1 94.38 469 PRO B CA 1
ATOM 10679 C C . PRO B 1 469 ? 15.289 32.531 -18.812 1 94.38 469 PRO B C 1
ATOM 10681 O O . PRO B 1 469 ? 16.062 31.938 -19.562 1 94.38 469 PRO B O 1
ATOM 10684 N N . ILE B 1 470 ? 15.547 32.719 -17.594 1 95.75 470 ILE B N 1
ATOM 10685 C CA . ILE B 1 470 ? 16.828 32.281 -17.031 1 95.75 470 ILE B CA 1
ATOM 10686 C C . ILE B 1 470 ? 16.969 30.781 -17.156 1 95.75 470 ILE B C 1
ATOM 10688 O O . ILE B 1 470 ? 18.078 30.266 -17.328 1 95.75 470 ILE B O 1
ATOM 10692 N N . LEU B 1 471 ? 15.867 30.047 -17.047 1 95.12 471 LEU B N 1
ATOM 10693 C CA . LEU B 1 471 ? 15.875 28.609 -17.203 1 95.12 471 LEU B CA 1
ATOM 10694 C C . LEU B 1 471 ? 16.094 28.219 -18.672 1 95.12 471 LEU B C 1
ATOM 10696 O O . LEU B 1 471 ? 16.797 27.25 -18.969 1 95.12 471 LEU B O 1
ATOM 10700 N N . GLN B 1 472 ? 15.492 29 -19.531 1 91.75 472 GLN B N 1
ATOM 10701 C CA . GLN B 1 472 ? 15.695 28.766 -20.969 1 91.75 472 GLN B CA 1
ATOM 10702 C C . GLN B 1 472 ? 17.156 28.953 -21.344 1 91.75 472 GLN B C 1
ATOM 10704 O O . GLN B 1 472 ? 17.719 28.156 -22.109 1 91.75 472 GLN B O 1
ATOM 10709 N N . ASP B 1 473 ? 17.688 29.984 -20.812 1 93.5 473 ASP B N 1
ATOM 10710 C CA . ASP B 1 473 ? 19.094 30.234 -21.062 1 93.5 473 ASP B CA 1
ATOM 10711 C C . ASP B 1 473 ? 19.953 29.062 -20.609 1 93.5 473 ASP B C 1
ATOM 10713 O O . ASP B 1 473 ? 20.906 28.688 -21.281 1 93.5 473 ASP B O 1
ATOM 10717 N N . LEU B 1 474 ? 19.672 28.562 -19.469 1 94.75 474 LEU B N 1
ATOM 10718 C CA . LEU B 1 474 ? 20.406 27.438 -18.906 1 94.75 474 LEU B CA 1
ATOM 10719 C C . LEU B 1 474 ? 20.328 26.219 -19.812 1 94.75 474 LEU B C 1
ATOM 10721 O O . LEU B 1 474 ? 21.359 25.594 -20.109 1 94.75 474 LEU B O 1
ATOM 10725 N N . ILE B 1 475 ? 19.125 25.875 -20.25 1 92.5 475 ILE B N 1
ATOM 10726 C CA . ILE B 1 475 ? 18.922 24.688 -21.062 1 92.5 475 ILE B CA 1
ATOM 10727 C C . ILE B 1 475 ? 19.594 24.875 -22.422 1 92.5 475 ILE B C 1
ATOM 10729 O O . ILE B 1 475 ? 20.125 23.906 -23 1 92.5 475 ILE B O 1
ATOM 10733 N N . ASP B 1 476 ? 19.594 26.094 -22.922 1 89.81 476 ASP B N 1
ATOM 10734 C CA . ASP B 1 476 ? 20.281 26.375 -24.172 1 89.81 476 ASP B CA 1
ATOM 10735 C C . ASP B 1 476 ? 21.797 26.203 -24.047 1 89.81 476 ASP B C 1
ATOM 10737 O O . ASP B 1 476 ? 22.453 25.688 -24.953 1 89.81 476 ASP B O 1
ATOM 10741 N N . GLN B 1 477 ? 22.266 26.625 -22.969 1 90.88 477 GLN B N 1
ATOM 10742 C CA . GLN B 1 477 ? 23.688 26.438 -22.703 1 90.88 477 GLN B CA 1
ATOM 10743 C C . GLN B 1 477 ? 24.047 24.969 -22.578 1 90.88 477 GLN B C 1
ATOM 10745 O O . GLN B 1 477 ? 25.094 24.531 -23.062 1 90.88 477 GLN B O 1
ATOM 10750 N N . ALA B 1 478 ? 23.25 24.219 -21.891 1 92.62 478 ALA B N 1
ATOM 10751 C CA . ALA B 1 478 ? 23.469 22.781 -21.703 1 92.62 478 ALA B CA 1
ATOM 10752 C C . ALA B 1 478 ? 23.406 22.031 -23.031 1 92.62 478 ALA B C 1
ATOM 10754 O O . ALA B 1 478 ? 24.141 21.078 -23.25 1 92.62 478 ALA B O 1
ATOM 10755 N N . LYS B 1 479 ? 22.5 22.484 -23.844 1 90.19 479 LYS B N 1
ATOM 10756 C CA . LYS B 1 479 ? 22.344 21.875 -25.172 1 90.19 479 LYS B CA 1
ATOM 10757 C C . LYS B 1 479 ? 23.656 21.938 -25.953 1 90.19 479 LYS B C 1
ATOM 10759 O O . LYS B 1 479 ? 24 20.984 -26.672 1 90.19 479 LYS B O 1
ATOM 10764 N N . LEU B 1 480 ? 24.375 22.953 -25.828 1 88.19 480 LEU B N 1
ATOM 10765 C CA . LEU B 1 480 ? 25.641 23.156 -26.547 1 88.19 480 LEU B CA 1
ATOM 10766 C C . LEU B 1 480 ? 26.672 22.109 -26.141 1 88.19 480 LEU B C 1
ATOM 10768 O O . LEU B 1 480 ? 27.547 21.75 -26.922 1 88.19 480 LEU B O 1
ATOM 10772 N N . SER B 1 481 ? 26.547 21.656 -24.938 1 88.19 481 SER B N 1
ATOM 10773 C CA . SER B 1 481 ? 27.531 20.719 -24.406 1 88.19 481 SER B CA 1
ATOM 10774 C C . SER B 1 481 ? 27.016 19.281 -24.453 1 88.19 481 SER B C 1
ATOM 10776 O O . SER B 1 481 ? 27.734 18.344 -24.109 1 88.19 481 SER B O 1
ATOM 10778 N N . CYS B 1 482 ? 25.781 19.156 -24.859 1 89.94 482 CYS B N 1
ATOM 10779 C CA . CYS B 1 482 ? 25.156 17.828 -24.781 1 89.94 482 CYS B CA 1
ATOM 10780 C C . CYS B 1 482 ? 25.422 17.031 -26.062 1 89.94 482 CYS B C 1
ATOM 10782 O O . CYS B 1 482 ? 25.406 17.594 -27.156 1 89.94 482 CYS B O 1
ATOM 10784 N N . LYS B 1 483 ? 25.656 15.711 -25.938 1 83.5 483 LYS B N 1
ATOM 10785 C CA . LYS B 1 483 ? 25.969 14.859 -27.094 1 83.5 483 LYS B CA 1
ATOM 10786 C C . LYS B 1 483 ? 24.875 13.812 -27.297 1 83.5 483 LYS B C 1
ATOM 10788 O O . LYS B 1 483 ? 25.094 12.805 -27.969 1 83.5 483 LYS B O 1
ATOM 10793 N N . CYS B 1 484 ? 23.766 14.062 -26.703 1 84.88 484 CYS B N 1
ATOM 10794 C CA . CYS B 1 484 ? 22.719 13.055 -26.828 1 84.88 484 CYS B CA 1
ATOM 10795 C C . CYS B 1 484 ? 21.984 13.203 -28.172 1 84.88 484 CYS B C 1
ATOM 10797 O O . CYS B 1 484 ? 22.156 14.195 -28.859 1 84.88 484 CYS B O 1
ATOM 10799 N N . GLY B 1 485 ? 21.234 12.117 -28.625 1 78.31 485 GLY B N 1
ATOM 10800 C CA . GLY B 1 485 ? 20.547 12.086 -29.906 1 78.31 485 GLY B CA 1
ATOM 10801 C C . GLY B 1 485 ? 19.5 13.172 -30.047 1 78.31 485 GLY B C 1
ATOM 10802 O O . GLY B 1 485 ? 19.328 13.742 -31.141 1 78.31 485 GLY B O 1
ATOM 10803 N N . ASN B 1 486 ? 18.844 13.547 -29.078 1 78.38 486 ASN B N 1
ATOM 10804 C CA . ASN B 1 486 ? 17.781 14.547 -29.109 1 78.38 486 ASN B CA 1
ATOM 10805 C C . ASN B 1 486 ? 18.344 15.945 -29.328 1 78.38 486 ASN B C 1
ATOM 10807 O O . ASN B 1 486 ? 17.766 16.75 -30.062 1 78.38 486 ASN B O 1
ATOM 10811 N N . CYS B 1 487 ? 19.391 16.234 -28.562 1 84.81 487 CYS B N 1
ATOM 10812 C CA . CYS B 1 487 ? 20 17.562 -28.672 1 84.81 487 CYS B CA 1
ATOM 10813 C C . CYS B 1 487 ? 20.703 17.719 -30.016 1 84.81 487 CYS B C 1
ATOM 10815 O O . CYS B 1 487 ? 20.875 18.844 -30.5 1 84.81 487 CYS B O 1
ATOM 10817 N N . ALA B 1 488 ? 21.078 16.516 -30.578 1 79.25 488 ALA B N 1
ATOM 10818 C CA . ALA B 1 488 ? 21.719 16.562 -31.891 1 79.25 488 ALA B CA 1
ATOM 10819 C C . ALA B 1 488 ? 20.719 16.938 -32.969 1 79.25 488 ALA B C 1
ATOM 10821 O O . ALA B 1 488 ? 21.062 17.625 -33.938 1 79.25 488 ALA B O 1
ATOM 10822 N N . LYS B 1 489 ? 19.484 16.297 -32.938 1 72.38 489 LYS B N 1
ATOM 10823 C CA . LYS B 1 489 ? 18.469 16.547 -33.938 1 72.38 489 LYS B CA 1
ATOM 10824 C C . LYS B 1 489 ? 17.953 17.984 -33.875 1 72.38 489 LYS B C 1
ATOM 10826 O O . LYS B 1 489 ? 17.141 18.406 -34.688 1 72.38 489 LYS B O 1
ATOM 10831 N N . ASP B 1 490 ? 18.609 18.812 -33.25 1 61.53 490 ASP B N 1
ATOM 10832 C CA . ASP B 1 490 ? 18.297 20.219 -33.062 1 61.53 490 ASP B CA 1
ATOM 10833 C C . ASP B 1 490 ? 16.812 20.406 -32.719 1 61.53 490 ASP B C 1
ATOM 10835 O O . ASP B 1 490 ? 16.188 21.359 -33.156 1 61.53 490 ASP B O 1
ATOM 10839 N N . ASP B 1 491 ? 16.234 19.391 -32.094 1 59.28 491 ASP B N 1
ATOM 10840 C CA . ASP B 1 491 ? 14.852 19.5 -31.625 1 59.28 491 ASP B CA 1
ATOM 10841 C C . ASP B 1 491 ? 14.742 20.469 -30.438 1 59.28 491 ASP B C 1
ATOM 10843 O O . ASP B 1 491 ? 15.398 20.281 -29.422 1 59.28 491 ASP B O 1
ATOM 10847 N N . PRO B 1 492 ? 14.062 21.562 -30.703 1 61.03 492 PRO B N 1
ATOM 10848 C CA . PRO B 1 492 ? 13.961 22.594 -29.656 1 61.03 492 PRO B CA 1
ATOM 10849 C C . PRO B 1 492 ? 13.141 22.125 -28.453 1 61.03 492 PRO B C 1
ATOM 10851 O O . PRO B 1 492 ? 13.219 22.734 -27.375 1 61.03 492 PRO B O 1
ATOM 10854 N N . ALA B 1 493 ? 12.461 21.031 -28.625 1 65.12 493 ALA B N 1
ATOM 10855 C CA . ALA B 1 493 ? 11.516 20.656 -27.578 1 65.12 493 ALA B CA 1
ATOM 10856 C C . ALA B 1 493 ? 12.242 19.969 -26.406 1 65.12 493 ALA B C 1
ATOM 10858 O O . ALA B 1 493 ? 13.133 19.156 -26.625 1 65.12 493 ALA B O 1
ATOM 10859 N N . PHE B 1 494 ? 12.023 20.625 -25.156 1 77.44 494 PHE B N 1
ATOM 10860 C CA . PHE B 1 494 ? 12.523 20 -23.953 1 77.44 494 PHE B CA 1
ATOM 10861 C C . PHE B 1 494 ? 11.977 18.594 -23.797 1 77.44 494 PHE B C 1
ATOM 10863 O O . PHE B 1 494 ? 10.758 18.391 -23.797 1 77.44 494 PHE B O 1
ATOM 10870 N N . ILE B 1 495 ? 12.859 17.656 -23.906 1 72.19 495 ILE B N 1
ATOM 10871 C CA . ILE B 1 495 ? 12.445 16.266 -23.781 1 72.19 495 ILE B CA 1
ATOM 10872 C C . ILE B 1 495 ? 12.867 15.727 -22.406 1 72.19 495 ILE B C 1
ATOM 10874 O O . ILE B 1 495 ? 13.984 15.977 -21.953 1 72.19 495 ILE B O 1
ATOM 10878 N N . TRP B 1 496 ? 11.953 15.07 -21.812 1 74.56 496 TRP B N 1
ATOM 10879 C CA . TRP B 1 496 ? 12.188 14.438 -20.516 1 74.56 496 TRP B CA 1
ATOM 10880 C C . TRP B 1 496 ? 13.039 13.18 -20.672 1 74.56 496 TRP B C 1
ATOM 10882 O O . TRP B 1 496 ? 12.508 12.07 -20.719 1 74.56 496 TRP B O 1
ATOM 10892 N N . ASP B 1 497 ? 14.352 13.344 -20.812 1 77.31 497 ASP B N 1
ATOM 10893 C CA . ASP B 1 497 ? 15.32 12.266 -20.969 1 77.31 497 ASP B CA 1
ATOM 10894 C C . ASP B 1 497 ? 16.422 12.367 -19.922 1 77.31 497 ASP B C 1
ATOM 10896 O O . ASP B 1 497 ? 17.234 13.305 -19.953 1 77.31 497 ASP B O 1
ATOM 10900 N N . GLU B 1 498 ? 16.531 11.414 -19.109 1 76.81 498 GLU B N 1
ATOM 10901 C CA . GLU B 1 498 ? 17.5 11.43 -18.016 1 76.81 498 GLU B CA 1
ATOM 10902 C C . GLU B 1 498 ? 18.938 11.414 -18.531 1 76.81 498 GLU B C 1
ATOM 10904 O O . GLU B 1 498 ? 19.859 11.766 -17.812 1 76.81 498 GLU B O 1
ATOM 10909 N N . HIS B 1 499 ? 19.109 11.117 -19.812 1 79.75 499 HIS B N 1
ATOM 10910 C CA . HIS B 1 499 ? 20.453 11.047 -20.375 1 79.75 499 HIS B CA 1
ATOM 10911 C C . HIS B 1 499 ? 20.797 12.32 -21.141 1 79.75 499 HIS B C 1
ATOM 10913 O O . HIS B 1 499 ? 21.891 12.445 -21.672 1 79.75 499 HIS B O 1
ATOM 10919 N N . CYS B 1 500 ? 19.922 13.234 -21.062 1 89.19 500 CYS B N 1
ATOM 10920 C CA . CYS B 1 500 ? 20.125 14.531 -21.688 1 89.19 500 CYS B CA 1
ATOM 10921 C C . CYS B 1 500 ? 20.656 15.555 -20.703 1 89.19 500 CYS B C 1
ATOM 10923 O O . CYS B 1 500 ? 20.125 15.68 -19.594 1 89.19 500 CYS B O 1
ATOM 10925 N N . LEU B 1 501 ? 21.672 16.359 -21.062 1 90.88 501 LEU B N 1
ATOM 10926 C CA . LEU B 1 501 ? 22.266 17.359 -20.172 1 90.88 501 LEU B CA 1
ATOM 10927 C C . LEU B 1 501 ? 21.266 18.484 -19.875 1 90.88 501 LEU B C 1
ATOM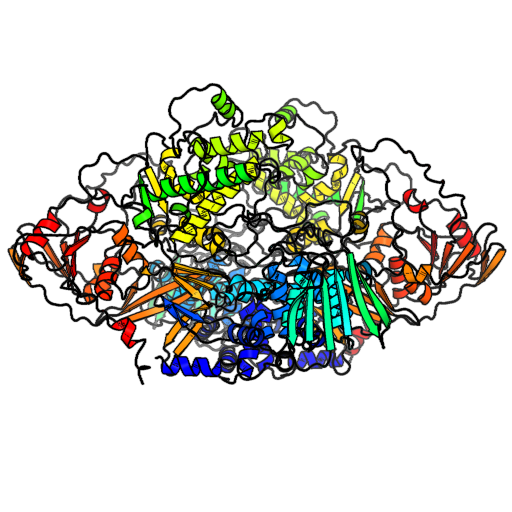 10929 O O . LEU B 1 501 ? 21.359 19.141 -18.844 1 90.88 501 LEU B O 1
ATOM 10933 N N . ARG B 1 502 ? 20.406 18.734 -20.859 1 91.25 502 ARG B N 1
ATOM 10934 C CA . ARG B 1 502 ? 19.359 19.719 -20.609 1 91.25 502 ARG B CA 1
ATOM 10935 C C . ARG B 1 502 ? 18.516 19.328 -19.422 1 91.25 502 ARG B C 1
ATOM 10937 O O . ARG B 1 502 ? 18.203 20.156 -18.562 1 91.25 502 ARG B O 1
ATOM 10944 N N . TYR B 1 503 ? 18.188 18.125 -19.453 1 89.25 503 TYR B N 1
ATOM 10945 C CA . TYR B 1 503 ? 17.422 17.578 -18.344 1 89.25 503 TYR B CA 1
ATOM 10946 C C . TYR B 1 503 ? 18.188 17.688 -17.031 1 89.25 503 TYR B C 1
ATOM 10948 O O . TYR B 1 503 ? 17.641 18.109 -16.016 1 89.25 503 TYR B O 1
ATOM 10956 N N . THR B 1 504 ? 19.391 17.328 -17.031 1 88.94 504 THR B N 1
ATOM 10957 C CA . THR B 1 504 ? 20.234 17.328 -15.844 1 88.94 504 THR B CA 1
ATOM 10958 C C . THR B 1 504 ? 20.359 18.734 -15.266 1 88.94 504 THR B C 1
ATOM 10960 O O . THR B 1 504 ? 20.219 18.938 -14.055 1 88.94 504 THR B O 1
ATOM 10963 N N . ALA B 1 505 ? 20.578 19.625 -16.141 1 92.88 505 ALA B N 1
ATOM 10964 C CA . ALA B 1 505 ? 20.75 21 -15.688 1 92.88 505 ALA B CA 1
ATOM 10965 C C . ALA B 1 505 ? 19.453 21.547 -15.078 1 92.88 505 ALA B C 1
ATOM 10967 O O . ALA B 1 505 ? 19.5 22.219 -14.047 1 92.88 505 ALA B O 1
ATOM 10968 N N . PHE B 1 506 ? 18.422 21.266 -15.703 1 92.38 506 PHE B N 1
ATOM 10969 C CA . PHE B 1 506 ? 17.125 21.719 -15.211 1 92.38 506 PHE B CA 1
ATOM 10970 C C . PHE B 1 506 ? 16.828 21.125 -13.836 1 92.38 506 PHE B C 1
ATOM 10972 O O . PHE B 1 506 ? 16.469 21.844 -12.906 1 92.38 506 PHE B O 1
ATOM 10979 N N . MET B 1 507 ? 17.016 19.844 -13.766 1 91.19 507 MET B N 1
ATOM 10980 C CA . MET B 1 507 ? 16.688 19.156 -12.516 1 91.19 507 MET B CA 1
ATOM 10981 C C . MET B 1 507 ? 17.625 19.594 -11.398 1 91.19 507 MET B C 1
ATOM 10983 O O . MET B 1 507 ? 17.219 19.672 -10.234 1 91.19 507 MET B O 1
ATOM 10987 N N . GLU B 1 508 ? 18.812 19.812 -11.719 1 91.94 508 GLU B N 1
ATOM 10988 C CA . GLU B 1 508 ? 19.75 20.281 -10.711 1 91.94 508 GLU B CA 1
ATOM 10989 C C . GLU B 1 508 ? 19.359 21.656 -10.18 1 91.94 508 GLU B C 1
ATOM 10991 O O . GLU B 1 508 ? 19.469 21.922 -8.977 1 91.94 508 GLU B O 1
ATOM 10996 N N . THR B 1 509 ? 18.922 22.469 -11.055 1 94.19 509 THR B N 1
ATOM 10997 C CA . THR B 1 509 ? 18.453 23.781 -10.641 1 94.19 509 THR B CA 1
ATOM 10998 C C . THR B 1 509 ? 17.25 23.672 -9.711 1 94.19 509 THR B C 1
ATOM 11000 O O . THR B 1 509 ? 17.172 24.375 -8.703 1 94.19 509 THR B O 1
ATOM 11003 N N . MET B 1 510 ? 16.344 22.844 -10.148 1 93.69 510 MET B N 1
ATOM 11004 C CA . MET B 1 510 ? 15.172 22.625 -9.305 1 93.69 510 MET B CA 1
ATOM 11005 C C . MET B 1 510 ? 15.578 22.078 -7.941 1 93.69 510 MET B C 1
ATOM 11007 O O . MET B 1 510 ? 14.961 22.406 -6.926 1 93.69 510 MET B O 1
ATOM 11011 N N . LEU B 1 511 ? 16.578 21.297 -7.93 1 92.5 511 LEU B N 1
ATOM 11012 C CA . LEU B 1 511 ? 17.078 20.766 -6.676 1 92.5 511 LEU B CA 1
ATOM 11013 C C . LEU B 1 511 ? 17.594 21.875 -5.773 1 92.5 511 LEU B C 1
ATOM 11015 O O . LEU B 1 511 ? 17.281 21.922 -4.586 1 92.5 511 LEU B O 1
ATOM 11019 N N . TYR B 1 512 ? 18.391 22.766 -6.332 1 94.06 512 TYR B N 1
ATOM 11020 C CA . TYR B 1 512 ? 18.938 23.875 -5.547 1 94.06 512 TYR B CA 1
ATOM 11021 C C . TYR B 1 512 ? 17.812 24.75 -4.992 1 94.06 512 TYR B C 1
ATOM 11023 O O . TYR B 1 512 ? 17.875 25.188 -3.838 1 94.06 512 TYR B O 1
ATOM 11031 N N . PHE B 1 513 ? 16.891 24.953 -5.816 1 95.44 513 PHE B N 1
ATOM 11032 C CA . PHE B 1 513 ? 15.742 25.75 -5.367 1 95.44 513 PHE B CA 1
ATOM 11033 C C . PHE B 1 513 ? 15.023 25.047 -4.219 1 95.44 513 PHE B C 1
ATOM 11035 O O . PHE B 1 513 ? 14.711 25.672 -3.205 1 95.44 513 PHE B O 1
ATOM 11042 N N . ALA B 1 514 ? 14.734 23.812 -4.379 1 94.75 514 ALA B N 1
ATOM 11043 C CA . ALA B 1 514 ? 14.047 23.031 -3.346 1 94.75 514 ALA B CA 1
ATOM 11044 C C . ALA B 1 514 ? 14.852 23.016 -2.051 1 94.75 514 ALA B C 1
ATOM 11046 O O . ALA B 1 514 ? 14.289 23.156 -0.961 1 94.75 514 ALA B O 1
ATOM 11047 N N . HIS B 1 515 ? 16.141 22.844 -2.129 1 94.12 515 HIS B N 1
ATOM 11048 C CA . HIS B 1 515 ? 17.016 22.875 -0.957 1 94.12 515 HIS B CA 1
ATOM 11049 C C . HIS B 1 515 ? 16.969 24.25 -0.283 1 94.12 515 HIS B C 1
ATOM 11051 O O . HIS B 1 515 ? 17 24.344 0.946 1 94.12 515 HIS B O 1
ATOM 11057 N N . GLY B 1 516 ? 16.953 25.234 -1.17 1 96.06 516 GLY B N 1
ATOM 11058 C CA . GLY B 1 516 ? 16.859 26.578 -0.622 1 96.06 516 GLY B CA 1
ATOM 11059 C C . GLY B 1 516 ? 15.602 26.797 0.204 1 96.06 516 GLY B C 1
ATOM 11060 O O . GLY B 1 516 ? 15.656 27.406 1.277 1 96.06 516 GLY B O 1
ATOM 11061 N N . VAL B 1 517 ? 14.547 26.297 -0.3 1 96.06 517 VAL B N 1
ATOM 11062 C CA . VAL B 1 517 ? 13.281 26.406 0.418 1 96.06 517 VAL B CA 1
ATOM 11063 C C . VAL B 1 517 ? 13.344 25.594 1.709 1 96.06 517 VAL B C 1
ATOM 11065 O O . VAL B 1 517 ? 12.914 26.062 2.766 1 96.06 517 VAL B O 1
ATOM 11068 N N . ALA B 1 518 ? 13.836 24.422 1.619 1 95.62 518 ALA B N 1
ATOM 11069 C CA . ALA B 1 518 ? 13.984 23.594 2.811 1 95.62 518 ALA B CA 1
ATOM 11070 C C . ALA B 1 518 ? 14.875 24.266 3.848 1 95.62 518 ALA B C 1
ATOM 11072 O O . ALA B 1 518 ? 14.57 24.25 5.043 1 95.62 518 ALA B O 1
ATOM 11073 N N . ASP B 1 519 ? 15.898 24.844 3.379 1 95.94 519 ASP B N 1
ATOM 11074 C CA . ASP B 1 519 ? 16.812 25.594 4.242 1 95.94 519 ASP B CA 1
ATOM 11075 C C . ASP B 1 519 ? 16.078 26.734 4.945 1 95.94 519 ASP B C 1
ATOM 11077 O O . ASP B 1 519 ? 16.219 26.922 6.156 1 95.94 519 ASP B O 1
ATOM 11081 N N . ALA B 1 520 ? 15.32 27.391 4.195 1 97.06 520 ALA B N 1
ATOM 11082 C CA . ALA B 1 520 ? 14.57 28.516 4.727 1 97.06 520 ALA B CA 1
ATOM 11083 C C . ALA B 1 520 ? 13.594 28.062 5.812 1 97.06 520 ALA B C 1
ATOM 11085 O O . ALA B 1 520 ? 13.289 28.828 6.73 1 97.06 520 ALA B O 1
ATOM 11086 N N . PHE B 1 521 ? 13.062 26.875 5.699 1 96.31 521 PHE B N 1
ATOM 11087 C CA . PHE B 1 521 ? 12.117 26.312 6.664 1 96.31 521 PHE B CA 1
ATOM 11088 C C . PHE B 1 521 ? 12.844 25.844 7.918 1 96.31 521 PHE B C 1
ATOM 11090 O O . PHE B 1 521 ? 12.203 25.516 8.922 1 96.31 521 PHE B O 1
ATOM 11097 N N . GLY B 1 522 ? 14.133 25.688 7.836 1 92.81 522 GLY B N 1
ATOM 11098 C CA . GLY B 1 522 ? 14.914 25.312 9.008 1 92.81 522 GLY B CA 1
ATOM 11099 C C . GLY B 1 522 ? 15.5 23.906 8.914 1 92.81 522 GLY B C 1
ATOM 11100 O O . GLY B 1 522 ? 16.031 23.391 9.898 1 92.81 522 GLY B O 1
ATOM 11101 N N . ALA B 1 523 ? 15.406 23.281 7.746 1 92.81 523 ALA B N 1
ATOM 11102 C CA . ALA B 1 523 ? 15.992 21.953 7.59 1 92.81 523 ALA B CA 1
ATOM 11103 C C . ALA B 1 523 ? 17.516 22 7.684 1 92.81 523 ALA B C 1
ATOM 11105 O O . ALA B 1 523 ? 18.156 22.797 7 1 92.81 523 ALA B O 1
ATOM 11106 N N . PRO B 1 524 ? 18.109 21.156 8.477 1 90.25 524 PRO B N 1
ATOM 11107 C CA . PRO B 1 524 ? 19.562 21.188 8.625 1 90.25 524 PRO B CA 1
ATOM 11108 C C . PRO B 1 524 ? 20.281 20.438 7.5 1 90.25 524 PRO B C 1
ATOM 11110 O O . PRO B 1 524 ? 21.453 20.703 7.219 1 90.25 524 PRO B O 1
ATOM 11113 N N . ASP B 1 525 ? 19.625 19.484 6.949 1 91.56 525 ASP B N 1
ATOM 11114 C CA . ASP B 1 525 ? 20.172 18.625 5.898 1 91.56 525 ASP B CA 1
ATOM 11115 C C . ASP B 1 525 ? 19.047 18 5.07 1 91.56 525 ASP B C 1
ATOM 11117 O O . ASP B 1 525 ? 17.891 18.422 5.168 1 91.56 525 ASP B O 1
ATOM 11121 N N . ILE B 1 526 ? 19.469 17.094 4.133 1 90.38 526 ILE B N 1
ATOM 11122 C CA . ILE B 1 526 ? 18.484 16.484 3.236 1 90.38 526 ILE B CA 1
ATOM 11123 C C . ILE B 1 526 ? 18.547 14.969 3.359 1 90.38 526 ILE B C 1
ATOM 11125 O O . ILE B 1 526 ? 19.594 14.406 3.666 1 90.38 526 ILE B O 1
ATOM 11129 N N . SER B 1 527 ? 17.359 14.312 3.193 1 90.75 527 SER B N 1
ATOM 11130 C CA . SER B 1 527 ? 17.266 12.852 3.24 1 90.75 527 SER B CA 1
ATOM 11131 C C . SER B 1 527 ? 18.062 12.211 2.107 1 90.75 527 SER B C 1
ATOM 11133 O O . SER B 1 527 ? 18.234 12.812 1.042 1 90.75 527 SER B O 1
ATOM 11135 N N . GLY B 1 528 ? 18.609 11.023 2.357 1 85.56 528 GLY B N 1
ATOM 11136 C CA . GLY B 1 528 ? 19.344 10.281 1.342 1 85.56 528 GLY B CA 1
ATOM 11137 C C . GLY B 1 528 ? 18.438 9.516 0.399 1 85.56 528 GLY B C 1
ATOM 11138 O O . GLY B 1 528 ? 18.906 8.656 -0.352 1 85.56 528 GLY B O 1
ATOM 11139 N N . CYS B 1 529 ? 17.062 9.734 0.596 1 79 529 CYS B N 1
ATOM 11140 C CA . CYS B 1 529 ? 16.156 9.047 -0.302 1 79 529 CYS B CA 1
ATOM 11141 C C . CYS B 1 529 ? 16.406 9.438 -1.752 1 79 529 CYS B C 1
ATOM 11143 O O . CYS B 1 529 ? 16.75 10.586 -2.037 1 79 529 CYS B O 1
ATOM 11145 N N . SER B 1 530 ? 16.859 8.414 -2.682 1 57.66 530 SER B N 1
ATOM 11146 C CA . SER B 1 530 ? 17.312 8.664 -4.043 1 57.66 530 SER B CA 1
ATOM 11147 C C . SER B 1 530 ? 16.438 9.695 -4.738 1 57.66 530 SER B C 1
ATOM 11149 O O . SER B 1 530 ? 15.211 9.602 -4.707 1 57.66 530 SER B O 1
ATOM 11151 N N . ALA B 1 531 ? 16.953 10.906 -4.934 1 50.5 531 ALA B N 1
ATOM 11152 C CA . ALA B 1 531 ? 16.5 12.094 -5.648 1 50.5 531 ALA B CA 1
ATOM 11153 C C . ALA B 1 531 ? 15.781 11.719 -6.941 1 50.5 531 ALA B C 1
ATOM 11155 O O . ALA B 1 531 ? 14.797 12.359 -7.316 1 50.5 531 ALA B O 1
ATOM 11156 N N . ALA B 1 532 ? 16.641 10.945 -7.762 1 43.88 532 ALA B N 1
ATOM 11157 C CA . ALA B 1 532 ? 16.297 10.672 -9.156 1 43.88 532 ALA B CA 1
ATOM 11158 C C . ALA B 1 532 ? 14.867 10.125 -9.273 1 43.88 532 ALA B C 1
ATOM 11160 O O . ALA B 1 532 ? 14.219 10.281 -10.312 1 43.88 532 ALA B O 1
ATOM 11161 N N . THR B 1 533 ? 14.562 9.367 -8.375 1 45.16 533 THR B N 1
ATOM 11162 C CA . THR B 1 533 ? 13.219 8.82 -8.445 1 45.16 533 THR B CA 1
ATOM 11163 C C . THR B 1 533 ? 12.18 9.883 -8.102 1 45.16 533 THR B C 1
ATOM 11165 O O . THR B 1 533 ? 10.992 9.711 -8.375 1 45.16 533 THR B O 1
ATOM 11168 N N . ALA B 1 534 ? 12.562 10.859 -7.176 1 46.34 534 ALA B N 1
ATOM 11169 C CA . ALA B 1 534 ? 11.484 11.789 -6.844 1 46.34 534 ALA B CA 1
ATOM 11170 C C . ALA B 1 534 ? 11.43 12.938 -7.852 1 46.34 534 ALA B C 1
ATOM 11172 O O . ALA B 1 534 ? 12.133 13.938 -7.707 1 46.34 534 ALA B O 1
ATOM 11173 N N . GLY B 1 535 ? 11.844 12.688 -9.031 1 49.66 535 GLY B N 1
ATOM 11174 C CA . GLY B 1 535 ? 11.625 13.68 -10.078 1 49.66 535 GLY B CA 1
ATOM 11175 C C . GLY B 1 535 ? 10.852 14.898 -9.602 1 49.66 535 GLY B C 1
ATOM 11176 O O . GLY B 1 535 ? 10.914 15.953 -10.227 1 49.66 535 GLY B O 1
ATOM 11177 N N . ASP B 1 536 ? 10.047 14.773 -8.586 1 60.62 536 ASP B N 1
ATOM 11178 C CA . ASP B 1 536 ? 9.125 15.836 -8.203 1 60.62 536 ASP B CA 1
ATOM 11179 C C . ASP B 1 536 ? 9.523 16.453 -6.867 1 60.62 536 ASP B C 1
ATOM 11181 O O . ASP B 1 536 ? 9.109 15.977 -5.809 1 60.62 536 ASP B O 1
ATOM 11185 N N . SER B 1 537 ? 10.742 17.219 -6.883 1 69.56 537 SER B N 1
ATOM 11186 C CA . SER B 1 537 ? 11.188 17.891 -5.66 1 69.56 537 SER B CA 1
ATOM 11187 C C . SER B 1 537 ? 10.148 18.891 -5.168 1 69.56 537 SER B C 1
ATOM 11189 O O . SER B 1 537 ? 10.336 19.531 -4.137 1 69.56 537 SER B O 1
ATOM 11191 N N . GLY B 1 538 ? 9.078 18.953 -5.734 1 86 538 GLY B N 1
ATOM 11192 C CA . GLY B 1 538 ? 8.047 19.906 -5.363 1 86 538 GLY B CA 1
ATOM 11193 C C . GLY B 1 538 ? 8.367 21.344 -5.773 1 86 538 GLY B C 1
ATOM 11194 O O . GLY B 1 538 ? 7.531 22.234 -5.648 1 86 538 GLY B O 1
ATOM 11195 N N . ALA B 1 539 ? 9.672 21.547 -6.246 1 92.62 539 ALA B N 1
ATOM 11196 C CA . ALA B 1 539 ? 10.125 22.891 -6.637 1 92.62 539 ALA B CA 1
ATOM 11197 C C . ALA B 1 539 ? 9.25 23.453 -7.75 1 92.62 539 ALA B C 1
ATOM 11199 O O . ALA B 1 539 ? 8.828 24.609 -7.688 1 92.62 539 ALA B O 1
ATOM 11200 N N . MET B 1 540 ? 8.969 22.672 -8.742 1 91.69 540 MET B N 1
ATOM 11201 C CA . MET B 1 540 ? 8.156 23.125 -9.875 1 91.69 540 MET B CA 1
ATOM 11202 C C . MET B 1 540 ? 6.777 23.562 -9.406 1 91.69 540 MET B C 1
ATOM 11204 O O . MET B 1 540 ? 6.25 24.578 -9.891 1 91.69 540 MET B O 1
ATOM 11208 N N . GLU B 1 541 ? 6.27 22.844 -8.43 1 91.56 541 GLU B N 1
ATOM 11209 C CA . GLU B 1 541 ? 4.941 23.172 -7.922 1 91.56 541 GLU B CA 1
ATOM 11210 C C . GLU B 1 541 ? 4.934 24.531 -7.234 1 91.56 541 GLU B C 1
ATOM 11212 O O . GLU B 1 541 ? 3.979 25.297 -7.371 1 91.56 541 GLU B O 1
ATOM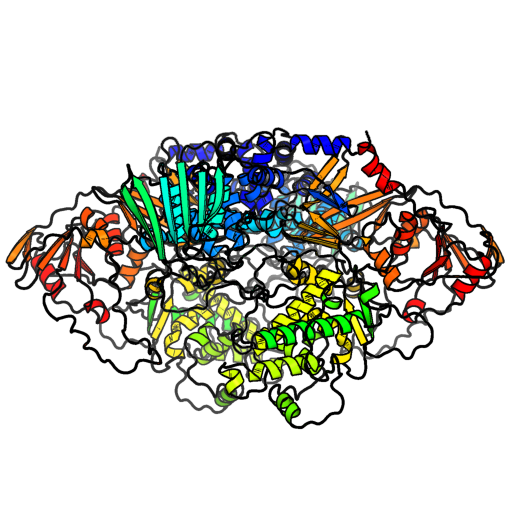 11217 N N . ILE B 1 542 ? 5.953 24.812 -6.465 1 95.06 542 ILE B N 1
ATOM 11218 C CA . ILE B 1 542 ? 6.039 26.094 -5.766 1 95.06 542 ILE B CA 1
ATOM 11219 C C . ILE B 1 542 ? 6.105 27.234 -6.781 1 95.06 542 ILE B C 1
ATOM 11221 O O . ILE B 1 542 ? 5.418 28.234 -6.633 1 95.06 542 ILE B O 1
ATOM 11225 N N . LEU B 1 543 ? 6.93 27.016 -7.789 1 95.06 543 LEU B N 1
ATOM 11226 C CA . LEU B 1 543 ? 7.102 28.062 -8.805 1 95.06 543 LEU B CA 1
ATOM 11227 C C . LEU B 1 543 ? 5.82 28.25 -9.609 1 95.06 543 LEU B C 1
ATOM 11229 O O . LEU B 1 543 ? 5.461 29.375 -9.961 1 95.06 543 LEU B O 1
ATOM 11233 N N . LEU B 1 544 ? 5.176 27.219 -9.914 1 92.94 544 LEU B N 1
ATOM 11234 C CA . LEU B 1 544 ? 3.918 27.312 -10.641 1 92.94 544 LEU B CA 1
ATOM 11235 C C . LEU B 1 544 ? 2.854 28.016 -9.805 1 92.94 544 LEU B C 1
ATOM 11237 O O . LEU B 1 544 ? 2.057 28.797 -10.336 1 92.94 544 LEU B O 1
ATOM 11241 N N . ASP B 1 545 ? 2.822 27.75 -8.492 1 92.88 545 ASP B N 1
ATOM 11242 C CA . ASP B 1 545 ? 1.91 28.453 -7.602 1 92.88 545 ASP B CA 1
ATOM 11243 C C . ASP B 1 545 ? 2.189 29.953 -7.609 1 92.88 545 ASP B C 1
ATOM 11245 O O . ASP B 1 545 ? 1.261 30.766 -7.602 1 92.88 545 ASP B O 1
ATOM 11249 N N . ALA B 1 546 ? 3.445 30.234 -7.605 1 95.19 546 ALA B N 1
ATOM 11250 C CA . ALA B 1 546 ? 3.867 31.641 -7.516 1 95.19 546 ALA B CA 1
ATOM 11251 C C . ALA B 1 546 ? 3.426 32.406 -8.75 1 95.19 546 ALA B C 1
ATOM 11253 O O . ALA B 1 546 ? 3.281 33.625 -8.695 1 95.19 546 ALA B O 1
ATOM 11254 N N . ILE B 1 547 ? 3.174 31.719 -9.891 1 93.81 547 ILE B N 1
ATOM 11255 C CA . ILE B 1 547 ? 2.812 32.438 -11.109 1 93.81 547 ILE B CA 1
ATOM 11256 C C . ILE B 1 547 ? 1.429 32 -11.578 1 93.81 547 ILE B C 1
ATOM 11258 O O . ILE B 1 547 ? 1.071 32.188 -12.75 1 93.81 547 ILE B O 1
ATOM 11262 N N . ASP B 1 548 ? 0.731 31.312 -10.773 1 89.38 548 ASP B N 1
ATOM 11263 C CA . ASP B 1 548 ? -0.498 30.609 -11.125 1 89.38 548 ASP B CA 1
ATOM 11264 C C . ASP B 1 548 ? -1.467 31.531 -11.867 1 89.38 548 ASP B C 1
ATOM 11266 O O . ASP B 1 548 ? -1.926 31.203 -12.961 1 89.38 548 ASP B O 1
ATOM 11270 N N . ASP B 1 549 ? -1.774 32.75 -11.344 1 86.69 549 ASP B N 1
ATOM 11271 C CA . ASP B 1 549 ? -2.744 33.656 -11.945 1 86.69 549 ASP B CA 1
ATOM 11272 C C . ASP B 1 549 ? -2.221 34.219 -13.266 1 86.69 549 ASP B C 1
ATOM 11274 O O . ASP B 1 549 ? -2.99 34.406 -14.211 1 86.69 549 ASP B O 1
ATOM 11278 N N . CYS B 1 550 ? -0.979 34.375 -13.297 1 88 550 CYS B N 1
ATOM 11279 C CA . CYS B 1 550 ? -0.337 34.938 -14.477 1 88 550 CYS B CA 1
ATOM 11280 C C . CYS B 1 550 ? -0.382 33.969 -15.641 1 88 550 CYS B C 1
ATOM 11282 O O . CYS B 1 550 ? -0.442 34.375 -16.797 1 88 550 CYS B O 1
ATOM 11284 N N . VAL B 1 551 ? -0.257 32.719 -15.352 1 84.69 551 VAL B N 1
ATOM 11285 C CA . VAL B 1 551 ? -0.281 31.672 -16.375 1 84.69 551 VAL B CA 1
ATOM 11286 C C . VAL B 1 551 ? -1.656 31.641 -17.047 1 84.69 551 VAL B C 1
ATOM 11288 O O . VAL B 1 551 ? -1.764 31.422 -18.25 1 84.69 551 VAL B O 1
ATOM 11291 N N . PHE B 1 552 ? -2.627 31.938 -16.266 1 78.81 552 PHE B N 1
ATOM 11292 C CA . PHE B 1 552 ? -3.99 31.906 -16.781 1 78.81 552 PHE B CA 1
ATOM 11293 C C . PHE B 1 552 ? -4.336 33.219 -17.469 1 78.81 552 PHE B C 1
ATOM 11295 O O . PHE B 1 552 ? -5.035 33.219 -18.484 1 78.81 552 PHE B O 1
ATOM 11302 N N . ASP B 1 553 ? -3.965 34.312 -16.766 1 82 553 ASP B N 1
ATOM 11303 C CA . ASP B 1 553 ? -4.148 35.656 -17.281 1 82 553 ASP B CA 1
ATOM 11304 C C . ASP B 1 553 ? -2.852 36.469 -17.203 1 82 553 ASP B C 1
ATOM 11306 O O . ASP B 1 553 ? -2.531 37.031 -16.156 1 82 553 ASP B O 1
ATOM 11310 N N . PRO B 1 554 ? -2.182 36.5 -18.297 1 82.69 554 PRO B N 1
ATOM 11311 C CA . PRO B 1 554 ? -0.873 37.156 -18.297 1 82.69 554 PRO B CA 1
ATOM 11312 C C . PRO B 1 554 ? -0.94 38.625 -17.828 1 82.69 554 PRO B C 1
ATOM 11314 O O . PRO B 1 554 ? 0.083 39.219 -17.453 1 82.69 554 PRO B O 1
ATOM 11317 N N . SER B 1 555 ? -2.133 39.156 -17.891 1 82.81 555 SER B N 1
ATOM 11318 C CA . SER B 1 555 ? -2.291 40.562 -17.438 1 82.81 555 SER B CA 1
ATOM 11319 C C . SER B 1 555 ? -2.389 40.625 -15.922 1 82.81 555 SER B C 1
ATOM 11321 O O . SER B 1 555 ? -2.182 41.688 -15.336 1 82.81 555 SER B O 1
ATOM 11323 N N . ASN B 1 556 ? -2.664 39.531 -15.328 1 88.06 556 ASN B N 1
ATOM 11324 C CA . ASN B 1 556 ? -2.752 39.469 -13.875 1 88.06 556 ASN B CA 1
ATOM 11325 C C . ASN B 1 556 ? -1.434 39.031 -13.25 1 88.06 556 ASN B C 1
ATOM 11327 O O . ASN B 1 556 ? -1.198 37.844 -13.086 1 88.06 556 ASN B O 1
ATOM 11331 N N . LEU B 1 557 ? -0.681 39.906 -12.75 1 90.81 557 LEU B N 1
ATOM 11332 C CA . LEU B 1 557 ? 0.656 39.625 -12.242 1 90.81 557 LEU B CA 1
ATOM 11333 C C . LEU B 1 557 ? 0.613 39.281 -10.758 1 90.81 557 LEU B C 1
ATOM 11335 O O . LEU B 1 557 ? 1.34 39.875 -9.953 1 90.81 557 LEU B O 1
ATOM 11339 N N . GLU B 1 558 ? -0.243 38.312 -10.469 1 90.31 558 GLU B N 1
ATOM 11340 C CA . GLU B 1 558 ? -0.357 37.781 -9.117 1 90.31 558 GLU B CA 1
ATOM 11341 C C . GLU B 1 558 ? -0.212 36.25 -9.109 1 90.31 558 GLU B C 1
ATOM 11343 O O . GLU B 1 558 ? -0.335 35.625 -10.148 1 90.31 558 GLU B O 1
ATOM 11348 N N . GLY B 1 559 ? 0.184 35.75 -8 1 92.81 559 GLY B N 1
ATOM 11349 C CA . GLY B 1 559 ? 0.259 34.344 -7.75 1 92.81 559 GLY B CA 1
ATOM 11350 C C . GLY B 1 559 ? -0.058 33.969 -6.312 1 92.81 559 GLY B C 1
ATOM 11351 O O . GLY B 1 559 ? -0.745 34.719 -5.609 1 92.81 559 GLY B O 1
ATOM 11352 N N . ASN B 1 560 ? 0.355 32.688 -6 1 92.5 560 ASN B N 1
ATOM 11353 C CA . ASN B 1 560 ? 0.014 32.219 -4.664 1 92.5 560 ASN B CA 1
ATOM 11354 C C . ASN B 1 560 ? 1.226 31.609 -3.961 1 92.5 560 ASN B C 1
ATOM 11356 O O . ASN B 1 560 ? 2.141 31.109 -4.613 1 92.5 560 ASN B O 1
ATOM 11360 N N . LEU B 1 561 ? 1.275 31.781 -2.709 1 95.12 561 LEU B N 1
ATOM 11361 C CA . LEU B 1 561 ? 2.148 31.031 -1.807 1 95.12 561 LEU B CA 1
ATOM 11362 C C . LEU B 1 561 ? 1.334 30.141 -0.877 1 95.12 561 LEU B C 1
ATOM 11364 O O . LEU B 1 561 ? 0.69 30.625 0.054 1 95.12 561 LEU B O 1
ATOM 11368 N N . GLN B 1 562 ? 1.434 28.859 -1.108 1 92.94 562 GLN B N 1
ATOM 11369 C CA . GLN B 1 562 ? 0.59 27.922 -0.376 1 92.94 562 GLN B CA 1
ATOM 11370 C C . GLN B 1 562 ? 1.398 27.141 0.663 1 92.94 562 GLN B C 1
ATOM 11372 O O . GLN B 1 562 ? 2.391 26.5 0.327 1 92.94 562 GLN B O 1
ATOM 11377 N N . TRP B 1 563 ? 0.944 27.141 1.893 1 94.44 563 TRP B N 1
ATOM 11378 C CA . TRP B 1 563 ? 1.588 26.391 2.971 1 94.44 563 TRP B CA 1
ATOM 11379 C C . TRP B 1 563 ? 1.723 24.922 2.609 1 94.44 563 TRP B C 1
ATOM 11381 O O . TRP B 1 563 ? 2.793 24.328 2.771 1 94.44 563 TRP B O 1
ATOM 11391 N N . HIS B 1 564 ? 0.673 24.328 2.059 1 91.69 564 HIS B N 1
ATOM 11392 C CA . HIS B 1 564 ? 0.631 22.906 1.75 1 91.69 564 HIS B CA 1
ATOM 11393 C C . HIS B 1 564 ? 1.699 22.531 0.729 1 91.69 564 HIS B C 1
ATOM 11395 O O . HIS B 1 564 ? 2.389 21.516 0.887 1 91.69 564 HIS B O 1
ATOM 11401 N N . THR B 1 565 ? 1.841 23.281 -0.278 1 92.69 565 THR B N 1
ATOM 11402 C CA . THR B 1 565 ? 2.789 23 -1.349 1 92.69 565 THR B CA 1
ATOM 11403 C C . THR B 1 565 ? 4.227 23.125 -0.85 1 92.69 565 THR B C 1
ATOM 11405 O O . THR B 1 565 ? 5.07 22.281 -1.135 1 92.69 565 THR B O 1
ATOM 11408 N N . VAL B 1 566 ? 4.488 24.188 -0.15 1 95.81 566 VAL B N 1
ATOM 11409 C CA . VAL B 1 566 ? 5.836 24.422 0.358 1 95.81 566 VAL B CA 1
ATOM 11410 C C . VAL B 1 566 ? 6.191 23.359 1.384 1 95.81 566 VAL B C 1
ATOM 11412 O O . VAL B 1 566 ? 7.297 22.797 1.357 1 95.81 566 VAL B O 1
ATOM 11415 N N . LEU B 1 567 ? 5.25 23.062 2.24 1 95.12 567 LEU B N 1
ATOM 11416 C CA . LEU B 1 567 ? 5.473 22.031 3.244 1 95.12 567 LEU B CA 1
ATOM 11417 C C . LEU B 1 567 ? 5.77 20.688 2.584 1 95.12 567 LEU B C 1
ATOM 11419 O O . LEU B 1 567 ? 6.656 19.953 3.029 1 95.12 567 LEU B O 1
ATOM 11423 N N . SER B 1 568 ? 4.988 20.359 1.595 1 93.81 568 SER B N 1
ATOM 11424 C CA . SER B 1 568 ? 5.188 19.109 0.874 1 93.81 568 SER B CA 1
ATOM 11425 C C . SER B 1 568 ? 6.602 19 0.312 1 93.81 568 SER B C 1
ATOM 11427 O O . SER B 1 568 ? 7.246 17.969 0.415 1 93.81 568 SER B O 1
ATOM 11429 N N . THR B 1 569 ? 7.066 20.047 -0.224 1 93.81 569 THR B N 1
ATOM 11430 C CA . THR B 1 569 ? 8.406 20.094 -0.808 1 93.81 569 THR B CA 1
ATOM 11431 C C . THR B 1 569 ? 9.469 19.922 0.271 1 93.81 569 THR B C 1
ATOM 11433 O O . THR B 1 569 ? 10.422 19.172 0.096 1 93.81 569 THR B O 1
ATOM 11436 N N . VAL B 1 570 ? 9.305 20.625 1.322 1 95.12 570 VAL B N 1
ATOM 11437 C CA . VAL B 1 570 ? 10.273 20.547 2.416 1 95.12 570 VAL B CA 1
ATOM 11438 C C . VAL B 1 570 ? 10.312 19.141 2.979 1 95.12 570 VAL B C 1
ATOM 11440 O O . VAL B 1 570 ? 11.398 18.594 3.213 1 95.12 570 VAL B O 1
ATOM 11443 N N . CYS B 1 571 ? 9.172 18.547 3.176 1 94.5 571 CYS B N 1
ATOM 11444 C CA . CYS B 1 571 ? 9.102 17.203 3.746 1 94.5 571 CYS B CA 1
ATOM 11445 C C . CYS B 1 571 ? 9.695 16.172 2.793 1 94.5 571 CYS B C 1
ATOM 11447 O O . CYS B 1 571 ? 10.391 15.25 3.223 1 94.5 571 CYS B O 1
ATOM 11449 N N . GLN B 1 572 ? 9.461 16.328 1.531 1 92.56 572 GLN B N 1
ATOM 11450 C CA . GLN B 1 572 ? 10.016 15.406 0.542 1 92.56 572 GLN B CA 1
ATOM 11451 C C . GLN B 1 572 ? 11.539 15.43 0.568 1 92.56 572 GLN B C 1
ATOM 11453 O O . GLN B 1 572 ? 12.188 14.391 0.446 1 92.56 572 GLN B O 1
ATOM 11458 N N . ASN B 1 573 ? 12.055 16.609 0.747 1 91.44 573 ASN B N 1
ATOM 11459 C CA . ASN B 1 573 ? 13.508 16.75 0.72 1 91.44 573 ASN B CA 1
ATOM 11460 C C . ASN B 1 573 ? 14.125 16.406 2.068 1 91.44 573 ASN B C 1
ATOM 11462 O O . ASN B 1 573 ? 15.141 15.695 2.125 1 91.44 573 ASN B O 1
ATOM 11466 N N . PHE B 1 574 ? 13.578 16.844 3.135 1 93.31 574 PHE B N 1
ATOM 11467 C CA . PHE B 1 574 ? 14.172 16.688 4.457 1 93.31 574 PHE B CA 1
ATOM 11468 C C . PHE B 1 574 ? 13.867 15.305 5.023 1 93.31 574 PHE B C 1
ATOM 11470 O O . PHE B 1 574 ? 14.766 14.633 5.535 1 93.31 574 PHE B O 1
ATOM 11477 N N . LEU B 1 575 ? 12.617 14.922 4.996 1 93.25 575 LEU B N 1
ATOM 11478 C CA . LEU B 1 575 ? 12.219 13.656 5.594 1 93.25 575 LEU B CA 1
ATOM 11479 C C . LEU B 1 575 ? 12.398 12.508 4.602 1 93.25 575 LEU B C 1
ATOM 11481 O O . LEU B 1 575 ? 12.586 11.359 5.004 1 93.25 575 LEU B O 1
ATOM 11485 N N . GLY B 1 576 ? 12.328 12.836 3.297 1 90.94 576 GLY B N 1
ATOM 11486 C CA . GLY B 1 576 ? 12.383 11.797 2.283 1 90.94 576 GLY B CA 1
ATOM 11487 C C . GLY B 1 576 ? 11.07 11.047 2.127 1 90.94 576 GLY B C 1
ATOM 11488 O O . GLY B 1 576 ? 11.062 9.891 1.694 1 90.94 576 GLY B O 1
ATOM 11489 N N . CYS B 1 577 ? 9.938 11.609 2.592 1 91.62 577 CYS B N 1
ATOM 11490 C CA . CYS B 1 577 ? 8.641 10.969 2.473 1 91.62 577 CYS B CA 1
ATOM 11491 C C . CYS B 1 577 ? 7.977 11.305 1.142 1 91.62 577 CYS B C 1
ATOM 11493 O O . CYS B 1 577 ? 8.422 12.219 0.439 1 91.62 577 CYS B O 1
ATOM 11495 N N . PRO B 1 578 ? 6.949 10.609 0.678 1 87.75 578 PRO B N 1
ATOM 11496 C CA . PRO B 1 578 ? 6.199 10.969 -0.528 1 87.75 578 PRO B CA 1
ATOM 11497 C C . PRO B 1 578 ? 5.488 12.312 -0.401 1 87.75 578 PRO B C 1
ATOM 11499 O O . PRO B 1 578 ? 5.371 12.852 0.703 1 87.75 578 PRO B O 1
ATOM 11502 N N . PRO B 1 579 ? 5.086 12.875 -1.552 1 89.25 579 PRO B N 1
ATOM 11503 C CA . PRO B 1 579 ? 4.336 14.133 -1.49 1 89.25 579 PRO B CA 1
ATOM 11504 C C . PRO B 1 579 ? 3.08 14.031 -0.627 1 89.25 579 PRO B C 1
ATOM 11506 O O . PRO B 1 579 ? 2.441 12.977 -0.585 1 89.25 579 PRO B O 1
ATOM 11509 N N . LEU B 1 580 ? 2.766 15.055 -0.009 1 90.06 580 LEU B N 1
ATOM 11510 C CA . LEU B 1 580 ? 1.687 15.07 0.973 1 90.06 580 LEU B CA 1
ATOM 11511 C C . LEU B 1 580 ? 0.354 14.711 0.322 1 90.06 580 LEU B C 1
ATOM 11513 O O . LEU B 1 580 ? -0.514 14.117 0.962 1 90.06 580 LEU B O 1
ATOM 11517 N N . ASP B 1 581 ? 0.149 15.031 -0.915 1 83.75 581 ASP B N 1
ATOM 11518 C CA . ASP B 1 581 ? -1.092 14.711 -1.613 1 83.75 581 ASP B CA 1
ATOM 11519 C C . ASP B 1 581 ? -1.288 13.203 -1.717 1 83.75 581 ASP B C 1
ATOM 11521 O O . ASP B 1 581 ? -2.418 12.711 -1.661 1 83.75 581 ASP B O 1
ATOM 11525 N N . LYS B 1 582 ? -0.234 12.516 -1.846 1 83 582 LYS B N 1
ATOM 11526 C CA . LYS B 1 582 ? -0.294 11.062 -1.893 1 83 582 LYS B CA 1
ATOM 11527 C C . LYS B 1 582 ? -0.566 10.477 -0.509 1 83 582 LYS B C 1
ATOM 11529 O O . LYS B 1 582 ? -1.219 9.438 -0.385 1 83 582 LYS B O 1
ATOM 11534 N N . LEU B 1 583 ? -0.016 11.094 0.477 1 86.88 583 LEU B N 1
ATOM 11535 C CA . LEU B 1 583 ? -0.175 10.602 1.842 1 86.88 583 LEU B CA 1
ATOM 11536 C C . LEU B 1 583 ? -1.579 10.891 2.363 1 86.88 583 LEU B C 1
ATOM 11538 O O . LEU B 1 583 ? -2.061 10.211 3.271 1 86.88 583 LEU B O 1
ATOM 11542 N N . THR B 1 584 ? -2.227 11.898 1.985 1 81 584 THR B N 1
ATOM 11543 C CA . THR B 1 584 ? -3.549 12.273 2.475 1 81 584 THR B CA 1
ATOM 11544 C C . THR B 1 584 ? -4.633 11.836 1.496 1 81 584 THR B C 1
ATOM 11546 O O . THR B 1 584 ? -5.824 11.961 1.786 1 81 584 THR B O 1
ATOM 11549 N N . ASP B 1 585 ? -4.387 10.75 0.614 1 61.72 585 ASP B N 1
ATOM 11550 C CA . ASP B 1 585 ? -5.352 10.336 -0.398 1 61.72 585 ASP B CA 1
ATOM 11551 C C . ASP B 1 585 ? -6.23 11.5 -0.836 1 61.72 585 ASP B C 1
ATOM 11553 O O . ASP B 1 585 ? -7.332 11.688 -0.314 1 61.72 585 ASP B O 1
ATOM 11557 N N . ALA B 1 586 ? -5.742 12.672 -1.096 1 50.34 586 ALA B N 1
ATOM 11558 C CA . ALA B 1 586 ? -6.504 13.875 -1.44 1 50.34 586 ALA B CA 1
ATOM 11559 C C . ALA B 1 586 ? -7.793 13.516 -2.17 1 50.34 586 ALA B C 1
ATOM 11561 O O . ALA B 1 586 ? -8.406 14.367 -2.82 1 50.34 586 ALA B O 1
ATOM 11562 N N . THR B 1 587 ? -8.055 12.234 -2.484 1 40.22 587 THR B N 1
ATOM 11563 C CA . THR B 1 587 ? -9.422 12.305 -2.998 1 40.22 587 THR B CA 1
ATOM 11564 C C . THR B 1 587 ? -10.344 13.008 -2.002 1 40.22 587 THR B C 1
ATOM 11566 O O . THR B 1 587 ? -10.289 12.734 -0.801 1 40.22 587 THR B O 1
ATOM 11569 N N . TYR B 1 588 ? -10.406 14.266 -2.053 1 38.28 588 TYR B N 1
ATOM 11570 C CA . TYR B 1 588 ? -11.344 15.203 -1.44 1 38.28 588 TYR B CA 1
ATOM 11571 C C . TYR B 1 588 ? -12.531 14.469 -0.833 1 38.28 588 TYR B C 1
ATOM 11573 O O . TYR B 1 588 ? -13.477 15.094 -0.334 1 38.28 588 TYR B O 1
ATOM 11581 N N . ASN B 1 589 ? -12.664 13.18 -1.055 1 40.03 589 ASN B N 1
ATOM 11582 C CA . ASN B 1 589 ? -13.977 12.586 -0.835 1 40.03 589 ASN B CA 1
ATOM 11583 C C . ASN B 1 589 ? -14.242 12.336 0.647 1 40.03 589 ASN B C 1
ATOM 11585 O O . ASN B 1 589 ? -14.891 11.352 1.011 1 40.03 589 ASN B O 1
ATOM 11589 N N . ASP B 1 590 ? -13.344 12.852 1.463 1 41.22 590 ASP B N 1
ATOM 11590 C CA . ASP B 1 590 ? -13.75 12.516 2.822 1 41.22 590 ASP B CA 1
ATOM 11591 C C . ASP B 1 590 ? -15.227 12.836 3.049 1 41.22 590 ASP B C 1
ATOM 11593 O O . ASP B 1 590 ? -15.727 12.727 4.168 1 41.22 590 ASP B O 1
ATOM 11597 N N . SER B 1 591 ? -15.633 13.836 2.406 1 39.09 591 SER B N 1
ATOM 11598 C CA . SER B 1 591 ? -17.016 14.172 2.721 1 39.09 591 SER B CA 1
ATOM 11599 C C . SER B 1 591 ? -17.938 12.992 2.441 1 39.09 591 SER B C 1
ATOM 11601 O O . SER B 1 591 ? -17.828 12.328 1.41 1 39.09 591 SER B O 1
ATOM 11603 N N . PRO B 1 592 ? -18.391 12.523 3.359 1 39.75 592 PRO B N 1
ATOM 11604 C CA . PRO B 1 592 ? -19.453 11.555 3.107 1 39.75 592 PRO B CA 1
ATOM 11605 C C . PRO B 1 592 ? -20.328 11.938 1.913 1 39.75 592 PRO B C 1
ATOM 11607 O O . PRO B 1 592 ? -20.641 13.117 1.729 1 39.75 592 PRO B O 1
ATOM 11610 N N . ILE B 1 593 ? -20.25 11.32 0.855 1 36.5 593 ILE B N 1
ATOM 11611 C CA . ILE B 1 593 ? -21.047 11.539 -0.347 1 36.5 593 ILE B CA 1
ATOM 11612 C C . ILE B 1 593 ? -22.375 12.203 0.024 1 36.5 593 ILE B C 1
ATOM 11614 O O . ILE B 1 593 ? -22.891 13.031 -0.728 1 36.5 593 ILE B O 1
ATOM 11618 N N . ASP B 1 594 ? -22.984 11.852 1.057 1 38.47 594 ASP B N 1
ATOM 11619 C CA . ASP B 1 594 ? -24.359 12.312 1.263 1 38.47 594 ASP B CA 1
ATOM 11620 C C . ASP B 1 594 ? -24.391 13.695 1.907 1 38.47 594 ASP B C 1
ATOM 11622 O O . ASP B 1 594 ? -25.438 14.18 2.309 1 38.47 594 ASP B O 1
ATOM 11626 N N . ILE B 1 595 ? -23.312 14.219 2.354 1 39.34 595 ILE B N 1
ATOM 11627 C CA . ILE B 1 595 ? -23.453 15.562 2.904 1 39.34 595 ILE B CA 1
ATOM 11628 C C . ILE B 1 595 ? -23.344 16.594 1.78 1 39.34 595 ILE B C 1
ATOM 11630 O O . ILE B 1 595 ? -22.391 16.562 0.99 1 39.34 595 ILE B O 1
ATOM 11634 N N . PRO B 1 596 ? -24.266 17.375 1.53 1 38.66 596 PRO B N 1
ATOM 11635 C CA . PRO B 1 596 ? -24.281 18.406 0.485 1 38.66 596 PRO B CA 1
ATOM 11636 C C . PRO B 1 596 ? -22.969 19.188 0.427 1 38.66 596 PRO B C 1
ATOM 11638 O O . PRO B 1 596 ? -22.344 19.438 1.464 1 38.66 596 PRO B O 1
ATOM 11641 N N . HIS B 1 597 ? -22.359 19.531 -0.745 1 36.94 597 HIS B N 1
ATOM 11642 C CA . HIS B 1 597 ? -21.156 20.203 -1.229 1 36.94 597 HIS B CA 1
ATOM 11643 C C . HIS B 1 597 ? -20.891 21.484 -0.461 1 36.94 597 HIS B C 1
ATOM 11645 O O . HIS B 1 597 ? -19.734 21.859 -0.248 1 36.94 597 HIS B O 1
ATOM 11651 N N . PRO B 1 598 ? -21.797 22.406 -0.419 1 36.62 598 PRO B N 1
ATOM 11652 C CA . PRO B 1 598 ? -21.469 23.734 0.09 1 36.62 598 PRO B CA 1
ATOM 11653 C C . PRO B 1 598 ? -20.672 23.688 1.396 1 36.62 598 PRO B C 1
ATOM 11655 O O . PRO B 1 598 ? -19.891 24.594 1.685 1 36.62 598 PRO B O 1
ATOM 11658 N N . PHE B 1 599 ? -20.922 22.828 2.18 1 38.5 599 PHE B N 1
ATOM 11659 C CA . PHE B 1 599 ? -20.344 22.75 3.514 1 38.5 599 PHE B CA 1
ATOM 11660 C C . PHE B 1 599 ? -18.953 22.141 3.459 1 38.5 599 PHE B C 1
ATOM 11662 O O . PHE B 1 599 ? -18.172 22.281 4.406 1 38.5 599 PHE B O 1
ATOM 11669 N N . MET B 1 600 ? -18.609 21.641 2.439 1 41.16 600 MET B N 1
ATOM 11670 C CA . MET B 1 600 ? -17.359 20.906 2.232 1 41.16 600 MET B CA 1
ATOM 11671 C C . MET B 1 600 ? -16.172 21.859 2.26 1 41.16 600 MET B C 1
ATOM 11673 O O . MET B 1 600 ? -15.078 21.484 2.686 1 41.16 600 MET B O 1
ATOM 11677 N N . GLN B 1 601 ? -16.375 23 1.655 1 40.59 601 GLN B N 1
ATOM 11678 C CA . GLN B 1 601 ? -15.328 24 1.476 1 40.59 601 GLN B CA 1
ATOM 11679 C C . GLN B 1 601 ? -14.742 24.438 2.816 1 40.59 601 GLN B C 1
ATOM 11681 O O . GLN B 1 601 ? -13.555 24.766 2.904 1 40.59 601 GLN B O 1
ATOM 11686 N N . HIS B 1 602 ? -15.594 24.672 3.859 1 40.88 602 HIS B N 1
ATOM 11687 C CA . HIS B 1 602 ? -15.188 25.188 5.16 1 40.88 602 HIS B CA 1
ATOM 11688 C C . HIS B 1 602 ? -14.422 24.141 5.957 1 40.88 602 HIS B C 1
ATOM 11690 O O . HIS B 1 602 ? -13.992 24.406 7.082 1 40.88 602 HIS B O 1
ATOM 11696 N N . LEU B 1 603 ? -14.25 22.969 5.312 1 50.66 603 LEU B N 1
ATOM 11697 C CA . LEU B 1 603 ? -13.789 21.797 6.059 1 50.66 603 LEU B CA 1
ATOM 11698 C C . LEU B 1 603 ? -12.359 21.438 5.668 1 50.66 603 LEU B C 1
ATOM 11700 O O . LEU B 1 603 ? -11.898 20.328 5.949 1 50.66 603 LEU B O 1
ATOM 11704 N N . GLY B 1 604 ? -11.711 22.484 5.102 1 59.91 604 GLY B N 1
ATOM 11705 C CA . GLY B 1 604 ? -10.352 22.109 4.758 1 59.91 604 GLY B CA 1
ATOM 11706 C C . GLY B 1 604 ? -9.469 21.891 5.973 1 59.91 604 GLY B C 1
ATOM 11707 O O . GLY B 1 604 ? -9.609 22.578 6.984 1 59.91 604 GLY B O 1
ATOM 11708 N N . THR B 1 605 ? -8.789 20.797 6.07 1 73.75 605 THR B N 1
ATOM 11709 C CA . THR B 1 605 ? -7.859 20.438 7.137 1 73.75 605 THR B CA 1
ATOM 11710 C C . THR B 1 605 ? -6.449 20.922 6.812 1 73.75 605 THR B C 1
ATOM 11712 O O . THR B 1 605 ? -6.121 21.156 5.648 1 73.75 605 THR B O 1
ATOM 11715 N N . THR B 1 606 ? -5.82 21.578 7.875 1 89.25 606 THR B N 1
ATOM 11716 C CA . THR B 1 606 ? -4.445 22.047 7.715 1 89.25 606 THR B CA 1
ATOM 11717 C C . THR B 1 606 ? -3.455 21.016 8.234 1 89.25 606 THR B C 1
ATOM 11719 O O . THR B 1 606 ? -3.607 20.516 9.352 1 89.25 606 THR B O 1
ATOM 11722 N N . ILE B 1 607 ? -2.477 20.719 7.418 1 93.69 607 ILE B N 1
ATOM 11723 C CA . ILE B 1 607 ? -1.425 19.812 7.859 1 93.69 607 ILE B CA 1
ATOM 11724 C C . ILE B 1 607 ? -0.441 20.547 8.758 1 93.69 607 ILE B C 1
ATOM 11726 O O . ILE B 1 607 ? 0.079 21.609 8.375 1 93.69 607 ILE B O 1
ATOM 11730 N N . ILE B 1 608 ? -0.204 20.031 9.945 1 96 608 ILE B N 1
ATOM 11731 C CA . ILE B 1 608 ? 0.589 20.781 10.922 1 96 608 ILE B CA 1
ATOM 11732 C C . ILE B 1 608 ? 1.856 20 11.258 1 96 608 ILE B C 1
ATOM 11734 O O . ILE B 1 608 ? 2.785 20.531 11.867 1 96 608 ILE B O 1
ATOM 11738 N N . ALA B 1 609 ? 1.85 18.719 10.953 1 97.06 609 ALA B N 1
ATOM 11739 C CA . ALA B 1 609 ? 3.016 17.906 11.273 1 97.06 609 ALA B CA 1
ATOM 11740 C C . ALA B 1 609 ? 3.111 16.703 10.336 1 97.06 609 ALA B C 1
ATOM 11742 O O . ALA B 1 609 ? 2.098 16.219 9.82 1 97.06 609 ALA B O 1
ATOM 11743 N N . VAL B 1 610 ? 4.273 16.266 10.062 1 96.5 610 VAL B N 1
ATOM 11744 C CA . VAL B 1 610 ? 4.543 15.086 9.242 1 96.5 610 VAL B CA 1
ATOM 11745 C C . VAL B 1 610 ? 5.629 14.234 9.898 1 96.5 610 VAL B C 1
ATOM 11747 O O . VAL B 1 610 ? 6.641 14.758 10.359 1 96.5 610 VAL B O 1
ATOM 11750 N N . GLN B 1 611 ? 5.312 13 10.008 1 95.44 611 GLN B N 1
ATOM 11751 C CA . GLN B 1 611 ? 6.258 12.047 10.578 1 95.44 611 GLN B CA 1
ATOM 11752 C C . GLN B 1 611 ? 6.699 11.023 9.531 1 95.44 611 GLN B C 1
ATOM 11754 O O . GLN B 1 611 ? 5.887 10.539 8.742 1 95.44 611 GLN B O 1
ATOM 11759 N N . HIS B 1 612 ? 8 10.734 9.492 1 94.5 612 HIS B N 1
ATOM 11760 C CA . HIS B 1 612 ? 8.547 9.688 8.648 1 94.5 612 HIS B CA 1
ATOM 11761 C C . HIS B 1 612 ? 9.68 8.938 9.352 1 94.5 612 HIS B C 1
ATOM 11763 O O . HIS B 1 612 ? 10.797 9.445 9.453 1 94.5 612 HIS B O 1
ATOM 11769 N N . GLY B 1 613 ? 9.32 7.754 9.789 1 91.81 613 GLY B N 1
ATOM 11770 C CA . GLY B 1 613 ? 10.25 7.012 10.625 1 91.81 613 GLY B CA 1
ATOM 11771 C C . GLY B 1 613 ? 10.406 7.602 12.016 1 91.81 613 GLY B C 1
ATOM 11772 O O . GLY B 1 613 ? 9.422 7.82 12.719 1 91.81 613 GLY B O 1
ATOM 11773 N N . ASP B 1 614 ? 11.688 7.875 12.383 1 91.44 614 ASP B N 1
ATOM 11774 C CA . ASP B 1 614 ? 11.953 8.398 13.727 1 91.44 614 ASP B CA 1
ATOM 11775 C C . ASP B 1 614 ? 12.32 9.875 13.672 1 91.44 614 ASP B C 1
ATOM 11777 O O . ASP B 1 614 ? 13.148 10.344 14.461 1 91.44 614 ASP B O 1
ATOM 11781 N N . ILE B 1 615 ? 11.797 10.547 12.695 1 92.25 615 ILE B N 1
ATOM 11782 C CA . ILE B 1 615 ? 11.961 11.992 12.578 1 92.25 615 ILE B CA 1
ATOM 11783 C C . ILE B 1 615 ? 10.641 12.625 12.125 1 92.25 615 ILE B C 1
ATOM 11785 O O . ILE B 1 615 ? 9.859 12 11.406 1 92.25 615 ILE B O 1
ATOM 11789 N N . ALA B 1 616 ? 10.359 13.688 12.672 1 94.5 616 ALA B N 1
ATOM 11790 C CA . ALA B 1 616 ? 9.109 14.375 12.352 1 94.5 616 ALA B CA 1
ATOM 11791 C C . ALA B 1 616 ? 9.328 15.891 12.281 1 94.5 616 ALA B C 1
ATOM 11793 O O . ALA B 1 616 ? 10.367 16.391 12.711 1 94.5 616 ALA B O 1
ATOM 11794 N N . VAL B 1 617 ? 8.453 16.594 11.594 1 95.88 617 VAL B N 1
ATOM 11795 C CA . VAL B 1 617 ? 8.43 18.047 11.555 1 95.88 617 VAL B CA 1
ATOM 11796 C C . VAL B 1 617 ? 7.078 18.562 12.047 1 95.88 617 VAL B C 1
ATOM 11798 O O . VAL B 1 617 ? 6.043 17.953 11.781 1 95.88 617 VAL B O 1
ATOM 11801 N N . VAL B 1 618 ? 7.098 19.609 12.805 1 96.56 618 VAL B N 1
ATOM 11802 C CA . VAL B 1 618 ? 5.883 20.172 13.398 1 96.56 618 VAL B CA 1
ATOM 11803 C C . VAL B 1 618 ? 5.855 21.688 13.195 1 96.56 618 VAL B C 1
ATOM 11805 O O . VAL B 1 618 ? 6.883 22.359 13.344 1 96.56 618 VAL B O 1
ATOM 11808 N N . ALA B 1 619 ? 4.703 22.25 12.742 1 96.31 619 ALA B N 1
ATOM 11809 C CA . ALA B 1 619 ? 4.527 23.703 12.672 1 96.31 619 ALA B CA 1
ATOM 11810 C C . ALA B 1 619 ? 4.516 24.328 14.07 1 96.31 619 ALA B C 1
ATOM 11812 O O . ALA B 1 619 ? 3.703 23.938 14.914 1 96.31 619 ALA B O 1
ATOM 11813 N N . PRO B 1 620 ? 5.316 25.281 14.297 1 94.38 620 PRO B N 1
ATOM 11814 C CA . PRO B 1 620 ? 5.418 25.828 15.656 1 94.38 620 PRO B CA 1
ATOM 11815 C C . PRO B 1 620 ? 4.164 26.594 16.078 1 94.38 620 PRO B C 1
ATOM 11817 O O . PRO B 1 620 ? 3.861 26.688 17.266 1 94.38 620 PRO B O 1
ATOM 11820 N N . TRP B 1 621 ? 3.457 27.156 15.172 1 94.56 621 TRP B N 1
ATOM 11821 C CA . TRP B 1 621 ? 2.33 28.016 15.508 1 94.56 621 TRP B CA 1
ATOM 11822 C C . TRP B 1 621 ? 1.14 27.203 15.992 1 94.56 621 TRP B C 1
ATOM 11824 O O . TRP B 1 621 ? 0.092 27.75 16.328 1 94.56 621 TRP B O 1
ATOM 11834 N N . ILE B 1 622 ? 1.212 25.891 16.141 1 93.56 622 ILE B N 1
ATOM 11835 C CA . ILE B 1 622 ? 0.149 25.078 16.703 1 93.56 622 ILE B CA 1
ATOM 11836 C C . ILE B 1 622 ? 0.12 25.25 18.219 1 93.56 622 ILE B C 1
ATOM 11838 O O . ILE B 1 622 ? -0.873 24.922 18.875 1 93.56 622 ILE B O 1
ATOM 11842 N N . ASP B 1 623 ? 1.234 25.688 18.734 1 93.5 623 ASP B N 1
ATOM 11843 C CA . ASP B 1 623 ? 1.28 26.031 20.156 1 93.5 623 ASP B CA 1
ATOM 11844 C C . ASP B 1 623 ? 0.557 27.344 20.438 1 93.5 623 ASP B C 1
ATOM 11846 O O . ASP B 1 623 ? 1.127 28.422 20.25 1 93.5 623 ASP B O 1
ATOM 11850 N N . LEU B 1 624 ? -0.624 27.297 20.969 1 93.94 624 LEU B N 1
ATOM 11851 C CA . LEU B 1 624 ? -1.446 28.484 21.188 1 93.94 624 LEU B CA 1
ATOM 11852 C C . LEU B 1 624 ? -1.129 29.141 22.531 1 93.94 624 LEU B C 1
ATOM 11854 O O . LEU B 1 624 ? -1.715 30.156 22.875 1 93.94 624 LEU B O 1
ATOM 11858 N N . THR B 1 625 ? -0.214 28.547 23.219 1 90.25 625 THR B N 1
ATOM 11859 C CA . THR B 1 625 ? 0.136 29.109 24.531 1 90.25 625 THR B CA 1
ATOM 11860 C C . THR B 1 625 ? 1.045 30.328 24.359 1 90.25 625 THR B C 1
ATOM 11862 O O . THR B 1 625 ? 1.21 31.125 25.281 1 90.25 625 THR B O 1
ATOM 11865 N N . GLU B 1 626 ? 1.544 30.422 23.141 1 88.69 626 GLU B N 1
ATOM 11866 C CA . GLU B 1 626 ? 2.398 31.562 22.828 1 88.69 626 GLU B CA 1
ATOM 11867 C C . GLU B 1 626 ? 1.725 32.5 21.828 1 88.69 626 GLU B C 1
ATOM 11869 O O . GLU B 1 626 ? 0.876 32.062 21.047 1 88.69 626 GLU B O 1
ATOM 11874 N N . ARG B 1 627 ? 2.125 33.75 21.938 1 88.81 627 ARG B N 1
ATOM 11875 C CA . ARG B 1 627 ? 1.569 34.719 20.984 1 88.81 627 ARG B CA 1
ATOM 11876 C C . ARG B 1 627 ? 2.021 34.375 19.562 1 88.81 627 ARG B C 1
ATOM 11878 O O . ARG B 1 627 ? 3.213 34.188 19.312 1 88.81 627 ARG B O 1
ATOM 11885 N N . LEU B 1 628 ? 1.099 34.375 18.688 1 91.38 628 LEU B N 1
ATOM 11886 C CA . LEU B 1 628 ? 1.388 34 17.312 1 91.38 628 LEU B CA 1
ATOM 11887 C C . LEU B 1 628 ? 1.855 35.188 16.5 1 91.38 628 LEU B C 1
ATOM 11889 O O . LEU B 1 628 ? 1.464 36.344 16.797 1 91.38 628 LEU B O 1
ATOM 11893 N N . ASN B 1 629 ? 2.764 34.906 15.625 1 88.88 629 ASN B N 1
ATOM 11894 C CA . ASN B 1 629 ? 3.297 35.906 14.703 1 88.88 629 ASN B CA 1
ATOM 11895 C C . ASN B 1 629 ? 3.344 35.375 13.273 1 88.88 629 ASN B C 1
ATOM 11897 O O . ASN B 1 629 ? 3.629 34.219 13.047 1 88.88 629 ASN B O 1
ATOM 11901 N N . LEU B 1 630 ? 3.02 36.281 12.383 1 90.69 630 LEU B N 1
ATOM 11902 C CA . LEU B 1 630 ? 3.053 35.875 10.984 1 90.69 630 LEU B CA 1
ATOM 11903 C C . LEU B 1 630 ? 4.488 35.812 10.477 1 90.69 630 LEU B C 1
ATOM 11905 O O . LEU B 1 630 ? 4.777 35.062 9.531 1 90.69 630 LEU B O 1
ATOM 11909 N N . ARG B 1 631 ? 5.27 36.625 11.07 1 91.31 631 ARG B N 1
ATOM 11910 C CA . ARG B 1 631 ? 6.676 36.531 10.68 1 91.31 631 ARG B CA 1
ATOM 11911 C C . ARG B 1 631 ? 7.25 35.156 10.969 1 91.31 631 ARG B C 1
ATOM 11913 O O . ARG B 1 631 ? 7.031 34.594 12.039 1 91.31 631 ARG B O 1
ATOM 11920 N N . ARG B 1 632 ? 7.844 34.625 9.977 1 94.44 632 ARG B N 1
ATOM 11921 C CA . ARG B 1 632 ? 8.523 33.312 10.062 1 94.44 632 ARG B CA 1
ATOM 11922 C C . ARG B 1 632 ? 7.531 32.188 10.336 1 94.44 632 ARG B C 1
ATOM 11924 O O . ARG B 1 632 ? 7.848 31.25 11.039 1 94.44 632 ARG B O 1
ATOM 11931 N N . CYS B 1 633 ? 6.301 32.406 9.891 1 94.94 633 CYS B N 1
ATOM 11932 C CA . CYS B 1 633 ? 5.309 31.359 10.125 1 94.94 633 CYS B CA 1
ATOM 11933 C C . CYS B 1 633 ? 5.543 30.156 9.203 1 94.94 633 CYS B C 1
ATOM 11935 O O . CYS B 1 633 ? 5.023 29.078 9.453 1 94.94 633 CYS B O 1
ATOM 11937 N N . PHE B 1 634 ? 6.312 30.344 8.086 1 96.25 634 PHE B N 1
ATOM 11938 C CA . PHE B 1 634 ? 6.699 29.25 7.219 1 96.25 634 PHE B CA 1
ATOM 11939 C C . PHE B 1 634 ? 7.996 28.609 7.695 1 96.25 634 PHE B C 1
ATOM 11941 O O . PHE B 1 634 ? 9.016 28.656 7 1 96.25 634 PHE B O 1
ATOM 11948 N N . ARG B 1 635 ? 7.914 28.031 8.805 1 95.88 635 ARG B N 1
ATOM 11949 C CA . ARG B 1 635 ? 9.047 27.328 9.414 1 95.88 635 ARG B CA 1
ATOM 11950 C C . ARG B 1 635 ? 8.594 26.062 10.125 1 95.88 635 ARG B C 1
ATOM 11952 O O . ARG B 1 635 ? 7.398 25.875 10.375 1 95.88 635 ARG B O 1
ATOM 11959 N N . LEU B 1 636 ? 9.547 25.188 10.328 1 94.38 636 LEU B N 1
ATOM 11960 C CA . LEU B 1 636 ? 9.234 23.922 10.992 1 94.38 636 LEU B CA 1
ATOM 11961 C C . LEU B 1 636 ? 10.195 23.656 12.141 1 94.38 636 LEU B C 1
ATOM 11963 O O . LEU B 1 636 ? 11.328 24.156 12.133 1 94.38 636 LEU B O 1
ATOM 11967 N N . GLU B 1 637 ? 9.672 22.969 13.125 1 94.5 637 GLU B N 1
ATOM 11968 C CA . GLU B 1 637 ? 10.516 22.406 14.164 1 94.5 637 GLU B CA 1
ATOM 11969 C C . GLU B 1 637 ? 10.797 20.922 13.891 1 94.5 637 GLU B C 1
ATOM 11971 O O . GLU B 1 637 ? 9.883 20.141 13.633 1 94.5 637 GLU B O 1
ATOM 11976 N N . VAL B 1 638 ? 12.031 20.594 13.891 1 92.06 638 VAL B N 1
ATOM 11977 C CA . VAL B 1 638 ? 12.445 19.203 13.672 1 92.06 638 VAL B CA 1
ATOM 11978 C C . VAL B 1 638 ? 12.422 18.438 14.992 1 92.06 638 VAL B C 1
ATOM 11980 O O . VAL B 1 638 ? 12.969 18.906 16 1 92.06 638 VAL B O 1
ATOM 11983 N N . VAL B 1 639 ? 11.766 17.344 14.961 1 91 639 VAL B N 1
ATOM 11984 C CA . VAL B 1 639 ? 11.617 16.531 16.156 1 91 639 VAL B CA 1
ATOM 11985 C C . VAL B 1 639 ? 12.117 15.109 15.891 1 91 639 VAL B C 1
ATOM 11987 O O . VAL B 1 639 ? 11.766 14.5 14.875 1 91 639 VAL B O 1
ATOM 11990 N N . GLN B 1 640 ? 12.906 14.578 16.844 1 88.56 640 GLN B N 1
ATOM 11991 C CA . GLN B 1 640 ? 13.359 13.195 16.734 1 88.56 640 GLN B CA 1
ATOM 11992 C C . GLN B 1 640 ? 12.43 12.25 17.484 1 88.56 640 GLN B C 1
ATOM 11994 O O . GLN B 1 640 ? 12.094 12.5 18.641 1 88.56 640 GLN B O 1
ATOM 11999 N N . GLY B 1 641 ? 12.016 11.234 16.75 1 89.56 641 GLY B N 1
ATOM 12000 C CA . GLY B 1 641 ? 11.109 10.266 17.328 1 89.56 641 GLY B CA 1
ATOM 12001 C C . GLY B 1 641 ? 9.734 10.266 16.688 1 89.56 641 GLY B C 1
ATOM 12002 O O . GLY B 1 641 ? 9.477 11.031 15.766 1 89.56 641 GLY B O 1
ATOM 12003 N N . ARG B 1 642 ? 8.906 9.422 17.219 1 90.69 642 ARG B N 1
ATOM 12004 C CA . ARG B 1 642 ? 7.516 9.344 16.797 1 90.69 642 ARG B CA 1
ATOM 12005 C C . ARG B 1 642 ? 6.645 10.312 17.594 1 90.69 642 ARG B C 1
ATOM 12007 O O . ARG B 1 642 ? 6.758 10.391 18.812 1 90.69 642 ARG B O 1
ATOM 12014 N N . LEU B 1 643 ? 5.824 10.984 16.875 1 94.12 643 LEU B N 1
ATOM 12015 C CA . LEU B 1 643 ? 4.965 11.977 17.5 1 94.12 643 LEU B CA 1
ATOM 12016 C C . LEU B 1 643 ? 3.842 11.305 18.281 1 94.12 643 LEU B C 1
ATOM 12018 O O . LEU B 1 643 ? 3.523 10.141 18.047 1 94.12 643 LEU B O 1
ATOM 12022 N N . GLY B 1 644 ? 3.348 11.969 19.25 1 91.19 644 GLY B N 1
ATOM 12023 C CA . GLY B 1 644 ? 2.225 11.523 20.062 1 91.19 644 GLY B CA 1
ATOM 12024 C C . GLY B 1 644 ? 1.773 12.562 21.078 1 91.19 644 GLY B C 1
ATOM 12025 O O . GLY B 1 644 ? 2.248 13.703 21.062 1 91.19 644 GLY B O 1
ATOM 12026 N N . ILE B 1 645 ? 0.737 12.266 21.797 1 89.44 645 ILE B N 1
ATOM 12027 C CA . ILE B 1 645 ? 0.229 13.164 22.828 1 89.44 645 ILE B CA 1
ATOM 12028 C C . ILE B 1 645 ? 0.217 12.438 24.172 1 89.44 645 ILE B C 1
ATOM 12030 O O . ILE B 1 645 ? -0.091 11.25 24.25 1 89.44 645 ILE B O 1
ATOM 12034 N N . PRO B 1 646 ? 0.594 13.086 25.156 1 84.19 646 PRO B N 1
ATOM 12035 C CA . PRO B 1 646 ? 0.422 12.523 26.5 1 84.19 646 PRO B CA 1
ATOM 12036 C C . PRO B 1 646 ? -1.031 12.547 26.969 1 84.19 646 PRO B C 1
ATOM 12038 O O . PRO B 1 646 ? -1.715 13.562 26.812 1 84.19 646 PRO B O 1
ATOM 12041 N N . ILE B 1 647 ? -1.571 11.43 27.375 1 76.81 647 ILE B N 1
ATOM 12042 C CA . ILE B 1 647 ? -2.932 11.336 27.891 1 76.81 647 ILE B CA 1
ATOM 12043 C C . ILE B 1 647 ? -2.898 11.148 29.406 1 76.81 647 ILE B C 1
ATOM 12045 O O . ILE B 1 647 ? -2.248 10.227 29.922 1 76.81 647 ILE B O 1
ATOM 12049 N N . GLN B 1 648 ? -3.49 12.125 30.078 1 67.5 648 GLN B N 1
ATOM 12050 C CA . GLN B 1 648 ? -3.549 12.062 31.547 1 67.5 648 GLN B CA 1
ATOM 12051 C C . GLN B 1 648 ? -4.703 11.18 32 1 67.5 648 GLN B C 1
ATOM 12053 O O . GLN B 1 648 ? -5.855 11.414 31.641 1 67.5 648 GLN B O 1
ATOM 12058 N N . THR B 1 649 ? -4.352 10.008 32.5 1 62.06 649 THR B N 1
ATOM 12059 C CA . THR B 1 649 ? -5.375 9.219 33.156 1 62.06 649 THR B CA 1
ATOM 12060 C C . THR B 1 649 ? -5.309 9.43 34.688 1 62.06 649 THR B C 1
ATOM 12062 O O . THR B 1 649 ? -4.422 10.125 35.156 1 62.06 649 THR B O 1
ATOM 12065 N N . THR B 1 650 ? -6.379 9.133 35.5 1 56.53 650 THR B N 1
ATOM 12066 C CA . THR B 1 650 ? -6.473 9.305 36.938 1 56.53 650 THR B CA 1
ATOM 12067 C C . THR B 1 650 ? -5.223 8.766 37.625 1 56.53 650 THR B C 1
ATOM 12069 O O . THR B 1 650 ? -4.809 9.289 38.656 1 56.53 650 THR B O 1
ATOM 12072 N N . GLU B 1 651 ? -4.609 7.746 37.125 1 56.53 651 GLU B N 1
ATOM 12073 C CA . GLU B 1 651 ? -3.531 7.094 37.844 1 56.53 651 GLU B CA 1
ATOM 12074 C C . GLU B 1 651 ? -2.182 7.332 37.188 1 56.53 651 GLU B C 1
ATOM 12076 O O . GLU B 1 651 ? -1.159 7.461 37.844 1 56.53 651 GLU B O 1
ATOM 12081 N N . ASN B 1 652 ? -2.164 7.363 35.781 1 65.19 652 ASN B N 1
ATOM 12082 C CA . ASN B 1 652 ? -0.879 7.41 35.094 1 65.19 652 ASN B CA 1
ATOM 12083 C C . ASN B 1 652 ? -0.973 8.195 33.781 1 65.19 652 ASN B C 1
ATOM 12085 O O . ASN B 1 652 ? -2.07 8.453 33.312 1 65.19 652 ASN B O 1
ATOM 12089 N N . VAL B 1 653 ? 0.15 8.906 33.438 1 70.62 653 VAL B N 1
ATOM 12090 C CA . VAL B 1 653 ? 0.23 9.539 32.125 1 70.62 653 VAL B CA 1
ATOM 12091 C C . VAL B 1 653 ? 0.621 8.5 31.062 1 70.62 653 VAL B C 1
ATOM 12093 O O . VAL B 1 653 ? 1.619 7.797 31.219 1 70.62 653 VAL B O 1
ATOM 12096 N N . ARG B 1 654 ? -0.221 8.32 30.188 1 73.12 654 ARG B N 1
ATOM 12097 C CA . ARG B 1 654 ? 0.072 7.406 29.078 1 73.12 654 ARG B CA 1
ATOM 12098 C C . ARG B 1 654 ? 0.379 8.18 27.797 1 73.12 654 ARG B C 1
ATOM 12100 O O . ARG B 1 654 ? -0.239 9.211 27.531 1 73.12 654 ARG B O 1
ATOM 12107 N N . PHE B 1 655 ? 1.392 7.75 27.125 1 78.62 655 PHE B N 1
ATOM 12108 C CA . PHE B 1 655 ? 1.78 8.359 25.859 1 78.62 655 PHE B CA 1
ATOM 12109 C C . PHE B 1 655 ? 1.132 7.637 24.688 1 78.62 655 PHE B C 1
ATOM 12111 O O . PHE B 1 655 ? 1.336 6.434 24.5 1 78.62 655 PHE B O 1
ATOM 12118 N N . GLN B 1 656 ? 0.303 8.312 24.016 1 83.81 656 GLN B N 1
ATOM 12119 C CA . GLN B 1 656 ? -0.269 7.773 22.781 1 83.81 656 GLN B CA 1
ATOM 12120 C C . GLN B 1 656 ? 0.597 8.125 21.578 1 83.81 656 GLN B C 1
ATOM 12122 O O . GLN B 1 656 ? 0.47 9.211 21.016 1 83.81 656 GLN B O 1
ATOM 12127 N N . ALA B 1 657 ? 1.42 7.195 21.172 1 83.44 657 ALA B N 1
ATOM 12128 C CA . ALA B 1 657 ? 2.311 7.422 20.031 1 83.44 657 ALA B CA 1
ATOM 12129 C C . ALA B 1 657 ? 1.623 7.066 18.719 1 83.44 657 ALA B C 1
ATOM 12131 O O . ALA B 1 657 ? 0.789 6.156 18.672 1 83.44 657 ALA B O 1
ATOM 12132 N N . ILE B 1 658 ? 1.934 7.824 17.75 1 88.12 658 ILE B N 1
ATOM 12133 C CA . ILE B 1 658 ? 1.502 7.469 16.406 1 88.12 658 ILE B CA 1
ATOM 12134 C C . ILE B 1 658 ? 2.105 6.121 16 1 88.12 658 ILE B C 1
ATOM 12136 O O . ILE B 1 658 ? 3.318 5.922 16.109 1 88.12 658 ILE B O 1
ATOM 12140 N N . ALA B 1 659 ? 1.259 5.242 15.578 1 79.12 659 ALA B N 1
ATOM 12141 C CA . ALA B 1 659 ? 1.685 3.865 15.336 1 79.12 659 ALA B CA 1
ATOM 12142 C C . ALA B 1 659 ? 2.314 3.721 13.953 1 79.12 659 ALA B C 1
ATOM 12144 O O . ALA B 1 659 ? 3.182 2.869 13.75 1 79.12 659 ALA B O 1
ATOM 12145 N N . ARG B 1 660 ? 1.979 4.609 13.023 1 86.19 660 ARG B N 1
ATOM 12146 C CA . ARG B 1 660 ? 2.422 4.461 11.641 1 86.19 660 ARG B CA 1
ATOM 12147 C C . ARG B 1 660 ? 3.801 5.078 11.438 1 86.19 660 ARG B C 1
ATOM 12149 O O . ARG B 1 660 ? 4.141 6.078 12.078 1 86.19 660 ARG B O 1
ATOM 12156 N N . ASP B 1 661 ? 4.586 4.508 10.57 1 89 661 ASP B N 1
ATOM 12157 C CA . ASP B 1 661 ? 5.922 5.016 10.281 1 89 661 ASP B CA 1
ATOM 12158 C C . ASP B 1 661 ? 5.855 6.348 9.531 1 89 661 ASP B C 1
ATOM 12160 O O . ASP B 1 661 ? 6.707 7.215 9.727 1 89 661 ASP B O 1
ATOM 12164 N N . THR B 1 662 ? 4.93 6.449 8.664 1 92.25 662 THR B N 1
ATOM 12165 C CA . THR B 1 662 ? 4.68 7.688 7.934 1 92.25 662 THR B CA 1
ATOM 12166 C C . THR B 1 662 ? 3.266 8.195 8.203 1 92.25 662 THR B C 1
ATOM 12168 O O . THR B 1 662 ? 2.293 7.453 8.039 1 92.25 662 THR B O 1
ATOM 12171 N N . SER B 1 663 ? 3.215 9.383 8.719 1 93.44 663 SER B N 1
ATOM 12172 C CA . SER B 1 663 ? 1.902 9.922 9.062 1 93.44 663 SER B CA 1
ATOM 12173 C C . SER B 1 663 ? 1.86 11.438 8.859 1 93.44 663 SER B C 1
ATOM 12175 O O . SER B 1 663 ? 2.893 12.109 8.93 1 93.44 663 SER B O 1
ATOM 12177 N N . VAL B 1 664 ? 0.696 11.898 8.523 1 94.75 664 VAL B N 1
ATOM 12178 C CA . VAL B 1 664 ? 0.39 13.32 8.445 1 94.75 664 VAL B CA 1
ATOM 12179 C C . VAL B 1 664 ? -0.615 13.695 9.531 1 94.75 664 VAL B C 1
ATOM 12181 O O . VAL B 1 664 ? -1.587 12.969 9.766 1 94.75 664 VAL B O 1
ATOM 12184 N N . ILE B 1 665 ? -0.323 14.656 10.297 1 94 665 ILE B N 1
ATOM 12185 C CA . ILE B 1 665 ? -1.252 15.141 11.312 1 94 665 ILE B CA 1
ATOM 12186 C C . ILE B 1 665 ? -1.943 16.406 10.812 1 94 665 ILE B C 1
ATOM 12188 O O . ILE B 1 665 ? -1.281 17.391 10.477 1 94 665 ILE B O 1
ATOM 12192 N N . GLU B 1 666 ? -3.229 16.406 10.742 1 91.38 666 GLU B N 1
ATOM 12193 C CA . GLU B 1 666 ? -4.055 17.531 10.344 1 91.38 666 GLU B CA 1
ATOM 12194 C C . GLU B 1 666 ? -4.926 18.016 11.5 1 91.38 666 GLU B C 1
ATOM 12196 O O . GLU B 1 666 ? -5.156 17.281 12.461 1 91.38 666 GLU B O 1
ATOM 12201 N N . THR B 1 667 ? -5.266 19.219 11.391 1 90.25 667 THR B N 1
ATOM 12202 C CA . THR B 1 667 ? -6.188 19.734 12.398 1 90.25 667 THR B CA 1
ATOM 12203 C C . THR B 1 667 ? -7.629 19.391 12.039 1 90.25 667 THR B C 1
ATOM 12205 O O . THR B 1 667 ? -7.906 18.938 10.93 1 90.25 667 THR B O 1
ATOM 12208 N N . GLN B 1 668 ? -8.469 19.469 13.031 1 83.38 668 GLN B N 1
ATOM 12209 C CA . GLN B 1 668 ? -9.898 19.234 12.852 1 83.38 668 GLN B CA 1
ATOM 12210 C C . GLN B 1 668 ? -10.672 20.547 12.938 1 83.38 668 GLN B C 1
ATOM 12212 O O . GLN B 1 668 ? -10.328 21.438 13.734 1 83.38 668 GLN B O 1
ATOM 12217 N N . HIS B 1 669 ? -11.734 20.672 12.172 1 77.81 669 HIS B N 1
ATOM 12218 C CA . HIS B 1 669 ? -12.539 21.891 12.148 1 77.81 669 HIS B CA 1
ATOM 12219 C C . HIS B 1 669 ? -13.195 22.141 13.5 1 77.81 669 HIS B C 1
ATOM 12221 O O . HIS B 1 669 ? -13.5 21.203 14.234 1 77.81 669 HIS B O 1
ATOM 12227 N N . THR B 1 670 ? -13.438 23.391 13.711 1 83.19 670 THR B N 1
ATOM 12228 C CA . THR B 1 670 ? -14.062 23.828 14.953 1 83.19 670 THR B CA 1
ATOM 12229 C C . THR B 1 670 ? -15.508 23.344 15.031 1 83.19 670 THR B C 1
ATOM 12231 O O . THR B 1 670 ? -16.234 23.375 14.039 1 83.19 670 THR B O 1
ATOM 12234 N N . GLU B 1 671 ? -15.906 22.953 16.203 1 76.81 671 GLU B N 1
ATOM 12235 C CA . GLU B 1 671 ? -17.266 22.469 16.469 1 76.81 671 GLU B CA 1
ATOM 12236 C C . GLU B 1 671 ? -18.297 23.562 16.266 1 76.81 671 GLU B C 1
ATOM 12238 O O . GLU B 1 671 ? -18.078 24.719 16.656 1 76.81 671 GLU B O 1
ATOM 12243 N N . ASP B 1 672 ? -19.422 23.219 15.633 1 73.25 672 ASP B N 1
ATOM 12244 C CA . ASP B 1 672 ? -20.5 24.172 15.375 1 73.25 672 ASP B CA 1
ATOM 12245 C C . ASP B 1 672 ? -21.375 24.344 16.609 1 73.25 672 ASP B C 1
ATOM 12247 O O . ASP B 1 672 ? -21.812 23.359 17.203 1 73.25 672 ASP B O 1
ATOM 12251 N N . VAL B 1 673 ? -21.578 25.594 16.953 1 76.5 673 VAL B N 1
ATOM 12252 C CA . VAL B 1 673 ? -22.406 25.875 18.125 1 76.5 673 VAL B CA 1
ATOM 12253 C C . VAL B 1 673 ? -23.562 26.797 17.734 1 76.5 673 VAL B C 1
ATOM 12255 O O . VAL B 1 673 ? -24.094 27.531 18.578 1 76.5 673 VAL B O 1
ATOM 12258 N N . SER B 1 674 ? -24 26.812 16.516 1 74.38 674 SER B N 1
ATOM 12259 C CA . SER B 1 674 ? -25.047 27.688 16 1 74.38 674 SER B CA 1
ATOM 12260 C C . SER B 1 674 ? -26.359 27.5 16.75 1 74.38 674 SER B C 1
ATOM 12262 O O . SER B 1 674 ? -27.094 28.453 16.984 1 74.38 674 SER B O 1
ATOM 12264 N N . ASP B 1 675 ? -26.641 26.359 17.125 1 66.94 675 ASP B N 1
ATOM 12265 C CA . ASP B 1 675 ? -27.891 26.062 17.828 1 66.94 675 ASP B CA 1
ATOM 12266 C C . ASP B 1 675 ? -27.953 26.766 19.188 1 66.94 675 ASP B C 1
ATOM 12268 O O . ASP B 1 675 ? -28.953 27.375 19.531 1 66.94 675 ASP B O 1
ATOM 12272 N N . TYR B 1 676 ? -26.875 26.672 19.891 1 76.62 676 TYR B N 1
ATOM 12273 C CA . TYR B 1 676 ? -26.812 27.328 21.203 1 76.62 676 TYR B CA 1
ATOM 12274 C C . TYR B 1 676 ? -26.953 28.844 21.047 1 76.62 676 TYR B C 1
ATOM 12276 O O . TYR B 1 676 ? -27.688 29.484 21.812 1 76.62 676 TYR B O 1
ATOM 12284 N N . GLU B 1 677 ? -26.234 29.438 20.109 1 82.5 677 GLU B N 1
ATOM 12285 C CA . GLU B 1 677 ? -26.25 30.875 19.906 1 82.5 677 GLU B CA 1
ATOM 12286 C C . GLU B 1 677 ? -27.641 31.375 19.516 1 82.5 677 GLU B C 1
ATOM 12288 O O . GLU B 1 677 ? -28.047 32.469 19.875 1 82.5 677 GLU B O 1
ATOM 12293 N N . ASN B 1 678 ? -28.359 30.547 18.766 1 76.5 678 ASN B N 1
ATOM 12294 C CA . ASN B 1 678 ? -29.703 30.938 18.328 1 76.5 678 ASN B CA 1
ATOM 12295 C C . ASN B 1 678 ? -30.703 30.844 19.484 1 76.5 678 ASN B C 1
ATOM 12297 O O . ASN B 1 678 ? -31.625 31.672 19.562 1 76.5 678 ASN B O 1
ATOM 12301 N N . LEU B 1 679 ? -30.5 29.922 20.312 1 76.69 679 LEU B N 1
ATOM 12302 C CA . LEU B 1 679 ? -31.438 29.703 21.391 1 76.69 679 LEU B CA 1
ATOM 12303 C C . LEU B 1 679 ? -31.156 30.656 22.562 1 76.69 679 LEU B C 1
ATOM 12305 O O . LEU B 1 679 ? -32.062 31.078 23.25 1 76.69 679 LEU B O 1
ATOM 12309 N N . PHE B 1 680 ? -29.828 31 22.766 1 84.56 680 PHE B N 1
ATOM 12310 C CA . PHE B 1 680 ? -29.438 31.812 23.906 1 84.56 680 PHE B CA 1
ATOM 12311 C C . PHE B 1 680 ? -28.672 33.062 23.438 1 84.56 680 PHE B C 1
ATOM 12313 O O . PHE B 1 680 ? -27.453 33.125 23.547 1 84.56 680 PHE B O 1
ATOM 12320 N N . LYS B 1 681 ? -29.375 34.062 23.047 1 85.94 681 LYS B N 1
ATOM 12321 C CA . LYS B 1 681 ? -28.766 35.25 22.484 1 85.94 681 LYS B CA 1
ATOM 12322 C C . LYS B 1 681 ? -28.172 36.125 23.578 1 85.94 681 LYS B C 1
ATOM 12324 O O . LYS B 1 681 ? -28.672 36.156 24.703 1 85.94 681 LYS B O 1
ATOM 12329 N N . MET B 1 682 ? -27.047 36.812 23.25 1 91.38 682 MET B N 1
ATOM 12330 C CA . MET B 1 682 ? -26.406 37.75 24.156 1 91.38 682 MET B CA 1
ATOM 12331 C C . MET B 1 682 ? -27.203 39.031 24.25 1 91.38 682 MET B C 1
ATOM 12333 O O . MET B 1 682 ? -27.75 39.5 23.25 1 91.38 682 MET B O 1
ATOM 12337 N N . PRO B 1 683 ? -27.234 39.562 25.406 1 91 683 PRO B N 1
ATOM 12338 C CA . PRO B 1 683 ? -27.891 40.875 25.516 1 91 683 PRO B CA 1
ATOM 12339 C C . PRO B 1 683 ? -27.188 41.969 24.734 1 91 683 PRO B C 1
ATOM 12341 O O . PRO B 1 683 ? -25.953 42.031 24.734 1 91 683 PRO B O 1
ATOM 12344 N N . VAL B 1 684 ? -27.984 42.844 24.109 1 93.44 684 VAL B N 1
ATOM 12345 C CA . VAL B 1 684 ? -27.469 43.938 23.281 1 93.44 684 VAL B CA 1
ATOM 12346 C C . VAL B 1 684 ? -27.547 45.25 24.047 1 93.44 684 VAL B C 1
ATOM 12348 O O . VAL B 1 684 ? -28.547 45.531 24.688 1 93.44 684 VAL B O 1
ATOM 12351 N N . ARG B 1 685 ? -26.453 45.938 24.031 1 93.38 685 ARG B N 1
ATOM 12352 C CA . ARG B 1 685 ? -26.422 47.281 24.594 1 93.38 685 ARG B CA 1
ATOM 12353 C C . ARG B 1 685 ? -26.547 48.344 23.484 1 93.38 685 ARG B C 1
ATOM 12355 O O . ARG B 1 685 ? -25.797 48.312 22.516 1 93.38 685 ARG B O 1
ATOM 12362 N N . ASP B 1 686 ? -27.438 49.25 23.719 1 90.38 686 ASP B N 1
ATOM 12363 C CA . ASP B 1 686 ? -27.75 50.219 22.672 1 90.38 686 ASP B CA 1
ATOM 12364 C C . ASP B 1 686 ? -26.844 51.438 22.75 1 90.38 686 ASP B C 1
ATOM 12366 O O . ASP B 1 686 ? -26.156 51.656 23.766 1 90.38 686 ASP B O 1
ATOM 12370 N N . GLY B 1 687 ? -26.984 52.219 21.766 1 91.06 687 GLY B N 1
ATOM 12371 C CA . GLY B 1 687 ? -26.219 53.469 21.703 1 91.06 687 GLY B CA 1
ATOM 12372 C C . GLY B 1 687 ? -26.516 54.406 22.859 1 91.06 687 GLY B C 1
ATOM 12373 O O . GLY B 1 687 ? -27.656 54.531 23.297 1 91.06 687 GLY B O 1
ATOM 12374 N N . GLY B 1 688 ? -25.391 55 23.312 1 89.5 688 GLY B N 1
ATOM 12375 C CA . GLY B 1 688 ? -25.531 55.938 24.406 1 89.5 688 GLY B CA 1
ATOM 12376 C C . GLY B 1 688 ? -25.234 55.312 25.766 1 89.5 688 GLY B C 1
ATOM 12377 O O . GLY B 1 688 ? -25 56.031 26.75 1 89.5 688 GLY B O 1
ATOM 12378 N N . SER B 1 689 ? -25.25 54.062 25.812 1 92.12 689 SER B N 1
ATOM 12379 C CA . SER B 1 689 ? -24.984 53.375 27.062 1 92.12 689 SER B CA 1
ATOM 12380 C C . SER B 1 689 ? -23.484 53.375 27.359 1 92.12 689 SER B C 1
ATOM 12382 O O . SER B 1 689 ? -22.656 53.312 26.453 1 92.12 689 SER B O 1
ATOM 12384 N N . GLU B 1 690 ? -23.156 53.438 28.625 1 93.12 690 GLU B N 1
ATOM 12385 C CA . GLU B 1 690 ? -21.766 53.344 29.047 1 93.12 690 GLU B CA 1
ATOM 12386 C C . GLU B 1 690 ? -21.375 51.875 29.328 1 93.12 690 GLU B C 1
ATOM 12388 O O . GLU B 1 690 ? -22.156 51.125 29.906 1 93.12 690 GLU B O 1
ATOM 12393 N N . ILE B 1 691 ? -20.266 51.531 28.812 1 92.75 691 ILE B N 1
ATOM 12394 C CA . ILE B 1 691 ? -19.781 50.188 29.078 1 92.75 691 ILE B CA 1
ATOM 12395 C C . ILE B 1 691 ? -18.375 50.25 29.688 1 92.75 691 ILE B C 1
ATOM 12397 O O . ILE B 1 691 ? -17.625 51.188 29.391 1 92.75 691 ILE B O 1
ATOM 12401 N N . GLN B 1 692 ? -18.047 49.375 30.547 1 92.56 692 GLN B N 1
ATOM 12402 C CA . GLN B 1 692 ? -16.75 49.25 31.203 1 92.56 692 GLN B CA 1
ATOM 12403 C C . GLN B 1 692 ? -16.156 47.844 30.969 1 92.56 692 GLN B C 1
ATOM 12405 O O . GLN B 1 692 ? -16.812 46.844 31.219 1 92.56 692 GLN B O 1
ATOM 12410 N N . LEU B 1 693 ? -14.953 47.875 30.438 1 92.56 693 LEU B N 1
ATOM 12411 C CA . LEU B 1 693 ? -14.258 46.594 30.219 1 92.56 693 LEU B CA 1
ATOM 12412 C C . LEU B 1 693 ? -13.508 46.156 31.469 1 92.56 693 LEU B C 1
ATOM 12414 O O . LEU B 1 693 ? -12.898 47 32.156 1 92.56 693 LEU B O 1
ATOM 12418 N N . THR B 1 694 ? -13.609 44.875 31.859 1 90.56 694 THR B N 1
ATOM 12419 C CA . THR B 1 694 ? -12.875 44.312 32.969 1 90.56 694 THR B CA 1
ATOM 12420 C C . THR B 1 694 ? -11.93 43.219 32.5 1 90.56 694 THR B C 1
ATOM 12422 O O . THR B 1 694 ? -12.07 42.688 31.391 1 90.56 694 THR B O 1
ATOM 12425 N N . ALA B 1 695 ? -10.906 43 33.312 1 89.69 695 ALA B N 1
ATOM 12426 C CA . ALA B 1 695 ? -10.031 41.844 33.031 1 89.69 695 ALA B CA 1
ATOM 12427 C C . ALA B 1 695 ? -10.797 40.531 33.094 1 89.69 695 ALA B C 1
ATOM 12429 O O . ALA B 1 695 ? -11.508 40.281 34.062 1 89.69 695 ALA B O 1
ATOM 12430 N N . ASP B 1 696 ? -10.711 39.812 32.062 1 92.44 696 ASP B N 1
ATOM 12431 C CA . ASP B 1 696 ? -11.406 38.531 32 1 92.44 696 ASP B CA 1
ATOM 12432 C C . ASP B 1 696 ? -10.68 37.469 32.875 1 92.44 696 ASP B C 1
ATOM 12434 O O . ASP B 1 696 ? -9.57 37.062 32.531 1 92.44 696 ASP B O 1
ATOM 12438 N N . LYS B 1 697 ? -11.312 37 33.938 1 88.62 697 LYS B N 1
ATOM 12439 C CA . LYS B 1 697 ? -10.688 36.062 34.875 1 88.62 697 LYS B CA 1
ATOM 12440 C C . LYS B 1 697 ? -11.266 34.656 34.719 1 88.62 697 LYS B C 1
ATOM 12442 O O . LYS B 1 697 ? -11.156 33.812 35.625 1 88.62 697 LYS B O 1
ATOM 12447 N N . CYS B 1 698 ? -11.844 34.406 33.562 1 91.44 698 CYS B N 1
ATOM 12448 C CA . CYS B 1 698 ? -12.375 33.094 33.281 1 91.44 698 CYS B CA 1
ATOM 12449 C C . CYS B 1 698 ? -11.258 32.031 33.25 1 91.44 698 CYS B C 1
ATOM 12451 O O . CYS B 1 698 ? -10.18 32.312 32.719 1 91.44 698 CYS B O 1
ATOM 12453 N N . SER B 1 699 ? -11.5 30.953 33.969 1 90.62 699 SER B N 1
ATOM 12454 C CA . SER B 1 699 ? -10.531 29.875 33.875 1 90.62 699 SER B CA 1
ATOM 12455 C C . SER B 1 699 ? -10.609 29.156 32.531 1 90.62 699 SER B C 1
ATOM 12457 O O . SER B 1 699 ? -11.695 29.016 31.969 1 90.62 699 SER B O 1
ATOM 12459 N N . VAL B 1 700 ? -9.414 28.797 31.984 1 92.69 700 VAL B N 1
ATOM 12460 C CA . VAL B 1 700 ? -9.367 28.094 30.703 1 92.69 700 VAL B CA 1
ATOM 12461 C C . VAL B 1 700 ? -8.57 26.797 30.859 1 92.69 700 VAL B C 1
ATOM 12463 O O . VAL B 1 700 ? -7.48 26.812 31.438 1 92.69 700 VAL B O 1
ATOM 12466 N N . ARG B 1 701 ? -9.18 25.688 30.547 1 88.31 701 ARG B N 1
ATOM 12467 C CA . ARG B 1 701 ? -8.516 24.391 30.453 1 88.31 701 ARG B CA 1
ATOM 12468 C C . ARG B 1 701 ? -8.539 23.875 29.016 1 88.31 701 ARG B C 1
ATOM 12470 O O . ARG B 1 701 ? -9.508 24.094 28.281 1 88.31 701 ARG B O 1
ATOM 12477 N N . HIS B 1 702 ? -7.457 23.375 28.625 1 89.44 702 HIS B N 1
ATOM 12478 C CA . HIS B 1 702 ? -7.434 22.812 27.281 1 89.44 702 HIS B CA 1
ATOM 12479 C C . HIS B 1 702 ? -6.723 21.469 27.266 1 89.44 702 HIS B C 1
ATOM 12481 O O . HIS B 1 702 ? -5.871 21.203 28.109 1 89.44 702 HIS B O 1
ATOM 12487 N N . ASP B 1 703 ? -7.129 20.562 26.5 1 85.19 703 ASP B N 1
ATOM 12488 C CA . ASP B 1 703 ? -6.488 19.281 26.234 1 85.19 703 ASP B CA 1
ATOM 12489 C C . ASP B 1 703 ? -6.602 18.891 24.75 1 85.19 703 ASP B C 1
ATOM 12491 O O . ASP B 1 703 ? -7.25 19.594 23.984 1 85.19 703 ASP B O 1
ATOM 12495 N N . PHE B 1 704 ? -5.836 17.922 24.422 1 87.56 704 PHE B N 1
ATOM 12496 C CA . PHE B 1 704 ? -5.758 17.547 23.016 1 87.56 704 PHE B CA 1
ATOM 12497 C C . PHE B 1 704 ? -6.066 16.062 22.844 1 87.56 704 PHE B C 1
ATOM 12499 O O . PHE B 1 704 ? -5.844 15.258 23.75 1 87.56 704 PHE B O 1
ATOM 12506 N N . MET B 1 705 ? -6.625 15.742 21.734 1 82.44 705 MET B N 1
ATOM 12507 C CA . MET B 1 705 ? -6.859 14.359 21.312 1 82.44 705 MET B CA 1
ATOM 12508 C C . MET B 1 705 ? -6.273 14.109 19.938 1 82.44 705 MET B C 1
ATOM 12510 O O . MET B 1 705 ? -6.352 14.969 19.047 1 82.44 705 MET B O 1
ATOM 12514 N N . LEU B 1 706 ? -5.598 13.047 19.828 1 88 706 LEU B N 1
ATOM 12515 C CA . LEU B 1 706 ? -5.023 12.617 18.547 1 88 706 LEU B CA 1
ATOM 12516 C C . LEU B 1 706 ? -5.688 11.336 18.062 1 88 706 LEU B C 1
ATOM 12518 O O . LEU B 1 706 ? -5.688 10.32 18.766 1 88 706 LEU B O 1
ATOM 12522 N N . MET B 1 707 ? -6.312 11.445 16.859 1 82.75 707 MET B N 1
ATOM 12523 C CA . MET B 1 707 ? -7.086 10.312 16.375 1 82.75 707 MET B CA 1
ATOM 12524 C C . MET B 1 707 ? -6.613 9.883 14.984 1 82.75 707 MET B C 1
ATOM 12526 O O . MET B 1 707 ? -6.332 10.734 14.133 1 82.75 707 MET B O 1
ATOM 12530 N N . SER B 1 708 ? -6.48 8.594 14.805 1 84 708 SER B N 1
ATOM 12531 C CA . SER B 1 708 ? -6.188 8.062 13.477 1 84 708 SER B CA 1
ATOM 12532 C C . SER B 1 708 ? -7.445 7.992 12.617 1 84 708 SER B C 1
ATOM 12534 O O . SER B 1 708 ? -8.445 7.406 13.023 1 84 708 SER B O 1
ATOM 12536 N N . VAL B 1 709 ? -7.438 8.609 11.406 1 80.44 709 VAL B N 1
ATOM 12537 C CA . VAL B 1 709 ? -8.641 8.625 10.586 1 80.44 709 VAL B CA 1
ATOM 12538 C C . VAL B 1 709 ? -8.406 7.812 9.312 1 80.44 709 VAL B C 1
ATOM 12540 O O . VAL B 1 709 ? -9.359 7.438 8.625 1 80.44 709 VAL B O 1
ATOM 12543 N N . ALA B 1 710 ? -7.184 7.598 8.93 1 79.25 710 ALA B N 1
ATOM 12544 C CA . ALA B 1 710 ? -6.797 6.777 7.785 1 79.25 710 ALA B CA 1
ATOM 12545 C C . ALA B 1 710 ? -5.41 6.172 7.992 1 79.25 710 ALA B C 1
ATOM 12547 O O . ALA B 1 710 ? -4.797 6.352 9.047 1 79.25 710 ALA B O 1
ATOM 12548 N N . SER B 1 711 ? -4.953 5.457 7.059 1 78.81 711 SER B N 1
ATOM 12549 C CA . SER B 1 711 ? -3.701 4.715 7.18 1 78.81 711 SER B CA 1
ATOM 12550 C C . SER B 1 711 ? -2.529 5.648 7.457 1 78.81 711 SER B C 1
ATOM 12552 O O . SER B 1 711 ? -1.6 5.289 8.18 1 78.81 711 SER B O 1
ATOM 12554 N N . THR B 1 712 ? -2.564 6.82 6.934 1 88.44 712 THR B N 1
ATOM 12555 C CA . THR B 1 712 ? -1.437 7.723 7.129 1 88.44 712 THR B CA 1
ATOM 12556 C C . THR B 1 712 ? -1.909 9.07 7.668 1 88.44 712 THR B C 1
ATOM 12558 O O . THR B 1 712 ? -1.14 10.031 7.715 1 88.44 712 THR B O 1
ATOM 12561 N N . ARG B 1 713 ? -3.154 9.148 8.117 1 88.94 713 ARG B N 1
ATOM 12562 C CA . ARG B 1 713 ? -3.703 10.453 8.477 1 88.94 713 ARG B CA 1
ATOM 12563 C C . ARG B 1 713 ? -4.188 10.461 9.922 1 88.94 713 ARG B C 1
ATOM 12565 O O . ARG B 1 713 ? -4.938 9.57 10.336 1 88.94 713 ARG B O 1
ATOM 12572 N N . TYR B 1 714 ? -3.752 11.398 10.648 1 88.69 714 TYR B N 1
ATOM 12573 C CA . TYR B 1 714 ? -4.207 11.664 12.008 1 88.69 714 TYR B CA 1
ATOM 12574 C C . TYR B 1 714 ? -4.836 13.047 12.117 1 88.69 714 TYR B C 1
ATOM 12576 O O . TYR B 1 714 ? -4.473 13.961 11.367 1 88.69 714 TYR B O 1
ATOM 12584 N N . LYS B 1 715 ? -5.801 13.188 12.977 1 87.69 715 LYS B N 1
ATOM 12585 C CA . LYS B 1 715 ? -6.422 14.477 13.273 1 87.69 715 LYS B CA 1
ATOM 12586 C C . LYS B 1 715 ? -6.164 14.898 14.719 1 87.69 715 LYS B C 1
ATOM 12588 O O . LYS B 1 715 ? -6.273 14.078 15.633 1 87.69 715 LYS B O 1
ATOM 12593 N N . LEU B 1 716 ? -5.73 16.062 14.828 1 89.62 716 LEU B N 1
ATOM 12594 C CA . LEU B 1 716 ? -5.535 16.656 16.141 1 89.62 716 LEU B CA 1
ATOM 12595 C C . LEU B 1 716 ? -6.727 17.531 16.531 1 89.62 716 LEU B C 1
ATOM 12597 O O . LEU B 1 716 ? -7.059 18.484 15.828 1 89.62 716 LEU B O 1
ATOM 12601 N N . LEU B 1 717 ? -7.371 17.156 17.672 1 83.56 717 LEU B N 1
ATOM 12602 C CA . LEU B 1 717 ? -8.5 17.906 18.219 1 83.56 717 LEU B CA 1
ATOM 12603 C C . LEU B 1 717 ? -8.094 18.641 19.5 1 83.56 717 LEU B C 1
ATOM 12605 O O . LEU B 1 717 ? -7.449 18.047 20.375 1 83.56 717 LEU B O 1
ATOM 12609 N N . MET B 1 718 ? -8.375 19.906 19.5 1 90.31 718 MET B N 1
ATOM 12610 C CA . MET B 1 718 ? -8.164 20.688 20.719 1 90.31 718 MET B CA 1
ATOM 12611 C C . MET B 1 718 ? -9.492 20.953 21.422 1 90.31 718 MET B C 1
ATOM 12613 O O . MET B 1 718 ? -10.398 21.547 20.844 1 90.31 718 MET B O 1
ATOM 12617 N N . ARG B 1 719 ? -9.578 20.438 22.625 1 87.19 719 ARG B N 1
ATOM 12618 C CA . ARG B 1 719 ? -10.742 20.719 23.453 1 87.19 719 ARG B CA 1
ATOM 12619 C C . ARG B 1 719 ? -10.438 21.844 24.453 1 87.19 719 ARG B C 1
ATOM 12621 O O . ARG B 1 719 ? -9.445 21.781 25.188 1 87.19 719 ARG B O 1
ATOM 12628 N N . VAL B 1 720 ? -11.234 22.875 24.375 1 92.56 720 VAL B N 1
ATOM 12629 C CA . VAL B 1 720 ? -11.102 24 25.312 1 92.56 720 VAL B CA 1
ATOM 12630 C C . VAL B 1 720 ? -12.336 24.078 26.203 1 92.56 720 VAL B C 1
ATOM 12632 O O . VAL B 1 720 ? -13.469 24.016 25.719 1 92.56 720 VAL B O 1
ATOM 12635 N N . SER B 1 721 ? -12.031 24.125 27.531 1 89.81 721 SER B N 1
ATOM 12636 C CA . SER B 1 721 ? -13.117 24.234 28.5 1 89.81 721 SER B CA 1
ATOM 12637 C C . SER B 1 721 ? -12.938 25.453 29.406 1 89.81 721 SER B C 1
ATOM 12639 O O . SER B 1 721 ? -11.82 25.797 29.797 1 89.81 721 SER B O 1
ATOM 12641 N N . SER B 1 722 ? -13.984 26.141 29.516 1 93 722 SER B N 1
ATOM 12642 C CA . SER B 1 722 ? -14.047 27.25 30.453 1 93 722 SER B CA 1
ATOM 12643 C C . SER B 1 722 ? -15.086 27 31.547 1 93 722 SER B C 1
ATOM 12645 O O . SER B 1 722 ? -15.328 25.859 31.938 1 93 722 SER B O 1
ATOM 12647 N N . GLU B 1 723 ? -15.758 28.031 32.156 1 87.5 723 GLU B N 1
ATOM 12648 C CA . GLU B 1 723 ? -16.688 27.906 33.281 1 87.5 723 GLU B CA 1
ATOM 12649 C C . GLU B 1 723 ? -17.969 27.188 32.844 1 87.5 723 GLU B C 1
ATOM 12651 O O . GLU B 1 723 ? -18.391 26.234 33.5 1 87.5 723 GLU B O 1
ATOM 12656 N N . SER B 1 724 ? -18.531 27.531 31.734 1 87.38 724 SER B N 1
ATOM 12657 C CA . SER B 1 724 ? -19.844 26.984 31.375 1 87.38 724 SER B CA 1
ATOM 12658 C C . SER B 1 724 ? -19.797 26.328 30 1 87.38 724 SER B C 1
ATOM 12660 O O . SER B 1 724 ? -20.781 25.719 29.578 1 87.38 724 SER B O 1
ATOM 12662 N N . HIS B 1 725 ? -18.703 26.422 29.359 1 89.94 725 HIS B N 1
ATOM 12663 C CA . HIS B 1 725 ? -18.672 25.922 27.984 1 89.94 725 HIS B CA 1
ATOM 12664 C C . HIS B 1 725 ? -17.469 25.016 27.75 1 89.94 725 HIS B C 1
ATOM 12666 O O . HIS B 1 725 ? -16.438 25.172 28.391 1 89.94 725 HIS B O 1
ATOM 12672 N N . SER B 1 726 ? -17.625 23.984 26.984 1 87.25 726 SER B N 1
ATOM 12673 C CA . SER B 1 726 ? -16.578 23.094 26.453 1 87.25 726 SER B CA 1
ATOM 12674 C C . SER B 1 726 ? -16.734 22.875 24.953 1 87.25 726 SER B C 1
ATOM 12676 O O . SER B 1 726 ? -17.812 22.5 24.484 1 87.25 726 SER B O 1
ATOM 12678 N N . ARG B 1 727 ? -15.641 23.188 24.203 1 86.56 727 ARG B N 1
ATOM 12679 C CA . ARG B 1 727 ? -15.781 23.172 22.75 1 86.56 727 ARG B CA 1
ATOM 12680 C C . ARG B 1 727 ? -14.508 22.672 22.078 1 86.56 727 ARG B C 1
ATOM 12682 O O . ARG B 1 727 ? -13.406 22.906 22.562 1 86.56 727 ARG B O 1
ATOM 12689 N N . MET B 1 728 ? -14.688 21.953 21 1 83.94 728 MET B N 1
ATOM 12690 C CA . MET B 1 728 ? -13.555 21.578 20.156 1 83.94 728 MET B CA 1
ATOM 12691 C C . MET B 1 728 ? -13.18 22.719 19.219 1 83.94 728 MET B C 1
ATOM 12693 O O . MET B 1 728 ? -14.039 23.266 18.531 1 83.94 728 MET B O 1
ATOM 12697 N N . ILE B 1 729 ? -11.844 23.047 19.141 1 89.12 729 ILE B N 1
ATOM 12698 C CA . ILE B 1 729 ? -11.383 24.188 18.359 1 89.12 729 ILE B CA 1
ATOM 12699 C C . ILE B 1 729 ? -10.273 23.75 17.406 1 89.12 729 ILE B C 1
ATOM 12701 O O . ILE B 1 729 ? -9.398 22.953 17.781 1 89.12 729 ILE B O 1
ATOM 12705 N N . ASP B 1 730 ? -10.352 24.219 16.188 1 89.06 730 ASP B N 1
ATOM 12706 C CA . ASP B 1 730 ? -9.234 24.062 15.258 1 89.06 730 ASP B CA 1
ATOM 12707 C C . ASP B 1 730 ? -8.109 25.047 15.586 1 89.06 730 ASP B C 1
ATOM 12709 O O . ASP B 1 730 ? -8.219 26.234 15.336 1 89.06 730 ASP B O 1
ATOM 12713 N N . PRO B 1 731 ? -7.047 24.578 16.094 1 91.31 731 PRO B N 1
ATOM 12714 C CA . PRO B 1 731 ? -5.984 25.484 16.516 1 91.31 731 PRO B CA 1
ATOM 12715 C C . PRO B 1 731 ? -5.336 26.219 15.352 1 91.31 731 PRO B C 1
ATOM 12717 O O . PRO B 1 731 ? -4.691 27.266 15.555 1 91.31 731 PRO B O 1
ATOM 12720 N N . SER B 1 732 ? -5.41 25.734 14.141 1 91.75 732 SER B N 1
ATOM 12721 C CA . SER B 1 732 ? -4.762 26.359 13 1 91.75 732 SER B CA 1
ATOM 12722 C C . SER B 1 732 ? -5.508 27.625 12.57 1 91.75 732 SER B C 1
ATOM 12724 O O . SER B 1 732 ? -4.969 28.453 11.836 1 91.75 732 SER B O 1
ATOM 12726 N N . ARG B 1 733 ? -6.688 27.812 13.07 1 91.38 733 ARG B N 1
ATOM 12727 C CA . ARG B 1 733 ? -7.508 28.953 12.656 1 91.38 733 ARG B CA 1
ATOM 12728 C C . ARG B 1 733 ? -6.957 30.25 13.211 1 91.38 733 ARG B C 1
ATOM 12730 O O . ARG B 1 733 ? -7.211 31.328 12.656 1 91.38 733 ARG B O 1
ATOM 12737 N N . ALA B 1 734 ? -6.25 30.172 14.289 1 92.69 734 ALA B N 1
ATOM 12738 C CA . ALA B 1 734 ? -5.672 31.391 14.852 1 92.69 734 ALA B CA 1
ATOM 12739 C C . ALA B 1 734 ? -4.664 32.031 13.891 1 92.69 734 ALA B C 1
ATOM 12741 O O . ALA B 1 734 ? -4.727 33.219 13.602 1 92.69 734 ALA B O 1
ATOM 12742 N N . ILE B 1 735 ? -3.781 31.188 13.375 1 93 735 ILE B N 1
ATOM 12743 C CA . ILE B 1 735 ? -2.762 31.688 12.469 1 93 735 ILE B CA 1
ATOM 12744 C C . ILE B 1 735 ? -3.404 32.062 11.133 1 93 735 ILE B C 1
ATOM 12746 O O . ILE B 1 735 ? -2.971 33 10.469 1 93 735 ILE B O 1
ATOM 12750 N N . LEU B 1 736 ? -4.395 31.328 10.742 1 90.94 736 LEU B N 1
ATOM 12751 C CA . LEU B 1 736 ? -5.109 31.641 9.508 1 90.94 736 LEU B CA 1
ATOM 12752 C C . LEU B 1 736 ? -5.773 33 9.594 1 90.94 736 LEU B C 1
ATOM 12754 O O . LEU B 1 736 ? -5.758 33.781 8.625 1 90.94 736 LEU B O 1
ATOM 12758 N N . LYS B 1 737 ? -6.344 33.281 10.719 1 90.31 737 LYS B N 1
ATOM 12759 C CA . LYS B 1 737 ? -6.977 34.594 10.906 1 90.31 737 LYS B CA 1
ATOM 12760 C C . LYS B 1 737 ? -5.949 35.719 10.828 1 90.31 737 LYS B C 1
ATOM 12762 O O . LYS B 1 737 ? -6.211 36.781 10.227 1 90.31 737 LYS B O 1
ATOM 12767 N N . LEU B 1 738 ? -4.859 35.5 11.398 1 90.56 738 LEU B N 1
ATOM 12768 C CA . LEU B 1 738 ? -3.793 36.5 11.312 1 90.56 738 LEU B CA 1
ATOM 12769 C C . LEU B 1 738 ? -3.352 36.719 9.867 1 90.56 738 LEU B C 1
ATOM 12771 O O . LEU B 1 738 ? -3.105 37.844 9.445 1 90.56 738 LEU B O 1
ATOM 12775 N N . ALA B 1 739 ? -3.266 35.656 9.164 1 89.94 739 ALA B N 1
ATOM 12776 C CA . ALA B 1 739 ? -2.814 35.719 7.777 1 89.94 739 ALA B CA 1
ATOM 12777 C C . ALA B 1 739 ? -3.834 36.438 6.898 1 89.94 739 ALA B C 1
ATOM 12779 O O . ALA B 1 739 ? -3.467 37.094 5.922 1 89.94 739 ALA B O 1
ATOM 12780 N N . ARG B 1 740 ? -5.035 36.25 7.211 1 86.31 740 ARG B N 1
ATOM 12781 C CA . ARG B 1 740 ? -6.094 36.906 6.453 1 86.31 740 ARG B CA 1
ATOM 12782 C C . ARG B 1 740 ? -6.137 38.406 6.75 1 86.31 740 ARG B C 1
ATOM 12784 O O . ARG B 1 740 ? -6.652 39.188 5.949 1 86.31 740 ARG B O 1
ATOM 12791 N N . GLY B 1 741 ? -5.691 38.75 7.977 1 82.81 741 GLY B N 1
ATOM 12792 C CA . GLY B 1 741 ? -5.574 40.156 8.289 1 82.81 741 GLY B CA 1
ATOM 12793 C C . GLY B 1 741 ? -6.422 40.562 9.477 1 82.81 741 GLY B C 1
ATOM 12794 O O . GLY B 1 741 ? -7.559 40.125 9.633 1 82.81 741 GLY B O 1
ATOM 12795 N N . ILE B 1 742 ? -5.824 41.25 10.336 1 87.31 742 ILE B N 1
ATOM 12796 C CA . ILE B 1 742 ? -6.473 41.875 11.477 1 87.31 742 ILE B CA 1
ATOM 12797 C C . ILE B 1 742 ? -6.184 43.375 11.484 1 87.31 742 ILE B C 1
ATOM 12799 O O . ILE B 1 742 ? -5.125 43.812 11.023 1 87.31 742 ILE B O 1
ATOM 12803 N N . HIS B 1 743 ? -7.16 44.156 11.898 1 87.5 743 HIS B N 1
ATOM 12804 C CA . HIS B 1 743 ? -6.996 45.625 11.961 1 87.5 743 HIS B CA 1
ATOM 12805 C C . HIS B 1 743 ? -6.504 46.062 13.336 1 87.5 743 HIS B C 1
ATOM 12807 O O . HIS B 1 743 ? -7.168 45.812 14.352 1 87.5 743 HIS B O 1
ATOM 12813 N N . HIS B 1 744 ? -5.352 46.625 13.266 1 87.06 744 HIS B N 1
ATOM 12814 C CA . HIS B 1 744 ? -4.824 47.156 14.516 1 87.06 744 HIS B CA 1
ATOM 12815 C C . HIS B 1 744 ? -5.277 48.594 14.742 1 87.06 744 HIS B C 1
ATOM 12817 O O . HIS B 1 744 ? -5.082 49.438 13.875 1 87.06 744 HIS B O 1
ATOM 12823 N N . LEU B 1 745 ? -5.848 48.844 15.914 1 90 745 LEU B N 1
ATOM 12824 C CA . LEU B 1 745 ? -6.398 50.156 16.203 1 90 745 LEU B CA 1
ATOM 12825 C C . LEU B 1 745 ? -5.434 50.969 17.047 1 90 745 LEU B C 1
ATOM 12827 O O . LEU B 1 745 ? -4.715 50.406 17.891 1 90 745 LEU B O 1
ATOM 12831 N N . ARG B 1 746 ? -5.426 52.219 16.719 1 87.38 746 ARG B N 1
ATOM 12832 C CA . ARG B 1 746 ? -4.586 53.156 17.469 1 87.38 746 ARG B CA 1
ATOM 12833 C C . ARG B 1 746 ? -5.258 54.531 17.609 1 87.38 746 ARG B C 1
ATOM 12835 O O . ARG B 1 746 ? -6.113 54.875 16.797 1 87.38 746 ARG B O 1
ATOM 12842 N N . CYS B 1 747 ? -5.09 55.219 18.75 1 89.38 747 CYS B N 1
ATOM 12843 C CA . CYS B 1 747 ? -5.539 56.594 18.938 1 89.38 747 CYS B CA 1
ATOM 12844 C C . CYS B 1 747 ? -4.543 57.375 19.781 1 89.38 747 CYS B C 1
ATOM 12846 O O . CYS B 1 747 ? -3.592 56.812 20.312 1 89.38 747 CYS B O 1
ATOM 12848 N N . ASN B 1 748 ? -4.68 58.75 19.906 1 86.19 748 ASN B N 1
ATOM 12849 C CA . ASN B 1 748 ? -3.77 59.625 20.656 1 86.19 748 ASN B CA 1
ATOM 12850 C C . ASN B 1 748 ? -4.297 59.906 22.047 1 86.19 748 ASN B C 1
ATOM 12852 O O . ASN B 1 748 ? -3.725 60.75 22.766 1 86.19 748 ASN B O 1
ATOM 12856 N N . HIS B 1 749 ? -5.281 59.312 22.469 1 88 749 HIS B N 1
ATOM 12857 C CA . HIS B 1 749 ? -5.844 59.531 23.797 1 88 749 HIS B CA 1
ATOM 12858 C C . HIS B 1 749 ? -5.23 58.594 24.828 1 88 749 HIS B C 1
ATOM 12860 O O . HIS B 1 749 ? -4.594 57.594 24.453 1 88 749 HIS B O 1
ATOM 12866 N N . SER B 1 750 ? -5.414 59 26.094 1 83.31 750 SER B N 1
ATOM 12867 C CA . SER B 1 750 ? -5.012 58.062 27.141 1 83.31 750 SER B CA 1
ATOM 12868 C C . SER B 1 750 ? -5.906 56.844 27.172 1 83.31 750 SER B C 1
ATOM 12870 O O . SER B 1 750 ? -7.121 56.938 26.969 1 83.31 750 SER B O 1
ATOM 12872 N N . PRO B 1 751 ? -5.219 55.656 27.281 1 83.75 751 PRO B N 1
ATOM 12873 C CA . PRO B 1 751 ? -6.02 54.438 27.297 1 83.75 751 PRO B CA 1
ATOM 12874 C C . PRO B 1 751 ? -7.074 54.438 28.406 1 83.75 751 PRO B C 1
ATOM 12876 O O . PRO B 1 751 ? -6.805 54.875 29.516 1 83.75 751 PRO B O 1
ATOM 12879 N N . ASN B 1 752 ? -8.305 54.219 28.047 1 85.62 752 ASN B N 1
ATOM 12880 C CA . ASN B 1 752 ? -9.422 54.125 28.969 1 85.62 752 ASN B CA 1
ATOM 12881 C C . ASN B 1 752 ? -10.289 52.906 28.688 1 85.62 752 ASN B C 1
ATOM 12883 O O . ASN B 1 752 ? -10.594 52.594 27.516 1 85.62 752 ASN B O 1
ATOM 12887 N N . ARG B 1 753 ? -10.664 52.188 29.766 1 89.38 753 ARG B N 1
ATOM 12888 C CA . ARG B 1 753 ? -11.445 50.969 29.609 1 89.38 753 ARG B CA 1
ATOM 12889 C C . ARG B 1 753 ? -12.938 51.281 29.688 1 89.38 753 ARG B C 1
ATOM 12891 O O . ARG B 1 753 ? -13.766 50.375 29.484 1 89.38 753 ARG B O 1
ATOM 12898 N N . ALA B 1 754 ? -13.195 52.438 29.969 1 91.19 754 ALA B N 1
ATOM 12899 C CA . ALA B 1 754 ? -14.594 52.875 29.969 1 91.19 754 ALA B CA 1
ATOM 12900 C C . ALA B 1 754 ? -14.906 53.719 28.75 1 91.19 754 ALA B C 1
ATOM 12902 O O . ALA B 1 754 ? -14.07 54.531 28.312 1 91.19 754 ALA B O 1
ATOM 12903 N N . GLY B 1 755 ? -16.109 53.5 28.219 1 90.75 755 GLY B N 1
ATOM 12904 C CA . GLY B 1 755 ? -16.516 54.281 27.062 1 90.75 755 GLY B CA 1
ATOM 12905 C C . GLY B 1 755 ? -18.016 54.25 26.812 1 90.75 755 GLY B C 1
ATOM 12906 O O . GLY B 1 755 ? -18.734 53.438 27.422 1 90.75 755 GLY B O 1
ATOM 12907 N N . THR B 1 756 ? -18.438 55.156 26 1 92.62 756 THR B N 1
ATOM 12908 C CA . THR B 1 756 ? -19.844 55.281 25.641 1 92.62 756 THR B CA 1
ATOM 12909 C C . THR B 1 756 ? -20.062 54.75 24.219 1 92.62 756 THR B C 1
ATOM 12911 O O . THR B 1 756 ? -19.359 55.156 23.281 1 92.62 756 THR B O 1
ATOM 12914 N N . ILE B 1 757 ? -20.969 53.812 24.078 1 94.31 757 ILE B N 1
ATOM 12915 C CA . ILE B 1 757 ? -21.312 53.312 22.766 1 94.31 757 ILE B CA 1
ATOM 12916 C C . ILE B 1 757 ? -21.844 54.438 21.875 1 94.31 757 ILE B C 1
ATOM 12918 O O . ILE B 1 757 ? -22.797 55.125 22.25 1 94.31 757 ILE B O 1
ATOM 12922 N N . PRO B 1 758 ? -21.234 54.656 20.781 1 91.5 758 PRO B N 1
ATOM 12923 C CA . PRO B 1 758 ? -21.734 55.719 19.891 1 91.5 758 PRO B CA 1
ATOM 12924 C C . PRO B 1 758 ? -23.188 55.5 19.469 1 91.5 758 PRO B C 1
ATOM 12926 O O . PRO B 1 758 ? -23.625 54.344 19.281 1 91.5 758 PRO B O 1
ATOM 12929 N N . ARG B 1 759 ? -23.906 56.562 19.219 1 88.31 759 ARG B N 1
ATOM 12930 C CA . ARG B 1 759 ? -25.297 56.5 18.812 1 88.31 759 ARG B CA 1
ATOM 12931 C C . ARG B 1 759 ? -25.438 55.781 17.469 1 88.31 759 ARG B C 1
ATOM 12933 O O . ARG B 1 759 ? -24.625 55.969 16.562 1 88.31 759 ARG B O 1
ATOM 12940 N N . GLY B 1 760 ? -26.391 54.875 17.406 1 86.81 760 GLY B N 1
ATOM 12941 C CA . GLY B 1 760 ? -26.656 54.156 16.172 1 86.81 760 GLY B CA 1
ATOM 12942 C C . GLY B 1 760 ? -25.969 52.812 16.141 1 86.81 760 GLY B C 1
ATOM 12943 O O . GLY B 1 760 ? -26.188 52 15.219 1 86.81 760 GLY B O 1
ATOM 12944 N N . LEU B 1 761 ? -25.078 52.688 17.109 1 90.75 761 LEU B N 1
ATOM 12945 C CA . LEU B 1 761 ? -24.391 51.406 17.188 1 90.75 761 LEU B CA 1
ATOM 12946 C C . LEU B 1 761 ? -24.891 50.594 18.391 1 90.75 761 LEU B C 1
ATOM 12948 O O . LEU B 1 761 ? -25.453 51.156 19.328 1 90.75 761 LEU B O 1
ATOM 12952 N N . SER B 1 762 ? -24.797 49.312 18.219 1 92.88 762 SER B N 1
ATOM 12953 C CA . SER B 1 762 ? -25.094 48.406 19.328 1 92.88 762 SER B CA 1
ATOM 12954 C C . SER B 1 762 ? -23.922 47.469 19.594 1 92.88 762 SER B C 1
ATOM 12956 O O . SER B 1 762 ? -23.141 47.156 18.688 1 92.88 762 SER B O 1
ATOM 12958 N N . VAL B 1 763 ? -23.781 47.094 20.875 1 95.06 763 VAL B N 1
ATOM 12959 C CA . VAL B 1 763 ? -22.625 46.312 21.25 1 95.06 763 VAL B CA 1
ATOM 12960 C C . VAL B 1 763 ? -23.062 45.094 22.094 1 95.06 763 VAL B C 1
ATOM 12962 O O . VAL B 1 763 ? -23.984 45.219 22.891 1 95.06 763 VAL B O 1
ATOM 12965 N N . GLU B 1 764 ? -22.5 44 21.766 1 94.75 764 GLU B N 1
ATOM 12966 C CA . GLU B 1 764 ? -22.562 42.812 22.641 1 94.75 764 GLU B CA 1
ATOM 12967 C C . GLU B 1 764 ? -21.234 42.625 23.391 1 94.75 764 GLU B C 1
ATOM 12969 O O . GLU B 1 764 ? -20.172 42.562 22.766 1 94.75 764 GLU B O 1
ATOM 12974 N N . LEU B 1 765 ? -21.281 42.5 24.672 1 95.12 765 LEU B N 1
ATOM 12975 C CA . LEU B 1 765 ? -20.094 42.344 25.484 1 95.12 765 LEU B CA 1
ATOM 12976 C C . LEU B 1 765 ? -19.875 40.906 25.891 1 95.12 765 LEU B C 1
ATOM 12978 O O . LEU B 1 765 ? -20.781 40.25 26.438 1 95.12 765 LEU B O 1
ATOM 12982 N N . TYR B 1 766 ? -18.641 40.469 25.609 1 95.5 766 TYR B N 1
ATOM 12983 C CA . TYR B 1 766 ? -18.391 39.031 25.812 1 95.5 766 TYR B CA 1
ATOM 12984 C C . TYR B 1 766 ? -17.234 38.812 26.766 1 95.5 766 TYR B C 1
ATOM 12986 O O . TYR B 1 766 ? -16.172 39.406 26.609 1 95.5 766 TYR B O 1
ATOM 12994 N N . ARG B 1 767 ? -17.422 37.906 27.766 1 95 767 ARG B N 1
ATOM 12995 C CA . ARG B 1 767 ? -16.297 37.25 28.438 1 95 767 ARG B CA 1
ATOM 12996 C C . ARG B 1 767 ? -15.75 36.094 27.578 1 95 767 ARG B C 1
ATOM 12998 O O . ARG B 1 767 ? -16.406 35.656 26.641 1 95 767 ARG B O 1
ATOM 13005 N N . PHE B 1 768 ? -14.609 35.656 27.922 1 95.44 768 PHE B N 1
ATOM 13006 C CA . PHE B 1 768 ? -14.031 34.531 27.188 1 95.44 768 PHE B CA 1
ATOM 13007 C C . PHE B 1 768 ? -14.992 33.344 27.172 1 95.44 768 PHE B C 1
ATOM 13009 O O . PHE B 1 768 ? -15.125 32.688 26.156 1 95.44 768 PHE B O 1
ATOM 13016 N N . ASP B 1 769 ? -15.602 33.094 28.312 1 94.62 769 ASP B N 1
ATOM 13017 C CA . ASP B 1 769 ? -16.531 31.984 28.438 1 94.62 769 ASP B CA 1
ATOM 13018 C C . ASP B 1 769 ? -17.656 32.094 27.422 1 94.62 769 ASP B C 1
ATOM 13020 O O . ASP B 1 769 ? -17.969 31.094 26.734 1 94.62 769 ASP B O 1
ATOM 13024 N N . GLU B 1 770 ? -18.203 33.219 27.25 1 94.06 770 GLU B N 1
ATOM 13025 C CA . GLU B 1 770 ? -19.297 33.406 26.328 1 94.06 770 GLU B CA 1
ATOM 13026 C C . GLU B 1 770 ? -18.812 33.375 24.875 1 94.06 770 GLU B C 1
ATOM 13028 O O . GLU B 1 770 ? -19.516 32.875 24 1 94.06 770 GLU B O 1
ATOM 13033 N N . ALA B 1 771 ? -17.656 33.906 24.641 1 94.44 771 ALA B N 1
ATOM 13034 C CA . ALA B 1 771 ? -17.094 33.875 23.297 1 94.44 771 ALA B CA 1
ATOM 13035 C C . ALA B 1 771 ? -16.859 32.406 22.859 1 94.44 771 ALA B C 1
ATOM 13037 O O . ALA B 1 771 ? -17.125 32.062 21.703 1 94.44 771 ALA B O 1
ATOM 13038 N N . LEU B 1 772 ? -16.375 31.609 23.75 1 93.88 772 LEU B N 1
ATOM 13039 C CA . LEU B 1 772 ? -16.109 30.203 23.484 1 93.88 772 LEU B CA 1
ATOM 13040 C C . LEU B 1 772 ? -17.391 29.484 23.078 1 93.88 772 LEU B C 1
ATOM 13042 O O . LEU B 1 772 ? -17.375 28.641 22.172 1 93.88 772 LEU B O 1
ATOM 13046 N N . GLY B 1 773 ? -18.422 29.844 23.672 1 89.56 773 GLY B N 1
ATOM 13047 C CA . GLY B 1 773 ? -19.672 29.141 23.453 1 89.56 773 GLY B CA 1
ATOM 13048 C C . GLY B 1 773 ? -20.484 29.688 22.312 1 89.56 773 GLY B C 1
ATOM 13049 O O . GLY B 1 773 ? -21.406 29.031 21.812 1 89.56 773 GLY B O 1
ATOM 13050 N N . ARG B 1 774 ? -20.094 30.844 21.734 1 90.06 774 ARG B N 1
ATOM 13051 C CA . ARG B 1 774 ? -21.062 31.484 20.844 1 90.06 774 ARG B CA 1
ATOM 13052 C C . ARG B 1 774 ? -20.391 31.906 19.531 1 90.06 774 ARG B C 1
ATOM 13054 O O . ARG B 1 774 ? -21.078 32.062 18.516 1 90.06 774 ARG B O 1
ATOM 13061 N N . TRP B 1 775 ? -19.109 32.156 19.531 1 90.62 775 TRP B N 1
ATOM 13062 C CA . TRP B 1 775 ? -18.453 32.688 18.359 1 90.62 775 TRP B CA 1
ATOM 13063 C C . TRP B 1 775 ? -18.156 31.609 17.344 1 90.62 775 TRP B C 1
ATOM 13065 O O . TRP B 1 775 ? -18.188 30.422 17.672 1 90.62 775 TRP B O 1
ATOM 13075 N N . GLY B 1 776 ? -17.797 31.906 16.078 1 76.44 776 GLY B N 1
ATOM 13076 C CA . GLY B 1 776 ? -17.281 31.016 15.055 1 76.44 776 GLY B CA 1
ATOM 13077 C C . GLY B 1 776 ? -18.375 30.25 14.328 1 76.44 776 GLY B C 1
ATOM 13078 O O . GLY B 1 776 ? -18.141 29.156 13.805 1 76.44 776 GLY B O 1
ATOM 13079 N N . VAL B 1 777 ? -19.609 30.641 14.43 1 59.25 777 VAL B N 1
ATOM 13080 C CA . VAL B 1 777 ? -20.75 30 13.773 1 59.25 777 VAL B CA 1
ATOM 13081 C C . VAL B 1 777 ? -20.656 30.203 12.266 1 59.25 777 VAL B C 1
ATOM 13083 O O . VAL B 1 777 ? -20.438 31.328 11.805 1 59.25 777 VAL B O 1
ATOM 13086 N N . PRO B 1 778 ? -20.5 29.016 11.578 1 56.16 778 PRO B N 1
ATOM 13087 C CA . PRO B 1 778 ? -20.469 29.172 10.125 1 56.16 778 PRO B CA 1
ATOM 13088 C C . PRO B 1 778 ? -21.703 29.891 9.578 1 56.16 778 PRO B C 1
ATOM 13090 O O . PRO B 1 778 ? -22.812 29.688 10.086 1 56.16 778 PRO B O 1
ATOM 13093 N N . VAL B 1 779 ? -21.672 31.141 9.117 1 49.41 779 VAL B N 1
ATOM 13094 C CA . VAL B 1 779 ? -22.797 31.766 8.453 1 49.41 779 VAL B CA 1
ATOM 13095 C C . VAL B 1 779 ? -23.094 31.062 7.133 1 49.41 779 VAL B C 1
ATOM 13097 O O . VAL B 1 779 ? -22.172 30.828 6.336 1 49.41 779 VAL B O 1
ATOM 13100 N N . PRO B 1 780 ? -24.203 30.328 7.043 1 42.34 780 PRO B N 1
ATOM 13101 C CA . PRO B 1 780 ? -24.531 29.672 5.773 1 42.34 780 PRO B CA 1
ATOM 13102 C C . PRO B 1 780 ? -24.234 30.562 4.566 1 42.34 780 PRO B C 1
ATOM 13104 O O . PRO B 1 780 ? -24.609 31.734 4.551 1 42.34 780 PRO B O 1
ATOM 13107 N N . LYS B 1 781 ? -23.219 30.453 3.896 1 40.19 781 LYS B N 1
ATOM 13108 C CA . LYS B 1 781 ? -23.203 31.219 2.648 1 40.19 781 LYS B CA 1
ATOM 13109 C C . LYS B 1 781 ? -24.594 31.219 2.004 1 40.19 781 LYS B C 1
ATOM 13111 O O . LYS B 1 781 ? -25.281 30.203 1.996 1 40.19 781 LYS B O 1
ATOM 13116 N N . LEU B 1 782 ? -25.281 32.344 1.855 1 32.75 782 LEU B N 1
ATOM 13117 C CA . LEU B 1 782 ? -26.391 32.5 0.934 1 32.75 782 LEU B CA 1
ATOM 13118 C C . LEU B 1 782 ? -26.234 31.594 -0.277 1 32.75 782 LEU B C 1
ATOM 13120 O O . LEU B 1 782 ? -25.188 31.578 -0.916 1 32.75 782 LEU B O 1
ATOM 13124 N N . ALA B 1 783 ? -26.891 30.484 -0.377 1 30.28 783 ALA B N 1
ATOM 13125 C CA . ALA B 1 783 ? -27.188 29.828 -1.643 1 30.28 783 ALA B CA 1
ATOM 13126 C C . ALA B 1 783 ? -27.219 30.828 -2.793 1 30.28 783 ALA B C 1
ATOM 13128 O O . ALA B 1 783 ? -27.953 31.828 -2.736 1 30.28 783 ALA B O 1
ATOM 13129 N N . GLU B 1 784 ? -26.375 31 -3.605 1 28.95 784 GLU B N 1
ATOM 13130 C CA . GLU B 1 784 ? -26.828 31.25 -4.973 1 28.95 784 GLU B CA 1
ATOM 13131 C C . GLU B 1 784 ? -28.078 30.453 -5.293 1 28.95 784 GLU B C 1
ATOM 13133 O O . GLU B 1 784 ? -28.203 29.297 -4.914 1 28.95 784 GLU B O 1
ATOM 13138 N N . GLY B 1 785 ? -29.281 31.047 -5.539 1 28.64 785 GLY B N 1
ATOM 13139 C CA . GLY B 1 785 ? -30.375 30.484 -6.316 1 28.64 785 GLY B CA 1
ATOM 13140 C C . GLY B 1 785 ? -29.938 29.375 -7.254 1 28.64 785 GLY B C 1
ATOM 13141 O O . GLY B 1 785 ? -30.547 28.297 -7.281 1 28.64 785 GLY B O 1
ATOM 13142 N N . ALA B 1 786 ? -29.375 29.812 -8.461 1 27.66 786 ALA B N 1
ATOM 13143 C CA . ALA B 1 786 ? -29.516 29.375 -9.844 1 27.66 786 ALA B CA 1
ATOM 13144 C C . ALA B 1 786 ? -28.594 28.203 -10.141 1 27.66 786 ALA B C 1
ATOM 13146 O O . ALA B 1 786 ? -27.391 28.391 -10.406 1 27.66 786 ALA B O 1
ATOM 13147 N N . VAL B 1 787 ? -28.484 27.344 -9.422 1 28.42 787 VAL B N 1
ATOM 13148 C CA . VAL B 1 787 ? -28.094 26.297 -10.359 1 28.42 787 VAL B CA 1
ATOM 13149 C C . VAL B 1 787 ? -29.078 26.281 -11.531 1 28.42 787 VAL B C 1
ATOM 13151 O O . VAL B 1 787 ? -30.297 26.266 -11.336 1 28.42 787 VAL B O 1
ATOM 13154 N N . PRO B 1 788 ? -28.594 26.656 -12.781 1 27.36 788 PRO B N 1
ATOM 13155 C CA . PRO B 1 788 ? -29.5 26.453 -13.914 1 27.36 788 PRO B CA 1
ATOM 13156 C C . PRO B 1 788 ? -30.172 25.078 -13.898 1 27.36 788 PRO B C 1
ATOM 13158 O O . PRO B 1 788 ? -29.484 24.062 -13.93 1 27.36 788 PRO B O 1
ATOM 13161 N N . SER B 1 789 ? -31.047 24.859 -13.031 1 26.09 789 SER B N 1
ATOM 13162 C CA . SER B 1 789 ? -31.922 23.766 -13.477 1 26.09 789 SER B CA 1
ATOM 13163 C C . SER B 1 789 ? -32.219 23.891 -14.969 1 26.09 789 SER B C 1
ATOM 13165 O O . SER B 1 789 ? -32.469 24.984 -15.469 1 26.09 789 SER B O 1
ATOM 13167 N N . GLU B 1 790 ? -31.688 23.031 -15.828 1 24.72 790 GLU B N 1
ATOM 13168 C CA . GLU B 1 790 ? -32.25 23.141 -17.156 1 24.72 790 GLU B CA 1
ATOM 13169 C C . GLU B 1 790 ? -33.75 23.531 -17.094 1 24.72 790 GLU B C 1
ATOM 13171 O O . GLU B 1 790 ? -34.25 24.234 -17.984 1 24.72 790 GLU B O 1
ATOM 13176 N N . SER B 1 791 ? -34.594 22.719 -16.5 1 22.8 791 SER B N 1
ATOM 13177 C CA . SER B 1 791 ? -35.906 23.094 -16.969 1 22.8 791 SER B CA 1
ATOM 13178 C C . SER B 1 791 ? -36.312 24.453 -16.438 1 22.8 791 SER B C 1
ATOM 13180 O O . SER B 1 791 ? -36.906 25.266 -17.172 1 22.8 791 SER B O 1
ATOM 13182 N N . THR B 1 792 ? -36.812 24.516 -15.156 1 22.77 792 THR B N 1
ATOM 13183 C CA . THR B 1 792 ? -37.781 25.578 -14.977 1 22.77 792 THR B CA 1
ATOM 13184 C C . THR B 1 792 ? -37.094 26.938 -14.938 1 22.77 792 THR B C 1
ATOM 13186 O O . THR B 1 792 ? -36.281 27.203 -14.055 1 22.77 792 THR B O 1
ATOM 13189 N N . ARG B 1 793 ? -36.906 27.75 -16.078 1 22.52 793 ARG B N 1
ATOM 13190 C CA . ARG B 1 793 ? -36.75 29.141 -16.484 1 22.52 793 ARG B CA 1
ATOM 13191 C C . ARG B 1 793 ? -37.312 30.094 -15.438 1 22.52 793 ARG B C 1
ATOM 13193 O O . ARG B 1 793 ? -36.75 31.188 -15.234 1 22.52 793 ARG B O 1
ATOM 13200 N N . THR B 1 794 ? -38.656 30.062 -15.375 1 20.92 794 THR B N 1
ATOM 13201 C CA . THR B 1 794 ? -39.375 31.328 -15.281 1 20.92 794 THR B CA 1
ATOM 13202 C C . THR B 1 794 ? -39.219 31.938 -13.891 1 20.92 794 THR B C 1
ATOM 13204 O O . THR B 1 794 ? -39.281 33.156 -13.719 1 20.92 794 THR B O 1
ATOM 13207 N N . THR B 1 795 ? -39.688 31.234 -12.805 1 22.64 795 THR B N 1
ATOM 13208 C CA . THR B 1 795 ? -40.219 32.219 -11.867 1 22.64 795 THR B CA 1
ATOM 13209 C C . THR B 1 795 ? -39.094 32.906 -11.117 1 22.64 795 THR B C 1
ATOM 13211 O O . THR B 1 795 ? -38.281 32.25 -10.453 1 22.64 795 THR B O 1
ATOM 13214 N N . ARG B 1 796 ? -38.531 34.031 -11.523 1 26.45 796 ARG B N 1
ATOM 13215 C CA . ARG B 1 796 ? -37.906 35.281 -11.039 1 26.45 796 ARG B CA 1
ATOM 13216 C C . ARG B 1 796 ? -38.375 35.594 -9.617 1 26.45 796 ARG B C 1
ATOM 13218 O O . ARG B 1 796 ? -39.156 36.531 -9.398 1 26.45 796 ARG B O 1
ATOM 13225 N N . SER B 1 797 ? -38.875 34.562 -8.977 1 23.92 797 SER B N 1
ATOM 13226 C CA . SER B 1 797 ? -39.438 35.25 -7.809 1 23.92 797 SER B CA 1
ATOM 13227 C C . SER B 1 797 ? -38.344 36.094 -7.121 1 23.92 797 SER B C 1
ATOM 13229 O O . SER B 1 797 ? -37.156 35.781 -7.215 1 23.92 797 SER B O 1
ATOM 13231 N N . LYS B 1 798 ? -38.688 37.25 -6.57 1 26.3 798 LYS B N 1
ATOM 13232 C CA . LYS B 1 798 ? -38.125 38.438 -5.887 1 26.3 798 LYS B CA 1
ATOM 13233 C C . LYS B 1 798 ? -37.25 38 -4.711 1 26.3 798 LYS B C 1
ATOM 13235 O O . LYS B 1 798 ? -37.719 37.312 -3.795 1 26.3 798 LYS B O 1
ATOM 13240 N N . ALA B 1 799 ? -36.094 37.719 -5.078 1 28.69 799 ALA B N 1
ATOM 13241 C CA . ALA B 1 799 ? -35.094 37.812 -4.035 1 28.69 799 ALA B CA 1
ATOM 13242 C C . ALA B 1 799 ? -35.5 38.781 -2.936 1 28.69 799 ALA B C 1
ATOM 13244 O O . ALA B 1 799 ? -35.625 40 -3.174 1 28.69 799 ALA B O 1
ATOM 13245 N N . LYS B 1 800 ? -36.406 38.406 -2.264 1 29.69 800 LYS B N 1
ATOM 13246 C CA . LYS B 1 800 ? -36.656 39.344 -1.183 1 29.69 800 LYS B CA 1
ATOM 13247 C C . LYS B 1 800 ? -35.344 39.906 -0.63 1 29.69 800 LYS B C 1
ATOM 13249 O O . LYS B 1 800 ? -34.406 39.156 -0.396 1 29.69 800 LYS B O 1
ATOM 13254 N N . LYS B 1 801 ? -35.188 41.188 -0.941 1 31.44 801 LYS B N 1
ATOM 13255 C CA . LYS B 1 801 ? -34.25 42.125 -0.336 1 31.44 801 LYS B CA 1
ATOM 13256 C C . LYS B 1 801 ? -33.969 41.75 1.111 1 31.44 801 LYS B C 1
ATOM 13258 O O . LYS B 1 801 ? -34.875 41.719 1.949 1 31.44 801 LYS B O 1
ATOM 13263 N N . ILE B 1 802 ? -33.188 40.688 1.141 1 32.03 802 ILE B N 1
ATOM 13264 C CA . ILE B 1 802 ? -32.656 40.656 2.508 1 32.03 802 ILE B CA 1
ATOM 13265 C C . ILE B 1 802 ? -32.562 42.094 3.039 1 32.03 802 ILE B C 1
ATOM 13267 O O . ILE B 1 802 ? -31.812 42.906 2.486 1 32.03 802 ILE B O 1
ATOM 13271 N N . SER B 1 803 ? -33.719 42.625 3.416 1 31.3 803 SER B N 1
ATOM 13272 C CA . SER B 1 803 ? -33.875 43.938 3.998 1 31.3 803 SER B CA 1
ATOM 13273 C C . SER B 1 803 ? -32.594 44.406 4.656 1 31.3 803 SER B C 1
ATOM 13275 O O . SER B 1 803 ? -31.828 43.625 5.191 1 31.3 803 SER B O 1
ATOM 13277 N N . SER B 1 804 ? -32.188 45.688 4.289 1 32.56 804 SER B N 1
ATOM 13278 C CA . SER B 1 804 ? -31.125 46.625 4.637 1 32.56 804 SER B CA 1
ATOM 13279 C C . SER B 1 804 ? -30.734 46.469 6.105 1 32.56 804 SER B C 1
ATOM 13281 O O . SER B 1 804 ? -29.828 47.188 6.578 1 32.56 804 SER B O 1
ATOM 13283 N N . LYS B 1 805 ? -31.734 46.469 7.125 1 43 805 LYS B N 1
ATOM 13284 C CA . LYS B 1 805 ? -32 47.5 8.125 1 43 805 LYS B CA 1
ATOM 13285 C C . LYS B 1 805 ? -30.922 47.5 9.211 1 43 805 LYS B C 1
ATOM 13287 O O . LYS B 1 805 ? -30.438 48.531 9.602 1 43 805 LYS B O 1
ATOM 13292 N N . MET B 1 806 ? -31.047 46.844 10.328 1 46 806 MET B N 1
ATOM 13293 C CA . MET B 1 806 ? -30.344 47.219 11.555 1 46 806 MET B CA 1
ATOM 13294 C C . MET B 1 806 ? -28.922 46.688 11.539 1 46 806 MET B C 1
ATOM 13296 O O . MET B 1 806 ? -28.688 45.5 11.219 1 46 806 MET B O 1
ATOM 13300 N N . ALA B 1 807 ? -27.875 47.406 11.523 1 61.81 807 ALA B N 1
ATOM 13301 C CA . ALA B 1 807 ? -26.453 47.156 11.664 1 61.81 807 ALA B CA 1
ATOM 13302 C C . ALA B 1 807 ? -26.172 46.094 12.711 1 61.81 807 ALA B C 1
ATOM 13304 O O . ALA B 1 807 ? -26.688 46.156 13.828 1 61.81 807 ALA B O 1
ATOM 13305 N N . LYS B 1 808 ? -25.672 44.844 12.398 1 80.62 808 LYS B N 1
ATOM 13306 C CA . LYS B 1 808 ? -25.297 43.812 13.359 1 80.62 808 LYS B CA 1
ATOM 13307 C C . LYS B 1 808 ? -24.469 44.406 14.508 1 80.62 808 LYS B C 1
ATOM 13309 O O . LYS B 1 808 ? -23.625 45.281 14.297 1 80.62 808 LYS B O 1
ATOM 13314 N N . PRO B 1 809 ? -24.859 44.031 15.695 1 90.31 809 PRO B N 1
ATOM 13315 C CA . PRO B 1 809 ? -24.094 44.562 16.828 1 90.31 809 PRO B CA 1
ATOM 13316 C C . PRO B 1 809 ? -22.609 44.188 16.75 1 90.31 809 PRO B C 1
ATOM 13318 O O . PRO B 1 809 ? -22.266 43.125 16.25 1 90.31 809 PRO B O 1
ATOM 13321 N N . ILE B 1 810 ? -21.781 45.094 17.219 1 93.88 810 ILE B N 1
ATOM 13322 C CA . ILE B 1 810 ? -20.344 44.812 17.312 1 93.88 810 ILE B CA 1
ATOM 13323 C C . ILE B 1 810 ? -20.062 43.906 18.5 1 93.88 810 ILE B C 1
ATOM 13325 O O . ILE B 1 810 ? -20.531 44.156 19.609 1 93.88 810 ILE B O 1
ATOM 13329 N N . ARG B 1 811 ? -19.422 42.844 18.234 1 94.69 811 ARG B N 1
ATOM 13330 C CA . ARG B 1 811 ? -19.016 41.969 19.312 1 94.69 811 ARG B CA 1
ATOM 13331 C C . ARG B 1 811 ? -17.719 42.438 19.953 1 94.69 811 ARG B C 1
ATOM 13333 O O . ARG B 1 811 ? -16.703 42.594 19.281 1 94.69 811 ARG B O 1
ATOM 13340 N N . VAL B 1 812 ? -17.781 42.656 21.25 1 95.12 812 VAL B N 1
ATOM 13341 C CA . VAL B 1 812 ? -16.641 43.219 21.969 1 95.12 812 VAL B CA 1
ATOM 13342 C C . VAL B 1 812 ? -16.281 42.281 23.141 1 95.12 812 VAL B C 1
ATOM 13344 O O . VAL B 1 812 ? -17.156 41.875 23.906 1 95.12 812 VAL B O 1
ATOM 13347 N N . THR B 1 813 ? -15.016 42 23.234 1 95.88 813 THR B N 1
ATOM 13348 C CA . THR B 1 813 ? -14.602 41.188 24.375 1 95.88 813 THR B CA 1
ATOM 13349 C C . THR B 1 813 ? -14.141 42.062 25.531 1 95.88 813 THR B C 1
ATOM 13351 O O . THR B 1 813 ? -13.68 43.188 25.312 1 95.88 813 THR B O 1
ATOM 13354 N N . HIS B 1 814 ? -14.281 41.5 26.734 1 94.75 814 HIS B N 1
ATOM 13355 C CA . HIS B 1 814 ? -13.508 42.062 27.844 1 94.75 814 HIS B CA 1
ATOM 13356 C C . HIS B 1 814 ? -12.016 41.875 27.609 1 94.75 814 HIS B C 1
ATOM 13358 O O . HIS B 1 814 ? -11.594 41.312 26.609 1 94.75 814 HIS B O 1
ATOM 13364 N N . VAL B 1 815 ? -11.203 42.406 28.484 1 93.75 815 VAL B N 1
ATOM 13365 C CA . VAL B 1 815 ? -9.758 42.375 28.297 1 93.75 815 VAL B CA 1
ATOM 13366 C C . VAL B 1 815 ? -9.25 40.969 28.578 1 93.75 815 VAL B C 1
ATOM 13368 O O . VAL B 1 815 ? -9.258 40.5 29.719 1 93.75 815 VAL B O 1
ATOM 13371 N N . LEU B 1 816 ? -8.797 40.312 27.531 1 93.62 816 LEU B N 1
ATOM 13372 C CA . LEU B 1 816 ? -8.258 38.969 27.656 1 93.62 816 LEU B CA 1
ATOM 13373 C C . LEU B 1 816 ? -6.891 39 28.328 1 93.62 816 LEU B C 1
ATOM 13375 O O . LEU B 1 816 ? -5.977 39.688 27.859 1 93.62 816 LEU B O 1
ATOM 13379 N N . ASP B 1 817 ? -6.621 38.188 29.344 1 88.31 817 ASP B N 1
ATOM 13380 C CA . ASP B 1 817 ? -5.449 38.312 30.203 1 88.31 817 ASP B CA 1
ATOM 13381 C C . ASP B 1 817 ? -4.375 37.281 29.828 1 88.31 817 ASP B C 1
ATOM 13383 O O . ASP B 1 817 ? -3.354 37.188 30.516 1 88.31 817 ASP B O 1
ATOM 13387 N N . SER B 1 818 ? -4.594 36.406 28.859 1 89.88 818 SER B N 1
ATOM 13388 C CA . SER B 1 818 ? -3.615 35.406 28.484 1 89.88 818 SER B CA 1
ATOM 13389 C C . SER B 1 818 ? -3.551 35.219 26.984 1 89.88 818 SER B C 1
ATOM 13391 O O . SER B 1 818 ? -4.52 35.5 26.266 1 89.88 818 SER B O 1
ATOM 13393 N N . SER B 1 819 ? -2.369 34.719 26.5 1 90.81 819 SER B N 1
ATOM 13394 C CA . SER B 1 819 ? -2.17 34.469 25.078 1 90.81 819 SER B CA 1
ATOM 13395 C C . SER B 1 819 ? -3.096 33.375 24.562 1 90.81 819 SER B C 1
ATOM 13397 O O . SER B 1 819 ? -3.582 33.438 23.438 1 90.81 819 SER B O 1
ATOM 13399 N N . ILE B 1 820 ? -3.332 32.406 25.391 1 93.69 820 ILE B N 1
ATOM 13400 C CA . ILE B 1 820 ? -4.172 31.281 24.953 1 93.69 820 ILE B CA 1
ATOM 13401 C C . ILE B 1 820 ? -5.598 31.766 24.719 1 93.69 820 ILE B C 1
ATOM 13403 O O . ILE B 1 820 ? -6.242 31.375 23.75 1 93.69 820 ILE B O 1
ATOM 13407 N N . LYS B 1 821 ? -6.074 32.625 25.625 1 94.38 821 LYS B N 1
ATOM 13408 C CA . LYS B 1 821 ? -7.41 33.188 25.438 1 94.38 821 LYS B CA 1
ATOM 13409 C C . LYS B 1 821 ? -7.48 34.062 24.172 1 94.38 821 LYS B C 1
ATOM 13411 O O . LYS B 1 821 ? -8.445 33.969 23.406 1 94.38 821 LYS B O 1
ATOM 13416 N N . PHE B 1 822 ? -6.449 34.781 24.016 1 93.88 822 PHE B N 1
ATOM 13417 C CA . PHE B 1 822 ? -6.379 35.656 22.844 1 93.88 822 PHE B CA 1
ATOM 13418 C C . PHE B 1 822 ? -6.391 34.812 21.562 1 93.88 822 PHE B C 1
ATOM 13420 O O . PHE B 1 822 ? -7.203 35.062 20.672 1 93.88 822 PHE B O 1
ATOM 13427 N N . ASN B 1 823 ? -5.504 33.844 21.453 1 95 823 ASN B N 1
ATOM 13428 C CA . ASN B 1 823 ? -5.367 33 20.25 1 95 823 ASN B CA 1
ATOM 13429 C C . ASN B 1 823 ? -6.645 32.219 19.969 1 95 823 ASN B C 1
ATOM 13431 O O . ASN B 1 823 ? -7.031 32.062 18.797 1 95 823 ASN B O 1
ATOM 13435 N N . ILE B 1 824 ? -7.234 31.734 21.016 1 94.56 824 ILE B N 1
ATOM 13436 C CA . ILE B 1 824 ? -8.469 30.984 20.844 1 94.56 824 ILE B CA 1
ATOM 13437 C C . ILE B 1 824 ? -9.57 31.906 20.328 1 94.56 824 ILE B C 1
ATOM 13439 O O . ILE B 1 824 ? -10.336 31.547 19.438 1 94.56 824 ILE B O 1
ATOM 13443 N N . THR B 1 825 ? -9.633 33.062 20.891 1 95.19 825 THR B N 1
ATOM 13444 C CA . THR B 1 825 ? -10.633 34.031 20.453 1 95.19 825 THR B CA 1
ATOM 13445 C C . THR B 1 825 ? -10.414 34.406 19 1 95.19 825 THR B C 1
ATOM 13447 O O . THR B 1 825 ? -11.367 34.594 18.25 1 95.19 825 THR B O 1
ATOM 13450 N N . LEU B 1 826 ? -9.211 34.531 18.672 1 93.38 826 LEU B N 1
ATOM 13451 C CA . LEU B 1 826 ? -8.883 34.781 17.266 1 93.38 826 LEU B CA 1
ATOM 13452 C C . LEU B 1 826 ? -9.359 33.656 16.375 1 93.38 826 LEU B C 1
ATOM 13454 O O . LEU B 1 826 ? -9.922 33.875 15.305 1 93.38 826 LEU B O 1
ATOM 13458 N N . ALA B 1 827 ? -9.094 32.469 16.797 1 92.5 827 ALA B N 1
ATOM 13459 C CA . ALA B 1 827 ? -9.508 31.297 16.047 1 92.5 827 ALA B CA 1
ATOM 13460 C C . ALA B 1 827 ? -11.023 31.266 15.867 1 92.5 827 ALA B C 1
ATOM 13462 O O . ALA B 1 827 ? -11.531 30.781 14.852 1 92.5 827 ALA B O 1
ATOM 13463 N N . LEU B 1 828 ? -11.727 31.766 16.828 1 93.19 828 LEU B N 1
ATOM 13464 C CA . LEU B 1 828 ? -13.188 31.703 16.828 1 93.19 828 LEU B CA 1
ATOM 13465 C C . LEU B 1 828 ? -13.773 32.875 16.062 1 93.19 828 LEU B C 1
ATOM 13467 O O . LEU B 1 828 ? -14.977 32.906 15.797 1 93.19 828 LEU B O 1
ATOM 13471 N N . SER B 1 829 ? -12.992 33.875 15.68 1 91.31 829 SER B N 1
ATOM 13472 C CA . SER B 1 829 ? -13.477 35.031 14.969 1 91.31 829 SER B CA 1
ATOM 13473 C C . SER B 1 829 ? -13.883 34.688 13.539 1 91.31 829 SER B C 1
ATOM 13475 O O . SER B 1 829 ? -14.648 35.438 12.906 1 91.31 829 SER B O 1
ATOM 13477 N N . GLY B 1 830 ? -13.398 33.594 13.07 1 81 830 GLY B N 1
ATOM 13478 C CA . GLY B 1 830 ? -13.781 33.094 11.75 1 81 830 GLY B CA 1
ATOM 13479 C C . GLY B 1 830 ? -13.531 34.125 10.648 1 81 830 GLY B C 1
ATOM 13480 O O . GLY B 1 830 ? -12.438 34.688 10.555 1 81 830 GLY B O 1
ATOM 13481 N N . ASP B 1 831 ? -14.562 34.344 9.797 1 78.75 831 ASP B N 1
ATOM 13482 C CA . ASP B 1 831 ? -14.445 35.25 8.641 1 78.75 831 ASP B CA 1
ATOM 13483 C C . ASP B 1 831 ? -14.844 36.656 8.992 1 78.75 831 ASP B C 1
ATOM 13485 O O . ASP B 1 831 ? -14.789 37.562 8.148 1 78.75 831 ASP B O 1
ATOM 13489 N N . ASN B 1 832 ? -15.062 36.938 10.219 1 86.94 832 ASN B N 1
ATOM 13490 C CA . ASN B 1 832 ? -15.469 38.25 10.672 1 86.94 832 ASN B CA 1
ATOM 13491 C C . ASN B 1 832 ? -14.297 39.25 10.656 1 86.94 832 ASN B C 1
ATOM 13493 O O . ASN B 1 832 ? -13.18 38.875 11.047 1 86.94 832 ASN B O 1
ATOM 13497 N N . PRO B 1 833 ? -14.633 40.469 10.141 1 90.38 833 PRO B N 1
ATOM 13498 C CA . PRO B 1 833 ? -13.594 41.469 10.336 1 90.38 833 PRO B CA 1
ATOM 13499 C C . PRO B 1 833 ? -13.219 41.656 11.805 1 90.38 833 PRO B C 1
ATOM 13501 O O . PRO B 1 833 ? -14.102 41.844 12.648 1 90.38 833 PRO B O 1
ATOM 13504 N N . THR B 1 834 ? -11.992 41.562 12.078 1 93 834 THR B N 1
ATOM 13505 C CA . THR B 1 834 ? -11.531 41.531 13.461 1 93 834 THR B CA 1
ATOM 13506 C C . THR B 1 834 ? -10.602 42.719 13.734 1 93 834 THR B C 1
ATOM 13508 O O . THR B 1 834 ? -9.648 42.969 12.984 1 93 834 THR B O 1
ATOM 13511 N N . PHE B 1 835 ? -10.898 43.406 14.805 1 93.5 835 PHE B N 1
ATOM 13512 C CA . PHE B 1 835 ? -10.148 44.562 15.25 1 93.5 835 PHE B CA 1
ATOM 13513 C C . PHE B 1 835 ? -9.492 44.312 16.609 1 93.5 835 PHE B C 1
ATOM 13515 O O . PHE B 1 835 ? -10.086 43.688 17.469 1 93.5 835 PHE B O 1
ATOM 13522 N N . LEU B 1 836 ? -8.273 44.75 16.703 1 92.38 836 LEU B N 1
ATOM 13523 C CA . LEU B 1 836 ? -7.52 44.469 17.922 1 92.38 836 LEU B CA 1
ATOM 13524 C C . LEU B 1 836 ? -7.172 45.75 18.672 1 92.38 836 LEU B C 1
ATOM 13526 O O . LEU B 1 836 ? -6.688 46.719 18.078 1 92.38 836 LEU B O 1
ATOM 13530 N N . CYS B 1 837 ? -7.512 45.719 19.953 1 87.88 837 CYS B N 1
ATOM 13531 C CA . CYS B 1 837 ? -7.125 46.75 20.891 1 87.88 837 CYS B CA 1
ATOM 13532 C C . CYS B 1 837 ? -6.039 46.281 21.844 1 87.88 837 CYS B C 1
ATOM 13534 O O . CYS B 1 837 ? -6.285 45.406 22.672 1 87.88 837 CYS B O 1
ATOM 13536 N N . SER B 1 838 ? -4.777 46.75 21.688 1 77.44 838 SER B N 1
ATOM 13537 C CA . SER B 1 838 ? -3.664 46.281 22.5 1 77.44 838 SER B CA 1
ATOM 13538 C C . SER B 1 838 ? -3.328 47.312 23.594 1 77.44 838 SER B C 1
ATOM 13540 O O . SER B 1 838 ? -2.156 47.5 23.922 1 77.44 838 SER B O 1
ATOM 13542 N N . GLY B 1 839 ? -4.324 47.969 24.297 1 68.88 839 GLY B N 1
ATOM 13543 C CA . GLY B 1 839 ? -4.09 48.844 25.438 1 68.88 839 GLY B CA 1
ATOM 13544 C C . GLY B 1 839 ? -3.705 50.25 25.031 1 68.88 839 GLY B C 1
ATOM 13545 O O . GLY B 1 839 ? -3.604 51.125 25.875 1 68.88 839 GLY B O 1
ATOM 13546 N N . SER B 1 840 ? -3.5 50.531 23.781 1 73.06 840 SER B N 1
ATOM 13547 C CA . SER B 1 840 ? -3.021 51.844 23.359 1 73.06 840 SER B CA 1
ATOM 13548 C C . SER B 1 840 ? -4.172 52.719 22.875 1 73.06 840 SER B C 1
ATOM 13550 O O . SER B 1 840 ? -3.943 53.781 22.328 1 73.06 840 SER B O 1
ATOM 13552 N N . ILE B 1 841 ? -5.328 52.219 23 1 82.81 841 ILE B N 1
ATOM 13553 C CA . ILE B 1 841 ? -6.457 53 22.484 1 82.81 841 ILE B CA 1
ATOM 13554 C C . ILE B 1 841 ? -7.562 53.062 23.531 1 82.81 841 ILE B C 1
ATOM 13556 O O . ILE B 1 841 ? -7.758 52.125 24.312 1 82.81 841 ILE B O 1
ATOM 13560 N N . CYS B 1 842 ? -8.109 54.25 23.656 1 89.56 842 CYS B N 1
ATOM 13561 C CA . CYS B 1 842 ? -9.258 54.375 24.547 1 89.56 842 CYS B CA 1
ATOM 13562 C C . CYS B 1 842 ? -10.484 53.719 23.938 1 89.56 842 CYS B C 1
ATOM 13564 O O . CYS B 1 842 ? -10.625 53.656 22.719 1 89.56 842 CYS B O 1
ATOM 13566 N N . LEU B 1 843 ? -11.375 53.219 24.75 1 92.38 843 LEU B N 1
ATOM 13567 C CA . LEU B 1 843 ? -12.508 52.406 24.312 1 92.38 843 LEU B CA 1
ATOM 13568 C C . LEU B 1 843 ? -13.43 53.219 23.391 1 92.38 843 LEU B C 1
ATOM 13570 O O . LEU B 1 843 ? -14 52.656 22.438 1 92.38 843 LEU B O 1
ATOM 13574 N N . ASN B 1 844 ? -13.586 54.531 23.625 1 90.81 844 ASN B N 1
ATOM 13575 C CA . ASN B 1 844 ? -14.438 55.375 22.781 1 90.81 844 ASN B CA 1
ATOM 13576 C C . ASN B 1 844 ? -13.945 55.375 21.328 1 90.81 844 ASN B C 1
ATOM 13578 O O . ASN B 1 844 ? -14.734 55.188 20.406 1 90.81 844 ASN B O 1
ATOM 13582 N N . CYS B 1 845 ? -12.68 55.594 21.25 1 92.81 845 CYS B N 1
ATOM 13583 C CA . CYS B 1 845 ? -12.078 55.625 19.922 1 92.81 845 CYS B CA 1
ATOM 13584 C C . CYS B 1 845 ? -12.125 54.25 19.266 1 92.81 845 CYS B C 1
ATOM 13586 O O . CYS B 1 845 ? -12.336 54.156 18.047 1 92.81 845 CYS B O 1
ATOM 13588 N N . ALA B 1 846 ? -11.883 53.25 20.047 1 93.56 846 ALA B N 1
ATOM 13589 C CA . ALA B 1 846 ? -11.883 51.875 19.531 1 93.56 846 ALA B CA 1
ATOM 13590 C C . ALA B 1 846 ? -13.242 51.531 18.922 1 93.56 846 ALA B C 1
ATOM 13592 O O . ALA B 1 846 ? -13.312 50.969 17.844 1 93.56 846 ALA B O 1
ATOM 13593 N N . LEU B 1 847 ? -14.297 51.812 19.578 1 93.69 847 LEU B N 1
ATOM 13594 C CA . LEU B 1 847 ? -15.648 51.5 19.109 1 93.69 847 LEU B CA 1
ATOM 13595 C C . LEU B 1 847 ? -15.969 52.312 17.844 1 93.69 847 LEU B C 1
ATOM 13597 O O . LEU B 1 847 ? -16.547 51.75 16.906 1 93.69 847 LEU B O 1
ATOM 13601 N N . LYS B 1 848 ? -15.562 53.5 17.859 1 91.62 848 LYS B N 1
ATOM 13602 C CA . LYS B 1 848 ? -15.82 54.344 16.688 1 91.62 848 LYS B CA 1
ATOM 13603 C C . LYS B 1 848 ? -15.062 53.844 15.469 1 91.62 848 LYS B C 1
ATOM 13605 O O . LYS B 1 848 ? -15.633 53.719 14.383 1 91.62 848 LYS B O 1
ATOM 13610 N N . GLN B 1 849 ? -13.836 53.562 15.688 1 92.44 849 GLN B N 1
ATOM 13611 C CA . GLN B 1 849 ? -13 53.094 14.578 1 92.44 849 GLN B CA 1
ATOM 13612 C C . GLN B 1 849 ? -13.484 51.719 14.062 1 92.44 849 GLN B C 1
ATOM 13614 O O . GLN B 1 849 ? -13.445 51.469 12.859 1 92.44 849 GLN B O 1
ATOM 13619 N N . THR B 1 850 ? -13.82 50.844 14.953 1 93.5 850 THR B N 1
ATOM 13620 C CA . THR B 1 850 ? -14.336 49.531 14.562 1 93.5 850 THR B CA 1
ATOM 13621 C C . THR B 1 850 ? -15.555 49.688 13.656 1 93.5 850 THR B C 1
ATOM 13623 O O . THR B 1 850 ? -15.734 48.906 12.719 1 93.5 850 THR B O 1
ATOM 13626 N N . ALA B 1 851 ? -16.328 50.594 13.859 1 90.44 851 ALA B N 1
ATOM 13627 C CA . ALA B 1 851 ? -17.562 50.781 13.094 1 90.44 851 ALA B CA 1
ATOM 13628 C C . ALA B 1 851 ? -17.25 51.438 11.742 1 90.44 851 ALA B C 1
ATOM 13630 O O . ALA B 1 851 ? -17.969 51.188 10.758 1 90.44 851 ALA B O 1
ATOM 13631 N N . GLU B 1 852 ? -16.234 52.25 11.672 1 88.56 852 GLU B N 1
ATOM 13632 C CA . GLU B 1 852 ? -16.047 53.125 10.516 1 88.56 852 GLU B CA 1
ATOM 13633 C C . GLU B 1 852 ? -15 52.562 9.562 1 88.56 852 GLU B C 1
ATOM 13635 O O . GLU B 1 852 ? -15.023 52.844 8.359 1 88.56 852 GLU B O 1
ATOM 13640 N N . LEU B 1 853 ? -14.086 51.906 10.047 1 90.56 853 LEU B N 1
ATOM 13641 C CA . LEU B 1 853 ? -13 51.438 9.195 1 90.56 853 LEU B CA 1
ATOM 13642 C C . LEU B 1 853 ? -13.547 50.531 8.078 1 90.56 853 LEU B C 1
ATOM 13644 O O . LEU B 1 853 ? -14.383 49.688 8.32 1 90.56 853 LEU B O 1
ATOM 13648 N N . PRO B 1 854 ? -13.094 50.844 6.906 1 86.31 854 PRO B N 1
ATOM 13649 C CA . PRO B 1 854 ? -13.57 50.031 5.785 1 86.31 854 PRO B CA 1
ATOM 13650 C C . PRO B 1 854 ? -13.023 48.594 5.824 1 86.31 854 PRO B C 1
ATOM 13652 O O . PRO B 1 854 ? -11.883 48.375 6.258 1 86.31 854 PRO B O 1
ATOM 13655 N N . VAL B 1 855 ? -13.867 47.688 5.488 1 83.88 855 VAL B N 1
ATOM 13656 C CA . VAL B 1 855 ? -13.5 46.281 5.406 1 83.88 855 VAL B CA 1
ATOM 13657 C C . VAL B 1 855 ? -13.688 45.781 3.975 1 83.88 855 VAL B C 1
ATOM 13659 O O . VAL B 1 855 ? -14.281 46.469 3.143 1 83.88 855 VAL B O 1
ATOM 13662 N N . ASP B 1 856 ? -13.109 44.719 3.633 1 76.75 856 ASP B N 1
ATOM 13663 C CA . ASP B 1 856 ? -13.227 44.125 2.299 1 76.75 856 ASP B CA 1
ATOM 13664 C C . ASP B 1 856 ? -14.688 43.812 1.972 1 76.75 856 ASP B C 1
ATOM 13666 O O . ASP B 1 856 ? -15.492 43.594 2.875 1 76.75 856 ASP B O 1
ATOM 13670 N N . GLU B 1 857 ? -15 43.719 0.724 1 73.62 857 GLU B N 1
ATOM 13671 C CA . GLU B 1 857 ? -16.375 43.562 0.255 1 73.62 857 GLU B CA 1
ATOM 13672 C C . GLU B 1 857 ? -16.984 42.25 0.761 1 73.62 857 GLU B C 1
ATOM 13674 O O . GLU B 1 857 ? -18.141 42.219 1.163 1 73.62 857 GLU B O 1
ATOM 13679 N N . TRP B 1 858 ? -16.172 41.344 0.792 1 69.62 858 TRP B N 1
ATOM 13680 C CA . TRP B 1 858 ? -16.719 40.031 1.17 1 69.62 858 TRP B CA 1
ATOM 13681 C C . TRP B 1 858 ? -16.969 39.969 2.672 1 69.62 858 TRP B C 1
ATOM 13683 O O . TRP B 1 858 ? -17.812 39.188 3.135 1 69.62 858 TRP B O 1
ATOM 13693 N N . GLU B 1 859 ? -16.328 40.812 3.432 1 77.12 859 GLU B N 1
ATOM 13694 C CA . GLU B 1 859 ? -16.438 40.812 4.887 1 77.12 859 GLU B CA 1
ATOM 13695 C C . GLU B 1 859 ? -17.672 41.594 5.344 1 77.12 859 GLU B C 1
ATOM 13697 O O . GLU B 1 859 ? -18.094 41.469 6.488 1 77.12 859 GLU B O 1
ATOM 13702 N N . LYS B 1 860 ? -18.219 42.312 4.441 1 75.62 860 LYS B N 1
ATOM 13703 C CA . LYS B 1 860 ? -19.328 43.188 4.793 1 75.62 860 LYS B CA 1
ATOM 13704 C C . LYS B 1 860 ? -20.547 42.375 5.238 1 75.62 860 LYS B C 1
ATOM 13706 O O . LYS B 1 860 ? -21.391 42.906 5.977 1 75.62 860 LYS B O 1
ATOM 13711 N N . ALA B 1 861 ? -20.438 41.156 4.789 1 72.62 861 ALA B N 1
ATOM 13712 C CA . ALA B 1 861 ? -21.594 40.312 5.117 1 72.62 861 ALA B CA 1
ATOM 13713 C C . ALA B 1 861 ? -21.516 39.812 6.559 1 72.62 861 ALA B C 1
ATOM 13715 O O . ALA B 1 861 ? -22.516 39.344 7.121 1 72.62 861 ALA B O 1
ATOM 13716 N N . TYR B 1 862 ? -20.406 40.094 7.25 1 82.06 862 TYR B N 1
ATOM 13717 C CA . TYR B 1 862 ? -20.188 39.531 8.578 1 82.06 862 TYR B CA 1
ATOM 13718 C C . TYR B 1 862 ? -20.172 40.625 9.641 1 82.06 862 TYR B C 1
ATOM 13720 O O . TYR B 1 862 ? -20.031 41.812 9.32 1 82.06 862 TYR B O 1
ATOM 13728 N N . GLY B 1 863 ? -20.438 40.188 10.797 1 85.38 863 GLY B N 1
ATOM 13729 C CA . GLY B 1 863 ? -20.375 41.125 11.906 1 85.38 863 GLY B CA 1
ATOM 13730 C C . GLY B 1 863 ? -18.969 41.5 12.312 1 85.38 863 GLY B C 1
ATOM 13731 O O . GLY B 1 863 ? -18.031 40.719 12.055 1 85.38 863 GLY B O 1
ATOM 13732 N N . ARG B 1 864 ? -18.828 42.625 12.93 1 92.38 864 ARG B N 1
ATOM 13733 C CA . ARG B 1 864 ? -17.516 43.094 13.344 1 92.38 864 ARG B CA 1
ATOM 13734 C C . ARG B 1 864 ? -17.172 42.625 14.758 1 92.38 864 ARG B C 1
ATOM 13736 O O . ARG B 1 864 ? -18.062 42.562 15.617 1 92.38 864 ARG B O 1
ATOM 13743 N N . ILE B 1 865 ? -15.914 42.312 14.953 1 94.75 865 ILE B N 1
ATOM 13744 C CA . ILE B 1 865 ? -15.461 41.812 16.25 1 94.75 865 ILE B CA 1
ATOM 13745 C C . ILE B 1 865 ? -14.305 42.688 16.75 1 94.75 865 ILE B C 1
ATOM 13747 O O . ILE B 1 865 ? -13.367 42.969 16.016 1 94.75 865 ILE B O 1
ATOM 13751 N N . LEU B 1 866 ? -14.453 43.125 17.969 1 95.06 866 LEU B N 1
ATOM 13752 C CA . LEU B 1 866 ? -13.383 43.875 18.641 1 95.06 866 LEU B CA 1
ATOM 13753 C C . LEU B 1 866 ? -12.805 43.031 19.797 1 95.06 866 LEU B C 1
ATOM 13755 O O . LEU B 1 8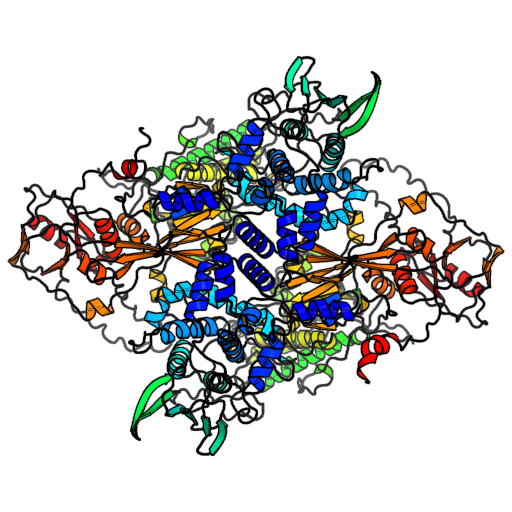66 ? -13.5 42.75 20.766 1 95.06 866 LEU B O 1
ATOM 13759 N N . ILE B 1 867 ? -11.562 42.688 19.656 1 94.75 867 ILE B N 1
ATOM 13760 C CA . ILE B 1 867 ? -10.875 41.875 20.672 1 94.75 867 ILE B CA 1
ATOM 13761 C C . ILE B 1 867 ? -9.945 42.781 21.469 1 94.75 867 ILE B C 1
ATOM 13763 O O . ILE B 1 867 ? -9.109 43.5 20.906 1 94.75 867 ILE B O 1
ATOM 13767 N N . ASN B 1 868 ? -10.094 42.75 22.812 1 92.5 868 ASN B N 1
ATOM 13768 C CA . ASN B 1 868 ? -9.25 43.531 23.719 1 92.5 868 ASN B CA 1
ATOM 13769 C C . ASN B 1 868 ? -8.242 42.625 24.438 1 92.5 868 ASN B C 1
ATOM 13771 O O . ASN B 1 868 ? -8.625 41.656 25.094 1 92.5 868 ASN B O 1
ATOM 13775 N N . CYS B 1 869 ? -7.027 42.844 24.188 1 85.19 869 CYS B N 1
ATOM 13776 C CA . CYS B 1 869 ? -6.012 42.031 24.828 1 85.19 869 CYS B CA 1
ATOM 13777 C C . CYS B 1 869 ? -4.98 42.875 25.547 1 85.19 869 CYS B C 1
ATOM 13779 O O . CYS B 1 869 ? -4.844 44.062 25.25 1 85.19 869 CYS B O 1
ATOM 13781 N N . PHE B 1 870 ? -4.43 42.312 26.703 1 66.69 870 PHE B N 1
ATOM 13782 C CA . PHE B 1 870 ? -3.371 43 27.422 1 66.69 870 PHE B CA 1
ATOM 13783 C C . PHE B 1 870 ? -2.07 43 26.641 1 66.69 870 PHE B C 1
ATOM 13785 O O . PHE B 1 870 ? -1.794 42.031 25.906 1 66.69 870 PHE B O 1
ATOM 13792 N N . GLU B 1 871 ? -1.428 44.062 26.438 1 56.84 871 GLU B N 1
ATOM 13793 C CA . GLU B 1 871 ? -0.046 44 25.969 1 56.84 871 GLU B CA 1
ATOM 13794 C C . GLU B 1 871 ? 0.801 43.062 26.828 1 56.84 871 GLU B C 1
ATOM 13796 O O . GLU B 1 871 ? 0.986 43.312 28.031 1 56.84 871 GLU B O 1
ATOM 13801 N N . SER B 1 872 ? 0.614 41.844 26.75 1 46.84 872 SER B N 1
ATOM 13802 C CA . SER B 1 872 ? 1.404 40.969 27.594 1 46.84 872 SER B CA 1
ATOM 13803 C C . SER B 1 872 ? 2.895 41.281 27.469 1 46.84 872 SER B C 1
ATOM 13805 O O . SER B 1 872 ? 3.404 41.469 26.375 1 46.84 872 SER B O 1
ATOM 13807 N N . LYS B 1 873 ? 3.648 41.75 28.484 1 40.72 873 LYS B N 1
ATOM 13808 C CA . LYS B 1 873 ? 5.082 41.531 28.625 1 40.72 873 LYS B CA 1
ATOM 13809 C C . LYS B 1 873 ? 5.43 40.062 28.297 1 40.72 873 LYS B C 1
ATOM 13811 O O . LYS B 1 873 ? 4.719 39.156 28.719 1 40.72 873 LYS B O 1
ATOM 13816 N N . PRO B 1 874 ? 6.246 39.875 27.297 1 39.19 874 PRO B N 1
ATOM 13817 C CA . PRO B 1 874 ? 6.66 38.5 27 1 39.19 874 PRO B CA 1
ATOM 13818 C C . PRO B 1 874 ? 6.883 37.656 28.25 1 39.19 874 PRO B C 1
ATOM 13820 O O . PRO B 1 874 ? 7.582 38.094 29.172 1 39.19 874 PRO B O 1
ATOM 13823 N N . GLU B 1 875 ? 6.105 36.938 28.719 1 33.09 875 GLU B N 1
ATOM 13824 C CA . GLU B 1 875 ? 6.445 36.062 29.844 1 33.09 875 GLU B CA 1
ATOM 13825 C C . GLU B 1 875 ? 7.668 35.219 29.531 1 33.09 875 GLU B C 1
ATOM 13827 O O . GLU B 1 875 ? 7.629 34.375 28.625 1 33.09 875 GLU B O 1
ATOM 13832 N N . LYS B 1 876 ? 8.938 35.625 29.672 1 34.5 876 LYS B N 1
ATOM 13833 C CA . LYS B 1 876 ? 10.195 34.875 29.625 1 34.5 876 LYS B CA 1
ATOM 13834 C C . LYS B 1 876 ? 10.062 33.531 30.344 1 34.5 876 LYS B C 1
ATOM 13836 O O . LYS B 1 876 ? 10.977 32.719 30.312 1 34.5 876 LYS B O 1
ATOM 13841 N N . GLY B 1 877 ? 9.234 33.281 31.344 1 30.25 877 GLY B N 1
ATOM 13842 C CA . GLY B 1 877 ? 9.477 32.312 32.375 1 30.25 877 GLY B CA 1
ATOM 13843 C C . GLY B 1 877 ? 9.117 30.891 31.953 1 30.25 877 GLY B C 1
ATOM 13844 O O . GLY B 1 877 ? 9.312 29.938 32.719 1 30.25 877 GLY B O 1
ATOM 13845 N N . PHE B 1 878 ? 8.289 30.719 31.078 1 28.64 878 PHE B N 1
ATOM 13846 C CA . PHE B 1 878 ? 7.781 29.344 31.078 1 28.64 878 PHE B CA 1
ATOM 13847 C C . PHE B 1 878 ? 8.82 28.391 30.531 1 28.64 878 PHE B C 1
ATOM 13849 O O . PHE B 1 878 ? 8.75 27.172 30.766 1 28.64 878 PHE B O 1
ATOM 13856 N N . ILE B 1 879 ? 9.734 28.844 29.688 1 28.23 879 ILE B N 1
ATOM 13857 C CA . ILE B 1 879 ? 10.766 27.875 29.312 1 28.23 879 ILE B CA 1
ATOM 13858 C C . ILE B 1 879 ? 11.57 27.469 30.547 1 28.23 879 ILE B C 1
ATOM 13860 O O . ILE B 1 879 ? 11.906 26.297 30.719 1 28.23 879 ILE B O 1
ATOM 13864 N N . ASN B 1 880 ? 11.914 28.453 31.312 1 27.91 880 ASN B N 1
ATOM 13865 C CA . ASN B 1 880 ? 12.789 28.141 32.438 1 27.91 880 ASN B CA 1
ATOM 13866 C C . ASN B 1 880 ? 12.117 27.219 33.438 1 27.91 880 ASN B C 1
ATOM 13868 O O . ASN B 1 880 ? 12.789 26.484 34.188 1 27.91 880 ASN B O 1
ATOM 13872 N N . ARG B 1 881 ? 10.812 27.375 33.75 1 29.12 881 ARG B N 1
ATOM 13873 C CA . ARG B 1 881 ? 10.18 26.547 34.75 1 29.12 881 ARG B CA 1
ATOM 13874 C C . ARG B 1 881 ? 10.109 25.094 34.312 1 29.12 881 ARG B C 1
ATOM 13876 O O . ARG B 1 881 ? 10.055 24.188 35.156 1 29.12 881 ARG B O 1
ATOM 13883 N N . LEU B 1 882 ? 9.82 24.844 33.062 1 25.61 882 LEU B N 1
ATOM 13884 C CA . LEU B 1 882 ? 9.898 23.438 32.656 1 25.61 882 LEU B CA 1
ATOM 13885 C C . LEU B 1 882 ? 11.32 22.922 32.781 1 25.61 882 LEU B C 1
ATOM 13887 O O . LEU B 1 882 ? 11.539 21.719 32.906 1 25.61 882 LEU B O 1
ATOM 13891 N N . LEU B 1 883 ? 12.391 23.859 32.406 1 27.75 883 LEU B N 1
ATOM 13892 C CA . LEU B 1 883 ? 13.766 23.453 32.656 1 27.75 883 LEU B CA 1
ATOM 13893 C C . LEU B 1 883 ? 14.18 23.703 34.094 1 27.75 883 LEU B C 1
ATOM 13895 O O . LEU B 1 883 ? 14.375 24.844 34.5 1 27.75 883 LEU B O 1
ATOM 13899 N N . GLY B 1 884 ? 13.312 23.609 35.094 1 24.38 884 GLY B N 1
ATOM 13900 C CA . GLY B 1 884 ? 13.734 23.859 36.469 1 24.38 884 GLY B CA 1
ATOM 13901 C C . GLY B 1 884 ? 15.211 23.609 36.688 1 24.38 884 GLY B C 1
ATOM 13902 O O . GLY B 1 884 ? 15.922 23.203 35.781 1 24.38 884 GLY B O 1
ATOM 13903 N N . HIS B 1 885 ? 15.578 23.062 38 1 25.67 885 HIS B N 1
ATOM 13904 C CA . HIS B 1 885 ? 16.594 23.125 39.031 1 25.67 885 HIS B CA 1
ATOM 13905 C C . HIS B 1 885 ? 17.828 22.328 38.656 1 25.67 885 HIS B C 1
ATOM 13907 O O . HIS B 1 885 ? 18.625 21.938 39.531 1 25.67 885 HIS B O 1
ATOM 13913 N N . SER B 1 886 ? 18.219 22.047 37.5 1 22.05 886 SER B N 1
ATOM 13914 C CA . SER B 1 886 ? 19.531 21.438 37.719 1 22.05 886 SER B CA 1
ATOM 13915 C C . SER B 1 886 ? 20.531 22.438 38.281 1 22.05 886 SER B C 1
ATOM 13917 O O . SER B 1 886 ? 21.734 22.25 38.156 1 22.05 886 SER B O 1
ATOM 13919 N N . LYS B 1 887 ? 20.094 23.734 38.656 1 24.95 887 LYS B N 1
ATOM 13920 C CA . LYS B 1 887 ? 21.297 24.344 39.188 1 24.95 887 LYS B CA 1
ATOM 13921 C C . LYS B 1 887 ? 21.781 23.594 40.438 1 24.95 887 LYS B C 1
ATOM 13923 O O . LYS B 1 887 ? 22.844 23.906 40.969 1 24.95 887 LYS B O 1
ATOM 13928 N N . ARG B 1 888 ? 21.047 22.656 41.188 1 20.38 888 ARG B N 1
ATOM 13929 C CA . ARG B 1 888 ? 22.047 22.141 42.125 1 20.38 888 ARG B CA 1
ATOM 13930 C C . ARG B 1 888 ? 22.906 21.062 41.469 1 20.38 888 ARG B C 1
ATOM 13932 O O . ARG B 1 888 ? 22.406 20.234 40.719 1 20.38 888 ARG B O 1
#

pLDDT: mean 78.55, std 19.82, range [20.38, 97.38]

Foldseek 3Di:
DVVVVVVVVVVVCPPVPDDDVVVVVVCLVPPPDPVSVLVSQVVLQCVVLVPDPVLVVVVCVLQFQLFAWFDDPLLVVLLCLLQDFDKADDFPQKIFTADPHPLSVLSVDRRRVLLLLLLLLCLQQFDLVLSLLQVQLLSVLLSDPPDDRDDPVRSVPPVSSVSCRSVSSRNSVQSLQAPQQLQSCVPVSHRQDDDPLCVLAQSNFWAAGRNQLSVVVSQQSDDDQEKEKEFQGDHGSNNSSCLTTPQAWEWEAECNRTSDTDHRHDDNHYYYYYHDHGFDQPPVNNTHDDPPVPDQQKMWMWDQDVNDTDTPDIGHIDRPCPSPGGRFGWFFFLDDPDADDPVCGVVLSLLLLVLLLVLLVLQQAWFWAFDQQALADKIKTFQDPDPPDDDDTDTNLQLFQHAFPSNVDDGDDNPDDFDFFDQQDDDPPPVVCVVCVVPVVVCVPQCDLVNVVVPDLFCLVVLNVRTTVSLVVSLVVQLVVWDDPCSVVVPSDDDCDPNGSSNSSNVSSLSNNLSRLLVRQPQRTWGSQDPVVLSCLLSSVQVCQQQVVCSRPVVRRMGMGGLQSSVQNNCCTSSVDHGVCVLVVPPLVPPPVPDDPLVSSNWDWYWAKKAAHQKIKGQNLLNLQDADDSGNSSHIDIDGRFMFGWDDDPVDTDTDTDSANIATEIEGAWDAQAVVCVVDPFDKDAFFDKDFFDEFPWDKDKDWDWADDDRHYIYIWIWIDTDPDIITFGLSLLSSLVSNHAAEDADPDQAARMDGQHHLAMEGEDHLNRLRNHFQHPDRPPDPDDPPPVPDPDDPPPPPPPDDDSAPHEYEYHEYEGSSSVSRSSSRNHSAHEYEAARRDYPHRRNVCQVPPDDDPVNSVDHYYYYHYYNDDPPPPPVCVVVPPPPD/DVVVVVVVVVVVCPPVDDDDVVVVVVCLVPVPDPVSVLVVQVVLQCVVLVPDPVLVVVVCVLQFQLFAWFDDPLLVVLLCLLQDFDKADDFPQKIFTADPHPLSVLSVDRRRVLLLLLLLLCLQQFDLVLSLLQVQLLSVLLSDPPDDRDDPVRSVPPVSSVSCNSVSSRNSVQSLQAPQQLCSCVPVNHRQDDDPLCVLAQSNFWAAGRNQLSVVVSQQSDDDQEKEKEWQGDHGSNNSSCLTTPQAWEWEAECNRTSDTDHRHDDNHYYYYYHDHGFPQPPVSNTHDDPPVPDQGKMWMWDQDVNDTDTPDMDHIDPPCPSPGGRFGWFFFLDDPDADDPVCGVVLSLLLLVLLLVLLVLQQAWFWAFDQDALADKIKTFQDDDPPDDDDTDTNLQLFQHAFPSNVDDGDDNPDDADFFDQQDDDPPPVVVVVCVVPVVCCVPQCDLVVVVVDDLFCLVVLNVRTTVSLVVSLVVQLVVWDDPCSVVVPSDDDCDPNGSSNSSNLSSLSNNLSRLLVRQPQRTWGSQPSVVCSPLLSSVQVCQQQVVCSRPVVGRMGMGGLQSSVQNNCCTSSVDHGVCVLVVPPLVPPDVPDDDLVSNNWDWYWAKKAAHQKIKGQNLLNLQDADDSGNSSHIDIDGRFMFGWDDDPVDTDTDTDSANIATEIEGAWDAQAVVCVVDPFDKDAAFDKDFFDEQPWDKDKDWDWADDDRHYIYIWIWIDTDPDIITFGLSLLSSLVSNHAAEDADPDQAARMDGQHHLAMEGEDHLNRLRNHFQHPDRPPDPPDPPPVPDPDDPPDPPPPDPDRAPHEYEYHEYEGSSSVSRSSSRNHSAHEYEDARRDYPHRRNVCQVPPDDDPVNSVDHYYYYHYYNDPPPPPPVDVVVDDPVD

Solvent-accessible surface area (backbone atoms only — not comparable to full-atom values): 96168 Å² total; per-residue (Å²): 114,69,66,57,53,44,54,56,31,60,56,51,51,54,60,86,52,65,46,56,64,64,61,45,50,47,52,63,69,59,46,70,53,64,63,46,51,48,45,44,38,51,26,20,46,31,20,52,66,47,49,52,68,65,59,50,51,52,47,52,61,66,46,48,56,57,48,56,54,26,73,41,67,69,53,51,50,40,46,51,60,60,41,49,51,58,69,40,85,56,56,52,76,37,28,18,28,40,67,76,44,66,28,37,52,37,41,38,11,76,44,42,21,36,57,46,54,50,52,39,38,42,23,57,47,24,31,68,69,50,48,43,49,19,53,52,44,23,48,60,52,49,72,40,75,92,52,84,81,70,48,72,68,56,45,72,66,30,71,64,46,50,57,39,44,31,59,48,47,48,44,50,50,36,32,38,39,50,37,42,48,28,39,68,14,68,48,99,53,39,62,60,69,64,55,80,75,50,59,70,48,45,84,78,37,29,31,56,46,40,64,60,42,17,53,53,49,36,50,56,58,70,53,62,57,35,35,40,35,40,27,55,48,62,44,38,59,59,49,43,45,43,76,48,39,38,29,19,35,44,33,34,26,45,63,83,38,77,62,44,77,48,72,36,45,85,47,86,27,36,40,35,39,41,20,56,42,79,60,62,48,48,94,87,66,64,22,70,66,71,78,63,84,79,68,84,51,42,35,37,34,26,33,51,55,95,81,44,76,39,80,75,46,75,48,62,42,34,66,75,64,72,74,78,49,47,47,38,40,57,40,60,68,77,64,74,90,75,83,64,64,82,93,48,28,70,60,51,51,38,43,26,50,38,49,15,36,52,54,44,50,54,56,35,62,25,37,51,40,68,33,78,77,61,64,52,59,44,33,28,28,38,74,52,83,71,82,65,73,92,66,88,73,53,29,43,49,50,28,27,50,42,80,32,63,64,75,72,49,88,59,67,77,82,86,63,91,75,50,62,72,45,72,77,67,82,80,75,57,70,76,68,50,55,62,47,56,73,50,66,44,73,74,62,59,78,71,45,77,68,46,65,77,62,48,55,79,86,54,53,62,61,56,48,40,57,36,19,46,42,55,41,53,50,35,55,56,30,38,74,74,35,86,36,74,60,55,64,69,64,50,84,66,89,61,99,37,92,81,31,45,36,38,48,43,52,52,50,18,41,46,38,32,32,39,34,51,22,34,10,25,58,47,84,41,28,28,20,55,71,59,82,76,50,73,68,62,35,32,66,56,47,54,45,34,43,37,43,45,24,74,76,34,68,86,39,53,34,18,34,46,50,48,67,52,52,48,28,22,30,40,33,43,40,59,42,44,76,51,51,59,71,53,58,54,55,70,72,67,71,53,58,83,82,56,73,66,84,63,51,60,80,57,52,63,47,77,44,31,41,36,37,36,18,22,26,38,33,41,60,72,55,30,43,74,45,78,81,60,70,65,34,56,50,27,49,44,82,37,70,10,25,48,25,36,74,41,81,50,100,87,49,73,41,74,50,57,57,70,49,51,48,34,36,33,21,40,34,72,56,58,79,38,52,67,54,35,69,75,57,66,77,71,75,41,54,42,66,41,74,46,72,57,48,77,43,81,70,59,78,45,71,51,73,46,80,34,53,55,49,89,27,30,30,35,40,40,33,39,42,32,39,84,86,31,75,41,47,39,26,59,64,37,26,60,39,33,57,46,41,52,65,45,79,56,76,53,92,52,72,58,33,57,54,30,51,40,53,78,91,40,38,37,29,79,29,47,66,44,53,42,66,46,45,51,47,47,79,71,76,72,77,72,79,84,74,68,79,55,83,71,84,77,68,88,74,69,73,70,66,64,80,68,86,78,74,77,68,48,34,36,31,43,28,30,31,78,44,42,43,56,45,38,50,51,43,28,31,45,54,79,30,48,41,33,40,36,58,61,48,33,20,39,44,58,48,57,51,46,67,71,61,57,85,72,57,78,80,31,65,81,40,50,43,34,39,44,30,35,59,66,69,71,79,77,75,55,67,64,48,66,75,58,44,73,66,76,114,116,70,66,58,54,44,54,57,36,58,58,54,50,56,60,86,52,67,46,59,65,64,60,48,52,46,52,56,66,60,47,67,54,64,64,47,52,49,45,44,39,49,27,20,46,32,21,50,68,50,50,51,69,64,59,52,49,52,49,51,62,64,46,48,56,57,49,55,55,25,74,40,67,70,53,48,51,40,47,52,60,62,37,49,47,58,68,41,87,58,56,53,76,37,27,17,27,38,66,77,44,68,28,36,53,37,40,38,11,76,45,42,21,38,56,46,56,50,52,39,37,44,23,59,46,22,31,68,70,52,48,44,49,20,52,51,45,23,50,59,54,48,71,40,77,92,52,82,80,72,49,72,67,54,45,73,66,29,71,64,48,48,58,40,44,32,59,48,48,51,44,50,51,35,32,38,39,49,39,43,48,28,37,70,13,68,48,101,51,40,63,60,69,65,55,80,75,50,59,70,48,45,82,75,40,30,31,56,45,38,64,61,40,17,55,53,48,36,51,56,58,69,55,62,55,33,35,40,35,42,25,55,48,65,44,37,59,59,50,43,45,43,75,49,38,38,29,20,35,44,34,35,27,45,63,84,40,79,62,42,77,47,72,36,45,86,49,85,28,36,42,35,39,40,19,57,39,79,54,61,51,52,95,86,68,55,50,46,67,74,76,63,82,77,68,84,52,44,34,39,34,25,34,52,56,94,83,43,77,41,80,76,46,74,48,62,42,36,71,73,65,71,74,79,50,48,45,39,40,57,40,62,70,77,66,72,90,76,85,64,63,82,94,49,26,70,60,51,51,36,44,27,51,38,50,16,36,52,53,43,50,54,57,38,62,26,37,51,41,66,32,77,79,63,72,52,60,43,34,27,27,37,74,50,83,70,83,65,75,92,65,90,74,52,29,43,50,49,28,27,49,42,80,32,62,63,74,72,50,88,60,65,79,80,85,62,91,76,50,63,72,45,71,76,63,84,77,75,59,70,76,70,50,52,59,46,55,73,50,65,42,72,75,60,56,79,72,44,77,67,45,65,76,62,47,56,81,86,55,52,62,59,55,48,41,56,36,19,46,43,54,39,52,49,37,55,55,29,40,76,72,34,84,36,72,58,55,65,69,64,50,84,68,88,61,97,37,93,80,31,45,36,39,48,43,51,53,50,18,40,46,39,34,31,38,35,52,22,35,11,25,58,47,84,42,26,29,20,55,70,57,82,79,45,74,69,55,34,31,67,57,47,55,47,34,44,38,44,44,23,74,77,36,66,85,39,53,35,18,34,45,49,49,66,53,51,47,26,21,31,40,32,43,39,59,42,46,76,51,52,60,71,53,57,54,57,67,74,63,77,54,56,82,83,56,73,65,84,64,54,65,79,55,54,63,47,77,44,30,42,35,38,38,20,21,25,38,33,40,60,71,55,30,44,74,46,80,81,59,68,63,33,56,52,27,49,44,81,38,69,10,24,49,26,37,73,41,81,50,100,86,48,75,42,74,50,58,56,68,47,50,48,33,36,34,22,41,35,72,55,56,81,38,53,67,55,36,69,74,58,66,76,71,75,42,54,42,66,41,76,48,72,57,48,77,42,81,69,60,78,46,71,51,72,46,80,34,54,55,49,86,26,31,30,35,41,40,33,38,40,31,42,83,86,31,74,41,47,41,25,59,64,36,28,60,38,34,56,45,41,52,64,44,78,58,77,54,94,52,73,59,34,56,53,30,52,40,54,78,90,39,37,36,30,79,30,47,66,43,53,42,67,47,45,50,47,45,80,70,76,71,75,71,76,85,71,65,80,54,81,72,85,78,66,88,74,68,73,72,66,66,75,71,87,74,81,76,70,49,34,36,32,43,29,29,31,76,44,43,42,57,46,38,49,51,43,28,31,45,53,80,29,48,39,32,39,38,58,62,50,33,19,38,44,57,49,56,52,46,67,72,63,56,86,71,57,79,80,32,67,81,42,50,45,34,39,46,29,36,58,67,69,72,80,76,76,53,64,66,50,61,78,53,57,67,70,81,113

Organism: Fusarium oxysporum f. sp. cubense (strain race 4) (NCBI:txid2502994)

Sequence (1776 aa):
MSSNLDLVAKGMDITARGIDLITVLTQVSNRAEGYSLILKEVGYWLGKEGLDEMELTKFLKSTRALVRPNEQREVGGFFDAVSDRRPRPSVVPLWAQPSGALGRLIAGDPFQRWLTSTICCLFRYHDERFIKMTVSSLIILASRPGQKLLTEYELAYHPEMLQLEEIVSKVIDSNWLHIANSGIIGSDTECPRLPTELKWACKRGHNIASYKLAVVLSKLCNPPREIILHSELLLTNLTLWLTWHFSGRLRVVVSGSVIYDRTLGQADSTVELRVKRFCSMDEAGQGCCPIEHSQANSFEVMENVAGDLRSLFTGEYDNIQTLGSEPRVRTKLYESPFRYPQGCRKRMEIQSLRTGQELLRWFCSLPIKKESMGSRLSFKVLLAPDDAGDRPIERVADLLGRTPQLLVNTCGELGRNFVVFSPPGESASPEREAFSDIMDMDNASELSRGQIDNTVFEEKPLILLRYFPILQDLIDQAKLSCKCGNCAKDDPAFIWDEHCLRYTAFMETMLYFAHGVADAFGAPDISGCSAATAGDSGAMEILLDAIDDCVFDPSNLEGNLQWHTVLSTVCQNFLGCPPLDKLTDATYNDSPIDIPHPFMQHLGTTIIAVQHGDIAVVAPWIDLTERLNLRRCFRLEVVQGRLGIPIQTTENVRFQAIARDTSVIETQHTEDVSDYENLFKMPVRDGGSEIQLTADKCSVRHDFMLMSVASTRYKLLMRVSSESHSRMIDPSRAILKLARGIHHLRCNHSPNRAGTIPRGLSVELYRFDEALGRWGVPVPKLAEGAVPSESTRTTRSKAKKISSKMAKPIRVTHVLDSSIKFNITLALSGDNPTFLCSGSICLNCALKQTAELPVDEWEKAYGRILINCFESKPEKGFINRLLGHSKRMSSNLDLVAKGMDITARGIDLITVLTQVSNRAEGYSLILKEVGYWLGKEGLDEMELTKFLKSTRALVRPNEQREVGGFFDAVSDRRPRPSVVPLWAQPSGALGRLIAGDPFQRWLTSTICCLFRYHDERFIKMTVSSLIILASRPGQKLLTEYELAYHPEMLQLEEIVSKVIDSNWLHIANSGIIGSDTECPRLPTELKWACKRGHNIASYKLAVVLSKLCNPPREIILHSELLLTNLTLWLTWHFSGRLRVVVSGSVIYDRTLGQADSTVELRVKRFCSMDEAGQGCCPIEHSQANSFEVMENVAGDLRSLFTGEYDNIQTLGSEPRVRTKLYESPFRYPQGCRKRMEIQSLRTGQELLRWFCSLPIKKESMGSRLSFKVLLAPDDAGDRPIERVADLLGRTPQLLVNTCGELGRNFVVFSPPGESASPEREAFSDIMDMDNASELSRGQIDNTVFEEKPLILLRYFPILQDLIDQAKLSCKCGNCAKDDPAFIWDEHCLRYTAFMETMLYFAHGVADAFGAPDISGCSAATAGDSGAMEILLDAIDDCVFDPSNLEGNLQWHTVLSTVCQNFLGCPPLDKLTDATYNDSPIDIPHPFMQHLGTTIIAVQHGDIAVVAPWIDLTERLNLRRCFRLEVVQGRLGIPIQTTENVRFQAIARDTSVIETQHTEDVSDYENLFKMPVRDGGSEIQLTADKCSVRHDFMLMSVASTRYKLLMRVSSESHSRMIDPSRAILKLARGIHHLRCNHSPNRAGTIPRGLSVELYRFDEALGRWGVPVPKLAEGAVPSESTRTTRSKAKKISSKMAKPIRVTHVLDSSIKFNITLALSGDNPTFLCSGSICLNCALKQTAELPVDEWEKAYGRILINCFESKPEKGFINRLLGHSKR

Radius of gyration: 38.26 Å; Cα contacts (8 Å, |Δi|>4): 3280; chains: 2; bounding box: 110×118×90 Å